Protein 9EQ2 (pdb70)

B-factor: mean 58.02, std 19.01, range [28.93, 119.64]

Solvent-accessible surface area: 81374 Å² total; per-residue (Å²): 121,85,52,38,71,40,7,147,1,0,13,41,70,133,69,3,83,10,71,148,109,22,34,21,10,7,4,4,76,59,1,0,12,0,0,5,4,0,9,31,3,20,106,74,164,63,11,75,22,27,0,0,0,0,0,0,0,48,21,0,15,12,30,14,0,0,8,0,0,2,66,72,29,26,107,110,17,35,33,16,64,7,28,0,1,37,0,32,6,58,86,49,130,52,44,63,1,1,15,27,12,3,6,100,0,4,5,8,51,51,143,115,109,90,17,28,7,29,75,34,12,66,89,96,104,154,121,76,141,119,16,23,127,46,2,50,153,85,64,122,121,47,62,6,72,40,29,42,0,0,1,2,0,13,17,0,8,12,0,11,23,55,0,1,21,31,0,38,109,11,2,115,35,103,11,17,6,11,0,0,0,0,0,7,79,4,82,21,74,3,41,61,24,124,56,91,10,21,0,0,0,15,70,66,0,22,54,33,9,7,6,1,45,0,9,55,21,33,68,66,24,8,42,62,27,0,31,37,15,0,138,66,67,158,16,85,44,57,130,87,0,16,83,41,0,1,89,1,3,84,140,27,31,18,96,9,0,22,27,1,0,7,0,0,15,1,8,0,105,110,86,71,73,110,67,1,37,86,59,1,2,94,68,1,26,53,9,2,40,12,4,65,35,0,1,129,60,7,120,113,147,41,121,81,3,162,83,1,8,31,1,0,14,42,0,24,133,92,55,73,16,78,41,40,1,0,0,0,0,2,67,41,68,8,23,15,43,68,16,0,104,28,4,6,120,53,42,20,163,102,19,17,60,5,101,15,42,0,13,54,4,50,43,105,137,80,69,37,5,34,5,0,33,13,3,12,4,79,0,5,0,8,117,103,39,21,0,49,81,28,13,85,132,89,107,107,60,114,33,139,80,123,12,67,101,92,5,80,65,71,5,44,110,117,124,159,127,60,146,8,83,46,41,59,0,0,0,0,1,48,24,0,15,12,0,23,6,42,0,1,4,32,0,29,98,13,21,148,67,143,28,22,6,20,0,0,0,0,1,37,68,9,60,37,62,0,83,64,13,119,28,150,1,15,0,0,0,2,62,27,0,13,42,61,3,0,2,0,14,5,105,87,74,77,82,78,37,7,63,106,41,0,51,94,65,4,134,116,55,132,21,134,20,56,115,100,0,10,77,0,0,14,13,0,1,118,36,4,63,37,94,20,0,9,15,1,0,8,2,0,19,6,1,6,84,47,94,166,26,193,62,6,57,12,78,2,0,27,42,0,4,72,4,7,6,6,44,106,10,0,49,14,4,0,56,5,12,45,62,94,113,189,111,85,66,36,72,21,6,136,6,0,11,43,72,134,88,2,79,8,68,104,103,28,36,24,12,3,0,13,71,53,0,0,10,0,0,1,2,0,4,28,4,19,121,85,125,69,10,85,27,37,0,0,0,0,0,0,7,59,26,1,19,16,30,9,0,0,6,0,0,3,69,64,26,27,106,143,24,28,31,13,60,8,20,0,6,30,0,18,22,54,128,49,118,62,11,52,10,2,28,46,10,4,7,94,0,5,5,7,93,68,129,122,135,62,43,33,0,11,64,42,10,63,86,89,65,178,55,49,107,109,10,39,142,44,7,48,150,101,56,120,136,54,71,5,84,24,44,29,0,0,1,3,0,36,11,0,3,7,0,22,9,35,0,0,15,8,2,22,108,8,4,121,46,94,14,21,6,11,0,0,0,0,1,16,43,0,91,15,74,1,54,56,26,127,62,96,9,25,0,0,0,9,74,51,0,11,41,38,11,6,3,0,37,0,88,109,21,69,72,67,26,6,38,54,25,0,24,35,15,0,126,56,47,156,24,69,46,74,119,99,0,13,74,30,0,0,108,5,3,115,192,26,25,22,44,16,0,17,22,0,0,0,0,0,26,2,7,0,119,100,74,71,89,137,88,8,43,89,57,0,0,85,49,0,40,69,9,1,37,18,16,101,44,1,5,128,40,11,127,121,94,119,74,63,28,82,22,5,154,3,0,13,42,76,141,73,4,80,12,71,117,98,25,36,16,14,11,2,14,71,42,1,0,13,0,0,2,0,0,6,45,2,25,112,72,176,78,15,84,22,27,0,0,0,0,0,0,4,58,21,2,19,16,16,13,0,0,13,0,0,2,68,66,27,26,101,149,18,32,35,14,47,10,29,0,4,50,0,26,18,52,127,63,86,60,24,47,5,3,19,50,14,5,5,99,0,4,4,4,98,46,164,135,127,71,45,34,0,27,67,42,9,63,88,101,98,198,100,59,127,108,16,40,150,53,1,68,150,81,57,131,102,58,43,7,99,31,32,44,0,0,1,3,0,20,14,0,13,3,0,13,36,35,0,0,7,41,2,27,100,15,2,89,54,103,12,22,5,13,0,0,0,0,0,28,81,1,69,19,80,2,51,77,30,137,79,73,5,16,0,0,0,4,74,47,0,6,38,55,8,5,2,0,24,0,79,132,28,80,71,63,34,20,44,56,22,0,33,50,14,0,111,56,55,149,26,72,33,61,128,103,0,20,74,22,0,3,90,1,2,96,134,25,45,20,95,14,0,19,23,0,0,6,0,0,23,3,0,3,110,64,137,74,133,135,73,2,17,94,66,14,0,87,48,0,22,40,3,1,38,20,20,95,34,0,2,135,59,11,124,137,93,43,124,108,2,159,70,1,9,32,0,0,15,50,0,24,146,75,46,86,20,66,51,46,3,0,0,0,0,1,42,56,29,8,25,19,43,72,13,0,84,32,6,0,86,65,41,13,142,105,13,19,46,11,104,26,11,3,15,58,2,58,13,48,156,44,59,58,30,38,3,1,27,24,6,12,7,76,0,4,0,7,106,107,53,16,0,16,79,28,17,81,134,93,115,97,65,119,49,150,84,124,16,103,111,106,2,88,74,66,27,82,129,137,110,160,114,61,151,2,44,15,25,54,0,0,0,0,0,45,34,1,14,7,0,24,2,47,1,2,0,28,1,18,87,18,20,133,53,148,51,30,6,19,0,0,4,2,1,47,102,0,65,28,64,3,76,60,17,118,36,147,13,25,0,0,2,1,44,17,6,9,35,72,4,1,2,1,16,4,89,79,66,82,58,114,48,9,93,122,30,0,70,89,81,4,141,111,51,129,18,132,18,57,117,104,0,24,85,28,0,12,73,22,4,147,117,42,49,28,89,18,0,28,23,2,1,7,0,1,18,5,2,5,101,59,102,170,26,186,62,5,64,53,89,4,0,102,47,0,68,106,5,4,11,10,48,162,37,0,40,78,99,0,45,97,30,55,90,117,168,124,41,113,92,2,131,91,2,8,19,0,0,16,34,0,20,129,62,65,83,23,91,50,45,0,0,0,0,0,0,30,58,48,7,21,16,45,50,6,0,99,32,3,5,125,55,47,14,151,80,12,24,60,2,90,26,13,0,8,26,0,50,12,119,135,50,64,49,20,28,6,5,23,33,10,17,30,76,0,3,4,12,128,139,34,21,7,31,80,24,1,74,130,50,69,45,55,27,117,89,77,129,26,47,126,93,1,78,87,75,7,28,62,82,95,152,105,50,157,22,105,52,23,52,0,1,5,0,0,37,27,0,21,15,0,17,3,52,1,4,4,30,4,20,90,8,25,126,75,132,20,15,6,22,2,0,0,0,0,57,49,13,80,23,54,3,104,62,19,112,38,131,9,13,0,0,0,5,63,29,3,10,71,59,1,0,2,1,12,0,50,72,59,76,78,107,44,8,68,115,45,3,58,84,80,1,120,136,34,134,19,121,13,50,116,93,0,14,124,38,2,16,88,14,5,140,74,32,50,30,106,21,0,19,16,0,0,3,0,0,15,15,0,7,106,39,102,193,19,176,59,2,50,47,99,4,0,96,43,0,67,117,0,3,5,7,47,133,50,0,56,85,95,0,56,97,34,44,73,141,106,204,118,185,76,32,131,94,17,162,11,5,4,40,16,38,35,26,18,57,65,21,69,83,64,58,60,55,42,10,64,5,13,88,43,28,77,8,83,37,10,36,99,6,6,87,27,17,12,23,2,34,26,0,9,50,5,5,94,6,8,10,53,69,1,74,120,62,27,69,29,4,10,94,7,0,48,11,1,19,117,7,51,25,22,78,1,1,3,33,3,11,25,76,107,32,51,88,50,13,41,133,32,70,99,91,35,0,57,40,198,83,3,62,140,142,63,10,103,68,0,42,130,16,3,74,130,11,16,51,155,198

Structure (mmCIF, N/CA/C/O backbone):
data_9EQ2
#
_entry.id   9EQ2
#
_cell.length_a   1.00
_cell.length_b   1.00
_cell.length_c   1.00
_cell.angle_alpha   90.00
_cell.angle_beta   90.00
_cell.angle_gamma   90.00
#
_symmetry.space_group_name_H-M   'P 1'
#
loop_
_entity.id
_entity.type
_entity.pdbx_description
1 polymer 'RuvB-like protein 1'
2 polymer 'RuvB-like helicase'
3 polymer At1g56440
4 non-polymer "ADENOSINE-5'-DIPHOSPHATE"
#
loop_
_atom_site.group_PDB
_atom_site.id
_atom_site.type_symbol
_atom_site.label_atom_id
_atom_site.label_alt_id
_atom_site.label_comp_id
_atom_site.label_asym_id
_atom_site.label_entity_id
_atom_site.label_seq_id
_atom_site.pdbx_PDB_ins_code
_atom_site.Cartn_x
_atom_site.Cartn_y
_atom_site.Cartn_z
_atom_site.occupancy
_atom_site.B_iso_or_equiv
_atom_site.auth_seq_id
_atom_site.auth_comp_id
_atom_site.auth_asym_id
_atom_site.auth_atom_id
_atom_site.pdbx_PDB_model_num
ATOM 1 N N . ILE A 1 47 ? 122.818 177.417 187.966 1.00 33.33 18 ILE A N 1
ATOM 2 C CA . ILE A 1 47 ? 122.107 177.873 189.192 1.00 33.33 18 ILE A CA 1
ATOM 3 C C . ILE A 1 47 ? 122.345 179.366 189.410 1.00 33.33 18 ILE A C 1
ATOM 4 O O . ILE A 1 47 ? 123.014 179.766 190.363 1.00 33.33 18 ILE A O 1
ATOM 9 N N . ALA A 1 48 ? 121.810 180.187 188.502 1.00 32.39 19 ALA A N 1
ATOM 10 C CA . ALA A 1 48 ? 121.846 181.632 188.704 1.00 32.39 19 ALA A CA 1
ATOM 11 C C . ALA A 1 48 ? 121.057 182.015 189.946 1.00 32.39 19 ALA A C 1
ATOM 12 O O . ALA A 1 48 ? 121.473 182.889 190.715 1.00 32.39 19 ALA A O 1
ATOM 14 N N . THR A 1 49 ? 119.916 181.365 190.154 1.00 33.12 20 THR A N 1
ATOM 15 C CA . THR A 1 49 ? 119.199 181.439 191.414 1.00 33.12 20 THR A CA 1
ATOM 16 C C . THR A 1 49 ? 119.971 180.641 192.471 1.00 33.12 20 THR A C 1
ATOM 17 O O . THR A 1 49 ? 121.013 180.039 192.198 1.00 33.12 20 THR A O 1
ATOM 21 N N . HIS A 1 50 ? 119.438 180.577 193.696 1.00 32.52 21 HIS A N 1
ATOM 22 C CA . HIS A 1 50 ? 120.035 179.772 194.799 1.00 32.52 21 HIS A CA 1
ATOM 23 C C . HIS A 1 50 ? 121.419 180.298 195.188 1.00 32.52 21 HIS A C 1
ATOM 24 O O . HIS A 1 50 ? 122.175 179.514 195.781 1.00 32.52 21 HIS A O 1
ATOM 31 N N . THR A 1 51 ? 121.741 181.560 194.905 1.00 32.68 22 THR A N 1
ATOM 32 C CA . THR A 1 51 ? 123.033 182.176 195.283 1.00 32.68 22 THR A CA 1
ATOM 33 C C . THR A 1 51 ? 122.966 182.540 196.749 1.00 32.68 22 THR A C 1
ATOM 34 O O . THR A 1 51 ? 123.989 182.356 197.444 1.00 32.68 22 THR A O 1
ATOM 38 N N . HIS A 1 52 ? 121.814 183.025 197.221 1.00 32.36 23 HIS A N 1
ATOM 39 C CA . HIS A 1 52 ? 121.618 183.379 198.625 1.00 32.36 23 HIS A CA 1
ATOM 40 C C . HIS A 1 52 ? 121.819 182.195 199.566 1.00 32.36 23 HIS A C 1
ATOM 41 O O . HIS A 1 52 ? 122.190 182.393 200.728 1.00 32.36 23 HIS A O 1
ATOM 48 N N . ILE A 1 53 ? 121.577 180.973 199.103 1.00 31.32 24 ILE A N 1
ATOM 49 C CA . ILE A 1 53 ? 121.730 179.793 199.949 1.00 31.32 24 ILE A CA 1
ATOM 50 C C . ILE A 1 53 ? 123.218 179.518 200.120 1.00 31.32 24 ILE A C 1
ATOM 51 O O . ILE A 1 53 ? 123.945 179.366 199.134 1.00 31.32 24 ILE A O 1
ATOM 56 N N . LYS A 1 54 ? 123.665 179.442 201.374 1.00 33.99 25 LYS A N 1
ATOM 57 C CA . LYS A 1 54 ? 125.057 179.199 201.750 1.00 33.99 25 LYS A CA 1
ATOM 58 C C . LYS A 1 54 ? 125.124 178.121 202.823 1.00 33.99 25 LYS A C 1
ATOM 59 O O . LYS A 1 54 ? 125.793 178.268 203.848 1.00 33.99 25 LYS A O 1
ATOM 65 N N . GLY A 1 55 ? 124.413 177.021 202.590 1.00 32.01 26 GLY A N 1
ATOM 66 C CA . GLY A 1 55 ? 124.339 175.900 203.505 1.00 32.01 26 GLY A CA 1
ATOM 67 C C . GLY A 1 55 ? 123.019 175.860 204.255 1.00 32.01 26 GLY A C 1
ATOM 68 O O . GLY A 1 55 ? 122.174 176.752 204.157 1.00 32.01 26 GLY A O 1
ATOM 69 N N . LEU A 1 56 ? 122.850 174.782 205.023 1.00 31.03 27 LEU A N 1
ATOM 70 C CA . LEU A 1 56 ? 121.599 174.578 205.745 1.00 31.03 27 LEU A CA 1
ATOM 71 C C . LEU A 1 56 ? 121.415 175.594 206.864 1.00 31.03 27 LEU A C 1
ATOM 72 O O . LEU A 1 56 ? 120.278 175.951 207.190 1.00 31.03 27 LEU A O 1
ATOM 77 N N . GLY A 1 57 ? 122.503 176.065 207.466 1.00 33.02 28 GLY A N 1
ATOM 78 C CA . GLY A 1 57 ? 122.397 177.031 208.541 1.00 33.02 28 GLY A CA 1
ATOM 79 C C . GLY A 1 57 ? 121.809 176.428 209.798 1.00 33.02 28 GLY A C 1
ATOM 80 O O . GLY A 1 57 ? 120.695 176.779 210.197 1.00 33.02 28 GLY A O 1
ATOM 81 N N . LEU A 1 58 ? 122.559 175.524 210.424 1.00 35.89 29 LEU A N 1
ATOM 82 C CA . LEU A 1 58 ? 122.130 174.756 211.582 1.00 35.89 29 LEU A CA 1
ATOM 83 C C . LEU A 1 58 ? 122.965 175.120 212.802 1.00 35.89 29 LEU A C 1
ATOM 84 O O . LEU A 1 58 ? 124.094 175.604 212.692 1.00 35.89 29 LEU A O 1
ATOM 89 N N . GLU A 1 59 ? 122.387 174.877 213.975 1.00 41.46 30 GLU A N 1
ATOM 90 C CA . GLU A 1 59 ? 123.110 175.011 215.224 1.00 41.46 30 GLU A CA 1
ATOM 91 C C . GLU A 1 59 ? 124.060 173.825 215.374 1.00 41.46 30 GLU A C 1
ATOM 92 O O . GLU A 1 59 ? 123.959 172.848 214.629 1.00 41.46 30 GLU A O 1
ATOM 98 N N . PRO A 1 60 ? 125.023 173.889 216.306 1.00 44.72 31 PRO A N 1
ATOM 99 C CA . PRO A 1 60 ? 125.859 172.700 216.556 1.00 44.72 31 PRO A CA 1
ATOM 100 C C . PRO A 1 60 ? 125.068 171.494 217.032 1.00 44.72 31 PRO A C 1
ATOM 101 O O . PRO A 1 60 ? 125.451 170.355 216.737 1.00 44.72 31 PRO A O 1
ATOM 105 N N . THR A 1 61 ? 123.971 171.711 217.761 1.00 44.45 32 THR A N 1
ATOM 106 C CA . THR A 1 61 ? 123.104 170.603 218.158 1.00 44.45 32 THR A CA 1
ATOM 107 C C . THR A 1 61 ? 122.389 169.955 216.973 1.00 44.45 32 THR A C 1
ATOM 108 O O . THR A 1 61 ? 121.913 168.822 217.109 1.00 44.45 32 THR A O 1
ATOM 112 N N . GLY A 1 62 ? 122.289 170.646 215.831 1.00 44.51 33 GLY A N 1
ATOM 113 C CA . GLY A 1 62 ? 121.723 170.107 214.613 1.00 44.51 33 GLY A CA 1
ATOM 114 C C . GLY A 1 62 ? 120.320 170.583 214.295 1.00 44.51 33 GLY A C 1
ATOM 115 O O . GLY A 1 62 ? 119.891 170.453 213.143 1.00 44.51 33 GLY A O 1
ATOM 116 N N . ILE A 1 63 ? 119.602 171.131 215.265 1.00 40.62 34 ILE A N 1
ATOM 117 C CA . ILE A 1 63 ? 118.263 171.660 214.984 1.00 40.62 34 ILE A CA 1
ATOM 118 C C . ILE A 1 63 ? 118.413 172.932 214.149 1.00 40.62 34 ILE A C 1
ATOM 119 O O . ILE A 1 63 ? 119.266 173.772 214.482 1.00 40.62 34 ILE A O 1
ATOM 124 N N . PRO A 1 64 ? 117.650 173.139 213.067 1.00 36.44 35 PRO A N 1
ATOM 125 C CA . PRO A 1 64 ? 117.899 174.328 212.244 1.00 36.44 35 PRO A CA 1
ATOM 126 C C . PRO A 1 64 ? 117.462 175.611 212.927 1.00 36.44 35 PRO A C 1
ATOM 127 O O . PRO A 1 64 ? 116.554 175.626 213.760 1.00 36.44 35 PRO A O 1
ATOM 131 N N . ILE A 1 65 ? 118.127 176.697 212.551 1.00 35.87 36 ILE A N 1
ATOM 132 C CA . ILE A 1 65 ? 117.715 178.039 212.946 1.00 35.87 36 ILE A CA 1
ATOM 133 C C . ILE A 1 65 ? 116.582 178.453 212.017 1.00 35.87 36 ILE A C 1
ATOM 134 O O . ILE A 1 65 ? 116.568 178.091 210.834 1.00 35.87 36 ILE A O 1
ATOM 139 N N . LYS A 1 66 ? 115.614 179.200 212.553 1.00 36.07 37 LYS A N 1
ATOM 140 C CA . LYS A 1 66 ? 114.452 179.597 211.762 1.00 36.07 37 LYS A CA 1
ATOM 141 C C . LYS A 1 66 ? 114.811 180.518 210.602 1.00 36.07 37 LYS A C 1
ATOM 142 O O . LYS A 1 66 ? 114.050 180.587 209.631 1.00 36.07 37 LYS A O 1
ATOM 148 N N . LEU A 1 67 ? 115.936 181.233 210.678 1.00 33.73 38 LEU A N 1
ATOM 149 C CA . LEU A 1 67 ? 116.356 182.133 209.604 1.00 33.73 38 LEU A CA 1
ATOM 150 C C . LEU A 1 67 ? 117.881 182.209 209.654 1.00 33.73 38 LEU A C 1
ATOM 151 O O . LEU A 1 67 ? 118.444 182.908 210.501 1.00 33.73 38 LEU A O 1
ATOM 156 N N . ALA A 1 68 ? 118.539 181.476 208.760 1.00 30.90 39 ALA A N 1
ATOM 157 C CA . ALA A 1 68 ? 119.995 181.438 208.738 1.00 30.90 39 ALA A CA 1
ATOM 158 C C . ALA A 1 68 ? 120.463 180.790 207.445 1.00 30.90 39 ALA A C 1
ATOM 159 O O . ALA A 1 68 ? 119.823 179.867 206.935 1.00 30.90 39 ALA A O 1
ATOM 161 N N . ALA A 1 69 ? 121.590 181.285 206.930 1.00 31.43 40 ALA A N 1
ATOM 162 C CA . ALA A 1 69 ? 122.238 180.737 205.737 1.00 31.43 40 ALA A CA 1
ATOM 163 C C . ALA A 1 69 ? 121.337 180.802 204.508 1.00 31.43 40 ALA A C 1
ATOM 164 O O . ALA A 1 69 ? 121.421 179.949 203.623 1.00 31.43 40 ALA A O 1
ATOM 166 N N . GLY A 1 70 ? 120.466 181.809 204.442 1.00 30.56 41 GLY A N 1
ATOM 167 C CA . GLY A 1 70 ? 119.551 181.977 203.337 1.00 30.56 41 GLY A CA 1
ATOM 168 C C . GLY A 1 70 ? 118.255 181.202 203.452 1.00 30.56 41 GLY A C 1
ATOM 169 O O . GLY A 1 70 ? 117.297 181.525 202.743 1.00 30.56 41 GLY A O 1
ATOM 170 N N . PHE A 1 71 ? 118.182 180.204 204.323 1.00 30.69 42 PHE A N 1
ATOM 171 C CA . PHE A 1 71 ? 116.976 179.339 204.384 1.00 30.69 42 PHE A CA 1
ATOM 172 C C . PHE A 1 71 ? 115.915 179.981 205.254 1.00 30.69 42 PHE A C 1
ATOM 173 O O . PHE A 1 71 ? 116.271 180.439 206.352 1.00 30.69 42 PHE A O 1
ATOM 181 N N . VAL A 1 72 ? 114.665 180.036 204.795 1.00 33.90 43 VAL A N 1
ATOM 182 C CA . VAL A 1 72 ? 113.531 180.535 205.625 1.00 33.90 43 VAL A CA 1
ATOM 183 C C . VAL A 1 72 ? 112.622 179.331 205.896 1.00 33.90 43 VAL A C 1
ATOM 184 O O . VAL A 1 72 ? 112.309 178.606 204.944 1.00 33.90 43 VAL A O 1
ATOM 188 N N . GLY A 1 73 ? 112.273 179.087 207.153 1.00 31.93 44 GLY A N 1
ATOM 189 C CA . GLY A 1 73 ? 111.358 177.993 207.518 1.00 31.93 44 GLY A CA 1
ATOM 190 C C . GLY A 1 73 ? 111.859 176.667 207.006 1.00 31.93 44 GLY A C 1
ATOM 191 O O . GLY A 1 73 ? 113.079 176.547 206.825 1.00 31.93 44 GLY A O 1
ATOM 192 N N . GLN A 1 74 ? 110.965 175.700 206.787 1.00 31.83 45 GLN A N 1
ATOM 193 C CA . GLN A 1 74 ? 111.356 174.397 206.254 1.00 31.83 45 GLN A CA 1
ATOM 194 C C . GLN A 1 74 ? 112.197 173.624 207.271 1.00 31.83 45 GLN A C 1
ATOM 195 O O . GLN A 1 74 ? 113.252 173.074 206.955 1.00 31.83 45 GLN A O 1
ATOM 201 N N . LEU A 1 75 ? 111.714 173.589 208.513 1.00 30.80 46 LEU A N 1
ATOM 202 C CA . LEU A 1 75 ? 112.551 173.125 209.614 1.00 30.80 46 LEU A CA 1
ATOM 203 C C . LEU A 1 75 ? 112.727 171.611 209.594 1.00 30.80 46 LEU A C 1
ATOM 204 O O . LEU A 1 75 ? 113.822 171.110 209.871 1.00 30.80 46 LEU A O 1
ATOM 209 N N . GLU A 1 76 ? 111.666 170.865 209.279 1.00 34.98 47 GLU A N 1
ATOM 210 C CA . GLU A 1 76 ? 111.761 169.408 209.296 1.00 34.98 47 GLU A CA 1
ATOM 211 C C . GLU A 1 76 ? 112.690 168.903 208.199 1.00 34.98 47 GLU A C 1
ATOM 212 O O . GLU A 1 76 ? 113.571 168.070 208.449 1.00 34.98 47 GLU A O 1
ATOM 218 N N . ALA A 1 77 ? 112.520 169.413 206.978 1.00 29.83 48 ALA A N 1
ATOM 219 C CA . ALA A 1 77 ? 113.372 168.972 205.881 1.00 29.83 48 ALA A CA 1
ATOM 220 C C . ALA A 1 77 ? 114.808 169.438 206.077 1.00 29.83 48 ALA A C 1
ATOM 221 O O . ALA A 1 77 ? 115.745 168.723 205.719 1.00 29.83 48 ALA A O 1
ATOM 223 N N . ARG A 1 78 ? 115.004 170.629 206.648 1.00 30.71 49 ARG A N 1
ATOM 224 C CA . ARG A 1 78 ? 116.360 171.101 206.914 1.00 30.71 49 ARG A CA 1
ATOM 225 C C . ARG A 1 78 ? 117.045 170.256 207.980 1.00 30.71 49 ARG A C 1
ATOM 226 O O . ARG A 1 78 ? 118.237 169.948 207.862 1.00 30.71 49 ARG A O 1
ATOM 234 N N . GLU A 1 79 ? 116.313 169.878 209.032 1.00 35.40 50 GLU A N 1
ATOM 235 C CA . GLU A 1 79 ? 116.880 169.002 210.053 1.00 35.40 50 GLU A CA 1
ATOM 236 C C . GLU A 1 79 ? 117.236 167.642 209.470 1.00 35.40 50 GLU A C 1
ATOM 237 O O . GLU A 1 79 ? 118.301 167.085 209.769 1.00 35.40 50 GLU A O 1
ATOM 243 N N . ALA A 1 80 ? 116.358 167.096 208.628 1.00 33.54 51 ALA A N 1
ATOM 244 C CA . ALA A 1 80 ? 116.652 165.818 207.990 1.00 33.54 51 ALA A CA 1
ATOM 245 C C . ALA A 1 80 ? 117.842 165.933 207.044 1.00 33.54 51 ALA A C 1
ATOM 246 O O . ALA A 1 80 ? 118.654 165.008 206.948 1.00 33.54 51 ALA A O 1
ATOM 248 N N . ALA A 1 81 ? 117.964 167.058 206.339 1.00 30.10 52 ALA A N 1
ATOM 249 C CA . ALA A 1 81 ? 119.107 167.268 205.458 1.00 30.10 52 ALA A CA 1
ATOM 250 C C . ALA A 1 81 ? 120.403 167.357 206.250 1.00 30.10 52 ALA A C 1
ATOM 251 O O . ALA A 1 81 ? 121.434 166.831 205.820 1.00 30.10 52 ALA A O 1
ATOM 253 N N . GLY A 1 82 ? 120.373 168.022 207.405 1.00 30.41 53 GLY A N 1
ATOM 254 C CA . GLY A 1 82 ? 121.548 168.046 208.261 1.00 30.41 53 GLY A CA 1
ATOM 255 C C . GLY A 1 82 ? 121.917 166.668 208.774 1.00 30.41 53 GLY A C 1
ATOM 256 O O . GLY A 1 82 ? 123.099 166.314 208.853 1.00 30.41 53 GLY A O 1
ATOM 257 N N . LEU A 1 83 ? 120.909 165.869 209.124 1.00 37.01 54 LEU A N 1
ATOM 258 C CA . LEU A 1 83 ? 121.175 164.507 209.573 1.00 37.01 54 LEU A CA 1
ATOM 259 C C . LEU A 1 83 ? 121.762 163.663 208.446 1.00 37.01 54 LEU A C 1
ATOM 260 O O . LEU A 1 83 ? 122.655 162.841 208.678 1.00 37.01 54 LEU A O 1
ATOM 265 N N . VAL A 1 84 ? 121.289 163.865 207.214 1.00 34.36 55 VAL A N 1
ATOM 266 C CA . VAL A 1 84 ? 121.864 163.148 206.079 1.00 34.36 55 VAL A CA 1
ATOM 267 C C . VAL A 1 84 ? 123.285 163.625 205.809 1.00 34.36 55 VAL A C 1
ATOM 268 O O . VAL A 1 84 ? 124.132 162.838 205.379 1.00 34.36 55 VAL A O 1
ATOM 272 N N . VAL A 1 85 ? 123.566 164.912 206.025 1.00 33.38 56 VAL A N 1
ATOM 273 C CA . VAL A 1 85 ? 124.930 165.414 205.871 1.00 33.38 56 VAL A CA 1
ATOM 274 C C . VAL A 1 85 ? 125.850 164.733 206.874 1.00 33.38 56 VAL A C 1
ATOM 275 O O . VAL A 1 85 ? 126.967 164.317 206.538 1.00 33.38 56 VAL A O 1
ATOM 279 N N . ASP A 1 86 ? 125.387 164.594 208.117 1.00 37.80 57 ASP A N 1
ATOM 280 C CA . ASP A 1 86 ? 126.184 163.890 209.120 1.00 37.80 57 ASP A CA 1
ATOM 281 C C . ASP A 1 86 ? 126.337 162.413 208.773 1.00 37.80 57 ASP A C 1
ATOM 282 O O . ASP A 1 86 ? 127.378 161.816 209.066 1.00 37.80 57 ASP A O 1
ATOM 287 N N . MET A 1 87 ? 125.318 161.808 208.159 1.00 39.43 58 MET A N 1
ATOM 288 C CA . MET A 1 87 ? 125.446 160.431 207.684 1.00 39.43 58 MET A CA 1
ATOM 289 C C . MET A 1 87 ? 126.491 160.329 206.577 1.00 39.43 58 MET A C 1
ATOM 290 O O . MET A 1 87 ? 127.237 159.346 206.507 1.00 39.43 58 MET A O 1
ATOM 295 N N . ILE A 1 88 ? 126.548 161.331 205.699 1.00 36.99 59 ILE A N 1
ATOM 296 C CA . ILE A 1 88 ? 127.515 161.325 204.603 1.00 36.99 59 ILE A CA 1
ATOM 297 C C . ILE A 1 88 ? 128.928 161.493 205.140 1.00 36.99 59 ILE A C 1
ATOM 298 O O . ILE A 1 88 ? 129.882 160.929 204.591 1.00 36.99 59 ILE A O 1
ATOM 303 N N . LYS A 1 89 ? 129.092 162.309 206.187 1.00 37.40 60 LYS A N 1
ATOM 304 C CA . LYS A 1 89 ? 130.424 162.586 206.720 1.00 37.40 60 LYS A CA 1
ATOM 305 C C . LYS A 1 89 ? 131.082 161.324 207.267 1.00 37.40 60 LYS A C 1
ATOM 306 O O . LYS A 1 89 ? 132.295 161.137 207.117 1.00 37.40 60 LYS A O 1
ATOM 312 N N . GLN A 1 90 ? 130.297 160.442 207.889 1.00 42.26 61 GLN A N 1
ATOM 313 C CA . GLN A 1 90 ? 130.786 159.190 208.451 1.00 42.26 61 GLN A CA 1
ATOM 314 C C . GLN A 1 90 ? 130.670 158.011 207.476 1.00 42.26 61 GLN A C 1
ATOM 315 O O . GLN A 1 90 ? 130.691 156.854 207.912 1.00 42.26 61 GLN A O 1
ATOM 321 N N . LYS A 1 91 ? 130.569 158.274 206.167 1.00 43.09 62 LYS A N 1
ATOM 322 C CA . LYS A 1 91 ? 130.562 157.257 205.106 1.00 43.09 62 LYS A CA 1
ATOM 323 C C . LYS A 1 91 ? 129.408 156.248 205.254 1.00 43.09 62 LYS A C 1
ATOM 324 O O . LYS A 1 91 ? 129.457 155.145 204.698 1.00 43.09 62 LYS A O 1
ATOM 330 N N . LYS A 1 92 ? 128.326 156.621 205.944 1.00 43.80 63 LYS A N 1
ATOM 331 C CA . LYS A 1 92 ? 127.210 155.708 206.163 1.00 43.80 63 LYS A CA 1
ATOM 332 C C . LYS A 1 92 ? 126.230 155.645 204.994 1.00 43.80 63 LYS A C 1
ATOM 333 O O . LYS A 1 92 ? 125.422 154.711 204.944 1.00 43.80 63 LYS A O 1
ATOM 339 N N . MET A 1 93 ? 126.282 156.592 204.055 1.00 41.28 64 MET A N 1
ATOM 340 C CA . MET A 1 93 ? 125.337 156.645 202.943 1.00 41.28 64 MET A CA 1
ATOM 341 C C . MET A 1 93 ? 125.780 155.832 201.727 1.00 41.28 64 MET A C 1
ATOM 342 O O . MET A 1 93 ? 125.086 155.859 200.704 1.00 41.28 64 MET A O 1
ATOM 347 N N . ALA A 1 94 ? 126.899 155.109 201.806 1.00 43.83 65 ALA A N 1
ATOM 348 C CA . ALA A 1 94 ? 127.317 154.257 200.701 1.00 43.83 65 ALA A CA 1
ATOM 349 C C . ALA A 1 94 ? 126.289 153.159 200.460 1.00 43.83 65 ALA A C 1
ATOM 350 O O . ALA A 1 94 ? 125.813 152.518 201.401 1.00 43.83 65 ALA A O 1
ATOM 352 N N . GLY A 1 95 ? 125.942 152.953 199.193 1.00 42.81 66 GLY A N 1
ATOM 353 C CA . GLY A 1 95 ? 124.875 152.037 198.851 1.00 42.81 66 GLY A CA 1
ATOM 354 C C . GLY A 1 95 ? 123.480 152.566 199.091 1.00 42.81 66 GLY A C 1
ATOM 355 O O . GLY A 1 95 ? 122.542 151.767 199.176 1.00 42.81 66 GLY A O 1
ATOM 356 N N . LYS A 1 96 ? 123.313 153.885 199.213 1.00 42.55 67 LYS A N 1
ATOM 357 C CA . LYS A 1 96 ? 122.011 154.514 199.388 1.00 42.55 67 LYS A CA 1
ATOM 358 C C . LYS A 1 96 ? 121.950 155.783 198.552 1.00 42.55 67 LYS A C 1
ATOM 359 O O . LYS A 1 96 ? 122.968 156.298 198.086 1.00 42.55 67 LYS A O 1
ATOM 365 N N . ALA A 1 97 ? 120.726 156.270 198.366 1.00 39.62 68 ALA A N 1
ATOM 366 C CA . ALA A 1 97 ? 120.452 157.536 197.708 1.00 39.62 68 ALA A CA 1
ATOM 367 C C . ALA A 1 97 ? 119.402 158.270 198.523 1.00 39.62 68 ALA A C 1
ATOM 368 O O . ALA A 1 97 ? 118.749 157.683 199.388 1.00 39.62 68 ALA A O 1
ATOM 370 N N . LEU A 1 98 ? 119.259 159.565 198.249 1.00 33.13 69 LEU A N 1
ATOM 371 C CA . LEU A 1 98 ? 118.304 160.435 198.919 1.00 33.13 69 LEU A CA 1
ATOM 372 C C . LEU A 1 98 ? 117.192 160.803 197.948 1.00 33.13 69 LEU A C 1
ATOM 373 O O . LEU A 1 98 ? 117.422 160.902 196.742 1.00 33.13 69 LEU A O 1
ATOM 378 N N . LEU A 1 99 ? 115.980 160.970 198.480 1.00 33.40 70 LEU A N 1
ATOM 379 C CA . LEU A 1 99 ? 114.815 161.399 197.712 1.00 33.40 70 LEU A CA 1
ATOM 380 C C . LEU A 1 99 ? 114.164 162.564 198.436 1.00 33.40 70 LEU A C 1
ATOM 381 O O . LEU A 1 99 ? 113.864 162.463 199.629 1.00 33.40 70 LEU A O 1
ATOM 386 N N . LEU A 1 100 ? 113.947 163.661 197.711 1.00 29.42 71 LEU A N 1
ATOM 387 C CA . LEU A 1 100 ? 113.218 164.830 198.199 1.00 29.42 71 LEU A CA 1
ATOM 388 C C . LEU A 1 100 ? 111.855 164.828 197.516 1.00 29.42 71 LEU A C 1
ATOM 389 O O . LEU A 1 100 ? 111.730 165.207 196.347 1.00 29.42 71 LEU A O 1
ATOM 394 N N . ALA A 1 101 ? 110.840 164.390 198.254 1.00 32.55 72 ALA A N 1
ATOM 395 C CA . ALA A 1 101 ? 109.468 164.312 197.773 1.00 32.55 72 ALA A CA 1
ATOM 396 C C . ALA A 1 101 ? 108.711 165.536 198.262 1.00 32.55 72 ALA A C 1
ATOM 397 O O . ALA A 1 101 ? 108.606 165.757 199.472 1.00 32.55 72 ALA A O 1
ATOM 399 N N . GLY A 1 102 ? 108.189 166.333 197.332 1.00 34.22 73 GLY A N 1
ATOM 400 C CA . GLY A 1 102 ? 107.389 167.468 197.723 1.00 34.22 73 GLY A CA 1
ATOM 401 C C . GLY A 1 102 ? 106.840 168.285 196.571 1.00 34.22 73 GLY A C 1
ATOM 402 O O . GLY A 1 102 ? 107.137 168.015 195.405 1.00 34.22 73 GLY A O 1
ATOM 403 N N . PRO A 1 103 ? 106.027 169.301 196.868 1.00 36.57 74 PRO A N 1
ATOM 404 C CA . PRO A 1 103 ? 105.474 170.143 195.799 1.00 36.57 74 PRO A CA 1
ATOM 405 C C . PRO A 1 103 ? 106.560 170.951 195.111 1.00 36.57 74 PRO A C 1
ATOM 406 O O . PRO A 1 103 ? 107.667 171.087 195.652 1.00 36.57 74 PRO A O 1
ATOM 410 N N . PRO A 1 104 ? 106.335 171.479 193.889 1.00 33.36 75 PRO A N 1
ATOM 411 C CA . PRO A 1 104 ? 107.315 172.358 193.268 1.00 33.36 75 PRO A CA 1
ATOM 412 C C . PRO A 1 104 ? 107.447 173.623 194.101 1.00 33.36 75 PRO A C 1
ATOM 413 O O . PRO A 1 104 ? 106.453 174.028 194.738 1.00 33.36 75 PRO A O 1
ATOM 417 N N . GLY A 1 105 ? 108.629 174.242 194.099 1.00 30.20 76 GLY A N 1
ATOM 418 C CA . GLY A 1 105 ? 108.882 175.475 194.869 1.00 30.20 76 GLY A CA 1
ATOM 419 C C . GLY A 1 105 ? 108.690 175.260 196.355 1.00 30.20 76 GLY A C 1
ATOM 420 O O . GLY A 1 105 ? 107.964 176.076 196.960 1.00 30.20 76 GLY A O 1
ATOM 421 N N . THR A 1 106 ? 109.299 174.217 196.932 1.00 30.48 77 THR A N 1
ATOM 422 C CA . THR A 1 106 ? 109.223 173.921 198.383 1.00 30.48 77 THR A CA 1
ATOM 423 C C . THR A 1 106 ? 110.603 173.606 198.912 1.00 30.48 77 THR A C 1
ATOM 424 O O . THR A 1 106 ? 110.685 172.786 199.835 1.00 30.48 77 THR A O 1
ATOM 428 N N . GLY A 1 107 ? 111.681 174.142 198.333 1.00 29.22 78 GLY A N 1
ATOM 429 C CA . GLY A 1 107 ? 113.002 174.011 198.909 1.00 29.22 78 GLY A CA 1
ATOM 430 C C . GLY A 1 107 ? 113.864 172.913 198.326 1.00 29.22 78 GLY A C 1
ATOM 431 O O . GLY A 1 107 ? 115.089 172.982 198.466 1.00 29.22 78 GLY A O 1
ATOM 432 N N . LYS A 1 108 ? 113.258 171.849 197.766 1.00 30.03 79 LYS A N 1
ATOM 433 C CA . LYS A 1 108 ? 114.009 170.624 197.343 1.00 30.03 79 LYS A CA 1
ATOM 434 C C . LYS A 1 108 ? 115.365 170.939 196.677 1.00 30.03 79 LYS A C 1
ATOM 435 O O . LYS A 1 108 ? 116.360 170.455 197.229 1.00 30.03 79 LYS A O 1
ATOM 441 N N . THR A 1 109 ? 115.434 171.614 195.524 1.00 31.07 80 THR A N 1
ATOM 442 C CA . THR A 1 109 ? 116.731 171.834 194.834 1.00 31.07 80 THR A CA 1
ATOM 443 C C . THR A 1 109 ? 117.602 172.656 195.751 1.00 31.07 80 THR A C 1
ATOM 444 O O . THR A 1 109 ? 118.833 172.483 195.685 1.00 31.07 80 THR A O 1
ATOM 448 N N . ALA A 1 110 ? 117.004 173.549 196.546 1.00 29.10 81 ALA A N 1
ATOM 449 C CA . ALA A 1 110 ? 117.746 174.413 197.493 1.00 29.10 81 ALA A CA 1
ATOM 450 C C . ALA A 1 110 ? 118.257 173.573 198.665 1.00 29.10 81 ALA A C 1
ATOM 451 O O . ALA A 1 110 ? 119.300 173.970 199.197 1.00 29.10 81 ALA A O 1
ATOM 453 N N . LEU A 1 111 ? 117.554 172.502 199.064 1.00 28.93 82 LEU A N 1
ATOM 454 C CA . LEU A 1 111 ? 117.979 171.610 200.135 1.00 28.93 82 LEU A CA 1
ATOM 455 C C . LEU A 1 111 ? 119.185 170.792 199.698 1.00 28.93 82 LEU A C 1
ATOM 456 O O . LEU A 1 111 ? 120.117 170.571 200.480 1.00 28.93 82 LEU A O 1
ATOM 461 N N . ALA A 1 112 ? 119.183 170.333 198.444 1.00 29.85 83 ALA A N 1
ATOM 462 C CA . ALA A 1 112 ? 120.338 169.622 197.907 1.00 29.85 83 ALA A CA 1
ATOM 463 C C . ALA A 1 112 ? 121.558 170.528 197.836 1.00 29.85 83 ALA A C 1
ATOM 464 O O . ALA A 1 112 ? 122.680 170.096 198.126 1.00 29.85 83 ALA A O 1
ATOM 466 N N . LEU A 1 113 ? 121.363 171.785 197.435 1.00 29.98 84 LEU A N 1
ATOM 467 C CA . LEU A 1 113 ? 122.476 172.726 197.403 1.00 29.98 84 LEU A CA 1
ATOM 468 C C . LEU A 1 113 ? 122.996 172.997 198.807 1.00 29.98 84 LEU A C 1
ATOM 469 O O . LEU A 1 113 ? 124.203 173.155 199.005 1.00 29.98 84 LEU A O 1
ATOM 474 N N . GLY A 1 114 ? 122.102 173.046 199.795 1.00 29.27 85 GLY A N 1
ATOM 475 C CA . GLY A 1 114 ? 122.548 173.185 201.171 1.00 29.27 85 GLY A CA 1
ATOM 476 C C . GLY A 1 114 ? 123.343 171.984 201.645 1.00 29.27 85 GLY A C 1
ATOM 477 O O . GLY A 1 114 ? 124.333 172.130 202.368 1.00 29.27 85 GLY A O 1
ATOM 478 N N . ILE A 1 115 ? 122.919 170.782 201.245 1.00 30.36 86 ILE A N 1
ATOM 479 C CA . ILE A 1 115 ? 123.656 169.570 201.595 1.00 30.36 86 ILE A CA 1
ATOM 480 C C . ILE A 1 115 ? 125.042 169.598 200.963 1.00 30.36 86 ILE A C 1
ATOM 481 O O . ILE A 1 115 ? 126.038 169.243 201.602 1.00 30.36 86 ILE A O 1
ATOM 486 N N . SER A 1 116 ? 125.125 170.014 199.698 1.00 32.38 87 SER A N 1
ATOM 487 C CA . SER A 1 116 ? 126.419 170.077 199.025 1.00 32.38 87 SER A CA 1
ATOM 488 C C . SER A 1 116 ? 127.319 171.137 199.649 1.00 32.38 87 SER A C 1
ATOM 489 O O . SER A 1 116 ? 128.528 170.926 199.792 1.00 32.38 87 SER A O 1
ATOM 492 N N . GLN A 1 117 ? 126.749 172.285 200.022 1.00 31.03 88 GLN A N 1
ATOM 493 C CA . GLN A 1 117 ? 127.539 173.345 200.639 1.00 31.03 88 GLN A CA 1
ATOM 494 C C . GLN A 1 117 ? 128.052 172.928 202.011 1.00 31.03 88 GLN A C 1
ATOM 495 O O . GLN A 1 117 ? 129.191 173.243 202.373 1.00 31.03 88 GLN A O 1
ATOM 501 N N . GLU A 1 118 ? 127.227 172.224 202.790 1.00 34.35 89 GLU A N 1
ATOM 502 C CA . GLU A 1 118 ? 127.630 171.858 204.145 1.00 34.35 89 GLU A CA 1
ATOM 503 C C . GLU A 1 118 ? 128.765 170.840 204.152 1.00 34.35 89 GLU A C 1
ATOM 504 O O . GLU A 1 118 ? 129.537 170.787 205.116 1.00 34.35 89 GLU A O 1
ATOM 510 N N . LEU A 1 119 ? 128.884 170.022 203.104 1.00 35.51 90 LEU A N 1
ATOM 511 C CA . LEU A 1 119 ? 129.977 169.057 203.052 1.00 35.51 90 LEU A CA 1
ATOM 512 C C . LEU A 1 119 ? 131.332 169.738 202.888 1.00 35.51 90 LEU A C 1
ATOM 513 O O . LEU A 1 119 ? 132.351 169.188 203.322 1.00 35.51 90 LEU A O 1
ATOM 518 N N . GLY A 1 120 ? 131.371 170.909 202.278 1.00 42.62 91 GLY A N 1
ATOM 519 C CA . GLY A 1 120 ? 132.598 171.664 202.100 1.00 42.62 91 GLY A CA 1
ATOM 520 C C . GLY A 1 120 ? 132.462 172.630 200.938 1.00 42.62 91 GLY A C 1
ATOM 521 O O . GLY A 1 120 ? 131.659 172.451 200.028 1.00 42.62 91 GLY A O 1
ATOM 522 N N . SER A 1 121 ? 133.271 173.692 200.979 1.00 48.90 92 SER A N 1
ATOM 523 C CA . SER A 1 121 ? 133.223 174.705 199.927 1.00 48.90 92 SER A CA 1
ATOM 524 C C . SER A 1 121 ? 133.676 174.138 198.587 1.00 48.90 92 SER A C 1
ATOM 525 O O . SER A 1 121 ? 133.097 174.460 197.543 1.00 48.90 92 SER A O 1
ATOM 528 N N . LYS A 1 122 ? 134.706 173.292 198.596 1.00 53.24 93 LYS A N 1
ATOM 529 C CA . LYS A 1 122 ? 135.190 172.676 197.367 1.00 53.24 93 LYS A CA 1
ATOM 530 C C . LYS A 1 122 ? 134.239 171.624 196.803 1.00 53.24 93 LYS A C 1
ATOM 531 O O . LYS A 1 122 ? 134.407 171.232 195.644 1.00 53.24 93 LYS A O 1
ATOM 537 N N . VAL A 1 123 ? 133.262 171.162 197.575 1.00 42.99 94 VAL A N 1
ATOM 538 C CA . VAL A 1 123 ? 132.450 170.014 197.156 1.00 42.99 94 VAL A CA 1
ATOM 539 C C . VAL A 1 123 ? 131.516 170.454 196.026 1.00 42.99 94 VAL A C 1
ATOM 540 O O . VAL A 1 123 ? 130.787 171.447 196.198 1.00 42.99 94 VAL A O 1
ATOM 544 N N . PRO A 1 124 ? 131.475 169.777 194.872 1.00 43.60 95 PRO A N 1
ATOM 545 C CA . PRO A 1 124 ? 130.666 170.280 193.760 1.00 43.60 95 PRO A CA 1
ATOM 546 C C . PRO A 1 124 ? 129.207 169.856 193.880 1.00 43.60 95 PRO A C 1
ATOM 547 O O . PRO A 1 124 ? 128.838 169.007 194.691 1.00 43.60 95 PRO A O 1
ATOM 551 N N . PHE A 1 125 ? 128.382 170.471 193.032 1.00 34.73 96 PHE A N 1
ATOM 552 C CA . PHE A 1 125 ? 126.941 170.230 192.984 1.00 34.73 96 PHE A CA 1
ATOM 553 C C . PHE A 1 125 ? 126.532 170.178 191.520 1.00 34.73 96 PHE A C 1
ATOM 554 O O . PHE A 1 125 ? 126.610 171.195 190.824 1.00 34.73 96 PHE A O 1
ATOM 562 N N . CYS A 1 126 ? 126.088 169.004 191.059 1.00 39.37 97 CYS A N 1
ATOM 563 C CA . CYS A 1 126 ? 125.740 168.770 189.659 1.00 39.37 97 CYS A CA 1
ATOM 564 C C . CYS A 1 126 ? 124.229 168.593 189.534 1.00 39.37 97 CYS A C 1
ATOM 565 O O . CYS A 1 126 ? 123.719 167.491 189.795 1.00 39.37 97 CYS A O 1
ATOM 568 N N . PRO A 1 127 ? 123.466 169.630 189.173 1.00 35.71 98 PRO A N 1
ATOM 569 C CA . PRO A 1 127 ? 122.032 169.438 188.932 1.00 35.71 98 PRO A CA 1
ATOM 570 C C . PRO A 1 127 ? 121.741 168.961 187.521 1.00 35.71 98 PRO A C 1
ATOM 571 O O . PRO A 1 127 ? 122.458 169.267 186.567 1.00 35.71 98 PRO A O 1
ATOM 575 N N . MET A 1 128 ? 120.664 168.193 187.407 1.00 41.03 99 MET A N 1
ATOM 576 C CA . MET A 1 128 ? 120.165 167.747 186.114 1.00 41.03 99 MET A CA 1
ATOM 577 C C . MET A 1 128 ? 118.687 167.424 186.277 1.00 41.03 99 MET A C 1
ATOM 578 O O . MET A 1 128 ? 118.170 167.345 187.395 1.00 41.03 99 MET A O 1
ATOM 583 N N . VAL A 1 129 ? 118.019 167.235 185.138 1.00 45.83 100 VAL A N 1
ATOM 584 C CA . VAL A 1 129 ? 116.611 166.867 185.072 1.00 45.83 100 VAL A CA 1
ATOM 585 C C . VAL A 1 129 ? 116.494 165.564 184.293 1.00 45.83 100 VAL A C 1
ATOM 586 O O . VAL A 1 129 ? 117.411 165.152 183.579 1.00 45.83 100 VAL A O 1
ATOM 590 N N . GLY A 1 130 ? 115.346 164.902 184.457 1.00 48.11 101 GLY A N 1
ATOM 591 C CA . GLY A 1 130 ? 115.127 163.631 183.785 1.00 48.11 101 GLY A CA 1
ATOM 592 C C . GLY A 1 130 ? 115.112 163.746 182.275 1.00 48.11 101 GLY A C 1
ATOM 593 O O . GLY A 1 130 ? 115.503 162.811 181.573 1.00 48.11 101 GLY A O 1
ATOM 594 N N . SER A 1 131 ? 114.655 164.886 181.753 1.00 53.06 102 SER A N 1
ATOM 595 C CA . SER A 1 131 ? 114.662 165.101 180.310 1.00 53.06 102 SER A CA 1
ATOM 596 C C . SER A 1 131 ? 116.080 165.157 179.754 1.00 53.06 102 SER A C 1
ATOM 597 O O . SER A 1 131 ? 116.317 164.727 178.617 1.00 53.06 102 SER A O 1
ATOM 600 N N . GLU A 1 132 ? 117.034 165.663 180.546 1.00 50.99 103 GLU A N 1
ATOM 601 C CA . GLU A 1 132 ? 118.405 165.876 180.087 1.00 50.99 103 GLU A CA 1
ATOM 602 C C . GLU A 1 132 ? 119.095 164.592 179.646 1.00 50.99 103 GLU A C 1
ATOM 603 O O . GLU A 1 132 ? 120.022 164.652 178.832 1.00 50.99 103 GLU A O 1
ATOM 609 N N . VAL A 1 133 ? 118.670 163.435 180.158 1.00 55.20 104 VAL A N 1
ATOM 610 C CA . VAL A 1 133 ? 119.274 162.180 179.738 1.00 55.20 104 VAL A CA 1
ATOM 611 C C . VAL A 1 133 ? 118.933 161.823 178.294 1.00 55.20 104 VAL A C 1
ATOM 612 O O . VAL A 1 133 ? 119.672 161.054 177.668 1.00 55.20 104 VAL A O 1
ATOM 616 N N . TYR A 1 134 ? 117.848 162.371 177.733 1.00 56.62 105 TYR A N 1
ATOM 617 C CA . TYR A 1 134 ? 117.366 161.973 176.414 1.00 56.62 105 TYR A CA 1
ATOM 618 C C . TYR A 1 134 ? 118.003 162.777 175.280 1.00 56.62 105 TYR A C 1
ATOM 619 O O . TYR A 1 134 ? 117.373 162.971 174.237 1.00 56.62 105 TYR A O 1
ATOM 628 N N . SER A 1 135 ? 119.231 163.260 175.446 1.00 64.79 106 SER A N 1
ATOM 629 C CA . SER A 1 135 ? 119.934 163.872 174.326 1.00 64.79 106 SER A CA 1
ATOM 630 C C . SER A 1 135 ? 120.219 162.814 173.265 1.00 64.79 106 SER A C 1
ATOM 631 O O . SER A 1 135 ? 120.687 161.718 173.580 1.00 64.79 106 SER A O 1
ATOM 634 N N . SER A 1 136 ? 119.918 163.137 172.006 1.00 69.03 107 SER A N 1
ATOM 635 C CA . SER A 1 136 ? 120.012 162.138 170.944 1.00 69.03 107 SER A CA 1
ATOM 636 C C . SER A 1 136 ? 121.461 161.828 170.584 1.00 69.03 107 SER A C 1
ATOM 637 O O . SER A 1 136 ? 121.805 160.669 170.324 1.00 69.03 107 SER A O 1
ATOM 640 N N . GLU A 1 137 ? 122.316 162.854 170.541 1.00 69.76 108 GLU A N 1
ATOM 641 C CA . GLU A 1 137 ? 123.683 162.687 170.048 1.00 69.76 108 GLU A CA 1
ATOM 642 C C . GLU A 1 137 ? 124.531 161.750 170.909 1.00 69.76 108 GLU A C 1
ATOM 643 O O . GLU A 1 137 ? 125.515 161.200 170.401 1.00 69.76 108 GLU A O 1
ATOM 649 N N . VAL A 1 138 ? 124.185 161.560 172.186 1.00 67.72 109 VAL A N 1
ATOM 650 C CA . VAL A 1 138 ? 124.956 160.749 173.125 1.00 67.72 109 VAL A CA 1
ATOM 651 C C . VAL A 1 138 ? 123.987 159.819 173.846 1.00 67.72 109 VAL A C 1
ATOM 652 O O . VAL A 1 138 ? 122.850 160.202 174.136 1.00 67.72 109 VAL A O 1
ATOM 656 N N . LYS A 1 139 ? 124.436 158.592 174.118 1.00 67.13 110 LYS A N 1
ATOM 657 C CA . LYS A 1 139 ? 123.584 157.583 174.741 1.00 67.13 110 LYS A CA 1
ATOM 658 C C . LYS A 1 139 ? 123.149 158.017 176.137 1.00 67.13 110 LYS A C 1
ATOM 659 O O . LYS A 1 139 ? 123.878 158.709 176.852 1.00 67.13 110 LYS A O 1
ATOM 665 N N . LYS A 1 140 ? 121.935 157.599 176.513 1.00 61.03 111 LYS A N 1
ATOM 666 C CA . LYS A 1 140 ? 121.334 158.025 177.778 1.00 61.03 111 LYS A CA 1
ATOM 667 C C . LYS A 1 140 ? 122.157 157.567 178.979 1.00 61.03 111 LYS A C 1
ATOM 668 O O . LYS A 1 140 ? 122.383 158.342 179.921 1.00 61.03 111 LYS A O 1
ATOM 674 N N . THR A 1 141 ? 122.629 156.318 178.953 1.00 59.83 112 THR A N 1
ATOM 675 C CA . THR A 1 141 ? 123.501 155.828 180.015 1.00 59.83 112 THR A CA 1
ATOM 676 C C . THR A 1 141 ? 124.804 156.613 180.064 1.00 59.83 112 THR A C 1
ATOM 677 O O . THR A 1 141 ? 125.354 156.837 181.149 1.00 59.83 112 THR A O 1
ATOM 681 N N . GLU A 1 142 ? 125.302 157.052 178.907 1.00 63.41 113 GLU A N 1
ATOM 682 C CA . GLU A 1 142 ? 126.519 157.852 178.890 1.00 63.41 113 GLU A CA 1
ATOM 683 C C . GLU A 1 142 ? 126.297 159.218 179.529 1.00 63.41 113 GLU A C 1
ATOM 684 O O . GLU A 1 142 ? 127.163 159.700 180.261 1.00 63.41 113 GLU A O 1
ATOM 690 N N . VAL A 1 143 ? 125.144 159.853 179.278 1.00 60.17 114 VAL A N 1
ATOM 691 C CA . VAL A 1 143 ? 124.846 161.134 179.926 1.00 60.17 114 VAL A CA 1
ATOM 692 C C . VAL A 1 143 ? 124.721 160.951 181.433 1.00 60.17 114 VAL A C 1
ATOM 693 O O . VAL A 1 143 ? 125.214 161.782 182.218 1.00 60.17 114 VAL A O 1
ATOM 697 N N . LEU A 1 144 ? 124.042 159.875 181.857 1.00 55.22 115 LEU A N 1
ATOM 698 C CA . LEU A 1 144 ? 123.921 159.574 183.283 1.00 55.22 115 LEU A CA 1
ATOM 699 C C . LEU A 1 144 ? 125.285 159.414 183.936 1.00 55.22 115 LEU A C 1
ATOM 700 O O . LEU A 1 144 ? 125.574 160.054 184.952 1.00 55.22 115 LEU A O 1
ATOM 705 N N . MET A 1 145 ? 126.154 158.595 183.343 1.00 60.95 116 MET A N 1
ATOM 706 C CA . MET A 1 145 ? 127.442 158.330 183.967 1.00 60.95 116 MET A CA 1
ATOM 707 C C . MET A 1 145 ? 128.361 159.544 183.862 1.00 60.95 116 MET A C 1
ATOM 708 O O . MET A 1 145 ? 129.230 159.733 184.717 1.00 60.95 116 MET A O 1
ATOM 713 N N . GLU A 1 146 ? 128.182 160.381 182.831 1.00 61.91 117 GLU A N 1
ATOM 714 C CA . GLU A 1 146 ? 128.935 161.627 182.737 1.00 61.91 117 GLU A CA 1
ATOM 715 C C . GLU A 1 146 ? 128.593 162.558 183.890 1.00 61.91 117 GLU A C 1
ATOM 716 O O . GLU A 1 146 ? 129.486 163.132 184.517 1.00 61.91 117 GLU A O 1
ATOM 722 N N . ASN A 1 147 ? 127.301 162.723 184.185 1.00 54.87 118 ASN A N 1
ATOM 723 C CA . ASN A 1 147 ? 126.930 163.536 185.344 1.00 54.87 118 ASN A CA 1
ATOM 724 C C . ASN A 1 147 ? 127.373 162.872 186.645 1.00 54.87 118 ASN A C 1
ATOM 725 O O . ASN A 1 147 ? 127.781 163.555 187.597 1.00 54.87 118 ASN A O 1
ATOM 730 N N . PHE A 1 148 ? 127.318 161.537 186.681 1.00 53.18 119 PHE A N 1
ATOM 731 C CA . PHE A 1 148 ? 127.748 160.759 187.838 1.00 53.18 119 PHE A CA 1
ATOM 732 C C . PHE A 1 148 ? 129.214 161.020 188.159 1.00 53.18 119 PHE A C 1
ATOM 733 O O . PHE A 1 148 ? 129.582 161.197 189.325 1.00 53.18 119 PHE A O 1
ATOM 741 N N . ARG A 1 149 ? 130.061 161.064 187.128 1.00 61.67 120 ARG A N 1
ATOM 742 C CA . ARG A 1 149 ? 131.481 161.332 187.310 1.00 61.67 120 ARG A CA 1
ATOM 743 C C . ARG A 1 149 ? 131.778 162.818 187.455 1.00 61.67 120 ARG A C 1
ATOM 744 O O . ARG A 1 149 ? 132.794 163.175 188.061 1.00 61.67 120 ARG A O 1
ATOM 752 N N . ARG A 1 150 ? 130.923 163.690 186.915 1.00 54.60 121 ARG A N 1
ATOM 753 C CA . ARG A 1 150 ? 131.078 165.121 187.144 1.00 54.60 121 ARG A CA 1
ATOM 754 C C . ARG A 1 150 ? 130.871 165.452 188.614 1.00 54.60 121 ARG A C 1
ATOM 755 O O . ARG A 1 150 ? 131.551 166.327 189.162 1.00 54.60 121 ARG A O 1
ATOM 763 N N . ALA A 1 151 ? 129.934 164.762 189.267 1.00 47.78 122 ALA A N 1
ATOM 764 C CA . ALA A 1 151 ? 129.699 165.006 190.686 1.00 47.78 122 ALA A CA 1
ATOM 765 C C . ALA A 1 151 ? 130.889 164.594 191.545 1.00 47.78 122 ALA A C 1
ATOM 766 O O . ALA A 1 151 ? 131.162 165.237 192.563 1.00 47.78 122 ALA A O 1
ATOM 768 N N . ILE A 1 152 ? 131.610 163.544 191.161 1.00 56.68 123 ILE A N 1
ATOM 769 C CA . ILE A 1 152 ? 132.685 163.023 192.001 1.00 56.68 123 ILE A CA 1
ATOM 770 C C . ILE A 1 152 ? 133.855 163.998 191.958 1.00 56.68 123 ILE A C 1
ATOM 771 O O . ILE A 1 152 ? 134.463 164.203 190.901 1.00 56.68 123 ILE A O 1
ATOM 776 N N . GLY A 1 153 ? 134.179 164.589 193.108 1.00 57.89 124 GLY A N 1
ATOM 777 C CA . GLY A 1 153 ? 135.264 165.547 193.219 1.00 57.89 124 GLY A CA 1
ATOM 778 C C . GLY A 1 153 ? 136.513 164.924 193.813 1.00 57.89 124 GLY A C 1
ATOM 779 O O . GLY A 1 153 ? 136.437 164.018 194.637 1.00 57.89 124 GLY A O 1
ATOM 780 N N . LEU A 1 154 ? 137.670 165.449 193.413 1.00 67.39 125 LEU A N 1
ATOM 781 C CA . LEU A 1 154 ? 138.956 165.037 193.953 1.00 67.39 125 LEU A CA 1
ATOM 782 C C . LEU A 1 154 ? 139.862 166.255 193.998 1.00 67.39 125 LEU A C 1
ATOM 783 O O . LEU A 1 154 ? 139.685 167.202 193.225 1.00 67.39 125 LEU A O 1
ATOM 788 N N . ARG A 1 155 ? 140.828 166.224 194.916 1.00 74.67 126 ARG A N 1
ATOM 789 C CA . ARG A 1 155 ? 141.904 167.206 194.967 1.00 74.67 126 ARG A CA 1
ATOM 790 C C . ARG A 1 155 ? 143.230 166.466 195.040 1.00 74.67 126 ARG A C 1
ATOM 791 O O . ARG A 1 155 ? 143.391 165.555 195.859 1.00 74.67 126 ARG A O 1
ATOM 799 N N . ILE A 1 156 ? 144.165 166.854 194.175 1.00 79.80 127 ILE A N 1
ATOM 800 C CA . ILE A 1 156 ? 145.500 166.269 194.100 1.00 79.80 127 ILE A CA 1
ATOM 801 C C . ILE A 1 156 ? 146.466 167.292 194.678 1.00 79.80 127 ILE A C 1
ATOM 802 O O . ILE A 1 156 ? 146.502 168.444 194.225 1.00 79.80 127 ILE A O 1
ATOM 807 N N . LYS A 1 157 ? 147.244 166.865 195.672 1.00 81.23 128 LYS A N 1
ATOM 808 C CA . LYS A 1 157 ? 148.180 167.727 196.401 1.00 81.23 128 LYS A CA 1
ATOM 809 C C . LYS A 1 157 ? 149.613 167.252 196.186 1.00 81.23 128 LYS A C 1
ATOM 810 O O . LYS A 1 157 ? 149.861 166.066 195.967 1.00 81.23 128 LYS A O 1
ATOM 816 N N . VAL A 1 267 ? 147.224 173.066 195.383 1.00 77.75 238 VAL A N 1
ATOM 817 C CA . VAL A 1 267 ? 146.407 171.873 195.210 1.00 77.75 238 VAL A CA 1
ATOM 818 C C . VAL A 1 267 ? 145.531 172.033 193.971 1.00 77.75 238 VAL A C 1
ATOM 819 O O . VAL A 1 267 ? 145.045 173.129 193.686 1.00 77.75 238 VAL A O 1
ATOM 823 N N . GLN A 1 268 ? 145.335 170.928 193.250 1.00 76.26 239 GLN A N 1
ATOM 824 C CA . GLN A 1 268 ? 144.643 170.904 191.962 1.00 76.26 239 GLN A CA 1
ATOM 825 C C . GLN A 1 268 ? 143.318 170.168 192.142 1.00 76.26 239 GLN A C 1
ATOM 826 O O . GLN A 1 268 ? 143.307 168.964 192.413 1.00 76.26 239 GLN A O 1
ATOM 832 N N . ASP A 1 269 ? 142.210 170.893 191.977 1.00 71.74 240 ASP A N 1
ATOM 833 C CA . ASP A 1 269 ? 140.867 170.344 192.146 1.00 71.74 240 ASP A CA 1
ATOM 834 C C . ASP A 1 269 ? 140.335 169.884 190.794 1.00 71.74 240 ASP A C 1
ATOM 835 O O . ASP A 1 269 ? 140.228 170.688 189.861 1.00 71.74 240 ASP A O 1
ATOM 840 N N . VAL A 1 270 ? 140.004 168.594 190.693 1.00 69.09 241 VAL A N 1
ATOM 841 C CA . VAL A 1 270 ? 139.552 167.962 189.455 1.00 69.09 241 VAL A CA 1
ATOM 842 C C . VAL A 1 270 ? 138.350 167.075 189.756 1.00 69.09 241 VAL A C 1
ATOM 843 O O . VAL A 1 270 ? 138.300 166.412 190.795 1.00 69.09 241 VAL A O 1
ATOM 847 N N . THR A 1 271 ? 137.381 167.070 188.845 1.00 63.05 242 THR A N 1
ATOM 848 C CA . THR A 1 271 ? 136.314 166.082 188.877 1.00 63.05 242 THR A CA 1
ATOM 849 C C . THR A 1 271 ? 136.772 164.810 188.170 1.00 63.05 242 THR A C 1
ATOM 850 O O . THR A 1 271 ? 137.769 164.797 187.444 1.00 63.05 242 THR A O 1
ATOM 854 N N . LEU A 1 272 ? 136.025 163.727 188.390 1.00 61.74 243 LEU A N 1
ATOM 855 C CA . LEU A 1 272 ? 136.325 162.479 187.698 1.00 61.74 243 LEU A CA 1
ATOM 856 C C . LEU A 1 272 ? 135.953 162.528 186.220 1.00 61.74 243 LEU A C 1
ATOM 857 O O . LEU A 1 272 ? 136.410 161.673 185.456 1.00 61.74 243 LEU A O 1
ATOM 862 N N . GLN A 1 273 ? 135.133 163.498 185.799 1.00 61.05 244 GLN A N 1
ATOM 863 C CA . GLN A 1 273 ? 134.839 163.653 184.379 1.00 61.05 244 GLN A CA 1
ATOM 864 C C . GLN A 1 273 ? 136.031 164.238 183.631 1.00 61.05 244 GLN A C 1
ATOM 865 O O . GLN A 1 273 ? 136.333 163.815 182.509 1.00 61.05 244 GLN A O 1
ATOM 871 N N . ASP A 1 274 ? 136.717 165.215 184.233 1.00 65.28 245 ASP A N 1
ATOM 872 C CA . ASP A 1 274 ? 137.874 165.821 183.580 1.00 65.28 245 ASP A CA 1
ATOM 873 C C . ASP A 1 274 ? 139.011 164.819 183.419 1.00 65.28 245 ASP A C 1
ATOM 874 O O . ASP A 1 274 ? 139.732 164.849 182.415 1.00 65.28 245 ASP A O 1
ATOM 879 N N . LEU A 1 275 ? 139.194 163.931 184.399 1.00 67.09 246 LEU A N 1
ATOM 880 C CA . LEU A 1 275 ? 140.232 162.910 184.278 1.00 67.09 246 LEU A CA 1
ATOM 881 C C . LEU A 1 275 ? 139.920 161.920 183.164 1.00 67.09 246 LEU A C 1
ATOM 882 O O . LEU A 1 275 ? 140.844 161.360 182.565 1.00 67.09 246 LEU A O 1
ATOM 887 N N . ASP A 1 276 ? 138.638 161.691 182.873 1.00 66.86 247 ASP A N 1
ATOM 888 C CA . ASP A 1 276 ? 138.280 160.876 181.718 1.00 66.86 247 ASP A CA 1
ATOM 889 C C . ASP A 1 276 ? 138.443 161.653 180.419 1.00 66.86 247 ASP A C 1
ATOM 890 O O . ASP A 1 276 ? 138.836 161.078 179.398 1.00 66.86 247 ASP A O 1
ATOM 895 N N . ALA A 1 277 ? 138.132 162.952 180.436 1.00 66.01 248 ALA A N 1
ATOM 896 C CA . ALA A 1 277 ? 138.272 163.763 179.230 1.00 66.01 248 ALA A CA 1
ATOM 897 C C . ALA A 1 277 ? 139.731 163.875 178.808 1.00 66.01 248 ALA A C 1
ATOM 898 O O . ALA A 1 277 ? 140.053 163.763 177.619 1.00 66.01 248 ALA A O 1
ATOM 900 N N . ALA A 1 278 ? 140.630 164.088 179.771 1.00 67.39 249 ALA A N 1
ATOM 901 C CA . ALA A 1 278 ? 142.054 164.141 179.468 1.00 67.39 249 ALA A CA 1
ATOM 902 C C . ALA A 1 278 ? 142.622 162.786 179.057 1.00 67.39 249 ALA A C 1
ATOM 903 O O . ALA A 1 278 ? 143.676 162.752 178.412 1.00 67.39 249 ALA A O 1
ATOM 905 N N . ASN A 1 279 ? 141.958 161.681 179.411 1.00 67.18 250 ASN A N 1
ATOM 906 C CA . ASN A 1 279 ? 142.394 160.318 179.116 1.00 67.18 250 ASN A CA 1
ATOM 907 C C . ASN A 1 279 ? 141.296 159.549 178.395 1.00 67.18 250 ASN A C 1
ATOM 908 O O . ASN A 1 279 ? 141.093 158.354 178.627 1.00 67.18 250 ASN A O 1
ATOM 913 N N . ALA A 1 280 ? 140.571 160.223 177.507 1.00 69.54 251 ALA A N 1
ATOM 914 C CA . ALA A 1 280 ? 139.492 159.590 176.756 1.00 69.54 251 ALA A CA 1
ATOM 915 C C . ALA A 1 280 ? 140.050 158.721 175.635 1.00 69.54 251 ALA A C 1
ATOM 916 O O . ALA A 1 280 ? 141.012 159.094 174.965 1.00 69.54 251 ALA A O 1
ATOM 918 N N . LYS A 1 306 ? 134.517 155.807 177.956 1.00 76.52 277 LYS A N 1
ATOM 919 C CA . LYS A 1 306 ? 134.891 154.405 178.089 1.00 76.52 277 LYS A CA 1
ATOM 920 C C . LYS A 1 306 ? 136.272 154.304 178.738 1.00 76.52 277 LYS A C 1
ATOM 921 O O . LYS A 1 306 ? 136.854 155.322 179.112 1.00 76.52 277 LYS A O 1
ATOM 927 N N . LEU A 1 307 ? 136.776 153.074 178.889 1.00 78.44 278 LEU A N 1
ATOM 928 C CA . LEU A 1 307 ? 138.021 152.794 179.612 1.00 78.44 278 LEU A CA 1
ATOM 929 C C . LEU A 1 307 ? 137.910 153.203 181.080 1.00 78.44 278 LEU A C 1
ATOM 930 O O . LEU A 1 307 ? 138.908 153.538 181.718 1.00 78.44 278 LEU A O 1
ATOM 935 N N . ARG A 1 308 ? 136.692 153.116 181.623 1.00 74.46 279 ARG A N 1
ATOM 936 C CA . ARG A 1 308 ? 136.357 153.732 182.906 1.00 74.46 279 ARG A CA 1
ATOM 937 C C . ARG A 1 308 ? 137.111 153.095 184.071 1.00 74.46 279 ARG A C 1
ATOM 938 O O . ARG A 1 308 ? 137.591 153.801 184.973 1.00 74.46 279 ARG A O 1
ATOM 946 N N . GLN A 1 309 ? 137.216 151.763 184.070 1.00 77.44 280 GLN A N 1
ATOM 947 C CA . GLN A 1 309 ? 137.785 151.059 185.214 1.00 77.44 280 GLN A CA 1
ATOM 948 C C . GLN A 1 309 ? 139.264 151.373 185.400 1.00 77.44 280 GLN A C 1
ATOM 949 O O . GLN A 1 309 ? 139.767 151.300 186.526 1.00 77.44 280 GLN A O 1
ATOM 955 N N . GLU A 1 310 ? 139.965 151.749 184.326 1.00 79.89 281 GLU A N 1
ATOM 956 C CA . GLU A 1 310 ? 141.363 152.146 184.455 1.00 79.89 281 GLU A CA 1
ATOM 957 C C . GLU A 1 310 ? 141.497 153.403 185.308 1.00 79.89 281 GLU A C 1
ATOM 958 O O . GLU A 1 310 ? 142.285 153.433 186.261 1.00 79.89 281 GLU A O 1
ATOM 964 N N . ILE A 1 311 ? 140.715 154.445 185.000 1.00 75.02 282 ILE A N 1
ATOM 965 C CA . ILE A 1 311 ? 140.796 155.666 185.803 1.00 75.02 282 ILE A CA 1
ATOM 966 C C . ILE A 1 311 ? 140.267 155.408 187.208 1.00 75.02 282 ILE A C 1
ATOM 967 O O . ILE A 1 311 ? 140.773 155.995 188.174 1.00 75.02 282 ILE A O 1
ATOM 972 N N . ASN A 1 312 ? 139.252 154.546 187.353 1.00 77.09 283 ASN A N 1
ATOM 973 C CA . ASN A 1 312 ? 138.728 154.251 188.689 1.00 77.09 283 ASN A CA 1
ATOM 974 C C . ASN A 1 312 ? 139.785 153.580 189.565 1.00 77.09 283 ASN A C 1
ATOM 975 O O . ASN A 1 312 ? 140.010 153.984 190.715 1.00 77.09 283 ASN A O 1
ATOM 980 N N . LYS A 1 313 ? 140.473 152.572 189.024 1.00 83.73 284 LYS A N 1
ATOM 981 C CA . LYS A 1 313 ? 141.528 151.911 189.782 1.00 83.73 284 LYS A CA 1
ATOM 982 C C . LYS A 1 313 ? 142.708 152.845 190.021 1.00 83.73 284 LYS A C 1
ATOM 983 O O . LYS A 1 313 ? 143.352 152.767 191.074 1.00 83.73 284 LYS A O 1
ATOM 989 N N . VAL A 1 314 ? 143.000 153.738 189.070 1.00 82.19 285 VAL A N 1
ATOM 990 C CA . VAL A 1 314 ? 144.111 154.668 189.241 1.00 82.19 285 VAL A CA 1
ATOM 991 C C . VAL A 1 314 ? 143.828 155.640 190.383 1.00 82.19 285 VAL A C 1
ATOM 992 O O . VAL A 1 314 ? 144.702 155.895 191.221 1.00 82.19 285 VAL A O 1
ATOM 996 N N . VAL A 1 315 ? 142.614 156.197 190.444 1.00 79.52 286 VAL A N 1
ATOM 997 C CA . VAL A 1 315 ? 142.311 157.124 191.535 1.00 79.52 286 VAL A CA 1
ATOM 998 C C . VAL A 1 315 ? 142.207 156.376 192.861 1.00 79.52 286 VAL A C 1
ATOM 999 O O . VAL A 1 315 ? 142.519 156.941 193.919 1.00 79.52 286 VAL A O 1
ATOM 1003 N N . ASN A 1 316 ? 141.769 155.108 192.835 1.00 81.72 287 ASN A N 1
ATOM 1004 C CA . ASN A 1 316 ? 141.810 154.286 194.046 1.00 81.72 287 ASN A CA 1
ATOM 1005 C C . ASN A 1 316 ? 143.241 154.134 194.552 1.00 81.72 287 ASN A C 1
ATOM 1006 O O . ASN A 1 316 ? 143.512 154.285 195.750 1.00 81.72 287 ASN A O 1
ATOM 1011 N N . ARG A 1 317 ? 144.173 153.849 193.638 1.00 86.60 288 ARG A N 1
ATOM 1012 C CA . ARG A 1 317 ? 145.579 153.728 194.010 1.00 86.60 288 ARG A CA 1
ATOM 1013 C C . ARG A 1 317 ? 146.125 155.051 194.532 1.00 86.60 288 ARG A C 1
ATOM 1014 O O . ARG A 1 317 ? 146.925 155.072 195.475 1.00 86.60 288 ARG A O 1
ATOM 1022 N N . TYR A 1 318 ? 145.707 156.163 193.924 1.00 85.54 289 TYR A N 1
ATOM 1023 C CA . TYR A 1 318 ? 146.177 157.475 194.360 1.00 85.54 289 TYR A CA 1
ATOM 1024 C C . TYR A 1 318 ? 145.711 157.786 195.777 1.00 85.54 289 TYR A C 1
ATOM 1025 O O . TYR A 1 318 ? 146.512 158.194 196.626 1.00 85.54 289 TYR A O 1
ATOM 1034 N N . ILE A 1 319 ? 144.416 157.600 196.056 1.00 83.69 290 ILE A N 1
ATOM 1035 C CA . ILE A 1 319 ? 143.920 157.928 197.392 1.00 83.69 290 ILE A CA 1
ATOM 1036 C C . ILE A 1 319 ? 144.457 156.946 198.427 1.00 83.69 290 ILE A C 1
ATOM 1037 O O . ILE A 1 319 ? 144.632 157.311 199.596 1.00 83.69 290 ILE A O 1
ATOM 1042 N N . ASP A 1 320 ? 144.720 155.694 198.036 1.00 89.22 291 ASP A N 1
ATOM 1043 C CA . ASP A 1 320 ? 145.405 154.782 198.948 1.00 89.22 291 ASP A CA 1
ATOM 1044 C C . ASP A 1 320 ? 146.820 155.266 199.239 1.00 89.22 291 ASP A C 1
ATOM 1045 O O . ASP A 1 320 ? 147.297 155.168 200.376 1.00 89.22 291 ASP A O 1
ATOM 1050 N N . GLU A 1 321 ? 147.506 155.794 198.224 1.00 92.14 292 GLU A N 1
ATOM 1051 C CA . GLU A 1 321 ? 148.838 156.354 198.417 1.00 92.14 292 GLU A CA 1
ATOM 1052 C C . GLU A 1 321 ? 148.824 157.702 199.131 1.00 92.14 292 GLU A C 1
ATOM 1053 O O . GLU A 1 321 ? 149.883 158.142 199.591 1.00 92.14 292 GLU A O 1
ATOM 1059 N N . GLY A 1 322 ? 147.671 158.368 199.231 1.00 89.34 293 GLY A N 1
ATOM 1060 C CA . GLY A 1 322 ? 147.578 159.646 199.906 1.00 89.34 293 GLY A CA 1
ATOM 1061 C C . GLY A 1 322 ? 147.918 160.857 199.064 1.00 89.34 293 GLY A C 1
ATOM 1062 O O . GLY A 1 322 ? 147.825 161.983 199.569 1.00 89.34 293 GLY A O 1
ATOM 1063 N N . VAL A 1 323 ? 148.313 160.673 197.801 1.00 90.06 294 VAL A N 1
ATOM 1064 C CA . VAL A 1 323 ? 148.593 161.817 196.940 1.00 90.06 294 VAL A CA 1
ATOM 1065 C C . VAL A 1 323 ? 147.332 162.608 196.605 1.00 90.06 294 VAL A C 1
ATOM 1066 O O . VAL A 1 323 ? 147.431 163.800 196.291 1.00 90.06 294 VAL A O 1
ATOM 1070 N N . ALA A 1 324 ? 146.152 161.976 196.659 1.00 85.12 295 ALA A N 1
ATOM 1071 C CA . ALA A 1 324 ? 144.882 162.596 196.306 1.00 85.12 295 ALA A CA 1
ATOM 1072 C C . ALA A 1 324 ? 143.853 162.320 197.392 1.00 85.12 295 ALA A C 1
ATOM 1073 O O . ALA A 1 324 ? 143.934 161.318 198.108 1.00 85.12 295 ALA A O 1
ATOM 1075 N N . GLU A 1 325 ? 142.888 163.232 197.500 1.00 73.63 296 GLU A N 1
ATOM 1076 C CA . GLU A 1 325 ? 141.793 163.165 198.458 1.00 73.63 296 GLU A CA 1
ATOM 1077 C C . GLU A 1 325 ? 140.481 163.231 197.692 1.00 73.63 296 GLU A C 1
ATOM 1078 O O . GLU A 1 325 ? 140.349 164.010 196.743 1.00 73.63 296 GLU A O 1
ATOM 1084 N N . LEU A 1 326 ? 139.516 162.415 198.117 1.00 64.42 297 LEU A N 1
ATOM 1085 C CA . LEU A 1 326 ? 138.229 162.264 197.445 1.00 64.42 297 LEU A CA 1
ATOM 1086 C C . LEU A 1 326 ? 137.167 163.045 198.211 1.00 64.42 297 LEU A C 1
ATOM 1087 O O . LEU A 1 326 ? 136.985 162.826 199.414 1.00 64.42 297 LEU A O 1
ATOM 1092 N N . VAL A 1 327 ? 136.487 163.950 197.517 1.00 56.80 298 VAL A N 1
ATOM 1093 C CA . VAL A 1 327 ? 135.342 164.688 198.034 1.00 56.80 298 VAL A CA 1
ATOM 1094 C C . VAL A 1 327 ? 134.142 164.375 197.136 1.00 56.80 298 VAL A C 1
ATOM 1095 O O . VAL A 1 327 ? 134.015 164.923 196.039 1.00 56.80 298 VAL A O 1
ATOM 1099 N N . PRO A 1 328 ? 133.263 163.444 197.534 1.00 50.56 299 PRO A N 1
ATOM 1100 C CA . PRO A 1 328 ? 132.085 163.175 196.695 1.00 50.56 299 PRO A CA 1
ATOM 1101 C C . PRO A 1 328 ? 131.121 164.352 196.693 1.00 50.56 299 PRO A C 1
ATOM 1102 O O . PRO A 1 328 ? 130.804 164.917 197.742 1.00 50.56 299 PRO A O 1
ATOM 1106 N N . GLY A 1 329 ? 130.651 164.709 195.498 1.00 42.32 300 GLY A N 1
ATOM 1107 C CA . GLY A 1 329 ? 129.691 165.777 195.328 1.00 42.32 300 GLY A CA 1
ATOM 1108 C C . GLY A 1 329 ? 128.263 165.281 195.412 1.00 42.32 300 GLY A C 1
ATOM 1109 O O . GLY A 1 329 ? 127.984 164.153 195.823 1.00 42.32 300 GLY A O 1
ATOM 1110 N N . VAL A 1 330 ? 127.348 166.152 194.994 1.00 35.46 301 VAL A N 1
ATOM 1111 C CA . VAL A 1 330 ? 125.909 165.927 195.066 1.00 35.46 301 VAL A CA 1
ATOM 1112 C C . VAL A 1 330 ? 125.389 165.893 193.637 1.00 35.46 301 VAL A C 1
ATOM 1113 O O . VAL A 1 330 ? 125.310 166.936 192.975 1.00 35.46 301 VAL A O 1
ATOM 1117 N N . LEU A 1 331 ? 125.032 164.700 193.163 1.00 39.94 302 LEU A N 1
ATOM 1118 C CA . LEU A 1 331 ? 124.363 164.533 191.875 1.00 39.94 302 LEU A CA 1
ATOM 1119 C C . LEU A 1 331 ? 122.875 164.692 192.135 1.00 39.94 302 LEU A C 1
ATOM 1120 O O . LEU A 1 331 ? 122.226 163.773 192.638 1.00 39.94 302 LEU A O 1
ATOM 1125 N N . PHE A 1 332 ? 122.331 165.852 191.787 1.00 32.18 303 PHE A N 1
ATOM 1126 C CA . PHE A 1 332 ? 120.920 166.147 191.983 1.00 32.18 303 PHE A CA 1
ATOM 1127 C C . PHE A 1 332 ? 120.176 165.864 190.686 1.00 32.18 303 PHE A C 1
ATOM 1128 O O . PHE A 1 332 ? 120.597 166.318 189.617 1.00 32.18 303 PHE A O 1
ATOM 1136 N N . ILE A 1 333 ? 119.074 165.120 190.786 1.00 37.24 304 ILE A N 1
ATOM 1137 C CA . ILE A 1 333 ? 118.288 164.669 189.634 1.00 37.24 304 ILE A CA 1
ATOM 1138 C C . ILE A 1 333 ? 116.836 165.034 189.918 1.00 37.24 304 ILE A C 1
ATOM 1139 O O . ILE A 1 333 ? 116.145 164.325 190.657 1.00 37.24 304 ILE A O 1
ATOM 1144 N N . ASP A 1 334 ? 116.367 166.110 189.306 1.00 38.93 305 ASP A N 1
ATOM 1145 C CA . ASP A 1 334 ? 114.957 166.516 189.471 1.00 38.93 305 ASP A CA 1
ATOM 1146 C C . ASP A 1 334 ? 114.162 165.794 188.393 1.00 38.93 305 ASP A C 1
ATOM 1147 O O . ASP A 1 334 ? 114.786 165.352 187.424 1.00 38.93 305 ASP A O 1
ATOM 1152 N N . GLU A 1 335 ? 112.863 165.641 188.574 1.00 44.35 306 GLU A N 1
ATOM 1153 C CA . GLU A 1 335 ? 111.943 165.002 187.628 1.00 44.35 306 GLU A CA 1
ATOM 1154 C C . GLU A 1 335 ? 112.338 163.544 187.382 1.00 44.35 306 GLU A C 1
ATOM 1155 O O . GLU A 1 335 ? 112.489 163.102 186.242 1.00 44.35 306 GLU A O 1
ATOM 1161 N N . VAL A 1 336 ? 112.519 162.800 188.476 1.00 43.40 307 VAL A N 1
ATOM 1162 C CA . VAL A 1 336 ? 113.066 161.447 188.390 1.00 43.40 307 VAL A CA 1
ATOM 1163 C C . VAL A 1 336 ? 112.121 160.496 187.660 1.00 43.40 307 VAL A C 1
ATOM 1164 O O . VAL A 1 336 ? 112.566 159.488 187.100 1.00 43.40 307 VAL A O 1
ATOM 1168 N N . HIS A 1 337 ? 110.815 160.781 187.660 1.00 50.93 308 HIS A N 1
ATOM 1169 C CA . HIS A 1 337 ? 109.854 159.916 186.978 1.00 50.93 308 HIS A CA 1
ATOM 1170 C C . HIS A 1 337 ? 110.084 159.839 185.472 1.00 50.93 308 HIS A C 1
ATOM 1171 O O . HIS A 1 337 ? 109.679 158.852 184.849 1.00 50.93 308 HIS A O 1
ATOM 1178 N N . MET A 1 338 ? 110.716 160.848 184.870 1.00 55.49 309 MET A N 1
ATOM 1179 C CA . MET A 1 338 ? 110.985 160.797 183.437 1.00 55.49 309 MET A CA 1
ATOM 1180 C C . MET A 1 338 ? 112.005 159.725 183.072 1.00 55.49 309 MET A C 1
ATOM 1181 O O . MET A 1 338 ? 112.002 159.256 181.930 1.00 55.49 309 MET A O 1
ATOM 1186 N N . LEU A 1 339 ? 112.877 159.333 183.999 1.00 52.33 310 LEU A N 1
ATOM 1187 C CA . LEU A 1 339 ? 113.831 158.269 183.720 1.00 52.33 310 LEU A CA 1
ATOM 1188 C C . LEU A 1 339 ? 113.105 156.945 183.514 1.00 52.33 310 LEU A C 1
ATOM 1189 O O . LEU A 1 339 ? 112.030 156.708 184.073 1.00 52.33 310 LEU A O 1
ATOM 1194 N N . ASP A 1 340 ? 113.715 156.077 182.707 1.00 58.64 311 ASP A N 1
ATOM 1195 C CA . ASP A 1 340 ? 113.149 154.794 182.297 1.00 58.64 311 ASP A CA 1
ATOM 1196 C C . ASP A 1 340 ? 113.881 153.656 183.006 1.00 58.64 311 ASP A C 1
ATOM 1197 O O . ASP A 1 340 ? 114.820 153.876 183.777 1.00 58.64 311 ASP A O 1
ATOM 1202 N N . MET A 1 341 ? 113.425 152.426 182.743 1.00 58.90 312 MET A N 1
ATOM 1203 C CA . MET A 1 341 ? 113.944 151.263 183.460 1.00 58.90 312 MET A CA 1
ATOM 1204 C C . MET A 1 341 ? 115.419 151.021 183.169 1.00 58.90 312 MET A C 1
ATOM 1205 O O . MET A 1 341 ? 116.141 150.526 184.040 1.00 58.90 312 MET A O 1
ATOM 1210 N N . GLU A 1 342 ? 115.884 151.352 181.964 1.00 58.49 313 GLU A N 1
ATOM 1211 C CA . GLU A 1 342 ? 117.313 151.254 181.683 1.00 58.49 313 GLU A CA 1
ATOM 1212 C C . GLU A 1 342 ? 118.100 152.235 182.540 1.00 58.49 313 GLU A C 1
ATOM 1213 O O . GLU A 1 342 ? 119.131 151.877 183.125 1.00 58.49 313 GLU A O 1
ATOM 1219 N N . CYS A 1 343 ? 117.612 153.475 182.641 1.00 57.22 314 CYS A N 1
ATOM 1220 C CA . CYS A 1 343 ? 118.267 154.481 183.471 1.00 57.22 314 CYS A CA 1
ATOM 1221 C C . CYS A 1 343 ? 118.253 154.086 184.941 1.00 57.22 314 CYS A C 1
ATOM 1222 O O . CYS A 1 343 ? 119.268 154.215 185.635 1.00 57.22 314 CYS A O 1
ATOM 1225 N N . PHE A 1 344 ? 117.111 153.601 185.433 1.00 52.53 315 PHE A N 1
ATOM 1226 C CA . PHE A 1 344 ? 117.018 153.226 186.840 1.00 52.53 315 PHE A CA 1
ATOM 1227 C C . PHE A 1 344 ? 117.889 152.016 187.146 1.00 52.53 315 PHE A C 1
ATOM 1228 O O . PHE A 1 344 ? 118.516 151.951 188.208 1.00 52.53 315 PHE A O 1
ATOM 1236 N N . SER A 1 345 ? 117.943 151.048 186.228 1.00 55.16 316 SER A N 1
ATOM 1237 C CA . SER A 1 345 ? 118.802 149.886 186.430 1.00 55.16 316 SER A CA 1
ATOM 1238 C C . SER A 1 345 ? 120.273 150.284 186.437 1.00 55.16 316 SER A C 1
ATOM 1239 O O . SER A 1 345 ? 121.052 149.794 187.266 1.00 55.16 316 SER A O 1
ATOM 1242 N N . TYR A 1 346 ? 120.670 151.180 185.527 1.00 54.93 317 TYR A N 1
ATOM 1243 C CA . TYR A 1 346 ? 122.053 151.643 185.517 1.00 54.93 317 TYR A CA 1
ATOM 1244 C C . TYR A 1 346 ? 122.390 152.411 186.787 1.00 54.93 317 TYR A C 1
ATOM 1245 O O . TYR A 1 346 ? 123.491 152.267 187.325 1.00 54.93 317 TYR A O 1
ATOM 1254 N N . LEU A 1 347 ? 121.460 153.235 187.278 1.00 50.69 318 LEU A N 1
ATOM 1255 C CA . LEU A 1 347 ? 121.697 153.949 188.529 1.00 50.69 318 LEU A CA 1
ATOM 1256 C C . LEU A 1 347 ? 121.809 152.985 189.703 1.00 50.69 318 LEU A C 1
ATOM 1257 O O . LEU A 1 347 ? 122.659 153.169 190.582 1.00 50.69 318 LEU A O 1
ATOM 1262 N N . ASN A 1 348 ? 120.962 151.954 189.731 1.00 50.33 319 ASN A N 1
ATOM 1263 C CA . ASN A 1 348 ? 121.009 150.981 190.817 1.00 50.33 319 ASN A CA 1
ATOM 1264 C C . ASN A 1 348 ? 122.323 150.213 190.812 1.00 50.33 319 ASN A C 1
ATOM 1265 O O . ASN A 1 348 ? 122.887 149.928 191.874 1.00 50.33 319 ASN A O 1
ATOM 1270 N N . ARG A 1 349 ? 122.830 149.869 189.625 1.00 55.15 320 ARG A N 1
ATOM 1271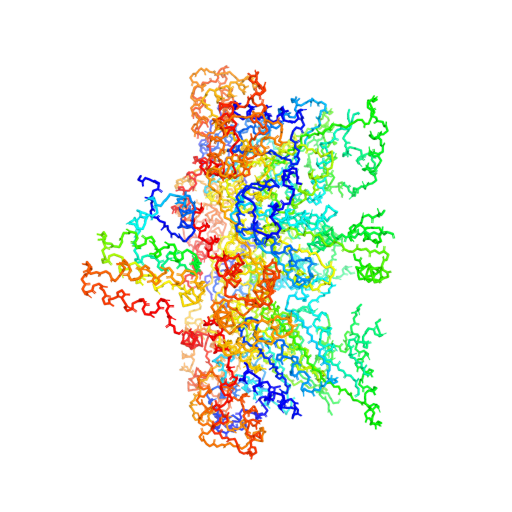 C CA . ARG A 1 349 ? 124.116 149.180 189.558 1.00 55.15 320 ARG A CA 1
ATOM 1272 C C . ARG A 1 349 ? 125.274 150.122 189.875 1.00 55.15 320 ARG A C 1
ATOM 1273 O O . ARG A 1 349 ? 126.259 149.710 190.498 1.00 55.15 320 ARG A O 1
ATOM 1281 N N . ALA A 1 350 ? 125.179 151.387 189.458 1.00 54.18 321 ALA A N 1
ATOM 1282 C CA . ALA A 1 350 ? 126.269 152.336 189.650 1.00 54.18 321 ALA A CA 1
ATOM 1283 C C . ALA A 1 350 ? 126.345 152.879 191.070 1.00 54.18 321 ALA A C 1
ATOM 1284 O O . ALA A 1 350 ? 127.401 153.381 191.467 1.00 54.18 321 ALA A O 1
ATOM 1286 N N . LEU A 1 351 ? 125.257 152.799 191.842 1.00 49.37 322 LEU A N 1
ATOM 1287 C CA . LEU A 1 351 ? 125.325 153.178 193.249 1.00 49.37 322 LEU A CA 1
ATOM 1288 C C . LEU A 1 351 ? 126.197 152.233 194.069 1.00 49.37 322 LEU A C 1
ATOM 1289 O O . LEU A 1 351 ? 126.657 152.620 195.148 1.00 49.37 322 LEU A O 1
ATOM 1294 N N . GLU A 1 352 ? 126.433 151.006 193.592 1.00 54.57 323 GLU A N 1
ATOM 1295 C CA . GLU A 1 352 ? 127.273 150.061 194.318 1.00 54.57 323 GLU A CA 1
ATOM 1296 C C . GLU A 1 352 ? 128.742 150.468 194.348 1.00 54.57 323 GLU A C 1
ATOM 1297 O O . GLU A 1 352 ? 129.485 149.967 195.198 1.00 54.57 323 GLU A O 1
ATOM 1303 N N . SER A 1 353 ? 129.183 151.341 193.442 1.00 60.57 324 SER A N 1
ATOM 1304 C CA . SER A 1 353 ? 130.581 151.749 193.414 1.00 60.57 324 SER A CA 1
ATOM 1305 C C . SER A 1 353 ? 130.945 152.530 194.671 1.00 60.57 324 SER A C 1
ATOM 1306 O O . SER A 1 353 ? 130.153 153.327 195.181 1.00 60.57 324 SER A O 1
ATOM 1309 N N . SER A 1 354 ? 132.158 152.290 195.174 1.00 62.21 325 SER A N 1
ATOM 1310 C CA . SER A 1 354 ? 132.592 152.934 196.409 1.00 62.21 325 SER A CA 1
ATOM 1311 C C . SER A 1 354 ? 132.780 154.435 196.234 1.00 62.21 325 SER A C 1
ATOM 1312 O O . SER A 1 354 ? 132.515 155.201 197.168 1.00 62.21 325 SER A O 1
ATOM 1315 N N . LEU A 1 355 ? 133.224 154.874 195.056 1.00 64.78 326 LEU A N 1
ATOM 1316 C CA . LEU A 1 355 ? 133.513 156.277 194.790 1.00 64.78 326 LEU A CA 1
ATOM 1317 C C . LEU A 1 355 ? 132.294 157.057 194.303 1.00 64.78 326 LEU A C 1
ATOM 1318 O O . LEU A 1 355 ? 132.454 158.161 193.772 1.00 64.78 326 LEU A O 1
ATOM 1323 N N . SER A 1 356 ? 131.087 156.520 194.469 1.00 55.64 327 SER A N 1
ATOM 1324 C CA . SER A 1 356 ? 129.916 157.178 193.919 1.00 55.64 327 SER A CA 1
ATOM 1325 C C . SER A 1 356 ? 129.600 158.454 194.705 1.00 55.64 327 SER A C 1
ATOM 1326 O O . SER A 1 356 ? 129.955 158.565 195.882 1.00 55.64 327 SER A O 1
ATOM 1329 N N . PRO A 1 357 ? 128.923 159.443 194.074 1.00 47.88 328 PRO A N 1
ATOM 1330 C CA . PRO A 1 357 ? 128.490 160.624 194.822 1.00 47.88 328 PRO A CA 1
ATOM 1331 C C . PRO A 1 357 ? 127.153 160.354 195.487 1.00 47.88 328 PRO A C 1
ATOM 1332 O O . PRO A 1 357 ? 126.645 159.231 195.411 1.00 47.88 328 PRO A O 1
ATOM 1336 N N . ILE A 1 358 ? 126.573 161.363 196.124 1.00 39.06 329 ILE A N 1
ATOM 1337 C CA . ILE A 1 358 ? 125.253 161.249 196.733 1.00 39.06 329 ILE A CA 1
ATOM 1338 C C . ILE A 1 358 ? 124.231 161.601 195.663 1.00 39.06 329 ILE A C 1
ATOM 1339 O O . ILE A 1 358 ? 124.212 162.731 195.160 1.00 39.06 329 ILE A O 1
ATOM 1344 N N . VAL A 1 359 ? 123.395 160.630 195.309 1.00 38.38 330 VAL A N 1
ATOM 1345 C CA . VAL A 1 359 ? 122.350 160.813 194.309 1.00 38.38 330 VAL A CA 1
ATOM 1346 C C . VAL A 1 359 ? 121.104 161.300 195.039 1.00 38.38 330 VAL A C 1
ATOM 1347 O O . VAL A 1 359 ? 120.466 160.536 195.769 1.00 38.38 330 VAL A O 1
ATOM 1351 N N . ILE A 1 360 ? 120.764 162.570 194.836 1.00 31.59 331 ILE A N 1
ATOM 1352 C CA . ILE A 1 360 ? 119.587 163.200 195.427 1.00 31.59 331 ILE A CA 1
ATOM 1353 C C . ILE A 1 360 ? 118.553 163.281 194.311 1.00 31.59 331 ILE A C 1
ATOM 1354 O O . ILE A 1 360 ? 118.571 164.205 193.496 1.00 31.59 331 ILE A O 1
ATOM 1359 N N . PHE A 1 361 ? 117.657 162.304 194.263 1.00 35.37 332 PHE A N 1
ATOM 1360 C CA . PHE A 1 361 ? 116.471 162.428 193.436 1.00 35.37 332 PHE A CA 1
ATOM 1361 C C . PHE A 1 361 ? 115.529 163.451 194.054 1.00 35.37 332 PHE A C 1
ATOM 1362 O O . PHE A 1 361 ? 115.515 163.656 195.270 1.00 35.37 332 PHE A O 1
ATOM 1370 N N . ALA A 1 362 ? 114.748 164.108 193.200 1.00 33.57 333 ALA A N 1
ATOM 1371 C CA . ALA A 1 362 ? 113.716 165.039 193.635 1.00 33.57 333 ALA A CA 1
ATOM 1372 C C . ALA A 1 362 ? 112.475 164.816 192.794 1.00 33.57 333 ALA A C 1
ATOM 1373 O O . ALA A 1 362 ? 112.569 164.687 191.570 1.00 33.57 333 ALA A O 1
ATOM 1375 N N . THR A 1 363 ? 111.319 164.776 193.455 1.00 38.40 334 THR A N 1
ATOM 1376 C CA . THR A 1 363 ? 110.083 164.388 192.792 1.00 38.40 334 THR A CA 1
ATOM 1377 C C . THR A 1 363 ? 108.905 165.125 193.408 1.00 38.40 334 THR A C 1
ATOM 1378 O O . THR A 1 363 ? 108.925 165.500 194.586 1.00 38.40 334 THR A O 1
ATOM 1382 N N . ASN A 1 364 ? 107.883 165.337 192.573 1.00 40.13 335 ASN A N 1
ATOM 1383 C CA . ASN A 1 364 ? 106.613 165.939 192.959 1.00 40.13 335 ASN A CA 1
ATOM 1384 C C . ASN A 1 364 ? 105.437 165.144 192.398 1.00 40.13 335 ASN A C 1
ATOM 1385 O O . ASN A 1 364 ? 104.381 165.715 192.113 1.00 40.13 335 ASN A O 1
ATOM 1390 N N . ARG A 1 365 ? 105.610 163.828 192.242 1.00 47.51 336 ARG A N 1
ATOM 1391 C CA . ARG A 1 365 ? 104.607 162.920 191.698 1.00 47.51 336 ARG A CA 1
ATOM 1392 C C . ARG A 1 365 ? 104.387 161.775 192.673 1.00 47.51 336 ARG A C 1
ATOM 1393 O O . ARG A 1 365 ? 105.334 161.289 193.296 1.00 47.51 336 ARG A O 1
ATOM 1401 N N . GLY A 1 366 ? 103.140 161.328 192.772 1.00 48.69 337 GLY A N 1
ATOM 1402 C CA . GLY A 1 366 ? 102.788 160.242 193.661 1.00 48.69 337 GLY A CA 1
ATOM 1403 C C . GLY A 1 366 ? 102.924 158.898 192.981 1.00 48.69 337 GLY A C 1
ATOM 1404 O O . GLY A 1 366 ? 104.022 158.517 192.567 1.00 48.69 337 GLY A O 1
ATOM 1405 N N . VAL A 1 367 ? 101.818 158.165 192.860 1.00 53.43 338 VAL A N 1
ATOM 1406 C CA . VAL A 1 367 ? 101.828 156.943 192.068 1.00 53.43 338 VAL A CA 1
ATOM 1407 C C . VAL A 1 367 ? 101.964 157.312 190.598 1.00 53.43 338 VAL A C 1
ATOM 1408 O O . VAL A 1 367 ? 101.316 158.248 190.109 1.00 53.43 338 VAL A O 1
ATOM 1412 N N . CYS A 1 368 ? 102.839 156.604 189.892 1.00 55.79 339 CYS A N 1
ATOM 1413 C CA . CYS A 1 368 ? 103.066 156.894 188.485 1.00 55.79 339 CYS A CA 1
ATOM 1414 C C . CYS A 1 368 ? 103.669 155.665 187.827 1.00 55.79 339 CYS A C 1
ATOM 1415 O O . CYS A 1 368 ? 104.314 154.850 188.487 1.00 55.79 339 CYS A O 1
ATOM 1418 N N . ASN A 1 369 ? 103.434 155.531 186.527 1.00 63.00 340 ASN A N 1
ATOM 1419 C CA . ASN A 1 369 ? 103.970 154.404 185.780 1.00 63.00 340 ASN A CA 1
ATOM 1420 C C . ASN A 1 369 ? 105.448 154.631 185.501 1.00 63.00 340 ASN A C 1
ATOM 1421 O O . ASN A 1 369 ? 105.844 155.711 185.052 1.00 63.00 340 ASN A O 1
ATOM 1426 N N . VAL A 1 370 ? 106.263 153.614 185.773 1.00 60.12 341 VAL A N 1
ATOM 1427 C CA . VAL A 1 370 ? 107.679 153.692 185.438 1.00 60.12 341 VAL A CA 1
ATOM 1428 C C . VAL A 1 370 ? 107.802 153.718 183.923 1.00 60.12 341 VAL A C 1
ATOM 1429 O O . VAL A 1 370 ? 107.173 152.913 183.223 1.00 60.12 341 VAL A O 1
ATOM 1433 N N . ARG A 1 371 ? 108.588 154.661 183.411 1.00 62.21 342 ARG A N 1
ATOM 1434 C CA . ARG A 1 371 ? 108.720 154.827 181.970 1.00 62.21 342 ARG A CA 1
ATOM 1435 C C . ARG A 1 371 ? 109.385 153.602 181.357 1.00 62.21 342 ARG A C 1
ATOM 1436 O O . ARG A 1 371 ? 110.380 153.092 181.882 1.00 62.21 342 ARG A O 1
ATOM 1444 N N . GLY A 1 372 ? 108.827 153.132 180.242 1.00 67.02 343 GLY A N 1
ATOM 1445 C CA . GLY A 1 372 ? 109.202 151.864 179.654 1.00 67.02 343 GLY A CA 1
ATOM 1446 C C . GLY A 1 372 ? 108.448 150.657 180.178 1.00 67.02 343 GLY A C 1
ATOM 1447 O O . GLY A 1 372 ? 108.713 149.541 179.712 1.00 67.02 343 GLY A O 1
ATOM 1448 N N . THR A 1 373 ? 107.539 150.837 181.143 1.00 68.13 344 THR A N 1
ATOM 1449 C CA . THR A 1 373 ? 106.678 149.775 181.653 1.00 68.13 344 THR A CA 1
ATOM 1450 C C . THR A 1 373 ? 105.268 150.332 181.796 1.00 68.13 344 THR A C 1
ATOM 1451 O O . THR A 1 373 ? 105.002 151.487 181.448 1.00 68.13 344 THR A O 1
ATOM 1455 N N . ASP A 1 374 ? 104.361 149.493 182.319 1.00 75.14 345 ASP A N 1
ATOM 1456 C CA . ASP A 1 374 ? 102.953 149.833 182.505 1.00 75.14 345 ASP A CA 1
ATOM 1457 C C . ASP A 1 374 ? 102.515 149.927 183.960 1.00 75.14 345 ASP A C 1
ATOM 1458 O O . ASP A 1 374 ? 101.555 150.650 184.246 1.00 75.14 345 ASP A O 1
ATOM 1463 N N . MET A 1 375 ? 103.179 149.222 184.884 1.00 69.68 346 MET A N 1
ATOM 1464 C CA . MET A 1 375 ? 102.647 149.138 186.240 1.00 69.68 346 MET A CA 1
ATOM 1465 C C . MET A 1 375 ? 102.866 150.463 186.984 1.00 69.68 346 MET A C 1
ATOM 1466 O O . MET A 1 375 ? 103.947 151.049 186.881 1.00 69.68 346 MET A O 1
ATOM 1471 N N . PRO A 1 376 ? 101.885 150.972 187.741 1.00 64.49 347 PRO A N 1
ATOM 1472 C CA . PRO A 1 376 ? 102.187 152.104 188.625 1.00 64.49 347 PRO A CA 1
ATOM 1473 C C . PRO A 1 376 ? 103.094 151.692 189.772 1.00 64.49 347 PRO A C 1
ATOM 1474 O O . PRO A 1 376 ? 103.127 150.530 190.184 1.00 64.49 347 PRO A O 1
ATOM 1478 N N . SER A 1 377 ? 103.838 152.668 190.283 1.00 55.21 348 SER A N 1
ATOM 1479 C CA . SER A 1 377 ? 104.724 152.482 191.421 1.00 55.21 348 SER A CA 1
ATOM 1480 C C . SER A 1 377 ? 104.860 153.820 192.133 1.00 55.21 348 SER A C 1
ATOM 1481 O O . SER A 1 377 ? 104.506 154.862 191.567 1.00 55.21 348 SER A O 1
ATOM 1484 N N . PRO A 1 378 ? 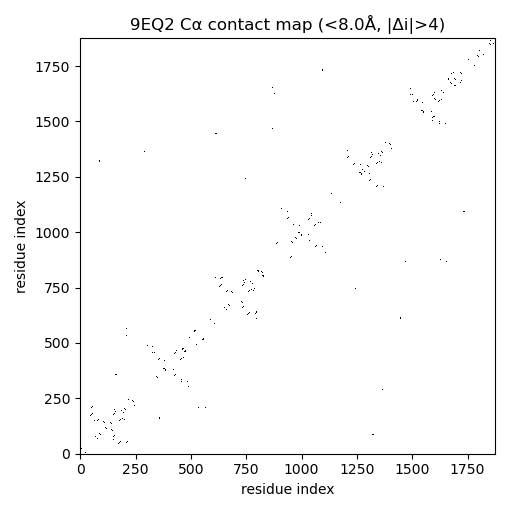105.355 153.830 193.378 1.00 47.58 349 PRO A N 1
ATOM 1485 C CA . PRO A 1 378 ? 105.483 155.110 194.094 1.00 47.58 349 PRO A CA 1
ATOM 1486 C C . PRO A 1 378 ? 106.540 156.003 193.460 1.00 47.58 349 PRO A C 1
ATOM 1487 O O . PRO A 1 378 ? 107.660 155.567 193.187 1.00 47.58 349 PRO A O 1
ATOM 1491 N N . HIS A 1 379 ? 106.165 157.260 193.216 1.00 44.32 350 HIS A N 1
ATOM 1492 C CA . HIS A 1 379 ? 107.063 158.306 192.721 1.00 44.32 350 HIS A CA 1
ATOM 1493 C C . HIS A 1 379 ? 107.626 158.013 191.331 1.00 44.32 350 HIS A C 1
ATOM 1494 O O . HIS A 1 379 ? 108.603 158.644 190.918 1.00 44.32 350 HIS A O 1
ATOM 1501 N N . GLY A 1 380 ? 107.032 157.087 190.581 1.00 50.01 351 GLY A N 1
ATOM 1502 C CA . GLY A 1 380 ? 107.584 156.709 189.292 1.00 50.01 351 GLY A CA 1
ATOM 1503 C C . GLY A 1 380 ? 108.958 156.081 189.364 1.00 50.01 351 GLY A C 1
ATOM 1504 O O . GLY A 1 380 ? 109.726 156.189 188.401 1.00 50.01 351 GLY A O 1
ATOM 1505 N N . VAL A 1 381 ? 109.284 155.423 190.478 1.00 47.59 352 VAL A N 1
ATOM 1506 C CA . VAL A 1 381 ? 110.579 154.782 190.720 1.00 47.59 352 VAL A CA 1
ATOM 1507 C C . VAL A 1 381 ? 110.311 153.278 190.791 1.00 47.59 352 VAL A C 1
ATOM 1508 O O . VAL A 1 381 ? 109.245 152.888 191.288 1.00 47.59 352 VAL A O 1
ATOM 1512 N N . PRO A 1 382 ? 111.202 152.394 190.330 1.00 49.38 353 PRO A N 1
ATOM 1513 C CA . PRO A 1 382 ? 110.987 150.964 190.583 1.00 49.38 353 PRO A CA 1
ATOM 1514 C C . PRO A 1 382 ? 111.176 150.623 192.052 1.00 49.38 353 PRO A C 1
ATOM 1515 O O . PRO A 1 382 ? 111.815 151.352 192.813 1.00 49.38 353 PRO A O 1
ATOM 1519 N N . ILE A 1 383 ? 110.598 149.486 192.447 1.00 47.78 354 ILE A N 1
ATOM 1520 C CA . ILE A 1 383 ? 110.704 149.039 193.836 1.00 47.78 354 ILE A CA 1
ATOM 1521 C C . ILE A 1 383 ? 112.151 148.696 194.183 1.00 47.78 354 ILE A C 1
ATOM 1522 O O . ILE A 1 383 ? 112.584 148.887 195.332 1.00 47.78 354 ILE A O 1
ATOM 1527 N N . ASP A 1 384 ? 112.912 148.182 193.210 1.00 49.68 355 ASP A N 1
ATOM 1528 C CA . ASP A 1 384 ? 114.286 147.760 193.463 1.00 49.68 355 ASP A CA 1
ATOM 1529 C C . ASP A 1 384 ? 115.165 148.931 193.884 1.00 49.68 355 ASP A C 1
ATOM 1530 O O . ASP A 1 384 ? 116.016 148.787 194.769 1.00 49.68 355 ASP A O 1
ATOM 1535 N N . LEU A 1 385 ? 114.970 150.100 193.263 1.00 46.69 356 LEU A N 1
ATOM 1536 C CA . LEU A 1 385 ? 115.677 151.303 193.693 1.00 46.69 356 LEU A CA 1
ATOM 1537 C C . LEU A 1 385 ? 115.040 151.923 194.931 1.00 46.69 356 LEU A C 1
ATOM 1538 O O . LEU A 1 385 ? 115.744 152.543 195.732 1.00 46.69 356 LEU A O 1
ATOM 1543 N N . LEU A 1 386 ? 113.725 151.758 195.118 1.00 45.32 357 LEU A N 1
ATOM 1544 C CA . LEU A 1 386 ? 113.076 152.259 196.328 1.00 45.32 357 LEU A CA 1
ATOM 1545 C C . LEU A 1 386 ? 113.502 151.507 197.582 1.00 45.32 357 LEU A C 1
ATOM 1546 O O . LEU A 1 386 ? 113.280 152.009 198.689 1.00 45.32 357 LEU A O 1
ATOM 1551 N N . ASP A 1 387 ? 114.104 150.323 197.447 1.00 50.54 358 ASP A N 1
ATOM 1552 C CA . ASP A 1 387 ? 114.647 149.590 198.587 1.00 50.54 358 ASP A CA 1
ATOM 1553 C C . ASP A 1 387 ? 115.988 150.154 199.098 1.00 50.54 358 ASP A C 1
ATOM 1554 O O . ASP A 1 387 ? 116.628 149.496 199.925 1.00 50.54 358 ASP A O 1
ATOM 1559 N N . ARG A 1 388 ? 116.447 151.329 198.623 1.00 45.42 359 ARG A N 1
ATOM 1560 C CA . ARG A 1 388 ? 117.638 151.966 199.178 1.00 45.42 359 ARG A CA 1
ATOM 1561 C C . ARG A 1 388 ? 117.542 153.490 199.252 1.00 45.42 359 ARG A C 1
ATOM 1562 O O . ARG A 1 388 ? 118.582 154.152 199.361 1.00 45.42 359 ARG A O 1
ATOM 1570 N N . LEU A 1 389 ? 116.336 154.063 199.228 1.00 37.91 360 LEU A N 1
ATOM 1571 C CA . LEU A 1 389 ? 116.141 155.510 199.246 1.00 37.91 360 LEU A CA 1
ATOM 1572 C C . LEU A 1 389 ? 115.824 155.988 200.656 1.00 37.91 360 LEU A C 1
ATOM 1573 O O . LEU A 1 389 ? 114.961 155.418 201.331 1.00 37.91 360 LEU A O 1
ATOM 1578 N N . VAL A 1 390 ? 116.530 157.028 201.090 1.00 36.53 361 VAL A N 1
ATOM 1579 C CA . VAL A 1 390 ? 116.151 157.814 202.260 1.00 36.53 361 VAL A CA 1
ATOM 1580 C C . VAL A 1 390 ? 115.274 158.954 201.760 1.00 36.53 361 VAL A C 1
ATOM 1581 O O . VAL A 1 390 ? 115.710 159.755 200.927 1.00 36.53 361 VAL A O 1
ATOM 1585 N N . ILE A 1 391 ? 114.044 159.031 202.266 1.00 34.59 362 ILE A N 1
ATOM 1586 C CA . ILE A 1 391 ? 113.021 159.947 201.766 1.00 34.59 362 ILE A CA 1
ATOM 1587 C C . ILE A 1 391 ? 112.853 161.070 202.779 1.00 34.59 362 ILE A C 1
ATOM 1588 O O . ILE A 1 391 ? 112.728 160.810 203.980 1.00 34.59 362 ILE A O 1
ATOM 1593 N N . ILE A 1 392 ? 112.857 162.312 202.292 1.00 31.26 363 ILE A N 1
ATOM 1594 C CA . ILE A 1 392 ? 112.619 163.506 203.100 1.00 31.26 363 ILE A CA 1
ATOM 1595 C C . ILE A 1 392 ? 111.471 164.275 202.465 1.00 31.26 363 ILE A C 1
ATOM 1596 O O . ILE A 1 392 ? 111.449 164.472 201.245 1.00 31.26 363 ILE A O 1
ATOM 1601 N N . ARG A 1 393 ? 110.534 164.717 203.297 1.00 36.19 364 ARG A N 1
ATOM 1602 C CA . ARG A 1 393 ? 109.361 165.466 202.868 1.00 36.19 364 ARG A CA 1
ATOM 1603 C C . ARG A 1 393 ? 109.624 166.955 203.041 1.00 36.19 364 ARG A C 1
ATOM 1604 O O . ARG A 1 393 ? 110.092 167.383 204.101 1.00 36.19 364 ARG A O 1
ATOM 1612 N N . THR A 1 394 ? 109.324 167.732 202.000 1.00 32.15 365 THR A N 1
ATOM 1613 C CA . THR A 1 394 ? 109.431 169.187 202.017 1.00 32.15 365 THR A CA 1
ATOM 1614 C C . THR A 1 394 ? 108.028 169.774 201.956 1.00 32.15 365 THR A C 1
ATOM 1615 O O . THR A 1 394 ? 107.264 169.466 201.036 1.00 32.15 365 THR A O 1
ATOM 1619 N N . GLN A 1 395 ? 107.698 170.619 202.929 1.00 40.29 366 GLN A N 1
ATOM 1620 C CA . GLN A 1 395 ? 106.362 171.181 203.067 1.00 40.29 366 GLN A CA 1
ATOM 1621 C C . GLN A 1 395 ? 106.242 172.471 202.268 1.00 40.29 366 GLN A C 1
ATOM 1622 O O . GLN A 1 395 ? 107.228 173.179 202.049 1.00 40.29 366 GLN A O 1
ATOM 1628 N N . ILE A 1 396 ? 105.014 172.775 201.840 1.00 40.06 367 ILE A N 1
ATOM 1629 C CA . ILE A 1 396 ? 104.739 174.047 201.182 1.00 40.06 367 ILE A CA 1
ATOM 1630 C C . ILE A 1 396 ? 104.680 175.159 202.225 1.00 40.06 367 ILE A C 1
ATOM 1631 O O . ILE A 1 396 ? 104.476 174.920 203.418 1.00 40.06 367 ILE A O 1
ATOM 1636 N N . TYR A 1 397 ? 104.850 176.394 201.761 1.00 35.63 368 TYR A N 1
ATOM 1637 C CA . TYR A 1 397 ? 105.113 177.536 202.625 1.00 35.63 368 TYR A CA 1
ATOM 1638 C C . TYR A 1 397 ? 103.840 178.306 202.959 1.00 35.63 368 TYR A C 1
ATOM 1639 O O . TYR A 1 397 ? 102.838 178.256 202.242 1.00 35.63 368 TYR A O 1
ATOM 1648 N N . ASP A 1 398 ? 103.905 179.023 204.075 1.00 47.69 369 ASP A N 1
ATOM 1649 C CA . ASP A 1 398 ? 102.873 179.965 204.474 1.00 47.69 369 ASP A CA 1
ATOM 1650 C C . ASP A 1 398 ? 103.025 181.248 203.663 1.00 47.69 369 ASP A C 1
ATOM 1651 O O . ASP A 1 398 ? 103.996 181.408 202.922 1.00 47.69 369 ASP A O 1
ATOM 1656 N N . PRO A 1 399 ? 102.061 182.176 203.747 1.00 44.04 370 PRO A N 1
ATOM 1657 C CA . PRO A 1 399 ? 102.281 183.488 203.112 1.00 44.04 370 PRO A CA 1
ATOM 1658 C C . PRO A 1 399 ? 103.470 184.248 203.677 1.00 44.04 370 PRO A C 1
ATOM 1659 O O . PRO A 1 399 ? 104.184 184.918 202.922 1.00 44.04 370 PRO A O 1
ATOM 1663 N N . SER A 1 400 ? 103.710 184.154 204.987 1.00 40.51 371 SER A N 1
ATOM 1664 C CA . SER A 1 400 ? 104.816 184.891 205.594 1.00 40.51 371 SER A CA 1
ATOM 1665 C C . SER A 1 400 ? 106.165 184.365 205.119 1.00 40.51 371 SER A C 1
ATOM 1666 O O . SER A 1 400 ? 107.062 185.149 204.780 1.00 40.51 371 SER A O 1
ATOM 1669 N N . GLU A 1 401 ? 106.328 183.041 205.089 1.00 41.90 372 GLU A N 1
ATOM 1670 C CA . GLU A 1 401 ? 107.591 182.463 204.647 1.00 41.90 372 GLU A CA 1
ATOM 1671 C C . GLU A 1 401 ? 107.827 182.729 203.166 1.00 41.90 372 GLU A C 1
ATOM 1672 O O . GLU A 1 401 ? 108.961 182.990 202.749 1.00 41.90 372 GLU A O 1
ATOM 1678 N N . MET A 1 402 ? 106.765 182.688 202.360 1.00 40.25 373 MET A N 1
ATOM 1679 C CA . MET A 1 402 ? 106.903 183.018 200.946 1.00 40.25 373 MET A CA 1
ATOM 1680 C C . MET A 1 402 ? 107.287 184.480 200.755 1.00 40.25 373 MET A C 1
ATOM 1681 O O . MET A 1 402 ? 108.109 184.800 199.889 1.00 40.25 373 MET A O 1
ATOM 1686 N N . ILE A 1 403 ? 106.704 185.381 201.552 1.00 41.12 374 ILE A N 1
ATOM 1687 C CA . ILE A 1 403 ? 107.051 186.798 201.452 1.00 41.12 374 ILE A CA 1
ATOM 1688 C C . ILE A 1 403 ? 108.508 187.009 201.845 1.00 41.12 374 ILE A C 1
ATOM 1689 O O . ILE A 1 403 ? 109.220 187.812 201.231 1.00 41.12 374 ILE A O 1
ATOM 1694 N N . GLN A 1 404 ? 108.976 186.288 202.866 1.00 38.03 375 GLN A N 1
ATOM 1695 C CA . GLN A 1 404 ? 110.385 186.372 203.241 1.00 38.03 375 GLN A CA 1
ATOM 1696 C C . GLN A 1 404 ? 111.287 185.839 202.132 1.00 38.03 375 GLN A C 1
ATOM 1697 O O . GLN A 1 404 ? 112.376 186.376 201.896 1.00 38.03 375 GLN A O 1
ATOM 1703 N N . ILE A 1 405 ? 110.844 184.787 201.439 1.00 36.78 376 ILE A N 1
ATOM 1704 C CA . ILE A 1 405 ? 111.628 184.215 200.343 1.00 36.78 376 ILE A CA 1
ATOM 1705 C C . ILE A 1 405 ? 111.764 185.229 199.211 1.00 36.78 376 ILE A C 1
ATOM 1706 O O . ILE A 1 405 ? 112.860 185.450 198.674 1.00 36.78 376 ILE A O 1
ATOM 1711 N N . ILE A 1 406 ? 110.647 185.850 198.824 1.00 37.17 377 ILE A N 1
ATOM 1712 C CA . ILE A 1 406 ? 110.694 186.855 197.763 1.00 37.17 377 ILE A CA 1
ATOM 1713 C C . ILE A 1 406 ? 111.500 188.070 198.201 1.00 37.17 377 ILE A C 1
ATOM 1714 O O . ILE A 1 406 ? 112.193 188.680 197.381 1.00 37.17 377 ILE A O 1
ATOM 1719 N N . ALA A 1 407 ? 111.436 188.443 199.481 1.00 38.60 378 ALA A N 1
ATOM 1720 C CA . ALA A 1 407 ? 112.247 189.557 199.962 1.00 38.60 378 ALA A CA 1
ATOM 1721 C C . ALA A 1 407 ? 113.735 189.240 199.872 1.00 38.60 378 ALA A C 1
ATOM 1722 O O . ALA A 1 407 ? 114.536 190.095 199.473 1.00 38.60 378 ALA A O 1
ATOM 1724 N N . ILE A 1 408 ? 114.122 188.011 200.230 1.00 35.77 379 ILE A N 1
ATOM 1725 C CA . ILE A 1 408 ? 115.528 187.616 200.155 1.00 35.77 379 ILE A CA 1
ATOM 1726 C C . ILE A 1 408 ? 116.000 187.619 198.708 1.00 35.77 379 ILE A C 1
ATOM 1727 O O . ILE A 1 408 ? 117.095 188.106 198.397 1.00 35.77 379 ILE A O 1
ATOM 1732 N N . ARG A 1 409 ? 115.160 187.084 197.812 1.00 36.20 380 ARG A N 1
ATOM 1733 C CA . ARG A 1 409 ? 115.504 187.003 196.370 1.00 36.20 380 ARG A CA 1
ATOM 1734 C C . ARG A 1 409 ? 115.588 188.417 195.781 1.00 36.20 380 ARG A C 1
ATOM 1735 O O . ARG A 1 409 ? 116.444 188.614 194.902 1.00 36.20 380 ARG A O 1
ATOM 1743 N N . ALA A 1 410 ? 114.734 189.348 196.220 1.00 40.15 381 ALA A N 1
ATOM 1744 C CA . ALA A 1 410 ? 114.778 190.723 195.735 1.00 40.15 381 ALA A CA 1
ATOM 1745 C C . ALA A 1 410 ? 116.018 191.447 196.240 1.00 40.15 381 ALA A C 1
ATOM 1746 O O . ALA A 1 410 ? 116.652 192.198 195.491 1.00 40.15 381 ALA A O 1
ATOM 1748 N N . GLN A 1 411 ? 116.375 191.241 197.511 1.00 39.11 382 GLN A N 1
ATOM 1749 C CA . GLN A 1 411 ? 117.576 191.870 198.050 1.00 39.11 382 GLN A CA 1
ATOM 1750 C C . GLN A 1 411 ? 118.833 191.343 197.369 1.00 39.11 382 GLN A C 1
ATOM 1751 O O . GLN A 1 411 ? 119.761 192.109 197.087 1.00 39.11 382 GLN A O 1
ATOM 1757 N N . VAL A 1 412 ? 118.883 190.037 197.101 1.00 37.23 383 VAL A N 1
ATOM 1758 C CA . VAL A 1 412 ? 120.064 189.457 196.468 1.00 37.23 383 VAL A CA 1
ATOM 1759 C C . VAL A 1 412 ? 120.180 189.908 195.016 1.00 37.23 383 VAL A C 1
ATOM 1760 O O . VAL A 1 412 ? 121.288 189.984 194.472 1.00 37.23 383 VAL A O 1
ATOM 1764 N N . GLU A 1 413 ? 119.058 190.221 194.366 1.00 40.02 384 GLU A N 1
ATOM 1765 C CA . GLU A 1 413 ? 119.069 190.764 193.011 1.00 40.02 384 GLU A CA 1
ATOM 1766 C C . GLU A 1 413 ? 119.400 192.255 192.954 1.00 40.02 384 GLU A C 1
ATOM 1767 O O . GLU A 1 413 ? 119.408 192.816 191.853 1.00 40.02 384 GLU A O 1
ATOM 1773 N N . GLU A 1 414 ? 119.691 192.902 194.091 1.00 44.81 385 GLU A N 1
ATOM 1774 C CA . GLU A 1 414 ? 119.885 194.354 194.172 1.00 44.81 385 GLU A CA 1
ATOM 1775 C C . GLU A 1 414 ? 118.643 195.094 193.667 1.00 44.81 385 GLU A C 1
ATOM 1776 O O . GLU A 1 414 ? 118.720 196.022 192.857 1.00 44.81 385 GLU A O 1
ATOM 1782 N N . LEU A 1 415 ? 117.482 194.650 194.152 1.00 45.97 386 LEU A N 1
ATOM 1783 C CA . LEU A 1 415 ? 116.195 195.298 193.925 1.00 45.97 386 LEU A CA 1
ATOM 1784 C C . LEU A 1 415 ? 115.674 195.837 195.249 1.00 45.97 386 LEU A C 1
ATOM 1785 O O . LEU A 1 415 ? 115.686 195.126 196.259 1.00 45.97 386 LEU A O 1
ATOM 1790 N N . THR A 1 416 ? 115.214 197.086 195.234 1.00 54.63 387 THR A N 1
ATOM 1791 C CA . THR A 1 416 ? 114.657 197.748 196.408 1.00 54.63 387 THR A CA 1
ATOM 1792 C C . THR A 1 416 ? 113.140 197.611 196.370 1.00 54.63 387 THR A C 1
ATOM 1793 O O . THR A 1 416 ? 112.500 198.040 195.404 1.00 54.63 387 THR A O 1
ATOM 1797 N N . VAL A 1 417 ? 112.574 197.017 197.425 1.00 52.11 388 VAL A N 1
ATOM 1798 C CA . VAL A 1 417 ? 111.156 196.694 197.514 1.00 52.11 388 VAL A CA 1
ATOM 1799 C C . VAL A 1 417 ? 110.623 197.173 198.858 1.00 52.11 388 VAL A C 1
ATOM 1800 O O . VAL A 1 417 ? 111.379 197.493 199.778 1.00 52.11 388 VAL A O 1
ATOM 1804 N N . ASP A 1 418 ? 109.295 197.222 198.949 1.00 58.89 389 ASP A N 1
ATOM 1805 C CA . ASP A 1 418 ? 108.555 197.557 200.158 1.00 58.89 389 ASP A CA 1
ATOM 1806 C C . ASP A 1 418 ? 107.609 196.412 200.500 1.00 58.89 389 ASP A C 1
ATOM 1807 O O . ASP A 1 418 ? 107.363 195.516 199.691 1.00 58.89 389 ASP A O 1
ATOM 1812 N N . GLU A 1 419 ? 107.076 196.451 201.723 1.00 61.16 390 GLU A N 1
ATOM 1813 C CA . GLU A 1 419 ? 106.180 195.389 202.174 1.00 61.16 390 GLU A CA 1
ATOM 1814 C C . GLU A 1 419 ? 104.883 195.354 201.372 1.00 61.16 390 GLU A C 1
ATOM 1815 O O . GLU A 1 419 ? 104.290 194.279 201.206 1.00 61.16 390 GLU A O 1
ATOM 1821 N N . GLU A 1 420 ? 104.437 196.509 200.863 1.00 59.85 391 GLU A N 1
ATOM 1822 C CA . GLU A 1 420 ? 103.152 196.593 200.170 1.00 59.85 391 GLU A CA 1
ATOM 1823 C C . GLU A 1 420 ? 103.146 195.741 198.905 1.00 59.85 391 GLU A C 1
ATOM 1824 O O . GLU A 1 420 ? 102.229 194.940 198.690 1.00 59.85 391 GLU A O 1
ATOM 1830 N N . CYS A 1 421 ? 104.167 195.894 198.059 1.00 56.25 392 CYS A N 1
ATOM 1831 C CA . CYS A 1 421 ? 104.260 195.073 196.858 1.00 56.25 392 CYS A CA 1
ATOM 1832 C C . CYS A 1 421 ? 104.728 193.656 197.169 1.00 56.25 392 CYS A C 1
ATOM 1833 O O . CYS A 1 421 ? 104.426 192.729 196.410 1.00 56.25 392 CYS A O 1
ATOM 1836 N N . LEU A 1 422 ? 105.466 193.464 198.266 1.00 49.52 393 LEU A N 1
ATOM 1837 C CA . LEU A 1 422 ? 105.888 192.118 198.636 1.00 49.52 393 LEU A CA 1
ATOM 1838 C C . LEU A 1 422 ? 104.708 191.251 199.048 1.00 49.52 393 LEU A C 1
ATOM 1839 O O . LEU A 1 422 ? 104.732 190.038 198.820 1.00 49.52 393 LEU A O 1
ATOM 1844 N N . VAL A 1 423 ? 103.674 191.841 199.656 1.00 50.18 394 VAL A N 1
ATOM 1845 C CA . VAL A 1 423 ? 102.464 191.076 199.955 1.00 50.18 394 VAL A CA 1
ATOM 1846 C C . VAL A 1 423 ? 101.811 190.596 198.661 1.00 50.18 394 VAL A C 1
ATOM 1847 O O . VAL A 1 423 ? 101.360 189.447 198.562 1.00 50.18 394 VAL A O 1
ATOM 1851 N N . LEU A 1 424 ? 101.757 191.465 197.649 1.00 49.03 395 LEU A N 1
ATOM 1852 C CA . LEU A 1 424 ? 101.194 191.070 196.362 1.00 49.03 395 LEU A CA 1
ATOM 1853 C C . LEU A 1 424 ? 102.039 189.991 195.695 1.00 49.03 395 LEU A C 1
ATOM 1854 O O . LEU A 1 424 ? 101.500 189.071 195.070 1.00 49.03 395 LEU A O 1
ATOM 1859 N N . LEU A 1 425 ? 103.364 190.097 195.801 1.00 45.01 396 LEU A N 1
ATOM 1860 C CA . LEU A 1 425 ? 104.230 189.074 195.221 1.00 45.01 396 LEU A CA 1
ATOM 1861 C C . LEU A 1 425 ? 104.059 187.740 195.938 1.00 45.01 396 LEU A C 1
ATOM 1862 O O . LEU A 1 425 ? 104.089 186.681 195.302 1.00 45.01 396 LEU A O 1
ATOM 1867 N N . GLY A 1 426 ? 103.876 187.772 197.258 1.00 44.26 397 GLY A N 1
ATOM 1868 C CA . GLY A 1 426 ? 103.562 186.550 197.979 1.00 44.26 397 GLY A CA 1
ATOM 1869 C C . GLY A 1 426 ? 102.236 185.953 197.549 1.00 44.26 397 GLY A C 1
ATOM 1870 O O . GLY A 1 426 ? 102.101 184.732 197.442 1.00 44.26 397 GLY A O 1
ATOM 1871 N N . GLU A 1 427 ? 101.242 186.807 197.292 1.00 47.24 398 GLU A N 1
ATOM 1872 C CA . GLU A 1 427 ? 99.956 186.327 196.786 1.00 47.24 398 GLU A CA 1
ATOM 1873 C C . GLU A 1 427 ? 100.118 185.672 195.416 1.00 47.24 398 GLU A C 1
ATOM 1874 O O . GLU A 1 427 ? 99.537 184.611 195.152 1.00 47.24 398 GLU A O 1
ATOM 1880 N N . ILE A 1 428 ? 100.909 186.291 194.536 1.00 44.95 399 ILE A N 1
ATOM 1881 C CA . ILE A 1 428 ? 101.113 185.748 193.194 1.00 44.95 399 ILE A CA 1
ATOM 1882 C C . ILE A 1 428 ? 101.859 184.422 193.269 1.00 44.95 399 ILE A C 1
ATOM 1883 O O . ILE A 1 428 ? 101.567 183.487 192.515 1.00 44.95 399 ILE A O 1
ATOM 1888 N N . GLY A 1 429 ? 102.842 184.325 194.165 1.00 40.72 400 GLY A N 1
ATOM 1889 C CA . GLY A 1 429 ? 103.535 183.062 194.350 1.00 40.72 400 GLY A CA 1
ATOM 1890 C C . GLY A 1 429 ? 102.631 181.979 194.904 1.00 40.72 400 GLY A C 1
ATOM 1891 O O . GLY A 1 429 ? 102.698 180.823 194.478 1.00 40.72 400 GLY A O 1
ATOM 1892 N N . GLN A 1 430 ? 101.773 182.335 195.862 1.00 43.52 401 GLN A N 1
ATOM 1893 C CA . GLN A 1 430 ? 100.855 181.360 196.436 1.00 43.52 401 GLN A CA 1
ATOM 1894 C C . GLN A 1 430 ? 99.819 180.898 195.422 1.00 43.52 401 GLN A C 1
ATOM 1895 O O . GLN A 1 430 ? 99.348 179.758 195.497 1.00 43.52 401 GLN A O 1
ATOM 1901 N N . ARG A 1 431 ? 99.452 181.757 194.473 1.00 46.83 402 ARG A N 1
ATOM 1902 C CA . ARG A 1 431 ? 98.429 181.394 193.502 1.00 46.83 402 ARG A CA 1
ATOM 1903 C C . ARG A 1 431 ? 98.970 180.578 192.335 1.00 46.83 402 ARG A C 1
ATOM 1904 O O . ARG A 1 431 ? 98.268 179.690 191.839 1.00 46.83 402 ARG A O 1
ATOM 1912 N N . THR A 1 432 ? 100.197 180.843 191.883 1.00 40.13 403 THR A N 1
ATOM 1913 C CA . THR A 1 432 ? 100.759 180.136 190.738 1.00 40.13 403 THR A CA 1
ATOM 1914 C C . THR A 1 432 ? 101.942 179.254 191.118 1.00 40.13 403 THR A C 1
ATOM 1915 O O . THR A 1 432 ? 101.883 178.036 190.931 1.00 40.13 403 THR A O 1
ATOM 1919 N N . SER A 1 433 ? 103.008 179.834 191.665 1.00 37.14 404 SER A N 1
ATOM 1920 C CA . SER A 1 433 ? 104.203 179.093 192.055 1.00 37.14 404 SER A CA 1
ATOM 1921 C C . SER A 1 433 ? 105.192 180.070 192.670 1.00 37.14 404 SER A C 1
ATOM 1922 O O . SER A 1 433 ? 105.109 181.282 192.454 1.00 37.14 404 SER A O 1
ATOM 1925 N N . LEU A 1 434 ? 106.137 179.525 193.436 1.00 33.05 405 LEU A N 1
ATOM 1926 C CA . LEU A 1 434 ? 107.201 180.354 193.990 1.00 33.05 405 LEU A CA 1
ATOM 1927 C C . LEU A 1 434 ? 108.204 180.752 192.915 1.00 33.05 405 LEU A C 1
ATOM 1928 O O . LEU A 1 434 ? 108.739 181.867 192.940 1.00 33.05 405 LEU A O 1
ATOM 1933 N N . ARG A 1 435 ? 108.472 179.848 191.967 1.00 37.14 406 ARG A N 1
ATOM 1934 C CA . ARG A 1 435 ? 109.425 180.137 190.899 1.00 37.14 406 ARG A CA 1
ATOM 1935 C C . ARG A 1 435 ? 108.947 181.286 190.027 1.00 37.14 406 ARG A C 1
ATOM 1936 O O . ARG A 1 435 ? 109.744 182.141 189.623 1.00 37.14 406 ARG A O 1
ATOM 1944 N N . HIS A 1 436 ? 107.648 181.318 189.720 1.00 38.37 407 HIS A N 1
ATOM 1945 C CA . HIS A 1 436 ? 107.104 182.409 188.921 1.00 38.37 407 HIS A CA 1
ATOM 1946 C C . HIS A 1 436 ? 107.237 183.740 189.648 1.00 38.37 407 HIS A C 1
ATOM 1947 O O . HIS A 1 436 ? 107.634 184.744 189.047 1.00 38.37 407 HIS A O 1
ATOM 1954 N N . ALA A 1 437 ? 106.933 183.761 190.948 1.00 36.26 408 ALA A N 1
ATOM 1955 C CA . ALA A 1 437 ? 107.042 184.996 191.716 1.00 36.26 408 ALA A CA 1
ATOM 1956 C C . ALA A 1 437 ? 108.486 185.469 191.802 1.00 36.26 408 ALA A C 1
ATOM 1957 O O . ALA A 1 437 ? 108.754 186.675 191.757 1.00 36.26 408 ALA A O 1
ATOM 1959 N N . VAL A 1 438 ? 109.431 184.536 191.925 1.00 35.30 409 VAL A N 1
ATOM 1960 C CA . VAL A 1 438 ? 110.840 184.919 191.936 1.00 35.30 409 VAL A CA 1
ATOM 1961 C C . VAL A 1 438 ? 111.253 185.467 190.573 1.00 35.30 409 VAL A C 1
ATOM 1962 O O . VAL A 1 438 ? 111.995 186.452 190.489 1.00 35.30 409 VAL A O 1
ATOM 1966 N N . GLN A 1 439 ? 110.782 184.847 189.487 1.00 38.15 410 GLN A N 1
ATOM 1967 C CA . GLN A 1 439 ? 111.202 185.265 188.153 1.00 38.15 410 GLN A CA 1
ATOM 1968 C C . GLN A 1 439 ? 110.548 186.568 187.706 1.00 38.15 410 GLN A C 1
ATOM 1969 O O . GLN A 1 439 ? 111.079 187.229 186.809 1.00 38.15 410 GLN A O 1
ATOM 1975 N N . LEU A 1 440 ? 109.417 186.956 188.302 1.00 40.80 411 LEU A N 1
ATOM 1976 C CA . LEU A 1 440 ? 108.797 188.235 187.955 1.00 40.80 411 LEU A CA 1
ATOM 1977 C C . LEU A 1 440 ? 109.581 189.450 188.453 1.00 40.80 411 LEU A C 1
ATOM 1978 O O . LEU A 1 440 ? 109.251 190.572 188.054 1.00 40.80 411 LEU A O 1
ATOM 1983 N N . LEU A 1 441 ? 110.594 189.269 189.309 1.00 40.89 412 LEU A N 1
ATOM 1984 C CA . LEU A 1 441 ? 111.230 190.408 189.966 1.00 40.89 412 LEU A CA 1
ATOM 1985 C C . LEU A 1 441 ? 112.034 191.261 188.990 1.00 40.89 412 LEU A C 1
ATOM 1986 O O . LEU A 1 441 ? 112.007 192.493 189.074 1.00 40.89 412 LEU A O 1
ATOM 1991 N N . SER A 1 442 ? 112.785 190.632 188.085 1.00 45.17 413 SER A N 1
ATOM 1992 C CA . SER A 1 442 ? 113.590 191.399 187.133 1.00 45.17 413 SER A CA 1
ATOM 1993 C C . SER A 1 442 ? 112.746 192.243 186.184 1.00 45.17 413 SER A C 1
ATOM 1994 O O . SER A 1 442 ? 113.036 193.447 186.045 1.00 45.17 413 SER A O 1
ATOM 1997 N N . PRO A 1 443 ? 111.722 191.709 185.502 1.00 43.87 414 PRO A N 1
ATOM 1998 C CA . PRO A 1 443 ? 110.855 192.598 184.711 1.00 43.87 414 PRO A CA 1
ATOM 1999 C C . PRO A 1 443 ? 110.105 193.620 185.546 1.00 43.87 414 PRO A C 1
ATOM 2000 O O . PRO A 1 443 ? 109.760 194.685 185.024 1.00 43.87 414 PRO A O 1
ATOM 2004 N N . ALA A 1 444 ? 109.852 193.344 186.827 1.00 48.38 415 ALA A N 1
ATOM 2005 C CA . ALA A 1 444 ? 109.293 194.376 187.693 1.00 48.38 415 ALA A CA 1
ATOM 2006 C C . ALA A 1 444 ? 110.271 195.528 187.868 1.00 48.38 415 ALA A C 1
ATOM 2007 O O . ALA A 1 444 ? 109.872 196.697 187.845 1.00 48.38 415 ALA A O 1
ATOM 2009 N N . SER A 1 445 ? 111.560 195.218 188.027 1.00 49.36 416 SER A N 1
ATOM 2010 C CA . SER A 1 445 ? 112.569 196.269 188.100 1.00 49.36 416 SER A CA 1
ATOM 2011 C C . SER A 1 445 ? 112.645 197.048 186.794 1.00 49.36 416 SER A C 1
ATOM 2012 O O . SER A 1 445 ? 112.801 198.275 186.803 1.00 49.36 416 SER A O 1
ATOM 2015 N N . ILE A 1 446 ? 112.531 196.352 185.661 1.00 48.48 417 ILE A N 1
ATOM 2016 C CA . ILE A 1 446 ? 112.574 197.031 184.367 1.00 48.48 417 ILE A CA 1
ATOM 2017 C C . ILE A 1 446 ? 111.369 197.952 184.197 1.00 48.48 417 ILE A C 1
ATOM 2018 O O . ILE A 1 446 ? 111.501 199.080 183.706 1.00 48.48 417 ILE A O 1
ATOM 2023 N N . VAL A 1 447 ? 110.178 197.487 184.578 1.00 51.94 418 VAL A N 1
ATOM 2024 C CA . VAL A 1 447 ? 108.986 198.318 184.449 1.00 51.94 418 VAL A CA 1
ATOM 2025 C C . VAL A 1 447 ? 109.057 199.499 185.409 1.00 51.94 418 VAL A C 1
ATOM 2026 O O . VAL A 1 447 ? 108.570 200.591 185.092 1.00 51.94 418 VAL A O 1
ATOM 2030 N N . ALA A 1 448 ? 109.641 199.305 186.594 1.00 55.50 419 ALA A N 1
ATOM 2031 C CA . ALA A 1 448 ? 109.851 200.426 187.503 1.00 55.50 419 ALA A CA 1
ATOM 2032 C C . ALA A 1 448 ? 110.809 201.445 186.902 1.00 55.50 419 ALA A C 1
ATOM 2033 O O . ALA A 1 448 ? 110.596 202.657 187.023 1.00 55.50 419 ALA A O 1
ATOM 2035 N N . LYS A 1 449 ? 111.872 200.971 186.248 1.00 57.14 420 LYS A N 1
ATOM 2036 C CA . LYS A 1 449 ? 112.801 201.882 185.587 1.00 57.14 420 LYS A CA 1
ATOM 2037 C C . LYS A 1 449 ? 112.139 202.620 184.431 1.00 57.14 420 LYS A C 1
ATOM 2038 O O . LYS A 1 449 ? 112.478 203.779 184.166 1.00 57.14 420 LYS A O 1
ATOM 2044 N N . MET A 1 450 ? 111.210 201.969 183.727 1.00 57.42 421 MET A N 1
ATOM 2045 C CA . MET A 1 450 ? 110.499 202.640 182.642 1.00 57.42 421 MET A CA 1
ATOM 2046 C C . MET A 1 450 ? 109.642 203.784 183.168 1.00 57.42 421 MET A C 1
ATOM 2047 O O . MET A 1 450 ? 109.502 204.817 182.503 1.00 57.42 421 MET A O 1
ATOM 2052 N N . ASN A 1 451 ? 109.066 203.622 184.359 1.00 60.00 422 ASN A N 1
ATOM 2053 C CA . ASN A 1 451 ? 108.242 204.648 184.989 1.00 60.00 422 ASN A CA 1
ATOM 2054 C C . ASN A 1 451 ? 109.061 205.685 185.767 1.00 60.00 422 ASN A C 1
ATOM 2055 O O . ASN A 1 451 ? 108.479 206.467 186.526 1.00 60.00 422 ASN A O 1
ATOM 2060 N N . GLY A 1 452 ? 110.378 205.730 185.590 1.00 63.13 423 GLY A N 1
ATOM 2061 C CA . GLY A 1 452 ? 111.187 206.733 186.260 1.00 63.13 423 GLY A CA 1
ATOM 2062 C C . GLY A 1 452 ? 111.248 206.592 187.765 1.00 63.13 423 GLY A C 1
ATOM 2063 O O . GLY A 1 452 ? 111.113 207.593 188.481 1.00 63.13 423 GLY A O 1
ATOM 2064 N N . ARG A 1 453 ? 111.438 205.373 188.265 1.00 60.30 424 ARG A N 1
ATOM 2065 C CA . ARG A 1 453 ? 111.609 205.144 189.692 1.00 60.30 424 ARG A CA 1
ATOM 2066 C C . ARG A 1 453 ? 112.463 203.903 189.899 1.00 60.30 424 ARG A C 1
ATOM 2067 O O . ARG A 1 453 ? 112.343 202.922 189.161 1.00 60.30 424 ARG A O 1
ATOM 2075 N N . ASP A 1 454 ? 113.328 203.958 190.914 1.00 63.59 425 ASP A N 1
ATOM 2076 C CA . ASP A 1 454 ? 114.132 202.795 191.272 1.00 63.59 425 ASP A CA 1
ATOM 2077 C C . ASP A 1 454 ? 113.324 201.784 192.075 1.00 63.59 425 ASP A C 1
ATOM 2078 O O . ASP A 1 454 ? 113.482 200.572 191.890 1.00 63.59 425 ASP A O 1
ATOM 2083 N N . ASN A 1 455 ? 112.456 202.258 192.965 1.00 60.40 426 ASN A N 1
ATOM 2084 C CA . ASN A 1 455 ? 111.671 201.356 193.793 1.00 60.40 426 ASN A CA 1
ATOM 2085 C C . ASN A 1 455 ? 110.614 200.643 192.958 1.00 60.40 426 ASN A C 1
ATOM 2086 O O . ASN A 1 455 ? 110.058 201.201 192.008 1.00 60.40 426 ASN A O 1
ATOM 2091 N N . ILE A 1 456 ? 110.347 199.391 193.324 1.00 53.74 427 ILE A N 1
ATOM 2092 C CA . ILE A 1 456 ? 109.351 198.565 192.651 1.00 53.74 427 ILE A CA 1
ATOM 2093 C C . ILE A 1 456 ? 108.029 198.835 193.365 1.00 53.74 427 ILE A C 1
ATOM 2094 O O . ILE A 1 456 ? 107.798 198.355 194.475 1.00 53.74 427 ILE A O 1
ATOM 2099 N N . CYS A 1 457 ? 107.160 199.610 192.723 1.00 59.02 428 CYS A N 1
ATOM 2100 C CA . CYS A 1 457 ? 105.857 199.920 193.287 1.00 59.02 428 CYS A CA 1
ATOM 2101 C C . CYS A 1 457 ? 104.901 198.746 193.090 1.00 59.02 428 CYS A C 1
ATOM 2102 O O . CYS A 1 457 ? 105.195 197.779 192.382 1.00 59.02 428 CYS A O 1
ATOM 2105 N N . LYS A 1 458 ? 103.740 198.836 193.741 1.00 56.75 429 LYS A N 1
ATOM 2106 C CA . LYS A 1 458 ? 102.721 197.803 193.588 1.00 56.75 429 LYS A CA 1
ATOM 2107 C C . LYS A 1 458 ? 102.188 197.763 192.161 1.00 56.75 429 LYS A C 1
ATOM 2108 O O . LYS A 1 458 ? 101.932 196.680 191.617 1.00 56.75 429 LYS A O 1
ATOM 2114 N N . ALA A 1 459 ? 102.017 198.936 191.542 1.00 54.94 430 ALA A N 1
ATOM 2115 C CA . ALA A 1 459 ? 101.520 199.000 190.170 1.00 54.94 430 ALA A CA 1
ATOM 2116 C C . ALA A 1 459 ? 102.476 198.329 189.195 1.00 54.94 430 ALA A C 1
ATOM 2117 O O . ALA A 1 459 ? 102.035 197.757 188.191 1.00 54.94 430 ALA A O 1
ATOM 2119 N N . ASP A 1 460 ? 103.781 198.375 189.480 1.00 54.17 431 ASP A N 1
ATOM 2120 C CA . ASP A 1 460 ? 104.747 197.654 188.658 1.00 54.17 431 ASP A CA 1
ATOM 2121 C C . ASP A 1 460 ? 104.486 196.154 188.707 1.00 54.17 431 ASP A C 1
ATOM 2122 O O . ASP A 1 460 ? 104.467 195.483 187.668 1.00 54.17 431 ASP A O 1
ATOM 2127 N N . ILE A 1 461 ? 104.253 195.620 189.911 1.00 49.59 432 ILE A N 1
ATOM 2128 C CA . ILE A 1 461 ? 103.972 194.194 190.062 1.00 49.59 432 ILE A CA 1
ATOM 2129 C C . ILE A 1 461 ? 102.681 193.828 189.347 1.00 49.59 432 ILE A C 1
ATOM 2130 O O . ILE A 1 461 ? 102.607 192.785 188.686 1.00 49.59 432 ILE A O 1
ATOM 2135 N N . GLU A 1 462 ? 101.646 194.674 189.470 1.00 50.31 433 GLU A N 1
ATOM 2136 C CA . GLU A 1 462 ? 100.388 194.422 188.766 1.00 50.31 433 GLU A CA 1
ATOM 2137 C C . GLU A 1 462 ? 100.592 194.387 187.257 1.00 50.31 433 GLU A C 1
ATOM 2138 O O . GLU A 1 462 ? 100.062 193.502 186.574 1.00 50.31 433 GLU A O 1
ATOM 2144 N N . GLU A 1 463 ? 101.383 195.325 186.728 1.00 49.61 434 GLU A N 1
ATOM 2145 C CA . GLU A 1 463 ? 101.656 195.356 185.295 1.00 49.61 434 GLU A CA 1
ATOM 2146 C C . GLU A 1 463 ? 102.376 194.092 184.844 1.00 49.61 434 GLU A C 1
ATOM 2147 O O . GLU A 1 463 ? 102.003 193.477 183.836 1.00 49.61 434 GLU A O 1
ATOM 2153 N N . VAL A 1 464 ? 103.393 193.668 185.598 1.00 46.21 435 VAL A N 1
ATOM 2154 C CA . VAL A 1 464 ? 104.203 192.543 185.138 1.00 46.21 435 VAL A CA 1
ATOM 2155 C C . VAL A 1 464 ? 103.411 191.240 185.233 1.00 46.21 435 VAL A C 1
ATOM 2156 O O . VAL A 1 464 ? 103.464 190.416 184.313 1.00 46.21 435 VAL A O 1
ATOM 2160 N N . THR A 1 465 ? 102.662 191.022 186.326 1.00 45.53 436 THR A N 1
ATOM 2161 C CA . THR A 1 465 ? 101.877 189.785 186.383 1.00 45.53 436 THR A CA 1
ATOM 2162 C C . THR A 1 465 ? 100.713 189.814 185.401 1.00 45.53 436 THR A C 1
ATOM 2163 O O . THR A 1 465 ? 100.250 188.747 184.986 1.00 45.53 436 THR A O 1
ATOM 2167 N N . SER A 1 466 ? 100.224 191.001 185.019 1.00 45.88 437 SER A N 1
ATOM 2168 C CA . SER A 1 466 ? 99.245 191.064 183.941 1.00 45.88 437 SER A CA 1
ATOM 2169 C C . SER A 1 466 ? 99.871 190.677 182.608 1.00 45.88 437 SER A C 1
ATOM 2170 O O . SER A 1 466 ? 99.219 190.039 181.775 1.00 45.88 437 SER A O 1
ATOM 2173 N N . LEU A 1 467 ? 101.133 191.055 182.385 1.00 45.71 438 LEU A N 1
ATOM 2174 C CA . LEU A 1 467 ? 101.791 190.729 181.122 1.00 45.71 438 LEU A CA 1
ATOM 2175 C C . LEU A 1 467 ? 102.201 189.260 181.064 1.00 45.71 438 LEU A C 1
ATOM 2176 O O . LEU A 1 467 ? 101.708 188.500 180.223 1.00 45.71 438 LEU A O 1
ATOM 2181 N N . TYR A 1 468 ? 103.093 188.842 181.960 1.00 43.09 439 TYR A N 1
ATOM 2182 C CA . TYR A 1 468 ? 103.710 187.517 181.911 1.00 43.09 439 TYR A CA 1
ATOM 2183 C C . TYR A 1 468 ? 102.889 186.549 182.751 1.00 43.09 439 TYR A C 1
ATOM 2184 O O . TYR A 1 468 ? 103.022 186.502 183.975 1.00 43.09 439 TYR A O 1
ATOM 2193 N N . LEU A 1 469 ? 102.043 185.767 182.089 1.00 42.99 440 LEU A N 1
ATOM 2194 C CA . LEU A 1 469 ? 101.327 184.691 182.753 1.00 42.99 440 LEU A CA 1
ATOM 2195 C C . LEU A 1 469 ? 102.265 183.521 183.016 1.00 42.99 440 LEU A C 1
ATOM 2196 O O . LEU A 1 469 ? 103.254 183.320 182.306 1.00 42.99 440 LEU A O 1
ATOM 2201 N N . ASP A 1 470 ? 101.947 182.746 184.049 1.00 43.67 441 ASP A N 1
ATOM 2202 C CA . ASP A 1 470 ? 102.634 181.482 184.270 1.00 43.67 441 ASP A CA 1
ATOM 2203 C C . ASP A 1 470 ? 102.165 180.462 183.234 1.00 43.67 441 ASP A C 1
ATOM 2204 O O . ASP A 1 470 ? 101.287 180.731 182.409 1.00 43.67 441 ASP A O 1
ATOM 2209 N N . ALA A 1 471 ? 102.771 179.274 183.271 1.00 44.41 442 ALA A N 1
ATOM 2210 C CA . ALA A 1 471 ? 102.462 178.248 182.279 1.00 44.41 442 ALA A CA 1
ATOM 2211 C C . ALA A 1 471 ? 101.023 177.764 182.395 1.00 44.41 442 ALA A C 1
ATOM 2212 O O . ALA A 1 471 ? 100.358 177.527 181.380 1.00 44.41 442 ALA A O 1
ATOM 2214 N N . LYS A 1 472 ? 100.520 177.629 183.620 1.00 48.00 443 LYS A N 1
ATOM 2215 C CA . LYS A 1 472 ? 99.219 177.000 183.811 1.00 48.00 443 LYS A CA 1
ATOM 2216 C C . LYS A 1 472 ? 98.094 177.922 183.361 1.00 48.00 443 LYS A C 1
ATOM 2217 O O . LYS A 1 472 ? 97.171 177.487 182.664 1.00 48.00 443 LYS A O 1
ATOM 2223 N N . SER A 1 473 ? 98.162 179.205 183.728 1.00 44.98 444 SER A N 1
ATOM 2224 C CA . SER A 1 473 ? 97.145 180.155 183.287 1.00 44.98 444 SER A CA 1
ATOM 2225 C C . SER A 1 473 ? 97.203 180.361 181.779 1.00 44.98 444 SER A C 1
ATOM 2226 O O . SER A 1 473 ? 96.162 180.519 181.128 1.00 44.98 444 SER A O 1
ATOM 2229 N N . SER A 1 474 ? 98.410 180.366 181.209 1.00 45.10 445 SER A N 1
ATOM 2230 C CA . SER A 1 474 ? 98.545 180.479 179.761 1.00 45.10 445 SER A CA 1
ATOM 2231 C C . SER A 1 474 ? 97.920 179.282 179.057 1.00 45.10 445 SER A C 1
ATOM 2232 O O . SER A 1 474 ? 97.244 179.438 178.034 1.00 45.10 445 SER A O 1
ATOM 2235 N N . ALA A 1 475 ? 98.119 178.078 179.596 1.00 46.88 446 ALA A N 1
ATOM 2236 C CA . ALA A 1 475 ? 97.491 176.905 179.001 1.00 46.88 446 ALA A CA 1
ATOM 2237 C C . ALA A 1 475 ? 95.980 176.919 179.176 1.00 46.88 446 ALA A C 1
ATOM 2238 O O . ALA A 1 475 ? 95.259 176.425 178.305 1.00 46.88 446 ALA A O 1
ATOM 2240 N N . LYS A 1 476 ? 95.479 177.454 180.293 1.00 48.56 447 LYS A N 1
ATOM 2241 C CA . LYS A 1 476 ? 94.033 177.588 180.446 1.00 48.56 447 LYS A CA 1
ATOM 2242 C C . LYS A 1 476 ? 93.464 178.567 179.426 1.00 48.56 447 LYS A C 1
ATOM 2243 O O . LYS A 1 476 ? 92.372 178.345 178.891 1.00 48.56 447 LYS A O 1
ATOM 2249 N N . LEU A 1 477 ? 94.180 179.660 179.155 1.00 47.46 448 LEU A N 1
ATOM 2250 C CA . LEU A 1 477 ? 93.737 180.586 178.114 1.00 47.46 448 LEU A CA 1
ATOM 2251 C C . LEU A 1 477 ? 93.766 179.925 176.740 1.00 47.46 448 LEU A C 1
ATOM 2252 O O . LEU A 1 477 ? 92.838 180.095 175.940 1.00 47.46 448 LEU A O 1
ATOM 2257 N N . LEU A 1 478 ? 94.823 179.167 176.450 1.00 48.30 449 LEU A N 1
ATOM 2258 C CA . LEU A 1 478 ? 94.943 178.537 175.136 1.00 48.30 449 LEU A CA 1
ATOM 2259 C C . LEU A 1 478 ? 93.922 177.425 174.939 1.00 48.30 449 LEU A C 1
ATOM 2260 O O . LEU A 1 478 ? 93.480 177.193 173.808 1.00 48.30 449 LEU A O 1
ATOM 2265 N N . HIS A 1 479 ? 93.557 176.713 176.008 1.00 52.29 450 HIS A N 1
ATOM 2266 C CA . HIS A 1 479 ? 92.559 175.656 175.883 1.00 52.29 450 HIS A CA 1
ATOM 2267 C C . HIS A 1 479 ? 91.206 176.232 175.492 1.00 52.29 450 HIS A C 1
ATOM 2268 O O . HIS A 1 479 ? 90.493 175.656 174.661 1.00 52.29 450 HIS A O 1
ATOM 2275 N N . GLU A 1 480 ? 90.838 177.368 176.074 1.00 55.38 451 GLU A N 1
ATOM 2276 C CA . GLU A 1 480 ? 89.667 178.093 175.615 1.00 55.38 451 GLU A CA 1
ATOM 2277 C C . GLU A 1 480 ? 89.911 178.639 174.214 1.00 55.38 451 GLU A C 1
ATOM 2278 O O . GLU A 1 480 ? 91.046 178.946 173.839 1.00 55.38 451 GLU A O 1
ATOM 2284 N N . GLN A 1 481 ? 88.816 178.791 173.464 1.00 57.46 452 GLN A N 1
ATOM 2285 C CA . GLN A 1 481 ? 88.780 179.150 172.032 1.00 57.46 452 GLN A CA 1
ATOM 2286 C C . GLN A 1 481 ? 89.864 178.460 171.189 1.00 57.46 452 GLN A C 1
ATOM 2287 O O . GLN A 1 481 ? 90.307 177.357 171.510 1.00 57.46 452 GLN A O 1
ATOM 2293 N N . GLN B 2 63 ? 111.835 132.597 206.917 1.00 45.34 45 GLN D N 1
ATOM 2294 C CA . GLN B 2 63 ? 111.956 131.768 205.685 1.00 45.34 45 GLN D CA 1
ATOM 2295 C C . GLN B 2 63 ? 112.396 130.354 206.042 1.00 45.34 45 GLN D C 1
ATOM 2296 O O . GLN B 2 63 ? 113.502 129.937 205.704 1.00 45.34 45 GLN D O 1
ATOM 2302 N N . VAL B 2 64 ? 111.516 129.628 206.725 1.00 42.64 46 VAL D N 1
ATOM 2303 C CA . VAL B 2 64 ? 111.764 128.245 207.114 1.00 42.64 46 VAL D CA 1
ATOM 2304 C C . VAL B 2 64 ? 111.198 127.271 206.091 1.00 42.64 46 VAL D C 1
ATOM 2305 O O . VAL B 2 64 ? 111.863 126.305 205.717 1.00 42.64 46 VAL D O 1
ATOM 2309 N N . LYS B 2 65 ? 109.967 127.510 205.633 1.00 41.30 47 LYS D N 1
ATOM 2310 C CA . LYS B 2 65 ? 109.361 126.627 204.643 1.00 41.30 47 LYS D CA 1
ATOM 2311 C C . LYS B 2 65 ? 110.071 126.732 203.299 1.00 41.30 47 LYS D C 1
ATOM 2312 O O . LYS B 2 65 ? 110.289 125.719 202.625 1.00 41.30 47 LYS D O 1
ATOM 2318 N N . ALA B 2 66 ? 110.436 127.951 202.892 1.00 41.91 48 ALA D N 1
ATOM 2319 C CA . ALA B 2 66 ? 111.162 128.126 201.638 1.00 41.91 48 ALA D CA 1
ATOM 2320 C C . ALA B 2 66 ? 112.544 127.486 201.703 1.00 41.91 48 ALA D C 1
ATOM 2321 O O . ALA B 2 66 ? 112.993 126.865 200.733 1.00 41.91 48 ALA D O 1
ATOM 2323 N N . ARG B 2 67 ? 113.236 127.633 202.836 1.00 43.47 49 ARG D N 1
ATOM 2324 C CA . ARG B 2 67 ? 114.533 126.982 202.997 1.00 43.47 49 ARG D CA 1
ATOM 2325 C C . ARG B 2 67 ? 114.386 125.467 202.996 1.00 43.47 49 ARG D C 1
ATOM 2326 O O . ARG B 2 67 ? 115.247 124.751 202.472 1.00 43.47 49 ARG D O 1
ATOM 2334 N N . LYS B 2 68 ? 113.299 124.961 203.582 1.00 42.62 50 LYS D N 1
ATOM 2335 C CA . LYS B 2 68 ? 113.032 123.527 203.554 1.00 42.62 50 LYS D CA 1
ATOM 2336 C C . LYS B 2 68 ? 112.814 123.038 202.126 1.00 42.62 50 LYS D C 1
ATOM 2337 O O . LYS B 2 68 ? 113.338 121.989 201.731 1.00 42.62 50 LYS D O 1
ATOM 2343 N N . ALA B 2 69 ? 112.053 123.795 201.331 1.00 41.38 51 ALA D N 1
ATOM 2344 C CA . ALA B 2 69 ? 111.832 123.420 199.937 1.00 41.38 51 ALA D CA 1
ATOM 2345 C C . ALA B 2 69 ? 113.127 123.475 199.136 1.00 41.38 51 ALA D C 1
ATOM 2346 O O . ALA B 2 69 ? 113.373 122.620 198.273 1.00 41.38 51 ALA D O 1
ATOM 2348 N N . ALA B 2 70 ? 113.966 124.478 199.405 1.00 42.39 52 ALA D N 1
ATOM 2349 C CA . ALA B 2 70 ? 115.265 124.555 198.747 1.00 42.39 52 ALA D CA 1
ATOM 2350 C C . ALA B 2 70 ? 116.142 123.367 199.124 1.00 42.39 52 ALA D C 1
ATOM 2351 O O . ALA B 2 70 ? 116.867 122.833 198.280 1.00 42.39 52 ALA D O 1
ATOM 2353 N N . GLY B 2 71 ? 116.088 122.938 200.386 1.00 44.29 53 GLY D N 1
ATOM 2354 C CA . GLY B 2 71 ? 116.831 121.753 200.786 1.00 44.29 53 GLY D CA 1
ATOM 2355 C C . GLY B 2 71 ? 116.324 120.492 200.112 1.00 44.29 53 GLY D C 1
ATOM 2356 O O . GLY B 2 71 ? 117.107 119.594 199.780 1.00 44.29 53 GLY D O 1
ATOM 2357 N N . VAL B 2 72 ? 115.009 120.400 199.910 1.00 44.23 54 VAL D N 1
ATOM 2358 C CA . VAL B 2 72 ? 114.457 119.258 199.186 1.00 44.23 54 VAL D CA 1
ATOM 2359 C C . VAL B 2 72 ? 114.946 119.261 197.740 1.00 44.23 54 VAL D C 1
ATOM 2360 O O . VAL B 2 72 ? 115.298 118.211 197.192 1.00 44.23 54 VAL D O 1
ATOM 2364 N N . ILE B 2 73 ? 114.986 120.435 197.102 1.00 44.88 55 ILE D N 1
ATOM 2365 C CA . ILE B 2 73 ? 115.517 120.497 195.738 1.00 44.88 55 ILE D CA 1
ATOM 2366 C C . ILE B 2 73 ? 117.012 120.185 195.728 1.00 44.88 55 ILE D C 1
ATOM 2367 O O . ILE B 2 73 ? 117.524 119.632 194.751 1.00 44.88 55 ILE D O 1
ATOM 2372 N N . LEU B 2 74 ? 117.741 120.557 196.780 1.00 48.83 56 LEU D N 1
ATOM 2373 C CA . LEU B 2 74 ? 119.157 120.207 196.864 1.00 48.83 56 LEU D CA 1
ATOM 2374 C C . LEU B 2 74 ? 119.351 118.698 196.915 1.00 48.83 56 LEU D C 1
ATOM 2375 O O . LEU B 2 74 ? 120.205 118.142 196.210 1.00 48.83 56 LEU D O 1
ATOM 2380 N N . GLN B 2 75 ? 118.568 118.019 197.754 1.00 49.47 57 GLN D N 1
ATOM 2381 C CA . GLN B 2 75 ? 118.633 116.563 197.799 1.00 49.47 57 GLN D CA 1
ATOM 2382 C C . GLN B 2 75 ? 118.185 115.952 196.477 1.00 49.47 57 GLN D C 1
ATOM 2383 O O . GLN B 2 75 ? 118.672 114.885 196.089 1.00 49.47 57 GLN D O 1
ATOM 2389 N N . MET B 2 76 ? 117.258 116.612 195.779 1.00 47.53 58 MET D N 1
ATOM 2390 C CA . MET B 2 76 ? 116.886 116.185 194.433 1.00 47.53 58 MET D CA 1
ATOM 2391 C C . MET B 2 76 ? 118.066 116.290 193.473 1.00 47.53 58 MET D C 1
ATOM 2392 O O . MET B 2 76 ? 118.316 115.378 192.678 1.00 47.53 58 MET D O 1
ATOM 2397 N N . ILE B 2 77 ? 118.796 117.405 193.533 1.00 46.25 59 ILE D N 1
ATOM 2398 C CA . ILE B 2 77 ? 119.882 117.654 192.589 1.00 46.25 59 ILE D CA 1
ATOM 2399 C C . ILE B 2 77 ? 121.038 116.698 192.847 1.00 46.25 59 ILE D C 1
ATOM 2400 O O . ILE B 2 77 ? 121.722 116.269 191.909 1.00 46.25 59 ILE D O 1
ATOM 2405 N N . ARG B 2 78 ? 121.298 116.377 194.118 1.00 50.69 60 ARG D N 1
ATOM 2406 C CA . ARG B 2 78 ? 122.369 115.435 194.436 1.00 50.69 60 ARG D CA 1
ATOM 2407 C C . ARG B 2 78 ? 122.074 114.051 193.869 1.00 50.69 60 ARG D C 1
ATOM 2408 O O . ARG B 2 78 ? 122.982 113.362 193.390 1.00 50.69 60 ARG D O 1
ATOM 2416 N N . GLU B 2 79 ? 120.812 113.632 193.909 1.00 50.92 61 GLU D N 1
ATOM 2417 C CA . GLU B 2 79 ? 120.397 112.360 193.330 1.00 50.92 61 GLU D CA 1
ATOM 2418 C C . GLU B 2 79 ? 120.224 112.414 191.813 1.00 50.92 61 GLU D C 1
ATOM 2419 O O . GLU B 2 79 ? 119.922 111.378 191.212 1.00 50.92 61 GLU D O 1
ATOM 2425 N N . GLY B 2 80 ? 120.395 113.575 191.178 1.00 50.28 62 GLY D N 1
ATOM 2426 C CA . GLY B 2 80 ? 120.225 113.680 189.743 1.00 50.28 62 GLY D CA 1
ATOM 2427 C C . GLY B 2 80 ? 118.792 113.678 189.263 1.00 50.28 62 GLY D C 1
ATOM 2428 O O . GLY B 2 80 ? 118.562 113.510 188.060 1.00 50.28 62 GLY D O 1
ATOM 2429 N N . LYS B 2 81 ? 117.820 113.868 190.157 1.00 49.69 63 LYS D N 1
ATOM 2430 C CA . LYS B 2 81 ? 116.408 113.792 189.804 1.00 49.69 63 LYS D CA 1
ATOM 2431 C C . LYS B 2 81 ? 115.843 115.098 189.255 1.00 49.69 63 LYS D C 1
ATOM 2432 O O . LYS B 2 81 ? 114.678 115.111 188.842 1.00 49.69 63 LYS D O 1
ATOM 2438 N N . ILE B 2 82 ? 116.613 116.191 189.246 1.00 45.51 64 ILE D N 1
ATOM 2439 C CA . ILE B 2 82 ? 116.076 117.462 188.767 1.00 45.51 64 ILE D CA 1
ATOM 2440 C C . ILE B 2 82 ? 115.806 117.393 187.265 1.00 45.51 64 ILE D C 1
ATOM 2441 O O . ILE B 2 82 ? 114.809 117.943 186.782 1.00 45.51 64 ILE D O 1
ATOM 2446 N N . ALA B 2 83 ? 116.661 116.690 186.519 1.00 46.08 65 ALA D N 1
ATOM 2447 C CA . ALA B 2 83 ? 116.500 116.431 185.077 1.00 46.08 65 ALA D CA 1
ATOM 2448 C C . ALA B 2 83 ? 116.464 117.775 184.346 1.00 46.08 65 ALA D C 1
ATOM 2449 O O . ALA B 2 83 ? 117.349 118.610 184.591 1.00 46.08 65 ALA D O 1
ATOM 2451 N N . GLY B 2 84 ? 115.488 118.034 183.468 1.00 41.74 66 GLY D N 1
ATOM 2452 C CA . GLY B 2 84 ? 115.379 119.299 182.772 1.00 41.74 66 GLY D CA 1
ATOM 2453 C C . GLY B 2 84 ? 114.649 120.400 183.509 1.00 41.74 66 GLY D C 1
ATOM 2454 O O . GLY B 2 84 ? 114.489 121.489 182.952 1.00 41.74 66 GLY D O 1
ATOM 2455 N N . ARG B 2 85 ? 114.201 120.163 184.740 1.00 43.32 67 ARG D N 1
ATOM 2456 C CA . ARG B 2 85 ? 113.423 121.152 185.467 1.00 43.32 67 ARG D CA 1
ATOM 2457 C C . ARG B 2 85 ? 114.334 122.242 186.032 1.00 43.32 67 ARG D C 1
ATOM 2458 O O . ARG B 2 85 ? 115.563 122.131 186.025 1.00 43.32 67 ARG D O 1
ATOM 2466 N N . ALA B 2 86 ? 113.707 123.313 186.514 1.00 41.92 68 ALA D N 1
ATOM 2467 C CA . ALA B 2 86 ? 114.396 124.460 187.096 1.00 41.92 68 ALA D CA 1
ATOM 2468 C C . ALA B 2 86 ? 113.588 124.912 188.309 1.00 41.92 68 ALA D C 1
ATOM 2469 O O . ALA B 2 86 ? 112.607 124.265 188.686 1.00 41.92 68 ALA D O 1
ATOM 2471 N N . ILE B 2 87 ? 114.002 126.027 188.925 1.00 42.08 69 ILE D N 1
ATOM 2472 C CA . ILE B 2 87 ? 113.393 126.548 190.145 1.00 42.08 69 ILE D CA 1
ATOM 2473 C C . ILE B 2 87 ? 112.950 127.979 189.888 1.00 42.08 69 ILE D C 1
ATOM 2474 O O . ILE B 2 87 ? 113.580 128.715 189.123 1.00 42.08 69 ILE D O 1
ATOM 2479 N N . LEU B 2 88 ? 111.840 128.359 190.523 1.00 43.35 70 LEU D N 1
ATOM 2480 C CA . LEU B 2 88 ? 111.373 129.738 190.589 1.00 43.35 70 LEU D CA 1
ATOM 2481 C C . LEU B 2 88 ? 111.168 130.117 192.044 1.00 43.35 70 LEU D C 1
ATOM 2482 O O . LEU B 2 88 ? 110.574 129.348 192.807 1.00 43.35 70 LEU D O 1
ATOM 2487 N N . ILE B 2 89 ? 111.665 131.297 192.417 1.00 44.57 71 ILE D N 1
ATOM 2488 C CA . ILE B 2 89 ? 111.437 131.889 193.734 1.00 44.57 71 ILE D CA 1
ATOM 2489 C C . ILE B 2 89 ? 110.417 133.003 193.533 1.00 44.57 71 ILE D C 1
ATOM 2490 O O . ILE B 2 89 ? 110.719 134.023 192.900 1.00 44.57 71 ILE D O 1
ATOM 2495 N N . ALA B 2 90 ? 109.219 132.823 194.095 1.00 43.73 72 ALA D N 1
ATOM 2496 C CA . ALA B 2 90 ? 108.082 133.719 193.888 1.00 43.73 72 ALA D CA 1
ATOM 2497 C C . ALA B 2 90 ? 107.660 134.307 195.227 1.00 43.73 72 ALA D C 1
ATOM 2498 O O . ALA B 2 90 ? 107.125 133.594 196.081 1.00 43.73 72 ALA D O 1
ATOM 2500 N N . GLY B 2 91 ? 107.868 135.605 195.398 1.00 46.83 73 GLY D N 1
ATOM 2501 C CA . GLY B 2 91 ? 107.437 136.264 196.612 1.00 46.83 73 GLY D CA 1
ATOM 2502 C C . GLY B 2 91 ? 107.628 137.758 196.507 1.00 46.83 73 GLY D C 1
ATOM 2503 O O . GLY B 2 91 ? 108.033 138.277 195.467 1.00 46.83 73 GLY D O 1
ATOM 2504 N N . GLN B 2 92 ? 107.352 138.448 197.611 1.00 48.61 74 GLN D N 1
ATOM 2505 C CA . GLN B 2 92 ? 107.448 139.896 197.615 1.00 48.61 74 GLN D CA 1
ATOM 2506 C C . GLN B 2 92 ? 108.915 140.322 197.505 1.00 48.61 74 GLN D C 1
ATOM 2507 O O . GLN B 2 92 ? 109.813 139.524 197.782 1.00 48.61 74 GLN D O 1
ATOM 2513 N N . PRO B 2 93 ? 109.191 141.562 197.077 1.00 49.44 75 PRO D N 1
ATOM 2514 C CA . PRO B 2 93 ? 110.591 141.962 196.867 1.00 49.44 75 PRO D CA 1
ATOM 2515 C C . PRO B 2 93 ? 111.394 142.008 198.158 1.00 49.44 75 PRO D C 1
ATOM 2516 O O . PRO B 2 93 ? 110.882 142.339 199.230 1.00 49.44 75 PRO D O 1
ATOM 2520 N N . GLY B 2 94 ? 112.677 141.679 198.033 1.00 51.27 76 GLY D N 1
ATOM 2521 C CA . GLY B 2 94 ? 113.597 141.763 199.158 1.00 51.27 76 GLY D CA 1
ATOM 2522 C C . GLY B 2 94 ? 113.262 140.837 200.306 1.00 51.27 76 GLY D C 1
ATOM 2523 O O . GLY B 2 94 ? 113.346 141.247 201.471 1.00 51.27 76 GLY D O 1
ATOM 2524 N N . THR B 2 95 ? 112.884 139.593 200.000 1.00 48.05 77 THR D N 1
ATOM 2525 C CA . THR B 2 95 ? 112.486 138.580 200.976 1.00 48.05 77 THR D CA 1
ATOM 2526 C C . THR B 2 95 ? 113.448 137.394 200.954 1.00 48.05 77 THR D C 1
ATOM 2527 O O . THR B 2 95 ? 113.042 136.236 201.052 1.00 48.05 77 THR D O 1
ATOM 2531 N N . GLY B 2 96 ? 114.742 137.673 200.816 1.00 48.06 78 GLY D N 1
ATOM 2532 C CA . GLY B 2 96 ? 115.743 136.629 200.900 1.00 48.06 78 GLY D CA 1
ATOM 2533 C C . GLY B 2 96 ? 115.878 135.760 199.671 1.00 48.06 78 GLY D C 1
ATOM 2534 O O . GLY B 2 96 ? 116.265 134.595 199.790 1.00 48.06 78 GLY D O 1
ATOM 2535 N N . LYS B 2 97 ? 115.570 136.292 198.487 1.00 46.80 79 LYS D N 1
ATOM 2536 C CA . LYS B 2 97 ? 115.689 135.507 197.261 1.00 46.80 79 LYS D CA 1
ATOM 2537 C C . LYS B 2 97 ? 117.145 135.173 196.962 1.00 46.80 79 LYS D C 1
ATOM 2538 O O . LYS B 2 97 ? 117.514 133.999 196.819 1.00 46.80 79 LYS D O 1
ATOM 2544 N N . THR B 2 98 ? 117.985 136.204 196.853 1.00 50.20 80 THR D N 1
ATOM 2545 C CA . THR B 2 98 ? 119.392 135.987 196.541 1.00 50.20 80 THR D CA 1
ATOM 2546 C C . THR B 2 98 ? 120.100 135.242 197.661 1.00 50.20 80 THR D C 1
ATOM 2547 O O . THR B 2 98 ? 121.026 134.469 197.396 1.00 50.20 80 THR D O 1
ATOM 2551 N N . ALA B 2 99 ? 119.673 135.449 198.910 1.00 51.24 81 ALA D N 1
ATOM 2552 C CA . ALA B 2 99 ? 120.210 134.665 200.017 1.00 51.24 81 ALA D CA 1
ATOM 2553 C C . ALA B 2 99 ? 119.880 133.188 199.853 1.00 51.24 81 ALA D C 1
ATOM 2554 O O . ALA B 2 99 ? 120.738 132.327 200.080 1.00 51.24 81 ALA D O 1
ATOM 2556 N N . ILE B 2 100 ? 118.644 132.881 199.443 1.00 47.71 82 ILE D N 1
ATOM 2557 C CA . ILE B 2 100 ? 118.237 131.495 199.216 1.00 47.71 82 ILE D CA 1
ATOM 2558 C C . ILE B 2 100 ? 119.072 130.879 198.100 1.00 47.71 82 ILE D C 1
ATOM 2559 O O . ILE B 2 100 ? 119.564 129.751 198.220 1.00 47.71 82 ILE D O 1
ATOM 2564 N N . ALA B 2 101 ? 119.250 131.616 197.002 1.00 50.22 83 ALA D N 1
ATOM 2565 C CA . ALA B 2 101 ? 119.999 131.080 195.869 1.00 50.22 83 ALA D CA 1
ATOM 2566 C C . ALA B 2 101 ? 121.470 130.872 196.212 1.00 50.22 83 ALA D C 1
ATOM 2567 O O . ALA B 2 101 ? 122.059 129.844 195.852 1.00 50.22 83 ALA D O 1
ATOM 2569 N N . MET B 2 102 ? 122.084 131.835 196.902 1.00 56.77 84 MET D N 1
ATOM 2570 C CA . MET B 2 102 ? 123.491 131.700 197.255 1.00 56.77 84 MET D CA 1
ATOM 2571 C C . MET B 2 102 ? 123.694 130.591 198.277 1.00 56.77 84 MET D C 1
ATOM 2572 O O . MET B 2 102 ? 124.687 129.859 198.210 1.00 56.77 84 MET D O 1
ATOM 2577 N N . GLY B 2 103 ? 122.763 130.441 199.222 1.00 57.86 85 GLY D N 1
ATOM 2578 C CA . GLY B 2 103 ? 122.839 129.322 200.144 1.00 57.86 85 GLY D CA 1
ATOM 2579 C C . GLY B 2 103 ? 122.676 127.989 199.442 1.00 57.86 85 GLY D C 1
ATOM 2580 O O . GLY B 2 103 ? 123.328 127.008 199.799 1.00 57.86 85 GLY D O 1
ATOM 2581 N N . MET B 2 104 ? 121.811 127.942 198.427 1.00 50.73 86 MET D N 1
ATOM 2582 C CA . MET B 2 104 ? 121.639 126.731 197.632 1.00 50.73 86 MET D CA 1
ATOM 2583 C C . MET B 2 104 ? 122.934 126.369 196.913 1.00 50.73 86 MET D C 1
ATOM 2584 O O . MET B 2 104 ? 123.384 125.216 196.949 1.00 50.73 86 MET D O 1
ATOM 2589 N N . ALA B 2 105 ? 123.558 127.360 196.273 1.00 54.09 87 ALA D N 1
ATOM 2590 C CA . ALA B 2 105 ? 124.801 127.117 195.545 1.00 54.09 87 ALA D CA 1
ATOM 2591 C C . ALA B 2 105 ? 125.931 126.723 196.488 1.00 54.09 87 ALA D C 1
ATOM 2592 O O . ALA B 2 105 ? 126.761 125.873 196.148 1.00 54.09 87 ALA D O 1
ATOM 2594 N N . LYS B 2 106 ? 125.986 127.334 197.674 1.00 59.44 88 LYS D N 1
ATOM 2595 C CA . LYS B 2 106 ? 127.003 126.962 198.652 1.00 59.44 88 LYS D CA 1
ATOM 2596 C C . LYS B 2 106 ? 126.779 125.545 199.166 1.00 59.44 88 LYS D C 1
ATOM 2597 O O . LYS B 2 106 ? 127.727 124.758 199.265 1.00 59.44 88 LYS D O 1
ATOM 2603 N N . SER B 2 107 ? 125.534 125.203 199.498 1.00 55.81 89 SER D N 1
ATOM 2604 C CA . SER B 2 107 ? 125.230 123.886 200.035 1.00 55.81 89 SER D CA 1
ATOM 2605 C C . SER B 2 107 ? 125.407 122.785 199.001 1.00 55.81 89 SER D C 1
ATOM 2606 O O . SER B 2 107 ? 125.626 121.629 199.380 1.00 55.81 89 SER D O 1
ATOM 2609 N N . LEU B 2 108 ? 125.309 123.105 197.707 1.00 54.20 90 LEU D N 1
ATOM 2610 C CA . LEU B 2 108 ? 125.806 122.173 196.699 1.00 54.20 90 LEU D CA 1
ATOM 2611 C C . LEU B 2 108 ? 127.301 121.946 196.874 1.00 54.20 90 LEU D C 1
ATOM 2612 O O . LEU B 2 108 ? 127.794 120.826 196.700 1.00 54.20 90 LEU D O 1
ATOM 2617 N N . GLY B 2 109 ? 128.036 123.000 197.222 1.00 62.74 91 GLY D N 1
ATOM 2618 C CA . GLY B 2 109 ? 129.457 122.909 197.485 1.00 62.74 91 GLY D CA 1
ATOM 2619 C C . GLY B 2 109 ? 130.111 124.272 197.402 1.00 62.74 91 GLY D C 1
ATOM 2620 O O . GLY B 2 109 ? 129.750 125.081 196.542 1.00 62.74 91 GLY D O 1
ATOM 2621 N N . LEU B 2 110 ? 131.064 124.546 198.297 1.00 67.78 92 LEU D N 1
ATOM 2622 C CA . LEU B 2 110 ? 131.754 125.833 198.267 1.00 67.78 92 LEU D CA 1
ATOM 2623 C C . LEU B 2 110 ? 132.573 125.998 196.994 1.00 67.78 92 LEU D C 1
ATOM 2624 O O . LEU B 2 110 ? 132.730 127.120 196.501 1.00 67.78 92 LEU D O 1
ATOM 2629 N N . GLU B 2 111 ? 133.098 124.899 196.450 1.00 71.11 93 GLU D N 1
ATOM 2630 C CA . GLU B 2 111 ? 133.794 124.929 195.171 1.00 71.11 93 GLU D CA 1
ATOM 2631 C C . GLU B 2 111 ? 132.857 125.053 193.973 1.00 71.11 93 GLU D C 1
ATOM 2632 O O . GLU B 2 111 ? 133.345 125.257 192.857 1.00 71.11 93 GLU D O 1
ATOM 2638 N N . THR B 2 112 ? 131.544 124.922 194.165 1.00 62.83 94 THR D N 1
ATOM 2639 C CA . THR B 2 112 ? 130.616 124.958 193.040 1.00 62.83 94 THR D CA 1
ATOM 2640 C C . THR B 2 112 ? 130.577 126.373 192.456 1.00 62.83 94 THR D C 1
ATOM 2641 O O . THR B 2 112 ? 130.495 127.340 193.223 1.00 62.83 94 THR D O 1
ATOM 2645 N N . PRO B 2 113 ? 130.632 126.555 191.130 1.00 60.02 95 PRO D N 1
ATOM 2646 C CA . PRO B 2 113 ? 130.495 127.913 190.596 1.00 60.02 95 PRO D CA 1
ATOM 2647 C C . PRO B 2 113 ? 129.072 128.423 190.745 1.00 60.02 95 PRO D C 1
ATOM 2648 O O . PRO B 2 113 ? 128.122 127.665 190.947 1.00 60.02 95 PRO D O 1
ATOM 2652 N N . PHE B 2 114 ? 128.946 129.744 190.657 1.00 51.19 96 PHE D N 1
ATOM 2653 C CA . PHE B 2 114 ? 127.664 130.423 190.753 1.00 51.19 96 PHE D CA 1
ATOM 2654 C C . PHE B 2 114 ? 127.710 131.635 189.841 1.00 51.19 96 PHE D C 1
ATOM 2655 O O . PHE B 2 114 ? 128.754 132.282 189.720 1.00 51.19 96 PHE D O 1
ATOM 2663 N N . ALA B 2 115 ? 126.583 131.922 189.193 1.00 51.23 97 ALA D N 1
ATOM 2664 C CA . ALA B 2 115 ? 126.423 133.105 188.361 1.00 51.23 97 ALA D CA 1
ATOM 2665 C C . ALA B 2 115 ? 125.112 133.782 188.717 1.00 51.23 97 ALA D C 1
ATOM 2666 O O . ALA B 2 115 ? 124.143 133.122 189.097 1.00 51.23 97 ALA D O 1
ATOM 2668 N N . MET B 2 116 ? 125.098 135.106 188.585 1.00 50.91 98 MET D N 1
ATOM 2669 C CA . MET B 2 116 ? 123.957 135.938 188.937 1.00 50.91 98 MET D CA 1
ATOM 2670 C C . MET B 2 116 ? 123.725 136.944 187.825 1.00 50.91 98 MET D C 1
ATOM 2671 O O . MET B 2 116 ? 124.670 137.402 187.178 1.00 50.91 98 MET D O 1
ATOM 2676 N N . ILE B 2 117 ? 122.459 137.279 187.597 1.00 55.51 99 ILE D N 1
ATOM 2677 C CA . ILE B 2 117 ? 122.134 138.306 186.613 1.00 55.51 99 ILE D CA 1
ATOM 2678 C C . ILE B 2 117 ? 120.745 138.846 186.923 1.00 55.51 99 ILE D C 1
ATOM 2679 O O . ILE B 2 117 ? 119.869 138.114 187.390 1.00 55.51 99 ILE D O 1
ATOM 2684 N N . ALA B 2 118 ? 120.565 140.144 186.695 1.00 59.83 100 ALA D N 1
ATOM 2685 C CA . ALA B 2 118 ? 119.265 140.788 186.788 1.00 59.83 100 ALA D CA 1
ATOM 2686 C C . ALA B 2 118 ? 118.555 140.719 185.442 1.00 59.83 100 ALA D C 1
ATOM 2687 O O . ALA B 2 118 ? 119.180 140.591 184.388 1.00 59.83 100 ALA D O 1
ATOM 2689 N N . GLY B 2 119 ? 117.224 140.798 185.494 1.00 61.82 101 GLY D N 1
ATOM 2690 C CA . GLY B 2 119 ? 116.439 140.734 184.274 1.00 61.82 101 GLY D CA 1
ATOM 2691 C C . GLY B 2 119 ? 116.694 141.895 183.335 1.00 61.82 101 GLY D C 1
ATOM 2692 O O . GLY B 2 119 ? 116.637 141.732 182.114 1.00 61.82 101 GLY D O 1
ATOM 2693 N N . SER B 2 120 ? 116.977 143.076 183.885 1.00 62.32 102 SER D N 1
ATOM 2694 C CA . SER B 2 120 ? 117.252 144.270 183.096 1.00 62.32 102 SER D CA 1
ATOM 2695 C C . SER B 2 120 ? 118.721 144.428 182.714 1.00 62.32 102 SER D C 1
ATOM 2696 O O . SER B 2 120 ? 119.036 145.306 181.904 1.00 62.32 102 SER D O 1
ATOM 2699 N N . GLU B 2 121 ? 119.627 143.613 183.264 1.00 63.05 103 GLU D N 1
ATOM 2700 C CA . GLU B 2 121 ? 121.046 143.779 182.962 1.00 63.05 103 GLU D CA 1
ATOM 2701 C C . GLU B 2 121 ? 121.345 143.387 181.521 1.00 63.05 103 GLU D C 1
ATOM 2702 O O . GLU B 2 121 ? 122.267 143.942 180.912 1.00 63.05 103 GLU D O 1
ATOM 2708 N N . ILE B 2 122 ? 120.591 142.437 180.959 1.00 63.37 104 ILE D N 1
ATOM 2709 C CA . ILE B 2 122 ? 120.811 142.006 179.578 1.00 63.37 104 ILE D CA 1
ATOM 2710 C C . ILE B 2 122 ? 120.546 143.124 178.577 1.00 63.37 104 ILE D C 1
ATOM 2711 O O . ILE B 2 122 ? 121.073 143.082 177.460 1.00 63.37 104 ILE D O 1
ATOM 2716 N N . PHE B 2 123 ? 119.739 144.127 178.944 1.00 66.43 105 PHE D N 1
ATOM 2717 C CA . PHE B 2 123 ? 119.502 145.310 178.125 1.00 66.43 105 PHE D CA 1
ATOM 2718 C C . PHE B 2 123 ? 120.508 146.429 178.397 1.00 66.43 105 PHE D C 1
ATOM 2719 O O . PHE B 2 123 ? 120.194 147.608 178.184 1.00 66.43 105 PHE D O 1
ATOM 2727 N N . SER B 2 124 ? 121.715 146.094 178.867 1.00 73.36 106 SER D N 1
ATOM 2728 C CA . SER B 2 124 ? 122.758 147.099 179.048 1.00 73.36 106 SER D CA 1
ATOM 2729 C C . SER B 2 124 ? 123.272 147.668 177.728 1.00 73.36 106 SER D C 1
ATOM 2730 O O . SER B 2 124 ? 123.896 148.735 177.741 1.00 73.36 106 SER D O 1
ATOM 2733 N N . LEU B 2 125 ? 123.054 146.978 176.605 1.00 77.20 107 LEU D N 1
ATOM 2734 C CA . LEU B 2 125 ? 123.392 147.372 175.235 1.00 77.20 107 LEU D CA 1
ATOM 2735 C C . LEU B 2 125 ? 124.880 147.224 174.916 1.00 77.20 107 LEU D C 1
ATOM 2736 O O . LEU B 2 125 ? 125.265 147.485 173.769 1.00 77.20 107 LEU D O 1
ATOM 2741 N N . GLU B 2 126 ? 125.729 146.823 175.868 1.00 84.38 108 GLU D N 1
ATOM 2742 C CA . GLU B 2 126 ? 127.109 146.491 175.526 1.00 84.38 108 GLU D CA 1
ATOM 2743 C C . GLU B 2 126 ? 127.163 145.274 174.612 1.00 84.38 108 GLU D C 1
ATOM 2744 O O . GLU B 2 126 ? 127.977 145.223 173.682 1.00 84.38 108 GLU D O 1
ATOM 2750 N N . MET B 2 127 ? 126.309 144.285 174.872 1.00 78.75 109 MET D N 1
ATOM 2751 C CA . MET B 2 127 ? 126.191 143.084 174.060 1.00 78.75 109 MET D CA 1
ATOM 2752 C C . MET B 2 127 ? 124.720 142.696 174.014 1.00 78.75 109 MET D C 1
ATOM 2753 O O . MET B 2 127 ? 123.900 143.202 174.786 1.00 78.75 109 MET D O 1
ATOM 2758 N N . SER B 2 128 ? 124.387 141.794 173.094 1.00 72.18 110 SER D N 1
ATOM 2759 C CA . SER B 2 128 ? 123.001 141.404 172.884 1.00 72.18 110 SER D CA 1
ATOM 2760 C C . SER B 2 128 ? 122.458 140.655 174.101 1.00 72.18 110 SER D C 1
ATOM 2761 O O . SER B 2 128 ? 123.187 140.307 175.035 1.00 72.18 110 SER D O 1
ATOM 2764 N N . LYS B 2 129 ? 121.145 140.415 174.082 1.00 64.80 111 LYS D N 1
ATOM 2765 C CA . LYS B 2 129 ? 120.504 139.701 175.183 1.00 64.80 111 LYS D CA 1
ATOM 2766 C C . LYS B 2 129 ? 121.002 138.265 175.256 1.00 64.80 111 LYS D C 1
ATOM 2767 O O . LYS B 2 129 ? 121.395 137.779 176.325 1.00 64.80 111 LYS D O 1
ATOM 2773 N N . THR B 2 130 ? 121.000 137.574 174.116 1.00 65.30 112 THR D N 1
ATOM 2774 C CA . THR B 2 130 ? 121.395 136.174 174.098 1.00 65.30 112 THR D CA 1
ATOM 2775 C C . THR B 2 130 ? 122.880 136.006 174.371 1.00 65.30 112 THR D C 1
ATOM 2776 O O . THR B 2 130 ? 123.281 134.999 174.957 1.00 65.30 112 THR D O 1
ATOM 2780 N N . GLU B 2 131 ? 123.709 136.971 173.967 1.00 70.67 113 GLU D N 1
ATOM 2781 C CA . GLU B 2 131 ? 125.131 136.891 174.286 1.00 70.67 113 GLU D CA 1
ATOM 2782 C C . GLU B 2 131 ? 125.363 136.995 175.789 1.00 70.67 113 GLU D C 1
ATOM 2783 O O . GLU B 2 131 ? 126.163 136.238 176.355 1.00 70.67 113 GLU D O 1
ATOM 2789 N N . ALA B 2 132 ? 124.663 137.918 176.452 1.00 67.58 114 ALA D N 1
ATOM 2790 C CA . ALA B 2 132 ? 124.781 138.039 177.901 1.00 67.58 114 ALA D CA 1
ATOM 2791 C C . ALA B 2 132 ? 124.260 136.791 178.600 1.00 67.58 114 ALA D C 1
ATOM 2792 O O . ALA B 2 132 ? 124.848 136.330 179.585 1.00 67.58 114 ALA D O 1
ATOM 2794 N N . LEU B 2 133 ? 123.157 136.226 178.101 1.00 61.11 115 LEU D N 1
ATOM 2795 C CA . LEU B 2 133 ? 122.635 134.997 178.691 1.00 61.11 115 LEU D CA 1
ATOM 2796 C C . LEU B 2 133 ? 123.595 133.830 178.485 1.00 61.11 115 LEU D C 1
ATOM 2797 O O . LEU B 2 133 ? 123.748 132.984 179.372 1.00 61.11 115 LEU D O 1
ATOM 2802 N N . THR B 2 134 ? 124.256 133.771 177.325 1.00 64.28 116 THR D N 1
ATOM 2803 C CA . THR B 2 134 ? 125.249 132.729 177.088 1.00 64.28 116 THR D CA 1
ATOM 2804 C C . THR B 2 134 ? 126.432 132.881 178.031 1.00 64.28 116 THR D C 1
ATOM 2805 O O . THR B 2 134 ? 126.954 131.887 178.549 1.00 64.28 116 THR D O 1
ATOM 2809 N N . GLN B 2 135 ? 126.875 134.120 178.257 1.00 68.20 117 GLN D N 1
ATOM 2810 C CA . GLN B 2 135 ? 127.973 134.350 179.190 1.00 68.20 117 GLN D CA 1
ATOM 2811 C C . GLN B 2 135 ? 127.576 133.965 180.610 1.00 68.20 117 GLN D C 1
ATOM 2812 O O . GLN B 2 135 ? 128.378 133.385 181.350 1.00 68.20 117 GLN D O 1
ATOM 2818 N N . SER B 2 136 ? 126.339 134.275 181.005 1.00 59.21 118 SER D N 1
ATOM 2819 C CA . SER B 2 136 ? 125.866 133.884 182.330 1.00 59.21 118 SER D CA 1
ATOM 2820 C C . SER B 2 136 ? 125.784 132.367 182.465 1.00 59.21 118 SER D C 1
ATOM 2821 O O . SER B 2 136 ? 126.133 131.813 183.514 1.00 59.21 118 SER D O 1
ATOM 2824 N N . PHE B 2 137 ? 125.316 131.681 181.419 1.00 57.39 119 PHE D N 1
ATOM 2825 C CA . PHE B 2 137 ? 125.252 130.222 181.455 1.00 57.39 119 PHE D CA 1
ATOM 2826 C C . PHE B 2 137 ? 126.642 129.605 181.535 1.00 57.39 119 PHE D C 1
ATOM 2827 O O . PHE B 2 137 ? 126.866 128.657 182.296 1.00 57.39 119 PHE D O 1
ATOM 2835 N N . ARG B 2 138 ? 127.589 130.123 180.753 1.00 68.88 120 ARG D N 1
ATOM 2836 C CA . ARG B 2 138 ? 128.941 129.581 180.780 1.00 68.88 120 ARG D CA 1
ATOM 2837 C C . ARG B 2 138 ? 129.645 129.890 182.096 1.00 68.88 120 ARG D C 1
ATOM 2838 O O . ARG B 2 138 ? 130.499 129.112 182.534 1.00 68.88 120 ARG D O 1
ATOM 2846 N N . LYS B 2 139 ? 129.309 131.014 182.735 1.00 63.02 121 LYS D N 1
ATOM 2847 C CA . LYS B 2 139 ? 129.913 131.343 184.023 1.00 63.02 121 LYS D CA 1
ATOM 2848 C C . LYS B 2 139 ? 129.528 130.341 185.105 1.00 63.02 121 LYS D C 1
ATOM 2849 O O . LYS B 2 139 ? 130.318 130.092 186.023 1.00 63.02 121 LYS D O 1
ATOM 2855 N N . ALA B 2 140 ? 128.330 129.754 185.015 1.00 56.61 122 ALA D N 1
ATOM 2856 C CA . ALA B 2 140 ? 127.811 128.833 186.021 1.00 56.61 122 ALA D CA 1
ATOM 2857 C C . ALA B 2 140 ? 128.164 127.373 185.737 1.00 56.61 122 ALA D C 1
ATOM 2858 O O . ALA B 2 140 ? 127.430 126.473 186.165 1.00 56.61 122 ALA D O 1
ATOM 2860 N N . ILE B 2 141 ? 129.255 127.115 185.013 1.00 65.01 123 ILE D N 1
ATOM 2861 C CA . ILE B 2 141 ? 129.786 125.774 184.779 1.00 65.01 123 ILE D CA 1
ATOM 2862 C C . ILE B 2 141 ? 131.267 125.826 185.121 1.00 65.01 123 ILE D C 1
ATOM 2863 O O . ILE B 2 141 ? 131.927 126.834 184.847 1.00 65.01 123 ILE D O 1
ATOM 2868 N N . GLY B 2 142 ? 131.786 124.749 185.726 1.00 74.22 124 GLY D N 1
ATOM 2869 C CA . GLY B 2 142 ? 133.161 124.722 186.187 1.00 74.22 124 GLY D CA 1
ATOM 2870 C C . GLY B 2 142 ? 133.829 123.408 185.841 1.00 74.22 124 GLY D C 1
ATOM 2871 O O . GLY B 2 142 ? 133.177 122.427 185.483 1.00 74.22 124 GLY D O 1
ATOM 2872 N N . VAL B 2 143 ? 135.159 123.418 185.937 1.00 82.35 125 VAL D N 1
ATOM 2873 C CA . VAL B 2 143 ? 135.997 122.241 185.721 1.00 82.35 125 VAL D CA 1
ATOM 2874 C C . VAL B 2 143 ? 137.006 122.186 186.858 1.00 82.35 125 VAL D C 1
ATOM 2875 O O . VAL B 2 143 ? 137.746 123.152 187.078 1.00 82.35 125 VAL D O 1
ATOM 2879 N N . ARG B 2 144 ? 137.039 121.067 187.578 1.00 82.55 126 ARG D N 1
ATOM 2880 C CA . ARG B 2 144 ? 138.039 120.850 188.621 1.00 82.55 126 ARG D CA 1
ATOM 2881 C C . ARG B 2 144 ? 138.146 119.366 188.970 1.00 82.55 126 ARG D C 1
ATOM 2882 O O . ARG B 2 144 ? 137.136 118.669 189.067 1.00 82.55 126 ARG D O 1
ATOM 2890 N N . CYS B 2 256 ? 141.080 125.341 189.230 1.00 78.51 238 CYS D N 1
ATOM 2891 C CA . CYS B 2 256 ? 139.673 125.396 188.743 1.00 78.51 238 CYS D CA 1
ATOM 2892 C C . CYS B 2 256 ? 139.485 126.552 187.768 1.00 78.51 238 CYS D C 1
ATOM 2893 O O . CYS B 2 256 ? 140.201 127.550 187.832 1.00 78.51 238 CYS D O 1
ATOM 2896 N N . VAL B 2 257 ? 138.520 126.413 186.863 1.00 74.73 239 VAL D N 1
ATOM 2897 C CA . VAL B 2 257 ? 138.263 127.432 185.851 1.00 74.73 239 VAL D CA 1
ATOM 2898 C C . VAL B 2 257 ? 136.872 127.193 185.280 1.00 74.73 239 VAL D C 1
ATOM 2899 O O . VAL B 2 257 ? 136.471 126.050 185.043 1.00 74.73 239 VAL D O 1
ATOM 2903 N N . THR B 2 258 ? 136.144 128.284 185.060 1.00 71.26 240 THR D N 1
ATOM 2904 C CA . THR B 2 258 ? 134.825 128.248 184.447 1.00 71.26 240 THR D CA 1
ATOM 2905 C C . THR B 2 258 ? 134.946 128.358 182.931 1.00 71.26 240 THR D C 1
ATOM 2906 O O . THR B 2 258 ? 135.980 128.760 182.393 1.00 71.26 240 THR D O 1
ATOM 2910 N N . LEU B 2 259 ? 133.864 127.995 182.239 1.00 72.13 241 LEU D N 1
ATOM 2911 C CA . LEU B 2 259 ? 133.889 128.032 180.781 1.00 72.13 241 LEU D CA 1
ATOM 2912 C C . LEU B 2 259 ? 133.901 129.460 180.254 1.00 72.13 241 LEU D C 1
ATOM 2913 O O . LEU B 2 259 ? 134.409 129.704 179.155 1.00 72.13 241 LEU D O 1
ATOM 2918 N N . HIS B 2 260 ? 133.354 130.414 181.011 1.00 68.04 242 HIS D N 1
ATOM 2919 C CA . HIS B 2 260 ? 133.546 131.817 180.658 1.00 68.04 242 HIS D CA 1
ATOM 2920 C C . HIS B 2 260 ? 135.019 132.196 180.734 1.00 68.04 242 HIS D C 1
ATOM 2921 O O . HIS B 2 260 ? 135.526 132.937 179.883 1.00 68.04 242 HIS D O 1
ATOM 2928 N N . GLU B 2 261 ? 135.725 131.694 181.747 1.00 70.14 243 GLU D N 1
ATOM 2929 C CA . GLU B 2 261 ? 137.152 131.965 181.849 1.00 70.14 243 GLU D CA 1
ATOM 2930 C C . GLU B 2 261 ? 137.933 131.271 180.739 1.00 70.14 243 GLU D C 1
ATOM 2931 O O . GLU B 2 261 ? 138.922 131.825 180.247 1.00 70.14 243 GLU D O 1
ATOM 2937 N N . ILE B 2 262 ? 137.504 130.077 180.321 1.00 69.93 244 ILE D N 1
ATOM 2938 C CA . ILE B 2 262 ? 138.140 129.425 179.178 1.00 69.93 244 ILE D CA 1
ATOM 2939 C C . ILE B 2 262 ? 137.896 130.238 177.911 1.00 69.93 244 ILE D C 1
ATOM 2940 O O . ILE B 2 262 ? 138.774 130.338 177.046 1.00 69.93 244 ILE D O 1
ATOM 2945 N N . ASP B 2 263 ? 136.700 130.813 177.772 1.00 68.89 245 ASP D N 1
ATOM 2946 C CA . ASP B 2 263 ? 136.418 131.666 176.623 1.00 68.89 245 ASP D CA 1
ATOM 2947 C C . ASP B 2 263 ? 137.291 132.914 176.638 1.00 68.89 245 ASP D C 1
ATOM 2948 O O . ASP B 2 263 ? 137.777 133.353 175.590 1.00 68.89 245 ASP D O 1
ATOM 2953 N N . VAL B 2 264 ? 137.490 133.501 177.819 1.00 67.58 246 VAL D N 1
ATOM 2954 C CA . VAL B 2 264 ? 138.332 134.691 177.929 1.00 67.58 246 VAL D CA 1
ATOM 2955 C C . VAL B 2 264 ? 139.782 134.349 177.602 1.00 67.58 246 VAL D C 1
ATOM 2956 O O . VAL B 2 264 ? 140.479 135.120 176.931 1.00 67.58 246 VAL D O 1
ATOM 2960 N N . ILE B 2 265 ? 140.264 133.198 178.080 1.00 66.52 247 ILE D N 1
ATOM 2961 C CA . ILE B 2 265 ? 141.638 132.787 177.805 1.00 66.52 247 ILE D CA 1
ATOM 2962 C C . ILE B 2 265 ? 141.822 132.512 176.315 1.00 66.52 247 ILE D C 1
ATOM 2963 O O . ILE B 2 265 ? 142.824 132.919 175.717 1.00 66.52 247 ILE D O 1
ATOM 2968 N N . ASN B 2 266 ? 140.860 131.827 175.697 1.00 65.61 248 ASN D N 1
ATOM 2969 C CA . ASN B 2 266 ? 140.894 131.494 174.277 1.00 65.61 248 ASN D CA 1
ATOM 2970 C C . ASN B 2 266 ? 140.231 132.554 173.395 1.00 65.61 248 ASN D C 1
ATOM 2971 O O . ASN B 2 266 ? 139.972 132.284 172.218 1.00 65.61 248 ASN D O 1
ATOM 2976 N N . SER B 2 267 ? 139.957 133.745 173.924 1.00 64.44 249 SER D N 1
ATOM 2977 C CA . SER B 2 267 ? 139.297 134.793 173.148 1.00 64.44 249 SER D CA 1
ATOM 2978 C C . SER B 2 267 ? 140.185 135.279 172.008 1.00 64.44 249 SER D C 1
ATOM 2979 O O . SER B 2 267 ? 139.794 135.229 170.842 1.00 64.44 249 SER D O 1
ATOM 2982 N N . THR B 2 280 ? 135.024 139.805 172.987 1.00 79.69 262 THR D N 1
ATOM 2983 C CA . THR B 2 280 ? 134.031 138.720 173.228 1.00 79.69 262 THR D CA 1
ATOM 2984 C C . THR B 2 280 ? 134.017 137.737 172.060 1.00 79.69 262 THR D C 1
ATOM 2985 O O . THR B 2 280 ? 134.338 136.559 172.225 1.00 79.69 262 THR D O 1
ATOM 2989 N N . GLY B 2 281 ? 133.644 138.228 170.880 1.00 81.86 263 GLY D N 1
ATOM 2990 C CA . GLY B 2 281 ? 133.616 137.387 169.704 1.00 81.86 263 GLY D CA 1
ATOM 2991 C C . GLY B 2 281 ? 132.534 136.321 169.790 1.00 81.86 263 GLY D C 1
ATOM 2992 O O . GLY B 2 281 ? 131.611 136.382 170.608 1.00 81.86 263 GLY D O 1
ATOM 2993 N N . GLU B 2 282 ? 132.675 135.322 168.919 1.00 78.80 264 GLU D N 1
ATOM 2994 C CA . GLU B 2 282 ? 131.763 134.189 168.855 1.00 78.80 264 GLU D CA 1
ATOM 2995 C C . GLU B 2 282 ? 132.294 133.053 169.716 1.00 78.80 264 GLU D C 1
ATOM 2996 O O . GLU B 2 282 ? 133.495 132.769 169.721 1.00 78.80 264 GLU D O 1
ATOM 3002 N N . ILE B 2 283 ? 131.386 132.401 170.440 1.00 74.49 265 ILE D N 1
ATOM 3003 C CA . ILE B 2 283 ? 131.736 131.249 171.262 1.00 74.49 265 ILE D CA 1
ATOM 3004 C C . ILE B 2 283 ? 131.848 130.056 170.325 1.00 74.49 265 ILE D C 1
ATOM 3005 O O . ILE B 2 283 ? 130.852 129.389 170.026 1.00 74.49 265 ILE D O 1
ATOM 3010 N N . ARG B 2 284 ? 133.061 129.795 169.846 1.00 80.57 266 ARG D N 1
ATOM 3011 C CA . ARG B 2 284 ? 133.272 128.729 168.879 1.00 80.57 266 ARG D CA 1
ATOM 3012 C C . ARG B 2 284 ? 133.014 127.371 169.517 1.00 80.57 266 ARG D C 1
ATOM 3013 O O . ARG B 2 284 ? 133.215 127.173 170.717 1.00 80.57 266 ARG D O 1
ATOM 3021 N N . SER B 2 285 ? 132.553 126.428 168.694 1.00 84.23 267 SER D N 1
ATOM 3022 C CA . SER B 2 285 ? 132.265 125.085 169.183 1.00 84.23 267 SER D CA 1
ATOM 3023 C C . SER B 2 285 ? 133.524 124.297 169.527 1.00 84.23 267 SER D C 1
ATOM 3024 O O . SER B 2 285 ? 133.421 123.278 170.218 1.00 84.23 267 SER D O 1
ATOM 3027 N N . GLU B 2 286 ? 134.702 124.731 169.059 1.00 87.70 268 GLU D N 1
ATOM 3028 C CA . GLU B 2 286 ? 135.934 124.002 169.348 1.00 87.70 268 GLU D CA 1
ATOM 3029 C C . GLU B 2 286 ? 136.259 123.988 170.837 1.00 87.70 268 GLU D C 1
ATOM 3030 O O . GLU B 2 286 ? 136.896 123.043 171.319 1.00 87.70 268 GLU D O 1
ATOM 3036 N N . VAL B 2 287 ? 135.843 125.020 171.578 1.00 81.39 269 VAL D N 1
ATOM 3037 C CA . VAL B 2 287 ? 136.130 125.048 173.009 1.00 81.39 269 VAL D CA 1
ATOM 3038 C C . VAL B 2 287 ? 135.363 123.942 173.726 1.00 81.39 269 VAL D C 1
ATOM 3039 O O . VAL B 2 287 ? 135.877 123.344 174.675 1.00 81.39 269 VAL D O 1
ATOM 3043 N N . ARG B 2 288 ? 134.146 123.626 173.272 1.00 81.76 270 ARG D N 1
ATOM 3044 C CA . ARG B 2 288 ? 133.389 122.539 173.884 1.00 81.76 270 ARG D CA 1
ATOM 3045 C C . ARG B 2 288 ? 134.041 121.192 173.605 1.00 81.76 270 ARG D C 1
ATOM 3046 O O . ARG B 2 288 ? 134.075 120.320 174.481 1.00 81.76 270 ARG D O 1
ATOM 3054 N N . GLU B 2 289 ? 134.569 121.003 172.393 1.00 88.38 271 GLU D N 1
ATOM 3055 C CA . GLU B 2 289 ? 135.275 119.762 172.087 1.00 88.38 271 GLU D CA 1
ATOM 3056 C C . GLU B 2 289 ? 136.551 119.644 172.910 1.00 88.38 271 GLU D C 1
ATOM 3057 O O . GLU B 2 289 ? 136.885 118.554 173.393 1.00 88.38 271 GLU D O 1
ATOM 3063 N N . GLN B 2 290 ? 137.274 120.756 173.076 1.00 89.03 272 GLN D N 1
ATOM 3064 C CA . GLN B 2 290 ? 138.474 120.746 173.909 1.00 89.03 272 GLN D CA 1
ATOM 3065 C C . GLN B 2 290 ? 138.111 120.422 175.353 1.00 89.03 272 GLN D C 1
ATOM 3066 O O . GLN B 2 290 ? 138.822 119.661 176.019 1.00 89.03 272 GLN D O 1
ATOM 3072 N N . ILE B 2 291 ? 137.005 120.988 175.847 1.00 86.02 273 ILE D N 1
ATOM 3073 C CA . ILE B 2 291 ? 136.558 120.716 177.211 1.00 86.02 273 ILE D CA 1
ATOM 3074 C C . ILE B 2 291 ? 136.215 119.242 177.366 1.00 86.02 273 ILE D C 1
ATOM 3075 O O . ILE B 2 291 ? 136.617 118.600 178.342 1.00 86.02 273 ILE D O 1
ATOM 3080 N N . ASP B 2 292 ? 135.493 118.681 176.391 1.00 90.95 274 ASP D N 1
ATOM 3081 C CA . ASP B 2 292 ? 135.095 117.278 176.457 1.00 90.95 274 ASP D CA 1
ATOM 3082 C C . ASP B 2 292 ? 136.308 116.357 176.460 1.00 90.95 274 ASP D C 1
ATOM 3083 O O . ASP B 2 292 ? 136.434 115.489 177.331 1.00 90.95 274 ASP D O 1
ATOM 3088 N N . THR B 2 293 ? 137.234 116.559 175.517 1.00 97.85 275 THR D N 1
ATOM 3089 C CA . THR B 2 293 ? 138.402 115.685 175.435 1.00 97.85 275 THR D CA 1
ATOM 3090 C C . THR B 2 293 ? 139.314 115.843 176.648 1.00 97.85 275 THR D C 1
ATOM 3091 O O . THR B 2 293 ? 139.770 114.843 177.215 1.00 97.85 275 THR D O 1
ATOM 3095 N N . LYS B 2 294 ? 139.584 117.083 177.071 1.00 98.64 276 LYS D N 1
ATOM 3096 C CA . LYS B 2 294 ? 140.488 117.300 178.196 1.00 98.64 276 LYS D CA 1
ATOM 3097 C C . LYS B 2 294 ? 139.895 116.774 179.497 1.00 98.64 276 LYS D C 1
ATOM 3098 O O . LYS B 2 294 ? 140.602 116.143 180.292 1.00 98.64 276 LYS D O 1
ATOM 3104 N N . VAL B 2 295 ? 138.602 117.014 179.735 1.00 98.11 277 VAL D N 1
ATOM 3105 C CA . VAL B 2 295 ? 137.984 116.522 180.957 1.00 98.11 277 VAL D CA 1
ATOM 3106 C C . VAL B 2 295 ? 137.857 115.006 180.920 1.00 98.11 277 VAL D C 1
ATOM 3107 O O . VAL B 2 295 ? 137.975 114.355 181.959 1.00 98.11 277 VAL D O 1
ATOM 3111 N N . ALA B 2 296 ? 137.623 114.412 179.745 1.00 103.40 278 ALA D N 1
ATOM 3112 C CA . ALA B 2 296 ? 137.601 112.955 179.655 1.00 103.40 278 ALA D CA 1
ATOM 3113 C C . ALA B 2 296 ? 138.971 112.365 179.963 1.00 103.40 278 ALA D C 1
ATOM 3114 O O . ALA B 2 296 ? 139.077 111.358 180.674 1.00 103.40 278 ALA D O 1
ATOM 3116 N N . GLU B 2 297 ? 140.033 112.988 179.448 1.00 109.19 279 GLU D N 1
ATOM 3117 C CA . GLU B 2 297 ? 141.383 112.507 179.722 1.00 109.19 279 GLU D CA 1
ATOM 3118 C C . GLU B 2 297 ? 141.738 112.656 181.197 1.00 109.19 279 GLU D C 1
ATOM 3119 O O . GLU B 2 297 ? 142.331 111.748 181.791 1.00 109.19 279 GLU D O 1
ATOM 3125 N N . TRP B 2 298 ? 141.382 113.790 181.806 1.00 111.13 280 TRP D N 1
ATOM 3126 C CA . TRP B 2 298 ? 141.734 114.029 183.202 1.00 111.13 280 TRP D CA 1
ATOM 3127 C C . TRP B 2 298 ? 140.821 113.271 184.165 1.00 111.13 280 TRP D C 1
ATOM 3128 O O . TRP B 2 298 ? 141.215 113.031 185.311 1.00 111.13 280 TRP D O 1
ATOM 3139 N N . ARG B 2 299 ? 139.616 112.892 183.724 1.00 108.74 281 ARG D N 1
ATOM 3140 C CA . ARG B 2 299 ? 138.742 112.009 184.488 1.00 108.74 281 ARG D CA 1
ATOM 3141 C C . ARG B 2 299 ? 139.224 110.567 184.396 1.00 108.74 281 ARG D C 1
ATOM 3142 O O . ARG B 2 299 ? 139.082 109.800 185.355 1.00 108.74 281 ARG D O 1
ATOM 3150 N N . GLU B 2 300 ? 139.777 110.182 183.242 1.00 117.93 282 GLU D N 1
ATOM 3151 C CA . GLU B 2 300 ? 140.413 108.875 183.123 1.00 117.93 282 GLU D CA 1
ATOM 3152 C C . GLU B 2 300 ? 141.600 108.768 184.072 1.00 117.93 282 GLU D C 1
ATOM 3153 O O . GLU B 2 300 ? 141.832 107.715 184.677 1.00 117.93 282 GLU D O 1
ATOM 3159 N N . GLU B 2 301 ? 142.359 109.854 184.217 1.00 118.81 283 GLU D N 1
ATOM 3160 C CA . GLU B 2 301 ? 143.458 109.915 185.172 1.00 118.81 283 GLU D CA 1
ATOM 3161 C C . GLU B 2 301 ? 142.997 110.074 186.619 1.00 118.81 283 GLU D C 1
ATOM 3162 O O . GLU B 2 301 ? 143.829 109.965 187.526 1.00 118.81 283 GLU D O 1
ATOM 3168 N N . GLY B 2 302 ? 141.709 110.327 186.865 1.00 117.64 284 GLY D N 1
ATOM 3169 C CA . GLY B 2 302 ? 141.218 110.515 188.216 1.00 117.64 284 GLY D CA 1
ATOM 3170 C C . GLY B 2 302 ? 141.776 111.756 188.880 1.00 117.64 284 GLY D C 1
ATOM 3171 O O . GLY B 2 302 ? 142.212 111.700 190.035 1.00 117.64 284 GLY D O 1
ATOM 3172 N N . LYS B 2 303 ? 141.767 112.883 188.153 1.00 114.50 285 LYS D N 1
ATOM 3173 C CA . LYS B 2 303 ? 142.372 114.147 188.573 1.00 114.50 285 LYS D CA 1
ATOM 3174 C C . LYS B 2 303 ? 141.408 115.325 188.529 1.00 114.50 285 LYS D C 1
ATOM 3175 O O . LYS B 2 303 ? 141.501 116.209 189.385 1.00 114.50 285 LYS D O 1
ATOM 3181 N N . ALA B 2 304 ? 140.499 115.371 187.554 1.00 108.48 286 ALA D N 1
ATOM 3182 C CA . ALA B 2 304 ? 139.540 116.467 187.457 1.00 108.48 286 ALA D CA 1
ATOM 3183 C C . ALA B 2 304 ? 138.305 116.001 186.701 1.00 108.48 286 ALA D C 1
ATOM 3184 O O . ALA B 2 304 ? 138.354 115.051 185.916 1.00 108.48 286 ALA D O 1
ATOM 3186 N N . GLU B 2 305 ? 137.195 116.695 186.956 1.00 98.99 287 GLU D N 1
ATOM 3187 C CA . GLU B 2 305 ? 135.917 116.420 186.312 1.00 98.99 287 GLU D CA 1
ATOM 3188 C C . GLU B 2 305 ? 135.179 117.735 186.110 1.00 98.99 287 GLU D C 1
ATOM 3189 O O . GLU B 2 305 ? 135.491 118.750 186.740 1.00 98.99 287 GLU D O 1
ATOM 3195 N N . ILE B 2 306 ? 134.191 117.705 185.220 1.00 82.71 288 ILE D N 1
ATOM 3196 C CA . ILE B 2 306 ? 133.305 118.845 185.012 1.00 82.71 288 ILE D CA 1
ATOM 3197 C C . ILE B 2 306 ? 132.276 118.888 186.134 1.00 82.71 288 ILE D C 1
ATOM 3198 O O . ILE B 2 306 ? 131.890 117.850 186.685 1.00 82.71 288 ILE D O 1
ATOM 3203 N N . VAL B 2 307 ? 131.842 120.105 186.476 1.00 70.12 289 VAL D N 1
ATOM 3204 C CA . VAL B 2 307 ? 130.831 120.341 187.501 1.00 70.12 289 VAL D CA 1
ATOM 3205 C C . VAL B 2 307 ? 129.807 121.326 186.942 1.00 70.12 289 VAL D C 1
ATOM 3206 O O . VAL B 2 307 ? 130.183 122.360 186.374 1.00 70.12 289 VAL D O 1
ATOM 3210 N N . PRO B 2 308 ? 128.501 121.003 186.941 1.00 61.79 290 PRO D N 1
ATOM 3211 C CA . PRO B 2 308 ? 127.496 122.056 186.744 1.00 61.79 290 PRO D CA 1
ATOM 3212 C C . PRO B 2 308 ? 127.312 122.896 187.997 1.00 61.79 290 PRO D C 1
ATOM 3213 O O . PRO B 2 308 ? 127.312 122.380 189.117 1.00 61.79 290 PRO D O 1
ATOM 3217 N N . GLY B 2 309 ? 127.140 124.196 187.794 1.00 54.63 291 GLY D N 1
ATOM 3218 C CA . GLY B 2 309 ? 126.926 125.170 188.856 1.00 54.63 291 GLY D CA 1
ATOM 3219 C C . GLY B 2 309 ? 125.472 125.565 188.986 1.00 54.63 291 GLY D C 1
ATOM 3220 O O . GLY B 2 309 ? 124.568 124.740 188.815 1.00 54.63 291 GLY D O 1
ATOM 3221 N N . VAL B 2 310 ? 125.248 126.840 189.305 1.00 49.93 292 VAL D N 1
ATOM 3222 C CA . VAL B 2 310 ? 123.914 127.413 189.462 1.00 49.93 292 VAL D CA 1
ATOM 3223 C C . VAL B 2 310 ? 123.912 128.781 188.795 1.00 49.93 292 VAL D C 1
ATOM 3224 O O . VAL B 2 310 ? 124.854 129.562 188.975 1.00 49.93 292 VAL D O 1
ATOM 3228 N N . LEU B 2 311 ? 122.865 129.060 188.020 1.00 47.94 293 LEU D N 1
ATOM 3229 C CA . LEU B 2 311 ? 122.621 130.369 187.425 1.00 47.94 293 LEU D CA 1
ATOM 3230 C C . LEU B 2 311 ? 121.358 130.938 188.050 1.00 47.94 293 LEU D C 1
ATOM 3231 O O . LEU B 2 311 ? 120.297 130.308 187.972 1.00 47.94 293 LEU D O 1
ATOM 3236 N N . PHE B 2 312 ? 121.469 132.133 188.632 1.00 49.00 294 PHE D N 1
ATOM 3237 C CA . PHE B 2 312 ? 120.358 132.832 189.265 1.00 49.00 294 PHE D CA 1
ATOM 3238 C C . PHE B 2 312 ? 119.968 134.047 188.436 1.00 49.00 294 PHE D C 1
ATOM 3239 O O . PHE B 2 312 ? 120.834 134.846 188.054 1.00 49.00 294 PHE D O 1
ATOM 3247 N N . ILE B 2 313 ? 118.665 134.176 188.165 1.00 50.08 295 ILE D N 1
ATOM 3248 C CA . ILE B 2 313 ? 118.118 135.253 187.334 1.00 50.08 295 ILE D CA 1
ATOM 3249 C C . ILE B 2 313 ? 117.073 135.977 188.175 1.00 50.08 295 ILE D C 1
ATOM 3250 O O . ILE B 2 313 ? 115.934 135.511 188.303 1.00 50.08 295 ILE D O 1
ATOM 3255 N N . ASP B 2 314 ? 117.450 137.132 188.724 1.00 54.08 296 ASP D N 1
ATOM 3256 C CA . ASP B 2 314 ? 116.481 138.024 189.355 1.00 54.08 296 ASP D CA 1
ATOM 3257 C C . ASP B 2 314 ? 115.655 138.752 188.303 1.00 54.08 296 ASP D C 1
ATOM 3258 O O . ASP B 2 314 ? 116.134 139.070 187.212 1.00 54.08 296 ASP D O 1
ATOM 3263 N N . GLU B 2 315 ? 114.395 139.016 188.654 1.00 57.54 297 GLU D N 1
ATOM 3264 C CA . GLU B 2 315 ? 113.492 139.816 187.829 1.00 57.54 297 GLU D CA 1
ATOM 3265 C C . GLU B 2 315 ? 113.223 139.123 186.491 1.00 57.54 297 GLU D C 1
ATOM 3266 O O . GLU B 2 315 ? 113.340 139.716 185.417 1.00 57.54 297 GLU D O 1
ATOM 3272 N N . VAL B 2 316 ? 112.848 137.842 186.572 1.00 48.90 298 VAL D N 1
ATOM 3273 C CA . VAL B 2 316 ? 112.645 137.032 185.373 1.00 48.90 298 VAL D CA 1
ATOM 3274 C C . VAL B 2 316 ? 111.467 137.539 184.547 1.00 48.90 298 VAL D C 1
ATOM 3275 O O . VAL B 2 316 ? 111.425 137.328 183.330 1.00 48.90 298 VAL D O 1
ATOM 3279 N N . HIS B 2 317 ? 110.491 138.199 185.180 1.00 52.97 299 HIS D N 1
ATOM 3280 C CA . HIS B 2 317 ? 109.370 138.774 184.437 1.00 52.97 299 HIS D CA 1
ATOM 3281 C C . HIS B 2 317 ? 109.805 139.839 183.433 1.00 52.97 299 HIS D C 1
ATOM 3282 O O . HIS B 2 317 ? 109.080 140.087 182.464 1.00 52.97 299 HIS D O 1
ATOM 3289 N N . MET B 2 318 ? 110.962 140.473 183.636 1.00 60.07 300 MET D N 1
ATOM 3290 C CA . MET B 2 318 ? 111.497 141.417 182.660 1.00 60.07 300 MET D CA 1
ATOM 3291 C C . MET B 2 318 ? 112.107 140.742 181.436 1.00 60.07 300 MET D C 1
ATOM 3292 O O . MET B 2 318 ? 112.421 141.442 180.467 1.00 60.07 300 MET D O 1
ATOM 3297 N N . LEU B 2 319 ? 112.294 139.423 181.446 1.00 55.25 301 LEU D N 1
ATOM 3298 C CA . LEU B 2 319 ? 112.885 138.749 180.299 1.00 55.25 301 LEU D CA 1
ATOM 3299 C C . LEU B 2 319 ? 111.932 138.781 179.110 1.00 55.25 301 LEU D C 1
ATOM 3300 O O . LEU B 2 319 ? 110.709 138.710 179.263 1.00 55.25 301 LEU D O 1
ATOM 3305 N N . ASP B 2 320 ? 112.509 138.882 177.915 1.00 59.13 302 ASP D N 1
ATOM 3306 C CA . ASP B 2 320 ? 111.746 138.867 176.677 1.00 59.13 302 ASP D CA 1
ATOM 3307 C C . ASP B 2 320 ? 111.454 137.425 176.259 1.00 59.13 302 ASP D C 1
ATOM 3308 O O . ASP B 2 320 ? 112.050 136.473 176.767 1.00 59.13 302 ASP D O 1
ATOM 3313 N N . ILE B 2 321 ? 110.513 137.270 175.323 1.00 54.21 303 ILE D N 1
ATOM 3314 C CA . ILE B 2 321 ? 110.135 135.934 174.862 1.00 54.21 303 ILE D CA 1
ATOM 3315 C C . ILE B 2 321 ? 111.304 135.260 174.146 1.00 54.21 303 ILE D C 1
ATOM 3316 O O . ILE B 2 321 ? 111.467 134.033 174.228 1.00 54.21 303 ILE D O 1
ATOM 3321 N N . GLU B 2 322 ? 112.132 136.037 173.441 1.00 58.73 304 GLU D N 1
ATOM 3322 C CA . GLU B 2 322 ? 113.344 135.478 172.851 1.00 58.73 304 GLU D CA 1
ATOM 3323 C C . GLU B 2 322 ? 114.286 134.956 173.928 1.00 58.73 304 GLU D C 1
ATOM 3324 O O . GLU B 2 322 ? 114.945 133.927 173.740 1.00 58.73 304 GLU D O 1
ATOM 3330 N N . CYS B 2 323 ? 114.355 135.645 175.070 1.00 57.40 305 CYS D N 1
ATOM 3331 C CA . CYS B 2 323 ? 115.200 135.172 176.161 1.00 57.40 305 CYS D CA 1
ATOM 3332 C C . CYS B 2 323 ? 114.668 133.871 176.750 1.00 57.40 305 CYS D C 1
ATOM 3333 O O . CYS B 2 323 ? 115.450 133.000 177.137 1.00 57.40 305 CYS D O 1
ATOM 3336 N N . PHE B 2 324 ? 113.345 133.711 176.818 1.00 52.08 306 PHE D N 1
ATOM 3337 C CA . PHE B 2 324 ? 112.783 132.452 177.303 1.00 52.08 306 PHE D CA 1
ATOM 3338 C C . PHE B 2 324 ? 113.048 131.313 176.326 1.00 52.08 306 PHE D C 1
ATOM 3339 O O . PHE B 2 324 ? 113.335 130.179 176.742 1.00 52.08 306 PHE D O 1
ATOM 3347 N N . SER B 2 325 ? 112.943 131.590 175.023 1.00 52.91 307 SER D N 1
ATOM 3348 C CA . SER B 2 325 ? 113.282 130.576 174.028 1.00 52.91 307 SER D CA 1
ATOM 3349 C C . SER B 2 325 ? 114.752 130.189 174.126 1.00 52.91 307 SER D C 1
ATOM 3350 O O . SER B 2 325 ? 115.101 129.004 174.033 1.00 52.91 307 SER D O 1
ATOM 3353 N N . PHE B 2 326 ? 115.625 131.175 174.340 1.00 56.57 308 PHE D N 1
ATOM 3354 C CA . PHE B 2 326 ? 117.037 130.879 174.546 1.00 56.57 308 PHE D CA 1
ATOM 3355 C C . PHE B 2 326 ? 117.253 130.083 175.826 1.00 56.57 308 PHE D C 1
ATOM 3356 O O . PHE B 2 326 ? 118.158 129.247 175.894 1.00 56.57 308 PHE D O 1
ATOM 3364 N N . LEU B 2 327 ? 116.457 130.355 176.864 1.00 51.57 309 LEU D N 1
ATOM 3365 C CA . LEU B 2 327 ? 116.578 129.601 178.108 1.00 51.57 309 LEU D CA 1
ATOM 3366 C C . LEU B 2 327 ? 116.242 128.134 177.891 1.00 51.57 309 LEU D C 1
ATOM 3367 O O . LEU B 2 327 ? 116.959 127.249 178.373 1.00 51.57 309 LEU D O 1
ATOM 3372 N N . ASN B 2 328 ? 115.161 127.859 177.157 1.00 51.86 310 ASN D N 1
ATOM 3373 C CA . ASN B 2 328 ? 114.823 126.475 176.830 1.00 51.86 310 ASN D CA 1
ATOM 3374 C C . ASN B 2 328 ? 115.914 125.826 175.983 1.00 51.86 310 ASN D C 1
ATOM 3375 O O . ASN B 2 328 ? 116.295 124.670 176.223 1.00 51.86 310 ASN D O 1
ATOM 3380 N N . ARG B 2 329 ? 116.441 126.566 175.003 1.00 54.77 311 ARG D N 1
ATOM 3381 C CA . ARG B 2 329 ? 117.483 126.028 174.131 1.00 54.77 311 ARG D CA 1
ATOM 3382 C C . ARG B 2 329 ? 118.754 125.706 174.911 1.00 54.77 311 ARG D C 1
ATOM 3383 O O . ARG B 2 329 ? 119.392 124.674 174.673 1.00 54.77 311 ARG D O 1
ATOM 3391 N N . ALA B 2 330 ? 119.134 126.576 175.847 1.00 56.07 312 ALA D N 1
ATOM 3392 C CA . ALA B 2 330 ? 120.342 126.348 176.631 1.00 56.07 312 ALA D CA 1
ATOM 3393 C C . ALA B 2 330 ? 120.144 125.221 177.633 1.00 56.07 312 ALA D C 1
ATOM 3394 O O . ALA B 2 330 ? 121.047 124.401 177.836 1.00 56.07 312 ALA D O 1
ATOM 3396 N N . LEU B 2 331 ? 118.969 125.154 178.265 1.00 51.39 313 LEU D N 1
ATOM 3397 C CA . LEU B 2 331 ? 118.684 124.061 179.186 1.00 51.39 313 LEU D CA 1
ATOM 3398 C C . LEU B 2 331 ? 118.595 122.715 178.479 1.00 51.39 313 LEU D C 1
ATOM 3399 O O . LEU B 2 331 ? 118.769 121.680 179.131 1.00 51.39 313 LEU D O 1
ATOM 3404 N N . GLU B 2 332 ? 118.318 122.699 177.170 1.00 58.06 314 GLU D N 1
ATOM 3405 C CA . GLU B 2 332 ? 118.332 121.436 176.439 1.00 58.06 314 GLU D CA 1
ATOM 3406 C C . GLU B 2 332 ? 119.724 120.807 176.408 1.00 58.06 314 GLU D C 1
ATOM 3407 O O . GLU B 2 332 ? 119.841 119.580 176.320 1.00 58.06 314 GLU D O 1
ATOM 3413 N N . ASN B 2 333 ? 120.782 121.616 176.469 1.00 63.73 315 ASN D N 1
ATOM 3414 C CA . ASN B 2 333 ? 122.139 121.086 176.427 1.00 63.73 315 ASN D CA 1
ATOM 3415 C C . ASN B 2 333 ? 122.443 120.254 177.669 1.00 63.73 315 ASN D C 1
ATOM 3416 O O . ASN B 2 333 ? 121.974 120.543 178.773 1.00 63.73 315 ASN D O 1
ATOM 3421 N N . GLU B 2 334 ? 123.242 119.202 177.470 1.00 71.04 316 GLU D N 1
ATOM 3422 C CA . GLU B 2 334 ? 123.604 118.315 178.573 1.00 71.04 316 GLU D CA 1
ATOM 3423 C C . GLU B 2 334 ? 124.485 119.007 179.610 1.00 71.04 316 GLU D C 1
ATOM 3424 O O . GLU B 2 334 ? 124.471 118.616 180.783 1.00 71.04 316 GLU D O 1
ATOM 3430 N N . MET B 2 335 ? 125.249 120.025 179.211 1.00 71.36 317 MET D N 1
ATOM 3431 C CA . MET B 2 335 ? 126.171 120.716 180.110 1.00 71.36 317 MET D CA 1
ATOM 3432 C C . MET B 2 335 ? 125.505 121.828 180.918 1.00 71.36 317 MET D C 1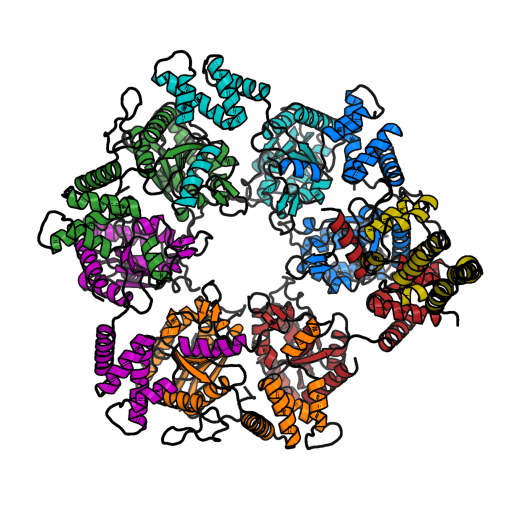
ATOM 3433 O O . MET B 2 335 ? 126.199 122.522 181.669 1.00 71.36 317 MET D O 1
ATOM 3438 N N . SER B 2 336 ? 124.187 121.997 180.811 1.00 58.35 318 SER D N 1
ATOM 3439 C CA . SER B 2 336 ? 123.532 123.168 181.368 1.00 58.35 318 SER D CA 1
ATOM 3440 C C . SER B 2 336 ? 123.544 123.125 182.901 1.00 58.35 318 SER D C 1
ATOM 3441 O O . SER B 2 336 ? 123.518 122.042 183.492 1.00 58.35 318 SER D O 1
ATOM 3444 N N . PRO B 2 337 ? 123.579 124.307 183.584 1.00 54.64 319 PRO D N 1
ATOM 3445 C CA . PRO B 2 337 ? 123.544 124.303 185.052 1.00 54.64 319 PRO D CA 1
ATOM 3446 C C . PRO B 2 337 ? 122.122 124.334 185.584 1.00 54.64 319 PRO D C 1
ATOM 3447 O O . PRO B 2 337 ? 121.167 124.359 184.802 1.00 54.64 319 PRO D O 1
ATOM 3451 N N . ILE B 2 338 ? 121.967 124.340 186.904 1.00 48.12 320 ILE D N 1
ATOM 3452 C CA . ILE B 2 338 ? 120.651 124.464 187.519 1.00 48.12 320 ILE D CA 1
ATOM 3453 C C . ILE B 2 338 ? 120.226 125.924 187.439 1.00 48.12 320 ILE D C 1
ATOM 3454 O O . ILE B 2 338 ? 120.963 126.824 187.866 1.00 48.12 320 ILE D O 1
ATOM 3459 N N . LEU B 2 339 ? 119.034 126.158 186.898 1.00 43.74 321 LEU D N 1
ATOM 3460 C CA . LEU B 2 339 ? 118.471 127.492 186.736 1.00 43.74 321 LEU D CA 1
ATOM 3461 C C . LEU B 2 339 ? 117.565 127.807 187.918 1.00 43.74 321 LEU D C 1
ATOM 3462 O O . LEU B 2 339 ? 116.713 126.989 188.287 1.00 43.74 321 LEU D O 1
ATOM 3467 N N . VAL B 2 340 ? 117.751 128.996 188.497 1.00 44.51 322 VAL D N 1
ATOM 3468 C CA . VAL B 2 340 ? 116.915 129.501 189.587 1.00 44.51 322 VAL D CA 1
ATOM 3469 C C . VAL B 2 340 ? 116.462 130.897 189.165 1.00 44.51 322 VAL D C 1
ATOM 3470 O O . VAL B 2 340 ? 117.164 131.891 189.373 1.00 44.51 322 VAL D O 1
ATOM 3474 N N . VAL B 2 341 ? 115.291 130.975 188.547 1.00 44.83 323 VAL D N 1
ATOM 3475 C CA . VAL B 2 341 ? 114.688 132.272 188.253 1.00 44.83 323 VAL D CA 1
ATOM 3476 C C . VAL B 2 341 ? 113.995 132.802 189.508 1.00 44.83 323 VAL D C 1
ATOM 3477 O O . VAL B 2 341 ? 113.770 132.080 190.484 1.00 44.83 323 VAL D O 1
ATOM 3481 N N . ALA B 2 342 ? 113.699 134.100 189.501 1.00 45.77 324 ALA D N 1
ATOM 3482 C CA . ALA B 2 342 ? 113.049 134.741 190.635 1.00 45.77 324 ALA D CA 1
ATOM 3483 C C . ALA B 2 342 ? 112.159 135.863 190.130 1.00 45.77 324 ALA D C 1
ATOM 3484 O O . ALA B 2 342 ? 112.542 136.603 189.221 1.00 45.77 324 ALA D O 1
ATOM 3486 N N . THR B 2 343 ? 110.972 135.976 190.728 1.00 48.37 325 THR D N 1
ATOM 3487 C CA . THR B 2 343 ? 109.974 136.956 190.322 1.00 48.37 325 THR D CA 1
ATOM 3488 C C . THR B 2 343 ? 109.311 137.555 191.550 1.00 48.37 325 THR D C 1
ATOM 3489 O O . THR B 2 343 ? 109.232 136.922 192.605 1.00 48.37 325 THR D O 1
ATOM 3493 N N . ASN B 2 344 ? 108.837 138.788 191.392 1.00 50.30 326 ASN D N 1
ATOM 3494 C CA . ASN B 2 344 ? 108.053 139.507 192.389 1.00 50.30 326 ASN D CA 1
ATOM 3495 C C . ASN B 2 344 ? 106.837 140.149 191.735 1.00 50.30 326 ASN D C 1
ATOM 3496 O O . ASN B 2 344 ? 106.449 141.275 192.062 1.00 50.30 326 ASN D O 1
ATOM 3501 N N . ARG B 2 345 ? 106.228 139.429 190.791 1.00 54.19 327 ARG D N 1
ATOM 3502 C CA . ARG B 2 345 ? 105.104 139.908 189.999 1.00 54.19 327 ARG D CA 1
ATOM 3503 C C . ARG B 2 345 ? 104.094 138.781 189.859 1.00 54.19 327 ARG D C 1
ATOM 3504 O O . ARG B 2 345 ? 104.471 137.614 189.725 1.00 54.19 327 ARG D O 1
ATOM 3512 N N . GLY B 2 346 ? 102.812 139.137 189.895 1.00 52.19 328 GLY D N 1
ATOM 3513 C CA . GLY B 2 346 ? 101.749 138.167 189.722 1.00 52.19 328 GLY D CA 1
ATOM 3514 C C . GLY B 2 346 ? 101.481 137.875 188.262 1.00 52.19 328 GLY D C 1
ATOM 3515 O O . GLY B 2 346 ? 102.414 137.831 187.454 1.00 52.19 328 GLY D O 1
ATOM 3516 N N . VAL B 2 347 ? 100.213 137.667 187.908 1.00 51.08 329 VAL D N 1
ATOM 3517 C CA . VAL B 2 347 ? 99.856 137.460 186.510 1.00 51.08 329 VAL D CA 1
ATOM 3518 C C . VAL B 2 347 ? 100.091 138.752 185.740 1.00 51.08 329 VAL D C 1
ATOM 3519 O O . VAL B 2 347 ? 99.675 139.836 186.168 1.00 51.08 329 VAL D O 1
ATOM 3523 N N . THR B 2 348 ? 100.778 138.645 184.607 1.00 52.74 330 THR D N 1
ATOM 3524 C CA . THR B 2 348 ? 101.099 139.809 183.794 1.00 52.74 330 THR D CA 1
ATOM 3525 C C . THR B 2 348 ? 101.395 139.340 182.378 1.00 52.74 330 THR D C 1
ATOM 3526 O O . THR B 2 348 ? 101.586 138.149 182.123 1.00 52.74 330 THR D O 1
ATOM 3530 N N . THR B 2 349 ? 101.421 140.298 181.456 1.00 53.71 331 THR D N 1
ATOM 3531 C CA . THR B 2 349 ? 101.742 139.992 180.071 1.00 53.71 331 THR D CA 1
ATOM 3532 C C . THR B 2 349 ? 103.183 139.518 179.952 1.00 53.71 331 THR D C 1
ATOM 3533 O O . THR B 2 349 ? 104.093 140.085 180.562 1.00 53.71 331 THR D O 1
ATOM 3537 N N . ILE B 2 350 ? 103.389 138.460 179.169 1.00 53.80 332 ILE D N 1
ATOM 3538 C CA . ILE B 2 350 ? 104.742 138.089 178.779 1.00 53.80 332 ILE D CA 1
ATOM 3539 C C . ILE B 2 350 ? 105.300 139.213 177.922 1.00 53.80 332 ILE D C 1
ATOM 3540 O O . ILE B 2 350 ? 104.684 139.618 176.927 1.00 53.80 332 ILE D O 1
ATOM 3545 N N . ARG B 2 351 ? 106.458 139.736 178.312 1.00 60.84 333 ARG D N 1
ATOM 3546 C CA . ARG B 2 351 ? 106.932 140.989 177.739 1.00 60.84 333 ARG D CA 1
ATOM 3547 C C . ARG B 2 351 ? 107.373 140.771 176.298 1.00 60.84 333 ARG D C 1
ATOM 3548 O O . ARG B 2 351 ? 108.133 139.844 176.002 1.00 60.84 333 ARG D O 1
ATOM 3556 N N . GLY B 2 352 ? 106.888 141.637 175.404 1.00 62.69 334 GLY D N 1
ATOM 3557 C CA . GLY B 2 352 ? 107.048 141.475 173.975 1.00 62.69 334 GLY D CA 1
ATOM 3558 C C . GLY B 2 352 ? 105.908 140.763 173.270 1.00 62.69 334 GLY D C 1
ATOM 3559 O O . GLY B 2 352 ? 105.918 140.702 172.034 1.00 62.69 334 GLY D O 1
ATOM 3560 N N . THR B 2 353 ? 104.938 140.214 174.009 1.00 58.50 335 THR D N 1
ATOM 3561 C CA . THR B 2 353 ? 103.751 139.566 173.458 1.00 58.50 335 THR D CA 1
ATOM 3562 C C . THR B 2 353 ? 102.520 140.087 174.191 1.00 58.50 335 THR D C 1
ATOM 3563 O O . THR B 2 353 ? 102.620 140.913 175.104 1.00 58.50 335 THR D O 1
ATOM 3567 N N . ASN B 2 354 ? 101.350 139.590 173.779 1.00 58.03 336 ASN D N 1
ATOM 3568 C CA . ASN B 2 354 ? 100.061 139.978 174.343 1.00 58.03 336 ASN D CA 1
ATOM 3569 C C . ASN B 2 354 ? 99.482 138.957 175.318 1.00 58.03 336 ASN D C 1
ATOM 3570 O O . ASN B 2 354 ? 98.503 139.274 176.003 1.00 58.03 336 ASN D O 1
ATOM 3575 N N . GLN B 2 355 ? 100.044 137.752 175.400 1.00 54.10 337 GLN D N 1
ATOM 3576 C CA . GLN B 2 355 ? 99.490 136.715 176.259 1.00 54.10 337 GLN D CA 1
ATOM 3577 C C . GLN B 2 355 ? 99.805 137.016 177.720 1.00 54.10 337 GLN D C 1
ATOM 3578 O O . GLN B 2 355 ? 100.944 137.348 178.063 1.00 54.10 337 GLN D O 1
ATOM 3584 N N . LYS B 2 356 ? 98.790 136.894 178.574 1.00 52.24 338 LYS D N 1
ATOM 3585 C CA . LYS B 2 356 ? 98.936 137.011 180.019 1.00 52.24 338 LYS D CA 1
ATOM 3586 C C . LYS B 2 356 ? 99.100 135.621 180.615 1.00 52.24 338 LYS D C 1
ATOM 3587 O O . LYS B 2 356 ? 98.259 134.746 180.383 1.00 52.24 338 LYS D O 1
ATOM 3593 N N . SER B 2 357 ? 100.176 135.429 181.372 1.00 50.62 339 SER D N 1
ATOM 3594 C CA . SER B 2 357 ? 100.543 134.159 181.982 1.00 50.62 339 SER D CA 1
ATOM 3595 C C . SER B 2 357 ? 100.974 134.407 183.418 1.00 50.62 339 SER D C 1
ATOM 3596 O O . SER B 2 357 ? 101.243 135.554 183.797 1.00 50.62 339 SER D O 1
ATOM 3599 N N . PRO B 2 358 ? 101.034 133.362 184.256 1.00 47.14 340 PRO D N 1
ATOM 3600 C CA . PRO B 2 358 ? 101.530 133.555 185.627 1.00 47.14 340 PRO D CA 1
ATOM 3601 C C . PRO B 2 358 ? 102.986 134.002 185.653 1.00 47.14 340 PRO D C 1
ATOM 3602 O O . PRO B 2 358 ? 103.843 133.426 184.982 1.00 47.14 340 PRO D O 1
ATOM 3606 N N . HIS B 2 359 ? 103.256 135.051 186.427 1.00 46.36 341 HIS D N 1
ATOM 3607 C CA . HIS B 2 359 ? 104.591 135.600 186.654 1.00 46.36 341 HIS D CA 1
ATOM 3608 C C . HIS B 2 359 ? 105.241 136.180 185.398 1.00 46.36 341 HIS D C 1
ATOM 3609 O O . HIS B 2 359 ? 106.442 136.473 185.418 1.00 46.36 341 HIS D O 1
ATOM 3616 N N . GLY B 2 360 ? 104.493 136.379 184.317 1.00 48.71 342 GLY D N 1
ATOM 3617 C CA . GLY B 2 360 ? 105.094 136.854 183.080 1.00 48.71 342 GLY D CA 1
ATOM 3618 C C . GLY B 2 360 ? 106.109 135.897 182.494 1.00 48.71 342 GLY D C 1
ATOM 3619 O O . GLY B 2 360 ? 107.167 136.333 182.023 1.00 48.71 342 GLY D O 1
ATOM 3620 N N . ILE B 2 361 ? 105.804 134.600 182.514 1.00 46.01 343 ILE D N 1
ATOM 3621 C CA . ILE B 2 361 ? 106.686 133.526 182.048 1.00 46.01 343 ILE D CA 1
ATOM 3622 C C . ILE B 2 361 ? 105.859 132.753 181.022 1.00 46.01 343 ILE D C 1
ATOM 3623 O O . ILE B 2 361 ? 104.628 132.721 181.155 1.00 46.01 343 ILE D O 1
ATOM 3628 N N . PRO B 2 362 ? 106.444 132.129 179.993 1.00 49.20 344 PRO D N 1
ATOM 3629 C CA . PRO B 2 362 ? 105.634 131.276 179.119 1.00 49.20 344 PRO D CA 1
ATOM 3630 C C . PRO B 2 362 ? 105.132 130.055 179.867 1.00 49.20 344 PRO D C 1
ATOM 3631 O O . PRO B 2 362 ? 105.685 129.651 180.891 1.00 49.20 344 PRO D O 1
ATOM 3635 N N . ILE B 2 363 ? 104.044 129.483 179.346 1.00 46.83 345 ILE D N 1
ATOM 3636 C CA . ILE B 2 363 ? 103.450 128.304 179.972 1.00 46.83 345 ILE D CA 1
ATOM 3637 C C . ILE B 2 363 ? 104.433 127.141 179.934 1.00 46.83 345 ILE D C 1
ATOM 3638 O O . ILE B 2 363 ? 104.715 126.521 180.966 1.00 46.83 345 ILE D O 1
ATOM 3643 N N . ASP B 2 364 ? 105.030 126.897 178.757 1.00 46.64 346 ASP D N 1
ATOM 3644 C CA . ASP B 2 364 ? 105.852 125.705 178.520 1.00 46.64 346 ASP D CA 1
ATOM 3645 C C . ASP B 2 364 ? 107.053 125.625 179.455 1.00 46.64 346 ASP D C 1
ATOM 3646 O O . ASP B 2 364 ? 107.523 124.523 179.761 1.00 46.64 346 ASP D O 1
ATOM 3651 N N . LEU B 2 365 ? 107.565 126.771 179.910 1.00 45.60 347 LEU D N 1
ATOM 3652 C CA . LEU B 2 365 ? 108.523 126.761 181.009 1.00 45.60 347 LEU D CA 1
ATOM 3653 C C . LEU B 2 365 ? 107.829 126.475 182.334 1.00 45.60 347 LEU D C 1
ATOM 3654 O O . LEU B 2 365 ? 108.361 125.739 183.171 1.00 45.60 347 LEU D O 1
ATOM 3659 N N . LEU B 2 366 ? 106.628 127.025 182.533 1.00 45.58 348 LEU D N 1
ATOM 3660 C CA . LEU B 2 366 ? 105.969 126.931 183.831 1.00 45.58 348 LEU D CA 1
ATOM 3661 C C . LEU B 2 366 ? 105.509 125.519 184.171 1.00 45.58 348 LEU D C 1
ATOM 3662 O O . LEU B 2 366 ? 105.347 125.220 185.359 1.00 45.58 348 LEU D O 1
ATOM 3667 N N . ASP B 2 367 ? 105.301 124.636 183.183 1.00 43.36 349 ASP D N 1
ATOM 3668 C CA . ASP B 2 367 ? 104.956 123.260 183.559 1.00 43.36 349 ASP D CA 1
ATOM 3669 C C . ASP B 2 367 ? 106.123 122.487 184.169 1.00 43.36 349 ASP D C 1
ATOM 3670 O O . ASP B 2 367 ? 105.885 121.393 184.689 1.00 43.36 349 ASP D O 1
ATOM 3675 N N . ARG B 2 368 ? 107.362 123.002 184.102 1.00 43.59 350 ARG D N 1
ATOM 3676 C CA . ARG B 2 368 ? 108.559 122.315 184.585 1.00 43.59 350 ARG D CA 1
ATOM 3677 C C . ARG B 2 368 ? 109.360 123.190 185.547 1.00 43.59 350 ARG D C 1
ATOM 3678 O O . ARG B 2 368 ? 110.591 123.118 185.571 1.00 43.59 350 ARG D O 1
ATOM 3686 N N . LEU B 2 369 ? 108.674 124.017 186.341 1.00 41.30 351 LEU D N 1
ATOM 3687 C CA . LEU B 2 369 ? 109.277 124.848 187.378 1.00 41.30 351 LEU D CA 1
ATOM 3688 C C . LEU B 2 369 ? 108.744 124.420 188.738 1.00 41.30 351 LEU D C 1
ATOM 3689 O O . LEU B 2 369 ? 107.527 124.388 188.946 1.00 41.30 351 LEU D O 1
ATOM 3694 N N . LEU B 2 370 ? 109.652 124.095 189.656 1.00 41.18 352 LEU D N 1
ATOM 3695 C CA . LEU B 2 370 ? 109.304 123.893 191.062 1.00 41.18 352 LEU D CA 1
ATOM 3696 C C . LEU B 2 370 ? 109.237 125.267 191.710 1.00 41.18 352 LEU D C 1
ATOM 3697 O O . LEU B 2 370 ? 110.266 125.880 192.000 1.00 41.18 352 LEU D O 1
ATOM 3702 N N . ILE B 2 371 ? 108.024 125.754 191.946 1.00 42.86 353 ILE D N 1
ATOM 3703 C CA . ILE B 2 371 ? 107.808 127.117 192.417 1.00 42.86 353 ILE D CA 1
ATOM 3704 C C . ILE B 2 371 ? 107.952 127.080 193.935 1.00 42.86 353 ILE D C 1
ATOM 3705 O O . ILE B 2 371 ? 107.094 126.532 194.629 1.00 42.86 353 ILE D O 1
ATOM 3710 N N . ILE B 2 372 ? 109.033 127.666 194.446 1.00 42.47 354 ILE D N 1
ATOM 3711 C CA . ILE B 2 372 ? 109.197 127.905 195.877 1.00 42.47 354 ILE D CA 1
ATOM 3712 C C . ILE B 2 372 ? 108.611 129.274 196.185 1.00 42.47 354 ILE D C 1
ATOM 3713 O O . ILE B 2 372 ? 108.966 130.267 195.538 1.00 42.47 354 ILE D O 1
ATOM 3718 N N . THR B 2 373 ? 107.721 129.323 197.176 1.00 42.98 355 THR D N 1
ATOM 3719 C CA . THR B 2 373 ? 107.118 130.561 197.651 1.00 42.98 355 THR D CA 1
ATOM 3720 C C . THR B 2 373 ? 107.776 130.979 198.961 1.00 42.98 355 THR D C 1
ATOM 3721 O O . THR B 2 373 ? 108.067 130.138 199.818 1.00 42.98 355 THR D O 1
ATOM 3725 N N . THR B 2 374 ? 108.044 132.279 199.087 1.00 44.19 356 THR D N 1
ATOM 3726 C CA . THR B 2 374 ? 108.670 132.873 200.263 1.00 44.19 356 THR D CA 1
ATOM 3727 C C . THR B 2 374 ? 107.636 133.733 200.975 1.00 44.19 356 THR D C 1
ATOM 3728 O O . THR B 2 374 ? 107.090 134.669 200.383 1.00 44.19 356 THR D O 1
ATOM 3732 N N . GLN B 2 375 ? 107.375 133.415 202.239 1.00 48.56 357 GLN D N 1
ATOM 3733 C CA . GLN B 2 375 ? 106.352 134.095 203.013 1.00 48.56 357 GLN D CA 1
ATOM 3734 C C . GLN B 2 375 ? 106.888 135.423 203.553 1.00 48.56 357 GLN D C 1
ATOM 3735 O O . GLN B 2 375 ? 108.103 135.599 203.677 1.00 48.56 357 GLN D O 1
ATOM 3741 N N . PRO B 2 376 ? 106.017 136.381 203.884 1.00 50.39 358 PRO D N 1
ATOM 3742 C CA . PRO B 2 376 ? 106.514 137.630 204.473 1.00 50.39 358 PRO D CA 1
ATOM 3743 C C . PRO B 2 376 ? 107.034 137.411 205.885 1.00 50.39 358 PRO D C 1
ATOM 3744 O O . PRO B 2 376 ? 106.664 136.461 206.578 1.00 50.39 358 PRO D O 1
ATOM 3748 N N . TYR B 2 377 ? 107.914 138.316 206.305 1.00 54.06 359 TYR D N 1
ATOM 3749 C CA . TYR B 2 377 ? 108.524 138.210 207.623 1.00 54.06 359 TYR D CA 1
ATOM 3750 C C . TYR B 2 377 ? 107.510 138.549 208.708 1.00 54.06 359 TYR D C 1
ATOM 3751 O O . TYR B 2 377 ? 106.648 139.415 208.527 1.00 54.06 359 TYR D O 1
ATOM 3760 N N . THR B 2 378 ? 107.625 137.861 209.843 1.00 60.80 360 THR D N 1
ATOM 3761 C CA . THR B 2 378 ? 106.779 138.062 211.008 1.00 60.80 360 THR D CA 1
ATOM 3762 C C . THR B 2 378 ? 107.484 138.992 211.997 1.00 60.80 360 THR D C 1
ATOM 3763 O O . THR B 2 378 ? 108.546 139.551 211.707 1.00 60.80 360 THR D O 1
ATOM 3767 N N . ASP B 2 379 ? 106.876 139.177 213.173 1.00 63.14 361 ASP D N 1
ATOM 3768 C CA . ASP B 2 379 ? 107.462 140.061 214.183 1.00 63.14 361 ASP D CA 1
ATOM 3769 C C . ASP B 2 379 ? 108.805 139.535 214.681 1.00 63.14 361 ASP D C 1
ATOM 3770 O O . ASP B 2 379 ? 109.766 140.301 214.820 1.00 63.14 361 ASP D O 1
ATOM 3775 N N . ASP B 2 380 ? 108.891 138.230 214.951 1.00 65.21 362 ASP D N 1
ATOM 3776 C CA . ASP B 2 380 ? 110.110 137.673 215.527 1.00 65.21 362 ASP D CA 1
ATOM 3777 C C . ASP B 2 380 ? 111.259 137.701 214.530 1.00 65.21 362 ASP D C 1
ATOM 3778 O O . ASP B 2 380 ? 112.409 137.956 214.907 1.00 65.21 362 ASP D O 1
ATOM 3783 N N . ASP B 2 381 ? 110.969 137.442 213.254 1.00 62.45 363 ASP D N 1
ATOM 3784 C CA . ASP B 2 381 ? 112.011 137.497 212.234 1.00 62.45 363 ASP D CA 1
ATOM 3785 C C . ASP B 2 381 ? 112.540 138.915 212.067 1.00 62.45 363 ASP D C 1
ATOM 3786 O O . ASP B 2 381 ? 113.753 139.118 211.927 1.00 62.45 363 ASP D O 1
ATOM 3791 N N . ILE B 2 382 ? 111.644 139.907 212.090 1.00 59.56 364 ILE D N 1
ATOM 3792 C CA . ILE B 2 382 ? 112.065 141.304 212.004 1.00 59.56 364 ILE D CA 1
ATOM 3793 C C . ILE B 2 382 ? 112.918 141.668 213.211 1.00 59.56 364 ILE D C 1
ATOM 3794 O O . ILE B 2 382 ? 113.940 142.353 213.081 1.00 59.56 364 ILE D O 1
ATOM 3799 N N . ARG B 2 383 ? 112.510 141.217 214.402 1.00 62.14 365 ARG D N 1
ATOM 3800 C CA . ARG B 2 383 ? 113.269 141.511 215.614 1.00 62.14 365 ARG D CA 1
ATOM 3801 C C . ARG B 2 383 ? 114.662 140.894 215.552 1.00 62.14 365 ARG D C 1
ATOM 3802 O O . ARG B 2 383 ? 115.653 141.551 215.893 1.00 62.14 365 ARG D O 1
ATOM 3810 N N . LYS B 2 384 ? 114.761 139.646 215.087 1.00 62.96 366 LYS D N 1
ATOM 3811 C CA . LYS B 2 384 ? 116.062 138.993 214.977 1.00 62.96 366 LYS D CA 1
ATOM 3812 C C . LYS B 2 384 ? 116.949 139.681 213.945 1.00 62.96 366 LYS D C 1
ATOM 3813 O O . LYS B 2 384 ? 118.152 139.862 214.177 1.00 62.96 366 LYS D O 1
ATOM 3819 N N . ILE B 2 385 ? 116.376 140.072 212.802 1.00 57.66 367 ILE D N 1
ATOM 3820 C CA . ILE B 2 385 ? 117.169 140.714 211.756 1.00 57.66 367 ILE D CA 1
ATOM 3821 C C . ILE B 2 385 ? 117.673 142.071 212.231 1.00 57.66 367 ILE D C 1
ATOM 3822 O O . ILE B 2 385 ? 118.835 142.431 212.003 1.00 57.66 367 ILE D O 1
ATOM 3827 N N . LEU B 2 386 ? 116.811 142.848 212.893 1.00 57.36 368 LEU D N 1
ATOM 3828 C CA . LEU B 2 386 ? 117.244 144.140 213.410 1.00 57.36 368 LEU D CA 1
ATOM 3829 C C . LEU B 2 386 ? 118.268 143.978 214.525 1.00 57.36 368 LEU D C 1
ATOM 3830 O O . LEU B 2 386 ? 119.177 144.804 214.647 1.00 57.36 368 LEU D O 1
ATOM 3835 N N . GLU B 2 387 ? 118.155 142.917 215.331 1.00 62.71 369 GLU D N 1
ATOM 3836 C CA . GLU B 2 387 ? 119.175 142.645 216.340 1.00 62.71 369 GLU D CA 1
ATOM 3837 C C . GLU B 2 387 ? 120.523 142.345 215.698 1.00 62.71 369 GLU D C 1
ATOM 3838 O O . GLU B 2 387 ? 121.560 142.855 216.144 1.00 62.71 369 GLU D O 1
ATOM 3844 N N . ILE B 2 388 ? 120.527 141.527 214.642 1.00 62.80 370 ILE D N 1
ATOM 3845 C CA . ILE B 2 388 ? 121.780 141.197 213.965 1.00 62.80 370 ILE D CA 1
ATOM 3846 C C . ILE B 2 388 ? 122.374 142.442 213.319 1.00 62.80 370 ILE D C 1
ATOM 3847 O O . ILE B 2 388 ? 123.594 142.648 213.342 1.00 62.80 370 ILE D O 1
ATOM 3852 N N . ARG B 2 389 ? 121.527 143.288 212.730 1.00 59.88 371 ARG D N 1
ATOM 3853 C CA . ARG B 2 389 ? 122.032 144.498 212.090 1.00 59.88 371 ARG D CA 1
ATOM 3854 C C . ARG B 2 389 ? 122.574 145.487 213.117 1.00 59.88 371 ARG D C 1
ATOM 3855 O O . ARG B 2 389 ? 123.577 146.163 212.862 1.00 59.88 371 ARG D O 1
ATOM 3863 N N . CYS B 2 390 ? 121.921 145.594 214.277 1.00 63.78 372 CYS D N 1
ATOM 3864 C CA . CYS B 2 390 ? 122.438 146.451 215.338 1.00 63.78 372 CYS D CA 1
ATOM 3865 C C . CYS B 2 390 ? 123.769 145.931 215.860 1.00 63.78 372 CYS D C 1
ATOM 3866 O O . CYS B 2 390 ? 124.658 146.719 216.204 1.00 63.78 372 CYS D O 1
ATOM 3869 N N . GLN B 2 391 ? 123.919 144.606 215.942 1.00 66.81 373 GLN D N 1
ATOM 3870 C CA . GLN B 2 391 ? 125.214 144.035 216.301 1.00 66.81 373 GLN D CA 1
ATOM 3871 C C . GLN B 2 391 ? 126.270 144.364 215.253 1.00 66.81 373 GLN D C 1
ATOM 3872 O O . GLN B 2 391 ? 127.415 144.684 215.594 1.00 66.81 373 GLN D O 1
ATOM 3878 N N . GLU B 2 392 ? 125.906 144.290 213.971 1.00 65.06 374 GLU D N 1
ATOM 3879 C CA . GLU B 2 392 ? 126.870 144.564 212.911 1.00 65.06 374 GLU D CA 1
ATOM 3880 C C . GLU B 2 392 ? 127.261 146.037 212.876 1.00 65.06 374 GLU D C 1
ATOM 3881 O O . GLU B 2 392 ? 128.422 146.368 212.610 1.00 65.06 374 GLU D O 1
ATOM 3887 N N . GLU B 2 393 ? 126.312 146.934 213.143 1.00 62.37 375 GLU D N 1
ATOM 3888 C CA . GLU B 2 393 ? 126.563 148.371 213.095 1.00 62.37 375 GLU D CA 1
ATOM 3889 C C . GLU B 2 393 ? 127.190 148.928 214.373 1.00 62.37 375 GLU D C 1
ATOM 3890 O O . GLU B 2 393 ? 127.443 150.137 214.429 1.00 62.37 375 GLU D O 1
ATOM 3896 N N . ASP B 2 394 ? 127.454 148.093 215.387 1.00 66.96 376 ASP D N 1
ATOM 3897 C CA . ASP B 2 394 ? 128.008 148.541 216.669 1.00 66.96 376 ASP D CA 1
ATOM 3898 C C . ASP B 2 394 ? 127.091 149.555 217.350 1.00 66.96 376 ASP D C 1
ATOM 3899 O O . ASP B 2 394 ? 127.554 150.525 217.955 1.00 66.96 376 ASP D O 1
ATOM 3904 N N . VAL B 2 395 ? 125.782 149.321 217.246 1.00 63.40 377 VAL D N 1
ATOM 3905 C CA . VAL B 2 395 ? 124.745 150.167 217.831 1.00 63.40 377 VAL D CA 1
ATOM 3906 C C . VAL B 2 395 ? 124.044 149.366 218.919 1.00 63.40 377 VAL D C 1
ATOM 3907 O O . VAL B 2 395 ? 123.644 148.218 218.688 1.00 63.40 377 VAL D O 1
ATOM 3911 N N . GLU B 2 396 ? 123.902 149.972 220.097 1.00 64.40 378 GLU D N 1
ATOM 3912 C CA . GLU B 2 396 ? 123.259 149.363 221.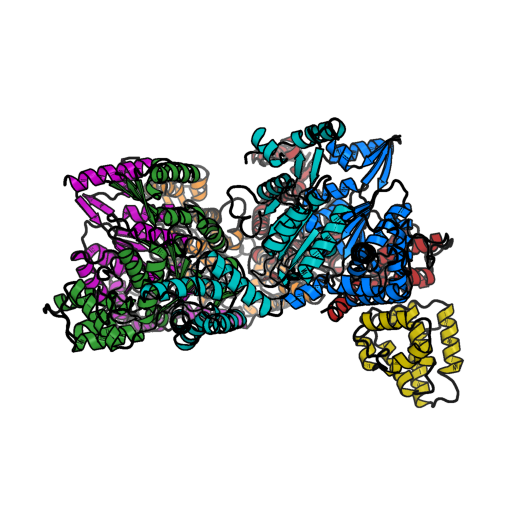257 1.00 64.40 378 GLU D CA 1
ATOM 3913 C C . GLU B 2 396 ? 121.983 150.130 221.572 1.00 64.40 378 GLU D C 1
ATOM 3914 O O . GLU B 2 396 ? 121.986 151.365 221.572 1.00 64.40 378 GLU D O 1
ATOM 3920 N N . MET B 2 397 ? 120.901 149.394 221.837 1.00 62.24 379 MET D N 1
ATOM 3921 C CA . MET B 2 397 ? 119.575 149.967 222.028 1.00 62.24 379 MET D CA 1
ATOM 3922 C C . MET B 2 397 ? 118.848 149.234 223.143 1.00 62.24 379 MET D C 1
ATOM 3923 O O . MET B 2 397 ? 119.001 148.022 223.314 1.00 62.24 379 MET D O 1
ATOM 3928 N N . ASN B 2 398 ? 118.046 149.983 223.897 1.00 64.65 380 ASN D N 1
ATOM 3929 C CA . ASN B 2 398 ? 117.249 149.387 224.960 1.00 64.65 380 ASN D CA 1
ATOM 3930 C C . ASN B 2 398 ? 116.080 148.600 224.365 1.00 64.65 380 ASN D C 1
ATOM 3931 O O . ASN B 2 398 ? 115.797 148.657 223.166 1.00 64.65 380 ASN D O 1
ATOM 3936 N N . GLU B 2 399 ? 115.392 147.854 225.233 1.00 69.44 381 GLU D N 1
ATOM 3937 C CA . GLU B 2 399 ? 114.330 146.971 224.764 1.00 69.44 381 GLU D CA 1
ATOM 3938 C C . GLU B 2 399 ? 113.109 147.744 224.282 1.00 69.44 381 GLU D C 1
ATOM 3939 O O . GLU B 2 399 ? 112.415 147.283 223.368 1.00 69.44 381 GLU D O 1
ATOM 3945 N N . GLU B 2 400 ? 112.817 148.900 224.884 1.00 65.62 382 GLU D N 1
ATOM 3946 C CA . GLU B 2 400 ? 111.673 149.695 224.444 1.00 65.62 382 GLU D CA 1
ATOM 3947 C C . GLU B 2 400 ? 111.877 150.210 223.024 1.00 65.62 382 GLU D C 1
ATOM 3948 O O . GLU B 2 400 ? 110.979 150.105 222.177 1.00 65.62 382 GLU D O 1
ATOM 3954 N N . ALA B 2 401 ? 113.061 150.761 222.745 1.00 63.48 383 ALA D N 1
ATOM 3955 C CA . ALA B 2 401 ? 113.367 151.218 221.395 1.00 63.48 383 ALA D CA 1
ATOM 3956 C C . ALA B 2 401 ? 113.404 150.052 220.419 1.00 63.48 383 ALA D C 1
ATOM 3957 O O . ALA B 2 401 ? 112.994 150.191 219.263 1.00 63.48 383 ALA D O 1
ATOM 3959 N N . LYS B 2 402 ? 113.884 148.891 220.872 1.00 62.48 384 LYS D N 1
ATOM 3960 C CA . LYS B 2 402 ? 113.918 147.710 220.015 1.00 62.48 384 LYS D CA 1
ATOM 3961 C C . LYS B 2 402 ? 112.512 147.269 219.625 1.00 62.48 384 LYS D C 1
ATOM 3962 O O . LYS B 2 402 ? 112.248 146.970 218.455 1.00 62.48 384 LYS D O 1
ATOM 3968 N N . GLN B 2 403 ? 111.592 147.235 220.591 1.00 63.38 385 GLN D N 1
ATOM 3969 C CA . GLN B 2 403 ? 110.218 146.841 220.297 1.00 63.38 385 GLN D CA 1
ATOM 3970 C C . GLN B 2 403 ? 109.522 147.870 219.414 1.00 63.38 385 GLN D C 1
ATOM 3971 O O . GLN B 2 403 ? 108.749 147.507 218.515 1.00 63.38 385 GLN D O 1
ATOM 3977 N N . LEU B 2 404 ? 109.780 149.160 219.658 1.00 61.55 386 LEU D N 1
ATOM 3978 C CA . LEU B 2 404 ? 109.186 150.204 218.828 1.00 61.55 386 LEU D CA 1
ATOM 3979 C C . LEU B 2 404 ? 109.694 150.087 217.393 1.00 61.55 386 LEU D C 1
ATOM 3980 O O . LEU B 2 404 ? 108.921 150.199 216.435 1.00 61.55 386 LEU D O 1
ATOM 3985 N N . LEU B 2 405 ? 110.991 149.820 217.233 1.00 56.57 387 LEU D N 1
ATOM 3986 C CA . LEU B 2 405 ? 111.561 149.620 215.908 1.00 56.57 387 LEU D CA 1
ATOM 3987 C C . LEU B 2 405 ? 111.015 148.367 215.239 1.00 56.57 387 LEU D C 1
ATOM 3988 O O . LEU B 2 405 ? 110.856 148.344 214.016 1.00 56.57 387 LEU D O 1
ATOM 3993 N N . THR B 2 406 ? 110.740 147.315 216.013 1.00 59.30 388 THR D N 1
ATOM 3994 C CA . THR B 2 406 ? 110.111 146.126 215.445 1.00 59.30 388 THR D CA 1
ATOM 3995 C C . THR B 2 406 ? 108.716 146.457 214.927 1.00 59.30 388 THR D C 1
ATOM 3996 O O . THR B 2 406 ? 108.308 145.976 213.863 1.00 59.30 388 THR D O 1
ATOM 4000 N N . LEU B 2 407 ? 107.970 147.277 215.669 1.00 63.15 389 LEU D N 1
ATOM 4001 C CA . LEU B 2 407 ? 106.649 147.696 215.201 1.00 63.15 389 LEU D CA 1
ATOM 4002 C C . LEU B 2 407 ? 106.756 148.543 213.934 1.00 63.15 389 LEU D C 1
ATOM 4003 O O . LEU B 2 407 ? 105.934 148.410 213.014 1.00 63.15 389 LEU D O 1
ATOM 4008 N N . ILE B 2 408 ? 107.763 149.421 213.874 1.00 57.37 390 ILE D N 1
ATOM 4009 C CA . ILE B 2 408 ? 107.999 150.218 212.670 1.00 57.37 390 ILE D CA 1
ATOM 4010 C C . ILE B 2 408 ? 108.328 149.307 211.495 1.00 57.37 390 ILE D C 1
ATOM 4011 O O . ILE B 2 408 ? 107.860 149.525 210.373 1.00 57.37 390 ILE D O 1
ATOM 4016 N N . GLY B 2 409 ? 109.148 148.284 211.730 1.00 57.12 391 GLY D N 1
ATOM 4017 C CA . GLY B 2 409 ? 109.491 147.360 210.663 1.00 57.12 391 GLY D CA 1
ATOM 4018 C C . GLY B 2 409 ? 108.300 146.556 210.183 1.00 57.12 391 GLY D C 1
ATOM 4019 O O . GLY B 2 409 ? 108.193 146.238 208.996 1.00 57.12 391 GLY D O 1
ATOM 4020 N N . ARG B 2 410 ? 107.399 146.198 211.101 1.00 60.81 392 ARG D N 1
ATOM 4021 C CA . ARG B 2 410 ? 106.167 145.524 210.703 1.00 60.81 392 ARG D CA 1
ATOM 4022 C C . ARG B 2 410 ? 105.313 146.420 209.818 1.00 60.81 392 ARG D C 1
ATOM 4023 O O . ARG B 2 410 ? 104.902 146.020 208.722 1.00 60.81 392 ARG D O 1
ATOM 4031 N N . ASP B 2 411 ? 105.042 147.643 210.273 1.00 61.91 393 ASP D N 1
ATOM 4032 C CA . ASP B 2 411 ? 104.068 148.492 209.595 1.00 61.91 393 ASP D CA 1
ATOM 4033 C C . ASP B 2 411 ? 104.629 149.254 208.395 1.00 61.91 393 ASP D C 1
ATOM 4034 O O . ASP B 2 411 ? 103.833 149.783 207.612 1.00 61.91 393 ASP D O 1
ATOM 4039 N N . THR B 2 412 ? 105.962 149.326 208.229 1.00 55.51 394 THR D N 1
ATOM 4040 C CA . THR B 2 412 ? 106.606 150.086 207.158 1.00 55.51 394 THR D CA 1
ATOM 4041 C C . THR B 2 412 ? 107.743 149.294 206.513 1.00 55.51 394 THR D C 1
ATOM 4042 O O . THR B 2 412 ? 108.729 149.883 206.056 1.00 55.51 394 THR D O 1
ATOM 4046 N N . SER B 2 413 ? 107.640 147.962 206.490 1.00 54.31 395 SER D N 1
ATOM 4047 C CA . SER B 2 413 ? 108.653 147.080 205.908 1.00 54.31 395 SER D CA 1
ATOM 4048 C C . SER B 2 413 ? 109.983 147.118 206.660 1.00 54.31 395 SER D C 1
ATOM 4049 O O . SER B 2 413 ? 110.274 148.057 207.407 1.00 54.31 395 SER D O 1
ATOM 4052 N N . LEU B 2 414 ? 110.802 146.087 206.462 1.00 53.24 396 LEU D N 1
ATOM 4053 C CA . LEU B 2 414 ? 112.003 145.918 207.271 1.00 53.24 396 LEU D CA 1
ATOM 4054 C C . LEU B 2 414 ? 113.113 146.880 206.861 1.00 53.24 396 LEU D C 1
ATOM 4055 O O . LEU B 2 414 ? 113.850 147.380 207.720 1.00 53.24 396 LEU D O 1
ATOM 4060 N N . ARG B 2 415 ? 113.244 147.151 205.559 1.00 51.26 397 ARG D N 1
ATOM 4061 C CA . ARG B 2 415 ? 114.361 147.948 205.056 1.00 51.26 397 ARG D CA 1
ATOM 4062 C C . ARG B 2 415 ? 114.308 149.384 205.568 1.00 51.26 397 ARG D C 1
ATOM 4063 O O . ARG B 2 415 ? 115.356 149.998 205.815 1.00 51.26 397 ARG D O 1
ATOM 4071 N N . TYR B 2 416 ? 113.104 149.931 205.732 1.00 46.95 398 TYR D N 1
ATOM 4072 C CA . TYR B 2 416 ? 112.971 151.264 206.304 1.00 46.95 398 TYR D CA 1
ATOM 4073 C C . TYR B 2 416 ? 113.464 151.286 207.746 1.00 46.95 398 TYR D C 1
ATOM 4074 O O . TYR B 2 416 ? 114.119 152.243 208.170 1.00 46.95 398 TYR D O 1
ATOM 4083 N N . ALA B 2 417 ? 113.182 150.226 208.508 1.00 49.31 399 ALA D N 1
ATOM 4084 C CA . ALA B 2 417 ? 113.719 150.125 209.862 1.00 49.31 399 ALA D CA 1
ATOM 4085 C C . ALA B 2 417 ? 115.238 149.996 209.848 1.00 49.31 399 ALA D C 1
ATOM 4086 O O . ALA B 2 417 ? 115.920 150.518 210.740 1.00 49.31 399 ALA D O 1
ATOM 4088 N N . ILE B 2 418 ? 115.785 149.298 208.848 1.00 52.55 400 ILE D N 1
ATOM 4089 C CA . ILE B 2 418 ? 117.240 149.190 208.724 1.00 52.55 400 ILE D CA 1
ATOM 4090 C C . ILE B 2 418 ? 117.858 150.564 208.483 1.00 52.55 400 ILE D C 1
ATOM 4091 O O . ILE B 2 418 ? 118.913 150.890 209.040 1.00 52.55 400 ILE D O 1
ATOM 4096 N N . HIS B 2 419 ? 117.221 151.382 207.643 1.00 46.80 401 HIS D N 1
ATOM 4097 C CA . HIS B 2 419 ? 117.695 152.754 207.453 1.00 46.80 401 HIS D CA 1
ATOM 4098 C C . HIS B 2 419 ? 117.556 153.569 208.737 1.00 46.80 401 HIS D C 1
ATOM 4099 O O . HIS B 2 419 ? 118.441 154.371 209.080 1.00 46.80 401 HIS D O 1
ATOM 4106 N N . LEU B 2 420 ? 116.447 153.380 209.458 1.00 46.92 402 LEU D N 1
ATOM 4107 C CA . LEU B 2 420 ? 116.231 154.132 210.688 1.00 46.92 402 LEU D CA 1
ATOM 4108 C C . LEU B 2 420 ? 117.236 153.764 211.767 1.00 46.92 402 LEU D C 1
ATOM 4109 O O . LEU B 2 420 ? 117.494 154.582 212.650 1.00 46.92 402 LEU D O 1
ATOM 4114 N N . ILE B 2 421 ? 117.799 152.552 211.728 1.00 51.98 403 ILE D N 1
ATOM 4115 C CA . ILE B 2 421 ? 118.842 152.192 212.691 1.00 51.98 403 ILE D CA 1
ATOM 4116 C C . ILE B 2 421 ? 120.047 153.113 212.530 1.00 51.98 403 ILE D C 1
ATOM 4117 O O . ILE B 2 421 ? 120.543 153.690 213.505 1.00 51.98 403 ILE D O 1
ATOM 4122 N N . THR B 2 422 ? 120.521 153.278 211.293 1.00 46.71 404 THR D N 1
ATOM 4123 C CA . THR B 2 422 ? 121.661 154.155 211.044 1.00 46.71 404 THR D CA 1
ATOM 4124 C C . THR B 2 422 ? 121.319 155.608 211.350 1.00 46.71 404 THR D C 1
ATOM 4125 O O . THR B 2 422 ? 122.122 156.326 211.966 1.00 46.71 404 THR D O 1
ATOM 4129 N N . ALA B 2 423 ? 120.125 156.053 210.940 1.00 44.87 405 ALA D N 1
ATOM 4130 C CA . ALA B 2 423 ? 119.733 157.440 211.183 1.00 44.87 405 ALA D CA 1
ATOM 4131 C C . ALA B 2 423 ? 119.614 157.738 212.675 1.00 44.87 405 ALA D C 1
ATOM 4132 O O . ALA B 2 423 ? 120.054 158.794 213.142 1.00 44.87 405 ALA D O 1
ATOM 4134 N N . ALA B 2 424 ? 119.049 156.807 213.446 1.00 48.27 406 ALA D N 1
ATOM 4135 C CA . ALA B 2 424 ? 118.897 157.012 214.879 1.00 48.27 406 ALA D CA 1
ATOM 4136 C C . ALA B 2 424 ? 120.222 156.885 215.610 1.00 48.27 406 ALA D C 1
ATOM 4137 O O . ALA B 2 424 ? 120.430 157.565 216.619 1.00 48.27 406 ALA D O 1
ATOM 4139 N N . ALA B 2 425 ? 121.132 156.038 215.120 1.00 50.32 407 ALA D N 1
ATOM 4140 C CA . ALA B 2 425 ? 122.472 156.000 215.692 1.00 50.32 407 ALA D CA 1
ATOM 4141 C C . ALA B 2 425 ? 123.180 157.333 215.501 1.00 50.32 407 ALA D C 1
ATOM 4142 O O . ALA B 2 425 ? 123.823 157.843 216.426 1.00 50.32 407 ALA D O 1
ATOM 4144 N N . LEU B 2 426 ? 123.046 157.931 214.315 1.00 45.45 408 LEU D N 1
ATOM 4145 C CA . LEU B 2 426 ? 123.674 159.232 214.089 1.00 45.45 408 LEU D CA 1
ATOM 4146 C C . LEU B 2 426 ? 122.997 160.327 214.906 1.00 45.45 408 LEU D C 1
ATOM 4147 O O . LEU B 2 426 ? 123.666 161.250 215.386 1.00 45.45 408 LEU D O 1
ATOM 4152 N N . SER B 2 427 ? 121.675 160.247 215.073 1.00 47.12 409 SER D N 1
ATOM 4153 C CA . SER B 2 427 ? 120.979 161.222 215.908 1.00 47.12 409 SER D CA 1
ATOM 4154 C C . SER B 2 427 ? 121.424 161.119 217.363 1.00 47.12 409 SER D C 1
ATOM 4155 O O . SER B 2 427 ? 121.621 162.139 218.033 1.00 47.12 409 SER D O 1
ATOM 4158 N N . CYS B 2 428 ? 121.594 159.895 217.867 1.00 54.32 410 CYS D N 1
ATOM 4159 C CA . CYS B 2 428 ? 122.080 159.714 219.230 1.00 54.32 410 CYS D CA 1
ATOM 4160 C C . CYS B 2 428 ? 123.518 160.194 219.372 1.00 54.32 410 CYS D C 1
ATOM 4161 O O . CYS B 2 428 ? 123.896 160.733 220.418 1.00 54.32 410 CYS D O 1
ATOM 4164 N N . GLN B 2 429 ? 124.339 159.987 218.339 1.00 50.67 411 GLN D N 1
ATOM 4165 C CA . GLN B 2 429 ? 125.707 160.495 218.368 1.00 50.67 411 GLN D CA 1
ATOM 4166 C C . GLN B 2 429 ? 125.721 162.019 218.422 1.00 50.67 411 GLN D C 1
ATOM 4167 O O . GLN B 2 429 ? 126.515 162.614 219.160 1.00 50.67 411 GLN D O 1
ATOM 4173 N N . LYS B 2 430 ? 124.851 162.669 217.644 1.00 46.61 412 LYS D N 1
ATOM 4174 C CA . LYS B 2 430 ? 124.732 164.123 217.727 1.00 46.61 412 LYS D CA 1
ATOM 4175 C C . LYS B 2 430 ? 124.203 164.565 219.085 1.00 46.61 412 LYS D C 1
ATOM 4176 O O . LYS B 2 430 ? 124.558 165.647 219.566 1.00 46.61 412 LYS D O 1
ATOM 4182 N N . ARG B 2 431 ? 123.357 163.749 219.712 1.00 57.19 413 ARG D N 1
ATOM 4183 C CA . ARG B 2 431 ? 122.890 164.000 221.070 1.00 57.19 413 ARG D CA 1
ATOM 4184 C C . ARG B 2 431 ? 123.937 163.694 222.139 1.00 57.19 413 ARG D C 1
ATOM 4185 O O . ARG B 2 431 ? 123.669 163.940 223.320 1.00 57.19 413 ARG D O 1
ATOM 4193 N N . LYS B 2 432 ? 125.103 163.149 221.767 1.00 60.44 414 LYS D N 1
ATOM 4194 C CA . LYS B 2 432 ? 126.183 162.822 222.702 1.00 60.44 414 LYS D CA 1
ATOM 4195 C C . LYS B 2 432 ? 125.756 161.769 223.725 1.00 60.44 414 LYS D C 1
ATOM 4196 O O . LYS B 2 432 ? 126.266 161.740 224.848 1.00 60.44 414 LYS D O 1
ATOM 4202 N N . GLY B 2 433 ? 124.821 160.891 223.343 1.00 61.91 415 GLY D N 1
ATOM 4203 C CA . GLY B 2 433 ? 124.425 159.777 224.177 1.00 61.91 415 GLY D CA 1
ATOM 4204 C C . GLY B 2 433 ? 125.298 158.557 223.946 1.00 61.91 415 GLY D C 1
ATOM 4205 O O . GLY B 2 433 ? 126.188 158.544 223.096 1.00 61.91 415 GLY D O 1
ATOM 4206 N N . LYS B 2 434 ? 125.025 157.519 224.743 1.00 64.43 416 LYS D N 1
ATOM 4207 C CA . LYS B 2 434 ? 125.640 156.203 224.604 1.00 64.43 416 LYS D CA 1
ATOM 4208 C C . LYS B 2 434 ? 124.641 155.103 224.264 1.00 64.43 416 LYS D C 1
ATOM 4209 O O . LYS B 2 434 ? 125.048 153.942 224.134 1.00 64.43 416 LYS D O 1
ATOM 4215 N N . VAL B 2 435 ? 123.356 155.420 224.114 1.00 60.67 417 VAL D N 1
ATOM 4216 C CA . VAL B 2 435 ? 122.347 154.439 223.732 1.00 60.67 417 VAL D CA 1
ATOM 4217 C C . VAL B 2 435 ? 121.216 155.190 223.047 1.00 60.67 417 VAL D C 1
ATOM 4218 O O . VAL B 2 435 ? 120.878 156.313 223.433 1.00 60.67 417 VAL D O 1
ATOM 4222 N N . VAL B 2 436 ? 120.637 154.566 222.026 1.00 57.25 418 VAL D N 1
ATOM 4223 C CA . VAL B 2 436 ? 119.570 155.171 221.235 1.00 57.25 418 VAL D CA 1
ATOM 4224 C C . VAL B 2 436 ? 118.239 154.765 221.853 1.00 57.25 418 VAL D C 1
ATOM 4225 O O . VAL B 2 436 ? 117.958 153.571 222.009 1.00 57.25 418 VAL D O 1
ATOM 4229 N N . GLU B 2 437 ? 117.419 155.759 222.189 1.00 59.72 419 GLU D N 1
ATOM 4230 C CA . GLU B 2 437 ? 116.183 155.596 222.942 1.00 59.72 419 GLU D CA 1
ATOM 4231 C C . GLU B 2 437 ? 114.982 155.970 222.076 1.00 59.72 419 GLU D C 1
ATOM 4232 O O . GLU B 2 437 ? 115.112 156.286 220.890 1.00 59.72 419 GLU D O 1
ATOM 4238 N N . VAL B 2 438 ? 113.798 155.929 222.694 1.00 62.76 420 VAL D N 1
ATOM 4239 C CA . VAL B 2 438 ? 112.542 156.142 221.975 1.00 62.76 420 VAL D CA 1
ATOM 4240 C C . VAL B 2 438 ? 112.449 157.562 221.424 1.00 62.76 420 VAL D C 1
ATOM 4241 O O . VAL B 2 438 ? 111.778 157.796 220.413 1.00 62.76 420 VAL D O 1
ATOM 4245 N N . GLU B 2 439 ? 113.091 158.529 222.084 1.00 62.40 421 GLU D N 1
ATOM 4246 C CA . GLU B 2 439 ? 113.121 159.897 221.570 1.00 62.40 421 GLU D CA 1
ATOM 4247 C C . GLU B 2 439 ? 113.817 159.956 220.212 1.00 62.40 421 GLU D C 1
ATOM 4248 O O . GLU B 2 439 ? 113.344 160.635 219.291 1.00 62.40 421 GLU D O 1
ATOM 4254 N N . ASP B 2 440 ? 114.940 159.250 220.069 1.00 56.21 422 ASP D N 1
ATOM 4255 C CA . ASP B 2 440 ? 115.658 159.256 218.799 1.00 56.21 422 ASP D CA 1
ATOM 4256 C C . ASP B 2 440 ? 114.851 158.571 217.703 1.00 56.21 422 ASP D C 1
ATOM 4257 O O . ASP B 2 440 ? 114.833 159.037 216.556 1.00 56.21 422 ASP D O 1
ATOM 4262 N N . ILE B 2 441 ? 114.173 157.470 218.035 1.00 55.09 423 ILE D N 1
ATOM 4263 C CA . ILE B 2 441 ? 113.337 156.793 217.049 1.00 55.09 423 ILE D CA 1
ATOM 4264 C C . ILE B 2 441 ? 112.162 157.678 216.655 1.00 55.09 423 ILE D C 1
ATOM 4265 O O . ILE B 2 441 ? 111.757 157.703 215.490 1.00 55.09 423 ILE D O 1
ATOM 4270 N N . GLN B 2 442 ? 111.604 158.419 217.618 1.00 60.61 424 GLN D N 1
ATOM 4271 C CA . GLN B 2 442 ? 110.526 159.361 217.329 1.00 60.61 424 GLN D CA 1
ATOM 4272 C C . GLN B 2 442 ? 110.996 160.436 216.358 1.00 60.61 424 GLN D C 1
ATOM 4273 O O . GLN B 2 442 ? 110.317 160.734 215.366 1.00 60.61 424 GLN D O 1
ATOM 4279 N N . ARG B 2 443 ? 112.171 161.013 216.627 1.00 48.68 425 ARG D N 1
ATOM 4280 C CA . ARG B 2 443 ? 112.721 162.055 215.764 1.00 48.68 425 ARG D CA 1
ATOM 4281 C C . ARG B 2 443 ? 112.973 161.525 214.358 1.00 48.68 425 ARG D C 1
ATOM 4282 O O . ARG B 2 443 ? 112.589 162.154 213.366 1.00 48.68 425 ARG D O 1
ATOM 4290 N N . VAL B 2 444 ? 113.593 160.352 214.256 1.00 45.00 426 VAL D N 1
ATOM 4291 C CA . VAL B 2 444 ? 113.977 159.839 212.946 1.00 45.00 426 VAL D CA 1
ATOM 4292 C C . VAL B 2 444 ? 112.749 159.385 212.163 1.00 45.00 426 VAL D C 1
ATOM 4293 O O . VAL B 2 444 ? 112.688 159.553 210.939 1.00 45.00 426 VAL D O 1
ATOM 4297 N N . TYR B 2 445 ? 111.759 158.793 212.837 1.00 50.81 427 TYR D N 1
ATOM 4298 C CA . TYR B 2 445 ? 110.523 158.431 212.153 1.00 50.81 427 TYR D CA 1
ATOM 4299 C C . TYR B 2 445 ? 109.776 159.668 211.678 1.00 50.81 427 TYR D C 1
ATOM 4300 O O . TYR B 2 445 ? 109.168 159.656 210.602 1.00 50.81 427 TYR D O 1
ATOM 4309 N N . ARG B 2 446 ? 109.796 160.742 212.471 1.00 48.45 428 ARG D N 1
ATOM 4310 C CA . ARG B 2 446 ? 109.167 161.983 212.039 1.00 48.45 428 ARG D CA 1
ATOM 4311 C C . ARG B 2 446 ? 109.884 162.564 210.826 1.00 48.45 428 ARG D C 1
ATOM 4312 O O . ARG B 2 446 ? 109.237 163.055 209.894 1.00 48.45 428 ARG D O 1
ATOM 4320 N N . LEU B 2 447 ? 111.218 162.511 210.813 1.00 39.19 429 LEU D N 1
ATOM 4321 C CA . LEU B 2 447 ? 111.981 163.166 209.755 1.00 39.19 429 LEU D CA 1
ATOM 4322 C C . LEU B 2 447 ? 111.960 162.360 208.460 1.00 39.19 429 LEU D C 1
ATOM 4323 O O . LEU B 2 447 ? 111.437 162.823 207.442 1.00 39.19 429 LEU D O 1
ATOM 4328 N N . PHE B 2 448 ? 112.516 161.148 208.484 1.00 36.77 430 PHE D N 1
ATOM 4329 C CA . PHE B 2 448 ? 112.662 160.329 207.282 1.00 36.77 430 PHE D CA 1
ATOM 4330 C C . PHE B 2 448 ? 111.388 159.523 207.068 1.00 36.77 430 PHE D C 1
ATOM 4331 O O . PHE B 2 448 ? 111.054 158.647 207.872 1.00 36.77 430 PHE D O 1
ATOM 4339 N N . LEU B 2 449 ? 110.692 159.806 205.973 1.00 40.68 431 LEU D N 1
ATOM 4340 C CA . LEU B 2 449 ? 109.455 159.118 205.649 1.00 40.68 431 LEU D CA 1
ATOM 4341 C C . LEU B 2 449 ? 109.745 157.765 205.008 1.00 40.68 431 LEU D C 1
ATOM 4342 O O . LEU B 2 449 ? 110.826 157.523 204.467 1.00 40.68 431 LEU D O 1
ATOM 4347 N N . ASP B 2 450 ? 108.757 156.875 205.088 1.00 45.77 432 ASP D N 1
ATOM 4348 C CA . ASP B 2 450 ? 108.751 155.638 204.325 1.00 45.77 432 ASP D CA 1
ATOM 4349 C C . ASP B 2 450 ? 108.094 155.901 202.973 1.00 45.77 432 ASP D C 1
ATOM 4350 O O . ASP B 2 450 ? 107.647 157.012 202.681 1.00 45.77 432 ASP D O 1
ATOM 4355 N N . VAL B 2 451 ? 108.034 154.868 202.131 1.00 45.21 433 VAL D N 1
ATOM 4356 C CA . VAL B 2 451 ? 107.465 155.049 200.799 1.00 45.21 433 VAL D CA 1
ATOM 4357 C C . VAL B 2 451 ? 105.960 155.289 200.873 1.00 45.21 433 VAL D C 1
ATOM 4358 O O . VAL B 2 451 ? 105.411 156.047 200.063 1.00 45.21 433 VAL D O 1
ATOM 4362 N N . ARG B 2 452 ? 105.274 154.680 201.847 1.00 52.75 434 ARG D N 1
ATOM 4363 C CA . ARG B 2 452 ? 103.819 154.799 201.921 1.00 52.75 434 ARG D CA 1
ATOM 4364 C C . ARG B 2 452 ? 103.397 156.224 202.255 1.00 52.75 434 ARG D C 1
ATOM 4365 O O . ARG B 2 452 ? 102.519 156.790 201.596 1.00 52.75 434 ARG D O 1
ATOM 4373 N N . ARG B 2 453 ? 104.025 156.830 203.266 1.00 49.20 435 ARG D N 1
ATOM 4374 C CA . ARG B 2 453 ? 103.610 158.164 203.687 1.00 49.20 435 ARG D CA 1
ATOM 4375 C C . ARG B 2 453 ? 103.981 159.221 202.654 1.00 49.20 435 ARG D C 1
ATOM 4376 O O . ARG B 2 453 ? 103.200 160.144 202.403 1.00 49.20 435 ARG D O 1
ATOM 4384 N N . SER B 2 454 ? 105.162 159.109 202.041 1.00 42.64 436 SER D N 1
ATOM 4385 C CA . SER B 2 454 ? 105.542 160.059 200.999 1.00 42.64 436 SER D CA 1
ATOM 4386 C C . SER B 2 454 ? 104.641 159.929 199.777 1.00 42.64 436 SER D C 1
ATOM 4387 O O . SER B 2 454 ? 104.231 160.941 199.186 1.00 42.64 436 SER D O 1
ATOM 4390 N N . MET B 2 455 ? 104.327 158.688 199.387 1.00 49.30 437 MET D N 1
ATOM 4391 C CA . MET B 2 455 ? 103.421 158.462 198.267 1.00 49.30 437 MET D CA 1
ATOM 4392 C C . MET B 2 455 ? 102.042 159.031 198.571 1.00 49.30 437 MET D C 1
ATOM 4393 O O . MET B 2 455 ? 101.425 159.665 197.711 1.00 49.30 437 MET D O 1
ATOM 4398 N N . GLN B 2 456 ? 101.557 158.834 199.800 1.00 53.69 438 GLN D N 1
ATOM 4399 C CA . GLN B 2 456 ? 100.273 159.398 200.202 1.00 53.69 438 GLN D CA 1
ATOM 4400 C C . GLN B 2 456 ? 100.302 160.920 200.160 1.00 53.69 438 GLN D C 1
ATOM 4401 O O . GLN B 2 456 ? 99.345 161.550 199.702 1.00 53.69 438 GLN D O 1
ATOM 4407 N N . TYR B 2 457 ? 101.393 161.521 200.639 1.00 44.18 439 TYR D N 1
ATOM 4408 C CA . TYR B 2 457 ? 101.495 162.976 200.701 1.00 44.18 439 TYR D CA 1
ATOM 4409 C C . TYR B 2 457 ? 101.458 163.586 199.304 1.00 44.18 439 TYR D C 1
ATOM 4410 O O . TYR B 2 457 ? 100.700 164.533 199.043 1.00 44.18 439 TYR D O 1
ATOM 4419 N N . LEU B 2 458 ? 102.220 163.011 198.369 1.00 43.29 440 LEU D N 1
ATOM 4420 C CA . LEU B 2 458 ? 102.215 163.555 197.014 1.00 43.29 440 LEU D CA 1
ATOM 4421 C C . LEU B 2 458 ? 100.941 163.198 196.253 1.00 43.29 440 LEU D C 1
ATOM 4422 O O . LEU B 2 458 ? 100.511 163.975 195.393 1.00 43.29 440 LEU D O 1
ATOM 4427 N N . VAL B 2 459 ? 100.302 162.062 196.560 1.00 51.07 441 VAL D N 1
ATOM 4428 C CA . VAL B 2 459 ? 99.003 161.764 195.957 1.00 51.07 441 VAL D CA 1
ATOM 4429 C C . VAL B 2 459 ? 97.969 162.782 196.416 1.00 51.07 441 VAL D C 1
ATOM 4430 O O . VAL B 2 459 ? 97.130 163.233 195.628 1.00 51.07 441 VAL D O 1
ATOM 4434 N N . GLU B 2 460 ? 98.002 163.146 197.697 1.00 57.24 442 GLU D N 1
ATOM 4435 C CA . GLU B 2 460 ? 97.059 164.133 198.207 1.00 57.24 442 GLU D CA 1
ATOM 4436 C C . GLU B 2 460 ? 97.312 165.504 197.593 1.00 57.24 442 GLU D C 1
ATOM 4437 O O . GLU B 2 460 ? 96.358 166.229 197.270 1.00 57.24 442 GLU D O 1
ATOM 4443 N N . TYR B 2 461 ? 98.588 165.870 197.409 1.00 51.45 443 TYR D N 1
ATOM 4444 C CA . TYR B 2 461 ? 98.886 167.114 196.701 1.00 51.45 443 TYR D CA 1
ATOM 4445 C C . TYR B 2 461 ? 98.353 167.075 195.275 1.00 51.45 443 TYR D C 1
ATOM 4446 O O . TYR B 2 461 ? 97.786 168.059 194.793 1.00 51.45 443 TYR D O 1
ATOM 4455 N N . GLN B 2 462 ? 98.563 165.963 194.570 1.00 53.32 444 GLN D N 1
ATOM 4456 C CA . GLN B 2 462 ? 98.133 165.904 193.177 1.00 53.32 444 GLN D CA 1
ATOM 4457 C C . GLN B 2 462 ? 96.615 165.904 193.071 1.00 53.32 444 GLN D C 1
ATOM 4458 O O . GLN B 2 462 ? 96.064 166.416 192.091 1.00 53.32 444 GLN D O 1
ATOM 4464 N N . SER B 2 463 ? 95.927 165.341 194.067 1.00 58.54 445 SER D N 1
ATOM 4465 C CA . SER B 2 463 ? 94.475 165.455 194.119 1.00 58.54 445 SER D CA 1
ATOM 4466 C C . SER B 2 463 ? 94.045 166.904 194.309 1.00 58.54 445 SER D C 1
ATOM 4467 O O . SER B 2 463 ? 93.090 167.363 193.671 1.00 58.54 445 SER D O 1
ATOM 4470 N N . GLN B 2 464 ? 94.733 167.638 195.190 1.00 61.82 446 GLN D N 1
ATOM 4471 C CA . GLN B 2 464 ? 94.409 169.052 195.376 1.00 61.82 446 GLN D CA 1
ATOM 4472 C C . GLN B 2 464 ? 94.710 169.860 194.115 1.00 61.82 446 GLN D C 1
ATOM 4473 O O . GLN B 2 464 ? 93.984 170.807 193.791 1.00 61.82 446 GLN D O 1
ATOM 4479 N N . TYR B 2 465 ? 95.777 169.506 193.399 1.00 60.10 447 TYR D N 1
ATOM 4480 C CA . TYR B 2 465 ? 96.337 170.401 192.391 1.00 60.10 447 TYR D CA 1
ATOM 4481 C C . TYR B 2 465 ? 95.445 170.498 191.160 1.00 60.10 447 TYR D C 1
ATOM 4482 O O . TYR B 2 465 ? 95.240 171.592 190.623 1.00 60.10 447 TYR D O 1
ATOM 4491 N N . MET B 2 466 ? 94.913 169.374 190.693 1.00 69.07 448 MET D N 1
ATOM 4492 C CA . MET B 2 466 ? 94.053 169.388 189.511 1.00 69.07 448 MET D CA 1
ATOM 4493 C C . MET B 2 466 ? 92.720 170.057 189.827 1.00 69.07 448 MET D C 1
ATOM 4494 O O . MET B 2 466 ? 92.000 170.493 188.930 1.00 69.07 448 MET D O 1
ATOM 4499 N N . ILE C 1 47 ? 92.654 160.101 133.719 1.00 32.61 18 ILE C N 1
ATOM 4500 C CA . ILE C 1 47 ? 91.409 160.869 133.441 1.00 32.61 18 ILE C CA 1
ATOM 4501 C C . ILE C 1 47 ? 90.642 160.216 132.291 1.00 32.61 18 ILE C C 1
ATOM 4502 O O . ILE C 1 47 ? 90.120 160.892 131.405 1.00 32.61 18 ILE C O 1
ATOM 4507 N N . ALA C 1 48 ? 90.586 158.883 132.307 1.00 32.25 19 ALA C N 1
ATOM 4508 C CA . ALA C 1 48 ? 89.821 158.171 131.290 1.00 32.25 19 ALA C CA 1
ATOM 4509 C C . ALA C 1 48 ? 88.325 158.401 131.448 1.00 32.25 19 ALA C C 1
ATOM 4510 O O . ALA C 1 48 ? 87.599 158.433 130.448 1.00 32.25 19 ALA C O 1
ATOM 4512 N N . THR C 1 49 ? 87.858 158.702 132.670 1.00 34.68 20 THR C N 1
ATOM 4513 C CA . THR C 1 49 ? 86.410 158.822 132.995 1.00 34.68 20 THR C CA 1
ATOM 4514 C C . THR C 1 49 ? 85.851 160.217 132.774 1.00 34.68 20 THR C C 1
ATOM 4515 O O . THR C 1 49 ? 84.613 160.326 132.700 1.00 34.68 20 THR C O 1
ATOM 4519 N N . HIS C 1 50 ? 86.685 161.253 132.700 1.00 32.47 21 HIS C N 1
ATOM 4520 C CA . HIS C 1 50 ? 86.242 162.653 132.483 1.00 32.47 21 HIS C CA 1
ATOM 4521 C C . HIS C 1 50 ? 86.734 163.150 131.116 1.00 32.47 21 HIS C C 1
ATOM 4522 O O . HIS C 1 50 ? 87.116 164.328 131.049 1.00 32.47 21 HIS C O 1
ATOM 4529 N N . THR C 1 51 ? 86.770 162.322 130.062 1.00 35.80 22 THR C N 1
ATOM 4530 C CA . THR C 1 51 ? 87.166 162.791 128.739 1.00 35.80 22 THR C CA 1
ATOM 4531 C C . THR C 1 51 ? 86.175 163.781 128.134 1.00 35.80 22 THR C C 1
ATOM 4532 O O . THR C 1 51 ? 86.538 164.488 127.188 1.00 35.80 22 THR C O 1
ATOM 4536 N N . HIS C 1 52 ? 84.959 163.858 128.682 1.00 35.77 23 HIS C N 1
ATOM 4537 C CA . HIS C 1 52 ? 83.903 164.777 128.176 1.00 35.77 23 HIS C CA 1
ATOM 4538 C C . HIS C 1 52 ? 84.067 166.175 128.784 1.00 35.77 23 HIS C C 1
ATOM 4539 O O . HIS C 1 52 ? 83.393 167.087 128.260 1.00 35.77 23 HIS C O 1
ATOM 4546 N N . ILE C 1 53 ? 84.898 166.361 129.822 1.00 34.27 24 ILE C N 1
ATOM 4547 C CA . ILE C 1 53 ? 85.052 167.652 130.492 1.00 34.27 24 ILE C CA 1
ATOM 4548 C C . ILE C 1 53 ? 85.991 168.498 129.637 1.00 34.27 24 ILE C C 1
ATOM 4549 O O . ILE C 1 53 ? 87.212 168.385 129.745 1.00 34.27 24 ILE C O 1
ATOM 4554 N N . LYS C 1 54 ? 85.421 169.352 128.787 1.00 34.79 25 LYS C N 1
ATOM 4555 C CA . LYS C 1 54 ? 86.206 170.266 127.964 1.00 34.79 25 LYS C CA 1
ATOM 4556 C C . LYS C 1 54 ? 86.583 171.542 128.702 1.00 34.79 25 LYS C C 1
ATOM 4557 O O . LYS C 1 54 ? 87.627 172.134 128.407 1.00 34.79 25 LYS C O 1
ATOM 4563 N N . GLY C 1 55 ? 85.763 171.978 129.647 1.00 34.87 26 GLY C N 1
ATOM 4564 C CA . GLY C 1 55 ? 86.038 173.191 130.386 1.00 34.87 26 GLY C CA 1
ATOM 4565 C C . GLY C 1 55 ? 84.876 173.505 131.299 1.00 34.87 26 GLY C C 1
ATOM 4566 O O . GLY C 1 55 ? 83.863 172.803 131.315 1.00 34.87 26 GLY C O 1
ATOM 4567 N N . LEU C 1 56 ? 85.038 174.589 132.061 1.00 36.43 27 LEU C N 1
ATOM 4568 C CA . LEU C 1 56 ? 84.009 174.971 133.024 1.00 36.43 27 LEU C CA 1
ATOM 4569 C C . LEU C 1 56 ? 82.707 175.375 132.341 1.00 36.43 27 LEU C C 1
ATOM 4570 O O . LEU C 1 56 ? 81.633 175.254 132.942 1.00 36.43 27 LEU C O 1
ATOM 4575 N N . GLY C 1 57 ? 82.771 175.852 131.101 1.00 39.59 28 GLY C N 1
ATOM 4576 C CA . GLY C 1 57 ? 81.569 176.254 130.400 1.00 39.59 28 GLY C CA 1
ATOM 4577 C C . GLY C 1 57 ? 80.970 177.511 130.991 1.00 39.59 28 GLY C C 1
ATOM 4578 O O . GLY C 1 57 ? 79.881 177.474 131.572 1.00 39.59 28 GLY C O 1
ATOM 4579 N N . LEU C 1 58 ? 81.686 178.626 130.843 1.00 41.86 29 LEU C N 1
ATOM 4580 C CA . LEU C 1 58 ? 81.328 179.911 131.424 1.00 41.86 29 LEU C CA 1
ATOM 4581 C C . LEU C 1 58 ? 81.022 180.914 130.322 1.00 41.86 29 LEU C C 1
ATOM 4582 O O . LEU C 1 58 ? 81.634 180.891 129.250 1.00 41.86 29 LEU C O 1
ATOM 4587 N N . GLU C 1 59 ? 80.068 181.800 130.599 1.00 46.29 30 GLU C N 1
ATOM 4588 C CA . GLU C 1 59 ? 79.737 182.874 129.682 1.00 46.29 30 GLU C CA 1
ATOM 4589 C C . GLU C 1 59 ? 80.845 183.928 129.711 1.00 46.29 30 GLU C C 1
ATOM 4590 O O . GLU C 1 59 ? 81.779 183.833 130.511 1.00 46.29 30 GLU C O 1
ATOM 4596 N N . PRO C 1 60 ? 80.788 184.936 128.829 1.00 48.42 31 PRO C N 1
ATOM 4597 C CA . PRO C 1 60 ? 81.702 186.082 128.987 1.00 48.42 31 PRO C CA 1
ATOM 4598 C C . PRO C 1 60 ? 81.552 186.803 130.318 1.00 48.42 31 PRO C C 1
ATOM 4599 O O . PRO C 1 60 ? 82.533 187.365 130.819 1.00 48.42 31 PRO C O 1
ATOM 4603 N N . THR C 1 61 ? 80.355 186.799 130.906 1.00 47.37 32 THR C N 1
ATOM 4604 C CA . THR C 1 61 ? 80.113 187.459 132.184 1.00 47.37 32 THR C CA 1
ATOM 4605 C C . THR C 1 61 ? 80.558 186.632 133.388 1.00 47.37 32 THR C C 1
ATOM 4606 O O . THR C 1 61 ? 80.441 187.120 134.517 1.00 47.37 32 THR C O 1
ATOM 4610 N N . GLY C 1 62 ? 81.045 185.402 133.189 1.00 47.26 33 GLY C N 1
ATOM 4611 C CA . GLY C 1 62 ? 81.529 184.571 134.269 1.00 47.26 33 GLY C CA 1
ATOM 4612 C C . GLY C 1 62 ? 80.501 183.648 134.889 1.00 47.26 33 GLY C C 1
ATOM 4613 O O . GLY C 1 62 ? 80.885 182.743 135.639 1.00 47.26 33 GLY C O 1
ATOM 4614 N N . ILE C 1 63 ? 79.215 183.836 134.604 1.00 44.23 34 ILE C N 1
ATOM 4615 C CA . ILE C 1 63 ? 78.172 182.969 135.147 1.00 44.23 34 ILE C CA 1
ATOM 4616 C C . ILE C 1 63 ? 78.218 181.657 134.366 1.00 44.23 34 ILE C C 1
ATOM 4617 O O . ILE C 1 63 ? 78.408 181.702 133.142 1.00 44.23 34 ILE C O 1
ATOM 4622 N N . PRO C 1 64 ? 78.058 180.478 134.977 1.00 41.31 35 PRO C N 1
ATOM 4623 C CA . PRO C 1 64 ? 78.057 179.252 134.173 1.00 41.31 35 PRO C CA 1
ATOM 4624 C C . PRO C 1 64 ? 76.793 179.116 133.339 1.00 41.31 35 PRO C C 1
ATOM 4625 O O . PRO C 1 64 ? 75.733 179.657 133.663 1.00 41.31 35 PRO C O 1
ATOM 4629 N N . ILE C 1 65 ? 76.929 178.369 132.244 1.00 41.50 36 ILE C N 1
ATOM 4630 C CA . ILE C 1 65 ? 75.789 177.925 131.449 1.00 41.50 36 ILE C CA 1
ATOM 4631 C C . ILE C 1 65 ? 75.250 176.657 132.099 1.00 41.50 36 ILE C C 1
ATOM 4632 O O . ILE C 1 65 ? 76.000 175.896 132.720 1.00 41.50 36 ILE C O 1
ATOM 4637 N N . LYS C 1 66 ? 73.936 176.438 131.987 1.00 38.75 37 LYS C N 1
ATOM 4638 C CA . LYS C 1 66 ? 73.322 175.275 132.623 1.00 38.75 37 LYS C CA 1
ATOM 4639 C C . LYS C 1 66 ? 73.846 173.972 132.029 1.00 38.75 37 LYS C C 1
ATOM 4640 O O . LYS C 1 66 ? 74.090 173.011 132.765 1.00 38.75 37 LYS C O 1
ATOM 4646 N N . LEU C 1 67 ? 74.009 173.918 130.706 1.00 38.78 38 LEU C N 1
ATOM 4647 C CA . LEU C 1 67 ? 74.591 172.767 130.012 1.00 38.78 38 LEU C CA 1
ATOM 4648 C C . LEU C 1 67 ? 75.580 173.288 128.979 1.00 38.78 38 LEU C C 1
ATOM 4649 O O . LEU C 1 67 ? 75.167 173.800 127.934 1.00 38.78 38 LEU C O 1
ATOM 4654 N N . ALA C 1 68 ? 76.874 173.155 129.256 1.00 37.42 39 ALA C N 1
ATOM 4655 C CA . ALA C 1 68 ? 77.893 173.555 128.294 1.00 37.42 39 ALA C CA 1
ATOM 4656 C C . ALA C 1 68 ? 79.235 172.983 128.718 1.00 37.42 39 ALA C C 1
ATOM 4657 O O . ALA C 1 68 ? 79.501 172.813 129.911 1.00 37.42 39 ALA C O 1
ATOM 4659 N N . ALA C 1 69 ? 80.074 172.695 127.721 1.00 35.08 40 ALA C N 1
ATOM 4660 C CA . ALA C 1 69 ? 81.446 172.227 127.931 1.00 35.08 40 ALA C CA 1
ATOM 4661 C C . ALA C 1 69 ? 81.498 170.920 128.718 1.00 35.08 40 ALA C C 1
ATOM 4662 O O . ALA C 1 69 ? 82.455 170.668 129.454 1.00 35.08 40 ALA C O 1
ATOM 4664 N N . GLY C 1 70 ? 80.471 170.080 128.578 1.00 33.43 41 GLY C N 1
ATOM 4665 C CA . GLY C 1 70 ? 80.390 168.825 129.294 1.00 33.43 41 GLY C CA 1
ATOM 4666 C C . GLY C 1 70 ? 79.811 168.910 130.689 1.00 33.43 41 GLY C C 1
ATOM 4667 O O . GLY C 1 70 ? 79.387 167.881 131.227 1.00 33.43 41 GLY C O 1
ATOM 4668 N N . PHE C 1 71 ? 79.792 170.098 131.306 1.00 32.93 42 PHE C N 1
ATOM 4669 C CA . PHE C 1 71 ? 79.333 170.251 132.715 1.00 32.93 42 PHE C CA 1
ATOM 4670 C C . PHE C 1 71 ? 77.826 170.478 132.745 1.00 32.93 42 PHE C C 1
ATOM 4671 O O . PHE C 1 71 ? 77.385 171.486 132.153 1.00 32.93 42 PHE C O 1
ATOM 4679 N N . VAL C 1 72 ? 77.067 169.594 133.408 1.00 35.67 43 VAL C N 1
ATOM 4680 C CA . VAL C 1 72 ? 75.584 169.755 133.555 1.00 35.67 43 VAL C CA 1
ATOM 4681 C C . VAL C 1 72 ? 75.272 169.876 135.059 1.00 35.67 43 VAL C C 1
ATOM 4682 O O . VAL C 1 72 ? 75.469 168.877 135.784 1.00 35.67 43 VAL C O 1
ATOM 4686 N N . GLY C 1 73 ? 74.860 171.066 135.512 1.00 33.94 44 GLY C N 1
ATOM 4687 C CA . GLY C 1 73 ? 74.531 171.340 136.923 1.00 33.94 44 GLY C CA 1
ATOM 4688 C C . GLY C 1 73 ? 75.730 171.874 137.668 1.00 33.94 44 GLY C C 1
ATOM 4689 O O . GLY C 1 73 ? 76.720 172.194 136.994 1.00 33.94 44 GLY C O 1
ATOM 4690 N N . GLN C 1 74 ? 75.655 172.014 138.993 1.00 32.46 45 GLN C N 1
ATOM 4691 C CA . GLN C 1 74 ? 76.805 172.418 139.802 1.00 32.46 45 GLN C CA 1
ATOM 4692 C C . GLN C 1 74 ? 77.217 173.858 139.485 1.00 32.46 45 GLN C C 1
ATOM 4693 O O . GLN C 1 74 ? 78.372 174.150 139.170 1.00 32.46 45 GLN C O 1
ATOM 4699 N N . LEU C 1 75 ? 76.250 174.772 139.585 1.00 36.90 46 LEU C N 1
ATOM 4700 C CA . LEU C 1 75 ? 76.479 176.141 139.134 1.00 36.90 46 LEU C CA 1
ATOM 4701 C C . LEU C 1 75 ? 77.364 176.917 140.104 1.00 36.90 46 LEU C C 1
ATOM 4702 O O . LEU C 1 75 ? 78.222 177.698 139.673 1.00 36.90 46 LEU C O 1
ATOM 4707 N N . GLU C 1 76 ? 77.160 176.730 141.412 1.00 38.12 47 GLU C N 1
ATOM 4708 C CA . GLU C 1 76 ? 77.924 177.479 142.407 1.00 38.12 47 GLU C CA 1
ATOM 4709 C C . GLU C 1 76 ? 79.408 177.145 142.329 1.00 38.12 47 GLU C C 1
ATOM 4710 O O . GLU C 1 76 ? 80.262 178.041 142.285 1.00 38.12 47 GLU C O 1
ATOM 4716 N N . ALA C 1 77 ? 79.730 175.853 142.291 1.00 33.09 48 ALA C N 1
ATOM 4717 C CA . ALA C 1 77 ? 81.126 175.447 142.238 1.00 33.09 48 ALA C CA 1
ATOM 4718 C C . ALA C 1 77 ? 81.766 175.820 140.910 1.00 33.09 48 ALA C C 1
ATOM 4719 O O . ALA C 1 77 ? 82.951 176.156 140.875 1.00 33.09 48 ALA C O 1
ATOM 4721 N N . ARG C 1 78 ? 81.008 175.776 139.812 1.00 35.96 49 ARG C N 1
ATOM 4722 C CA . ARG C 1 78 ? 81.558 176.189 138.523 1.00 35.96 49 ARG C CA 1
ATOM 4723 C C . ARG C 1 78 ? 81.857 177.683 138.499 1.00 35.96 49 ARG C C 1
ATOM 4724 O O . ARG C 1 78 ? 82.886 178.104 137.960 1.00 35.96 49 ARG C O 1
ATOM 4732 N N . GLU C 1 79 ? 80.972 178.501 139.075 1.00 38.42 50 GLU C N 1
ATOM 4733 C CA . GLU C 1 79 ? 81.241 179.935 139.158 1.00 38.42 50 GLU C CA 1
ATOM 4734 C C . GLU C 1 79 ? 82.453 180.215 140.038 1.00 38.42 50 GLU C C 1
ATOM 4735 O O . GLU C 1 79 ? 83.287 181.073 139.713 1.00 38.42 50 GLU C O 1
ATOM 4741 N N . ALA C 1 80 ? 82.565 179.498 141.159 1.00 36.20 51 ALA C N 1
ATOM 4742 C CA . ALA C 1 80 ? 83.724 179.658 142.030 1.00 36.20 51 ALA C CA 1
ATOM 4743 C C . ALA C 1 80 ? 85.009 179.250 141.320 1.00 36.20 51 ALA C C 1
ATOM 4744 O O . ALA C 1 80 ? 86.039 179.922 141.447 1.00 36.20 51 ALA C O 1
ATOM 4746 N N . ALA C 1 81 ? 84.964 178.156 140.560 1.00 34.21 52 ALA C N 1
ATOM 4747 C CA . ALA C 1 81 ? 86.125 177.734 139.790 1.00 34.21 52 ALA C CA 1
ATOM 4748 C C . ALA C 1 81 ? 86.478 178.744 138.710 1.00 34.21 52 ALA C C 1
ATOM 4749 O O . ALA C 1 81 ? 87.659 178.942 138.420 1.00 34.21 52 ALA C O 1
ATOM 4751 N N . GLY C 1 82 ? 85.480 179.388 138.105 1.00 36.23 53 GLY C N 1
ATOM 4752 C CA . GLY C 1 82 ? 85.771 180.441 137.145 1.00 36.23 53 GLY C CA 1
ATOM 4753 C C . GLY C 1 82 ? 86.464 181.629 137.782 1.00 36.23 53 GLY C C 1
ATOM 4754 O O . GLY C 1 82 ? 87.403 182.197 137.212 1.00 36.23 53 GLY C O 1
ATOM 4755 N N . LEU C 1 83 ? 86.009 182.019 138.976 1.00 38.39 54 LEU C N 1
ATOM 4756 C CA . LEU C 1 83 ? 86.681 183.096 139.703 1.00 38.39 54 LEU C CA 1
ATOM 4757 C C . LEU C 1 83 ? 88.113 182.709 140.054 1.00 38.39 54 LEU C C 1
ATOM 4758 O O . LEU C 1 83 ? 89.034 183.527 139.938 1.00 38.39 54 LEU C O 1
ATOM 4763 N N . VAL C 1 84 ? 88.324 181.459 140.467 1.00 36.54 55 VAL C N 1
ATOM 4764 C CA . VAL C 1 84 ? 89.675 181.015 140.795 1.00 36.54 55 VAL C CA 1
ATOM 4765 C C . VAL C 1 84 ? 90.546 180.972 139.543 1.00 36.54 55 VAL C C 1
ATOM 4766 O O . VAL C 1 84 ? 91.742 181.263 139.606 1.00 36.54 55 VAL C O 1
ATOM 4770 N N . VAL C 1 85 ? 89.971 180.606 138.394 1.00 37.97 56 VAL C N 1
ATOM 4771 C CA . VAL C 1 85 ? 90.724 180.600 137.140 1.00 37.97 56 VAL C CA 1
ATOM 4772 C C . VAL C 1 85 ? 91.154 182.015 136.778 1.00 37.97 56 VAL C C 1
ATOM 4773 O O . VAL C 1 85 ? 92.290 182.245 136.340 1.00 37.97 56 VAL C O 1
ATOM 4777 N N . ASP C 1 86 ? 90.247 182.982 136.943 1.00 42.26 57 ASP C N 1
ATOM 4778 C CA . ASP C 1 86 ? 90.619 184.380 136.747 1.00 42.26 57 ASP C CA 1
ATOM 4779 C C . ASP C 1 86 ? 91.702 184.811 137.726 1.00 42.26 57 ASP C C 1
ATOM 4780 O O . ASP C 1 86 ? 92.553 185.639 137.384 1.00 42.26 57 ASP C O 1
ATOM 4785 N N . MET C 1 87 ? 91.690 184.258 138.940 1.00 41.65 58 MET C N 1
ATOM 4786 C CA . MET C 1 87 ? 92.729 184.585 139.911 1.00 41.65 58 MET C CA 1
ATOM 4787 C C . MET C 1 87 ? 94.076 183.960 139.538 1.00 41.65 58 MET C C 1
ATOM 4788 O O . MET C 1 87 ? 95.122 184.560 139.807 1.00 41.65 58 MET C O 1
ATOM 4793 N N . ILE C 1 88 ? 94.079 182.768 138.928 1.00 39.58 59 ILE C N 1
ATOM 4794 C CA . ILE C 1 88 ? 95.335 182.188 138.441 1.00 39.58 59 ILE C CA 1
ATOM 4795 C C . ILE C 1 88 ? 95.868 182.985 137.260 1.00 39.58 59 ILE C C 1
ATOM 4796 O O . ILE C 1 88 ? 97.087 183.128 137.102 1.00 39.58 59 ILE C O 1
ATOM 4801 N N . LYS C 1 89 ? 94.976 183.468 136.388 1.00 42.80 60 LYS C N 1
ATOM 4802 C CA . LYS C 1 89 ? 95.421 184.125 135.159 1.00 42.80 60 LYS C CA 1
ATOM 4803 C C . LYS C 1 89 ? 96.219 185.396 135.432 1.00 42.80 60 LYS C C 1
ATOM 4804 O O . LYS C 1 89 ? 97.090 185.754 134.631 1.00 42.80 60 LYS C O 1
ATOM 4810 N N . GLN C 1 90 ? 95.947 186.076 136.552 1.00 46.86 61 GLN C N 1
ATOM 4811 C CA . GLN C 1 90 ? 96.658 187.282 136.971 1.00 46.86 61 GLN C CA 1
ATOM 4812 C C . GLN C 1 90 ? 97.468 187.077 138.253 1.00 46.86 61 GLN C C 1
ATOM 4813 O O . GLN C 1 90 ? 97.810 188.056 138.923 1.00 46.86 61 GLN C O 1
ATOM 4819 N N . LYS C 1 91 ? 97.780 185.824 138.606 1.00 47.60 62 LYS C N 1
ATOM 4820 C CA . LYS C 1 91 ? 98.842 185.490 139.563 1.00 47.60 62 LYS C CA 1
ATOM 4821 C C . LYS C 1 91 ? 98.556 186.007 140.973 1.00 47.60 62 LYS C C 1
ATOM 4822 O O . LYS C 1 91 ? 99.485 186.303 141.729 1.00 47.60 62 LYS C O 1
ATOM 4828 N N . LYS C 1 92 ? 97.280 186.106 141.348 1.00 45.08 63 LYS C N 1
ATOM 4829 C CA . LYS C 1 92 ? 96.893 186.519 142.693 1.00 45.08 63 LYS C CA 1
ATOM 4830 C C . LYS C 1 92 ? 96.785 185.357 143.678 1.00 45.08 63 LYS C C 1
ATOM 4831 O O . LYS C 1 92 ? 96.707 185.604 144.887 1.00 45.08 63 LYS C O 1
ATOM 4837 N N . MET C 1 93 ? 96.775 184.111 143.200 1.00 42.03 64 MET C N 1
ATOM 4838 C CA . MET C 1 93 ? 96.804 182.917 144.039 1.00 42.03 64 MET C CA 1
ATOM 4839 C C . MET C 1 93 ? 98.225 182.446 144.366 1.00 42.03 64 MET C C 1
ATOM 4840 O O . MET C 1 93 ? 98.389 181.378 144.966 1.00 42.03 64 MET C O 1
ATOM 4845 N N . ALA C 1 94 ? 99.260 183.209 144.003 1.00 40.36 65 ALA C N 1
ATOM 4846 C CA . ALA C 1 94 ? 100.625 182.844 144.364 1.00 40.36 65 ALA C CA 1
ATOM 4847 C C . ALA C 1 94 ? 100.794 182.849 145.878 1.00 40.36 65 ALA C C 1
ATOM 4848 O O . ALA C 1 94 ? 100.735 183.909 146.508 1.00 40.36 65 ALA C O 1
ATOM 4850 N N . GLY C 1 95 ? 100.993 181.662 146.457 1.00 38.15 66 GLY C N 1
ATOM 4851 C CA . GLY C 1 95 ? 101.115 181.465 147.890 1.00 38.15 66 GLY C CA 1
ATOM 4852 C C . GLY C 1 95 ? 99.950 180.749 148.542 1.00 38.15 66 GLY C C 1
ATOM 4853 O O . GLY C 1 95 ? 100.085 180.340 149.702 1.00 38.15 66 GLY C O 1
ATOM 4854 N N . LYS C 1 96 ? 98.818 180.585 147.851 1.00 39.79 67 LYS C N 1
ATOM 4855 C CA . LYS C 1 96 ? 97.633 179.899 148.354 1.00 39.79 67 LYS C CA 1
ATOM 4856 C C . LYS C 1 96 ? 97.394 178.622 147.551 1.00 39.79 67 LYS C C 1
ATOM 4857 O O . LYS C 1 96 ? 98.144 178.283 146.632 1.00 39.79 67 LYS C O 1
ATOM 4863 N N . ALA C 1 97 ? 96.329 177.911 147.917 1.00 37.88 68 ALA C N 1
ATOM 4864 C CA . ALA C 1 97 ? 95.947 176.666 147.265 1.00 37.88 68 ALA C CA 1
ATOM 4865 C C . ALA C 1 97 ? 94.434 176.532 147.351 1.00 37.88 68 ALA C C 1
ATOM 4866 O O . ALA C 1 97 ? 93.772 177.269 148.083 1.00 37.88 68 ALA C O 1
ATOM 4868 N N . LEU C 1 98 ? 93.892 175.580 146.589 1.00 32.37 69 LEU C N 1
ATOM 4869 C CA . LEU C 1 98 ? 92.455 175.365 146.476 1.00 32.37 69 LEU C CA 1
ATOM 4870 C C . LEU C 1 98 ? 92.107 174.056 147.174 1.00 32.37 69 LEU C C 1
ATOM 4871 O O . LEU C 1 98 ? 92.907 173.120 147.167 1.00 32.37 69 LEU C O 1
ATOM 4876 N N . LEU C 1 99 ? 90.938 174.008 147.815 1.00 34.68 70 LEU C N 1
ATOM 4877 C CA . LEU C 1 99 ? 90.387 172.779 148.383 1.00 34.68 70 LEU C CA 1
ATOM 4878 C C . LEU C 1 99 ? 88.942 172.637 147.933 1.00 34.68 70 LEU C C 1
ATOM 4879 O O . LEU C 1 99 ? 88.169 173.596 148.010 1.00 34.68 70 LEU C O 1
ATOM 4884 N N . LEU C 1 100 ? 88.591 171.439 147.460 1.00 30.79 71 LEU C N 1
ATOM 4885 C CA . LEU C 1 100 ? 87.231 171.078 147.070 1.00 30.79 71 LEU C CA 1
ATOM 4886 C C . LEU C 1 100 ? 86.673 170.146 148.138 1.00 30.79 71 LEU C C 1
ATOM 4887 O O . LEU C 1 100 ? 87.078 168.981 148.225 1.00 30.79 71 LEU C O 1
ATOM 4892 N N . ALA C 1 101 ? 85.739 170.658 148.938 1.00 35.45 72 ALA C N 1
ATOM 4893 C CA . ALA C 1 101 ? 85.125 169.914 150.034 1.00 35.45 72 ALA C CA 1
ATOM 4894 C C . ALA C 1 101 ? 83.724 169.503 149.605 1.00 35.45 72 ALA C C 1
ATOM 4895 O O . ALA C 1 101 ? 82.845 170.354 149.446 1.00 35.45 72 ALA C O 1
ATOM 4897 N N . GLY C 1 102 ? 83.513 168.202 149.415 1.00 35.48 73 GLY C N 1
ATOM 4898 C CA . GLY C 1 102 ? 82.200 167.718 149.059 1.00 35.48 73 GLY C CA 1
ATOM 4899 C C . GLY C 1 102 ? 82.092 166.206 149.048 1.00 35.48 73 GLY C C 1
ATOM 4900 O O . GLY C 1 102 ? 83.099 165.508 149.179 1.00 35.48 73 GLY C O 1
ATOM 4901 N N . PRO C 1 103 ? 80.882 165.663 148.888 1.00 36.43 74 PRO C N 1
ATOM 4902 C CA . PRO C 1 103 ? 80.714 164.199 148.957 1.00 36.43 74 PRO C CA 1
ATOM 4903 C C . PRO C 1 103 ? 81.365 163.496 147.778 1.00 36.43 74 PRO C C 1
ATOM 4904 O O . PRO C 1 103 ? 81.824 164.154 146.833 1.00 36.43 74 PRO C O 1
ATOM 4908 N N . PRO C 1 104 ? 81.396 162.152 147.754 1.00 34.38 75 PRO C N 1
ATOM 4909 C CA . PRO C 1 104 ? 81.935 161.452 146.608 1.00 34.38 75 PRO C CA 1
ATOM 4910 C C . PRO C 1 104 ? 81.026 161.624 145.416 1.00 34.38 75 PRO C C 1
ATOM 4911 O O . PRO C 1 104 ? 79.869 162.019 145.603 1.00 34.38 75 PRO C O 1
ATOM 4915 N N . GLY C 1 105 ? 81.520 161.326 144.218 1.00 33.80 76 GLY C N 1
ATOM 4916 C CA . GLY C 1 105 ? 80.728 161.431 142.984 1.00 33.80 76 GLY C CA 1
ATOM 4917 C C . GLY C 1 105 ? 80.033 162.766 142.887 1.00 33.80 76 GLY C C 1
ATOM 4918 O O . GLY C 1 105 ? 78.849 162.763 142.506 1.00 33.80 76 GLY C O 1
ATOM 4919 N N . THR C 1 106 ? 80.716 163.868 143.214 1.00 31.87 77 THR C N 1
ATOM 4920 C CA . THR C 1 106 ? 80.156 165.213 143.128 1.00 31.87 77 THR C CA 1
ATOM 4921 C C . THR C 1 106 ? 80.926 166.107 142.154 1.00 31.87 77 THR C C 1
ATOM 4922 O O . THR C 1 106 ? 80.766 167.330 142.183 1.00 31.87 77 THR C O 1
ATOM 4926 N N . GLY C 1 107 ? 81.758 165.531 141.287 1.00 30.90 78 GLY C N 1
ATOM 4927 C CA . GLY C 1 107 ? 82.409 166.316 140.259 1.00 30.90 78 GLY C CA 1
ATOM 4928 C C . GLY C 1 107 ? 83.584 167.143 140.722 1.00 30.90 78 GLY C C 1
ATOM 4929 O O . GLY C 1 107 ? 83.885 168.168 140.106 1.00 30.90 78 GLY C O 1
ATOM 4930 N N . LYS C 1 108 ? 84.262 166.732 141.795 1.00 31.27 79 LYS C N 1
ATOM 4931 C CA . LYS C 1 108 ? 85.440 167.468 142.245 1.00 31.27 79 LYS C CA 1
ATOM 4932 C C . LYS C 1 108 ? 86.595 167.294 141.266 1.00 31.27 79 LYS C C 1
ATOM 4933 O O . LYS C 1 108 ? 87.237 168.273 140.862 1.00 31.27 79 LYS C O 1
ATOM 4939 N N . THR C 1 109 ? 86.853 166.067 140.819 1.00 33.90 80 THR C N 1
ATOM 4940 C CA . THR C 1 109 ? 87.939 165.778 139.867 1.00 33.90 80 THR C CA 1
ATOM 4941 C C . THR C 1 109 ? 87.543 166.339 138.537 1.00 33.90 80 THR C C 1
ATOM 4942 O O . THR C 1 109 ? 88.453 166.704 137.809 1.00 33.90 80 THR C O 1
ATOM 4946 N N . ALA C 1 110 ? 86.262 166.339 138.178 1.00 33.20 81 ALA C N 1
ATOM 4947 C CA . ALA C 1 110 ? 85.799 166.992 136.960 1.00 33.20 81 ALA C CA 1
ATOM 4948 C C . ALA C 1 110 ? 85.994 168.498 137.043 1.00 33.20 81 ALA C C 1
ATOM 4949 O O . ALA C 1 110 ? 86.362 169.138 136.053 1.00 33.20 81 ALA C O 1
ATOM 4951 N N . LEU C 1 111 ? 85.758 169.081 138.220 1.00 32.42 82 LEU C N 1
ATOM 4952 C CA . LEU C 1 111 ? 85.971 170.517 138.392 1.00 32.42 82 LEU C CA 1
ATOM 4953 C C . LEU C 1 111 ? 87.441 170.881 138.239 1.00 32.42 82 LEU C C 1
ATOM 4954 O O . LEU C 1 111 ? 87.772 171.897 137.618 1.00 32.42 82 LEU C O 1
ATOM 4959 N N . ALA C 1 112 ? 88.335 170.075 138.815 1.00 33.34 83 ALA C N 1
ATOM 4960 C CA . ALA C 1 112 ? 89.763 170.346 138.678 1.00 33.34 83 ALA C CA 1
ATOM 4961 C C . ALA C 1 112 ? 90.211 170.220 137.228 1.00 33.34 83 ALA C C 1
ATOM 4962 O O . ALA C 1 112 ? 91.016 171.027 136.744 1.00 33.34 83 ALA C O 1
ATOM 4964 N N . LEU C 1 113 ? 89.699 169.212 136.518 1.00 33.53 84 LEU C N 1
ATOM 4965 C CA . LEU C 1 113 ? 90.035 169.066 135.106 1.00 33.53 84 LEU C CA 1
ATOM 4966 C C . LEU C 1 113 ? 89.490 170.233 134.294 1.00 33.53 84 LEU C C 1
ATOM 4967 O O . LEU C 1 113 ? 90.144 170.705 133.358 1.00 33.53 84 LEU C O 1
ATOM 4972 N N . GLY C 1 114 ? 88.301 170.723 134.648 1.00 32.77 85 GLY C N 1
ATOM 4973 C CA . GLY C 1 114 ? 87.766 171.894 133.977 1.00 32.77 85 GLY C CA 1
ATOM 4974 C C . GLY C 1 114 ? 88.602 173.135 134.221 1.00 32.77 85 GLY C C 1
ATOM 4975 O O . GLY C 1 114 ? 88.804 173.943 133.314 1.00 32.77 85 GLY C O 1
ATOM 4976 N N . ILE C 1 115 ? 89.103 173.298 135.448 1.00 32.85 86 ILE C N 1
ATOM 4977 C CA . ILE C 1 115 ? 89.983 174.424 135.762 1.00 32.85 86 ILE C CA 1
ATOM 4978 C C . ILE C 1 115 ? 91.261 174.336 134.937 1.00 32.85 86 ILE C C 1
ATOM 4979 O O . ILE C 1 115 ? 91.709 175.327 134.343 1.00 32.85 86 ILE C O 1
ATOM 4984 N N . SER C 1 116 ? 91.860 173.142 134.882 1.00 34.45 87 SER C N 1
ATOM 4985 C CA . SER C 1 116 ? 93.103 172.967 134.135 1.00 34.45 87 SER C CA 1
ATOM 4986 C C . SER C 1 116 ? 92.891 173.203 132.646 1.00 34.45 87 SER C C 1
ATOM 4987 O O . SER C 1 116 ? 93.757 173.767 131.970 1.00 34.45 87 SER C O 1
ATOM 4990 N N . GLN C 1 117 ? 91.742 172.778 132.116 1.00 34.87 88 GLN C N 1
ATOM 4991 C CA . GLN C 1 117 ? 91.430 173.050 130.717 1.00 34.87 88 GLN C CA 1
ATOM 4992 C C . GLN C 1 117 ? 91.213 174.539 130.480 1.00 34.87 88 GLN C C 1
ATOM 4993 O O . GLN C 1 117 ? 91.640 175.078 129.453 1.00 34.87 88 GLN C O 1
ATOM 4999 N N . GLU C 1 118 ? 90.551 175.221 131.416 1.00 37.08 89 GLU C N 1
ATOM 5000 C CA . GLU C 1 118 ? 90.275 176.643 131.251 1.00 37.08 89 GLU C CA 1
ATOM 5001 C C . GLU C 1 118 ? 91.528 177.499 131.368 1.00 37.08 89 GLU C C 1
ATOM 5002 O O . GLU C 1 118 ? 91.541 178.616 130.842 1.00 37.08 89 GLU C O 1
ATOM 5008 N N . LEU C 1 119 ? 92.565 177.018 132.062 1.00 37.82 90 LEU C N 1
ATOM 5009 C CA . LEU C 1 119 ? 93.797 177.796 132.167 1.00 37.82 90 LEU C CA 1
ATOM 5010 C C . LEU C 1 119 ? 94.458 177.985 130.806 1.00 37.82 90 LEU C C 1
ATOM 5011 O O . LEU C 1 119 ? 94.954 179.075 130.498 1.00 37.82 90 LEU C O 1
ATOM 5016 N N . GLY C 1 120 ? 94.475 176.947 129.981 1.00 43.18 91 GLY C N 1
ATOM 5017 C CA . GLY C 1 120 ? 95.092 177.070 128.677 1.00 43.18 91 GLY C CA 1
ATOM 5018 C C . GLY C 1 120 ? 94.853 175.841 127.830 1.00 43.18 91 GLY C C 1
ATOM 5019 O O . GLY C 1 120 ? 94.065 174.961 128.182 1.00 43.18 91 GLY C O 1
ATOM 5020 N N . SER C 1 121 ? 95.556 175.792 126.697 1.00 47.56 92 SER C N 1
ATOM 5021 C CA . SER C 1 121 ? 95.315 174.741 125.713 1.00 47.56 92 SER C CA 1
ATOM 5022 C C . SER C 1 121 ? 95.855 173.399 126.191 1.00 47.56 92 SER C C 1
ATOM 5023 O O . SER C 1 121 ? 95.091 172.449 126.400 1.00 47.56 92 SER C O 1
ATOM 5026 N N . LYS C 1 122 ? 97.173 173.310 126.376 1.00 48.09 93 LYS C N 1
ATOM 5027 C CA . LYS C 1 122 ? 97.873 172.084 126.757 1.00 48.09 93 LYS C CA 1
ATOM 5028 C C . LYS C 1 122 ? 98.442 172.198 128.166 1.00 48.09 93 LYS C C 1
ATOM 5029 O O . LYS C 1 122 ? 99.561 171.762 128.441 1.00 48.09 93 LYS C O 1
ATOM 5035 N N . VAL C 1 123 ? 97.675 172.792 129.067 1.00 41.44 94 VAL C N 1
ATOM 5036 C CA . VAL C 1 123 ? 98.127 172.955 130.452 1.00 41.44 94 VAL C CA 1
ATOM 5037 C C . VAL C 1 123 ? 98.140 171.581 131.125 1.00 41.44 94 VAL C C 1
ATOM 5038 O O . VAL C 1 123 ? 97.127 170.864 131.049 1.00 41.44 94 VAL C O 1
ATOM 5042 N N . PRO C 1 124 ? 99.229 171.143 131.772 1.00 44.23 95 PRO C N 1
ATOM 5043 C CA . PRO C 1 124 ? 99.218 169.796 132.354 1.00 44.23 95 PRO C CA 1
ATOM 5044 C C . PRO C 1 124 ? 98.293 169.686 133.555 1.00 44.23 95 PRO C C 1
ATOM 5045 O O . PRO C 1 124 ? 97.987 170.671 134.230 1.00 44.23 95 PRO C O 1
ATOM 5049 N N . PHE C 1 125 ? 97.852 168.454 133.809 1.00 35.95 96 PHE C N 1
ATOM 5050 C CA . PHE C 1 125 ? 96.938 168.127 134.902 1.00 35.95 96 PHE C CA 1
ATOM 5051 C C . PHE C 1 125 ? 97.418 166.828 135.529 1.00 35.95 96 PHE C C 1
ATOM 5052 O O . PHE C 1 125 ? 97.297 165.766 134.912 1.00 35.95 96 PHE C O 1
ATOM 5060 N N . CYS C 1 126 ? 97.951 166.911 136.751 1.00 37.76 97 CYS C N 1
ATOM 5061 C CA . CYS C 1 126 ? 98.516 165.763 137.456 1.00 37.76 97 CYS C CA 1
ATOM 5062 C C . CYS C 1 126 ? 97.572 165.341 138.577 1.00 37.76 97 CYS C C 1
ATOM 5063 O O . CYS C 1 126 ? 97.594 165.950 139.659 1.00 37.76 97 CYS C O 1
ATOM 5066 N N . PRO C 1 127 ? 96.703 164.346 138.373 1.00 35.96 98 PRO C N 1
ATOM 5067 C CA . PRO C 1 127 ? 95.939 163.795 139.496 1.00 35.96 98 PRO C CA 1
ATOM 5068 C C . PRO C 1 127 ? 96.740 162.770 140.277 1.00 35.96 98 PRO C C 1
ATOM 5069 O O . PRO C 1 127 ? 97.603 162.071 139.742 1.00 35.96 98 PRO C O 1
ATOM 5073 N N . MET C 1 128 ? 96.443 162.697 141.568 1.00 43.55 99 MET C N 1
ATOM 5074 C CA . MET C 1 128 ? 97.075 161.719 142.439 1.00 43.55 99 MET C CA 1
ATOM 5075 C C . MET C 1 128 ? 96.214 161.562 143.683 1.00 43.55 99 MET C C 1
ATOM 5076 O O . MET C 1 128 ? 95.238 162.290 143.881 1.00 43.55 99 MET C O 1
ATOM 5081 N N . VAL C 1 129 ? 96.603 160.602 144.524 1.00 45.93 100 VAL C N 1
ATOM 5082 C CA . VAL C 1 129 ? 95.899 160.255 145.749 1.00 45.93 100 VAL C CA 1
ATOM 5083 C C . VAL C 1 129 ? 96.914 160.267 146.884 1.00 45.93 100 VAL C C 1
ATOM 5084 O O . VAL C 1 129 ? 98.118 160.114 146.671 1.00 45.93 100 VAL C O 1
ATOM 5088 N N . GLY C 1 130 ? 96.416 160.491 148.101 1.00 49.86 101 GLY C N 1
ATOM 5089 C CA . GLY C 1 130 ? 97.291 160.480 149.260 1.00 49.86 101 GLY C CA 1
ATOM 5090 C C . GLY C 1 130 ? 97.942 159.131 149.497 1.00 49.86 101 GLY C C 1
ATOM 5091 O O . GLY C 1 130 ? 99.101 159.063 149.913 1.00 49.86 101 GLY C O 1
ATOM 5092 N N . SER C 1 131 ? 97.219 158.043 149.217 1.00 53.22 102 SER C N 1
ATOM 5093 C CA . SER C 1 131 ? 97.788 156.708 149.379 1.00 53.22 102 SER C CA 1
ATOM 5094 C C . SER C 1 131 ? 98.971 156.478 148.445 1.00 53.22 102 SER C C 1
ATOM 5095 O O . SER C 1 131 ? 99.870 155.694 148.767 1.00 53.22 102 SER C O 1
ATOM 5098 N N . GLU C 1 132 ? 98.994 157.149 147.291 1.00 53.96 103 GLU C N 1
ATOM 5099 C CA . GLU C 1 132 ? 100.140 157.052 146.397 1.00 53.96 103 GLU C CA 1
ATOM 5100 C C . GLU C 1 132 ? 101.398 157.677 146.992 1.00 53.96 103 GLU C C 1
ATOM 5101 O O . GLU C 1 132 ? 102.502 157.317 146.571 1.00 53.96 103 GLU C O 1
ATOM 5107 N N . VAL C 1 133 ? 101.267 158.598 147.953 1.00 55.39 104 VAL C N 1
ATOM 5108 C CA . VAL C 1 133 ? 102.454 159.257 148.495 1.00 55.39 104 VAL C CA 1
ATOM 5109 C C . VAL C 1 133 ? 103.287 158.268 149.303 1.00 55.39 104 VAL C C 1
ATOM 5110 O O . VAL C 1 133 ? 104.522 158.309 149.270 1.00 55.39 104 VAL C O 1
ATOM 5114 N N . TYR C 1 134 ? 102.636 157.369 150.035 1.00 56.14 105 TYR C N 1
ATOM 5115 C CA . TYR C 1 134 ? 103.362 156.319 150.737 1.00 56.14 105 TYR C CA 1
ATOM 5116 C C . TYR C 1 134 ? 103.878 155.295 149.735 1.00 56.14 105 TYR C C 1
ATOM 5117 O O . TYR C 1 134 ? 103.135 154.835 148.864 1.00 56.14 105 TYR C O 1
ATOM 5126 N N . SER C 1 135 ? 105.157 154.948 149.853 1.00 64.98 106 SER C N 1
ATOM 5127 C CA . SER C 1 135 ? 105.785 154.025 148.920 1.00 64.98 106 SER C CA 1
ATOM 5128 C C . SER C 1 135 ? 106.985 153.376 149.590 1.00 64.98 106 SER C C 1
ATOM 5129 O O . SER C 1 135 ? 107.658 153.992 150.421 1.00 64.98 106 SER C O 1
ATOM 5132 N N . SER C 1 136 ? 107.240 152.122 149.214 1.00 70.99 107 SER C N 1
ATOM 5133 C CA . SER C 1 136 ? 108.324 151.349 149.806 1.00 70.99 107 SER C CA 1
ATOM 5134 C C . SER C 1 136 ? 109.682 151.630 149.171 1.00 70.99 107 SER C C 1
ATOM 5135 O O . SER C 1 136 ? 110.703 151.467 149.848 1.00 70.99 107 SER C O 1
ATOM 5138 N N . GLU C 1 137 ? 109.716 152.059 147.906 1.00 74.93 108 GLU C N 1
ATOM 5139 C CA . GLU C 1 137 ? 110.959 152.248 147.163 1.00 74.93 108 GLU C CA 1
ATOM 5140 C C . GLU C 1 137 ? 111.466 153.681 147.169 1.00 74.93 108 GLU C C 1
ATOM 5141 O O . GLU C 1 137 ? 112.681 153.886 147.074 1.00 74.93 108 GLU C O 1
ATOM 5147 N N . VAL C 1 138 ? 110.573 154.668 147.277 1.00 70.24 109 VAL C N 1
ATOM 5148 C CA . VAL C 1 138 ? 110.924 156.084 147.274 1.00 70.24 109 VAL C CA 1
ATOM 5149 C C . VAL C 1 138 ? 110.354 156.731 148.527 1.00 70.24 109 VAL C C 1
ATOM 5150 O O . VAL C 1 138 ? 109.322 156.309 149.057 1.00 70.24 109 VAL C O 1
ATOM 5154 N N . LYS C 1 139 ? 111.047 157.760 149.003 1.00 66.59 110 LYS C N 1
ATOM 5155 C CA . LYS C 1 139 ? 110.579 158.514 150.153 1.00 66.59 110 LYS C CA 1
ATOM 5156 C C . LYS C 1 139 ? 109.298 159.260 149.794 1.00 66.59 110 LYS C C 1
ATOM 5157 O O . LYS C 1 139 ? 109.085 159.649 148.642 1.00 66.59 110 LYS C O 1
ATOM 5163 N N . LYS C 1 140 ? 108.425 159.423 150.795 1.00 61.40 111 LYS C N 1
ATOM 5164 C CA . LYS C 1 140 ? 107.136 160.083 150.578 1.00 61.40 111 LYS C CA 1
ATOM 5165 C C . LYS C 1 140 ? 107.317 161.521 150.104 1.00 61.40 111 LYS C C 1
ATOM 5166 O O . LYS C 1 140 ? 106.620 161.983 149.188 1.00 61.40 111 LYS C O 1
ATOM 5172 N N . THR C 1 141 ? 108.269 162.233 150.704 1.00 63.11 112 THR C N 1
ATOM 5173 C CA . THR C 1 141 ? 108.565 163.598 150.290 1.00 63.11 112 THR C CA 1
ATOM 5174 C C . THR C 1 141 ? 109.075 163.650 148.850 1.00 63.11 112 THR C C 1
ATOM 5175 O O . THR C 1 141 ? 108.772 164.594 148.106 1.00 63.11 112 THR C O 1
ATOM 5179 N N . GLU C 1 142 ? 109.851 162.643 148.443 1.00 64.87 113 GLU C N 1
ATOM 5180 C CA . GLU C 1 142 ? 110.420 162.641 147.099 1.00 64.87 113 GLU C CA 1
ATOM 5181 C C . GLU C 1 142 ? 109.325 162.491 146.047 1.00 64.87 113 GLU C C 1
ATOM 5182 O O . GLU C 1 142 ? 109.316 163.215 145.046 1.00 64.87 113 GLU C O 1
ATOM 5188 N N . VAL C 1 143 ? 108.392 161.557 146.255 1.00 61.00 114 VAL C N 1
ATOM 5189 C CA . VAL C 1 143 ? 107.284 161.416 145.310 1.00 61.00 114 VAL C CA 1
ATOM 5190 C C . VAL C 1 143 ? 106.372 162.637 145.360 1.00 61.00 114 VAL C C 1
ATOM 5191 O O . VAL C 1 143 ? 105.757 162.998 144.344 1.00 61.00 114 VAL C O 1
ATOM 5195 N N . LEU C 1 144 ? 106.256 163.281 146.530 1.00 56.78 115 LEU C N 1
ATOM 5196 C CA . LEU C 1 144 ? 105.479 164.516 146.613 1.00 56.78 115 LEU C CA 1
ATOM 5197 C C . LEU C 1 144 ? 106.057 165.598 145.710 1.00 56.78 115 LEU C C 1
ATOM 5198 O O . LEU C 1 144 ? 105.337 166.174 144.890 1.00 56.78 115 LEU C O 1
ATOM 5203 N N . MET C 1 145 ? 107.361 165.870 145.825 1.00 60.18 116 MET C N 1
ATOM 5204 C CA . MET C 1 145 ? 107.972 166.831 144.904 1.00 60.18 116 MET C CA 1
ATOM 5205 C C . MET C 1 145 ? 107.985 166.343 143.464 1.00 60.18 116 MET C C 1
ATOM 5206 O O . MET C 1 145 ? 107.963 167.170 142.547 1.00 60.18 116 MET C O 1
ATOM 5211 N N . GLU C 1 146 ? 108.020 165.028 143.240 1.00 61.75 117 GLU C N 1
ATOM 5212 C CA . GLU C 1 146 ? 107.952 164.507 141.878 1.00 61.75 117 GLU C CA 1
ATOM 5213 C C . GLU C 1 146 ? 106.640 164.897 141.212 1.00 61.75 117 GLU C C 1
ATOM 5214 O O . GLU C 1 146 ? 106.632 165.488 140.125 1.00 61.75 117 GLU C O 1
ATOM 5220 N N . ASN C 1 147 ? 105.520 164.620 141.879 1.00 53.73 118 ASN C N 1
ATOM 5221 C CA . ASN C 1 147 ? 104.229 165.023 141.329 1.00 53.73 118 ASN C CA 1
ATOM 5222 C C . ASN C 1 147 ? 104.066 166.539 141.323 1.00 53.73 118 ASN C C 1
ATOM 5223 O O . ASN C 1 147 ? 103.418 167.083 140.422 1.00 53.73 118 ASN C O 1
ATOM 5228 N N . PHE C 1 148 ? 104.643 167.231 142.309 1.00 52.33 119 PHE C N 1
ATOM 5229 C CA . PHE C 1 148 ? 104.518 168.683 142.396 1.00 52.33 119 PHE C CA 1
ATOM 5230 C C . PHE C 1 148 ? 105.191 169.363 141.211 1.00 52.33 119 PHE C C 1
ATOM 5231 O O . PHE C 1 148 ? 104.613 170.254 140.579 1.00 52.33 119 PHE C O 1
ATOM 5239 N N . ARG C 1 149 ? 106.417 168.948 140.892 1.00 61.41 120 ARG C N 1
ATOM 5240 C CA . ARG C 1 149 ? 107.144 169.503 139.761 1.00 61.41 120 ARG C CA 1
ATOM 5241 C C . ARG C 1 149 ? 106.663 168.958 138.424 1.00 61.41 120 ARG C C 1
ATOM 5242 O O . ARG C 1 149 ? 106.884 169.606 137.397 1.00 61.41 120 ARG C O 1
ATOM 5250 N N . ARG C 1 150 ? 106.015 167.789 138.407 1.00 56.15 121 ARG C N 1
ATOM 5251 C CA . ARG C 1 150 ? 105.490 167.255 137.155 1.00 56.15 121 ARG C CA 1
ATOM 5252 C C . ARG C 1 150 ? 104.390 168.128 136.562 1.00 56.15 121 ARG C C 1
ATOM 5253 O O . ARG C 1 150 ? 104.170 168.079 135.347 1.00 56.15 121 ARG C O 1
ATOM 5261 N N . ALA C 1 151 ? 103.695 168.918 137.383 1.00 48.01 122 ALA C N 1
ATOM 5262 C CA . ALA C 1 151 ? 102.631 169.796 136.917 1.00 48.01 122 ALA C CA 1
ATOM 5263 C C . ALA C 1 151 ? 103.117 171.153 136.416 1.00 48.01 122 ALA C C 1
ATOM 5264 O O . ALA C 1 151 ? 102.308 171.909 135.874 1.00 48.01 122 ALA C O 1
ATOM 5266 N N . ILE C 1 152 ? 104.395 171.492 136.577 1.00 56.49 123 ILE C N 1
ATOM 5267 C CA . ILE C 1 152 ? 104.919 172.792 136.159 1.00 56.49 123 ILE C CA 1
ATOM 5268 C C . ILE C 1 152 ? 105.352 172.647 134.704 1.00 56.49 123 ILE C C 1
ATOM 5269 O O . ILE C 1 152 ? 106.441 172.144 134.423 1.00 56.49 123 ILE C O 1
ATOM 5274 N N . GLY C 1 153 ? 104.510 173.095 133.771 1.00 58.75 124 GLY C N 1
ATOM 5275 C CA . GLY C 1 153 ? 104.840 173.005 132.364 1.00 58.75 124 GLY C CA 1
ATOM 5276 C C . GLY C 1 153 ? 105.676 174.192 131.924 1.00 58.75 124 GLY C C 1
ATOM 5277 O O . GLY C 1 153 ? 105.592 175.272 132.497 1.00 58.75 124 GLY C O 1
ATOM 5278 N N . LEU C 1 154 ? 106.488 173.976 130.891 1.00 66.98 125 LEU C N 1
ATOM 5279 C CA . LEU C 1 154 ? 107.270 175.030 130.266 1.00 66.98 125 LEU C CA 1
ATOM 5280 C C . LEU C 1 154 ? 107.245 174.804 128.765 1.00 66.98 125 LEU C C 1
ATOM 5281 O O . LEU C 1 154 ? 107.083 173.673 128.302 1.00 66.98 125 LEU C O 1
ATOM 5286 N N . ARG C 1 155 ? 107.377 175.896 128.016 1.00 76.34 126 ARG C N 1
ATOM 5287 C CA . ARG C 1 155 ? 107.479 175.866 126.564 1.00 76.34 126 ARG C CA 1
ATOM 5288 C C . ARG C 1 155 ? 108.693 176.683 126.149 1.00 76.34 126 ARG C C 1
ATOM 5289 O O . ARG C 1 155 ? 108.854 177.829 126.583 1.00 76.34 126 ARG C O 1
ATOM 5297 N N . ILE C 1 156 ? 109.541 176.079 125.318 1.00 80.33 127 ILE C N 1
ATOM 5298 C CA . ILE C 1 156 ? 110.802 176.657 124.867 1.00 80.33 127 ILE C CA 1
ATOM 5299 C C . ILE C 1 156 ? 110.680 176.897 123.371 1.00 80.33 127 ILE C C 1
ATOM 5300 O O . ILE C 1 156 ? 110.293 175.992 122.619 1.00 80.33 127 ILE C O 1
ATOM 5305 N N . LYS C 1 157 ? 111.003 178.116 122.946 1.00 80.98 128 LYS C N 1
ATOM 5306 C CA . LYS C 1 157 ? 110.887 178.515 121.549 1.00 80.98 128 LYS C CA 1
ATOM 5307 C C . LYS C 1 157 ? 112.133 178.109 120.766 1.00 80.98 128 LYS C C 1
ATOM 5308 O O . LYS C 1 157 ? 113.229 178.022 121.319 1.00 80.98 128 LYS C O 1
ATOM 5314 N N . VAL C 1 267 ? 108.578 175.094 118.584 1.00 82.09 238 VAL C N 1
ATOM 5315 C CA . VAL C 1 267 ? 108.309 175.372 119.989 1.00 82.09 238 VAL C CA 1
ATOM 5316 C C . VAL C 1 267 ? 107.945 174.067 120.684 1.00 82.09 238 VAL C C 1
ATOM 5317 O O . VAL C 1 267 ? 106.930 173.453 120.350 1.00 82.09 238 VAL C O 1
ATOM 5321 N N . GLN C 1 268 ? 108.765 173.665 121.657 1.00 78.86 239 GLN C N 1
ATOM 5322 C CA . GLN C 1 268 ? 108.647 172.372 122.324 1.00 78.86 239 GLN C CA 1
ATOM 5323 C C . GLN C 1 268 ? 108.219 172.576 123.771 1.00 78.86 239 GLN C C 1
ATOM 5324 O O . GLN C 1 268 ? 108.748 173.449 124.465 1.00 78.86 239 GLN C O 1
ATOM 5330 N N . ASP C 1 269 ? 107.275 171.748 124.219 1.00 72.17 240 ASP C N 1
ATOM 5331 C CA . ASP C 1 269 ? 106.683 171.830 125.550 1.00 72.17 240 ASP C CA 1
ATOM 5332 C C . ASP C 1 269 ? 107.123 170.632 126.382 1.00 72.17 240 ASP C C 1
ATOM 5333 O O . ASP C 1 269 ? 107.110 169.497 125.896 1.00 72.17 240 ASP C O 1
ATOM 5338 N N . VAL C 1 270 ? 107.510 170.890 127.632 1.00 66.84 241 VAL C N 1
ATOM 5339 C CA . VAL C 1 270 ? 108.030 169.856 128.520 1.00 66.84 241 VAL C CA 1
ATOM 5340 C C . VAL C 1 270 ? 107.768 170.273 129.961 1.00 66.84 241 VAL C C 1
ATOM 5341 O O . VAL C 1 270 ? 107.747 171.462 130.287 1.00 66.84 241 VAL C O 1
ATOM 5345 N N . THR C 1 271 ? 107.572 169.282 130.827 1.00 64.80 242 THR C N 1
ATOM 5346 C CA . THR C 1 271 ? 107.326 169.523 132.242 1.00 64.80 242 THR C CA 1
ATOM 5347 C C . THR C 1 271 ? 108.645 169.634 132.997 1.00 64.80 242 THR C C 1
ATOM 5348 O O . THR C 1 271 ? 109.670 169.091 132.579 1.00 64.80 242 THR C O 1
ATOM 5352 N N . LEU C 1 272 ? 108.604 170.347 134.125 1.00 63.16 243 LEU C N 1
ATOM 5353 C CA . LEU C 1 272 ? 109.825 170.623 134.875 1.00 63.16 243 LEU C CA 1
ATOM 5354 C C . LEU C 1 272 ? 110.420 169.363 135.492 1.00 63.16 243 LEU C C 1
ATOM 5355 O O . LEU C 1 272 ? 111.636 169.300 135.703 1.00 63.16 243 LEU C O 1
ATOM 5360 N N . GLN C 1 273 ? 109.595 168.360 135.802 1.00 65.04 244 GLN C N 1
ATOM 5361 C CA . GLN C 1 273 ? 110.132 167.146 136.407 1.00 65.04 244 GLN C CA 1
ATOM 5362 C C . GLN C 1 273 ? 110.946 166.333 135.407 1.00 65.04 244 GLN C C 1
ATOM 5363 O O . GLN C 1 273 ? 111.836 165.576 135.813 1.00 65.04 244 GLN C O 1
ATOM 5369 N N . ASP C 1 274 ? 110.652 166.461 134.108 1.00 68.42 245 ASP C N 1
ATOM 5370 C CA . ASP C 1 274 ? 111.454 165.774 133.100 1.00 68.42 245 ASP C CA 1
ATOM 5371 C C . ASP C 1 274 ? 112.894 166.267 133.102 1.00 68.42 245 ASP C C 1
ATOM 5372 O O . ASP C 1 274 ? 113.817 165.484 132.848 1.00 68.42 245 ASP C O 1
ATOM 5377 N N . LEU C 1 275 ? 113.103 167.556 133.384 1.00 67.65 246 LEU C N 1
ATOM 5378 C CA . LEU C 1 275 ? 114.459 168.091 133.463 1.00 67.65 246 LEU C CA 1
ATOM 5379 C C . LEU C 1 275 ? 115.244 167.433 134.590 1.00 67.65 246 LEU C C 1
ATOM 5380 O O . LEU C 1 275 ? 116.402 167.043 134.403 1.00 67.65 246 LEU C O 1
ATOM 5385 N N . ASP C 1 276 ? 114.627 167.286 135.765 1.00 70.09 247 ASP C N 1
ATOM 5386 C CA . ASP C 1 276 ? 115.301 166.601 136.864 1.00 70.09 247 ASP C CA 1
ATOM 5387 C C . ASP C 1 276 ? 115.514 165.126 136.553 1.00 70.09 247 ASP C C 1
ATOM 5388 O O . ASP C 1 276 ? 116.549 164.557 136.917 1.00 70.09 247 ASP C O 1
ATOM 5393 N N . ALA C 1 277 ? 114.537 164.487 135.903 1.00 70.11 248 ALA C N 1
ATOM 5394 C CA . ALA C 1 277 ? 114.670 163.072 135.567 1.00 70.11 248 ALA C CA 1
ATOM 5395 C C . ALA C 1 277 ? 115.825 162.842 134.601 1.00 70.11 248 ALA C C 1
ATOM 5396 O O . ALA C 1 277 ? 116.559 161.854 134.723 1.00 70.11 248 ALA C O 1
ATOM 5398 N N . ALA C 1 278 ? 116.004 163.746 133.638 1.00 68.48 249 ALA C N 1
ATOM 5399 C CA . ALA C 1 278 ? 117.120 163.621 132.707 1.00 68.48 249 ALA C CA 1
ATOM 5400 C C . ALA C 1 278 ? 118.449 163.950 133.380 1.00 68.48 249 ALA C C 1
ATOM 5401 O O . ALA C 1 278 ? 119.433 163.223 133.205 1.00 68.48 249 ALA C O 1
ATOM 5403 N N . ASN C 1 279 ? 118.494 165.031 134.164 1.00 68.99 250 ASN C N 1
ATOM 5404 C CA . ASN C 1 279 ? 119.755 165.565 134.663 1.00 68.99 250 ASN C CA 1
ATOM 5405 C C . ASN C 1 279 ? 120.212 164.959 135.986 1.00 68.99 250 ASN C C 1
ATOM 5406 O O . ASN C 1 279 ? 121.390 165.097 136.331 1.00 68.99 250 ASN C O 1
ATOM 5411 N N . ALA C 1 280 ? 119.333 164.299 136.735 1.00 73.84 251 ALA C N 1
ATOM 5412 C CA . ALA C 1 280 ? 119.732 163.725 138.019 1.00 73.84 251 ALA C CA 1
ATOM 5413 C C . ALA C 1 280 ? 120.640 162.519 137.815 1.00 73.84 251 ALA C C 1
ATOM 5414 O O . ALA C 1 280 ? 120.241 161.518 137.219 1.00 73.84 251 ALA C O 1
ATOM 5416 N N . LYS C 1 306 ? 116.584 165.784 143.147 1.00 74.69 277 LYS C N 1
ATOM 5417 C CA . LYS C 1 306 ? 117.756 165.715 144.011 1.00 74.69 277 LYS C CA 1
ATOM 5418 C C . LYS C 1 306 ? 118.545 167.020 143.950 1.00 74.69 277 LYS C C 1
ATOM 5419 O O . LYS C 1 306 ? 118.961 167.550 144.982 1.00 74.69 277 LYS C O 1
ATOM 5425 N N . LEU C 1 307 ? 118.735 167.522 142.729 1.00 75.44 278 LEU C N 1
ATOM 5426 C CA . LEU C 1 307 ? 119.428 168.778 142.445 1.00 75.44 278 LEU C CA 1
ATOM 5427 C C . LEU C 1 307 ? 118.437 169.823 141.931 1.00 75.44 278 LEU C C 1
ATOM 5428 O O . LEU C 1 307 ? 118.740 170.629 141.049 1.00 75.44 278 LEU C O 1
ATOM 5433 N N . ARG C 1 308 ? 117.235 169.814 142.510 1.00 70.60 279 ARG C N 1
ATOM 5434 C CA . ARG C 1 308 ? 116.099 170.535 141.940 1.00 70.60 279 ARG C CA 1
ATOM 5435 C C . ARG C 1 308 ? 116.266 172.050 142.002 1.00 70.60 279 ARG C C 1
ATOM 5436 O O . ARG C 1 308 ? 115.730 172.757 141.140 1.00 70.60 279 ARG C O 1
ATOM 5444 N N . GLN C 1 309 ? 116.952 172.563 143.028 1.00 76.33 280 GLN C N 1
ATOM 5445 C CA . GLN C 1 309 ? 117.158 174.009 143.144 1.00 76.33 280 GLN C CA 1
ATOM 5446 C C . GLN C 1 309 ? 117.937 174.560 141.952 1.00 76.33 280 GLN C C 1
ATOM 5447 O O . GLN C 1 309 ? 117.638 175.653 141.458 1.00 76.33 280 GLN C O 1
ATOM 5453 N N . GLU C 1 310 ? 118.942 173.822 141.479 1.00 78.90 281 GLU C N 1
ATOM 5454 C CA . GLU C 1 310 ? 119.697 174.268 140.311 1.00 78.90 281 GLU C CA 1
ATOM 5455 C C . GLU C 1 310 ? 118.828 174.257 139.058 1.00 78.90 281 GLU C C 1
ATOM 5456 O O . GLU C 1 310 ? 118.950 175.144 138.198 1.00 78.90 281 GLU C O 1
ATOM 5462 N N . ILE C 1 311 ? 117.942 173.263 138.945 1.00 75.38 282 ILE C N 1
ATOM 5463 C CA . ILE C 1 311 ? 117.016 173.213 137.816 1.00 75.38 282 ILE C CA 1
ATOM 5464 C C . ILE C 1 311 ? 116.086 174.420 137.864 1.00 75.38 282 ILE C C 1
ATOM 5465 O O . ILE C 1 311 ? 115.804 175.052 136.835 1.00 75.38 282 ILE C O 1
ATOM 5470 N N . ASN C 1 312 ? 115.623 174.769 139.069 1.00 74.34 283 ASN C N 1
ATOM 5471 C CA . ASN C 1 312 ? 114.776 175.944 139.255 1.00 74.34 283 ASN C CA 1
ATOM 5472 C C . ASN C 1 312 ? 115.513 177.223 138.869 1.00 74.34 283 ASN C C 1
ATOM 5473 O O . ASN C 1 312 ? 114.939 178.117 138.236 1.00 74.34 283 ASN C O 1
ATOM 5478 N N . LYS C 1 313 ? 116.791 177.322 139.241 1.00 78.62 284 LYS C N 1
ATOM 5479 C CA . LYS C 1 313 ? 117.568 178.517 138.920 1.00 78.62 284 LYS C CA 1
ATOM 5480 C C . LYS C 1 313 ? 117.753 178.676 137.415 1.00 78.62 284 LYS C C 1
ATOM 5481 O O . LYS C 1 313 ? 117.599 179.782 136.875 1.00 78.62 284 LYS C O 1
ATOM 5487 N N . VAL C 1 314 ? 118.075 177.584 136.713 1.00 79.30 285 VAL C N 1
ATOM 5488 C CA . VAL C 1 314 ? 118.314 177.710 135.275 1.00 79.30 285 VAL C CA 1
ATOM 5489 C C . VAL C 1 314 ? 117.010 177.995 134.530 1.00 79.30 285 VAL C C 1
ATOM 5490 O O . VAL C 1 314 ? 117.005 178.775 133.571 1.00 79.30 285 VAL C O 1
ATOM 5494 N N . VAL C 1 315 ? 115.887 177.381 134.941 1.00 76.81 286 VAL C N 1
ATOM 5495 C CA . VAL C 1 315 ? 114.634 177.705 134.244 1.00 76.81 286 VAL C CA 1
ATOM 5496 C C . VAL C 1 315 ? 114.217 179.138 134.564 1.00 76.81 286 VAL C C 1
ATOM 5497 O O . VAL C 1 315 ? 113.584 179.805 133.733 1.00 76.81 286 VAL C O 1
ATOM 5501 N N . ASN C 1 316 ? 114.550 179.636 135.764 1.00 78.71 287 ASN C N 1
ATOM 5502 C CA . ASN C 1 316 ? 114.311 181.045 136.067 1.00 78.71 287 ASN C CA 1
ATOM 5503 C C . ASN C 1 316 ? 115.113 181.950 135.140 1.00 78.71 287 ASN C C 1
ATOM 5504 O O . ASN C 1 316 ? 114.594 182.954 134.642 1.00 78.71 287 ASN C O 1
ATOM 5509 N N . ARG C 1 317 ? 116.381 181.606 134.895 1.00 83.09 288 ARG C N 1
ATOM 5510 C CA . ARG C 1 317 ? 117.182 182.379 133.944 1.00 83.09 288 ARG C CA 1
ATOM 5511 C C . ARG C 1 317 ? 116.593 182.308 132.538 1.00 83.09 288 ARG C C 1
ATOM 5512 O O . ARG C 1 317 ? 116.568 183.313 131.815 1.00 83.09 288 ARG C O 1
ATOM 5520 N N . TYR C 1 318 ? 116.113 181.124 132.142 1.00 83.06 289 TYR C N 1
ATOM 5521 C CA . TYR C 1 318 ? 115.520 180.944 130.816 1.00 83.06 289 TYR C CA 1
ATOM 5522 C C . TYR C 1 318 ? 114.292 181.829 130.635 1.00 83.06 289 TYR C C 1
ATOM 5523 O O . TYR C 1 318 ? 114.172 182.545 129.634 1.00 83.06 289 TYR C O 1
ATOM 5532 N N . ILE C 1 319 ? 113.370 181.798 131.602 1.00 82.75 290 ILE C N 1
ATOM 5533 C CA . ILE C 1 319 ? 112.136 182.569 131.456 1.00 82.75 290 ILE C CA 1
ATOM 5534 C C . ILE C 1 319 ? 112.399 184.063 131.623 1.00 82.75 290 ILE C C 1
ATOM 5535 O O . ILE C 1 319 ? 111.724 184.886 130.992 1.00 82.75 290 ILE C O 1
ATOM 5540 N N . ASP C 1 320 ? 113.362 184.448 132.469 1.00 88.35 291 ASP C N 1
ATOM 5541 C CA . ASP C 1 320 ? 113.712 185.861 132.574 1.00 88.35 291 ASP C CA 1
ATOM 5542 C C . ASP C 1 320 ? 114.339 186.375 131.285 1.00 88.35 291 ASP C C 1
ATOM 5543 O O . ASP C 1 320 ? 114.139 187.541 130.925 1.00 88.35 291 ASP C O 1
ATOM 5548 N N . GLU C 1 321 ? 115.094 185.529 130.580 1.00 90.30 292 GLU C N 1
ATOM 5549 C CA . GLU C 1 321 ? 115.613 185.925 129.272 1.00 90.30 292 GLU C CA 1
ATOM 5550 C C . GLU C 1 321 ? 114.521 186.012 128.208 1.00 90.30 292 GLU C C 1
ATOM 5551 O O . GLU C 1 321 ? 114.747 186.637 127.166 1.00 90.30 292 GLU C O 1
ATOM 5557 N N . GLY C 1 322 ? 113.353 185.401 128.434 1.00 89.05 293 GLY C N 1
ATOM 5558 C CA . GLY C 1 322 ? 112.249 185.463 127.500 1.00 89.05 293 GLY C CA 1
ATOM 5559 C C . GLY C 1 322 ? 112.258 184.411 126.409 1.00 89.05 293 GLY C C 1
ATOM 5560 O O . GLY C 1 322 ? 111.277 184.313 125.661 1.00 89.05 293 GLY C O 1
ATOM 5561 N N . VAL C 1 323 ? 113.329 183.621 126.290 1.00 89.05 294 VAL C N 1
ATOM 5562 C CA . VAL C 1 323 ? 113.362 182.551 125.294 1.00 89.05 294 VAL C CA 1
ATOM 5563 C C . VAL C 1 323 ? 112.340 181.452 125.578 1.00 89.05 294 VAL C C 1
ATOM 5564 O O . VAL C 1 323 ? 111.963 180.725 124.652 1.00 89.05 294 VAL C O 1
ATOM 5568 N N . ALA C 1 324 ? 111.905 181.292 126.832 1.00 83.87 295 ALA C N 1
ATOM 5569 C CA . ALA C 1 324 ? 110.943 180.274 127.237 1.00 83.87 295 ALA C CA 1
ATOM 5570 C C . ALA C 1 324 ? 109.893 180.900 128.146 1.00 83.87 295 ALA C C 1
ATOM 5571 O O . ALA C 1 324 ? 110.062 182.009 128.659 1.00 83.87 295 ALA C O 1
ATOM 5573 N N . GLU C 1 325 ? 108.795 180.163 128.328 1.00 75.59 296 GLU C N 1
ATOM 5574 C CA . GLU C 1 325 ? 107.661 180.590 129.137 1.00 75.59 296 GLU C CA 1
ATOM 5575 C C . GLU C 1 325 ? 107.222 179.423 130.011 1.00 75.59 296 GLU C C 1
ATOM 5576 O O . GLU C 1 325 ? 107.416 178.260 129.653 1.00 75.59 296 GLU C O 1
ATOM 5582 N N . LEU C 1 326 ? 106.647 179.750 131.170 1.00 63.85 297 LEU C N 1
ATOM 5583 C CA . LEU C 1 326 ? 106.133 178.780 132.129 1.00 63.85 297 LEU C CA 1
ATOM 5584 C C . LEU C 1 326 ? 104.613 178.824 132.143 1.00 63.85 297 LEU C C 1
ATOM 5585 O O . LEU C 1 326 ? 104.016 179.898 132.017 1.00 63.85 297 LEU C O 1
ATOM 5590 N N . VAL C 1 327 ? 104.003 177.649 132.283 1.00 55.75 298 VAL C N 1
ATOM 5591 C CA . VAL C 1 327 ? 102.571 177.476 132.492 1.00 55.75 298 VAL C CA 1
ATOM 5592 C C . VAL C 1 327 ? 102.400 176.719 133.812 1.00 55.75 298 VAL C C 1
ATOM 5593 O O . VAL C 1 327 ? 102.939 175.614 133.959 1.00 55.75 298 VAL C O 1
ATOM 5597 N N . PRO C 1 328 ? 101.727 177.270 134.833 1.00 49.35 299 PRO C N 1
ATOM 5598 C CA . PRO C 1 328 ? 101.472 176.459 136.037 1.00 49.35 299 PRO C CA 1
ATOM 5599 C C . PRO C 1 328 ? 100.292 175.527 135.804 1.00 49.35 299 PRO C C 1
ATOM 5600 O O . PRO C 1 328 ? 99.195 175.973 135.461 1.00 49.35 299 PRO C O 1
ATOM 5604 N N . GLY C 1 329 ? 100.521 174.233 135.990 1.00 42.56 300 GLY C N 1
ATOM 5605 C CA . GLY C 1 329 ? 99.479 173.241 135.839 1.00 42.56 300 GLY C CA 1
ATOM 5606 C C . GLY C 1 329 ? 98.632 173.131 137.085 1.00 42.56 300 GLY C C 1
ATOM 5607 O O . GLY C 1 329 ? 98.558 174.048 137.906 1.00 42.56 300 GLY C O 1
ATOM 5608 N N . VAL C 1 330 ? 97.982 171.978 137.218 1.00 36.25 301 VAL C N 1
ATOM 5609 C CA . VAL C 1 330 ? 97.033 171.700 138.289 1.00 36.25 301 VAL C CA 1
ATOM 5610 C C . VAL C 1 330 ? 97.435 170.374 138.911 1.00 36.25 301 VAL C C 1
ATOM 5611 O O . VAL C 1 330 ? 97.290 169.319 138.279 1.00 36.25 301 VAL C O 1
ATOM 5615 N N . LEU C 1 331 ? 97.930 170.423 140.147 1.00 37.74 302 LEU C N 1
ATOM 5616 C CA . LEU C 1 331 ? 98.225 169.223 140.927 1.00 37.74 302 LEU C CA 1
ATOM 5617 C C . LEU C 1 331 ? 96.977 168.905 141.735 1.00 37.74 302 LEU C C 1
ATOM 5618 O O . LEU C 1 331 ? 96.736 169.515 142.778 1.00 37.74 302 LEU C O 1
ATOM 5623 N N . PHE C 1 332 ? 96.179 167.953 141.256 1.00 34.07 303 PHE C N 1
ATOM 5624 C CA . PHE C 1 332 ? 94.988 167.516 141.971 1.00 34.07 303 PHE C CA 1
ATOM 5625 C C . PHE C 1 332 ? 95.369 166.383 142.914 1.00 34.07 303 PHE C C 1
ATOM 5626 O O . PHE C 1 332 ? 95.989 165.404 142.488 1.00 34.07 303 PHE C O 1
ATOM 5634 N N . ILE C 1 333 ? 95.012 166.530 144.190 1.00 39.39 304 ILE C N 1
ATOM 5635 C CA . ILE C 1 333 ? 95.330 165.558 145.238 1.00 39.39 304 ILE C CA 1
ATOM 5636 C C . ILE C 1 333 ? 94.008 165.155 145.878 1.00 39.39 304 ILE C C 1
ATOM 5637 O O . ILE C 1 333 ? 93.441 165.907 146.681 1.00 39.39 304 ILE C O 1
ATOM 5642 N N . ASP C 1 334 ? 93.514 163.971 145.525 1.00 41.33 305 ASP C N 1
ATOM 5643 C CA . ASP C 1 334 ? 92.343 163.399 146.167 1.00 41.33 305 ASP C CA 1
ATOM 5644 C C . ASP C 1 334 ? 92.749 162.692 147.454 1.00 41.33 305 ASP C C 1
ATOM 5645 O O . ASP C 1 334 ? 93.892 162.259 147.616 1.00 41.33 305 ASP C O 1
ATOM 5650 N N . GLU C 1 335 ? 91.790 162.582 148.376 1.00 46.49 306 GLU C N 1
ATOM 5651 C CA . GLU C 1 335 ? 92.000 161.959 149.685 1.00 46.49 306 GLU C CA 1
ATOM 5652 C C . GLU C 1 335 ? 93.116 162.676 150.448 1.00 46.49 306 GLU C C 1
ATOM 5653 O O . GLU C 1 335 ? 94.129 162.086 150.827 1.00 46.49 306 GLU C O 1
ATOM 5659 N N . VAL C 1 336 ? 92.914 163.981 150.649 1.00 43.34 307 VAL C N 1
ATOM 5660 C CA . VAL C 1 336 ? 93.944 164.811 151.266 1.00 43.34 307 VAL C CA 1
ATOM 5661 C C . VAL C 1 336 ? 94.182 164.414 152.718 1.00 43.34 307 VAL C C 1
ATOM 5662 O O . VAL C 1 336 ? 95.291 164.587 153.235 1.00 43.34 307 VAL C O 1
ATOM 5666 N N . HIS C 1 337 ? 93.163 163.883 153.400 1.00 50.55 308 HIS C N 1
ATOM 5667 C CA . HIS C 1 337 ? 93.328 163.471 154.792 1.00 50.55 308 HIS C CA 1
ATOM 5668 C C . HIS C 1 337 ? 94.325 162.330 154.963 1.00 50.55 308 HIS C C 1
ATOM 5669 O O . HIS C 1 337 ? 94.856 162.152 156.064 1.00 50.55 308 HIS C O 1
ATOM 5676 N N . MET C 1 338 ? 94.593 161.551 153.911 1.00 55.24 309 MET C N 1
ATOM 5677 C CA . MET C 1 338 ? 95.556 160.462 154.020 1.00 55.24 309 MET C CA 1
ATOM 5678 C C . MET C 1 338 ? 96.994 160.957 154.148 1.00 55.24 309 MET C C 1
ATOM 5679 O O . MET C 1 338 ? 97.852 160.196 154.606 1.00 55.24 309 MET C O 1
ATOM 5684 N N . LEU C 1 339 ? 97.281 162.199 153.758 1.00 52.19 310 LEU C N 1
ATOM 5685 C CA . LEU C 1 339 ? 98.643 162.710 153.826 1.00 52.19 310 LEU C CA 1
ATOM 5686 C C . LEU C 1 339 ? 99.090 162.878 155.273 1.00 52.19 310 LEU C C 1
ATOM 5687 O O . LEU C 1 339 ? 98.307 163.269 156.141 1.00 52.19 310 LEU C O 1
ATOM 5692 N N . ASP C 1 340 ? 100.368 162.604 155.521 1.00 62.57 311 ASP C N 1
ATOM 5693 C CA . ASP C 1 340 ? 100.941 162.708 156.854 1.00 62.57 311 ASP C CA 1
ATOM 5694 C C . ASP C 1 340 ? 101.213 164.169 157.211 1.00 62.57 311 ASP C C 1
ATOM 5695 O O . ASP C 1 340 ? 101.123 165.071 156.375 1.00 62.57 311 ASP C O 1
ATOM 5700 N N . MET C 1 341 ? 101.544 164.400 158.485 1.00 64.31 312 MET C N 1
ATOM 5701 C CA . MET C 1 341 ? 101.842 165.756 158.938 1.00 64.31 312 MET C CA 1
ATOM 5702 C C . MET C 1 341 ? 103.119 166.275 158.285 1.00 64.31 312 MET C C 1
ATOM 5703 O O . MET C 1 341 ? 103.226 167.471 157.983 1.00 64.31 312 MET C O 1
ATOM 5708 N N . GLU C 1 342 ? 104.100 165.390 158.075 1.00 62.19 313 GLU C N 1
ATOM 5709 C CA . GLU C 1 342 ? 105.299 165.769 157.335 1.00 62.19 313 GLU C CA 1
ATOM 5710 C C . GLU C 1 342 ? 104.946 166.199 155.918 1.00 62.19 313 GLU C C 1
ATOM 5711 O O . GLU C 1 342 ? 105.486 167.187 155.408 1.00 62.19 313 GLU C O 1
ATOM 5717 N N . CYS C 1 343 ? 104.026 165.473 155.278 1.00 58.41 314 CYS C N 1
ATOM 5718 C CA . CYS C 1 343 ? 103.592 165.822 153.930 1.00 58.41 314 CYS C CA 1
ATOM 5719 C C . CYS C 1 343 ? 102.918 167.187 153.899 1.00 58.41 314 CYS C C 1
ATOM 5720 O O . CYS C 1 343 ? 103.195 168.005 153.013 1.00 58.41 314 CYS C O 1
ATOM 5723 N N . PHE C 1 344 ? 102.037 167.452 154.868 1.00 54.21 315 PHE C N 1
ATOM 5724 C CA . PHE C 1 344 ? 101.332 168.729 154.914 1.00 54.21 315 PHE C CA 1
ATOM 5725 C C . PHE C 1 344 ? 102.297 169.882 155.145 1.00 54.21 315 PHE C C 1
ATOM 5726 O O . PHE C 1 344 ? 102.209 170.920 154.478 1.00 54.21 315 PHE C O 1
ATOM 5734 N N . SER C 1 345 ? 103.224 169.717 156.091 1.00 57.90 316 SER C N 1
ATOM 5735 C CA . SER C 1 345 ? 104.188 170.775 156.370 1.00 57.90 316 SER C CA 1
ATOM 5736 C C . SER C 1 345 ? 105.099 171.019 155.176 1.00 57.90 316 SER C C 1
ATOM 5737 O O . SER C 1 345 ? 105.433 172.173 154.862 1.00 57.90 316 SER C O 1
ATOM 5740 N N . TYR C 1 346 ? 105.507 169.946 154.490 1.00 55.71 317 TYR C N 1
ATOM 5741 C CA . TYR C 1 346 ? 106.409 170.133 153.366 1.00 55.71 317 TYR C CA 1
ATOM 5742 C C . TYR C 1 346 ? 105.674 170.812 152.219 1.00 55.71 317 TYR C C 1
ATOM 5743 O O . TYR C 1 346 ? 106.259 171.635 151.512 1.00 55.71 317 TYR C O 1
ATOM 5752 N N . LEU C 1 347 ? 104.394 170.486 152.016 1.00 50.27 318 LEU C N 1
ATOM 5753 C CA . LEU C 1 347 ? 103.619 171.201 151.005 1.00 50.27 318 LEU C CA 1
ATOM 5754 C C . LEU C 1 347 ? 103.442 172.665 151.385 1.00 50.27 318 LEU C C 1
ATOM 5755 O O . LEU C 1 347 ? 103.460 173.542 150.513 1.00 50.27 318 LEU C O 1
ATOM 5760 N N . ASN C 1 348 ? 103.280 172.944 152.684 1.00 49.31 319 ASN C N 1
ATOM 5761 C CA . ASN C 1 348 ? 103.119 174.321 153.139 1.00 49.31 319 ASN C CA 1
ATOM 5762 C C . ASN C 1 348 ? 104.352 175.162 152.832 1.00 49.31 319 ASN C C 1
ATOM 5763 O O . ASN C 1 348 ? 104.232 176.288 152.335 1.00 49.31 319 ASN C O 1
ATOM 5768 N N . ARG C 1 349 ? 105.547 174.632 153.111 1.00 54.64 320 ARG C N 1
ATOM 5769 C CA . ARG C 1 349 ? 106.757 175.372 152.738 1.00 54.64 320 ARG C CA 1
ATOM 5770 C C . ARG C 1 349 ? 106.998 175.363 151.229 1.00 54.64 320 ARG C C 1
ATOM 5771 O O . ARG C 1 349 ? 107.508 176.349 150.686 1.00 54.64 320 ARG C O 1
ATOM 5779 N N . ALA C 1 350 ? 106.642 174.279 150.534 1.00 51.65 321 ALA C N 1
ATOM 5780 C CA . ALA C 1 350 ? 106.939 174.173 149.110 1.00 51.65 321 ALA C CA 1
ATOM 5781 C C . ALA C 1 350 ? 106.027 175.038 148.252 1.00 51.65 321 ALA C C 1
ATOM 5782 O O . ALA C 1 350 ? 106.388 175.349 147.113 1.00 51.65 321 ALA C O 1
ATOM 5784 N N . LEU C 1 351 ? 104.856 175.428 148.761 1.00 47.52 322 LEU C N 1
ATOM 5785 C CA . LEU C 1 351 ? 104.013 176.372 148.034 1.00 47.52 322 LEU C CA 1
ATOM 5786 C C . LEU C 1 351 ? 104.636 177.764 147.932 1.00 47.52 322 LEU C C 1
ATOM 5787 O O . LEU C 1 351 ? 104.221 178.547 147.072 1.00 47.52 322 LEU C O 1
ATOM 5792 N N . GLU C 1 352 ? 105.614 178.092 148.783 1.00 53.70 323 GLU C N 1
ATOM 5793 C CA . GLU C 1 352 ? 106.268 179.395 148.730 1.00 53.70 323 GLU C CA 1
ATOM 5794 C C . GLU C 1 352 ? 107.059 179.620 147.447 1.00 53.70 323 GLU C C 1
ATOM 5795 O O . GLU C 1 352 ? 107.304 180.778 147.091 1.00 53.70 323 GLU C O 1
ATOM 5801 N N . SER C 1 353 ? 107.479 178.558 146.759 1.00 56.45 324 SER C N 1
ATOM 5802 C CA . SER C 1 353 ? 108.310 178.713 145.571 1.00 56.45 324 SER C CA 1
ATOM 5803 C C . SER C 1 353 ? 107.538 179.402 144.452 1.00 56.45 324 SER C C 1
ATOM 5804 O O . SER C 1 353 ? 106.347 179.152 144.248 1.00 56.45 324 SER C O 1
ATOM 5807 N N . SER C 1 354 ? 108.232 180.282 143.727 1.00 58.70 325 SER C N 1
ATOM 5808 C CA . SER C 1 354 ? 107.579 181.076 142.691 1.00 58.70 325 SER C CA 1
ATOM 5809 C C . SER C 1 354 ? 107.123 180.221 141.515 1.00 58.70 325 SER C C 1
ATOM 5810 O O . SER C 1 354 ? 106.119 180.545 140.872 1.00 58.70 325 SER C O 1
ATOM 5813 N N . LEU C 1 355 ? 107.836 179.135 141.220 1.00 63.96 326 LEU C N 1
ATOM 5814 C CA . LEU C 1 355 ? 107.518 178.289 140.076 1.00 63.96 326 LEU C CA 1
ATOM 5815 C C . LEU C 1 355 ? 106.381 177.306 140.340 1.00 63.96 326 LEU C C 1
ATOM 5816 O O . LEU C 1 355 ? 106.042 176.540 139.434 1.00 63.96 326 LEU C O 1
ATOM 5821 N N . SER C 1 356 ? 105.780 177.307 141.531 1.00 53.35 327 SER C N 1
ATOM 5822 C CA . SER C 1 356 ? 104.870 176.240 141.909 1.00 53.35 327 SER C CA 1
ATOM 5823 C C . SER C 1 356 ? 103.565 176.312 141.109 1.00 53.35 327 SER C C 1
ATOM 5824 O O . SER C 1 356 ? 103.185 177.384 140.631 1.00 53.35 327 SER C O 1
ATOM 5827 N N . PRO C 1 357 ? 102.845 175.161 140.945 1.00 46.98 328 PRO C N 1
ATOM 5828 C CA . PRO C 1 357 ? 101.535 175.199 140.286 1.00 46.98 328 PRO C CA 1
ATOM 5829 C C . PRO C 1 357 ? 100.406 175.377 141.286 1.00 46.98 328 PRO C C 1
ATOM 5830 O O . PRO C 1 357 ? 100.642 175.378 142.498 1.00 46.98 328 PRO C O 1
ATOM 5834 N N . ILE C 1 358 ? 99.178 175.517 140.792 1.00 36.07 329 ILE C N 1
ATOM 5835 C CA . ILE C 1 358 ? 98.017 175.486 141.682 1.00 36.07 329 ILE C CA 1
ATOM 5836 C C . ILE C 1 358 ? 97.824 174.055 142.175 1.00 36.07 329 ILE C C 1
ATOM 5837 O O . ILE C 1 358 ? 97.711 173.113 141.380 1.00 36.07 329 ILE C O 1
ATOM 5842 N N . VAL C 1 359 ? 97.806 173.894 143.497 1.00 33.88 330 VAL C N 1
ATOM 5843 C CA . VAL C 1 359 ? 97.513 172.628 144.158 1.00 33.88 330 VAL C CA 1
ATOM 5844 C C . VAL C 1 359 ? 96.045 172.655 144.557 1.00 33.88 330 VAL C C 1
ATOM 5845 O O . VAL C 1 359 ? 95.615 173.552 145.296 1.00 33.88 330 VAL C O 1
ATOM 5849 N N . ILE C 1 360 ? 95.290 171.671 144.069 1.00 31.35 331 ILE C N 1
ATOM 5850 C CA . ILE C 1 360 ? 93.868 171.507 144.354 1.00 31.35 331 ILE C CA 1
ATOM 5851 C C . ILE C 1 360 ? 93.718 170.243 145.185 1.00 31.35 331 ILE C C 1
ATOM 5852 O O . ILE C 1 360 ? 93.769 169.129 144.655 1.00 31.35 331 ILE C O 1
ATOM 5857 N N . PHE C 1 361 ? 93.537 170.407 146.487 1.00 35.91 332 PHE C N 1
ATOM 5858 C CA . PHE C 1 361 ? 93.182 169.291 147.342 1.00 35.91 332 PHE C CA 1
ATOM 5859 C C . PHE C 1 361 ? 91.698 168.984 147.179 1.00 35.91 332 PHE C C 1
ATOM 5860 O O . PHE C 1 361 ? 90.910 169.835 146.761 1.00 35.91 332 PHE C O 1
ATOM 5868 N N . ALA C 1 362 ? 91.322 167.744 147.492 1.00 36.14 333 ALA C N 1
ATOM 5869 C CA . ALA C 1 362 ? 89.922 167.333 147.497 1.00 36.14 333 ALA C CA 1
ATOM 5870 C C . ALA C 1 362 ? 89.656 166.467 148.716 1.00 36.14 333 ALA C C 1
ATOM 5871 O O . ALA C 1 362 ? 90.488 165.632 149.081 1.00 36.14 333 ALA C O 1
ATOM 5873 N N . THR C 1 363 ? 88.496 166.673 149.341 1.00 40.77 334 THR C N 1
ATOM 5874 C CA . THR C 1 363 ? 88.152 165.957 150.562 1.00 40.77 334 THR C CA 1
ATOM 5875 C C . THR C 1 363 ? 86.644 165.781 150.663 1.00 40.77 334 THR C C 1
ATOM 5876 O O . THR C 1 363 ? 85.862 166.536 150.075 1.00 40.77 334 THR C O 1
ATOM 5880 N N . ASN C 1 364 ? 86.258 164.755 151.434 1.00 42.96 335 ASN C N 1
ATOM 5881 C CA . ASN C 1 364 ? 84.859 164.429 151.686 1.00 42.96 335 ASN C CA 1
ATOM 5882 C C . ASN C 1 364 ? 84.588 164.027 153.134 1.00 42.96 335 ASN C C 1
ATOM 5883 O O . ASN C 1 364 ? 83.472 163.581 153.428 1.00 42.96 335 ASN C O 1
ATOM 5888 N N . ARG C 1 365 ? 85.555 164.179 154.046 1.00 51.95 336 ARG C N 1
ATOM 5889 C CA . ARG C 1 365 ? 85.450 163.645 155.403 1.00 51.95 336 ARG C CA 1
ATOM 5890 C C . ARG C 1 365 ? 84.921 164.678 156.396 1.00 51.95 336 ARG C C 1
ATOM 5891 O O . ARG C 1 365 ? 83.879 164.462 157.022 1.00 51.95 336 ARG C O 1
ATOM 5899 N N . GLY C 1 366 ? 85.628 165.797 156.547 1.00 53.14 337 GLY C N 1
ATOM 5900 C CA . GLY C 1 366 ? 85.311 166.786 157.564 1.00 53.14 337 GLY C CA 1
ATOM 5901 C C . GLY C 1 366 ? 86.128 166.581 158.824 1.00 53.14 337 GLY C C 1
ATOM 5902 O O . GLY C 1 366 ? 87.322 166.891 158.843 1.00 53.14 337 GLY C O 1
ATOM 5903 N N . VAL C 1 367 ? 85.508 166.063 159.883 1.00 60.64 338 VAL C N 1
ATOM 5904 C CA . VAL C 1 367 ? 86.247 165.747 161.102 1.00 60.64 338 VAL C CA 1
ATOM 5905 C C . VAL C 1 367 ? 87.170 164.573 160.807 1.00 60.64 338 VAL C C 1
ATOM 5906 O O . VAL C 1 367 ? 86.718 163.495 160.403 1.00 60.64 338 VAL C O 1
ATOM 5910 N N . CYS C 1 368 ? 88.469 164.778 161.010 1.00 60.97 339 CYS C N 1
ATOM 5911 C CA . CYS C 1 368 ? 89.439 163.712 160.803 1.00 60.97 339 CYS C CA 1
ATOM 5912 C C . CYS C 1 368 ? 90.752 164.117 161.449 1.00 60.97 339 CYS C C 1
ATOM 5913 O O . CYS C 1 368 ? 91.255 165.214 161.191 1.00 60.97 339 CYS C O 1
ATOM 5916 N N . ASN C 1 369 ? 91.293 163.238 162.290 1.00 68.46 340 ASN C N 1
ATOM 5917 C CA . ASN C 1 369 ? 92.585 163.493 162.909 1.00 68.46 340 ASN C CA 1
ATOM 5918 C C . ASN C 1 369 ? 93.673 163.540 161.848 1.00 68.46 340 ASN C C 1
ATOM 5919 O O . ASN C 1 369 ? 93.650 162.779 160.878 1.00 68.46 340 ASN C O 1
ATOM 5924 N N . VAL C 1 370 ? 94.639 164.436 162.041 1.00 63.72 341 VAL C N 1
ATOM 5925 C CA . VAL C 1 370 ? 95.714 164.574 161.065 1.00 63.72 341 VAL C CA 1
ATOM 5926 C C . VAL C 1 370 ? 96.601 163.343 161.165 1.00 63.72 341 VAL C C 1
ATOM 5927 O O . VAL C 1 370 ? 97.030 162.957 162.260 1.00 63.72 341 VAL C O 1
ATOM 5931 N N . ARG C 1 371 ? 96.852 162.709 160.022 1.00 63.72 342 ARG C N 1
ATOM 5932 C CA . ARG C 1 371 ? 97.579 161.446 159.985 1.00 63.72 342 ARG C CA 1
ATOM 5933 C C . ARG C 1 371 ? 99.006 161.647 160.483 1.00 63.72 342 ARG C C 1
ATOM 5934 O O . ARG C 1 371 ? 99.718 162.542 160.020 1.00 63.72 342 ARG C O 1
ATOM 5942 N N . GLY C 1 372 ? 99.410 160.809 161.442 1.00 69.12 343 GLY C N 1
ATOM 5943 C CA . GLY C 1 372 ? 100.680 160.931 162.128 1.00 69.12 343 GLY C CA 1
ATOM 5944 C C . GLY C 1 372 ? 100.625 161.641 163.467 1.00 69.12 343 GLY C C 1
ATOM 5945 O O . GLY C 1 372 ? 101.623 161.610 164.199 1.00 69.12 343 GLY C O 1
ATOM 5946 N N . THR C 1 373 ? 99.505 162.292 163.802 1.00 74.48 344 THR C N 1
ATOM 5947 C CA . THR C 1 373 ? 99.308 162.944 165.093 1.00 74.48 344 THR C CA 1
ATOM 5948 C C . THR C 1 373 ? 97.893 162.660 165.576 1.00 74.48 344 THR C C 1
ATOM 5949 O O . THR C 1 373 ? 97.052 162.142 164.837 1.00 74.48 344 THR C O 1
ATOM 5953 N N . ASP C 1 374 ? 97.640 163.003 166.841 1.00 84.67 345 ASP C N 1
ATOM 5954 C CA . ASP C 1 374 ? 96.358 162.760 167.494 1.00 84.67 345 ASP C CA 1
ATOM 5955 C C . ASP C 1 374 ? 95.420 163.965 167.495 1.00 84.67 345 ASP C C 1
ATOM 5956 O O . ASP C 1 374 ? 94.275 163.828 167.935 1.00 84.67 345 ASP C O 1
ATOM 5961 N N . MET C 1 375 ? 95.860 165.131 167.020 1.00 76.48 346 MET C N 1
ATOM 5962 C CA . MET C 1 375 ? 95.040 166.336 167.138 1.00 76.48 346 MET C CA 1
ATOM 5963 C C . MET C 1 375 ? 93.942 166.333 166.069 1.00 76.48 346 MET C C 1
ATOM 5964 O O . MET C 1 375 ? 94.248 166.144 164.888 1.00 76.48 346 MET C O 1
ATOM 5969 N N . PRO C 1 376 ? 92.662 166.512 166.424 1.00 70.98 347 PRO C N 1
ATOM 5970 C CA . PRO C 1 376 ? 91.660 166.739 165.375 1.00 70.98 347 PRO C CA 1
ATOM 5971 C C . PRO C 1 376 ? 91.868 168.072 164.676 1.00 70.98 347 PRO C C 1
ATOM 5972 O O . PRO C 1 376 ? 92.413 169.021 165.246 1.00 70.98 347 PRO C O 1
ATOM 5976 N N . SER C 1 377 ? 91.433 168.129 163.420 1.00 58.59 348 SER C N 1
ATOM 5977 C CA . SER C 1 377 ? 91.481 169.354 162.635 1.00 58.59 348 SER C CA 1
ATOM 5978 C C . SER C 1 377 ? 90.450 169.240 161.514 1.00 58.59 348 SER C C 1
ATOM 5979 O O . SER C 1 377 ? 90.034 168.127 161.172 1.00 58.59 348 SER C O 1
ATOM 5982 N N . PRO C 1 378 ? 90.000 170.362 160.934 1.00 49.34 349 PRO C N 1
ATOM 5983 C CA . PRO C 1 378 ? 89.040 170.257 159.823 1.00 49.34 349 PRO C CA 1
ATOM 5984 C C . PRO C 1 378 ? 89.668 169.625 158.589 1.00 49.34 349 PRO C C 1
ATOM 5985 O O . PRO C 1 378 ? 90.766 169.998 158.171 1.00 49.34 349 PRO C O 1
ATOM 5989 N N . HIS C 1 379 ? 88.956 168.656 158.010 1.00 46.39 350 HIS C N 1
ATOM 5990 C CA . HIS C 1 379 ? 89.327 167.999 156.756 1.00 46.39 350 HIS C CA 1
ATOM 5991 C C . HIS C 1 379 ? 90.661 167.259 156.832 1.00 46.39 350 HIS C C 1
ATOM 5992 O O . HIS C 1 379 ? 91.272 166.981 155.797 1.00 46.39 350 HIS C O 1
ATOM 5999 N N . GLY C 1 380 ? 91.136 166.920 158.029 1.00 53.16 351 GLY C N 1
ATOM 6000 C CA . GLY C 1 380 ? 92.410 166.239 158.155 1.00 53.16 351 GLY C CA 1
ATOM 6001 C C . GLY C 1 380 ? 93.625 167.046 157.752 1.00 53.16 351 GLY C C 1
ATOM 6002 O O . GLY C 1 380 ? 94.692 166.460 157.550 1.00 53.16 351 GLY C O 1
ATOM 6003 N N . VAL C 1 381 ? 93.498 168.369 157.641 1.00 47.53 352 VAL C N 1
ATOM 6004 C CA . VAL C 1 381 ? 94.569 169.274 157.220 1.00 47.53 352 VAL C CA 1
ATOM 6005 C C . VAL C 1 381 ? 95.004 170.052 158.462 1.00 47.53 352 VAL C C 1
ATOM 6006 O O . VAL C 1 381 ? 94.136 170.416 159.266 1.00 47.53 352 VAL C O 1
ATOM 6010 N N . PRO C 1 382 ? 96.290 170.345 158.686 1.00 51.66 353 PRO C N 1
ATOM 6011 C CA . PRO C 1 382 ? 96.651 171.157 159.853 1.00 51.66 353 PRO C CA 1
ATOM 6012 C C . PRO C 1 382 ? 96.220 172.604 159.675 1.00 51.66 353 PRO C C 1
ATOM 6013 O O . PRO C 1 382 ? 95.875 173.056 158.583 1.00 51.66 353 PRO C O 1
ATOM 6017 N N . ILE C 1 383 ? 96.256 173.340 160.788 1.00 50.11 354 ILE C N 1
ATOM 6018 C CA . ILE C 1 383 ? 95.844 174.741 160.765 1.00 50.11 354 ILE C CA 1
ATOM 6019 C C . ILE C 1 383 ? 96.822 175.571 159.942 1.00 50.11 354 ILE C C 1
ATOM 6020 O O . ILE C 1 383 ? 96.424 176.517 159.247 1.00 50.11 354 ILE C O 1
ATOM 6025 N N . ASP C 1 384 ? 98.114 175.230 160.003 1.00 50.22 355 ASP C N 1
ATOM 6026 C CA . ASP C 1 384 ? 99.137 176.039 159.347 1.00 50.22 355 ASP C CA 1
ATOM 6027 C C . ASP C 1 384 ? 99.003 176.018 157.828 1.00 50.22 355 ASP C C 1
ATOM 6028 O O . ASP C 1 384 ? 99.413 176.982 157.170 1.00 50.22 355 ASP C O 1
ATOM 6033 N N . LEU C 1 385 ? 98.436 174.945 157.259 1.00 46.81 356 LEU C N 1
ATOM 6034 C CA . LEU C 1 385 ? 98.115 174.890 155.835 1.00 46.81 356 LEU C CA 1
ATOM 6035 C C . LEU C 1 385 ? 96.692 175.341 155.551 1.00 46.81 356 LEU C C 1
ATOM 6036 O O . LEU C 1 385 ? 96.438 175.903 154.483 1.00 46.81 356 LEU C O 1
ATOM 6041 N N . LEU C 1 386 ? 95.758 175.135 156.486 1.00 47.37 357 LEU C N 1
ATOM 6042 C CA . LEU C 1 386 ? 94.403 175.658 156.319 1.00 47.37 357 LEU C CA 1
ATOM 6043 C C . LEU C 1 386 ? 94.353 177.181 156.313 1.00 47.37 357 LEU C C 1
ATOM 6044 O O . LEU C 1 386 ? 93.345 177.746 155.876 1.00 47.37 357 LEU C O 1
ATOM 6049 N N . ASP C 1 387 ? 95.392 177.852 156.823 1.00 49.16 358 ASP C N 1
ATOM 6050 C CA . ASP C 1 387 ? 95.463 179.308 156.752 1.00 49.16 358 ASP C CA 1
ATOM 6051 C C . ASP C 1 387 ? 95.390 179.826 155.317 1.00 49.16 358 ASP C C 1
ATOM 6052 O O . ASP C 1 387 ? 94.804 180.890 155.083 1.00 49.16 358 ASP C O 1
ATOM 6057 N N . ARG C 1 388 ? 95.949 179.086 154.351 1.00 45.48 359 ARG C N 1
ATOM 6058 C CA . ARG C 1 388 ? 96.138 179.554 152.979 1.00 45.48 359 ARG C CA 1
ATOM 6059 C C . ARG C 1 388 ? 95.305 178.785 151.951 1.00 45.48 359 ARG C C 1
ATOM 6060 O O . ARG C 1 388 ? 95.676 178.758 150.773 1.00 45.48 359 ARG C O 1
ATOM 6068 N N . LEU C 1 389 ? 94.181 178.188 152.358 1.00 40.38 360 LEU C N 1
ATOM 6069 C CA . LEU C 1 389 ? 93.295 177.443 151.463 1.00 40.38 360 LEU C CA 1
ATOM 6070 C C . LEU C 1 389 ? 92.063 178.271 151.125 1.00 40.38 360 LEU C C 1
ATOM 6071 O O . LEU C 1 389 ? 91.458 178.882 152.013 1.00 40.38 360 LEU C O 1
ATOM 6076 N N . VAL C 1 390 ? 91.700 178.281 149.844 1.00 37.48 361 VAL C N 1
ATOM 6077 C CA . VAL C 1 390 ? 90.448 178.849 149.356 1.00 37.48 361 VAL C CA 1
ATOM 6078 C C . VAL C 1 390 ? 89.520 177.674 149.081 1.00 37.48 361 VAL C C 1
ATOM 6079 O O . VAL C 1 390 ? 89.781 176.867 148.183 1.00 37.48 361 VAL C O 1
ATOM 6083 N N . ILE C 1 391 ? 88.430 177.586 149.838 1.00 36.67 362 ILE C N 1
ATOM 6084 C CA . ILE C 1 391 ? 87.570 176.409 149.850 1.00 36.67 362 ILE C CA 1
ATOM 6085 C C . ILE C 1 391 ? 86.456 176.671 148.846 1.00 36.67 362 ILE C C 1
ATOM 6086 O O . ILE C 1 391 ? 86.032 177.814 148.648 1.00 36.67 362 ILE C O 1
ATOM 6091 N N . ILE C 1 392 ? 85.990 175.602 148.196 1.00 31.80 363 ILE C N 1
ATOM 6092 C CA . ILE C 1 392 ? 84.840 175.641 147.296 1.00 31.80 363 ILE C CA 1
ATOM 6093 C C . ILE C 1 392 ? 83.954 174.447 147.622 1.00 31.80 363 ILE C C 1
ATOM 6094 O O . ILE C 1 392 ? 84.450 173.333 147.825 1.00 31.80 363 ILE C O 1
ATOM 6099 N N . ARG C 1 393 ? 82.644 174.682 147.669 1.00 39.59 364 ARG C N 1
ATOM 6100 C CA . ARG C 1 393 ? 81.658 173.646 147.949 1.00 39.59 364 ARG C CA 1
ATOM 6101 C C . ARG C 1 393 ? 81.169 173.019 146.650 1.00 39.59 364 ARG C C 1
ATOM 6102 O O . ARG C 1 393 ? 81.050 173.698 145.627 1.00 39.59 364 ARG C O 1
ATOM 6110 N N . THR C 1 394 ? 80.895 171.715 146.704 1.00 33.87 365 THR C N 1
ATOM 6111 C CA . THR C 1 394 ? 80.256 170.975 145.622 1.00 33.87 365 THR C CA 1
ATOM 6112 C C . THR C 1 394 ? 79.080 170.204 146.204 1.00 33.87 365 THR C C 1
ATOM 6113 O O . THR C 1 394 ? 79.231 169.518 147.220 1.00 33.87 365 THR C O 1
ATOM 6117 N N . GLN C 1 395 ? 77.924 170.307 145.550 1.00 35.02 366 GLN C N 1
ATOM 6118 C CA . GLN C 1 395 ? 76.647 169.864 146.090 1.00 35.02 366 GLN C CA 1
ATOM 6119 C C . GLN C 1 395 ? 76.160 168.607 145.380 1.00 35.02 366 GLN C C 1
ATOM 6120 O O . GLN C 1 395 ? 76.415 168.406 144.190 1.00 35.02 366 GLN C O 1
ATOM 6126 N N . ILE C 1 396 ? 75.442 167.767 146.129 1.00 35.63 367 ILE C N 1
ATOM 6127 C CA . ILE C 1 396 ? 74.916 166.520 145.588 1.00 35.63 367 ILE C CA 1
ATOM 6128 C C . ILE C 1 396 ? 73.844 166.816 144.543 1.00 35.63 367 ILE C C 1
ATOM 6129 O O . ILE C 1 396 ? 73.209 167.879 144.552 1.00 35.63 367 ILE C O 1
ATOM 6134 N N . TYR C 1 397 ? 73.637 165.861 143.637 1.00 35.93 368 TYR C N 1
ATOM 6135 C CA . TYR C 1 397 ? 72.745 166.028 142.498 1.00 35.93 368 TYR C CA 1
ATOM 6136 C C . TYR C 1 397 ? 71.354 165.481 142.785 1.00 35.93 368 TYR C C 1
ATOM 6137 O O . TYR C 1 397 ? 71.185 164.498 143.512 1.00 35.93 368 TYR C O 1
ATOM 6146 N N . ASP C 1 398 ? 70.359 166.131 142.195 1.00 39.36 369 ASP C N 1
ATOM 6147 C CA . ASP C 1 398 ? 69.013 165.582 142.110 1.00 39.36 369 ASP C CA 1
ATOM 6148 C C . ASP C 1 398 ? 68.995 164.486 141.046 1.00 39.36 369 ASP C C 1
ATOM 6149 O O . ASP C 1 398 ? 69.955 164.345 140.287 1.00 39.36 369 ASP C O 1
ATOM 6154 N N . PRO C 1 399 ? 67.936 163.660 140.989 1.00 39.75 370 PRO C N 1
ATOM 6155 C CA . PRO C 1 399 ? 67.921 162.564 139.997 1.00 39.75 370 PRO C CA 1
ATOM 6156 C C . PRO C 1 399 ? 67.984 163.005 138.541 1.00 39.75 370 PRO C C 1
ATOM 6157 O O . PRO C 1 399 ? 68.572 162.286 137.724 1.00 39.75 370 PRO C O 1
ATOM 6161 N N . SER C 1 400 ? 67.393 164.148 138.183 1.00 37.98 371 SER C N 1
ATOM 6162 C CA . SER C 1 400 ? 67.388 164.567 136.782 1.00 37.98 371 SER C CA 1
ATOM 6163 C C . SER C 1 400 ? 68.791 164.911 136.296 1.00 37.98 371 SER C C 1
ATOM 6164 O O . SER C 1 400 ? 69.188 164.517 135.190 1.00 37.98 371 SER C O 1
ATOM 6167 N N . GLU C 1 401 ? 69.558 165.638 137.113 1.00 40.25 372 GLU C N 1
ATOM 6168 C CA . GLU C 1 401 ? 70.933 165.961 136.750 1.00 40.25 372 GLU C CA 1
ATOM 6169 C C . GLU C 1 401 ? 71.780 164.701 136.642 1.00 40.25 372 GLU C C 1
ATOM 6170 O O . GLU C 1 401 ? 72.597 164.572 135.726 1.00 40.25 372 GLU C O 1
ATOM 6176 N N . MET C 1 402 ? 71.583 163.754 137.560 1.00 38.88 373 MET C N 1
ATOM 6177 C CA . MET C 1 402 ? 72.337 162.507 137.516 1.00 38.88 373 MET C CA 1
ATOM 6178 C C . MET C 1 402 ? 71.996 161.697 136.270 1.00 38.88 373 MET C C 1
ATOM 6179 O O . MET C 1 402 ? 72.878 161.074 135.665 1.00 38.88 373 MET C O 1
ATOM 6184 N N . ILE C 1 403 ? 70.724 161.695 135.869 1.00 41.06 374 ILE C N 1
ATOM 6185 C CA . ILE C 1 403 ? 70.336 160.995 134.649 1.00 41.06 374 ILE C CA 1
ATOM 6186 C C . ILE C 1 403 ? 70.957 161.675 133.434 1.00 41.06 374 ILE C C 1
ATOM 6187 O O . ILE C 1 403 ? 71.363 161.007 132.476 1.00 41.06 374 ILE C O 1
ATOM 6192 N N . GLN C 1 404 ? 71.046 163.008 133.453 1.00 38.95 375 GLN C N 1
ATOM 6193 C CA . GLN C 1 404 ? 71.730 163.713 132.371 1.00 38.95 375 GLN C CA 1
ATOM 6194 C C . GLN C 1 404 ? 73.210 163.344 132.317 1.00 38.95 375 GLN C C 1
ATOM 6195 O O . GLN C 1 404 ? 73.784 163.197 131.230 1.00 38.95 375 GLN C O 1
ATOM 6201 N N . ILE C 1 405 ? 73.839 163.187 133.485 1.00 36.09 376 ILE C N 1
ATOM 6202 C CA . ILE C 1 405 ? 75.244 162.780 133.544 1.00 36.09 376 ILE C CA 1
ATOM 6203 C C . ILE C 1 405 ? 75.422 161.390 132.948 1.00 36.09 376 ILE C C 1
ATOM 6204 O O . ILE C 1 405 ? 76.360 161.140 132.178 1.00 36.09 376 ILE C O 1
ATOM 6209 N N . ILE C 1 406 ? 74.547 160.458 133.328 1.00 38.34 377 ILE C N 1
ATOM 6210 C CA . ILE C 1 406 ? 74.665 159.095 132.818 1.00 38.34 377 ILE C CA 1
ATOM 6211 C C . ILE C 1 406 ? 74.405 159.076 131.318 1.00 38.34 377 ILE C C 1
ATOM 6212 O O . ILE C 1 406 ? 75.040 158.313 130.584 1.00 38.34 377 ILE C O 1
ATOM 6217 N N . ALA C 1 407 ? 73.494 159.925 130.832 1.00 38.57 378 ALA C N 1
ATOM 6218 C CA . ALA C 1 407 ? 73.268 160.029 129.394 1.00 38.57 378 ALA C CA 1
ATOM 6219 C C . ALA C 1 407 ? 74.505 160.547 128.669 1.00 38.57 378 ALA C C 1
ATOM 6220 O O . ALA C 1 407 ? 74.859 160.039 127.597 1.00 38.57 378 ALA C O 1
ATOM 6222 N N . ILE C 1 408 ? 75.171 161.560 129.237 1.00 39.81 379 ILE C N 1
ATOM 6223 C CA . ILE C 1 408 ? 76.369 162.122 128.609 1.00 39.81 379 ILE C CA 1
ATOM 6224 C C . ILE C 1 408 ? 77.477 161.076 128.557 1.00 39.81 379 ILE C C 1
ATOM 6225 O O . ILE C 1 408 ? 78.165 160.923 127.536 1.00 39.81 379 ILE C O 1
ATOM 6230 N N . ARG C 1 409 ? 77.664 160.338 129.654 1.00 40.05 380 ARG C N 1
ATOM 6231 C CA . ARG C 1 409 ? 78.647 159.259 129.652 1.00 40.05 380 ARG C CA 1
ATOM 6232 C C . ARG C 1 409 ? 78.260 158.155 128.677 1.00 40.05 380 ARG C C 1
ATOM 6233 O O . ARG C 1 409 ? 79.138 157.497 128.107 1.00 40.05 380 ARG C O 1
ATOM 6241 N N . ALA C 1 410 ? 76.960 157.932 128.474 1.00 42.06 381 ALA C N 1
ATOM 6242 C CA . ALA C 1 410 ? 76.527 156.946 127.492 1.00 42.06 381 ALA C CA 1
ATOM 6243 C C . ALA C 1 410 ? 76.896 157.374 126.078 1.00 42.06 381 ALA C C 1
ATOM 6244 O O . ALA C 1 410 ? 77.359 156.549 125.282 1.00 42.06 381 ALA C O 1
ATOM 6246 N N . GLN C 1 411 ? 76.703 158.655 125.743 1.00 42.62 382 GLN C N 1
ATOM 6247 C CA . GLN C 1 411 ? 77.057 159.089 124.386 1.00 42.62 382 GLN C CA 1
ATOM 6248 C C . GLN C 1 411 ? 78.566 159.073 124.191 1.00 42.62 382 GLN C C 1
ATOM 6249 O O . GLN C 1 411 ? 79.052 158.719 123.111 1.00 42.62 382 GLN C O 1
ATOM 6255 N N . VAL C 1 412 ? 79.321 159.463 125.220 1.00 41.06 383 VAL C N 1
ATOM 6256 C CA . VAL C 1 412 ? 80.768 159.586 125.062 1.00 41.06 383 VAL C CA 1
ATOM 6257 C C . VAL C 1 412 ? 81.413 158.215 124.885 1.00 41.06 383 VAL C C 1
ATOM 6258 O O . VAL C 1 412 ? 82.409 158.082 124.164 1.00 41.06 383 VAL C O 1
ATOM 6262 N N . GLU C 1 413 ? 80.866 157.181 125.525 1.00 45.61 384 GLU C N 1
ATOM 6263 C CA . GLU C 1 413 ? 81.332 155.808 125.347 1.00 45.61 384 GLU C CA 1
ATOM 6264 C C . GLU C 1 413 ? 80.749 155.129 124.094 1.00 45.61 384 GLU C C 1
ATOM 6265 O O . GLU C 1 413 ? 80.981 153.931 123.898 1.00 45.61 384 GLU C O 1
ATOM 6271 N N . GLU C 1 414 ? 80.026 155.860 123.238 1.00 48.88 385 GLU C N 1
ATOM 6272 C CA . GLU C 1 414 ? 79.413 155.342 122.015 1.00 48.88 385 GLU C CA 1
ATOM 6273 C C . GLU C 1 414 ? 78.325 154.309 122.293 1.00 48.88 385 GLU C C 1
ATOM 6274 O O . GLU C 1 414 ? 78.058 153.457 121.440 1.00 48.88 385 GLU C O 1
ATOM 6280 N N . LEU C 1 415 ? 77.686 154.372 123.461 1.00 46.63 386 LEU C N 1
ATOM 6281 C CA . LEU C 1 415 ? 76.573 153.503 123.814 1.00 46.63 386 LEU C CA 1
ATOM 6282 C C . LEU C 1 415 ? 75.247 154.189 123.506 1.00 46.63 386 LEU C C 1
ATOM 6283 O O . LEU C 1 415 ? 75.161 155.416 123.416 1.00 46.63 386 LEU C O 1
ATOM 6288 N N . THR C 1 416 ? 74.212 153.368 123.340 1.00 53.38 387 THR C N 1
ATOM 6289 C CA . THR C 1 416 ? 72.841 153.811 123.119 1.00 53.38 387 THR C CA 1
ATOM 6290 C C . THR C 1 416 ? 71.992 153.427 124.323 1.00 53.38 387 THR C C 1
ATOM 6291 O O . THR C 1 416 ? 72.105 152.311 124.840 1.00 53.38 387 THR C O 1
ATOM 6295 N N . VAL C 1 417 ? 71.150 154.362 124.768 1.00 51.17 388 VAL C N 1
ATOM 6296 C CA . VAL C 1 417 ? 70.363 154.222 125.988 1.00 51.17 388 VAL C CA 1
ATOM 6297 C C . VAL C 1 417 ? 68.979 154.815 125.752 1.00 51.17 388 VAL C C 1
ATOM 6298 O O . VAL C 1 417 ? 68.724 155.479 124.745 1.00 51.17 388 VAL C O 1
ATOM 6302 N N . ASP C 1 418 ? 68.079 154.553 126.702 1.00 56.79 389 ASP C N 1
ATOM 6303 C CA . ASP C 1 418 ? 66.705 155.036 126.675 1.00 56.79 389 ASP C CA 1
ATOM 6304 C C . ASP C 1 418 ? 66.314 155.440 128.091 1.00 56.79 389 ASP C C 1
ATOM 6305 O O . ASP C 1 418 ? 66.999 155.108 129.060 1.00 56.79 389 ASP C O 1
ATOM 6310 N N . GLU C 1 419 ? 65.210 156.184 128.203 1.00 57.70 390 GLU C N 1
ATOM 6311 C CA . GLU C 1 419 ? 64.784 156.702 129.502 1.00 57.70 390 GLU C CA 1
ATOM 6312 C C . GLU C 1 419 ? 64.430 155.587 130.480 1.00 57.70 390 GLU C C 1
ATOM 6313 O O . GLU C 1 419 ? 64.638 155.743 131.691 1.00 57.70 390 GLU C O 1
ATOM 6319 N N . GLU C 1 420 ? 63.909 154.462 129.977 1.00 60.59 391 GLU C N 1
ATOM 6320 C CA . GLU C 1 420 ? 63.476 153.375 130.855 1.00 60.59 391 GLU C CA 1
ATOM 6321 C C . GLU C 1 420 ? 64.646 152.776 131.630 1.00 60.59 391 GLU C C 1
ATOM 6322 O O . GLU C 1 420 ? 64.501 152.431 132.809 1.00 60.59 391 GLU C O 1
ATOM 6328 N N . CYS C 1 421 ? 65.812 152.656 130.991 1.00 55.04 392 CYS C N 1
ATOM 6329 C CA . CYS C 1 421 ? 67.020 152.175 131.655 1.00 55.04 392 CYS C CA 1
ATOM 6330 C C . CYS C 1 421 ? 67.803 153.296 132.322 1.00 55.04 392 CYS C C 1
ATOM 6331 O O . CYS C 1 421 ? 68.438 153.067 133.359 1.00 55.04 392 CYS C O 1
ATOM 6334 N N . LEU C 1 422 ? 67.766 154.505 131.754 1.00 47.70 393 LEU C N 1
ATOM 6335 C CA . LEU C 1 422 ? 68.477 155.627 132.354 1.00 47.70 393 LEU C CA 1
ATOM 6336 C C . LEU C 1 422 ? 67.896 156.008 133.708 1.00 47.70 393 LEU C C 1
ATOM 6337 O O . LEU C 1 422 ? 68.645 156.418 134.599 1.00 47.70 393 LEU C O 1
ATOM 6342 N N . VAL C 1 423 ? 66.577 155.895 133.882 1.00 49.51 394 VAL C N 1
ATOM 6343 C CA . VAL C 1 423 ? 65.973 156.210 135.176 1.00 49.51 394 VAL C CA 1
ATOM 6344 C C . VAL C 1 423 ? 66.455 155.227 136.238 1.00 49.51 394 VAL C C 1
ATOM 6345 O O . VAL C 1 423 ? 66.775 155.617 137.370 1.00 49.51 394 VAL C O 1
ATOM 6349 N N . LEU C 1 424 ? 66.514 153.940 135.892 1.00 49.11 395 LEU C N 1
ATOM 6350 C CA . LEU C 1 424 ? 67.001 152.940 136.835 1.00 49.11 395 LEU C CA 1
ATOM 6351 C C . LEU C 1 424 ? 68.477 153.175 137.142 1.00 49.11 395 LEU C C 1
ATOM 6352 O O . LEU C 1 424 ? 68.906 153.044 138.294 1.00 49.11 395 LEU C O 1
ATOM 6357 N N . LEU C 1 425 ? 69.263 153.552 136.127 1.00 44.84 396 LEU C N 1
ATOM 6358 C CA . LEU C 1 425 ? 70.671 153.874 136.359 1.00 44.84 396 LEU C CA 1
ATOM 6359 C C . LEU C 1 425 ? 70.819 155.077 137.282 1.00 44.84 396 LEU C C 1
ATOM 6360 O O . LEU C 1 425 ? 71.711 155.104 138.136 1.00 44.84 396 LEU C O 1
ATOM 6365 N N . GLY C 1 426 ? 69.958 156.081 137.125 1.00 45.26 397 GLY C N 1
ATOM 6366 C CA . GLY C 1 426 ? 69.993 157.221 138.025 1.00 45.26 397 GLY C CA 1
ATOM 6367 C C . GLY C 1 426 ? 69.637 156.845 139.450 1.00 45.26 397 GLY C C 1
ATOM 6368 O O . GLY C 1 426 ? 70.241 157.346 140.403 1.00 45.26 397 GLY C O 1
ATOM 6369 N N . GLU C 1 427 ? 68.654 155.956 139.616 1.00 48.29 398 GLU C N 1
ATOM 6370 C CA . GLU C 1 427 ? 68.322 155.466 140.953 1.00 48.29 398 GLU C CA 1
ATOM 6371 C C . GLU C 1 427 ? 69.488 154.695 141.563 1.00 48.29 398 GLU C C 1
ATOM 6372 O O . GLU C 1 427 ? 69.769 154.823 142.761 1.00 48.29 398 GLU C O 1
ATOM 6378 N N . ILE C 1 428 ? 70.173 153.885 140.752 1.00 46.05 399 ILE C N 1
ATOM 6379 C CA . ILE C 1 428 ? 71.323 153.129 141.241 1.00 46.05 399 ILE C CA 1
ATOM 6380 C C . ILE C 1 428 ? 72.450 154.077 141.629 1.00 46.05 399 ILE C C 1
ATOM 6381 O O . ILE C 1 428 ? 73.160 153.851 142.616 1.00 46.05 399 ILE C O 1
ATOM 6386 N N . GLY C 1 429 ? 72.645 155.139 140.848 1.00 41.03 400 GLY C N 1
ATOM 6387 C CA . GLY C 1 429 ? 73.655 156.122 141.195 1.00 41.03 400 GLY C CA 1
ATOM 6388 C C . GLY C 1 429 ? 73.324 156.859 142.477 1.00 41.03 400 GLY C C 1
ATOM 6389 O O . GLY C 1 429 ? 74.213 157.173 143.272 1.00 41.03 400 GLY C O 1
ATOM 6390 N N . GLN C 1 430 ? 72.041 157.160 142.685 1.00 46.37 401 GLN C N 1
ATOM 6391 C CA . GLN C 1 430 ? 71.620 157.790 143.931 1.00 46.37 401 GLN C CA 1
ATOM 6392 C C . GLN C 1 430 ? 71.854 156.866 145.119 1.00 46.37 401 GLN C C 1
ATOM 6393 O O . GLN C 1 430 ? 72.329 157.306 146.172 1.00 46.37 401 GLN C O 1
ATOM 6399 N N . ARG C 1 431 ? 71.530 155.581 144.969 1.00 49.94 402 ARG C N 1
ATOM 6400 C CA . ARG C 1 431 ? 71.509 154.692 146.125 1.00 49.94 402 ARG C CA 1
ATOM 6401 C C . ARG C 1 431 ? 72.899 154.210 146.529 1.00 49.94 402 ARG C C 1
ATOM 6402 O O . ARG C 1 431 ? 73.115 153.946 147.717 1.00 49.94 402 ARG C O 1
ATOM 6410 N N . THR C 1 432 ? 73.862 154.204 145.585 1.00 44.69 403 THR C N 1
ATOM 6411 C CA . THR C 1 432 ? 75.285 153.871 145.872 1.00 44.69 403 THR C CA 1
ATOM 6412 C C . THR C 1 432 ? 76.151 155.075 145.525 1.00 44.69 403 THR C C 1
ATOM 6413 O O . THR C 1 432 ? 76.483 155.809 146.473 1.00 44.69 403 THR C O 1
ATOM 6417 N N . SER C 1 433 ? 76.493 155.321 144.253 1.00 39.90 404 SER C N 1
ATOM 6418 C CA . SER C 1 433 ? 77.271 156.529 143.859 1.00 39.90 404 SER C CA 1
ATOM 6419 C C . SER C 1 433 ? 77.255 156.737 142.344 1.00 39.90 404 SER C C 1
ATOM 6420 O O . SER C 1 433 ? 77.029 155.755 141.629 1.00 39.90 404 SER C O 1
ATOM 6423 N N . LEU C 1 434 ? 77.531 157.953 141.875 1.00 34.09 405 LEU C N 1
ATOM 6424 C CA . LEU C 1 434 ? 77.552 158.271 140.424 1.00 34.09 405 LEU C CA 1
ATOM 6425 C C . LEU C 1 434 ? 78.810 157.657 139.814 1.00 34.09 405 LEU C C 1
ATOM 6426 O O . LEU C 1 434 ? 78.879 157.575 138.581 1.00 34.09 405 LEU C O 1
ATOM 6431 N N . ARG C 1 435 ? 79.769 157.247 140.649 1.00 37.14 406 ARG C N 1
ATOM 6432 C CA . ARG C 1 435 ? 81.035 156.629 140.183 1.00 37.14 406 ARG C CA 1
ATOM 6433 C C . ARG C 1 435 ? 80.801 155.125 139.967 1.00 37.14 406 ARG C C 1
ATOM 6434 O O . ARG C 1 435 ? 81.699 154.487 139.376 1.00 37.14 406 ARG C O 1
ATOM 6436 N N . HIS C 1 436 ? 79.653 154.587 140.407 1.00 41.04 407 HIS C N 1
ATOM 6437 C CA . HIS C 1 436 ? 79.315 153.142 140.262 1.00 41.04 407 HIS C CA 1
ATOM 6438 C C . HIS C 1 436 ? 78.185 152.979 139.251 1.00 41.04 407 HIS C C 1
ATOM 6439 O O . HIS C 1 436 ? 77.966 151.846 138.815 1.00 41.04 407 HIS C O 1
ATOM 6446 N N . ALA C 1 437 ? 77.499 154.055 138.883 1.00 37.77 408 ALA C N 1
ATOM 6447 C CA . ALA C 1 437 ? 76.422 154.012 137.875 1.00 37.77 408 ALA C CA 1
ATOM 6448 C C . ALA C 1 437 ? 77.024 154.353 136.522 1.00 37.77 408 ALA C C 1
ATOM 6449 O O . ALA C 1 437 ? 76.340 154.131 135.515 1.00 37.77 408 ALA C O 1
ATOM 6451 N N . VAL C 1 438 ? 78.253 154.870 136.504 1.00 38.54 409 VAL C N 1
ATOM 6452 C CA . VAL C 1 438 ? 78.965 155.236 135.243 1.00 38.54 409 VAL C CA 1
ATOM 6453 C C . VAL C 1 438 ? 79.985 154.129 134.958 1.00 38.54 409 VAL C C 1
ATOM 6454 O O . VAL C 1 438 ? 80.462 154.067 133.811 1.00 38.54 409 VAL C O 1
ATOM 6458 N N . GLN C 1 439 ? 80.263 153.258 135.933 1.00 40.04 410 GLN C N 1
ATOM 6459 C CA . GLN C 1 439 ? 81.186 152.111 135.726 1.00 40.04 410 GLN C CA 1
ATOM 6460 C C . GLN C 1 439 ? 80.363 150.956 135.158 1.00 40.04 410 GLN C C 1
ATOM 6461 O O . GLN C 1 439 ? 80.955 150.123 134.460 1.00 40.04 410 GLN C O 1
ATOM 6467 N N . LEU C 1 440 ? 79.062 150.904 135.441 1.00 40.87 411 LEU C N 1
ATOM 6468 C CA . LEU C 1 440 ? 78.194 149.819 134.989 1.00 40.87 411 LEU C CA 1
ATOM 6469 C C . LEU C 1 440 ? 77.765 149.940 133.528 1.00 40.87 411 LEU C C 1
ATOM 6470 O O . LEU C 1 440 ? 77.167 148.991 133.011 1.00 40.87 411 LEU C O 1
ATOM 6475 N N . LEU C 1 441 ? 78.036 151.064 132.855 1.00 40.95 412 LEU C N 1
ATOM 6476 C CA . LEU C 1 441 ? 77.521 151.256 131.500 1.00 40.95 412 LEU C CA 1
ATOM 6477 C C . LEU C 1 441 ? 78.144 150.279 130.508 1.00 40.95 412 LEU C C 1
ATOM 6478 O O . LEU C 1 441 ? 77.437 149.711 129.668 1.00 40.95 412 LEU C O 1
ATOM 6483 N N . SER C 1 442 ? 79.461 150.084 130.570 1.00 44.43 413 SER C N 1
ATOM 6484 C CA . SER C 1 442 ? 80.116 149.180 129.626 1.00 44.43 413 SER C CA 1
ATOM 6485 C C . SER C 1 442 ? 79.678 147.725 129.776 1.00 44.43 413 SER C C 1
ATOM 6486 O O . SER C 1 442 ? 79.319 147.110 128.754 1.00 44.43 413 SER C O 1
ATOM 6489 N N . PRO C 1 443 ? 79.680 147.109 130.969 1.00 42.57 414 PRO C N 1
ATOM 6490 C CA . PRO C 1 443 ? 79.158 145.734 131.062 1.00 42.57 414 PRO C CA 1
ATOM 6491 C C . PRO C 1 443 ? 77.683 145.614 130.725 1.00 42.57 414 PRO C C 1
ATOM 6492 O O . PRO C 1 443 ? 77.249 144.533 130.317 1.00 42.57 414 PRO C O 1
ATOM 6496 N N . ALA C 1 444 ? 76.898 146.685 130.872 1.00 46.92 415 ALA C N 1
ATOM 6497 C CA . ALA C 1 444 ? 75.528 146.656 130.373 1.00 46.92 415 ALA C CA 1
ATOM 6498 C C . ALA C 1 444 ? 75.507 146.501 128.859 1.00 46.92 415 ALA C C 1
ATOM 6499 O O . ALA C 1 444 ? 74.704 145.734 128.318 1.00 46.92 415 ALA C O 1
ATOM 6501 N N . SER C 1 445 ? 76.400 147.203 128.158 1.00 47.54 416 SER C N 1
ATOM 6502 C CA . SER C 1 445 ? 76.503 147.031 126.713 1.00 47.54 416 SER C CA 1
ATOM 6503 C C . SER C 1 445 ? 76.954 145.620 126.358 1.00 47.54 416 SER C C 1
ATOM 6504 O O . SER C 1 445 ? 76.450 145.021 125.398 1.00 47.54 416 SER C O 1
ATOM 6507 N N . ILE C 1 446 ? 77.893 145.065 127.132 1.00 48.27 417 ILE C N 1
ATOM 6508 C CA . ILE C 1 446 ? 78.384 143.715 126.850 1.00 48.27 417 ILE C CA 1
ATOM 6509 C C . ILE C 1 446 ? 77.270 142.689 127.038 1.00 48.27 417 ILE C C 1
ATOM 6510 O O . ILE C 1 446 ? 77.054 141.827 126.179 1.00 48.27 417 ILE C O 1
ATOM 6515 N N . VAL C 1 447 ? 76.537 142.770 128.152 1.00 49.62 418 VAL C N 1
ATOM 6516 C CA . VAL C 1 447 ? 75.482 141.788 128.391 1.00 49.62 418 VAL C CA 1
ATOM 6517 C C . VAL C 1 447 ? 74.319 142.003 127.427 1.00 49.62 418 VAL C C 1
ATOM 6518 O O . VAL C 1 447 ? 73.585 141.057 127.115 1.00 49.62 418 VAL C O 1
ATOM 6522 N N . ALA C 1 448 ? 74.119 143.234 126.946 1.00 52.62 419 ALA C N 1
ATOM 6523 C CA . ALA C 1 448 ? 73.165 143.447 125.865 1.00 52.62 419 ALA C CA 1
ATOM 6524 C C . ALA C 1 448 ? 73.607 142.725 124.600 1.00 52.62 419 ALA C C 1
ATOM 6525 O O . ALA C 1 448 ? 72.783 142.133 123.894 1.00 52.62 419 ALA C O 1
ATOM 6527 N N . LYS C 1 449 ? 74.907 142.769 124.294 1.00 52.95 420 LYS C N 1
ATOM 6528 C CA . LYS C 1 449 ? 75.409 142.052 123.124 1.00 52.95 420 LYS C CA 1
ATOM 6529 C C . LYS C 1 449 ? 75.257 140.542 123.300 1.00 52.95 420 LYS C C 1
ATOM 6530 O O . LYS C 1 449 ? 74.944 139.832 122.337 1.00 52.95 420 LYS C O 1
ATOM 6536 N N . MET C 1 450 ? 75.487 140.032 124.515 1.00 55.21 421 MET C N 1
ATOM 6537 C CA . MET C 1 450 ? 75.223 138.618 124.784 1.00 55.21 421 MET C CA 1
ATOM 6538 C C . MET C 1 450 ? 73.748 138.281 124.618 1.00 55.21 421 MET C C 1
ATOM 6539 O O . MET C 1 450 ? 73.412 137.181 124.166 1.00 55.21 421 MET C O 1
ATOM 6544 N N . ASN C 1 451 ? 72.857 139.204 124.973 1.00 56.93 422 ASN C N 1
ATOM 6545 C CA . ASN C 1 451 ? 71.424 138.983 124.825 1.00 56.93 422 ASN C CA 1
ATOM 6546 C C . ASN C 1 451 ? 70.936 139.117 123.385 1.00 56.93 422 ASN C C 1
ATOM 6547 O O . ASN C 1 451 ? 69.748 138.884 123.136 1.00 56.93 422 ASN C O 1
ATOM 6552 N N . GLY C 1 452 ? 71.800 139.487 122.438 1.00 56.57 423 GLY C N 1
ATOM 6553 C CA . GLY C 1 452 ? 71.412 139.536 121.042 1.00 56.57 423 GLY C CA 1
ATOM 6554 C C . GLY C 1 452 ? 70.736 140.813 120.603 1.00 56.57 423 GLY C C 1
ATOM 6555 O O . GLY C 1 452 ? 70.024 140.800 119.594 1.00 56.57 423 GLY C O 1
ATOM 6556 N N . ARG C 1 453 ? 70.927 141.913 121.336 1.00 58.26 424 ARG C N 1
ATOM 6557 C CA . ARG C 1 453 ? 70.400 143.222 120.976 1.00 58.26 424 ARG C CA 1
ATOM 6558 C C . ARG C 1 453 ? 71.485 144.263 121.201 1.00 58.26 424 ARG C C 1
ATOM 6559 O O . ARG C 1 453 ? 72.164 144.250 122.231 1.00 58.26 424 ARG C O 1
ATOM 6567 N N . ASP C 1 454 ? 71.642 145.164 120.232 1.00 60.53 425 ASP C N 1
ATOM 6568 C CA . ASP C 1 454 ? 72.692 146.172 120.291 1.00 60.53 425 ASP C CA 1
ATOM 6569 C C . ASP C 1 454 ? 72.373 147.334 121.228 1.00 60.53 425 ASP C C 1
ATOM 6570 O O . ASP C 1 454 ? 73.299 148.060 121.606 1.00 60.53 425 ASP C O 1
ATOM 6575 N N . ASN C 1 455 ? 71.109 147.516 121.621 1.00 57.85 426 ASN C N 1
ATOM 6576 C CA . ASN C 1 455 ? 70.671 148.636 122.446 1.00 57.85 426 ASN C CA 1
ATOM 6577 C C . ASN C 1 455 ? 70.374 148.160 123.861 1.00 57.85 426 ASN C C 1
ATOM 6578 O O . ASN C 1 455 ? 69.721 147.130 124.057 1.00 57.85 426 ASN C O 1
ATOM 6583 N N . ILE C 1 456 ? 70.853 148.923 124.843 1.00 53.09 427 ILE C N 1
ATOM 6584 C CA . ILE C 1 456 ? 70.694 148.544 126.241 1.00 53.09 427 ILE C CA 1
ATOM 6585 C C . ILE C 1 456 ? 69.229 148.697 126.631 1.00 53.09 427 ILE C C 1
ATOM 6586 O O . ILE C 1 456 ? 68.603 149.727 126.352 1.00 53.09 427 ILE C O 1
ATOM 6591 N N . CYS C 1 457 ? 68.688 147.675 127.292 1.00 55.70 428 CYS C N 1
ATOM 6592 C CA . CYS C 1 457 ? 67.332 147.657 127.828 1.00 55.70 428 CYS C CA 1
ATOM 6593 C C . CYS C 1 457 ? 67.381 147.662 129.352 1.00 55.70 428 CYS C C 1
ATOM 6594 O O . CYS C 1 457 ? 68.445 147.551 129.964 1.00 55.70 428 CYS C O 1
ATOM 6597 N N . LYS C 1 458 ? 66.201 147.810 129.963 1.00 54.31 429 LYS C N 1
ATOM 6598 C CA . LYS C 1 458 ? 66.111 147.821 131.420 1.00 54.31 429 LYS C CA 1
ATOM 6599 C C . LYS C 1 458 ? 66.538 146.486 132.020 1.00 54.31 429 LYS C C 1
ATOM 6600 O O . LYS C 1 458 ? 67.096 146.451 133.125 1.00 54.31 429 LYS C O 1
ATOM 6606 N N . ALA C 1 459 ? 66.284 145.382 131.311 1.00 55.28 430 ALA C N 1
ATOM 6607 C CA . ALA C 1 459 ? 66.719 144.074 131.789 1.00 55.28 430 ALA C CA 1
ATOM 6608 C C . ALA C 1 459 ? 68.236 143.986 131.873 1.00 55.28 430 ALA C C 1
ATOM 6609 O O . ALA C 1 459 ? 68.768 143.328 132.773 1.00 55.28 430 ALA C O 1
ATOM 6611 N N . ASP C 1 460 ? 68.946 144.645 130.955 1.00 52.26 431 ASP C N 1
ATOM 6612 C CA . ASP C 1 460 ? 70.405 144.652 131.012 1.00 52.26 431 ASP C CA 1
ATOM 6613 C C . ASP C 1 460 ? 70.905 145.358 132.265 1.00 52.26 431 ASP C C 1
ATOM 6614 O O . ASP C 1 460 ? 71.829 144.875 132.932 1.00 52.26 431 ASP C O 1
ATOM 6619 N N . ILE C 1 461 ? 70.306 146.503 132.602 1.00 49.72 432 ILE C N 1
ATOM 6620 C CA . ILE C 1 461 ? 70.723 147.232 133.795 1.00 49.72 432 ILE C CA 1
ATOM 6621 C C . ILE C 1 461 ? 70.380 146.430 135.042 1.00 49.72 432 ILE C C 1
ATOM 6622 O O . ILE C 1 461 ? 71.151 146.409 136.008 1.00 49.72 432 ILE C O 1
ATOM 6627 N N . GLU C 1 462 ? 69.221 145.763 135.041 1.00 51.59 433 GLU C N 1
ATOM 6628 C CA . GLU C 1 462 ? 68.862 144.899 136.163 1.00 51.59 433 GLU C CA 1
ATOM 6629 C C . GLU C 1 462 ? 69.871 143.771 136.330 1.00 51.59 433 GLU C C 1
ATOM 6630 O O . GLU C 1 462 ? 70.303 143.474 137.451 1.00 51.59 433 GLU C O 1
ATOM 6636 N N . GLU C 1 463 ? 70.293 143.165 135.217 1.00 49.00 434 GLU C N 1
ATOM 6637 C CA . GLU C 1 463 ? 71.240 142.058 135.277 1.00 49.00 434 GLU C CA 1
ATOM 6638 C C . GLU C 1 463 ? 72.596 142.519 135.798 1.00 49.00 434 GLU C C 1
ATOM 6639 O O . GLU C 1 463 ? 73.154 141.904 136.714 1.00 49.00 434 GLU C O 1
ATOM 6645 N N . VAL C 1 464 ? 73.141 143.603 135.237 1.00 45.06 435 VAL C N 1
ATOM 6646 C CA . VAL C 1 464 ? 74.474 144.033 135.663 1.00 45.06 435 VAL C CA 1
ATOM 6647 C C . VAL C 1 464 ? 74.443 144.578 137.087 1.00 45.06 435 VAL C C 1
ATOM 6648 O O . VAL C 1 464 ? 75.424 144.436 137.826 1.00 45.06 435 VAL C O 1
ATOM 6652 N N . THR C 1 465 ? 73.337 145.201 137.506 1.00 46.32 436 THR C N 1
ATOM 6653 C CA . THR C 1 465 ? 73.229 145.629 138.895 1.00 46.32 436 THR C CA 1
ATOM 6654 C C . THR C 1 465 ? 73.149 144.432 139.831 1.00 46.32 436 THR C C 1
ATOM 6655 O O . THR C 1 465 ? 73.679 144.474 140.947 1.00 46.32 436 THR C O 1
ATOM 6659 N N . SER C 1 466 ? 72.477 143.361 139.403 1.00 48.63 437 SER C N 1
ATOM 6660 C CA . SER C 1 466 ? 72.454 142.143 140.203 1.00 48.63 437 SER C CA 1
ATOM 6661 C C . SER C 1 466 ? 73.842 141.524 140.304 1.00 48.63 437 SER C C 1
ATOM 6662 O O . SER C 1 466 ? 74.233 141.031 141.368 1.00 48.63 437 SER C O 1
ATOM 6665 N N . LEU C 1 467 ? 74.605 141.547 139.210 1.00 45.93 438 LEU C N 1
ATOM 6666 C CA . LEU C 1 467 ? 75.907 140.887 139.202 1.00 45.93 438 LEU C CA 1
ATOM 6667 C C . LEU C 1 467 ? 76.932 141.673 140.012 1.00 45.93 438 LEU C C 1
ATOM 6668 O O . LEU C 1 467 ? 77.471 141.173 141.005 1.00 45.93 438 LEU C O 1
ATOM 6673 N N . TYR C 1 468 ? 77.203 142.914 139.607 1.00 44.08 439 TYR C N 1
ATOM 6674 C CA . TYR C 1 468 ? 78.322 143.694 140.123 1.00 44.08 439 TYR C CA 1
ATOM 6675 C C . TYR C 1 468 ? 77.823 144.630 141.216 1.00 44.08 439 TYR C C 1
ATOM 6676 O O . TYR C 1 468 ? 77.041 145.546 140.941 1.00 44.08 439 TYR C O 1
ATOM 6685 N N . LEU C 1 469 ? 78.291 144.408 142.441 1.00 48.72 440 LEU C N 1
ATOM 6686 C CA . LEU C 1 469 ? 77.917 145.216 143.592 1.00 48.72 440 LEU C CA 1
ATOM 6687 C C . LEU C 1 469 ? 78.936 146.326 143.825 1.00 48.72 440 LEU C C 1
ATOM 6688 O O . LEU C 1 469 ? 80.089 146.248 143.396 1.00 48.72 440 LEU C O 1
ATOM 6693 N N . ASP C 1 470 ? 78.486 147.372 144.510 1.00 49.58 441 ASP C N 1
ATOM 6694 C CA . ASP C 1 470 ? 79.390 148.413 144.970 1.00 49.58 441 ASP C CA 1
ATOM 6695 C C . ASP C 1 470 ? 80.198 147.910 146.165 1.00 49.58 441 ASP C C 1
ATOM 6696 O O . ASP C 1 470 ? 79.929 146.846 146.729 1.00 49.58 441 ASP C O 1
ATOM 6701 N N . ALA C 1 471 ? 81.211 148.691 146.545 1.00 50.35 442 ALA C N 1
ATOM 6702 C CA . ALA C 1 471 ? 82.112 148.269 147.614 1.00 50.35 442 ALA C CA 1
ATOM 6703 C C . ALA C 1 471 ? 81.401 148.206 148.961 1.00 50.35 442 ALA C C 1
ATOM 6704 O O . ALA C 1 471 ? 81.611 147.262 149.733 1.00 50.35 442 ALA C O 1
ATOM 6706 N N . LYS C 1 472 ? 80.560 149.200 149.261 1.00 53.80 443 LYS C N 1
ATOM 6707 C CA . LYS C 1 472 ? 79.858 149.221 150.541 1.00 53.80 443 LYS C CA 1
ATOM 6708 C C . LYS C 1 472 ? 78.884 148.055 150.652 1.00 53.80 443 LYS C C 1
ATOM 6709 O O . LYS C 1 472 ? 78.869 147.341 151.662 1.00 53.80 443 LYS C O 1
ATOM 6715 N N . SER C 1 473 ? 78.075 147.837 149.613 1.00 53.29 444 SER C N 1
ATOM 6716 C CA . SER C 1 473 ? 77.119 146.734 149.633 1.00 53.29 444 SER C CA 1
ATOM 6717 C C . SER C 1 473 ? 77.829 145.387 149.626 1.00 53.29 444 SER C C 1
ATOM 6718 O O . SER C 1 473 ? 77.372 144.437 150.272 1.00 53.29 444 SER C O 1
ATOM 6721 N N . SER C 1 474 ? 78.945 145.284 148.901 1.00 52.23 445 SER C N 1
ATOM 6722 C CA . SER C 1 474 ? 79.695 144.032 148.864 1.00 52.23 445 SER C CA 1
ATOM 6723 C C . SER C 1 474 ? 80.269 143.695 150.235 1.00 52.23 445 SER C C 1
ATOM 6724 O O . SER C 1 474 ? 80.165 142.554 150.700 1.00 52.23 445 SER C O 1
ATOM 6727 N N . ALA C 1 475 ? 80.866 144.683 150.907 1.00 55.74 446 ALA C N 1
ATOM 6728 C CA . ALA C 1 475 ? 81.378 144.445 152.253 1.00 55.74 446 ALA C CA 1
ATOM 6729 C C . ALA C 1 475 ? 80.252 144.163 153.238 1.00 55.74 446 ALA C C 1
ATOM 6730 O O . ALA C 1 475 ? 80.429 143.363 154.168 1.00 55.74 446 ALA C O 1
ATOM 6732 N N . LYS C 1 476 ? 79.096 144.808 153.053 1.00 58.51 447 LYS C N 1
ATOM 6733 C CA . LYS C 1 476 ? 77.953 144.553 153.920 1.00 58.51 447 LYS C CA 1
ATOM 6734 C C . LYS C 1 476 ? 77.482 143.111 153.786 1.00 58.51 447 LYS C C 1
ATOM 6735 O O . LYS C 1 476 ? 77.265 142.416 154.788 1.00 58.51 447 LYS C O 1
ATOM 6741 N N . LEU C 1 477 ? 77.355 142.634 152.545 1.00 57.93 448 LEU C N 1
ATOM 6742 C CA . LEU C 1 477 ? 76.971 141.248 152.312 1.00 57.93 448 LEU C CA 1
ATOM 6743 C C . LEU C 1 477 ? 78.034 140.287 152.822 1.00 57.93 448 LEU C C 1
ATOM 6744 O O . LEU C 1 477 ? 77.703 139.189 153.281 1.00 57.93 448 LEU C O 1
ATOM 6749 N N . LEU C 1 478 ? 79.309 140.671 152.744 1.00 57.07 449 LEU C N 1
ATOM 6750 C CA . LEU C 1 478 ? 80.362 139.790 153.242 1.00 57.07 449 LEU C CA 1
ATOM 6751 C C . LEU C 1 478 ? 80.280 139.631 154.755 1.00 57.07 449 LEU C C 1
ATOM 6752 O O . LEU C 1 478 ? 80.323 138.507 155.267 1.00 57.07 449 LEU C O 1
ATOM 6757 N N . HIS C 1 479 ? 80.151 140.740 155.493 1.00 63.19 450 HIS C N 1
ATOM 6758 C CA . HIS C 1 479 ? 80.174 140.614 156.948 1.00 63.19 450 HIS C CA 1
ATOM 6759 C C . HIS C 1 479 ? 78.858 140.051 157.481 1.00 63.19 450 HIS C C 1
ATOM 6760 O O . HIS C 1 479 ? 78.862 139.383 158.520 1.00 63.19 450 HIS C O 1
ATOM 6767 N N . GLU C 1 480 ? 77.730 140.291 156.794 1.00 66.48 451 GLU C N 1
ATOM 6768 C CA . GLU C 1 480 ? 76.450 139.821 157.317 1.00 66.48 451 GLU C CA 1
ATOM 6769 C C . GLU C 1 480 ? 76.263 138.321 157.115 1.00 66.48 451 GLU C C 1
ATOM 6770 O O . GLU C 1 480 ? 75.657 137.664 157.970 1.00 66.48 451 GLU C O 1
ATOM 6776 N N . GLN C 1 481 ? 76.778 137.770 156.014 1.00 64.16 452 GLN C N 1
ATOM 6777 C CA . GLN C 1 481 ? 76.608 136.357 155.668 1.00 64.16 452 GLN C CA 1
ATOM 6778 C C . GLN C 1 481 ? 77.917 135.631 155.970 1.00 64.16 452 GLN C C 1
ATOM 6779 O O . GLN C 1 481 ? 78.997 136.111 155.632 1.00 64.16 452 GLN C O 1
ATOM 6785 N N . ILE D 1 47 ? 111.704 114.717 176.757 1.00 29.58 18 ILE B N 1
ATOM 6786 C CA . ILE D 1 47 ? 110.285 114.364 177.044 1.00 29.58 18 ILE B CA 1
ATOM 6787 C C . ILE D 1 47 ? 110.228 113.121 177.929 1.00 29.58 18 ILE B C 1
ATOM 6788 O O . ILE D 1 47 ? 109.670 112.095 177.545 1.00 29.58 18 ILE B O 1
ATOM 6793 N N . ALA D 1 48 ? 110.825 113.219 179.117 1.00 29.96 19 ALA B N 1
ATOM 6794 C CA . ALA D 1 48 ? 110.833 112.092 180.041 1.00 29.96 19 ALA B CA 1
ATOM 6795 C C . ALA D 1 48 ? 109.455 111.792 180.615 1.00 29.96 19 ALA B C 1
ATOM 6796 O O . ALA D 1 48 ? 109.221 110.664 181.063 1.00 29.96 19 ALA B O 1
ATOM 6798 N N . THR D 1 49 ? 108.546 112.771 180.629 1.00 29.80 20 THR B N 1
ATOM 6799 C CA . THR D 1 49 ? 107.229 112.549 181.221 1.00 29.80 20 THR B CA 1
ATOM 6800 C C . THR D 1 49 ? 106.413 111.532 180.425 1.00 29.80 20 THR B C 1
ATOM 6801 O O . THR D 1 49 ? 105.658 110.748 181.012 1.00 29.80 20 THR B O 1
ATOM 6805 N N . HIS D 1 50 ? 106.556 111.518 179.094 1.00 30.02 21 HIS B N 1
ATOM 6806 C CA . HIS D 1 50 ? 105.851 110.578 178.224 1.00 30.02 21 HIS B CA 1
ATOM 6807 C C . HIS D 1 50 ? 106.640 109.299 177.968 1.00 30.02 21 HIS B C 1
ATOM 6808 O O . HIS D 1 50 ? 106.466 108.674 176.914 1.00 30.02 21 HIS B O 1
ATOM 6815 N N . THR D 1 51 ? 107.511 108.893 178.892 1.00 31.63 22 THR B N 1
ATOM 6816 C CA . THR D 1 51 ? 108.307 107.690 178.668 1.00 31.63 22 THR B CA 1
ATOM 6817 C C . THR D 1 51 ? 107.446 106.432 178.684 1.00 31.63 22 THR B C 1
ATOM 6818 O O . THR D 1 51 ? 107.750 105.468 177.974 1.00 31.63 22 THR B O 1
ATOM 6822 N N . HIS D 1 52 ? 106.374 106.419 179.476 1.00 33.32 23 HIS B N 1
ATOM 6823 C CA . HIS D 1 52 ? 105.572 105.211 179.623 1.00 33.32 23 HIS B CA 1
ATOM 6824 C C . HIS D 1 52 ? 104.722 104.900 178.397 1.00 33.32 23 HIS B C 1
ATOM 6825 O O . HIS D 1 52 ? 104.297 103.751 178.238 1.00 33.32 23 HIS B O 1
ATOM 6832 N N . ILE D 1 53 ? 104.461 105.877 177.534 1.00 32.36 24 ILE B N 1
ATOM 6833 C CA . ILE D 1 53 ? 103.635 105.648 176.352 1.00 32.36 24 ILE B CA 1
ATOM 6834 C C . ILE D 1 53 ? 104.458 104.896 175.317 1.00 32.36 24 ILE B C 1
ATOM 6835 O O . ILE D 1 53 ? 105.609 105.256 175.041 1.00 32.36 24 ILE B O 1
ATOM 6840 N N . LYS D 1 54 ? 103.859 103.845 174.743 1.00 34.73 25 LYS B N 1
ATOM 6841 C CA . LYS D 1 54 ? 104.483 103.013 173.722 1.00 34.73 25 LYS B CA 1
ATOM 6842 C C . LYS D 1 54 ? 103.626 102.830 172.474 1.00 34.73 25 LYS B C 1
ATOM 6843 O O . LYS D 1 54 ? 104.073 102.158 171.539 1.00 34.73 25 LYS B O 1
ATOM 6849 N N . GLY D 1 55 ? 102.430 103.399 172.425 1.00 32.14 26 GLY B N 1
ATOM 6850 C CA . GLY D 1 55 ? 101.569 103.262 171.269 1.00 32.14 26 GLY B CA 1
ATOM 6851 C C . GLY D 1 55 ? 100.142 103.591 171.633 1.00 32.14 26 GLY B C 1
ATOM 6852 O O . GLY D 1 55 ? 99.792 103.754 172.801 1.00 32.14 26 GLY B O 1
ATOM 6853 N N . LEU D 1 56 ? 99.309 103.691 170.596 1.00 32.64 27 LEU B N 1
ATOM 6854 C CA . LEU D 1 56 ? 97.893 103.964 170.825 1.00 32.64 27 LEU B CA 1
ATOM 6855 C C . LEU D 1 56 ? 97.208 102.817 171.554 1.00 32.64 27 LEU B C 1
ATOM 6856 O O . LEU D 1 56 ? 96.258 103.048 172.310 1.00 32.64 27 LEU B O 1
ATOM 6861 N N . GLY D 1 57 ? 97.662 101.585 171.342 1.00 35.72 28 GLY B N 1
ATOM 6862 C CA . GLY D 1 57 ? 97.074 100.450 172.022 1.00 35.72 28 GLY B CA 1
ATOM 6863 C C . GLY D 1 57 ? 95.669 100.162 171.541 1.00 35.72 28 GLY B C 1
ATOM 6864 O O . GLY D 1 57 ? 94.702 100.355 172.285 1.00 35.72 28 GLY B O 1
ATOM 6865 N N . LEU D 1 58 ? 95.554 99.705 170.297 1.00 38.43 29 LEU B N 1
ATOM 6866 C CA . LEU D 1 58 ? 94.289 99.440 169.630 1.00 38.43 29 LEU B CA 1
ATOM 6867 C C . LEU D 1 58 ? 94.144 97.951 169.351 1.00 38.43 29 LEU B C 1
ATOM 6868 O O . LEU D 1 58 ? 95.129 97.220 169.219 1.00 38.43 29 LEU B O 1
ATOM 6873 N N . GLU D 1 59 ? 92.892 97.510 169.261 1.00 43.97 30 GLU B N 1
ATOM 6874 C CA . GLU D 1 59 ? 92.596 96.154 168.847 1.00 43.97 30 GLU B CA 1
ATOM 6875 C C . GLU D 1 59 ? 92.847 96.031 167.344 1.00 43.97 30 GLU B C 1
ATOM 6876 O O . GLU D 1 59 ? 93.067 97.038 166.666 1.00 43.97 30 GLU B O 1
ATOM 6882 N N . PRO D 1 60 ? 92.867 94.806 166.795 1.00 44.69 31 PRO B N 1
ATOM 6883 C CA . PRO D 1 60 ? 92.905 94.684 165.324 1.00 44.69 31 PRO B CA 1
ATOM 6884 C C . PRO D 1 60 ? 91.721 95.346 164.639 1.00 44.69 31 PRO B C 1
ATOM 6885 O O . PRO D 1 60 ? 91.874 95.909 163.548 1.00 44.69 31 PRO B O 1
ATOM 6889 N N . THR D 1 61 ? 90.540 95.300 165.259 1.00 46.28 32 THR B N 1
ATOM 6890 C CA . THR D 1 61 ? 89.371 95.988 164.719 1.00 46.28 32 THR B CA 1
ATOM 6891 C C . THR D 1 61 ? 89.443 97.506 164.864 1.00 46.28 32 THR B C 1
ATOM 6892 O O . THR D 1 61 ? 88.591 98.195 164.293 1.00 46.28 32 THR B O 1
ATOM 6896 N N . GLY D 1 62 ? 90.411 98.043 165.617 1.00 45.73 33 GLY B N 1
ATOM 6897 C CA . GLY D 1 62 ? 90.617 99.472 165.731 1.00 45.73 33 GLY B CA 1
ATOM 6898 C C . GLY D 1 62 ? 89.961 100.130 166.926 1.00 45.73 33 GLY B C 1
ATOM 6899 O O . GLY D 1 62 ? 90.295 101.281 167.234 1.00 45.73 33 GLY B O 1
ATOM 6900 N N . ILE D 1 63 ? 89.043 99.452 167.603 1.00 43.08 34 ILE B N 1
ATOM 6901 C CA . ILE D 1 63 ? 88.460 100.014 168.828 1.00 43.08 34 ILE B CA 1
ATOM 6902 C C . ILE D 1 63 ? 89.536 100.025 169.912 1.00 43.08 34 ILE B C 1
ATOM 6903 O O . ILE D 1 63 ? 90.271 99.030 170.038 1.00 43.08 34 ILE B O 1
ATOM 6908 N N . PRO D 1 64 ? 89.698 101.089 170.709 1.00 38.59 35 PRO B N 1
ATOM 6909 C CA . PRO D 1 64 ? 90.791 101.086 171.689 1.00 38.59 35 PRO B CA 1
ATOM 6910 C C . PRO D 1 64 ? 90.557 100.109 172.830 1.00 38.59 35 PRO B C 1
ATOM 6911 O O . PRO D 1 64 ? 89.430 99.715 173.140 1.00 38.59 35 PRO B O 1
ATOM 6915 N N . ILE D 1 65 ? 91.664 99.726 173.458 1.00 39.59 36 ILE B N 1
ATOM 6916 C CA . ILE D 1 65 ? 91.668 98.958 174.698 1.00 39.59 36 ILE B CA 1
ATOM 6917 C C . ILE D 1 65 ? 91.605 99.968 175.836 1.00 39.59 36 ILE B C 1
ATOM 6918 O O . ILE D 1 65 ? 92.123 101.084 175.721 1.00 39.59 36 ILE B O 1
ATOM 6923 N N . LYS D 1 66 ? 90.941 99.592 176.933 1.00 38.29 37 LYS B N 1
ATOM 6924 C CA . LYS D 1 66 ? 90.794 100.504 178.064 1.00 38.29 37 LYS B CA 1
ATOM 6925 C C . LYS D 1 66 ? 92.145 100.843 178.685 1.00 38.29 37 LYS B C 1
ATOM 6926 O O . LYS D 1 66 ? 92.388 101.997 179.054 1.00 38.29 37 LYS B O 1
ATOM 6932 N N . LEU D 1 67 ? 93.024 99.848 178.827 1.00 37.04 38 LEU B N 1
ATOM 6933 C CA . LEU D 1 67 ? 94.386 100.042 179.326 1.00 37.04 38 LEU B CA 1
ATOM 6934 C C . LEU D 1 67 ? 95.329 99.231 178.450 1.00 37.04 38 LEU B C 1
ATOM 6935 O O . LEU D 1 67 ? 95.328 97.998 178.516 1.00 37.04 38 LEU B O 1
ATOM 6940 N N . ALA D 1 68 ? 96.137 99.911 177.641 1.00 34.83 39 ALA B N 1
ATOM 6941 C CA . ALA D 1 68 ? 97.123 99.227 176.818 1.00 34.83 39 ALA B CA 1
ATOM 6942 C C . ALA D 1 68 ? 98.121 100.241 176.282 1.00 34.83 39 ALA B C 1
ATOM 6943 O O . ALA D 1 68 ? 97.768 101.386 175.994 1.00 34.83 39 ALA B O 1
ATOM 6945 N N . ALA D 1 69 ? 99.373 99.796 176.154 1.00 33.57 40 ALA B N 1
ATOM 6946 C CA . ALA D 1 69 ? 100.457 100.595 175.580 1.00 33.57 40 ALA B CA 1
ATOM 6947 C C . ALA D 1 69 ? 100.712 101.877 176.368 1.00 33.57 40 ALA B C 1
ATOM 6948 O O . ALA D 1 69 ? 101.126 102.890 175.801 1.00 33.57 40 ALA B O 1
ATOM 6950 N N . GLY D 1 70 ? 100.467 101.848 177.679 1.00 31.64 41 GLY B N 1
ATOM 6951 C CA . GLY D 1 70 ? 100.648 102.999 178.534 1.00 31.64 41 GLY B CA 1
ATOM 6952 C C . GLY D 1 70 ? 99.464 103.942 178.600 1.00 31.64 41 GLY B C 1
ATOM 6953 O O . GLY D 1 70 ? 99.372 104.726 179.550 1.00 31.64 41 GLY B O 1
ATOM 6954 N N . PHE D 1 71 ? 98.556 103.886 177.631 1.00 30.87 42 PHE B N 1
ATOM 6955 C CA . PHE D 1 71 ? 97.372 104.728 177.643 1.00 30.87 42 PHE B CA 1
ATOM 6956 C C . PHE D 1 71 ? 96.321 104.146 178.577 1.00 30.87 42 PHE B C 1
ATOM 6957 O O . PHE D 1 71 ? 96.200 102.926 178.720 1.00 30.87 42 PHE B O 1
ATOM 6965 N N . VAL D 1 72 ? 95.571 105.033 179.231 1.00 33.62 43 VAL B N 1
ATOM 6966 C CA . VAL D 1 72 ? 94.364 104.670 179.965 1.00 33.62 43 VAL B CA 1
ATOM 6967 C C . VAL D 1 72 ? 93.270 105.662 179.594 1.00 33.62 43 VAL B C 1
ATOM 6968 O O . VAL D 1 72 ? 93.512 106.872 179.517 1.00 33.62 43 VAL B O 1
ATOM 6972 N N . GLY D 1 73 ? 92.075 105.141 179.325 1.00 34.98 44 GLY B N 1
ATOM 6973 C CA . GLY D 1 73 ? 90.956 105.989 178.969 1.00 34.98 44 GLY B CA 1
ATOM 6974 C C . GLY D 1 73 ? 91.180 106.704 177.644 1.00 34.98 44 GLY B C 1
ATOM 6975 O O . GLY D 1 73 ? 92.008 106.313 176.818 1.00 34.98 44 GLY B O 1
ATOM 6976 N N . GLN D 1 74 ? 90.423 107.789 177.465 1.00 31.38 45 GLN B N 1
ATOM 6977 C CA . GLN D 1 74 ? 90.530 108.644 176.283 1.00 31.38 45 GLN B CA 1
ATOM 6978 C C . GLN D 1 74 ? 90.193 107.862 175.013 1.00 31.38 45 GLN B C 1
ATOM 6979 O O . GLN D 1 74 ? 90.934 107.870 174.028 1.00 31.38 45 GLN B O 1
ATOM 6985 N N . LEU D 1 75 ? 89.044 107.185 175.042 1.00 34.21 46 LEU B N 1
ATOM 6986 C CA . LEU D 1 75 ? 88.714 106.229 173.990 1.00 34.21 46 LEU B CA 1
ATOM 6987 C C . LEU D 1 75 ? 88.397 106.922 172.670 1.00 34.21 46 LEU B C 1
ATOM 6988 O O . LEU D 1 75 ? 88.806 106.448 171.604 1.00 34.21 46 LEU B O 1
ATOM 6993 N N . GLU D 1 76 ? 87.665 108.038 172.716 1.00 37.90 47 GLU B N 1
ATOM 6994 C CA . GLU D 1 76 ? 87.250 108.701 171.482 1.00 37.90 47 GLU B CA 1
ATOM 6995 C C . GLU D 1 76 ? 88.448 109.270 170.731 1.00 37.90 47 GLU B C 1
ATOM 6996 O O . GLU D 1 76 ? 88.601 109.046 169.523 1.00 37.90 47 GLU B O 1
ATOM 7002 N N . ALA D 1 77 ? 89.318 109.998 171.434 1.00 32.68 48 ALA B N 1
ATOM 7003 C CA . ALA D 1 77 ? 90.500 110.551 170.786 1.00 32.68 48 ALA B CA 1
ATOM 7004 C C . ALA D 1 77 ? 91.466 109.458 170.354 1.00 32.68 48 ALA B C 1
ATOM 7005 O O . ALA D 1 77 ? 92.131 109.602 169.326 1.00 32.68 48 ALA B O 1
ATOM 7007 N N . ARG D 1 78 ? 91.560 108.366 171.117 1.00 32.74 49 ARG B N 1
ATOM 7008 C CA . ARG D 1 78 ? 92.414 107.254 170.706 1.00 32.74 49 ARG B CA 1
ATOM 7009 C C . ARG D 1 78 ? 91.911 106.616 169.418 1.00 32.74 49 ARG B C 1
ATOM 7010 O O . ARG D 1 78 ? 92.703 106.309 168.522 1.00 32.74 49 ARG B O 1
ATOM 7018 N N . GLU D 1 79 ? 90.598 106.404 169.308 1.00 38.16 50 GLU B N 1
ATOM 7019 C CA . GLU D 1 79 ? 90.044 105.830 168.085 1.00 38.16 50 GLU B CA 1
ATOM 7020 C C . GLU D 1 79 ? 90.221 106.777 166.904 1.00 38.16 50 GLU B C 1
ATOM 7021 O O . GLU D 1 79 ? 90.525 106.338 165.785 1.00 38.16 50 GLU B O 1
ATOM 7027 N N . ALA D 1 80 ? 90.038 108.079 167.138 1.00 37.25 51 ALA B N 1
ATOM 7028 C CA . ALA D 1 80 ? 90.260 109.061 166.082 1.00 37.25 51 ALA B CA 1
ATOM 7029 C C . ALA D 1 80 ? 91.715 109.067 165.631 1.00 37.25 51 ALA B C 1
ATOM 7030 O O . ALA D 1 80 ? 92.000 109.126 164.430 1.00 37.25 51 ALA B O 1
ATOM 7032 N N . ALA D 1 81 ? 92.651 108.992 166.578 1.00 33.08 52 ALA B N 1
ATOM 7033 C CA . ALA D 1 81 ? 94.062 108.940 166.221 1.00 33.08 52 ALA B CA 1
ATOM 7034 C C . ALA D 1 81 ? 94.406 107.647 165.500 1.00 33.08 52 ALA B C 1
ATOM 7035 O O . ALA D 1 81 ? 95.276 107.645 164.627 1.00 33.08 52 ALA B O 1
ATOM 7037 N N . GLY D 1 82 ? 93.743 106.543 165.844 1.00 33.67 53 GLY B N 1
ATOM 7038 C CA . GLY D 1 82 ? 93.953 105.309 165.104 1.00 33.67 53 GLY B CA 1
ATOM 7039 C C . GLY D 1 82 ? 93.491 105.416 163.666 1.00 33.67 53 GLY B C 1
ATOM 7040 O O . GLY D 1 82 ? 94.166 104.945 162.743 1.00 33.67 53 GLY B O 1
ATOM 7041 N N . LEU D 1 83 ? 92.331 106.039 163.455 1.00 40.27 54 LEU B N 1
ATOM 7042 C CA . LEU D 1 83 ? 91.858 106.258 162.093 1.00 40.27 54 LEU B CA 1
ATOM 7043 C C . LEU D 1 83 ? 92.785 107.204 161.336 1.00 40.27 54 LEU B C 1
ATOM 7044 O O . LEU D 1 83 ? 93.005 107.033 160.134 1.00 40.27 54 LEU B O 1
ATOM 7049 N N . VAL D 1 84 ? 93.355 108.195 162.026 1.00 37.74 55 VAL B N 1
ATOM 7050 C CA . VAL D 1 84 ? 94.319 109.085 161.381 1.00 37.74 55 VAL B CA 1
ATOM 7051 C C . VAL D 1 84 ? 95.600 108.330 161.036 1.00 37.74 55 VAL B C 1
ATOM 7052 O O . VAL D 1 84 ? 96.233 108.600 160.011 1.00 37.74 55 VAL B O 1
ATOM 7056 N N . VAL D 1 85 ? 96.013 107.391 161.888 1.00 36.27 56 VAL B N 1
ATOM 7057 C CA . VAL D 1 85 ? 97.195 106.583 161.595 1.00 36.27 56 VAL B CA 1
ATOM 7058 C C . VAL D 1 85 ? 96.950 105.727 160.358 1.00 36.27 56 VAL B C 1
ATOM 7059 O O . VAL D 1 85 ? 97.820 105.607 159.487 1.00 36.27 56 VAL B O 1
ATOM 7063 N N . ASP D 1 86 ? 95.766 105.121 160.260 1.00 41.35 57 ASP B N 1
ATOM 7064 C CA . ASP D 1 86 ? 95.439 104.355 159.060 1.00 41.35 57 ASP B CA 1
ATOM 7065 C C . ASP D 1 86 ? 95.337 105.253 157.832 1.00 41.35 57 ASP B C 1
ATOM 7066 O O . ASP D 1 86 ? 95.691 104.828 156.727 1.00 41.35 57 ASP B O 1
ATOM 7071 N N . MET D 1 87 ? 94.861 106.487 158.002 1.00 43.24 58 MET B N 1
ATOM 7072 C CA . MET D 1 87 ? 94.879 107.444 156.897 1.00 43.24 58 MET B CA 1
ATOM 7073 C C . MET D 1 87 ? 96.307 107.799 156.496 1.00 43.24 58 MET B C 1
ATOM 7074 O O . MET D 1 87 ? 96.560 108.111 155.328 1.00 43.24 58 MET B O 1
ATOM 7079 N N . ILE D 1 88 ? 97.240 107.774 157.449 1.00 38.94 59 ILE B N 1
ATOM 7080 C CA . ILE D 1 88 ? 98.632 108.121 157.175 1.00 38.94 59 ILE B CA 1
ATOM 7081 C C . ILE D 1 88 ? 99.375 106.959 156.519 1.00 38.94 59 ILE B C 1
ATOM 7082 O O . ILE D 1 88 ? 100.328 107.184 155.763 1.00 38.94 59 ILE B O 1
ATOM 7087 N N . LYS D 1 89 ? 98.988 105.713 156.816 1.00 39.76 60 LYS B N 1
ATOM 7088 C CA . LYS D 1 89 ? 99.649 104.566 156.194 1.00 39.76 60 LYS B CA 1
ATOM 7089 C C . LYS D 1 89 ? 99.446 104.567 154.683 1.00 39.76 60 LYS B C 1
ATOM 7090 O O . LYS D 1 89 ? 100.383 104.289 153.925 1.00 39.76 60 LYS B O 1
ATOM 7096 N N . GLN D 1 90 ? 98.233 104.871 154.231 1.00 47.01 61 GLN B N 1
ATOM 7097 C CA . GLN D 1 90 ? 98.004 105.278 152.855 1.00 47.01 61 GLN B CA 1
ATOM 7098 C C . GLN D 1 90 ? 98.387 106.748 152.693 1.00 47.01 61 GLN B C 1
ATOM 7099 O O . GLN D 1 90 ? 98.627 107.463 153.665 1.00 47.01 61 GLN B O 1
ATOM 7105 N N . LYS D 1 91 ? 98.419 107.211 151.445 1.00 48.49 62 LYS B N 1
ATOM 7106 C CA . LYS D 1 91 ? 98.861 108.564 151.122 1.00 48.49 62 LYS B CA 1
ATOM 7107 C C . LYS D 1 91 ? 97.706 109.579 151.144 1.00 48.49 62 LYS B C 1
ATOM 7108 O O . LYS D 1 91 ? 97.803 110.646 150.526 1.00 48.49 62 LYS B O 1
ATOM 7114 N N . LYS D 1 92 ? 96.641 109.296 151.897 1.00 48.40 63 LYS B N 1
ATOM 7115 C CA . LYS D 1 92 ? 95.470 110.162 151.927 1.00 48.40 63 LYS B CA 1
ATOM 7116 C C . LYS D 1 92 ? 95.638 111.374 152.843 1.00 48.40 63 LYS B C 1
ATOM 7117 O O . LYS D 1 92 ? 94.812 112.291 152.774 1.00 48.40 63 LYS B O 1
ATOM 7123 N N . MET D 1 93 ? 96.669 111.407 153.691 1.00 44.46 64 MET B N 1
ATOM 7124 C CA . MET D 1 93 ? 96.923 112.540 154.575 1.00 44.46 64 MET B CA 1
ATOM 7125 C C . MET D 1 93 ? 97.645 113.696 153.890 1.00 44.46 64 MET B C 1
ATOM 7126 O O . MET D 1 93 ? 97.942 114.690 154.562 1.00 44.46 64 MET B O 1
ATOM 7131 N N . ALA D 1 94 ? 97.947 113.599 152.595 1.00 46.38 65 ALA B N 1
ATOM 7132 C CA . ALA D 1 94 ? 98.771 114.604 151.937 1.00 46.38 65 ALA B CA 1
ATOM 7133 C C . ALA D 1 94 ? 98.043 115.940 151.861 1.00 46.38 65 ALA B C 1
ATOM 7134 O O . ALA D 1 94 ? 96.866 116.000 151.494 1.00 46.38 65 ALA B O 1
ATOM 7136 N N . GLY D 1 95 ? 98.751 117.010 152.214 1.00 46.22 66 GLY B N 1
ATOM 7137 C CA . GLY D 1 95 ? 98.189 118.343 152.214 1.00 46.22 66 GLY B CA 1
ATOM 7138 C C . GLY D 1 95 ? 97.354 118.705 153.425 1.00 46.22 66 GLY B C 1
ATOM 7139 O O . GLY D 1 95 ? 96.841 119.831 153.475 1.00 46.22 66 GLY B O 1
ATOM 7140 N N . LYS D 1 96 ? 97.206 117.803 154.397 1.00 44.43 67 LYS B N 1
ATOM 7141 C CA . LYS D 1 96 ? 96.393 117.998 155.590 1.00 44.43 67 LYS B CA 1
ATOM 7142 C C . LYS D 1 96 ? 97.273 117.955 156.832 1.00 44.43 67 LYS B C 1
ATOM 7143 O O . LYS D 1 96 ? 98.458 117.615 156.779 1.00 44.43 67 LYS B O 1
ATOM 7149 N N . ALA D 1 97 ? 96.666 118.315 157.959 1.00 41.15 68 ALA B N 1
ATOM 7150 C CA . ALA D 1 97 ? 97.313 118.259 159.259 1.00 41.15 68 ALA B CA 1
ATOM 7151 C C . ALA D 1 97 ? 96.252 117.919 160.294 1.00 41.15 68 ALA B C 1
ATOM 7152 O O . ALA D 1 97 ? 95.055 117.915 160.002 1.00 41.15 68 ALA B O 1
ATOM 7154 N N . LEU D 1 98 ? 96.710 117.612 161.504 1.00 38.72 69 LEU B N 1
ATOM 7155 C CA . LEU D 1 98 ? 95.865 117.238 162.629 1.00 38.72 69 LEU B CA 1
ATOM 7156 C C . LEU D 1 98 ? 95.890 118.361 163.656 1.00 38.72 69 LEU B C 1
ATOM 7157 O O . LEU D 1 98 ? 96.879 119.088 163.764 1.00 38.72 69 LEU B O 1
ATOM 7162 N N . LEU D 1 99 ? 94.789 118.511 164.395 1.00 38.04 70 LEU B N 1
ATOM 7163 C CA . LEU D 1 99 ? 94.669 119.523 165.448 1.00 38.04 70 LEU B CA 1
ATOM 7164 C C . LEU D 1 99 ? 94.022 118.868 166.657 1.00 38.04 70 LEU B C 1
ATOM 7165 O O . LEU D 1 99 ? 92.836 118.538 166.620 1.00 38.04 70 LEU B O 1
ATOM 7170 N N . LEU D 1 100 ? 94.791 118.707 167.730 1.00 50.54 71 LEU B N 1
ATOM 7171 C CA . LEU D 1 100 ? 94.277 118.180 168.993 1.00 50.54 71 LEU B CA 1
ATOM 7172 C C . LEU D 1 100 ? 93.796 119.363 169.825 1.00 50.54 71 LEU B C 1
ATOM 7173 O O . LEU D 1 100 ? 94.599 120.109 170.390 1.00 50.54 71 LEU B O 1
ATOM 7178 N N . ALA D 1 101 ? 92.478 119.534 169.894 1.00 39.91 72 ALA B N 1
ATOM 7179 C CA . ALA D 1 101 ? 91.846 120.611 170.647 1.00 39.91 72 ALA B CA 1
ATOM 7180 C C . ALA D 1 101 ? 91.304 120.044 171.949 1.00 39.91 72 ALA B C 1
ATOM 7181 O O . ALA D 1 101 ? 90.481 119.124 171.932 1.00 39.91 72 ALA B O 1
ATOM 7183 N N . GLY D 1 102 ? 91.764 120.586 173.072 1.00 35.34 73 GLY B N 1
ATOM 7184 C CA . GLY D 1 102 ? 91.241 120.177 174.353 1.00 35.34 73 GLY B CA 1
ATOM 7185 C C . GLY D 1 102 ? 91.927 120.864 175.516 1.00 35.34 73 GLY B C 1
ATOM 7186 O O . GLY D 1 102 ? 92.908 121.585 175.325 1.00 35.34 73 GLY B O 1
ATOM 7187 N N . PRO D 1 103 ? 91.438 120.660 176.741 1.00 35.39 74 PRO B N 1
ATOM 7188 C CA . PRO D 1 103 ? 92.051 121.329 177.898 1.00 35.39 74 PRO B CA 1
ATOM 7189 C C . PRO D 1 103 ? 93.458 120.815 178.152 1.00 35.39 74 PRO B C 1
ATOM 7190 O O . PRO D 1 103 ? 93.830 119.753 177.632 1.00 35.39 74 PRO B O 1
ATOM 7194 N N . PRO D 1 104 ? 94.277 121.532 178.928 1.00 31.07 75 PRO B N 1
ATOM 7195 C CA . PRO D 1 104 ? 95.609 121.010 179.245 1.00 31.07 75 PRO B CA 1
ATOM 7196 C C . PRO D 1 104 ? 95.531 119.766 180.111 1.00 31.07 75 PRO B C 1
ATOM 7197 O O . PRO D 1 104 ? 94.584 119.567 180.874 1.00 31.07 75 PRO B O 1
ATOM 7201 N N . GLY D 1 105 ? 96.548 118.922 179.982 1.00 31.03 76 GLY B N 1
ATOM 7202 C CA . GLY D 1 105 ? 96.623 117.718 180.778 1.00 31.03 76 GLY B CA 1
ATOM 7203 C C . GLY D 1 105 ? 95.693 116.602 180.361 1.00 31.03 76 GLY B C 1
ATOM 7204 O O . GLY D 1 105 ? 95.548 115.638 181.120 1.00 31.03 76 GLY B O 1
ATOM 7205 N N . THR D 1 106 ? 95.061 116.695 179.188 1.00 30.89 77 THR B N 1
ATOM 7206 C CA . THR D 1 106 ? 94.176 115.659 178.669 1.00 30.89 77 THR B CA 1
ATOM 7207 C C . THR D 1 106 ? 94.866 114.702 177.698 1.00 30.89 77 THR B C 1
ATOM 7208 O O . THR D 1 106 ? 94.184 113.875 177.084 1.00 30.89 77 THR B O 1
ATOM 7212 N N . GLY D 1 107 ? 96.187 114.796 177.532 1.00 31.19 78 GLY B N 1
ATOM 7213 C CA . GLY D 1 107 ? 96.925 113.824 176.751 1.00 31.19 78 GLY B CA 1
ATOM 7214 C C . GLY D 1 107 ? 97.088 114.150 175.286 1.00 31.19 78 GLY B C 1
ATOM 7215 O O . GLY D 1 107 ? 97.112 113.232 174.461 1.00 31.19 78 GLY B O 1
ATOM 7216 N N . LYS D 1 108 ? 97.205 115.429 174.931 1.00 34.36 79 LYS B N 1
ATOM 7217 C CA . LYS D 1 108 ? 97.401 115.789 173.530 1.00 34.36 79 LYS B CA 1
ATOM 7218 C C . LYS D 1 108 ? 98.795 115.391 173.057 1.00 34.36 79 LYS B C 1
ATOM 7219 O O . LYS D 1 108 ? 98.951 114.739 172.015 1.00 34.36 79 LYS B O 1
ATOM 7225 N N . THR D 1 109 ? 99.823 115.766 173.824 1.00 33.19 80 THR B N 1
ATOM 7226 C CA . THR D 1 109 ? 101.180 115.331 173.514 1.00 33.19 80 THR B CA 1
ATOM 7227 C C . THR D 1 109 ? 101.307 113.821 173.629 1.00 33.19 80 THR B C 1
ATOM 7228 O O . THR D 1 109 ? 102.075 113.202 172.882 1.00 33.19 80 THR B O 1
ATOM 7232 N N . ALA D 1 110 ? 100.562 113.217 174.559 1.00 31.29 81 ALA B N 1
ATOM 7233 C CA . ALA D 1 110 ? 100.540 111.765 174.671 1.00 31.29 81 ALA B CA 1
ATOM 7234 C C . ALA D 1 110 ? 100.012 111.124 173.397 1.00 31.29 81 ALA B C 1
ATOM 7235 O O . ALA D 1 110 ? 100.594 110.157 172.897 1.00 31.29 81 ALA B O 1
ATOM 7237 N N . LEU D 1 111 ? 98.923 111.664 172.844 1.00 33.22 82 LEU B N 1
ATOM 7238 C CA . LEU D 1 111 ? 98.373 111.117 171.608 1.00 33.22 82 LEU B CA 1
ATOM 7239 C C . LEU D 1 111 ? 99.316 111.338 170.434 1.00 33.22 82 LEU B C 1
ATOM 7240 O O . LEU D 1 111 ? 99.429 110.476 169.557 1.00 33.22 82 LEU B O 1
ATOM 7245 N N . ALA D 1 112 ? 99.997 112.486 170.392 1.00 35.68 83 ALA B N 1
ATOM 7246 C CA . ALA D 1 112 ? 100.942 112.733 169.306 1.00 35.68 83 ALA B CA 1
ATOM 7247 C C . ALA D 1 112 ? 102.113 111.757 169.357 1.00 35.68 83 ALA B C 1
ATOM 7248 O O . ALA D 1 112 ? 102.507 111.186 168.330 1.00 35.68 83 ALA B O 1
ATOM 7250 N N . LEU D 1 113 ? 102.679 111.542 170.548 1.00 31.34 84 LEU B N 1
ATOM 7251 C CA . LEU D 1 113 ? 103.762 110.573 170.673 1.00 31.34 84 LEU B CA 1
ATOM 7252 C C . LEU D 1 113 ? 103.268 109.161 170.400 1.00 31.34 84 LEU B C 1
ATOM 7253 O O . LEU D 1 113 ? 104.009 108.348 169.840 1.00 31.34 84 LEU B O 1
ATOM 7258 N N . GLY D 1 114 ? 102.027 108.854 170.780 1.00 31.41 85 GLY B N 1
ATOM 7259 C CA . GLY D 1 114 ? 101.467 107.555 170.457 1.00 31.41 85 GLY B CA 1
ATOM 7260 C C . GLY D 1 114 ? 101.333 107.339 168.964 1.00 31.41 85 GLY B C 1
ATOM 7261 O O . GLY D 1 114 ? 101.603 106.248 168.463 1.00 31.41 85 GLY B O 1
ATOM 7262 N N . ILE D 1 115 ? 100.913 108.376 168.234 1.00 33.40 86 ILE B N 1
ATOM 7263 C CA . ILE D 1 115 ? 100.826 108.285 166.777 1.00 33.40 86 ILE B CA 1
ATOM 7264 C C . ILE D 1 115 ? 102.213 108.055 166.186 1.00 33.40 86 ILE B C 1
ATOM 7265 O O . ILE D 1 115 ? 102.410 107.166 165.346 1.00 33.40 86 ILE B O 1
ATOM 7270 N N . SER D 1 116 ? 103.196 108.843 166.636 1.00 32.01 87 SER B N 1
ATOM 7271 C CA . SER D 1 116 ? 104.547 108.726 166.092 1.00 32.01 87 SER B CA 1
ATOM 7272 C C . SER D 1 116 ? 105.167 107.371 166.409 1.00 32.01 87 SER B C 1
ATOM 7273 O O . SER D 1 116 ? 105.972 106.860 165.624 1.00 32.01 87 SER B O 1
ATOM 7276 N N . GLN D 1 117 ? 104.805 106.777 167.546 1.00 32.02 88 GLN B N 1
ATOM 7277 C CA . GLN D 1 117 ? 105.226 105.410 167.837 1.00 32.02 88 GLN B CA 1
ATOM 7278 C C . GLN D 1 117 ? 104.474 104.407 166.970 1.00 32.02 88 GLN B C 1
ATOM 7279 O O . GLN D 1 117 ? 105.035 103.383 166.566 1.00 32.02 88 GLN B O 1
ATOM 7285 N N . GLU D 1 118 ? 103.199 104.680 166.680 1.00 33.70 89 GLU B N 1
ATOM 7286 C CA . GLU D 1 118 ? 102.378 103.726 165.945 1.00 33.70 89 GLU B CA 1
ATOM 7287 C C . GLU D 1 118 ? 102.778 103.632 164.480 1.00 33.70 89 GLU B C 1
ATOM 7288 O O . GLU D 1 118 ? 102.580 102.580 163.861 1.00 33.70 89 GLU B O 1
ATOM 7294 N N . LEU D 1 119 ? 103.308 104.713 163.900 1.00 35.27 90 LEU B N 1
ATOM 7295 C CA . LEU D 1 119 ? 103.638 104.681 162.475 1.00 35.27 90 LEU B CA 1
ATOM 7296 C C . LEU D 1 119 ? 104.760 103.693 162.169 1.00 35.27 90 LEU B C 1
ATOM 7297 O O . LEU D 1 119 ? 104.721 103.010 161.139 1.00 35.27 90 LEU B O 1
ATOM 7302 N N . GLY D 1 120 ? 105.761 103.600 163.037 1.00 38.88 91 GLY B N 1
ATOM 7303 C CA . GLY D 1 120 ? 106.877 102.718 162.780 1.00 38.88 91 GLY B CA 1
ATOM 7304 C C . GLY D 1 120 ? 107.675 102.440 164.033 1.00 38.88 91 GLY B C 1
ATOM 7305 O O . GLY D 1 120 ? 107.297 102.839 165.136 1.00 38.88 91 GLY B O 1
ATOM 7306 N N . SER D 1 121 ? 108.791 101.730 163.843 1.00 46.08 92 SER B N 1
ATOM 7307 C CA . SER D 1 121 ? 109.604 101.294 164.974 1.00 46.08 92 SER B CA 1
ATOM 7308 C C . SER D 1 121 ? 110.214 102.479 165.713 1.00 46.08 92 SER B C 1
ATOM 7309 O O . SER D 1 121 ? 110.073 102.597 166.936 1.00 46.08 92 SER B O 1
ATOM 7312 N N . LYS D 1 122 ? 110.904 103.359 164.987 1.00 46.96 93 LYS B N 1
ATOM 7313 C CA . LYS D 1 122 ? 111.494 104.578 165.541 1.00 46.96 93 LYS B CA 1
ATOM 7314 C C . LYS D 1 122 ? 111.252 105.745 164.590 1.00 46.96 93 LYS B C 1
ATOM 7315 O O . LYS D 1 122 ? 112.166 106.490 164.233 1.00 46.96 93 LYS B O 1
ATOM 7321 N N . VAL D 1 123 ? 110.004 105.896 164.157 1.00 38.12 94 VAL B N 1
ATOM 7322 C CA . VAL D 1 123 ? 109.626 107.053 163.338 1.00 38.12 94 VAL B CA 1
ATOM 7323 C C . VAL D 1 123 ? 109.831 108.323 164.169 1.00 38.12 94 VAL B C 1
ATOM 7324 O O . VAL D 1 123 ? 109.330 108.389 165.308 1.00 38.12 94 VAL B O 1
ATOM 7328 N N . PRO D 1 124 ? 110.566 109.342 163.693 1.00 38.74 95 PRO B N 1
ATOM 7329 C CA . PRO D 1 124 ? 110.966 110.427 164.600 1.00 38.74 95 PRO B CA 1
ATOM 7330 C C . PRO D 1 124 ? 109.808 111.305 165.047 1.00 38.74 95 PRO B C 1
ATOM 7331 O O . PRO D 1 124 ? 108.824 111.500 164.329 1.00 38.74 95 PRO B O 1
ATOM 7335 N N . PHE D 1 125 ? 109.955 111.836 166.261 1.00 33.04 96 PHE B N 1
ATOM 7336 C CA . PHE D 1 125 ? 108.994 112.732 166.896 1.00 33.04 96 PHE B CA 1
ATOM 7337 C C . PHE D 1 125 ? 109.754 113.974 167.331 1.00 33.04 96 PHE B C 1
ATOM 7338 O O . PHE D 1 125 ? 110.733 113.869 168.077 1.00 33.04 96 PHE B O 1
ATOM 7346 N N . CYS D 1 126 ? 109.303 115.145 166.869 1.00 37.81 97 CYS B N 1
ATOM 7347 C CA . CYS D 1 126 ? 110.008 116.417 167.034 1.00 37.81 97 CYS B CA 1
ATOM 7348 C C . CYS D 1 126 ? 109.068 117.398 167.729 1.00 37.81 97 CYS B C 1
ATOM 7349 O O . CYS D 1 126 ? 108.483 118.274 167.075 1.00 37.81 97 CYS B O 1
ATOM 7352 N N . PRO D 1 127 ? 108.882 117.282 169.044 1.00 33.27 98 PRO B N 1
ATOM 7353 C CA . PRO D 1 127 ? 107.962 118.197 169.721 1.00 33.27 98 PRO B CA 1
ATOM 7354 C C . PRO D 1 127 ? 108.548 119.593 169.836 1.00 33.27 98 PRO B C 1
ATOM 7355 O O . PRO D 1 127 ? 109.764 119.785 169.880 1.00 33.27 98 PRO B O 1
ATOM 7359 N N . MET D 1 128 ? 107.656 120.574 169.879 1.00 37.05 99 MET B N 1
ATOM 7360 C CA . MET D 1 128 ? 108.040 121.966 170.061 1.00 37.05 99 MET B CA 1
ATOM 7361 C C . MET D 1 128 ? 106.836 122.708 170.623 1.00 37.05 99 MET B C 1
ATOM 7362 O O . MET D 1 128 ? 105.787 122.113 170.885 1.00 37.05 99 MET B O 1
ATOM 7367 N N . VAL D 1 129 ? 107.006 124.015 170.828 1.00 41.32 100 VAL B N 1
ATOM 7368 C CA . VAL D 1 129 ? 105.931 124.915 171.223 1.00 41.32 100 VAL B CA 1
ATOM 7369 C C . VAL D 1 129 ? 106.013 126.151 170.341 1.00 41.32 100 VAL B C 1
ATOM 7370 O O . VAL D 1 129 ? 107.018 126.399 169.672 1.00 41.32 100 VAL B O 1
ATOM 7374 N N . GLY D 1 130 ? 104.923 126.918 170.327 1.00 44.57 101 GLY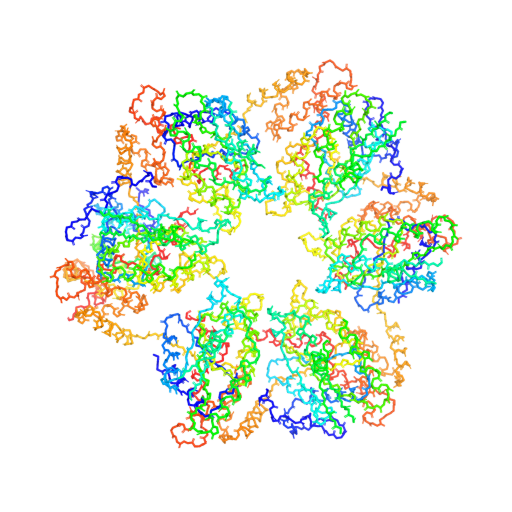 B N 1
ATOM 7375 C CA . GLY D 1 130 ? 104.891 128.122 169.512 1.00 44.57 101 GLY B CA 1
ATOM 7376 C C . GLY D 1 130 ? 105.895 129.163 169.968 1.00 44.57 101 GLY B C 1
ATOM 7377 O O . GLY D 1 130 ? 106.535 129.824 169.147 1.00 44.57 101 GLY B O 1
ATOM 7378 N N . SER D 1 131 ? 106.069 129.300 171.286 1.00 47.14 102 SER B N 1
ATOM 7379 C CA . SER D 1 131 ? 107.029 130.254 171.834 1.00 47.14 102 SER B CA 1
ATOM 7380 C C . SER D 1 131 ? 108.464 129.943 171.428 1.00 47.14 102 SER B C 1
ATOM 7381 O O . SER D 1 131 ? 109.299 130.853 171.404 1.00 47.14 102 SER B O 1
ATOM 7384 N N . GLU D 1 132 ? 108.770 128.683 171.105 1.00 47.74 103 GLU B N 1
ATOM 7385 C CA . GLU D 1 132 ? 110.085 128.328 170.584 1.00 47.74 103 GLU B CA 1
ATOM 7386 C C . GLU D 1 132 ? 110.391 128.994 169.248 1.00 47.74 103 GLU B C 1
ATOM 7387 O O . GLU D 1 132 ? 111.568 129.135 168.901 1.00 47.74 103 GLU B O 1
ATOM 7393 N N . VAL D 1 133 ? 109.367 129.385 168.484 1.00 51.57 104 VAL B N 1
ATOM 7394 C CA . VAL D 1 133 ? 109.604 129.962 167.165 1.00 51.57 104 VAL B CA 1
ATOM 7395 C C . VAL D 1 133 ? 110.289 131.320 167.286 1.00 51.57 104 VAL B C 1
ATOM 7396 O O . VAL D 1 133 ? 111.218 131.628 166.530 1.00 51.57 104 VAL B O 1
ATOM 7400 N N . TYR D 1 134 ? 109.852 132.150 168.231 1.00 53.88 105 TYR B N 1
ATOM 7401 C CA . TYR D 1 134 ? 110.458 133.465 168.426 1.00 53.88 105 TYR B CA 1
ATOM 7402 C C . TYR D 1 134 ? 111.860 133.299 168.996 1.00 53.88 105 TYR B C 1
ATOM 7403 O O . TYR D 1 134 ? 112.023 132.981 170.178 1.00 53.88 105 TYR B O 1
ATOM 7412 N N . SER D 1 135 ? 112.870 133.511 168.151 1.00 60.17 106 SER B N 1
ATOM 7413 C CA . SER D 1 135 ? 114.275 133.441 168.528 1.00 60.17 106 SER B CA 1
ATOM 7414 C C . SER D 1 135 ? 114.994 134.654 167.960 1.00 60.17 106 SER B C 1
ATOM 7415 O O . SER D 1 135 ? 114.706 135.086 166.840 1.00 60.17 106 SER B O 1
ATOM 7418 N N . SER D 1 136 ? 115.920 135.214 168.742 1.00 65.18 107 SER B N 1
ATOM 7419 C CA . SER D 1 136 ? 116.647 136.397 168.295 1.00 65.18 107 SER B CA 1
ATOM 7420 C C . SER D 1 136 ? 117.732 136.045 167.284 1.00 65.18 107 SER B C 1
ATOM 7421 O O . SER D 1 136 ? 117.988 136.818 166.354 1.00 65.18 107 SER B O 1
ATOM 7424 N N . GLU D 1 137 ? 118.388 134.895 167.460 1.00 65.57 108 GLU B N 1
ATOM 7425 C CA . GLU D 1 137 ? 119.516 134.542 166.601 1.00 65.57 108 GLU B CA 1
ATOM 7426 C C . GLU D 1 137 ? 119.073 134.275 165.168 1.00 65.57 108 GLU B C 1
ATOM 7427 O O . GLU D 1 137 ? 119.744 134.703 164.221 1.00 65.57 108 GLU B O 1
ATOM 7433 N N . VAL D 1 138 ? 117.944 133.580 164.993 1.00 63.52 109 VAL B N 1
ATOM 7434 C CA . VAL D 1 138 ? 117.462 133.118 163.698 1.00 63.52 109 VAL B CA 1
ATOM 7435 C C . VAL D 1 138 ? 116.008 133.537 163.531 1.00 63.52 109 VAL B C 1
ATOM 7436 O O . VAL D 1 138 ? 115.310 133.852 164.496 1.00 63.52 109 VAL B O 1
ATOM 7440 N N . LYS D 1 139 ? 115.559 133.536 162.280 1.00 65.46 110 LYS B N 1
ATOM 7441 C CA . LYS D 1 139 ? 114.209 133.971 161.965 1.00 65.46 110 LYS B CA 1
ATOM 7442 C C . LYS D 1 139 ? 113.184 132.980 162.510 1.00 65.46 110 LYS B C 1
ATOM 7443 O O . LYS D 1 139 ? 113.492 131.823 162.811 1.00 65.46 110 LYS B O 1
ATOM 7449 N N . LYS D 1 140 ? 111.951 133.467 162.661 1.00 57.54 111 LYS B N 1
ATOM 7450 C CA . LYS D 1 140 ? 110.834 132.579 162.983 1.00 57.54 111 LYS B CA 1
ATOM 7451 C C . LYS D 1 140 ? 110.657 131.513 161.908 1.00 57.54 111 LYS B C 1
ATOM 7452 O O . LYS D 1 140 ? 110.466 130.328 162.216 1.00 57.54 111 LYS B O 1
ATOM 7458 N N . THR D 1 141 ? 110.733 131.921 160.639 1.00 58.02 112 THR B N 1
ATOM 7459 C CA . THR D 1 141 ? 110.589 130.981 159.533 1.00 58.02 112 THR B CA 1
ATOM 7460 C C . THR D 1 141 ? 111.711 129.950 159.534 1.00 58.02 112 THR B C 1
ATOM 7461 O O . THR D 1 141 ? 111.490 128.782 159.193 1.00 58.02 112 THR B O 1
ATOM 7465 N N . GLU D 1 142 ? 112.921 130.363 159.914 1.00 59.35 113 GLU B N 1
ATOM 7466 C CA . GLU D 1 142 ? 114.038 129.427 159.951 1.00 59.35 113 GLU B CA 1
ATOM 7467 C C . GLU D 1 142 ? 113.840 128.368 161.029 1.00 59.35 113 GLU B C 1
ATOM 7468 O O . GLU D 1 142 ? 114.125 127.190 160.800 1.00 59.35 113 GLU B O 1
ATOM 7474 N N . VAL D 1 143 ? 113.351 128.766 162.207 1.00 55.67 114 VAL B N 1
ATOM 7475 C CA . VAL D 1 143 ? 113.078 127.798 163.268 1.00 55.67 114 VAL B CA 1
ATOM 7476 C C . VAL D 1 143 ? 111.963 126.853 162.843 1.00 55.67 114 VAL B C 1
ATOM 7477 O O . VAL D 1 143 ? 112.014 125.641 163.120 1.00 55.67 114 VAL B O 1
ATOM 7481 N N . LEU D 1 144 ? 110.935 127.396 162.175 1.00 52.01 115 LEU B N 1
ATOM 7482 C CA . LEU D 1 144 ? 109.847 126.566 161.665 1.00 52.01 115 LEU B CA 1
ATOM 7483 C C . LEU D 1 144 ? 110.362 125.515 160.694 1.00 52.01 115 LEU B C 1
ATOM 7484 O O . LEU D 1 144 ? 110.093 124.325 160.869 1.00 52.01 115 LEU B O 1
ATOM 7489 N N . MET D 1 145 ? 111.134 125.932 159.684 1.00 56.01 116 MET B N 1
ATOM 7490 C CA . MET D 1 145 ? 111.683 124.972 158.729 1.00 56.01 116 MET B CA 1
ATOM 7491 C C . MET D 1 145 ? 112.659 124.005 159.378 1.00 56.01 116 MET B C 1
ATOM 7492 O O . MET D 1 145 ? 112.743 122.847 158.955 1.00 56.01 116 MET B O 1
ATOM 7497 N N . GLU D 1 146 ? 113.399 124.451 160.395 1.00 52.65 117 GLU B N 1
ATOM 7498 C CA . GLU D 1 146 ? 114.340 123.569 161.073 1.00 52.65 117 GLU B CA 1
ATOM 7499 C C . GLU D 1 146 ? 113.605 122.419 161.747 1.00 52.65 117 GLU B C 1
ATOM 7500 O O . GLU D 1 146 ? 113.953 121.251 161.553 1.00 52.65 117 GLU B O 1
ATOM 7506 N N . ASN D 1 147 ? 112.552 122.728 162.509 1.00 46.44 118 ASN B N 1
ATOM 7507 C CA . ASN D 1 147 ? 111.792 121.655 163.149 1.00 46.44 118 ASN B CA 1
ATOM 7508 C C . ASN D 1 147 ? 111.017 120.831 162.120 1.00 46.44 118 ASN B C 1
ATOM 7509 O O . ASN D 1 147 ? 110.917 119.600 162.246 1.00 46.44 118 ASN B O 1
ATOM 7514 N N . PHE D 1 148 ? 110.490 121.496 161.084 1.00 49.13 119 PHE B N 1
ATOM 7515 C CA . PHE D 1 148 ? 109.721 120.837 160.031 1.00 49.13 119 PHE B CA 1
ATOM 7516 C C . PHE D 1 148 ? 110.556 119.788 159.313 1.00 49.13 119 PHE B C 1
ATOM 7517 O O . PHE D 1 148 ? 110.079 118.676 159.055 1.00 49.13 119 PHE B O 1
ATOM 7525 N N . ARG D 1 149 ? 111.812 120.113 159.005 1.00 56.11 120 ARG B N 1
ATOM 7526 C CA . ARG D 1 149 ? 112.703 119.165 158.353 1.00 56.11 120 ARG B CA 1
ATOM 7527 C C . ARG D 1 149 ? 113.350 118.195 159.330 1.00 56.11 120 ARG B C 1
ATOM 7528 O O . ARG D 1 149 ? 113.752 117.103 158.917 1.00 56.11 120 ARG B O 1
ATOM 7536 N N . ARG D 1 150 ? 113.470 118.562 160.609 1.00 48.47 121 ARG B N 1
ATOM 7537 C CA . ARG D 1 150 ? 113.903 117.594 161.607 1.00 48.47 121 ARG B CA 1
ATOM 7538 C C . ARG D 1 150 ? 112.893 116.466 161.742 1.00 48.47 121 ARG B C 1
ATOM 7539 O O . ARG D 1 150 ? 113.271 115.321 162.012 1.00 48.47 121 ARG B O 1
ATOM 7547 N N . ALA D 1 151 ? 111.605 116.771 161.561 1.00 43.38 122 ALA B N 1
ATOM 7548 C CA . ALA D 1 151 ? 110.578 115.746 161.690 1.00 43.38 122 ALA B CA 1
ATOM 7549 C C . ALA D 1 151 ? 110.639 114.681 160.597 1.00 43.38 122 ALA B C 1
ATOM 7550 O O . ALA D 1 151 ? 110.130 113.580 160.812 1.00 43.38 122 ALA B O 1
ATOM 7552 N N . ILE D 1 152 ? 111.243 114.963 159.440 1.00 49.27 123 ILE B N 1
ATOM 7553 C CA . ILE D 1 152 ? 111.256 114.018 158.321 1.00 49.27 123 ILE B CA 1
ATOM 7554 C C . ILE D 1 152 ? 112.395 113.032 158.540 1.00 49.27 123 ILE B C 1
ATOM 7555 O O . ILE D 1 152 ? 113.481 113.421 158.985 1.00 49.27 123 ILE B O 1
ATOM 7560 N N . GLY D 1 153 ? 112.145 111.757 158.228 1.00 54.18 124 GLY B N 1
ATOM 7561 C CA . GLY D 1 153 ? 113.152 110.713 158.342 1.00 54.18 124 GLY B CA 1
ATOM 7562 C C . GLY D 1 153 ? 113.378 110.002 157.020 1.00 54.18 124 GLY B C 1
ATOM 7563 O O . GLY D 1 153 ? 112.449 109.816 156.232 1.00 54.18 124 GLY B O 1
ATOM 7564 N N . LEU D 1 154 ? 114.625 109.578 156.798 1.00 63.18 125 LEU B N 1
ATOM 7565 C CA . LEU D 1 154 ? 115.037 108.862 155.595 1.00 63.18 125 LEU B CA 1
ATOM 7566 C C . LEU D 1 154 ? 115.962 107.726 155.995 1.00 63.18 125 LEU B C 1
ATOM 7567 O O . LEU D 1 154 ? 116.916 107.953 156.743 1.00 63.18 125 LEU B O 1
ATOM 7572 N N . ARG D 1 155 ? 115.693 106.519 155.485 1.00 71.68 126 ARG B N 1
ATOM 7573 C CA . ARG D 1 155 ? 116.560 105.361 155.669 1.00 71.68 126 ARG B CA 1
ATOM 7574 C C . ARG D 1 155 ? 117.152 104.949 154.329 1.00 71.68 126 ARG B C 1
ATOM 7575 O O . ARG D 1 155 ? 116.450 104.903 153.312 1.00 71.68 126 ARG B O 1
ATOM 7583 N N . ILE D 1 156 ? 118.452 104.653 154.347 1.00 79.21 127 ILE B N 1
ATOM 7584 C CA . ILE D 1 156 ? 119.243 104.377 153.154 1.00 79.21 127 ILE B CA 1
ATOM 7585 C C . ILE D 1 156 ? 119.985 103.066 153.360 1.00 79.21 127 ILE B C 1
ATOM 7586 O O . ILE D 1 156 ? 120.522 102.809 154.445 1.00 79.21 127 ILE B O 1
ATOM 7591 N N . LYS D 1 157 ? 119.998 102.234 152.320 1.00 86.60 128 LYS B N 1
ATOM 7592 C CA . LYS D 1 157 ? 120.686 100.945 152.342 1.00 86.60 128 LYS B CA 1
ATOM 7593 C C . LYS D 1 157 ? 122.152 101.097 151.939 1.00 86.60 128 LYS B C 1
ATOM 7594 O O . LYS D 1 157 ? 122.497 101.933 151.103 1.00 86.60 128 LYS B O 1
ATOM 7600 N N . VAL D 1 267 ? 121.349 98.930 156.557 1.00 85.52 238 VAL B N 1
ATOM 7601 C CA . VAL D 1 267 ? 120.510 100.105 156.353 1.00 85.52 238 VAL B CA 1
ATOM 7602 C C . VAL D 1 267 ? 120.651 101.007 157.572 1.00 85.52 238 VAL B C 1
ATOM 7603 O O . VAL D 1 267 ? 120.738 100.510 158.695 1.00 85.52 238 VAL B O 1
ATOM 7607 N N . GLN D 1 268 ? 120.684 102.324 157.345 1.00 81.65 239 GLN B N 1
ATOM 7608 C CA . GLN D 1 268 ? 120.812 103.302 158.419 1.00 81.65 239 GLN B CA 1
ATOM 7609 C C . GLN D 1 268 ? 119.881 104.477 158.156 1.00 81.65 239 GLN B C 1
ATOM 7610 O O . GLN D 1 268 ? 119.610 104.828 157.005 1.00 81.65 239 GLN B O 1
ATOM 7616 N N . ASP D 1 269 ? 119.423 105.093 159.246 1.00 69.13 240 ASP B N 1
ATOM 7617 C CA . ASP D 1 269 ? 118.431 106.159 159.233 1.00 69.13 240 ASP B CA 1
ATOM 7618 C C . ASP D 1 269 ? 119.073 107.496 159.580 1.00 69.13 240 ASP B C 1
ATOM 7619 O O . ASP D 1 269 ? 120.109 107.562 160.246 1.00 69.13 240 ASP B O 1
ATOM 7624 N N . VAL D 1 270 ? 118.436 108.570 159.113 1.00 61.60 241 VAL B N 1
ATOM 7625 C CA . VAL D 1 270 ? 118.937 109.921 159.327 1.00 61.60 241 VAL B CA 1
ATOM 7626 C C . VAL D 1 270 ? 117.796 110.893 159.069 1.00 61.60 241 VAL B C 1
ATOM 7627 O O . VAL D 1 270 ? 116.926 110.644 158.230 1.00 61.60 241 VAL B O 1
ATOM 7631 N N . THR D 1 271 ? 117.807 112.010 159.791 1.00 56.25 242 THR B N 1
ATOM 7632 C CA . THR D 1 271 ? 116.850 113.079 159.560 1.00 56.25 242 THR B CA 1
ATOM 7633 C C . THR D 1 271 ? 117.299 113.941 158.386 1.00 56.25 242 THR B C 1
ATOM 7634 O O . THR D 1 271 ? 118.486 114.028 158.065 1.00 56.25 242 THR B O 1
ATOM 7638 N N . LEU D 1 272 ? 116.327 114.591 157.743 1.00 56.25 243 LEU B N 1
ATOM 7639 C CA . LEU D 1 272 ? 116.651 115.503 156.653 1.00 56.25 243 LEU B CA 1
ATOM 7640 C C . LEU D 1 272 ? 117.325 116.778 157.139 1.00 56.25 243 LEU B C 1
ATOM 7641 O O . LEU D 1 272 ? 117.948 117.472 156.332 1.00 56.25 243 LEU B O 1
ATOM 7646 N N . GLN D 1 273 ? 117.213 117.113 158.428 1.00 55.61 244 GLN B N 1
ATOM 7647 C CA . GLN D 1 273 ? 117.935 118.272 158.941 1.00 55.61 244 GLN B CA 1
ATOM 7648 C C . GLN D 1 273 ? 119.441 118.051 158.893 1.00 55.61 244 GLN B C 1
ATOM 7649 O O . GLN D 1 273 ? 120.196 119.009 158.699 1.00 55.61 244 GLN B O 1
ATOM 7655 N N . ASP D 1 274 ? 119.895 116.807 159.074 1.00 58.75 245 ASP B N 1
ATOM 7656 C CA . ASP D 1 274 ? 121.323 116.519 158.969 1.00 58.75 245 ASP B CA 1
ATOM 7657 C C . ASP D 1 274 ? 121.832 116.786 157.559 1.00 58.75 245 ASP B C 1
ATOM 7658 O O . ASP D 1 274 ? 122.898 117.386 157.378 1.00 58.75 245 ASP B O 1
ATOM 7663 N N . LEU D 1 275 ? 121.075 116.360 156.548 1.00 58.05 246 LEU B N 1
ATOM 7664 C CA . LEU D 1 275 ? 121.438 116.668 155.169 1.00 58.05 246 LEU B CA 1
ATOM 7665 C C . LEU D 1 275 ? 121.339 118.164 154.896 1.00 58.05 246 LEU B C 1
ATOM 7666 O O . LEU D 1 275 ? 122.136 118.716 154.131 1.00 58.05 246 LEU B O 1
ATOM 7671 N N . ASP D 1 276 ? 120.361 118.835 155.509 1.00 59.89 247 ASP B N 1
ATOM 7672 C CA . ASP D 1 276 ? 120.169 120.260 155.263 1.00 59.89 247 ASP B CA 1
ATOM 7673 C C . ASP D 1 276 ? 121.310 121.085 155.845 1.00 59.89 247 ASP B C 1
ATOM 7674 O O . ASP D 1 276 ? 121.713 122.096 155.258 1.00 59.89 247 ASP B O 1
ATOM 7679 N N . ALA D 1 277 ? 121.838 120.673 156.999 1.00 56.54 248 ALA B N 1
ATOM 7680 C CA . ALA D 1 277 ? 122.876 121.422 157.699 1.00 56.54 248 ALA B CA 1
ATOM 7681 C C . ALA D 1 277 ? 124.279 121.045 157.234 1.00 56.54 248 ALA B C 1
ATOM 7682 O O . ALA D 1 277 ? 125.099 121.927 156.964 1.00 56.54 248 ALA B O 1
ATOM 7684 N N . ALA D 1 278 ? 124.575 119.744 157.146 1.00 54.98 249 ALA B N 1
ATOM 7685 C CA . ALA D 1 278 ? 125.917 119.314 156.763 1.00 54.98 249 ALA B CA 1
ATOM 7686 C C . ALA D 1 278 ? 126.221 119.676 155.315 1.00 54.98 249 ALA B C 1
ATOM 7687 O O . ALA D 1 278 ? 127.268 120.265 155.019 1.00 54.98 249 ALA B O 1
ATOM 7689 N N . ASN D 1 279 ? 125.309 119.346 154.401 1.00 55.03 250 ASN B N 1
ATOM 7690 C CA . ASN D 1 279 ? 125.466 119.651 152.978 1.00 55.03 250 ASN B CA 1
ATOM 7691 C C . ASN D 1 279 ? 124.877 121.029 152.665 1.00 55.03 250 ASN B C 1
ATOM 7692 O O . ASN D 1 279 ? 123.985 121.189 151.833 1.00 55.03 250 ASN B O 1
ATOM 7697 N N . ALA D 1 280 ? 125.404 122.036 153.356 1.00 59.67 251 ALA B N 1
ATOM 7698 C CA . ALA D 1 280 ? 124.906 123.401 153.233 1.00 59.67 251 ALA B CA 1
ATOM 7699 C C . ALA D 1 280 ? 125.364 124.040 151.928 1.00 59.67 251 ALA B C 1
ATOM 7700 O O . ALA D 1 280 ? 126.043 123.413 151.116 1.00 59.67 251 ALA B O 1
ATOM 7702 N N . LYS D 1 306 ? 117.189 128.048 148.211 1.00 74.36 277 LYS B N 1
ATOM 7703 C CA . LYS D 1 306 ? 117.865 127.194 147.238 1.00 74.36 277 LYS B CA 1
ATOM 7704 C C . LYS D 1 306 ? 118.400 125.918 147.881 1.00 74.36 277 LYS B C 1
ATOM 7705 O O . LYS D 1 306 ? 118.457 124.875 147.233 1.00 74.36 277 LYS B O 1
ATOM 7711 N N . LEU D 1 307 ? 118.801 126.005 149.152 1.00 69.80 278 LEU B N 1
ATOM 7712 C CA . LEU D 1 307 ? 119.258 124.811 149.861 1.00 69.80 278 LEU B CA 1
ATOM 7713 C C . LEU D 1 307 ? 118.115 123.818 150.023 1.00 69.80 278 LEU B C 1
ATOM 7714 O O . LEU D 1 307 ? 118.280 122.615 149.780 1.00 69.80 278 LEU B O 1
ATOM 7719 N N . ARG D 1 308 ? 116.940 124.318 150.418 1.00 66.28 279 ARG B N 1
ATOM 7720 C CA . ARG D 1 308 ? 115.776 123.457 150.595 1.00 66.28 279 ARG B CA 1
ATOM 7721 C C . ARG D 1 308 ? 115.351 122.837 149.270 1.00 66.28 279 ARG B C 1
ATOM 7722 O O . ARG D 1 308 ? 115.110 121.630 149.188 1.00 66.28 279 ARG B O 1
ATOM 7730 N N . GLN D 1 309 ? 115.276 123.648 148.213 1.00 74.04 280 GLN B N 1
ATOM 7731 C CA . GLN D 1 309 ? 114.853 123.132 146.914 1.00 74.04 280 GLN B CA 1
ATOM 7732 C C . GLN D 1 309 ? 115.879 122.162 146.337 1.00 74.04 280 GLN B C 1
ATOM 7733 O O . GLN D 1 309 ? 115.510 121.117 145.786 1.00 74.04 280 GLN B O 1
ATOM 7739 N N . GLU D 1 310 ? 117.170 122.483 146.463 1.00 73.75 281 GLU B N 1
ATOM 7740 C CA . GLU D 1 310 ? 118.214 121.620 145.917 1.00 73.75 281 GLU B CA 1
ATOM 7741 C C . GLU D 1 310 ? 118.247 120.276 146.636 1.00 73.75 281 GLU B C 1
ATOM 7742 O O . GLU D 1 310 ? 118.294 119.217 145.996 1.00 73.75 281 GLU B O 1
ATOM 7748 N N . ILE D 1 311 ? 118.217 120.297 147.971 1.00 65.44 282 ILE B N 1
ATOM 7749 C CA . ILE D 1 311 ? 118.234 119.039 148.705 1.00 65.44 282 ILE B CA 1
ATOM 7750 C C . ILE D 1 311 ? 116.932 118.269 148.500 1.00 65.44 282 ILE B C 1
ATOM 7751 O O . ILE D 1 311 ? 116.937 117.034 148.504 1.00 65.44 282 ILE B O 1
ATOM 7756 N N . ASN D 1 312 ? 115.804 118.964 148.302 1.00 69.64 283 ASN B N 1
ATOM 7757 C CA . ASN D 1 312 ? 114.562 118.266 147.979 1.00 69.64 283 ASN B CA 1
ATOM 7758 C C . ASN D 1 312 ? 114.666 117.564 146.633 1.00 69.64 283 ASN B C 1
ATOM 7759 O O . ASN D 1 312 ? 114.177 116.442 146.474 1.00 69.64 283 ASN B O 1
ATOM 7764 N N . LYS D 1 313 ? 115.296 118.216 145.652 1.00 73.14 284 LYS B N 1
ATOM 7765 C CA . LYS D 1 313 ? 115.542 117.572 144.365 1.00 73.14 284 LYS B CA 1
ATOM 7766 C C . LYS D 1 313 ? 116.434 116.347 144.525 1.00 73.14 284 LYS B C 1
ATOM 7767 O O . LYS D 1 313 ? 116.197 115.309 143.894 1.00 73.14 284 LYS B O 1
ATOM 7773 N N . VAL D 1 314 ? 117.460 116.453 145.374 1.00 71.58 285 VAL B N 1
ATOM 7774 C CA . VAL D 1 314 ? 118.375 115.332 145.593 1.00 71.58 285 VAL B CA 1
ATOM 7775 C C . VAL D 1 314 ? 117.636 114.155 146.225 1.00 71.58 285 VAL B C 1
ATOM 7776 O O . VAL D 1 314 ? 117.780 113.006 145.791 1.00 71.58 285 VAL B O 1
ATOM 7780 N N . VAL D 1 315 ? 116.822 114.423 147.251 1.00 69.43 286 VAL B N 1
ATOM 7781 C CA . VAL D 1 315 ? 116.092 113.339 147.913 1.00 69.43 286 VAL B CA 1
ATOM 7782 C C . VAL D 1 315 ? 115.020 112.769 146.988 1.00 69.43 286 VAL B C 1
ATOM 7783 O O . VAL D 1 315 ? 114.730 111.567 147.043 1.00 69.43 286 VAL B O 1
ATOM 7787 N N . ASN D 1 316 ? 114.394 113.606 146.155 1.00 73.85 287 ASN B N 1
ATOM 7788 C CA . ASN D 1 316 ? 113.412 113.096 145.202 1.00 73.85 287 ASN B CA 1
ATOM 7789 C C . ASN D 1 316 ? 114.069 112.163 144.193 1.00 73.85 287 ASN B C 1
ATOM 7790 O O . ASN D 1 316 ? 113.531 111.091 143.885 1.00 73.85 287 ASN B O 1
ATOM 7795 N N . ARG D 1 317 ? 115.244 112.545 143.685 1.00 78.80 288 ARG B N 1
ATOM 7796 C CA . ARG D 1 317 ? 115.996 111.658 142.803 1.00 78.80 288 ARG B CA 1
ATOM 7797 C C . ARG D 1 317 ? 116.404 110.380 143.525 1.00 78.80 288 ARG B C 1
ATOM 7798 O O . ARG D 1 317 ? 116.408 109.296 142.930 1.00 78.80 288 ARG B O 1
ATOM 7806 N N . TYR D 1 318 ? 116.747 110.487 144.810 1.00 77.70 289 TYR B N 1
ATOM 7807 C CA . TYR D 1 318 ? 117.211 109.318 145.552 1.00 77.70 289 TYR B CA 1
ATOM 7808 C C . TYR D 1 318 ? 116.077 108.321 145.770 1.00 77.70 289 TYR B C 1
ATOM 7809 O O . TYR D 1 318 ? 116.251 107.114 145.567 1.00 77.70 289 TYR B O 1
ATOM 7818 N N . ILE D 1 319 ? 114.904 108.811 146.181 1.00 77.23 290 ILE B N 1
ATOM 7819 C CA . ILE D 1 319 ? 113.778 107.914 146.439 1.00 77.23 290 ILE B CA 1
ATOM 7820 C C . ILE D 1 319 ? 113.199 107.371 145.138 1.00 77.23 290 ILE B C 1
ATOM 7821 O O . ILE D 1 319 ? 112.737 106.224 145.096 1.00 77.23 290 ILE B O 1
ATOM 7826 N N . ASP D 1 320 ? 113.194 108.167 144.060 1.00 84.94 291 ASP B N 1
ATOM 7827 C CA . ASP D 1 320 ? 112.692 107.655 142.787 1.00 84.94 291 ASP B CA 1
ATOM 7828 C C . ASP D 1 320 ? 113.570 106.546 142.217 1.00 84.94 291 ASP B C 1
ATOM 7829 O O . ASP D 1 320 ? 113.080 105.728 141.433 1.00 84.94 291 ASP B O 1
ATOM 7834 N N . GLU D 1 321 ? 114.850 106.498 142.593 1.00 86.80 292 GLU B N 1
ATOM 7835 C CA . GLU D 1 321 ? 115.720 105.395 142.202 1.00 86.80 292 GLU B CA 1
ATOM 7836 C C . GLU D 1 321 ? 115.407 104.090 142.930 1.00 86.80 292 GLU B C 1
ATOM 7837 O O . GLU D 1 321 ? 115.967 103.053 142.557 1.00 86.80 292 GLU B O 1
ATOM 7843 N N . GLY D 1 322 ? 114.547 104.103 143.947 1.00 88.89 293 GLY B N 1
ATOM 7844 C CA . GLY D 1 322 ? 114.213 102.879 144.650 1.00 88.89 293 GLY B CA 1
ATOM 7845 C C . GLY D 1 322 ? 115.318 102.358 145.539 1.00 88.89 293 GLY B C 1
ATOM 7846 O O . GLY D 1 322 ? 115.484 101.138 145.653 1.00 88.89 293 GLY B O 1
ATOM 7847 N N . VAL D 1 323 ? 116.077 103.258 146.163 1.00 85.58 294 VAL B N 1
ATOM 7848 C CA . VAL D 1 323 ? 117.202 102.903 147.028 1.00 85.58 294 VAL B CA 1
ATOM 7849 C C . VAL D 1 323 ? 117.139 103.569 148.398 1.00 85.58 294 VAL B C 1
ATOM 7850 O O . VAL D 1 323 ? 117.714 103.029 149.362 1.00 85.58 294 VAL B O 1
ATOM 7854 N N . ALA D 1 324 ? 116.449 104.703 148.543 1.00 78.24 295 ALA B N 1
ATOM 7855 C CA . ALA D 1 324 ? 116.166 105.352 149.817 1.00 78.24 295 ALA B CA 1
ATOM 7856 C C . ALA D 1 324 ? 114.668 105.288 150.087 1.00 78.24 295 ALA B C 1
ATOM 7857 O O . ALA D 1 324 ? 113.860 105.325 149.155 1.00 78.24 295 ALA B O 1
ATOM 7859 N N . GLU D 1 325 ? 114.307 105.192 151.370 1.00 69.16 296 GLU B N 1
ATOM 7860 C CA . GLU D 1 325 ? 112.933 104.948 151.799 1.00 69.16 296 GLU B CA 1
ATOM 7861 C C . GLU D 1 325 ? 112.575 105.989 152.851 1.00 69.16 296 GLU B C 1
ATOM 7862 O O . GLU D 1 325 ? 113.316 106.181 153.822 1.00 69.16 296 GLU B O 1
ATOM 7868 N N . LEU D 1 326 ? 111.434 106.651 152.657 1.00 59.47 297 LEU B N 1
ATOM 7869 C CA . LEU D 1 326 ? 111.010 107.768 153.494 1.00 59.47 297 LEU B CA 1
ATOM 7870 C C . LEU D 1 326 ? 110.151 107.286 154.654 1.00 59.47 297 LEU B C 1
ATOM 7871 O O . LEU D 1 326 ? 109.166 106.569 154.446 1.00 59.47 297 LEU B O 1
ATOM 7876 N N . VAL D 1 327 ? 110.509 107.712 155.863 1.00 51.45 298 VAL B N 1
ATOM 7877 C CA . VAL D 1 327 ? 109.706 107.516 157.070 1.00 51.45 298 VAL B CA 1
ATOM 7878 C C . VAL D 1 327 ? 109.324 108.918 157.547 1.00 51.45 298 VAL B C 1
ATOM 7879 O O . VAL D 1 327 ? 110.136 109.583 158.210 1.00 51.45 298 VAL B O 1
ATOM 7883 N N . PRO D 1 328 ? 108.149 109.451 157.185 1.00 46.58 299 PRO B N 1
ATOM 7884 C CA . PRO D 1 328 ? 107.756 110.753 157.735 1.00 46.58 299 PRO B CA 1
ATOM 7885 C C . PRO D 1 328 ? 107.445 110.650 159.216 1.00 46.58 299 PRO B C 1
ATOM 7886 O O . PRO D 1 328 ? 106.901 109.647 159.684 1.00 46.58 299 PRO B O 1
ATOM 7890 N N . GLY D 1 329 ? 107.794 111.711 159.947 1.00 39.76 300 GLY B N 1
ATOM 7891 C CA . GLY D 1 329 ? 107.558 111.811 161.363 1.00 39.76 300 GLY B CA 1
ATOM 7892 C C . GLY D 1 329 ? 106.431 112.761 161.698 1.00 39.76 300 GLY B C 1
ATOM 7893 O O . GLY D 1 329 ? 105.584 113.092 160.857 1.00 39.76 300 GLY B O 1
ATOM 7894 N N . VAL D 1 330 ? 106.432 113.218 162.948 1.00 37.37 301 VAL B N 1
ATOM 7895 C CA . VAL D 1 330 ? 105.350 113.995 163.539 1.00 37.37 301 VAL B CA 1
ATOM 7896 C C . VAL D 1 330 ? 105.951 115.281 164.087 1.00 37.37 301 VAL B C 1
ATOM 7897 O O . VAL D 1 330 ? 106.793 115.236 164.990 1.00 37.37 301 VAL B O 1
ATOM 7901 N N . LEU D 1 331 ? 105.519 116.418 163.543 1.00 40.82 302 LEU B N 1
ATOM 7902 C CA . LEU D 1 331 ? 105.884 117.742 164.046 1.00 40.82 302 LEU B CA 1
ATOM 7903 C C . LEU D 1 331 ? 104.761 118.195 164.969 1.00 40.82 302 LEU B C 1
ATOM 7904 O O . LEU D 1 331 ? 103.756 118.744 164.513 1.00 40.82 302 LEU B O 1
ATOM 7909 N N . PHE D 1 332 ? 104.938 117.980 166.268 1.00 35.60 303 PHE B N 1
ATOM 7910 C CA . PHE D 1 332 ? 103.960 118.393 167.266 1.00 35.60 303 PHE B CA 1
ATOM 7911 C C . PHE D 1 332 ? 104.230 119.842 167.652 1.00 35.60 303 PHE B C 1
ATOM 7912 O O . PHE D 1 332 ? 105.310 120.156 168.164 1.00 35.60 303 PHE B O 1
ATOM 7920 N N . ILE D 1 333 ? 103.251 120.713 167.412 1.00 37.60 304 ILE B N 1
ATOM 7921 C CA . ILE D 1 333 ? 103.370 122.156 167.648 1.00 37.60 304 ILE B CA 1
ATOM 7922 C C . ILE D 1 333 ? 102.356 122.493 168.736 1.00 37.60 304 ILE B C 1
ATOM 7923 O O . ILE D 1 333 ? 101.185 122.766 168.461 1.00 37.60 304 ILE B O 1
ATOM 7928 N N . ASP D 1 334 ? 102.805 122.487 169.987 1.00 39.62 305 ASP B N 1
ATOM 7929 C CA . ASP D 1 334 ? 101.966 122.929 171.090 1.00 39.62 305 ASP B CA 1
ATOM 7930 C C . ASP D 1 334 ? 101.859 124.450 171.094 1.00 39.62 305 ASP B C 1
ATOM 7931 O O . ASP D 1 334 ? 102.708 125.155 170.542 1.00 39.62 305 ASP B O 1
ATOM 7936 N N . GLU D 1 335 ? 100.812 124.948 171.754 1.00 43.91 306 GLU B N 1
ATOM 7937 C CA . GLU D 1 335 ? 100.529 126.381 171.898 1.00 43.91 306 GLU B CA 1
ATOM 7938 C C . GLU D 1 335 ? 100.473 127.053 170.521 1.00 43.91 306 GLU B C 1
ATOM 7939 O O . GLU D 1 335 ? 101.276 127.921 170.172 1.00 43.91 306 GLU B O 1
ATOM 7945 N N . VAL D 1 336 ? 99.521 126.585 169.713 1.00 44.60 307 VAL B N 1
ATOM 7946 C CA . VAL D 1 336 ? 99.443 127.047 168.332 1.00 44.60 307 VAL B CA 1
ATOM 7947 C C . VAL D 1 336 ? 99.042 128.518 168.269 1.00 44.60 307 VAL B C 1
ATOM 7948 O O . VAL D 1 336 ? 99.442 129.233 167.345 1.00 44.60 307 VAL B O 1
ATOM 7952 N N . HIS D 1 337 ? 98.271 129.001 169.250 1.00 48.20 308 HIS B N 1
ATOM 7953 C CA . HIS D 1 337 ? 97.869 130.405 169.273 1.00 48.20 308 HIS B CA 1
ATOM 7954 C C . HIS D 1 337 ? 99.048 131.359 169.427 1.00 48.20 308 HIS B C 1
ATOM 7955 O O . HIS D 1 337 ? 98.929 132.531 169.058 1.00 48.20 308 HIS B O 1
ATOM 7962 N N . MET D 1 338 ? 100.179 130.893 169.963 1.00 52.36 309 MET B N 1
ATOM 7963 C CA . MET D 1 338 ? 101.348 131.752 170.104 1.00 52.36 309 MET B CA 1
ATOM 7964 C C . MET D 1 338 ? 101.935 132.167 168.759 1.00 52.36 309 MET B C 1
ATOM 7965 O O . MET D 1 338 ? 102.619 133.192 168.691 1.00 52.36 309 MET B O 1
ATOM 7970 N N . LEU D 1 339 ? 101.696 131.401 167.696 1.00 50.44 310 LEU B N 1
ATOM 7971 C CA . LEU D 1 339 ? 102.158 131.788 166.373 1.00 50.44 310 LEU B CA 1
ATOM 7972 C C . LEU D 1 339 ? 101.316 132.947 165.839 1.00 50.44 310 LEU B C 1
ATOM 7973 O O . LEU D 1 339 ? 100.283 133.314 166.406 1.00 50.44 310 LEU B O 1
ATOM 7978 N N . ASP D 1 340 ? 101.776 133.520 164.728 1.00 57.78 311 ASP B N 1
ATOM 7979 C CA . ASP D 1 340 ? 101.204 134.712 164.103 1.00 57.78 311 ASP B CA 1
ATOM 7980 C C . ASP D 1 340 ? 100.842 134.400 162.648 1.00 57.78 311 ASP B C 1
ATOM 7981 O O . ASP D 1 340 ? 100.979 133.265 162.186 1.00 57.78 311 ASP B O 1
ATOM 7986 N N . MET D 1 341 ? 100.369 135.429 161.933 1.00 57.45 312 MET B N 1
ATOM 7987 C CA . MET D 1 341 ? 99.873 135.245 160.566 1.00 57.45 312 MET B CA 1
ATOM 7988 C C . MET D 1 341 ? 100.974 134.766 159.628 1.00 57.45 312 MET B C 1
ATOM 7989 O O . MET D 1 341 ? 100.724 133.940 158.740 1.00 57.45 312 MET B O 1
ATOM 7994 N N . GLU D 1 342 ? 102.193 135.286 159.798 1.00 58.31 313 GLU B N 1
ATOM 7995 C CA . GLU D 1 342 ? 103.307 134.885 158.943 1.00 58.31 313 GLU B CA 1
ATOM 7996 C C . GLU D 1 342 ? 103.617 133.402 159.115 1.00 58.31 313 GLU B C 1
ATOM 7997 O O . GLU D 1 342 ? 103.773 132.671 158.130 1.00 58.31 313 GLU B O 1
ATOM 8003 N N . CYS D 1 343 ? 103.692 132.940 160.366 1.00 55.59 314 CYS B N 1
ATOM 8004 C CA . CYS D 1 343 ? 103.998 131.537 160.628 1.00 55.59 314 CYS B CA 1
ATOM 8005 C C . CYS D 1 343 ? 102.903 130.615 160.109 1.00 55.59 314 CYS B C 1
ATOM 8006 O O . CYS D 1 343 ? 103.193 129.568 159.520 1.00 55.59 314 CYS B O 1
ATOM 8009 N N . PHE D 1 344 ? 101.637 130.987 160.313 1.00 50.76 315 PHE B N 1
ATOM 8010 C CA . PHE D 1 344 ? 100.541 130.143 159.849 1.00 50.76 315 PHE B CA 1
ATOM 8011 C C . PHE D 1 344 ? 100.484 130.089 158.328 1.00 50.76 315 PHE B C 1
ATOM 8012 O O . PHE D 1 344 ? 100.266 129.017 157.750 1.00 50.76 315 PHE B O 1
ATOM 8020 N N . SER D 1 345 ? 100.673 131.231 157.662 1.00 54.89 316 SER B N 1
ATOM 8021 C CA . SER D 1 345 ? 100.684 131.240 156.202 1.00 54.89 316 SER B CA 1
ATOM 8022 C C . SER D 1 345 ? 101.853 130.431 155.659 1.00 54.89 316 SER B C 1
ATOM 8023 O O . SER D 1 345 ? 101.712 129.706 154.664 1.00 54.89 316 SER B O 1
ATOM 8026 N N . TYR D 1 346 ? 103.014 130.528 156.308 1.00 51.98 317 TYR B N 1
ATOM 8027 C CA . TYR D 1 346 ? 104.165 129.752 155.871 1.00 51.98 317 TYR B CA 1
ATOM 8028 C C . TYR D 1 346 ? 103.939 128.259 156.069 1.00 51.98 317 TYR B C 1
ATOM 8029 O O . TYR D 1 346 ? 104.366 127.451 155.240 1.00 51.98 317 TYR B O 1
ATOM 8038 N N . LEU D 1 347 ? 103.292 127.868 157.169 1.00 48.99 318 LEU B N 1
ATOM 8039 C CA . LEU D 1 347 ? 102.983 126.453 157.365 1.00 48.99 318 LEU B CA 1
ATOM 8040 C C . LEU D 1 347 ? 101.967 125.966 156.340 1.00 48.99 318 LEU B C 1
ATOM 8041 O O . LEU D 1 347 ? 102.058 124.828 155.864 1.00 48.99 318 LEU B O 1
ATOM 8046 N N . ASN D 1 348 ? 100.991 126.812 155.996 1.00 48.40 319 ASN B N 1
ATOM 8047 C CA . ASN D 1 348 ? 100.034 126.463 154.950 1.00 48.40 319 ASN B CA 1
ATOM 8048 C C . ASN D 1 348 ? 100.737 126.254 153.617 1.00 48.40 319 ASN B C 1
ATOM 8049 O O . ASN D 1 348 ? 100.387 125.346 152.856 1.00 48.40 319 ASN B O 1
ATOM 8054 N N . ARG D 1 349 ? 101.730 127.091 153.317 1.00 55.71 320 ARG B N 1
ATOM 8055 C CA . ARG D 1 349 ? 102.537 126.884 152.118 1.00 55.71 320 ARG B CA 1
ATOM 8056 C C . ARG D 1 349 ? 103.336 125.586 152.197 1.00 55.71 320 ARG B C 1
ATOM 8057 O O . ARG D 1 349 ? 103.327 124.783 151.257 1.00 55.71 320 ARG B O 1
ATOM 8065 N N . ALA D 1 350 ? 104.030 125.361 153.314 1.00 49.70 321 ALA B N 1
ATOM 8066 C CA . ALA D 1 350 ? 104.977 124.255 153.405 1.00 49.70 321 ALA B CA 1
ATOM 8067 C C . ALA D 1 350 ? 104.303 122.897 153.543 1.00 49.70 321 ALA B C 1
ATOM 8068 O O . ALA D 1 350 ? 104.949 121.877 153.278 1.00 49.70 321 ALA B O 1
ATOM 8070 N N . LEU D 1 351 ? 103.035 122.849 153.963 1.00 47.85 322 LEU B N 1
ATOM 8071 C CA . LEU D 1 351 ? 102.355 121.562 154.081 1.00 47.85 322 LEU B CA 1
ATOM 8072 C C . LEU D 1 351 ? 102.147 120.894 152.725 1.00 47.85 322 LEU B C 1
ATOM 8073 O O . LEU D 1 351 ? 102.056 119.663 152.656 1.00 47.85 322 LEU B O 1
ATOM 8078 N N . GLU D 1 352 ? 102.078 121.672 151.642 1.00 52.09 323 GLU B N 1
ATOM 8079 C CA . GLU D 1 352 ? 101.850 121.105 150.316 1.00 52.09 323 GLU B CA 1
ATOM 8080 C C . GLU D 1 352 ? 103.080 120.423 149.729 1.00 52.09 323 GLU B C 1
ATOM 8081 O O . GLU D 1 352 ? 102.959 119.785 148.678 1.00 52.09 323 GLU B O 1
ATOM 8087 N N . SER D 1 353 ? 104.252 120.546 150.354 1.00 54.56 324 SER B N 1
ATOM 8088 C CA . SER D 1 353 ? 105.429 119.843 149.864 1.00 54.56 324 SER B CA 1
ATOM 8089 C C . SER D 1 353 ? 105.236 118.337 149.994 1.00 54.56 324 SER B C 1
ATOM 8090 O O . SER D 1 353 ? 104.564 117.850 150.907 1.00 54.56 324 SER B O 1
ATOM 8093 N N . SER D 1 354 ? 105.824 117.599 149.049 1.00 60.10 325 SER B N 1
ATOM 8094 C CA . SER D 1 354 ? 105.601 116.158 148.977 1.00 60.10 325 SER B CA 1
ATOM 8095 C C . SER D 1 354 ? 106.178 115.434 150.187 1.00 60.10 325 SER B C 1
ATOM 8096 O O . SER D 1 354 ? 105.556 114.503 150.710 1.00 60.10 325 SER B O 1
ATOM 8099 N N . LEU D 1 355 ? 107.356 115.852 150.652 1.00 58.38 326 LEU B N 1
ATOM 8100 C CA . LEU D 1 355 ? 108.069 115.178 151.728 1.00 58.38 326 LEU B CA 1
ATOM 8101 C C . LEU D 1 355 ? 107.705 115.718 153.113 1.00 58.38 326 LEU B C 1
ATOM 8102 O O . LEU D 1 355 ? 108.478 115.535 154.059 1.00 58.38 326 LEU B O 1
ATOM 8107 N N . SER D 1 356 ? 106.549 116.361 153.262 1.00 49.88 327 SER B N 1
ATOM 8108 C CA . SER D 1 356 ? 106.220 116.991 154.529 1.00 49.88 327 SER B CA 1
ATOM 8109 C C . SER D 1 356 ? 105.909 115.935 155.593 1.00 49.88 327 SER B C 1
ATOM 8110 O O . SER D 1 356 ? 105.509 114.816 155.263 1.00 49.88 327 SER B O 1
ATOM 8113 N N . PRO D 1 357 ? 106.089 116.269 156.900 1.00 44.34 328 PRO B N 1
ATOM 8114 C CA . PRO D 1 357 ? 105.705 115.333 157.960 1.00 44.34 328 PRO B CA 1
ATOM 8115 C C . PRO D 1 357 ? 104.261 115.555 158.375 1.00 44.34 328 PRO B C 1
ATOM 8116 O O . PRO D 1 357 ? 103.571 116.395 157.790 1.00 44.34 328 PRO B O 1
ATOM 8120 N N . ILE D 1 358 ? 103.798 114.817 159.382 1.00 40.72 329 ILE B N 1
ATOM 8121 C CA . ILE D 1 358 ? 102.421 114.922 159.873 1.00 40.72 329 ILE B CA 1
ATOM 8122 C C . ILE D 1 358 ? 102.443 115.994 160.957 1.00 40.72 329 ILE B C 1
ATOM 8123 O O . ILE D 1 358 ? 102.731 115.727 162.122 1.00 40.72 329 ILE B O 1
ATOM 8128 N N . VAL D 1 359 ? 102.122 117.225 160.569 1.00 44.40 330 VAL B N 1
ATOM 8129 C CA . VAL D 1 359 ? 102.104 118.325 161.526 1.00 44.40 330 VAL B CA 1
ATOM 8130 C C . VAL D 1 359 ? 100.869 118.167 162.403 1.00 44.40 330 VAL B C 1
ATOM 8131 O O . VAL D 1 359 ? 99.741 118.124 161.897 1.00 44.40 330 VAL B O 1
ATOM 8135 N N . ILE D 1 360 ? 101.080 118.086 163.716 1.00 50.54 331 ILE B N 1
ATOM 8136 C CA . ILE D 1 360 ? 100.012 117.891 164.702 1.00 50.54 331 ILE B CA 1
ATOM 8137 C C . ILE D 1 360 ? 99.994 119.143 165.570 1.00 50.54 331 ILE B C 1
ATOM 8138 O O . ILE D 1 360 ? 100.725 119.248 166.557 1.00 50.54 331 ILE B O 1
ATOM 8143 N N . PHE D 1 361 ? 99.146 120.102 165.217 1.00 40.30 332 PHE B N 1
ATOM 8144 C CA . PHE D 1 361 ? 98.889 121.219 166.109 1.00 40.30 332 PHE B CA 1
ATOM 8145 C C . PHE D 1 361 ? 98.197 120.714 167.367 1.00 40.30 332 PHE B C 1
ATOM 8146 O O . PHE D 1 361 ? 97.497 119.698 167.349 1.00 40.30 332 PHE B O 1
ATOM 8154 N N . ALA D 1 362 ? 98.400 121.434 168.468 1.00 39.94 333 ALA B N 1
ATOM 8155 C CA . ALA D 1 362 ? 97.704 121.170 169.719 1.00 39.94 333 ALA B CA 1
ATOM 8156 C C . ALA D 1 362 ? 97.335 122.494 170.359 1.00 39.94 333 ALA B C 1
ATOM 8157 O O . ALA D 1 362 ? 98.126 123.440 170.331 1.00 39.94 333 ALA B O 1
ATOM 8159 N N . THR D 1 363 ? 96.131 122.558 170.926 1.00 42.52 334 THR B N 1
ATOM 8160 C CA . THR D 1 363 ? 95.619 123.816 171.451 1.00 42.52 334 THR B CA 1
ATOM 8161 C C . THR D 1 363 ? 94.626 123.567 172.574 1.00 42.52 334 THR B C 1
ATOM 8162 O O . THR D 1 363 ? 93.982 122.512 172.645 1.00 42.52 334 THR B O 1
ATOM 8166 N N . ASN D 1 364 ? 94.518 124.576 173.452 1.00 39.64 335 ASN B N 1
ATOM 8167 C CA . ASN D 1 364 ? 93.560 124.594 174.550 1.00 39.64 335 ASN B CA 1
ATOM 8168 C C . ASN D 1 364 ? 92.856 125.944 174.681 1.00 39.64 335 ASN B C 1
ATOM 8169 O O . ASN D 1 364 ? 92.333 126.248 175.760 1.00 39.64 335 ASN B O 1
ATOM 8174 N N . ARG D 1 365 ? 92.825 126.751 173.617 1.00 46.10 336 ARG B N 1
ATOM 8175 C CA . ARG D 1 365 ? 92.194 128.067 173.601 1.00 46.10 336 ARG B CA 1
ATOM 8176 C C . ARG D 1 365 ? 90.996 128.013 172.665 1.00 46.10 336 ARG B C 1
ATOM 8177 O O . ARG D 1 365 ? 91.121 127.568 171.522 1.00 46.10 336 ARG B O 1
ATOM 8185 N N . GLY D 1 366 ? 89.841 128.461 173.147 1.00 47.47 337 GLY B N 1
ATOM 8186 C CA . GLY D 1 366 ? 88.618 128.330 172.380 1.00 47.47 337 GLY B CA 1
ATOM 8187 C C . GLY D 1 366 ? 88.572 129.206 171.146 1.00 47.47 337 GLY B C 1
ATOM 8188 O O . GLY D 1 366 ? 88.613 128.700 170.020 1.00 47.47 337 GLY B O 1
ATOM 8189 N N . VAL D 1 367 ? 88.478 130.519 171.353 1.00 51.78 338 VAL B N 1
ATOM 8190 C CA . VAL D 1 367 ? 88.516 131.520 170.292 1.00 51.78 338 VAL B CA 1
ATOM 8191 C C . VAL D 1 367 ? 89.569 132.543 170.680 1.00 51.78 338 VAL B C 1
ATOM 8192 O O . VAL D 1 367 ? 89.630 132.966 171.840 1.00 51.78 338 VAL B O 1
ATOM 8196 N N . CYS D 1 368 ? 90.400 132.936 169.715 1.00 53.94 339 CYS B N 1
ATOM 8197 C CA . CYS D 1 368 ? 91.560 133.764 170.013 1.00 53.94 339 CYS B CA 1
ATOM 8198 C C . CYS D 1 368 ? 91.894 134.626 168.808 1.00 53.94 339 CYS B C 1
ATOM 8199 O O . CYS D 1 368 ? 91.600 134.266 167.667 1.00 53.94 339 CYS B O 1
ATOM 8202 N N . ASN D 1 369 ? 92.485 135.786 169.081 1.00 58.20 340 ASN B N 1
ATOM 8203 C CA . ASN D 1 369 ? 92.953 136.672 168.026 1.00 58.20 340 ASN B CA 1
ATOM 8204 C C . ASN D 1 369 ? 94.297 136.180 167.512 1.00 58.20 340 ASN B C 1
ATOM 8205 O O . ASN D 1 369 ? 95.234 135.986 168.292 1.00 58.20 340 ASN B O 1
ATOM 8210 N N . VAL D 1 370 ? 94.393 135.983 166.198 1.00 57.25 341 VAL B N 1
ATOM 8211 C CA . VAL D 1 370 ? 95.659 135.576 165.601 1.00 57.25 341 VAL B CA 1
ATOM 8212 C C . VAL D 1 370 ? 96.651 136.719 165.748 1.00 57.25 341 VAL B C 1
ATOM 8213 O O . VAL D 1 370 ? 96.326 137.880 165.466 1.00 57.25 341 VAL B O 1
ATOM 8217 N N . ARG D 1 371 ? 97.854 136.399 166.218 1.00 59.54 342 ARG B N 1
ATOM 8218 C CA . ARG D 1 371 ? 98.853 137.424 166.486 1.00 59.54 342 ARG B CA 1
ATOM 8219 C C . ARG D 1 371 ? 99.277 138.108 165.193 1.00 59.54 342 ARG B C 1
ATOM 8220 O O . ARG D 1 371 ? 99.485 137.457 164.166 1.00 59.54 342 ARG B O 1
ATOM 8228 N N . GLY D 1 372 ? 99.392 139.435 165.252 1.00 65.79 343 GLY B N 1
ATOM 8229 C CA . GLY D 1 372 ? 99.614 140.259 164.083 1.00 65.79 343 GLY B CA 1
ATOM 8230 C C . GLY D 1 372 ? 98.357 140.772 163.406 1.00 65.79 343 GLY B C 1
ATOM 8231 O O . GLY D 1 372 ? 98.470 141.586 162.480 1.00 65.79 343 GLY B O 1
ATOM 8232 N N . THR D 1 373 ? 97.171 140.315 163.821 1.00 66.08 344 THR B N 1
ATOM 8233 C CA . THR D 1 373 ? 95.894 140.813 163.321 1.00 66.08 344 THR B CA 1
ATOM 8234 C C . THR D 1 373 ? 94.952 141.013 164.499 1.00 66.08 344 THR B C 1
ATOM 8235 O O . THR D 1 373 ? 95.244 140.614 165.630 1.00 66.08 344 THR B O 1
ATOM 8239 N N . ASP D 1 374 ? 93.809 141.647 164.214 1.00 76.70 345 ASP B N 1
ATOM 8240 C CA . ASP D 1 374 ? 92.725 141.856 165.169 1.00 76.70 345 ASP B CA 1
ATOM 8241 C C . ASP D 1 374 ? 91.478 141.054 164.795 1.00 76.70 345 ASP B C 1
ATOM 8242 O O . ASP D 1 374 ? 90.356 141.464 165.102 1.00 76.70 345 ASP B O 1
ATOM 8247 N N . MET D 1 375 ? 91.667 139.904 164.136 1.00 67.23 346 MET B N 1
ATOM 8248 C CA . MET D 1 375 ? 90.579 139.032 163.721 1.00 67.23 346 MET B CA 1
ATOM 8249 C C . MET D 1 375 ? 90.473 137.891 164.727 1.00 67.23 346 MET B C 1
ATOM 8250 O O . MET D 1 375 ? 91.412 137.086 164.820 1.00 67.23 346 MET B O 1
ATOM 8255 N N . PRO D 1 376 ? 89.394 137.775 165.512 1.00 61.79 347 PRO B N 1
ATOM 8256 C CA . PRO D 1 376 ? 89.179 136.520 166.244 1.00 61.79 347 PRO B CA 1
ATOM 8257 C C . PRO D 1 376 ? 89.002 135.361 165.278 1.00 61.79 347 PRO B C 1
ATOM 8258 O O . PRO D 1 376 ? 88.429 135.518 164.197 1.00 61.79 347 PRO B O 1
ATOM 8262 N N . SER D 1 377 ? 89.517 134.199 165.669 1.00 51.57 348 SER B N 1
ATOM 8263 C CA . SER D 1 377 ? 89.390 132.977 164.890 1.00 51.57 348 SER B CA 1
ATOM 8264 C C . SER D 1 377 ? 89.332 131.801 165.854 1.00 51.57 348 SER B C 1
ATOM 8265 O O . SER D 1 377 ? 89.754 131.924 167.012 1.00 51.57 348 SER B O 1
ATOM 8268 N N . PRO D 1 378 ? 88.816 130.645 165.417 1.00 45.42 349 PRO B N 1
ATOM 8269 C CA . PRO D 1 378 ? 88.830 129.475 166.304 1.00 45.42 349 PRO B CA 1
ATOM 8270 C C . PRO D 1 378 ? 90.250 128.974 166.522 1.00 45.42 349 PRO B C 1
ATOM 8271 O O . PRO D 1 378 ? 91.031 128.852 165.577 1.00 45.42 349 PRO B O 1
ATOM 8275 N N . HIS D 1 379 ? 90.583 128.708 167.784 1.00 43.04 350 HIS B N 1
ATOM 8276 C CA . HIS D 1 379 ? 91.850 128.094 168.180 1.00 43.04 350 HIS B CA 1
ATOM 8277 C C . HIS D 1 379 ? 93.068 128.956 167.852 1.00 43.04 350 HIS B C 1
ATOM 8278 O O . HIS D 1 379 ? 94.194 128.452 167.833 1.00 43.04 350 HIS B O 1
ATOM 8285 N N . GLY D 1 380 ? 92.886 130.251 167.598 1.00 47.95 351 GLY B N 1
ATOM 8286 C CA . GLY D 1 380 ? 93.999 131.092 167.210 1.00 47.95 351 GLY B CA 1
ATOM 8287 C C . GLY D 1 380 ? 94.618 130.776 165.867 1.00 47.95 351 GLY B C 1
ATOM 8288 O O . GLY D 1 380 ? 95.718 131.265 165.592 1.00 47.95 351 GLY B O 1
ATOM 8289 N N . VAL D 1 381 ? 93.945 129.991 165.025 1.00 46.05 352 VAL B N 1
ATOM 8290 C CA . VAL D 1 381 ? 94.443 129.556 163.720 1.00 46.05 352 VAL B CA 1
ATOM 8291 C C . VAL D 1 381 ? 93.662 130.349 162.671 1.00 46.05 352 VAL B C 1
ATOM 8292 O O . VAL D 1 381 ? 92.458 130.566 162.864 1.00 46.05 352 VAL B O 1
ATOM 8296 N N . PRO D 1 382 ? 94.257 130.802 161.562 1.00 48.13 353 PRO B N 1
ATOM 8297 C CA . PRO D 1 382 ? 93.469 131.541 160.571 1.00 48.13 353 PRO B CA 1
ATOM 8298 C C . PRO D 1 382 ? 92.531 130.627 159.799 1.00 48.13 353 PRO B C 1
ATOM 8299 O O . PRO D 1 382 ? 92.609 129.399 159.855 1.00 48.13 353 PRO B O 1
ATOM 8303 N N . ILE D 1 383 ? 91.622 131.265 159.059 1.00 47.40 354 ILE B N 1
ATOM 8304 C CA . ILE D 1 383 ? 90.620 130.521 158.306 1.00 47.40 354 ILE B CA 1
ATOM 8305 C C . ILE D 1 383 ? 91.249 129.818 157.109 1.00 47.40 354 ILE B C 1
ATOM 8306 O O . ILE D 1 383 ? 90.782 128.748 156.701 1.00 47.40 354 ILE B O 1
ATOM 8311 N N . ASP D 1 384 ? 92.291 130.403 156.511 1.00 48.48 355 ASP B N 1
ATOM 8312 C CA . ASP D 1 384 ? 92.883 129.796 155.320 1.00 48.48 355 ASP B CA 1
ATOM 8313 C C . ASP D 1 384 ? 93.547 128.456 155.628 1.00 48.48 355 ASP B C 1
ATOM 8314 O O . ASP D 1 384 ? 93.474 127.535 154.807 1.00 48.48 355 ASP B O 1
ATOM 8319 N N . LEU D 1 385 ? 94.181 128.326 156.797 1.00 45.79 356 LEU B N 1
ATOM 8320 C CA . LEU D 1 385 ? 94.785 127.066 157.218 1.00 45.79 356 LEU B CA 1
ATOM 8321 C C . LEU D 1 385 ? 93.807 126.141 157.930 1.00 45.79 356 LEU B C 1
ATOM 8322 O O . LEU D 1 385 ? 94.040 124.928 157.955 1.00 45.79 356 LEU B O 1
ATOM 8327 N N . LEU D 1 386 ? 92.728 126.672 158.513 1.00 45.03 357 LEU B N 1
ATOM 8328 C CA . LEU D 1 386 ? 91.801 125.832 159.269 1.00 45.03 357 LEU B CA 1
ATOM 8329 C C . LEU D 1 386 ? 91.045 124.839 158.394 1.00 45.03 357 LEU B C 1
ATOM 8330 O O . LEU D 1 386 ? 90.508 123.861 158.925 1.00 45.03 357 LEU B O 1
ATOM 8335 N N . ASP D 1 387 ? 90.976 125.068 157.081 1.00 48.68 358 ASP B N 1
ATOM 8336 C CA . ASP D 1 387 ? 90.236 124.165 156.206 1.00 48.68 358 ASP B CA 1
ATOM 8337 C C . ASP D 1 387 ? 90.873 122.781 156.158 1.00 48.68 358 ASP B C 1
ATOM 8338 O O . ASP D 1 387 ? 90.163 121.769 156.149 1.00 48.68 358 ASP B O 1
ATOM 8343 N N . ARG D 1 388 ? 92.208 122.716 156.143 1.00 45.85 359 ARG B N 1
ATOM 8344 C CA . ARG D 1 388 ? 92.940 121.468 155.948 1.00 45.85 359 ARG B CA 1
ATOM 8345 C C . ARG D 1 388 ? 93.309 120.780 157.261 1.00 45.85 359 ARG B C 1
ATOM 8346 O O . ARG D 1 388 ? 94.319 120.064 157.306 1.00 45.85 359 ARG B O 1
ATOM 8354 N N . LEU D 1 389 ? 92.516 120.973 158.319 1.00 39.99 360 LEU B N 1
ATOM 8355 C CA . LEU D 1 389 ? 92.794 120.446 159.652 1.00 39.99 360 LEU B CA 1
ATOM 8356 C C . LEU D 1 389 ? 91.723 119.438 160.036 1.00 39.99 360 LEU B C 1
ATOM 8357 O O . LEU D 1 389 ? 90.535 119.773 160.070 1.00 39.99 360 LEU B O 1
ATOM 8362 N N . VAL D 1 390 ? 92.148 118.212 160.327 1.00 39.62 361 VAL B N 1
ATOM 8363 C CA . VAL D 1 390 ? 91.301 117.213 160.968 1.00 39.62 361 VAL B CA 1
ATOM 8364 C C . VAL D 1 390 ? 91.415 117.442 162.468 1.00 39.62 361 VAL B C 1
ATOM 8365 O O . VAL D 1 390 ? 92.523 117.449 163.013 1.00 39.62 361 VAL B O 1
ATOM 8369 N N . ILE D 1 391 ? 90.275 117.624 163.135 1.00 36.27 362 ILE B N 1
ATOM 8370 C CA . ILE D 1 391 ? 90.218 118.053 164.529 1.00 36.27 362 ILE B CA 1
ATOM 8371 C C . ILE D 1 391 ? 89.806 116.855 165.373 1.00 36.27 362 ILE B C 1
ATOM 8372 O O . ILE D 1 391 ? 88.936 116.074 164.973 1.00 36.27 362 ILE B O 1
ATOM 8377 N N . ILE D 1 392 ? 90.448 116.710 166.535 1.00 39.49 363 ILE B N 1
ATOM 8378 C CA . ILE D 1 392 ? 90.176 115.645 167.496 1.00 39.49 363 ILE B CA 1
ATOM 8379 C C . ILE D 1 392 ? 89.899 116.285 168.848 1.00 39.49 363 ILE B C 1
ATOM 8380 O O . ILE D 1 392 ? 90.569 117.248 169.238 1.00 39.49 363 ILE B O 1
ATOM 8385 N N . ARG D 1 393 ? 88.916 115.741 169.561 1.00 40.28 364 ARG B N 1
ATOM 8386 C CA . ARG D 1 393 ? 88.505 116.217 170.876 1.00 40.28 364 ARG B CA 1
ATOM 8387 C C . ARG D 1 393 ? 89.062 115.268 171.929 1.00 40.28 364 ARG B C 1
ATOM 8388 O O . ARG D 1 393 ? 88.914 114.047 171.805 1.00 40.28 364 ARG B O 1
ATOM 8396 N N . THR D 1 394 ? 89.700 115.834 172.953 1.00 33.28 365 THR B N 1
ATOM 8397 C CA . THR D 1 394 ? 90.197 115.101 174.110 1.00 33.28 365 THR B CA 1
ATOM 8398 C C . THR D 1 394 ? 89.417 115.524 175.348 1.00 33.28 365 THR B C 1
ATOM 8399 O O . THR D 1 394 ? 89.175 116.716 175.562 1.00 33.28 365 THR B O 1
ATOM 8403 N N . GLN D 1 395 ? 89.033 114.542 176.159 1.00 32.41 366 GLN B N 1
ATOM 8404 C CA . GLN D 1 395 ? 88.128 114.738 177.283 1.00 32.41 366 GLN B CA 1
ATOM 8405 C C . GLN D 1 395 ? 88.906 114.907 178.582 1.00 32.41 366 GLN B C 1
ATOM 8406 O O . GLN D 1 395 ? 89.977 114.324 178.767 1.00 32.41 366 GLN B O 1
ATOM 8412 N N . ILE D 1 396 ? 88.355 115.729 179.480 1.00 31.86 367 ILE B N 1
ATOM 8413 C CA . ILE D 1 396 ? 88.855 115.740 180.864 1.00 31.86 367 ILE B CA 1
ATOM 8414 C C . ILE D 1 396 ? 88.623 114.353 181.465 1.00 31.86 367 ILE B C 1
ATOM 8415 O O . ILE D 1 396 ? 87.739 113.597 181.044 1.00 31.86 367 ILE B O 1
ATOM 8420 N N . TYR D 1 397 ? 89.420 114.030 182.481 1.00 32.88 368 TYR B N 1
ATOM 8421 C CA . TYR D 1 397 ? 89.498 112.676 183.009 1.00 32.88 368 TYR B CA 1
ATOM 8422 C C . TYR D 1 397 ? 88.553 112.473 184.186 1.00 32.88 368 TYR B C 1
ATOM 8423 O O . TYR D 1 397 ? 88.255 113.399 184.944 1.00 32.88 368 TYR B O 1
ATOM 8432 N N . ASP D 1 398 ? 88.085 111.235 184.327 1.00 38.48 369 ASP B N 1
ATOM 8433 C CA . ASP D 1 398 ? 87.423 110.808 185.542 1.00 38.48 369 ASP B CA 1
ATOM 8434 C C . ASP D 1 398 ? 88.480 110.726 186.651 1.00 38.48 369 ASP B C 1
ATOM 8435 O O . ASP D 1 398 ? 89.673 110.636 186.350 1.00 38.48 369 ASP B O 1
ATOM 8440 N N . PRO D 1 399 ? 88.086 110.835 187.939 1.00 39.10 370 PRO B N 1
ATOM 8441 C CA . PRO D 1 399 ? 89.059 110.593 189.022 1.00 39.10 370 PRO B CA 1
ATOM 8442 C C . PRO D 1 399 ? 89.820 109.277 188.942 1.00 39.10 370 PRO B C 1
ATOM 8443 O O . PRO D 1 399 ? 91.031 109.269 189.186 1.00 39.10 370 PRO B O 1
ATOM 8447 N N . SER D 1 400 ? 89.157 108.173 188.591 1.00 39.13 371 SER B N 1
ATOM 8448 C CA . SER D 1 400 ? 89.850 106.889 188.525 1.00 39.13 371 SER B CA 1
ATOM 8449 C C . SER D 1 400 ? 90.890 106.865 187.411 1.00 39.13 371 SER B C 1
ATOM 8450 O O . SER D 1 400 ? 91.953 106.250 187.565 1.00 39.13 371 SER B O 1
ATOM 8453 N N . GLU D 1 401 ? 90.611 107.532 186.291 1.00 39.00 372 GLU B N 1
ATOM 8454 C CA . GLU D 1 401 ? 91.593 107.602 185.216 1.00 39.00 372 GLU B CA 1
ATOM 8455 C C . GLU D 1 401 ? 92.811 108.421 185.633 1.00 39.00 372 GLU B C 1
ATOM 8456 O O . GLU D 1 401 ? 93.947 108.056 185.312 1.00 39.00 372 GLU B O 1
ATOM 8462 N N . MET D 1 402 ? 92.600 109.518 186.366 1.00 36.42 373 MET B N 1
ATOM 8463 C CA . MET D 1 402 ? 93.730 110.281 186.890 1.00 36.42 373 MET B CA 1
ATOM 8464 C C . MET D 1 402 ? 94.524 109.461 187.898 1.00 36.42 373 MET B C 1
ATOM 8465 O O . MET D 1 402 ? 95.757 109.556 187.953 1.00 36.42 373 MET B O 1
ATOM 8470 N N . ILE D 1 403 ? 93.830 108.649 188.700 1.00 39.32 374 ILE B N 1
ATOM 8471 C CA . ILE D 1 403 ? 94.500 107.762 189.650 1.00 39.32 374 ILE B CA 1
ATOM 8472 C C . ILE D 1 403 ? 95.390 106.776 188.908 1.00 39.32 374 ILE B C 1
ATOM 8473 O O . ILE D 1 403 ? 96.540 106.539 189.291 1.00 39.32 374 ILE B O 1
ATOM 8478 N N . GLN D 1 404 ? 94.868 106.189 187.831 1.00 36.55 375 GLN B N 1
ATOM 8479 C CA . GLN D 1 404 ? 95.651 105.220 187.073 1.00 36.55 375 GLN B CA 1
ATOM 8480 C C . GLN D 1 404 ? 96.831 105.884 186.371 1.00 36.55 375 GLN B C 1
ATOM 8481 O O . GLN D 1 404 ? 97.912 105.287 186.273 1.00 36.55 375 GLN B O 1
ATOM 8487 N N . ILE D 1 405 ? 96.650 107.122 185.893 1.00 34.89 376 ILE B N 1
ATOM 8488 C CA . ILE D 1 405 ? 97.750 107.849 185.254 1.00 34.89 376 ILE B CA 1
ATOM 8489 C C . ILE D 1 405 ? 98.862 108.110 186.262 1.00 34.89 376 ILE B C 1
ATOM 8490 O O . ILE D 1 405 ? 100.049 107.896 185.977 1.00 34.89 376 ILE B O 1
ATOM 8495 N N . ILE D 1 406 ? 98.493 108.589 187.452 1.00 37.39 377 ILE B N 1
ATOM 8496 C CA . ILE D 1 406 ? 99.491 108.867 188.479 1.00 37.39 377 ILE B CA 1
ATOM 8497 C C . ILE D 1 406 ? 100.159 107.573 188.927 1.00 37.39 377 ILE B C 1
ATOM 8498 O O . ILE D 1 406 ? 101.362 107.549 189.209 1.00 37.39 377 ILE B O 1
ATOM 8503 N N . ALA D 1 407 ? 99.400 106.475 188.971 1.00 36.79 378 ALA B N 1
ATOM 8504 C CA . ALA D 1 407 ? 99.960 105.192 189.378 1.00 36.79 378 ALA B CA 1
ATOM 8505 C C . ALA D 1 407 ? 101.007 104.703 188.385 1.00 36.79 378 ALA B C 1
ATOM 8506 O O . ALA D 1 407 ? 102.106 104.298 188.783 1.00 36.79 378 ALA B O 1
ATOM 8508 N N . ILE D 1 408 ? 100.689 104.731 187.086 1.00 36.87 379 ILE B N 1
ATOM 8509 C CA . ILE D 1 408 ? 101.651 104.243 186.098 1.00 36.87 379 ILE B CA 1
ATOM 8510 C C . ILE D 1 408 ? 102.857 105.172 186.020 1.00 36.87 379 ILE B C 1
ATOM 8511 O O . ILE D 1 408 ? 103.992 104.718 185.824 1.00 36.87 379 ILE B O 1
ATOM 8516 N N . ARG D 1 409 ? 102.640 106.483 186.171 1.00 36.48 380 ARG B N 1
ATOM 8517 C CA . ARG D 1 409 ? 103.764 107.414 186.145 1.00 36.48 380 ARG B CA 1
ATOM 8518 C C . ARG D 1 409 ? 104.683 107.215 187.345 1.00 36.48 380 ARG B C 1
ATOM 8519 O O . ARG D 1 409 ? 105.909 107.294 187.210 1.00 36.48 380 ARG B O 1
ATOM 8527 N N . ALA D 1 410 ? 104.118 106.961 188.527 1.00 40.15 381 ALA B N 1
ATOM 8528 C CA . ALA D 1 410 ? 104.953 106.664 189.684 1.00 40.15 381 ALA B CA 1
ATOM 8529 C C . ALA D 1 410 ? 105.674 105.333 189.514 1.00 40.15 381 ALA B C 1
ATOM 8530 O O . ALA D 1 410 ? 106.837 105.196 189.909 1.00 40.15 381 ALA B O 1
ATOM 8532 N N . GLN D 1 411 ? 104.999 104.341 188.928 1.00 40.35 382 GLN B N 1
ATOM 8533 C CA . GLN D 1 411 ? 105.611 103.028 188.745 1.00 40.35 382 GLN B CA 1
ATOM 8534 C C . GLN D 1 411 ? 106.781 103.087 187.771 1.00 40.35 382 GLN B C 1
ATOM 8535 O O . GLN D 1 411 ? 107.806 102.430 187.987 1.00 40.35 382 GLN B O 1
ATOM 8541 N N . VAL D 1 412 ? 106.650 103.864 186.694 1.00 40.38 383 VAL B N 1
ATOM 8542 C CA . VAL D 1 412 ? 107.712 103.905 185.690 1.00 40.38 383 VAL B CA 1
ATOM 8543 C C . VAL D 1 412 ? 108.945 104.618 186.238 1.00 40.38 383 VAL B C 1
ATOM 8544 O O . VAL D 1 412 ? 110.074 104.300 185.844 1.00 40.38 383 VAL B O 1
ATOM 8548 N N . GLU D 1 413 ? 108.763 105.578 187.144 1.00 42.17 384 GLU B N 1
ATOM 8549 C CA . GLU D 1 413 ? 109.877 106.216 187.839 1.00 42.17 384 GLU B CA 1
ATOM 8550 C C . GLU D 1 413 ? 110.429 105.377 189.001 1.00 42.17 384 GLU B C 1
ATOM 8551 O O . GLU D 1 413 ? 111.305 105.866 189.722 1.00 42.17 384 GLU B O 1
ATOM 8557 N N . GLU D 1 414 ? 109.949 104.143 189.193 1.00 45.09 385 GLU B N 1
ATOM 8558 C CA . GLU D 1 414 ? 110.421 103.234 190.238 1.00 45.09 385 GLU B CA 1
ATOM 8559 C C . GLU D 1 414 ? 110.156 103.826 191.624 1.00 45.09 385 GLU B C 1
ATOM 8560 O O . GLU D 1 414 ? 111.057 103.992 192.448 1.00 45.09 385 GLU B O 1
ATOM 8566 N N . LEU D 1 415 ? 108.884 104.146 191.852 1.00 45.54 386 LEU B N 1
ATOM 8567 C CA . LEU D 1 415 ? 108.358 104.563 193.143 1.00 45.54 386 LEU B CA 1
ATOM 8568 C C . LEU D 1 415 ? 107.257 103.599 193.559 1.00 45.54 386 LEU B C 1
ATOM 8569 O O . LEU D 1 415 ? 106.514 103.086 192.716 1.00 45.54 386 LEU B O 1
ATOM 8574 N N . THR D 1 416 ? 107.172 103.351 194.864 1.00 56.12 387 THR B N 1
ATOM 8575 C CA . THR D 1 416 ? 106.063 102.636 195.482 1.00 56.12 387 THR B CA 1
ATOM 8576 C C . THR D 1 416 ? 105.246 103.634 196.292 1.00 56.12 387 THR B C 1
ATOM 8577 O O . THR D 1 416 ? 105.807 104.520 196.945 1.00 56.12 387 THR B O 1
ATOM 8581 N N . VAL D 1 417 ? 103.923 103.504 196.222 1.00 51.64 388 VAL B N 1
ATOM 8582 C CA . VAL D 1 417 ? 103.018 104.561 196.662 1.00 51.64 388 VAL B CA 1
ATOM 8583 C C . VAL D 1 417 ? 101.726 103.931 197.170 1.00 51.64 388 VAL B C 1
ATOM 8584 O O . VAL D 1 417 ? 101.256 102.923 196.634 1.00 51.64 388 VAL B O 1
ATOM 8588 N N . ASP D 1 418 ? 101.154 104.538 198.210 1.00 54.69 389 ASP B N 1
ATOM 8589 C CA . ASP D 1 418 ? 99.954 104.027 198.856 1.00 54.69 389 ASP B CA 1
ATOM 8590 C C . ASP D 1 418 ? 98.704 104.443 198.085 1.00 54.69 389 ASP B C 1
ATOM 8591 O O . ASP D 1 418 ? 98.718 105.381 197.286 1.00 54.69 389 ASP B O 1
ATOM 8596 N N . GLU D 1 419 ? 97.605 103.730 198.345 1.00 54.85 390 GLU B N 1
ATOM 8597 C CA . GLU D 1 419 ? 96.359 104.000 197.633 1.00 54.85 390 GLU B CA 1
ATOM 8598 C C . GLU D 1 419 ? 95.776 105.349 198.040 1.00 54.85 390 GLU B C 1
ATOM 8599 O O . GLU D 1 419 ? 95.351 106.136 197.187 1.00 54.85 390 GLU B O 1
ATOM 8605 N N . GLU D 1 420 ? 95.734 105.632 199.344 1.00 53.82 391 GLU B N 1
ATOM 8606 C CA . GLU D 1 420 ? 95.222 106.923 199.795 1.00 53.82 391 GLU B CA 1
ATOM 8607 C C . GLU D 1 420 ? 96.137 108.060 199.361 1.00 53.82 391 GLU B C 1
ATOM 8608 O O . GLU D 1 420 ? 95.668 109.177 199.102 1.00 53.82 391 GLU B O 1
ATOM 8614 N N . CYS D 1 421 ? 97.440 107.790 199.262 1.00 52.18 392 CYS B N 1
ATOM 8615 C CA . CYS D 1 421 ? 98.357 108.767 198.690 1.00 52.18 392 CYS B CA 1
ATOM 8616 C C . CYS D 1 421 ? 98.020 109.045 197.231 1.00 52.18 392 CYS B C 1
ATOM 8617 O O . CYS D 1 421 ? 98.075 110.198 196.783 1.00 52.18 392 CYS B O 1
ATOM 8620 N N . LEU D 1 422 ? 97.670 108.002 196.472 1.00 46.13 393 LEU B N 1
ATOM 8621 C CA . LEU D 1 422 ? 97.223 108.212 195.099 1.00 46.13 393 LEU B CA 1
ATOM 8622 C C . LEU D 1 422 ? 95.935 109.021 195.063 1.00 46.13 393 LEU B C 1
ATOM 8623 O O . LEU D 1 422 ? 95.744 109.842 194.163 1.00 46.13 393 LEU B O 1
ATOM 8628 N N . VAL D 1 423 ? 95.039 108.801 196.033 1.00 47.53 394 VAL B N 1
ATOM 8629 C CA . VAL D 1 423 ? 93.796 109.573 196.095 1.00 47.53 394 VAL B CA 1
ATOM 8630 C C . VAL D 1 423 ? 94.098 111.051 196.319 1.00 47.53 394 VAL B C 1
ATOM 8631 O O . VAL D 1 423 ? 93.501 111.925 195.677 1.00 47.53 394 VAL B O 1
ATOM 8635 N N . LEU D 1 424 ? 95.031 111.351 197.224 1.00 47.17 395 LEU B N 1
ATOM 8636 C CA . LEU D 1 424 ? 95.408 112.745 197.450 1.00 47.17 395 LEU B CA 1
ATOM 8637 C C . LEU D 1 424 ? 96.065 113.350 196.214 1.00 47.17 395 LEU B C 1
ATOM 8638 O O . LEU D 1 424 ? 95.799 114.508 195.864 1.00 47.17 395 LEU B O 1
ATOM 8643 N N . LEU D 1 425 ? 96.924 112.581 195.538 1.00 43.10 396 LEU B N 1
ATOM 8644 C CA . LEU D 1 425 ? 97.567 113.081 194.326 1.00 43.10 396 LEU B CA 1
ATOM 8645 C C . LEU D 1 425 ? 96.547 113.335 193.223 1.00 43.10 396 LEU B C 1
ATOM 8646 O O . LEU D 1 425 ? 96.654 114.317 192.483 1.00 43.10 396 LEU B O 1
ATOM 8651 N N . GLY D 1 426 ? 95.546 112.464 193.100 1.00 41.69 397 GLY B N 1
ATOM 8652 C CA . GLY D 1 426 ? 94.492 112.693 192.127 1.00 41.69 397 GLY B CA 1
ATOM 8653 C C . GLY D 1 426 ? 93.645 113.904 192.463 1.00 41.69 397 GLY B C 1
ATOM 8654 O O . GLY D 1 426 ? 93.198 114.625 191.567 1.00 41.69 397 GLY B O 1
ATOM 8655 N N . GLU D 1 427 ? 93.397 114.133 193.756 1.00 44.33 398 GLU B N 1
ATOM 8656 C CA . GLU D 1 427 ? 92.677 115.335 194.165 1.00 44.33 398 GLU B CA 1
ATOM 8657 C C . GLU D 1 427 ? 93.473 116.580 193.791 1.00 44.33 398 GLU B C 1
ATOM 8658 O O . GLU D 1 427 ? 92.906 117.568 193.310 1.00 44.33 398 GLU B O 1
ATOM 8664 N N . ILE D 1 428 ? 94.792 116.542 193.994 1.00 42.59 399 ILE B N 1
ATOM 8665 C CA . ILE D 1 428 ? 95.636 117.668 193.598 1.00 42.59 399 ILE B CA 1
ATOM 8666 C C . ILE D 1 428 ? 95.625 117.827 192.080 1.00 42.59 399 ILE B C 1
ATOM 8667 O O . ILE D 1 428 ? 95.664 118.949 191.561 1.00 42.59 399 ILE B O 1
ATOM 8672 N N . GLY D 1 429 ? 95.585 116.712 191.349 1.00 40.63 400 GLY B N 1
ATOM 8673 C CA . GLY D 1 429 ? 95.570 116.787 189.897 1.00 40.63 400 GLY B CA 1
ATOM 8674 C C . GLY D 1 429 ? 94.302 117.422 189.359 1.00 40.63 400 GLY B C 1
ATOM 8675 O O . GLY D 1 429 ? 94.349 118.273 188.467 1.00 40.63 400 GLY B O 1
ATOM 8676 N N . GLN D 1 430 ? 93.150 117.017 189.895 1.00 42.24 401 GLN B N 1
ATOM 8677 C CA . GLN D 1 430 ? 91.902 117.668 189.513 1.00 42.24 401 GLN B CA 1
ATOM 8678 C C . GLN D 1 430 ? 91.856 119.116 189.982 1.00 42.24 401 GLN B C 1
ATOM 8679 O O . GLN D 1 430 ? 91.215 119.952 189.335 1.00 42.24 401 GLN B O 1
ATOM 8685 N N . ARG D 1 431 ? 92.512 119.432 191.101 1.00 44.65 402 ARG B N 1
ATOM 8686 C CA . ARG D 1 431 ? 92.440 120.788 191.634 1.00 44.65 402 ARG B CA 1
ATOM 8687 C C . ARG D 1 431 ? 93.164 121.781 190.733 1.00 44.65 402 ARG B C 1
ATOM 8688 O O . ARG D 1 431 ? 92.605 122.829 190.386 1.00 44.65 402 ARG B O 1
ATOM 8696 N N . THR D 1 432 ? 94.400 121.462 190.333 1.00 42.05 403 THR B N 1
ATOM 8697 C CA . THR D 1 432 ? 95.266 122.376 189.593 1.00 42.05 403 THR B CA 1
ATOM 8698 C C . THR D 1 432 ? 95.521 121.907 188.166 1.00 42.05 403 THR B C 1
ATOM 8699 O O . THR D 1 432 ? 95.145 122.600 187.217 1.00 42.05 403 THR B O 1
ATOM 8703 N N . SER D 1 433 ? 96.129 120.735 187.992 1.00 39.33 404 SER B N 1
ATOM 8704 C CA . SER D 1 433 ? 96.403 120.163 186.678 1.00 39.33 404 SER B CA 1
ATOM 8705 C C . SER D 1 433 ? 97.086 118.820 186.878 1.00 39.33 404 SER B C 1
ATOM 8706 O O . SER D 1 433 ? 97.712 118.573 187.912 1.00 39.33 404 SER B O 1
ATOM 8709 N N . LEU D 1 434 ? 96.990 117.969 185.857 1.00 33.64 405 LEU B N 1
ATOM 8710 C CA . LEU D 1 434 ? 97.632 116.661 185.925 1.00 33.64 405 LEU B CA 1
ATOM 8711 C C . LEU D 1 434 ? 99.150 116.772 185.845 1.00 33.64 405 LEU B C 1
ATOM 8712 O O . LEU D 1 434 ? 99.861 115.947 186.435 1.00 33.64 405 LEU B O 1
ATOM 8717 N N . ARG D 1 435 ? 99.657 117.773 185.117 1.00 33.43 406 ARG B N 1
ATOM 8718 C CA . ARG D 1 435 ? 101.101 117.945 184.974 1.00 33.43 406 ARG B CA 1
ATOM 8719 C C . ARG D 1 435 ? 101.760 118.239 186.317 1.00 33.43 406 ARG B C 1
ATOM 8720 O O . ARG D 1 435 ? 102.810 117.670 186.642 1.00 33.43 406 ARG B O 1
ATOM 8728 N N . HIS D 1 436 ? 101.141 119.107 187.121 1.00 38.44 407 HIS B N 1
ATOM 8729 C CA . HIS D 1 436 ? 101.653 119.379 188.460 1.00 38.44 407 HIS B CA 1
ATOM 8730 C C . HIS D 1 436 ? 101.609 118.131 189.332 1.00 38.44 407 HIS B C 1
ATOM 8731 O O . HIS D 1 436 ? 102.550 117.861 190.091 1.00 38.44 407 HIS B O 1
ATOM 8738 N N . ALA D 1 437 ? 100.528 117.354 189.227 1.00 36.95 408 ALA B N 1
ATOM 8739 C CA . ALA D 1 437 ? 100.379 116.163 190.055 1.00 36.95 408 ALA B CA 1
ATOM 8740 C C . ALA D 1 437 ? 101.446 115.124 189.740 1.00 36.95 408 ALA B C 1
ATOM 8741 O O . ALA D 1 437 ? 102.002 114.506 190.655 1.00 36.95 408 ALA B O 1
ATOM 8743 N N . VAL D 1 438 ? 101.748 114.912 188.457 1.00 36.36 409 VAL B N 1
ATOM 8744 C CA . VAL D 1 438 ? 102.818 113.973 188.121 1.00 36.36 409 VAL B CA 1
ATOM 8745 C C . VAL D 1 438 ? 104.176 114.541 188.526 1.00 36.36 409 VAL B C 1
ATOM 8746 O O . VAL D 1 438 ? 105.055 113.797 188.976 1.00 36.36 409 VAL B O 1
ATOM 8750 N N . GLN D 1 439 ? 104.381 115.857 188.376 1.00 40.24 410 GLN B N 1
ATOM 8751 C CA . GLN D 1 439 ? 105.693 116.409 188.707 1.00 40.24 410 GLN B CA 1
ATOM 8752 C C . GLN D 1 439 ? 105.959 116.408 190.208 1.00 40.24 410 GLN B C 1
ATOM 8753 O O . GLN D 1 439 ? 107.125 116.455 190.608 1.00 40.24 410 GLN B O 1
ATOM 8759 N N . LEU D 1 440 ? 104.918 116.369 191.046 1.00 40.51 411 LEU B N 1
ATOM 8760 C CA . LEU D 1 440 ? 105.140 116.299 192.490 1.00 40.51 411 LEU B CA 1
ATOM 8761 C C . LEU D 1 440 ? 105.684 114.951 192.964 1.00 40.51 411 LEU B C 1
ATOM 8762 O O . LEU D 1 440 ? 106.083 114.854 194.129 1.00 40.51 411 LEU B O 1
ATOM 8767 N N . LEU D 1 441 ? 105.706 113.917 192.116 1.00 40.49 412 LEU B N 1
ATOM 8768 C CA . LEU D 1 441 ? 106.071 112.580 192.583 1.00 40.49 412 LEU B CA 1
ATOM 8769 C C . LEU D 1 441 ? 107.540 112.496 192.986 1.00 40.49 412 LEU B C 1
ATOM 8770 O O . LEU D 1 441 ? 107.872 111.861 193.993 1.00 40.49 412 LEU B O 1
ATOM 8775 N N . SER D 1 442 ? 108.433 113.098 192.202 1.00 43.70 413 SER B N 1
ATOM 8776 C CA . SER D 1 442 ? 109.853 113.085 192.553 1.00 43.70 413 SER B CA 1
ATOM 8777 C C . SER D 1 442 ? 110.150 113.800 193.867 1.00 43.70 413 SER B C 1
ATOM 8778 O O . SER D 1 442 ? 110.847 113.212 194.714 1.00 43.70 413 SER B O 1
ATOM 8781 N N . PRO D 1 443 ? 109.691 115.038 194.108 1.00 42.94 414 PRO B N 1
ATOM 8782 C CA . PRO D 1 443 ? 109.882 115.617 195.448 1.00 42.94 414 PRO B CA 1
ATOM 8783 C C . PRO D 1 443 ? 109.175 114.844 196.544 1.00 42.94 414 PRO B C 1
ATOM 8784 O O . PRO D 1 443 ? 109.656 114.837 197.681 1.00 42.94 414 PRO B O 1
ATOM 8788 N N . ALA D 1 444 ? 108.057 114.181 196.238 1.00 46.38 415 ALA B N 1
ATOM 8789 C CA . ALA D 1 444 ? 107.438 113.299 197.222 1.00 46.38 415 ALA B CA 1
ATOM 8790 C C . ALA D 1 444 ? 108.362 112.142 197.572 1.00 46.38 415 ALA B C 1
ATOM 8791 O O . ALA D 1 444 ? 108.493 111.777 198.746 1.00 46.38 415 ALA B O 1
ATOM 8793 N N . SER D 1 445 ? 109.030 111.568 196.569 1.00 47.71 416 SER B N 1
ATOM 8794 C CA . SER D 1 445 ? 109.979 110.492 196.835 1.00 47.71 416 SER B CA 1
ATOM 8795 C C . SER D 1 445 ? 111.167 110.988 197.649 1.00 47.71 416 SER B C 1
ATOM 8796 O O . SER D 1 445 ? 111.651 110.280 198.537 1.00 47.71 416 SER B O 1
ATOM 8799 N N . ILE D 1 446 ? 111.655 112.196 197.358 1.00 47.81 417 ILE B N 1
ATOM 8800 C CA . ILE D 1 446 ? 112.796 112.723 198.105 1.00 47.81 417 ILE B CA 1
ATOM 8801 C C . ILE D 1 446 ? 112.397 113.034 199.544 1.00 47.81 417 ILE B C 1
ATOM 8802 O O . ILE D 1 446 ? 113.178 112.813 200.476 1.00 47.81 417 ILE B O 1
ATOM 8807 N N . VAL D 1 447 ? 111.189 113.562 199.750 1.00 49.35 418 VAL B N 1
ATOM 8808 C CA . VAL D 1 447 ? 110.726 113.841 201.105 1.00 49.35 418 VAL B CA 1
ATOM 8809 C C . VAL D 1 447 ? 110.508 112.540 201.867 1.00 49.35 418 VAL B C 1
ATOM 8810 O O . VAL D 1 447 ? 110.756 112.467 203.076 1.00 49.35 418 VAL B O 1
ATOM 8814 N N . ALA D 1 448 ? 110.030 111.498 201.183 1.00 53.19 419 ALA B N 1
ATOM 8815 C CA . ALA D 1 448 ? 109.864 110.205 201.839 1.00 53.19 419 ALA B CA 1
ATOM 8816 C C . ALA D 1 448 ? 111.211 109.587 202.186 1.00 53.19 419 ALA B C 1
ATOM 8817 O O . ALA D 1 448 ? 111.347 108.937 203.229 1.00 53.19 419 ALA B O 1
ATOM 8819 N N . LYS D 1 449 ? 112.212 109.767 201.318 1.00 54.17 420 LYS B N 1
ATOM 8820 C CA . LYS D 1 449 ? 113.546 109.243 201.595 1.00 54.17 420 LYS B CA 1
ATOM 8821 C C . LYS D 1 449 ? 114.142 109.900 202.832 1.00 54.17 420 LYS B C 1
ATOM 8822 O O . LYS D 1 449 ? 114.772 109.230 203.659 1.00 54.17 420 LYS B O 1
ATOM 8828 N N . MET D 1 450 ? 113.960 111.210 202.973 1.00 57.97 421 MET B N 1
ATOM 8829 C CA . MET D 1 450 ? 114.184 111.844 204.262 1.00 57.97 421 MET B CA 1
ATOM 8830 C C . MET D 1 450 ? 113.189 111.278 205.265 1.00 57.97 421 MET B C 1
ATOM 8831 O O . MET D 1 450 ? 112.056 110.943 204.910 1.00 57.97 421 MET B O 1
ATOM 8836 N N . ASN D 1 451 ? 113.628 111.154 206.518 1.00 64.73 422 ASN B N 1
ATOM 8837 C CA . ASN D 1 451 ? 112.956 110.430 207.600 1.00 64.73 422 ASN B CA 1
ATOM 8838 C C . ASN D 1 451 ? 112.958 108.915 207.402 1.00 64.73 422 ASN B C 1
ATOM 8839 O O . ASN D 1 451 ? 112.251 108.209 208.134 1.00 64.73 422 ASN B O 1
ATOM 8844 N N . GLY D 1 452 ? 113.723 108.388 206.441 1.00 64.48 423 GLY B N 1
ATOM 8845 C CA . GLY D 1 452 ? 113.978 106.962 206.356 1.00 64.48 423 GLY B CA 1
ATOM 8846 C C . GLY D 1 452 ? 112.784 106.069 206.083 1.00 64.48 423 GLY B C 1
ATOM 8847 O O . GLY D 1 452 ? 112.600 105.070 206.785 1.00 64.48 423 GLY B O 1
ATOM 8848 N N . ARG D 1 453 ? 111.962 106.420 205.091 1.00 63.84 424 ARG B N 1
ATOM 8849 C CA . ARG D 1 453 ? 110.846 105.590 204.642 1.00 63.84 424 ARG B CA 1
ATOM 8850 C C . ARG D 1 453 ? 110.941 105.419 203.134 1.00 63.84 424 ARG B C 1
ATOM 8851 O O . ARG D 1 453 ? 110.929 106.405 202.392 1.00 63.84 424 ARG B O 1
ATOM 8859 N N . ASP D 1 454 ? 111.023 104.166 202.681 1.00 69.25 425 ASP B N 1
ATOM 8860 C CA . ASP D 1 454 ? 111.079 103.906 201.247 1.00 69.25 425 ASP B CA 1
ATOM 8861 C C . ASP D 1 454 ? 109.735 104.156 200.575 1.00 69.25 425 ASP B C 1
ATOM 8862 O O . ASP D 1 454 ? 109.697 104.604 199.423 1.00 69.25 425 ASP B O 1
ATOM 8867 N N . ASN D 1 455 ? 108.632 103.883 201.271 1.00 62.67 426 ASN B N 1
ATOM 8868 C CA . ASN D 1 455 ? 107.294 104.048 200.719 1.00 62.67 426 ASN B CA 1
ATOM 8869 C C . ASN D 1 455 ? 106.805 105.470 200.959 1.00 62.67 426 ASN B C 1
ATOM 8870 O O . ASN D 1 455 ? 106.939 106.002 202.066 1.00 62.67 426 ASN B O 1
ATOM 8875 N N . ILE D 1 456 ? 106.242 106.078 199.921 1.00 52.02 427 ILE B N 1
ATOM 8876 C CA . ILE D 1 456 ? 105.710 107.433 200.014 1.00 52.02 427 ILE B CA 1
ATOM 8877 C C . ILE D 1 456 ? 104.363 107.379 200.723 1.00 52.02 427 ILE B C 1
ATOM 8878 O O . ILE D 1 456 ? 103.537 106.500 200.447 1.00 52.02 427 ILE B O 1
ATOM 8883 N N . CYS D 1 457 ? 104.140 108.325 201.637 1.00 54.00 428 CYS B N 1
ATOM 8884 C CA . CYS D 1 457 ? 102.961 108.385 202.493 1.00 54.00 428 CYS B CA 1
ATOM 8885 C C . CYS D 1 457 ? 102.162 109.654 202.215 1.00 54.00 428 CYS B C 1
ATOM 8886 O O . CYS D 1 457 ? 102.586 110.537 201.466 1.00 54.00 428 CYS B O 1
ATOM 8889 N N . LYS D 1 458 ? 100.984 109.728 202.840 1.00 50.73 429 LYS B N 1
ATOM 8890 C CA . LYS D 1 458 ? 100.079 110.853 202.618 1.00 50.73 429 LYS B CA 1
ATOM 8891 C C . LYS D 1 458 ? 100.653 112.152 203.174 1.00 50.73 429 LYS B C 1
ATOM 8892 O O . LYS D 1 458 ? 100.487 113.221 202.570 1.00 50.73 429 LYS B O 1
ATOM 8898 N N . ALA D 1 459 ? 101.315 112.083 204.332 1.00 50.05 430 ALA B N 1
ATOM 8899 C CA . ALA D 1 459 ? 101.891 113.285 204.927 1.00 50.05 430 ALA B CA 1
ATOM 8900 C C . ALA D 1 459 ? 103.001 113.864 204.060 1.00 50.05 430 ALA B C 1
ATOM 8901 O O . ALA D 1 459 ? 103.229 115.078 204.080 1.00 50.05 430 ALA B O 1
ATOM 8903 N N . ASP D 1 460 ? 103.690 113.020 203.285 1.00 50.83 431 ASP B N 1
ATOM 8904 C CA . ASP D 1 460 ? 104.688 113.525 202.348 1.00 50.83 431 ASP B CA 1
ATOM 8905 C C . ASP D 1 460 ? 104.047 114.416 201.291 1.00 50.83 431 ASP B C 1
ATOM 8906 O O . ASP D 1 460 ? 104.587 115.476 200.957 1.00 50.83 431 ASP B O 1
ATOM 8911 N N . ILE D 1 461 ? 102.874 114.028 200.785 1.00 46.70 432 ILE B N 1
ATOM 8912 C CA . ILE D 1 461 ? 102.193 114.859 199.790 1.00 46.70 432 ILE B CA 1
ATOM 8913 C C . ILE D 1 461 ? 101.601 116.097 200.444 1.00 46.70 432 ILE B C 1
ATOM 8914 O O . ILE D 1 461 ? 101.567 117.171 199.834 1.00 46.70 432 ILE B O 1
ATOM 8919 N N . GLU D 1 462 ? 101.118 115.975 201.684 1.00 46.89 433 GLU B N 1
ATOM 8920 C CA . GLU D 1 462 ? 100.617 117.157 202.382 1.00 46.89 433 GLU B CA 1
ATOM 8921 C C . GLU D 1 462 ? 101.732 118.166 202.631 1.00 46.89 433 GLU B C 1
ATOM 8922 O O . GLU D 1 462 ? 101.491 119.378 202.621 1.00 46.89 433 GLU B O 1
ATOM 8928 N N . GLU D 1 463 ? 102.952 117.681 202.858 1.00 45.71 434 GLU B N 1
ATOM 8929 C CA . GLU D 1 463 ? 104.112 118.558 202.970 1.00 45.71 434 GLU B CA 1
ATOM 8930 C C . GLU D 1 463 ? 104.477 119.161 201.616 1.00 45.71 434 GLU B C 1
ATOM 8931 O O . GLU D 1 463 ? 104.706 120.372 201.501 1.00 45.71 434 GLU B O 1
ATOM 8937 N N . VAL D 1 464 ? 104.521 118.326 200.576 1.00 43.92 435 VAL B N 1
ATOM 8938 C CA . VAL D 1 464 ? 105.067 118.744 199.288 1.00 43.92 435 VAL B CA 1
ATOM 8939 C C . VAL D 1 464 ? 104.133 119.727 198.592 1.00 43.92 435 VAL B C 1
ATOM 8940 O O . VAL D 1 464 ? 104.589 120.705 197.989 1.00 43.92 435 VAL B O 1
ATOM 8944 N N . THR D 1 465 ? 102.822 119.483 198.644 1.00 41.91 436 THR B N 1
ATOM 8945 C CA . THR D 1 465 ? 101.881 120.408 198.020 1.00 41.91 436 THR B CA 1
ATOM 8946 C C . THR D 1 465 ? 101.883 121.764 198.716 1.00 41.91 436 THR B C 1
ATOM 8947 O O . THR D 1 465 ? 101.567 122.779 198.085 1.00 41.91 436 THR B O 1
ATOM 8951 N N . SER D 1 466 ? 102.229 121.801 200.006 1.00 43.38 437 SER B N 1
ATOM 8952 C CA . SER D 1 466 ? 102.418 123.076 200.688 1.00 43.38 437 SER B CA 1
ATOM 8953 C C . SER D 1 466 ? 103.725 123.735 200.270 1.00 43.38 437 SER B C 1
ATOM 8954 O O . SER D 1 466 ? 103.783 124.959 200.107 1.00 43.38 437 SER B O 1
ATOM 8957 N N . LEU D 1 467 ? 104.789 122.943 200.102 1.00 42.25 438 LEU B N 1
ATOM 8958 C CA . LEU D 1 467 ? 106.085 123.512 199.740 1.00 42.25 438 LEU B CA 1
ATOM 8959 C C . LEU D 1 467 ? 106.063 124.103 198.335 1.00 42.25 438 LEU B C 1
ATOM 8960 O O . LEU D 1 467 ? 106.450 125.261 198.139 1.00 42.25 438 LEU B O 1
ATOM 8965 N N . TYR D 1 468 ? 105.596 123.329 197.353 1.00 41.10 439 TYR B N 1
ATOM 8966 C CA . TYR D 1 468 ? 105.581 123.716 195.944 1.00 41.10 439 TYR B CA 1
ATOM 8967 C C . TYR D 1 468 ? 104.145 123.946 195.498 1.00 41.10 439 TYR B C 1
ATOM 8968 O O . TYR D 1 468 ? 103.319 123.029 195.564 1.00 41.10 439 TYR B O 1
ATOM 8977 N N . LEU D 1 469 ? 103.862 125.159 195.035 1.00 41.79 440 LEU B N 1
ATOM 8978 C CA . LEU D 1 469 ? 102.570 125.541 194.487 1.00 41.79 440 LEU B CA 1
ATOM 8979 C C . LEU D 1 469 ? 102.620 125.496 192.966 1.00 41.79 440 LEU B C 1
ATOM 8980 O O . LEU D 1 469 ? 103.686 125.584 192.354 1.00 41.79 440 LEU B O 1
ATOM 8985 N N . ASP D 1 470 ? 101.446 125.350 192.360 1.00 44.05 441 ASP B N 1
ATOM 8986 C CA . ASP D 1 470 ? 101.332 125.461 190.916 1.00 44.05 441 ASP B CA 1
ATOM 8987 C C . ASP D 1 470 ? 101.422 126.930 190.509 1.00 44.05 441 ASP B C 1
ATOM 8988 O O . ASP D 1 470 ? 101.486 127.834 191.345 1.00 44.05 441 ASP B O 1
ATOM 8993 N N . ALA D 1 471 ? 101.434 127.171 189.197 1.00 44.86 442 ALA B N 1
ATOM 8994 C CA . ALA D 1 471 ? 101.639 128.527 188.700 1.00 44.86 442 ALA B CA 1
ATOM 8995 C C . ALA D 1 471 ? 100.448 129.428 189.005 1.00 44.86 442 ALA B C 1
ATOM 8996 O O . ALA D 1 471 ? 100.628 130.589 189.391 1.00 44.86 442 ALA B O 1
ATOM 8998 N N . LYS D 1 472 ? 99.227 128.916 188.832 1.00 47.27 443 LYS B N 1
ATOM 8999 C CA . LYS D 1 472 ? 98.039 129.737 189.057 1.00 47.27 443 LYS B CA 1
ATOM 9000 C C . LYS D 1 472 ? 97.902 130.106 190.531 1.00 47.27 443 LYS B C 1
ATOM 9001 O O . LYS D 1 472 ? 97.635 131.267 190.865 1.00 47.27 443 LYS B O 1
ATOM 9007 N N . SER D 1 473 ? 98.098 129.133 191.426 1.00 45.25 444 SER B N 1
ATOM 9008 C CA . SER D 1 473 ? 98.001 129.409 192.856 1.00 45.25 444 SER B CA 1
ATOM 9009 C C . SER D 1 473 ? 99.093 130.368 193.307 1.00 45.25 444 SER B C 1
ATOM 9010 O O . SER D 1 473 ? 98.852 131.246 194.142 1.00 45.25 444 SER B O 1
ATOM 9013 N N . SER D 1 474 ? 100.301 130.219 192.764 1.00 45.53 445 SER B N 1
ATOM 9014 C CA . SER D 1 474 ? 101.387 131.122 193.124 1.00 45.53 445 SER B CA 1
ATOM 9015 C C . SER D 1 474 ? 101.120 132.539 192.635 1.00 45.53 445 SER B C 1
ATOM 9016 O O . SER D 1 474 ? 101.403 133.508 193.348 1.00 45.53 445 SER B O 1
ATOM 9019 N N . ALA D 1 475 ? 100.587 132.684 191.419 1.00 45.94 446 ALA B N 1
ATOM 9020 C CA . ALA D 1 475 ? 100.249 134.014 190.923 1.00 45.94 446 ALA B CA 1
ATOM 9021 C C . ALA D 1 475 ? 99.137 134.643 191.752 1.00 45.94 446 ALA B C 1
ATOM 9022 O O . ALA D 1 475 ? 99.172 135.847 192.031 1.00 45.94 446 ALA B O 1
ATOM 9024 N N . LYS D 1 476 ? 98.149 133.842 192.161 1.00 47.46 447 LYS B N 1
ATOM 9025 C CA . LYS D 1 476 ? 97.097 134.343 193.041 1.00 47.46 447 LYS B CA 1
ATOM 9026 C C . LYS D 1 476 ? 97.672 134.790 194.381 1.00 47.46 447 LYS B C 1
ATOM 9027 O O . LYS D 1 476 ? 97.291 135.841 194.911 1.00 47.46 447 LYS B O 1
ATOM 9033 N N . LEU D 1 477 ? 98.595 134.001 194.938 1.00 47.74 448 LEU B N 1
ATOM 9034 C CA . LEU D 1 477 ? 99.219 134.346 196.211 1.00 47.74 448 LEU B CA 1
ATOM 9035 C C . LEU D 1 477 ? 100.021 135.636 196.104 1.00 47.74 448 LEU B C 1
ATOM 9036 O O . LEU D 1 477 ? 99.976 136.480 197.006 1.00 47.74 448 LEU B O 1
ATOM 9041 N N . LEU D 1 478 ? 100.763 135.806 195.009 1.00 47.25 449 LEU B N 1
ATOM 9042 C CA . LEU D 1 478 ? 101.524 137.039 194.827 1.00 47.25 449 LEU B CA 1
ATOM 9043 C C . LEU D 1 478 ? 100.602 138.233 194.621 1.00 47.25 449 LEU B C 1
ATOM 9044 O O . LEU D 1 478 ? 100.902 139.339 195.081 1.00 47.25 449 LEU B O 1
ATOM 9049 N N . HIS D 1 479 ? 99.476 138.034 193.931 1.00 52.47 450 HIS B N 1
ATOM 9050 C CA . HIS D 1 479 ? 98.550 139.144 193.726 1.00 52.47 450 HIS B CA 1
ATOM 9051 C C . HIS D 1 479 ? 97.844 139.531 195.018 1.00 52.47 450 HIS B C 1
ATOM 9052 O O . HIS D 1 479 ? 97.494 140.703 195.199 1.00 52.47 450 HIS B O 1
ATOM 9059 N N . GLU D 1 480 ? 97.608 138.569 195.915 1.00 51.15 451 GLU B N 1
ATOM 9060 C CA . GLU D 1 480 ? 97.049 138.906 197.221 1.00 51.15 451 GLU B CA 1
ATOM 9061 C C . GLU D 1 480 ? 98.001 139.791 198.016 1.00 51.15 451 GLU B C 1
ATOM 9062 O O . GLU D 1 480 ? 97.575 140.761 198.652 1.00 51.15 451 GLU B O 1
ATOM 9068 N N . GLN D 1 481 ? 99.292 139.477 197.987 1.00 50.07 452 GLN B N 1
ATOM 9069 C CA . GLN D 1 481 ? 100.287 140.250 198.722 1.00 50.07 452 GLN B CA 1
ATOM 9070 C C . GLN D 1 481 ? 100.526 141.583 198.021 1.00 50.07 452 GLN B C 1
ATOM 9071 O O . GLN D 1 481 ? 99.977 141.847 196.952 1.00 50.07 452 GLN B O 1
ATOM 9077 N N . GLN E 2 63 ? 97.871 194.231 168.627 1.00 48.42 45 GLN F N 1
ATOM 9078 C CA . GLN E 2 63 ? 98.667 193.701 169.769 1.00 48.42 45 GLN F CA 1
ATOM 9079 C C . GLN E 2 63 ? 99.447 194.823 170.439 1.00 48.42 45 GLN F C 1
ATOM 9080 O O . GLN E 2 63 ? 100.428 195.316 169.881 1.00 48.42 45 GLN F O 1
ATOM 9086 N N . VAL E 2 64 ? 98.995 195.214 171.631 1.00 47.86 46 VAL F N 1
ATOM 9087 C CA . VAL E 2 64 ? 99.629 196.253 172.437 1.00 47.86 46 VAL F CA 1
ATOM 9088 C C . VAL E 2 64 ? 100.253 195.662 173.696 1.00 47.86 46 VAL F C 1
ATOM 9089 O O . VAL E 2 64 ? 101.383 195.997 174.053 1.00 47.86 46 VAL F O 1
ATOM 9093 N N . LYS E 2 65 ? 99.520 194.787 174.390 1.00 46.74 47 LYS F N 1
ATOM 9094 C CA . LYS E 2 65 ? 100.073 194.141 175.578 1.00 46.74 47 LYS F CA 1
ATOM 9095 C C . LYS E 2 65 ? 101.240 193.232 175.219 1.00 46.74 47 LYS F C 1
ATOM 9096 O O . LYS E 2 65 ? 102.263 193.222 175.914 1.00 46.74 47 LYS F O 1
ATOM 9102 N N . ALA E 2 66 ? 101.106 192.461 174.137 1.00 43.86 48 ALA F N 1
ATOM 9103 C CA . ALA E 2 66 ? 102.195 191.590 173.710 1.00 43.86 48 ALA F CA 1
ATOM 9104 C C . ALA E 2 66 ? 103.409 192.399 173.273 1.00 43.86 48 ALA F C 1
ATOM 9105 O O . ALA E 2 66 ? 104.549 192.032 173.577 1.00 43.86 48 ALA F O 1
ATOM 9107 N N . ARG E 2 67 ? 103.188 193.512 172.572 1.00 46.31 49 ARG F N 1
ATOM 9108 C CA . ARG E 2 67 ? 104.311 194.345 172.156 1.00 46.31 49 ARG F CA 1
ATOM 9109 C C . ARG E 2 67 ? 104.962 195.042 173.344 1.00 46.31 49 ARG F C 1
ATOM 9110 O O . ARG E 2 67 ? 106.185 195.218 173.360 1.00 46.31 49 ARG F O 1
ATOM 9118 N N . LYS E 2 68 ? 104.177 195.436 174.350 1.00 45.63 50 LYS F N 1
ATOM 9119 C CA . LYS E 2 68 ? 104.768 195.998 175.561 1.00 45.63 50 LYS F CA 1
ATOM 9120 C C . LYS E 2 68 ? 105.589 194.954 176.309 1.00 45.63 50 LYS F C 1
ATOM 9121 O O . LYS E 2 68 ? 106.657 195.266 176.852 1.00 45.63 50 LYS F O 1
ATOM 9127 N N . ALA E 2 69 ? 105.101 193.712 176.355 1.00 44.05 51 ALA F N 1
ATOM 9128 C CA . ALA E 2 69 ? 105.874 192.631 176.957 1.00 44.05 51 ALA F CA 1
ATOM 9129 C C . ALA E 2 69 ? 107.168 192.392 176.192 1.00 44.05 51 ALA F C 1
ATOM 9130 O O . ALA E 2 69 ? 108.221 192.145 176.794 1.00 44.05 51 ALA F O 1
ATOM 9132 N N . ALA E 2 70 ? 107.104 192.461 174.861 1.00 43.33 52 ALA F N 1
ATOM 9133 C CA . ALA E 2 70 ? 108.309 192.342 174.049 1.00 43.33 52 ALA F CA 1
ATOM 9134 C C . ALA E 2 70 ? 109.276 193.482 174.334 1.00 43.33 52 ALA F C 1
ATOM 9135 O O . ALA E 2 70 ? 110.492 193.281 174.353 1.00 43.33 52 ALA F O 1
ATOM 9137 N N . GLY E 2 71 ? 108.753 194.686 174.565 1.00 44.50 53 GLY F N 1
ATOM 9138 C CA . GLY E 2 71 ? 109.617 195.802 174.919 1.00 44.50 53 GLY F CA 1
ATOM 9139 C C . GLY E 2 71 ? 110.299 195.617 176.262 1.00 44.50 53 GLY F C 1
ATOM 9140 O O . GLY E 2 71 ? 111.479 195.945 176.421 1.00 44.50 53 GLY F O 1
ATOM 9141 N N . VAL E 2 72 ? 109.565 195.101 177.250 1.00 45.40 54 VAL F N 1
ATOM 9142 C CA . VAL E 2 72 ? 110.161 194.844 178.561 1.00 45.40 54 VAL F CA 1
ATOM 9143 C C . VAL E 2 72 ? 111.234 193.763 178.453 1.00 45.40 54 VAL F C 1
ATOM 9144 O O . VAL E 2 72 ? 112.306 193.867 179.064 1.00 45.40 54 VAL F O 1
ATOM 9148 N N . ILE E 2 73 ? 110.965 192.713 177.673 1.00 44.30 55 ILE F N 1
ATOM 9149 C CA . ILE E 2 73 ? 111.968 191.672 177.449 1.00 44.30 55 ILE F CA 1
ATOM 9150 C C . ILE E 2 73 ? 113.169 192.245 176.706 1.00 44.30 55 ILE F C 1
ATOM 9151 O O . ILE E 2 73 ? 114.311 191.831 176.931 1.00 44.30 55 ILE F O 1
ATOM 9156 N N . LEU E 2 74 ? 112.930 193.181 175.791 1.00 48.18 56 LEU F N 1
ATOM 9157 C CA . LEU E 2 74 ? 114.028 193.815 175.073 1.00 48.18 56 LEU F CA 1
ATOM 9158 C C . LEU E 2 74 ? 114.899 194.631 176.014 1.00 48.18 56 LEU F C 1
ATOM 9159 O O . LEU E 2 74 ? 116.126 194.651 175.874 1.00 48.18 56 LEU F O 1
ATOM 9164 N N . GLN E 2 75 ? 114.281 195.326 176.968 1.00 47.54 57 GLN F N 1
ATOM 9165 C CA . GLN E 2 75 ? 115.072 196.040 177.966 1.00 47.54 57 GLN F CA 1
ATOM 9166 C C . GLN E 2 75 ? 115.853 195.066 178.841 1.00 47.54 57 GLN F C 1
ATOM 9167 O O . GLN E 2 75 ? 117.001 195.342 179.207 1.00 47.54 57 GLN F O 1
ATOM 9173 N N . MET E 2 76 ? 115.246 193.924 179.186 1.00 47.35 58 MET F N 1
ATOM 9174 C CA . MET E 2 76 ? 115.974 192.889 179.920 1.00 47.35 58 MET F CA 1
ATOM 9175 C C . MET E 2 76 ? 117.171 192.385 179.121 1.00 47.35 58 MET F C 1
ATOM 9176 O O . MET E 2 76 ? 118.230 192.093 179.687 1.00 47.35 58 MET F O 1
ATOM 9181 N N . ILE E 2 77 ? 117.011 192.269 177.803 1.00 47.14 59 ILE F N 1
ATOM 9182 C CA . ILE E 2 77 ? 118.118 191.874 176.935 1.00 47.14 59 ILE F CA 1
ATOM 9183 C C . ILE E 2 77 ? 119.205 192.940 176.956 1.00 47.14 59 ILE F C 1
ATOM 9184 O O . ILE E 2 77 ? 120.399 192.635 177.054 1.00 47.14 59 ILE F O 1
ATOM 9189 N N . ARG E 2 78 ? 118.803 194.209 176.847 1.00 48.84 60 ARG F N 1
ATOM 9190 C CA . ARG E 2 78 ? 119.770 195.296 176.727 1.00 48.84 60 ARG F CA 1
ATOM 9191 C C . ARG E 2 78 ? 120.583 195.469 178.005 1.00 48.84 60 ARG F C 1
ATOM 9192 O O . ARG E 2 78 ? 121.808 195.622 177.946 1.00 48.84 60 ARG F O 1
ATOM 9200 N N . GLU E 2 79 ? 119.928 195.440 179.170 1.00 50.63 61 GLU F N 1
ATOM 9201 C CA . GLU E 2 79 ? 120.671 195.455 180.428 1.00 50.63 61 GLU F CA 1
ATOM 9202 C C . GLU E 2 79 ? 121.349 194.124 180.744 1.00 50.63 61 GLU F C 1
ATOM 9203 O O . GLU E 2 79 ? 122.124 194.067 181.704 1.00 50.63 61 GLU F O 1
ATOM 9209 N N . GLY E 2 80 ? 121.085 193.063 179.982 1.00 50.92 62 GLY F N 1
ATOM 9210 C CA . GLY E 2 80 ? 121.735 191.791 180.218 1.00 50.92 62 GLY F CA 1
ATOM 9211 C C . GLY E 2 80 ? 121.188 190.990 181.376 1.00 50.92 62 GLY F C 1
ATOM 9212 O O . GLY E 2 80 ? 121.776 189.960 181.724 1.00 50.92 62 GLY F O 1
ATOM 9213 N N . LYS E 2 81 ? 120.081 191.421 181.987 1.00 50.77 63 LYS F N 1
ATOM 9214 C CA . LYS E 2 81 ? 119.522 190.678 183.107 1.00 50.77 63 LYS F CA 1
ATOM 9215 C C . LYS E 2 81 ? 118.952 189.332 182.684 1.00 50.77 63 LYS F C 1
ATOM 9216 O O . LYS E 2 81 ? 118.874 188.423 183.517 1.00 50.77 63 LYS F O 1
ATOM 9222 N N . ILE E 2 82 ? 118.556 189.178 181.422 1.00 46.16 64 ILE F N 1
ATOM 9223 C CA . ILE E 2 82 ? 118.116 187.881 180.922 1.00 46.16 64 ILE F CA 1
ATOM 9224 C C . ILE E 2 82 ? 119.349 187.009 180.714 1.00 46.16 64 ILE F C 1
ATOM 9225 O O . ILE E 2 82 ? 120.335 187.430 180.096 1.00 46.16 64 ILE F O 1
ATOM 9230 N N . ALA E 2 83 ? 119.327 185.814 181.298 1.00 46.91 65 ALA F N 1
ATOM 9231 C CA . ALA E 2 83 ? 120.470 184.914 181.235 1.00 46.91 65 ALA F CA 1
ATOM 9232 C C . ALA E 2 83 ? 120.045 183.518 181.660 1.00 46.91 65 ALA F C 1
ATOM 9233 O O . ALA E 2 83 ? 119.486 183.340 182.747 1.00 46.91 65 ALA F O 1
ATOM 9235 N N . GLY E 2 84 ? 120.313 182.523 180.820 1.00 45.87 66 GLY F N 1
ATOM 9236 C CA . GLY E 2 84 ? 119.758 181.202 181.052 1.00 45.87 66 GLY F CA 1
ATOM 9237 C C . GLY E 2 84 ? 118.248 181.194 181.030 1.00 45.87 66 GLY F C 1
ATOM 9238 O O . GLY E 2 84 ? 117.627 180.434 181.780 1.00 45.87 66 GLY F O 1
ATOM 9239 N N . ARG E 2 85 ? 117.642 182.040 180.196 1.00 43.95 67 ARG F N 1
ATOM 9240 C CA . ARG E 2 85 ? 116.199 182.202 180.110 1.00 43.95 67 ARG F CA 1
ATOM 9241 C C . ARG E 2 85 ? 115.811 182.335 178.647 1.00 43.95 67 ARG F C 1
ATOM 9242 O O . ARG E 2 85 ? 116.619 182.744 177.810 1.00 43.95 67 ARG F O 1
ATOM 9250 N N . ALA E 2 86 ? 114.563 181.978 178.354 1.00 41.05 68 ALA F N 1
ATOM 9251 C CA . ALA E 2 86 ? 113.987 182.031 177.018 1.00 41.05 68 ALA F CA 1
ATOM 9252 C C . ALA E 2 86 ? 112.631 182.719 177.113 1.00 41.05 68 ALA F C 1
ATOM 9253 O O . ALA E 2 86 ? 112.174 183.077 178.202 1.00 41.05 68 ALA F O 1
ATOM 9255 N N . ILE E 2 87 ? 111.995 182.921 175.957 1.00 40.95 69 ILE F N 1
ATOM 9256 C CA . ILE E 2 87 ? 110.717 183.619 175.836 1.00 40.95 69 ILE F CA 1
ATOM 9257 C C . ILE E 2 87 ? 109.769 182.742 175.035 1.00 40.95 69 ILE F C 1
ATOM 9258 O O . ILE E 2 87 ? 110.189 182.056 174.097 1.00 40.95 69 ILE F O 1
ATOM 9263 N N . LEU E 2 88 ? 108.493 182.763 175.417 1.00 42.89 70 LEU F N 1
ATOM 9264 C CA . LEU E 2 88 ? 107.426 182.042 174.737 1.00 42.89 70 LEU F CA 1
ATOM 9265 C C . LEU E 2 88 ? 106.334 183.022 174.344 1.00 42.89 70 LEU F C 1
ATOM 9266 O O . LEU E 2 88 ? 105.973 183.905 175.126 1.00 42.89 70 LEU F O 1
ATOM 9271 N N . ILE E 2 89 ? 105.816 182.855 173.128 1.00 42.81 71 ILE F N 1
ATOM 9272 C CA . ILE E 2 89 ? 104.743 183.682 172.581 1.00 42.81 71 ILE F CA 1
ATOM 9273 C C . ILE E 2 89 ? 103.577 182.739 172.313 1.00 42.81 71 ILE F C 1
ATOM 9274 O O . ILE E 2 89 ? 103.612 181.958 171.354 1.00 42.81 71 ILE F O 1
ATOM 9279 N N . ALA E 2 90 ? 102.549 182.815 173.154 1.00 44.48 72 ALA F N 1
ATOM 9280 C CA . ALA E 2 90 ? 101.376 181.956 173.080 1.00 44.48 72 ALA F CA 1
ATOM 9281 C C . ALA E 2 90 ? 100.202 182.709 172.465 1.00 44.48 72 ALA F C 1
ATOM 9282 O O . ALA E 2 90 ? 100.262 183.916 172.222 1.00 44.48 72 ALA F O 1
ATOM 9284 N N . GLY E 2 91 ? 99.125 181.968 172.218 1.00 47.57 73 GLY F N 1
ATOM 9285 C CA . GLY E 2 91 ? 97.874 182.489 171.704 1.00 47.57 73 GLY F CA 1
ATOM 9286 C C . GLY E 2 91 ? 97.375 181.678 170.529 1.00 47.57 73 GLY F C 1
ATOM 9287 O O . GLY E 2 91 ? 97.983 180.697 170.106 1.00 47.57 73 GLY F O 1
ATOM 9288 N N . GLN E 2 92 ? 96.246 182.125 169.983 1.00 51.99 74 GLN F N 1
ATOM 9289 C CA . GLN E 2 92 ? 95.621 181.422 168.874 1.00 51.99 74 GLN F CA 1
ATOM 9290 C C . GLN E 2 92 ? 96.498 181.530 167.625 1.00 51.99 74 GLN F C 1
ATOM 9291 O O . GLN E 2 92 ? 97.372 182.396 167.552 1.00 51.99 74 GLN F O 1
ATOM 9297 N N . PRO E 2 93 ? 96.308 180.645 166.637 1.00 51.23 75 PRO F N 1
ATOM 9298 C CA . PRO E 2 93 ? 97.203 180.659 165.473 1.00 51.23 75 PRO F CA 1
ATOM 9299 C C . PRO E 2 93 ? 97.053 181.916 164.631 1.00 51.23 75 PRO F C 1
ATOM 9300 O O . PRO E 2 93 ? 95.978 182.514 164.539 1.00 51.23 75 PRO F O 1
ATOM 9304 N N . GLY E 2 94 ? 98.162 182.314 164.014 1.00 49.97 76 GLY F N 1
ATOM 9305 C CA . GLY E 2 94 ? 98.143 183.409 163.067 1.00 49.97 76 GLY F CA 1
ATOM 9306 C C . GLY E 2 94 ? 97.948 184.785 163.660 1.00 49.97 76 GLY F C 1
ATOM 9307 O O . GLY E 2 94 ? 97.580 185.706 162.926 1.00 49.97 76 GLY F O 1
ATOM 9308 N N . THR E 2 95 ? 98.191 184.959 164.959 1.00 48.01 77 THR F N 1
ATOM 9309 C CA . THR E 2 95 ? 98.048 186.257 165.626 1.00 48.01 77 THR F CA 1
ATOM 9310 C C . THR E 2 95 ? 99.376 187.015 165.659 1.00 48.01 77 THR F C 1
ATOM 9311 O O . THR E 2 95 ? 99.796 187.533 166.692 1.00 48.01 77 THR F O 1
ATOM 9315 N N . GLY E 2 96 ? 100.039 187.086 164.505 1.00 47.12 78 GLY F N 1
ATOM 9316 C CA . GLY E 2 96 ? 101.227 187.911 164.335 1.00 47.12 78 GLY F CA 1
ATOM 9317 C C . GLY E 2 96 ? 102.390 187.584 165.246 1.00 47.12 78 GLY F C 1
ATOM 9318 O O . GLY E 2 96 ? 103.150 188.489 165.600 1.00 47.12 78 GLY F O 1
ATOM 9319 N N . LYS E 2 97 ? 102.553 186.317 165.640 1.00 45.79 79 LYS F N 1
ATOM 9320 C CA . LYS E 2 97 ? 103.637 185.958 166.554 1.00 45.79 79 LYS F CA 1
ATOM 9321 C C . LYS E 2 97 ? 105.000 186.173 165.909 1.00 45.79 79 LYS F C 1
ATOM 9322 O O . LYS E 2 97 ? 105.918 186.722 166.537 1.00 45.79 79 LYS F O 1
ATOM 9328 N N . THR E 2 98 ? 105.145 185.759 164.648 1.00 48.19 80 THR F N 1
ATOM 9329 C CA . THR E 2 98 ? 106.390 185.996 163.930 1.00 48.19 80 THR F CA 1
ATOM 9330 C C . THR E 2 98 ? 106.640 187.483 163.734 1.00 48.19 80 THR F C 1
ATOM 9331 O O . THR E 2 98 ? 107.797 187.914 163.692 1.00 48.19 80 THR F O 1
ATOM 9335 N N . ALA E 2 99 ? 105.576 188.283 163.620 1.00 48.83 81 ALA F N 1
ATOM 9336 C CA . ALA E 2 99 ? 105.748 189.729 163.560 1.00 48.83 81 ALA F CA 1
ATOM 9337 C C . ALA E 2 99 ? 106.372 190.257 164.844 1.00 48.83 81 ALA F C 1
ATOM 9338 O O . ALA E 2 99 ? 107.271 191.101 164.796 1.00 48.83 81 ALA F O 1
ATOM 9340 N N . ILE E 2 100 ? 105.932 189.745 166.000 1.00 46.60 82 ILE F N 1
ATOM 9341 C CA . ILE E 2 100 ? 106.534 190.136 167.276 1.00 46.60 82 ILE F CA 1
ATOM 9342 C C . ILE E 2 100 ? 107.995 189.706 167.325 1.00 46.60 82 ILE F C 1
ATOM 9343 O O . ILE E 2 100 ? 108.859 190.457 167.797 1.00 46.60 82 ILE F O 1
ATOM 9348 N N . ALA E 2 101 ? 108.291 188.492 166.850 1.00 48.25 83 ALA F N 1
ATOM 9349 C CA . ALA E 2 101 ? 109.661 187.984 166.912 1.00 48.25 83 ALA F CA 1
ATOM 9350 C C . ALA E 2 101 ? 110.608 188.820 166.054 1.00 48.25 83 ALA F C 1
ATOM 9351 O O . ALA E 2 101 ? 111.656 189.278 166.529 1.00 48.25 83 ALA F O 1
ATOM 9353 N N . MET E 2 102 ? 110.246 189.046 164.787 1.00 53.20 84 MET F N 1
ATOM 9354 C CA . MET E 2 102 ? 111.085 189.875 163.926 1.00 53.20 84 MET F CA 1
ATOM 9355 C C . MET E 2 102 ? 111.123 191.324 164.391 1.00 53.20 84 MET F C 1
ATOM 9356 O O . MET E 2 102 ? 112.149 191.990 164.220 1.00 53.20 84 MET F O 1
ATOM 9361 N N . GLY E 2 103 ? 110.037 191.832 164.981 1.00 52.24 85 GLY F N 1
ATOM 9362 C CA . GLY E 2 103 ? 110.067 193.180 165.519 1.00 52.24 85 GLY F CA 1
ATOM 9363 C C . GLY E 2 103 ? 111.059 193.324 166.655 1.00 52.24 85 GLY F C 1
ATOM 9364 O O . GLY E 2 103 ? 111.817 194.294 166.707 1.00 52.24 85 GLY F O 1
ATOM 9365 N N . MET E 2 104 ? 111.086 192.345 167.563 1.00 50.43 86 MET F N 1
ATOM 9366 C CA . MET E 2 104 ? 112.075 192.360 168.640 1.00 50.43 86 MET F CA 1
ATOM 9367 C C . MET E 2 104 ? 113.487 192.233 168.074 1.00 50.43 86 MET F C 1
ATOM 9368 O O . MET E 2 104 ? 114.414 192.912 168.540 1.00 50.43 86 MET F O 1
ATOM 9373 N N . ALA E 2 105 ? 113.666 191.371 167.067 1.00 53.01 87 ALA F N 1
ATOM 9374 C CA . ALA E 2 105 ? 114.994 191.159 166.496 1.00 53.01 87 ALA F CA 1
ATOM 9375 C C . ALA E 2 105 ? 115.525 192.420 165.823 1.00 53.01 87 ALA F C 1
ATOM 9376 O O . ALA E 2 105 ? 116.700 192.768 165.984 1.00 53.01 87 ALA F O 1
ATOM 9378 N N . LYS E 2 106 ? 114.675 193.118 165.066 1.00 55.07 88 LYS F N 1
ATOM 9379 C CA . LYS E 2 106 ? 115.100 194.371 164.449 1.00 55.07 88 LYS F CA 1
ATOM 9380 C C . LYS E 2 106 ? 115.259 195.477 165.484 1.00 55.07 88 LYS F C 1
ATOM 9381 O O . LYS E 2 106 ? 116.134 196.337 165.337 1.00 55.07 88 LYS F O 1
ATOM 9387 N N . SER E 2 107 ? 114.433 195.476 166.533 1.00 51.68 89 SER F N 1
ATOM 9388 C CA . SER E 2 107 ? 114.533 196.510 167.552 1.00 51.68 89 SER F CA 1
ATOM 9389 C C . SER E 2 107 ? 115.814 196.381 168.365 1.00 51.68 89 SER F C 1
ATOM 9390 O O . SER E 2 107 ? 116.340 197.391 168.846 1.00 51.68 89 SER F O 1
ATOM 9393 N N . LEU E 2 108 ? 116.328 195.161 168.541 1.00 52.65 90 LEU F N 1
ATOM 9394 C CA . LEU E 2 108 ? 117.691 195.024 169.049 1.00 52.65 90 LEU F CA 1
ATOM 9395 C C . LEU E 2 108 ? 118.690 195.646 168.084 1.00 52.65 90 LEU F C 1
ATOM 9396 O O . LEU E 2 108 ? 119.644 196.310 168.505 1.00 52.65 90 LEU F O 1
ATOM 9401 N N . GLY E 2 109 ? 118.483 195.443 166.786 1.00 63.11 91 GLY F N 1
ATOM 9402 C CA . GLY E 2 109 ? 119.354 195.996 165.770 1.00 63.11 91 GLY F CA 1
ATOM 9403 C C . GLY E 2 109 ? 119.226 195.252 164.458 1.00 63.11 91 GLY F C 1
ATOM 9404 O O . GLY E 2 109 ? 119.107 194.024 164.444 1.00 63.11 91 GLY F O 1
ATOM 9405 N N . LEU E 2 110 ? 119.236 195.990 163.345 1.00 66.41 92 LEU F N 1
ATOM 9406 C CA . LEU E 2 110 ? 119.186 195.348 162.037 1.00 66.41 92 LEU F CA 1
ATOM 9407 C C . LEU E 2 110 ? 120.435 194.516 161.778 1.00 66.41 92 LEU F C 1
ATOM 9408 O O . LEU E 2 110 ? 120.366 193.492 161.091 1.00 66.41 92 LEU F O 1
ATOM 9413 N N . GLU E 2 111 ? 121.580 194.942 162.315 1.00 71.77 93 GLU F N 1
ATOM 9414 C CA . GLU E 2 111 ? 122.806 194.162 162.188 1.00 71.77 93 GLU F CA 1
ATOM 9415 C C . GLU E 2 111 ? 122.729 192.820 162.909 1.00 71.77 93 GLU F C 1
ATOM 9416 O O . GLU E 2 111 ? 123.442 191.888 162.523 1.00 71.77 93 GLU F O 1
ATOM 9422 N N . THR E 2 112 ? 121.892 192.696 163.939 1.00 65.77 94 THR F N 1
ATOM 9423 C CA . THR E 2 112 ? 121.827 191.445 164.680 1.00 65.77 94 THR F CA 1
ATOM 9424 C C . THR E 2 112 ? 121.111 190.385 163.837 1.00 65.77 94 THR F C 1
ATOM 9425 O O . THR E 2 112 ? 120.159 190.713 163.122 1.00 65.77 94 THR F O 1
ATOM 9429 N N . PRO E 2 113 ? 121.520 189.114 163.898 1.00 61.30 95 PRO F N 1
ATOM 9430 C CA . PRO E 2 113 ? 120.907 188.109 163.024 1.00 61.30 95 PRO F CA 1
ATOM 9431 C C . PRO E 2 113 ? 119.591 187.587 163.591 1.00 61.30 95 PRO F C 1
ATOM 9432 O O . PRO E 2 113 ? 119.196 187.887 164.717 1.00 61.30 95 PRO F O 1
ATOM 9436 N N . PHE E 2 114 ? 118.913 186.790 162.767 1.00 51.86 96 PHE F N 1
ATOM 9437 C CA . PHE E 2 114 ? 117.626 186.200 163.106 1.00 51.86 96 PHE F CA 1
ATOM 9438 C C . PHE E 2 114 ? 117.518 184.880 162.356 1.00 51.86 96 PHE F C 1
ATOM 9439 O O . PHE E 2 114 ? 118.097 184.723 161.278 1.00 51.86 96 PHE F O 1
ATOM 9447 N N . ALA E 2 115 ? 116.784 183.927 162.934 1.00 53.07 97 ALA F N 1
ATOM 9448 C CA . ALA E 2 115 ? 116.653 182.598 162.340 1.00 53.07 97 ALA F CA 1
ATOM 9449 C C . ALA E 2 115 ? 115.321 181.993 162.763 1.00 53.07 97 ALA F C 1
ATOM 9450 O O . ALA E 2 115 ? 115.119 181.711 163.947 1.00 53.07 97 ALA F O 1
ATOM 9452 N N . MET E 2 116 ? 114.427 181.795 161.791 1.00 53.45 98 MET F N 1
ATOM 9453 C CA . MET E 2 116 ? 113.155 181.097 161.969 1.00 53.45 98 MET F CA 1
ATOM 9454 C C . MET E 2 116 ? 113.279 179.762 161.242 1.00 53.45 98 MET F C 1
ATOM 9455 O O . MET E 2 116 ? 113.263 179.728 160.006 1.00 53.45 98 MET F O 1
ATOM 9460 N N . ILE E 2 117 ? 113.377 178.669 162.010 1.00 60.22 99 ILE F N 1
ATOM 9461 C CA . ILE E 2 117 ? 113.821 177.373 161.489 1.00 60.22 99 ILE F CA 1
ATOM 9462 C C . ILE E 2 117 ? 112.775 176.295 161.778 1.00 60.22 99 ILE 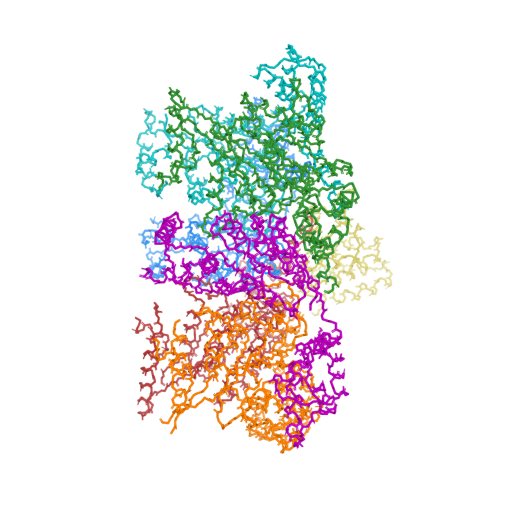F C 1
ATOM 9463 O O . ILE E 2 117 ? 112.581 175.373 160.978 1.00 60.22 99 ILE F O 1
ATOM 9468 N N . ALA E 2 118 ? 112.043 176.428 162.876 1.00 57.93 100 ALA F N 1
ATOM 9469 C CA . ALA E 2 118 ? 111.461 175.276 163.536 1.00 57.93 100 ALA F CA 1
ATOM 9470 C C . ALA E 2 118 ? 110.012 175.056 163.111 1.00 57.93 100 ALA F C 1
ATOM 9471 O O . ALA E 2 118 ? 109.502 175.698 162.187 1.00 57.93 100 ALA F O 1
ATOM 9473 N N . GLY E 2 119 ? 109.342 174.139 163.815 1.00 61.82 101 GLY F N 1
ATOM 9474 C CA . GLY E 2 119 ? 108.010 173.669 163.495 1.00 61.82 101 GLY F CA 1
ATOM 9475 C C . GLY E 2 119 ? 108.084 172.202 163.143 1.00 61.82 101 GLY F C 1
ATOM 9476 O O . GLY E 2 119 ? 108.913 171.473 163.696 1.00 61.82 101 GLY F O 1
ATOM 9477 N N . SER E 2 120 ? 107.226 171.758 162.228 1.00 65.93 102 SER F N 1
ATOM 9478 C CA . SER E 2 120 ? 107.411 170.472 161.569 1.00 65.93 102 SER F CA 1
ATOM 9479 C C . SER E 2 120 ? 108.422 170.537 160.424 1.00 65.93 102 SER F C 1
ATOM 9480 O O . SER E 2 120 ? 108.593 169.534 159.724 1.00 65.93 102 SER F O 1
ATOM 9483 N N . GLU E 2 121 ? 109.062 171.691 160.194 1.00 68.99 103 GLU F N 1
ATOM 9484 C CA . GLU E 2 121 ? 110.177 171.770 159.257 1.00 68.99 103 GLU F CA 1
ATOM 9485 C C . GLU E 2 121 ? 111.295 170.823 159.668 1.00 68.99 103 GLU F C 1
ATOM 9486 O O . GLU E 2 121 ? 111.846 170.091 158.840 1.00 68.99 103 GLU F O 1
ATOM 9492 N N . ILE E 2 122 ? 111.641 170.826 160.956 1.00 67.52 104 ILE F N 1
ATOM 9493 C CA . ILE E 2 122 ? 112.485 169.769 161.500 1.00 67.52 104 ILE F CA 1
ATOM 9494 C C . ILE E 2 122 ? 111.731 168.444 161.381 1.00 67.52 104 ILE F C 1
ATOM 9495 O O . ILE E 2 122 ? 110.498 168.408 161.298 1.00 67.52 104 ILE F O 1
ATOM 9500 N N . PHE E 2 123 ? 112.490 167.341 161.348 1.00 67.11 105 PHE F N 1
ATOM 9501 C CA . PHE E 2 123 ? 112.014 165.975 161.108 1.00 67.11 105 PHE F CA 1
ATOM 9502 C C . PHE E 2 123 ? 111.585 165.738 159.661 1.00 67.11 105 PHE F C 1
ATOM 9503 O O . PHE E 2 123 ? 110.872 164.764 159.392 1.00 67.11 105 PHE F O 1
ATOM 9511 N N . SER E 2 124 ? 111.982 166.612 158.724 1.00 70.56 106 SER F N 1
ATOM 9512 C CA . SER E 2 124 ? 111.702 166.440 157.299 1.00 70.56 106 SER F CA 1
ATOM 9513 C C . SER E 2 124 ? 112.884 166.740 156.389 1.00 70.56 106 SER F C 1
ATOM 9514 O O . SER E 2 124 ? 112.900 166.239 155.258 1.00 70.56 106 SER F O 1
ATOM 9517 N N . LEU E 2 125 ? 113.863 167.528 156.825 1.00 76.76 107 LEU F N 1
ATOM 9518 C CA . LEU E 2 125 ? 115.017 167.822 155.992 1.00 76.76 107 LEU F CA 1
ATOM 9519 C C . LEU E 2 125 ? 115.918 166.595 155.858 1.00 76.76 107 LEU F C 1
ATOM 9520 O O . LEU E 2 125 ? 115.814 165.622 156.610 1.00 76.76 107 LEU F O 1
ATOM 9525 N N . GLU E 2 126 ? 116.810 166.658 154.864 1.00 85.89 108 GLU F N 1
ATOM 9526 C CA . GLU E 2 126 ? 117.778 165.587 154.637 1.00 85.89 108 GLU F CA 1
ATOM 9527 C C . GLU E 2 126 ? 118.710 165.368 155.830 1.00 85.89 108 GLU F C 1
ATOM 9528 O O . GLU E 2 126 ? 119.210 164.252 156.015 1.00 85.89 108 GLU F O 1
ATOM 9534 N N . MET E 2 127 ? 118.949 166.400 156.642 1.00 83.49 109 MET F N 1
ATOM 9535 C CA . MET E 2 127 ? 119.865 166.316 157.778 1.00 83.49 109 MET F CA 1
ATOM 9536 C C . MET E 2 127 ? 119.082 165.979 159.044 1.00 83.49 109 MET F C 1
ATOM 9537 O O . MET E 2 127 ? 117.864 166.154 159.118 1.00 83.49 109 MET F O 1
ATOM 9542 N N . SER E 2 128 ? 119.805 165.482 160.045 1.00 77.93 110 SER F N 1
ATOM 9543 C CA . SER E 2 128 ? 119.191 165.089 161.302 1.00 77.93 110 SER F CA 1
ATOM 9544 C C . SER E 2 128 ? 118.649 166.314 162.040 1.00 77.93 110 SER F C 1
ATOM 9545 O O . SER E 2 128 ? 118.963 167.463 161.715 1.00 77.93 110 SER F O 1
ATOM 9548 N N . LYS E 2 129 ? 117.806 166.048 163.043 1.00 68.94 111 LYS F N 1
ATOM 9549 C CA . LYS E 2 129 ? 117.208 167.130 163.820 1.00 68.94 111 LYS F CA 1
ATOM 9550 C C . LYS E 2 129 ? 118.268 167.910 164.591 1.00 68.94 111 LYS F C 1
ATOM 9551 O O . LYS E 2 129 ? 118.225 169.148 164.645 1.00 68.94 111 LYS F O 1
ATOM 9557 N N . THR E 2 130 ? 119.241 167.204 165.175 1.00 71.92 112 THR F N 1
ATOM 9558 C CA . THR E 2 130 ? 120.273 167.869 165.962 1.00 71.92 112 THR F CA 1
ATOM 9559 C C . THR E 2 130 ? 121.165 168.733 165.079 1.00 71.92 112 THR F C 1
ATOM 9560 O O . THR E 2 130 ? 121.580 169.820 165.490 1.00 71.92 112 THR F O 1
ATOM 9564 N N . GLU E 2 131 ? 121.453 168.277 163.857 1.00 78.15 113 GLU F N 1
ATOM 9565 C CA . GLU E 2 131 ? 122.286 169.068 162.955 1.00 78.15 113 GLU F CA 1
ATOM 9566 C C . GLU E 2 131 ? 121.575 170.345 162.529 1.00 78.15 113 GLU F C 1
ATOM 9567 O O . GLU E 2 131 ? 122.193 171.415 162.475 1.00 78.15 113 GLU F O 1
ATOM 9573 N N . ALA E 2 132 ? 120.278 170.253 162.228 1.00 70.64 114 ALA F N 1
ATOM 9574 C CA . ALA E 2 132 ? 119.517 171.442 161.861 1.00 70.64 114 ALA F CA 1
ATOM 9575 C C . ALA E 2 132 ? 119.430 172.419 163.024 1.00 70.64 114 ALA F C 1
ATOM 9576 O O . ALA E 2 132 ? 119.578 173.635 162.837 1.00 70.64 114 ALA F O 1
ATOM 9578 N N . LEU E 2 133 ? 119.195 171.906 164.236 1.00 63.59 115 LEU F N 1
ATOM 9579 C CA . LEU E 2 133 ? 119.131 172.782 165.402 1.00 63.59 115 LEU F CA 1
ATOM 9580 C C . LEU E 2 133 ? 120.478 173.439 165.678 1.00 63.59 115 LEU F C 1
ATOM 9581 O O . LEU E 2 133 ? 120.532 174.626 166.016 1.00 63.59 115 LEU F O 1
ATOM 9586 N N . THR E 2 134 ? 121.576 172.692 165.521 1.00 68.73 116 THR F N 1
ATOM 9587 C CA . THR E 2 134 ? 122.903 173.265 165.720 1.00 68.73 116 THR F CA 1
ATOM 9588 C C . THR E 2 134 ? 123.196 174.342 164.686 1.00 68.73 116 THR F C 1
ATOM 9589 O O . THR E 2 134 ? 123.748 175.399 165.018 1.00 68.73 116 THR F O 1
ATOM 9593 N N . GLN E 2 135 ? 122.841 174.089 163.424 1.00 71.37 117 GLN F N 1
ATOM 9594 C CA . GLN E 2 135 ? 123.089 175.069 162.374 1.00 71.37 117 GLN F CA 1
ATOM 9595 C C . GLN E 2 135 ? 122.271 176.334 162.592 1.00 71.37 117 GLN F C 1
ATOM 9596 O O . GLN E 2 135 ? 122.776 177.445 162.395 1.00 71.37 117 GLN F O 1
ATOM 9602 N N . SER E 2 136 ? 121.011 176.194 163.007 1.00 64.13 118 SER F N 1
ATOM 9603 C CA . SER E 2 136 ? 120.203 177.379 163.273 1.00 64.13 118 SER F CA 1
ATOM 9604 C C . SER E 2 136 ? 120.699 178.129 164.505 1.00 64.13 118 SER F C 1
ATOM 9605 O O . SER E 2 136 ? 120.650 179.364 164.542 1.00 64.13 118 SER F O 1
ATOM 9608 N N . PHE E 2 137 ? 121.164 177.403 165.527 1.00 61.30 119 PHE F N 1
ATOM 9609 C CA . PHE E 2 137 ? 121.718 178.061 166.709 1.00 61.30 119 PHE F CA 1
ATOM 9610 C C . PHE E 2 137 ? 122.971 178.850 166.357 1.00 61.30 119 PHE F C 1
ATOM 9611 O O . PHE E 2 137 ? 123.151 179.983 166.817 1.00 61.30 119 PHE F O 1
ATOM 9619 N N . ARG E 2 138 ? 123.848 178.269 165.538 1.00 71.17 120 ARG F N 1
ATOM 9620 C CA . ARG E 2 138 ? 125.020 178.996 165.070 1.00 71.17 120 ARG F CA 1
ATOM 9621 C C . ARG E 2 138 ? 124.657 180.117 164.103 1.00 71.17 120 ARG F C 1
ATOM 9622 O O . ARG E 2 138 ? 125.438 181.062 163.950 1.00 71.17 120 ARG F O 1
ATOM 9630 N N . LYS E 2 139 ? 123.497 180.032 163.447 1.00 65.31 121 LYS F N 1
ATOM 9631 C CA . LYS E 2 139 ? 123.070 181.092 162.539 1.00 65.31 121 LYS F CA 1
ATOM 9632 C C . LYS E 2 139 ? 122.807 182.402 163.275 1.00 65.31 121 LYS F C 1
ATOM 9633 O O . LYS E 2 139 ? 122.999 183.479 162.700 1.00 65.31 121 LYS F O 1
ATOM 9639 N N . ALA E 2 140 ? 122.376 182.335 164.536 1.00 60.68 122 ALA F N 1
ATOM 9640 C CA . ALA E 2 140 ? 121.906 183.493 165.296 1.00 60.68 122 ALA F CA 1
ATOM 9641 C C . ALA E 2 140 ? 122.973 184.051 166.230 1.00 60.68 122 ALA F C 1
ATOM 9642 O O . ALA E 2 140 ? 122.656 184.483 167.342 1.00 60.68 122 ALA F O 1
ATOM 9644 N N . ILE E 2 141 ? 124.240 184.039 165.814 1.00 68.11 123 ILE F N 1
ATOM 9645 C CA . ILE E 2 141 ? 125.358 184.593 166.584 1.00 68.11 123 ILE F CA 1
ATOM 9646 C C . ILE E 2 141 ? 126.186 185.405 165.596 1.00 68.11 123 ILE F C 1
ATOM 9647 O O . ILE E 2 141 ? 126.999 184.844 164.853 1.00 68.11 123 ILE F O 1
ATOM 9652 N N . GLY E 2 142 ? 126.001 186.726 165.594 1.00 74.54 124 GLY F N 1
ATOM 9653 C CA . GLY E 2 142 ? 126.589 187.563 164.564 1.00 74.54 124 GLY F CA 1
ATOM 9654 C C . GLY E 2 142 ? 127.972 188.076 164.906 1.00 74.54 124 GLY F C 1
ATOM 9655 O O . GLY E 2 142 ? 128.142 188.781 165.905 1.00 74.54 124 GLY F O 1
ATOM 9656 N N . VAL E 2 143 ? 128.960 187.742 164.075 1.00 82.62 125 VAL F N 1
ATOM 9657 C CA . VAL E 2 143 ? 130.338 188.197 164.241 1.00 82.62 125 VAL F CA 1
ATOM 9658 C C . VAL E 2 143 ? 130.538 189.398 163.326 1.00 82.62 125 VAL F C 1
ATOM 9659 O O . VAL E 2 143 ? 130.397 189.284 162.102 1.00 82.62 125 VAL F O 1
ATOM 9663 N N . ARG E 2 144 ? 130.864 190.542 163.923 1.00 88.76 126 ARG F N 1
ATOM 9664 C CA . ARG E 2 144 ? 131.087 191.799 163.211 1.00 88.76 126 ARG F CA 1
ATOM 9665 C C . ARG E 2 144 ? 132.477 192.351 163.517 1.00 88.76 126 ARG F C 1
ATOM 9666 O O . ARG E 2 144 ? 132.998 192.170 164.617 1.00 88.76 126 ARG F O 1
ATOM 9674 N N . CYS E 2 256 ? 128.537 192.164 158.425 1.00 87.41 238 CYS F N 1
ATOM 9675 C CA . CYS E 2 256 ? 128.490 191.148 159.514 1.00 87.41 238 CYS F CA 1
ATOM 9676 C C . CYS E 2 256 ? 128.432 189.737 158.939 1.00 87.41 238 CYS F C 1
ATOM 9677 O O . CYS E 2 256 ? 127.875 189.521 157.862 1.00 87.41 238 CYS F O 1
ATOM 9680 N N . VAL E 2 257 ? 129.022 188.791 159.668 1.00 78.02 239 VAL F N 1
ATOM 9681 C CA . VAL E 2 257 ? 129.027 187.377 159.307 1.00 78.02 239 VAL F CA 1
ATOM 9682 C C . VAL E 2 257 ? 128.736 186.569 160.564 1.00 78.02 239 VAL F C 1
ATOM 9683 O O . VAL E 2 257 ? 129.253 186.875 161.643 1.00 78.02 239 VAL F O 1
ATOM 9687 N N . THR E 2 258 ? 127.893 185.551 160.427 1.00 72.83 240 THR F N 1
ATOM 9688 C CA . THR E 2 258 ? 127.517 184.692 161.539 1.00 72.83 240 THR F CA 1
ATOM 9689 C C . THR E 2 258 ? 128.482 183.513 161.643 1.00 72.83 240 THR F C 1
ATOM 9690 O O . THR E 2 258 ? 129.296 183.260 160.754 1.00 72.83 240 THR F O 1
ATOM 9694 N N . LEU E 2 259 ? 128.384 182.786 162.758 1.00 74.69 241 LEU F N 1
ATOM 9695 C CA . LEU E 2 259 ? 129.232 181.612 162.948 1.00 74.69 241 LEU F CA 1
ATOM 9696 C C . LEU E 2 259 ? 128.883 180.513 161.950 1.00 74.69 241 LEU F C 1
ATOM 9697 O O . LEU E 2 259 ? 129.770 179.796 161.467 1.00 74.69 241 LEU F O 1
ATOM 9702 N N . HIS E 2 260 ? 127.598 180.365 161.623 1.00 68.28 242 HIS F N 1
ATOM 9703 C CA . HIS E 2 260 ? 127.209 179.363 160.635 1.00 68.28 242 HIS F CA 1
ATOM 9704 C C . HIS E 2 260 ? 127.742 179.699 159.250 1.00 68.28 242 HIS F C 1
ATOM 9705 O O . HIS E 2 260 ? 128.084 178.792 158.477 1.00 68.28 242 HIS F O 1
ATOM 9712 N N . GLU E 2 261 ? 127.806 180.987 158.910 1.00 72.07 243 GLU F N 1
ATOM 9713 C CA . GLU E 2 261 ? 128.402 181.379 157.639 1.00 72.07 243 GLU F CA 1
ATOM 9714 C C . GLU E 2 261 ? 129.889 181.053 157.619 1.00 72.07 243 GLU F C 1
ATOM 9715 O O . GLU E 2 261 ? 130.433 180.655 156.582 1.00 72.07 243 GLU F O 1
ATOM 9721 N N . ILE E 2 262 ? 130.558 181.197 158.767 1.00 71.41 244 ILE F N 1
ATOM 9722 C CA . ILE E 2 262 ? 131.958 180.795 158.871 1.00 71.41 244 ILE F CA 1
ATOM 9723 C C . ILE E 2 262 ? 132.084 179.290 158.671 1.00 71.41 244 ILE F C 1
ATOM 9724 O O . ILE E 2 262 ? 133.055 178.808 158.076 1.00 71.41 244 ILE F O 1
ATOM 9729 N N . ASP E 2 263 ? 131.113 178.523 159.175 1.00 71.64 245 ASP F N 1
ATOM 9730 C CA . ASP E 2 263 ? 131.160 177.074 159.000 1.00 71.64 245 ASP F CA 1
ATOM 9731 C C . ASP E 2 263 ? 130.982 176.713 157.526 1.00 71.64 245 ASP F C 1
ATOM 9732 O O . ASP E 2 263 ? 131.642 175.796 157.025 1.00 71.64 245 ASP F O 1
ATOM 9737 N N . VAL E 2 264 ? 130.099 177.422 156.816 1.00 68.49 246 VAL F N 1
ATOM 9738 C CA . VAL E 2 264 ? 129.914 177.131 155.391 1.00 68.49 246 VAL F CA 1
ATOM 9739 C C . VAL E 2 264 ? 131.160 177.532 154.606 1.00 68.49 246 VAL F C 1
ATOM 9740 O O . VAL E 2 264 ? 131.534 176.861 153.638 1.00 68.49 246 VAL F O 1
ATOM 9744 N N . ILE E 2 265 ? 131.804 178.641 154.986 1.00 68.37 247 ILE F N 1
ATOM 9745 C CA . ILE E 2 265 ? 133.032 179.051 154.305 1.00 68.37 247 ILE F CA 1
ATOM 9746 C C . ILE E 2 265 ? 134.138 178.026 154.545 1.00 68.37 247 ILE F C 1
ATOM 9747 O O . ILE E 2 265 ? 134.876 177.663 153.621 1.00 68.37 247 ILE F O 1
ATOM 9752 N N . ASN E 2 266 ? 134.267 177.538 155.779 1.00 66.09 248 ASN F N 1
ATOM 9753 C CA . ASN E 2 266 ? 135.291 176.554 156.111 1.00 66.09 248 ASN F CA 1
ATOM 9754 C C . ASN E 2 266 ? 134.950 175.140 155.646 1.00 66.09 248 ASN F C 1
ATOM 9755 O O . ASN E 2 266 ? 135.802 174.253 155.763 1.00 66.09 248 ASN F O 1
ATOM 9760 N N . SER E 2 267 ? 133.743 174.899 155.138 1.00 67.94 249 SER F N 1
ATOM 9761 C CA . SER E 2 267 ? 133.379 173.583 154.622 1.00 67.94 249 SER F CA 1
ATOM 9762 C C . SER E 2 267 ? 134.218 173.227 153.399 1.00 67.94 249 SER F C 1
ATOM 9763 O O . SER E 2 267 ? 134.001 172.196 152.764 1.00 67.94 249 SER F O 1
ATOM 9766 N N . THR E 2 280 ? 125.733 170.131 154.383 1.00 98.86 262 THR F N 1
ATOM 9767 C CA . THR E 2 280 ? 125.909 169.957 155.853 1.00 98.86 262 THR F CA 1
ATOM 9768 C C . THR E 2 280 ? 127.272 169.341 156.153 1.00 98.86 262 THR F C 1
ATOM 9769 O O . THR E 2 280 ? 128.132 169.981 156.758 1.00 98.86 262 THR F O 1
ATOM 9773 N N . GLY E 2 281 ? 127.462 168.096 155.725 1.00 105.03 263 GLY F N 1
ATOM 9774 C CA . GLY E 2 281 ? 128.692 167.381 156.003 1.00 105.03 263 GLY F CA 1
ATOM 9775 C C . GLY E 2 281 ? 128.881 167.121 157.483 1.00 105.03 263 GLY F C 1
ATOM 9776 O O . GLY E 2 281 ? 128.148 166.324 158.076 1.00 105.03 263 GLY F O 1
ATOM 9777 N N . GLU E 2 282 ? 129.873 167.785 158.080 1.00 99.55 264 GLU F N 1
ATOM 9778 C CA . GLU E 2 282 ? 130.151 167.699 159.508 1.00 99.55 264 GLU F CA 1
ATOM 9779 C C . GLU E 2 282 ? 130.493 169.088 160.026 1.00 99.55 264 GLU F C 1
ATOM 9780 O O . GLU E 2 282 ? 130.980 169.941 159.280 1.00 99.55 264 GLU F O 1
ATOM 9786 N N . ILE E 2 283 ? 130.232 169.301 161.315 1.00 87.10 265 ILE F N 1
ATOM 9787 C CA . ILE E 2 283 ? 130.523 170.559 161.999 1.00 87.10 265 ILE F CA 1
ATOM 9788 C C . ILE E 2 283 ? 131.858 170.392 162.715 1.00 87.10 265 ILE F C 1
ATOM 9789 O O . ILE E 2 283 ? 132.027 169.471 163.523 1.00 87.10 265 ILE F O 1
ATOM 9794 N N . ARG E 2 284 ? 132.801 171.284 162.420 1.00 90.92 266 ARG F N 1
ATOM 9795 C CA . ARG E 2 284 ? 134.130 171.249 163.016 1.00 90.92 266 ARG F CA 1
ATOM 9796 C C . ARG E 2 284 ? 134.121 172.007 164.336 1.00 90.92 266 ARG F C 1
ATOM 9797 O O . ARG E 2 284 ? 133.626 173.137 164.408 1.00 90.92 266 ARG F O 1
ATOM 9805 N N . SER E 2 285 ? 134.668 171.381 165.378 1.00 93.19 267 SER F N 1
ATOM 9806 C CA . SER E 2 285 ? 134.782 172.025 166.682 1.00 93.19 267 SER F CA 1
ATOM 9807 C C . SER E 2 285 ? 135.940 173.012 166.771 1.00 93.19 267 SER F C 1
ATOM 9808 O O . SER E 2 285 ? 136.031 173.730 167.772 1.00 93.19 267 SER F O 1
ATOM 9811 N N . GLU E 2 286 ? 136.821 173.070 165.765 1.00 93.40 268 GLU F N 1
ATOM 9812 C CA . GLU E 2 286 ? 137.950 173.997 165.813 1.00 93.40 268 GLU F CA 1
ATOM 9813 C C . GLU E 2 286 ? 137.498 175.453 165.793 1.00 93.40 268 GLU F C 1
ATOM 9814 O O . GLU E 2 286 ? 138.204 176.322 166.326 1.00 93.40 268 GLU F O 1
ATOM 9820 N N . VAL E 2 287 ? 136.331 175.734 165.196 1.00 85.29 269 VAL F N 1
ATOM 9821 C CA . VAL E 2 287 ? 135.891 177.114 165.000 1.00 85.29 269 VAL F CA 1
ATOM 9822 C C . VAL E 2 287 ? 135.643 177.787 166.339 1.00 85.29 269 VAL F C 1
ATOM 9823 O O . VAL E 2 287 ? 135.923 178.979 166.492 1.00 85.29 269 VAL F O 1
ATOM 9827 N N . ARG E 2 288 ? 135.134 177.045 167.328 1.00 85.78 270 ARG F N 1
ATOM 9828 C CA . ARG E 2 288 ? 134.898 177.635 168.644 1.00 85.78 270 ARG F CA 1
ATOM 9829 C C . ARG E 2 288 ? 136.208 178.042 169.310 1.00 85.78 270 ARG F C 1
ATOM 9830 O O . ARG E 2 288 ? 136.298 179.127 169.891 1.00 85.78 270 ARG F O 1
ATOM 9838 N N . GLU E 2 289 ? 137.243 177.203 169.214 1.00 93.55 271 GLU F N 1
ATOM 9839 C CA . GLU E 2 289 ? 138.543 177.565 169.776 1.00 93.55 271 GLU F CA 1
ATOM 9840 C C . GLU E 2 289 ? 139.141 178.771 169.058 1.00 93.55 271 GLU F C 1
ATOM 9841 O O . GLU E 2 289 ? 139.644 179.703 169.705 1.00 93.55 271 GLU F O 1
ATOM 9847 N N . GLN E 2 290 ? 139.086 178.773 167.719 1.00 92.98 272 GLN F N 1
ATOM 9848 C CA . GLN E 2 290 ? 139.658 179.882 166.957 1.00 92.98 272 GLN F CA 1
ATOM 9849 C C . GLN E 2 290 ? 138.944 181.194 167.256 1.00 92.98 272 GLN F C 1
ATOM 9850 O O . GLN E 2 290 ? 139.595 182.221 167.485 1.00 92.98 272 GLN F O 1
ATOM 9856 N N . ILE E 2 291 ? 137.610 181.176 167.294 1.00 90.25 273 ILE F N 1
ATOM 9857 C CA . ILE E 2 291 ? 136.874 182.417 167.501 1.00 90.25 273 ILE F CA 1
ATOM 9858 C C . ILE E 2 291 ? 136.966 182.850 168.962 1.00 90.25 273 ILE F C 1
ATOM 9859 O O . ILE E 2 291 ? 136.895 184.046 169.253 1.00 90.25 273 ILE F O 1
ATOM 9864 N N . ASP E 2 292 ? 137.130 181.909 169.902 1.00 96.10 274 ASP F N 1
ATOM 9865 C CA . ASP E 2 292 ? 137.400 182.295 171.285 1.00 96.10 274 ASP F CA 1
ATOM 9866 C C . ASP E 2 292 ? 138.735 183.019 171.394 1.00 96.10 274 ASP F C 1
ATOM 9867 O O . ASP E 2 292 ? 138.839 184.051 172.071 1.00 96.10 274 ASP F O 1
ATOM 9872 N N . THR E 2 293 ? 139.764 182.505 170.713 1.00 96.21 275 THR F N 1
ATOM 9873 C CA . THR E 2 293 ? 141.049 183.199 170.691 1.00 96.21 275 THR F CA 1
ATOM 9874 C C . THR E 2 293 ? 140.925 184.566 170.027 1.00 96.21 275 THR F C 1
ATOM 9875 O O . THR E 2 293 ? 141.533 185.544 170.479 1.00 96.21 275 THR F O 1
ATOM 9879 N N . LYS E 2 294 ? 140.123 184.658 168.965 1.00 95.30 276 LYS F N 1
ATOM 9880 C CA . LYS E 2 294 ? 139.994 185.922 168.247 1.00 95.30 276 LYS F CA 1
ATOM 9881 C C . LYS E 2 294 ? 139.238 186.964 169.067 1.00 95.30 276 LYS F C 1
ATOM 9882 O O . LYS E 2 294 ? 139.639 188.131 169.109 1.00 95.30 276 LYS F O 1
ATOM 9888 N N . VAL E 2 295 ? 138.138 186.573 169.719 1.00 97.45 277 VAL F N 1
ATOM 9889 C CA . VAL E 2 295 ? 137.401 187.537 170.534 1.00 97.45 277 VAL F CA 1
ATOM 9890 C C . VAL E 2 295 ? 138.210 187.908 171.770 1.00 97.45 277 VAL F C 1
ATOM 9891 O O . VAL E 2 295 ? 138.082 189.024 172.288 1.00 97.45 277 VAL F O 1
ATOM 9895 N N . ALA E 2 296 ? 139.044 186.991 172.275 1.00 97.37 278 ALA F N 1
ATOM 9896 C CA . ALA E 2 296 ? 139.974 187.362 173.335 1.00 97.37 278 ALA F CA 1
ATOM 9897 C C . ALA E 2 296 ? 140.984 188.391 172.841 1.00 97.37 278 ALA F C 1
ATOM 9898 O O . ALA E 2 296 ? 141.315 189.341 173.561 1.00 97.37 278 ALA F O 1
ATOM 9900 N N . GLU E 2 297 ? 141.472 188.225 171.609 1.00 99.92 279 GLU F N 1
ATOM 9901 C CA . GLU E 2 297 ? 142.501 189.098 171.046 1.00 99.92 279 GLU F CA 1
ATOM 9902 C C . GLU E 2 297 ? 141.890 190.262 170.267 1.00 99.92 279 GLU F C 1
ATOM 9903 O O . GLU E 2 297 ? 142.067 191.426 170.640 1.00 99.92 279 GLU F O 1
ATOM 9909 N N . TRP E 2 298 ? 141.161 189.958 169.193 1.00 102.67 280 TRP F N 1
ATOM 9910 C CA . TRP E 2 298 ? 140.527 190.973 168.349 1.00 102.67 280 TRP F CA 1
ATOM 9911 C C . TRP E 2 298 ? 139.147 191.292 168.908 1.00 102.67 280 TRP F C 1
ATOM 9912 O O . TRP E 2 298 ? 138.173 190.585 168.635 1.00 102.67 280 TRP F O 1
ATOM 9923 N N . ARG E 2 299 ? 139.064 192.363 169.693 1.00 105.57 281 ARG F N 1
ATOM 9924 C CA . ARG E 2 299 ? 137.786 192.942 170.081 1.00 105.57 281 ARG F CA 1
ATOM 9925 C C . ARG E 2 299 ? 137.978 194.440 170.258 1.00 105.57 281 ARG F C 1
ATOM 9926 O O . ARG E 2 299 ? 139.089 194.918 170.499 1.00 105.57 281 ARG F O 1
ATOM 9934 N N . GLU E 2 300 ? 136.871 195.175 170.120 1.00 115.55 282 GLU F N 1
ATOM 9935 C CA . GLU E 2 300 ? 136.877 196.640 170.050 1.00 115.55 282 GLU F CA 1
ATOM 9936 C C . GLU E 2 300 ? 137.740 197.145 168.889 1.00 115.55 282 GLU F C 1
ATOM 9937 O O . GLU E 2 300 ? 138.360 198.208 168.983 1.00 115.55 282 GLU F O 1
ATOM 9943 N N . GLU E 2 301 ? 137.787 196.372 167.790 1.00 113.89 283 GLU F N 1
ATOM 9944 C CA . GLU E 2 301 ? 138.477 196.735 166.556 1.00 113.89 283 GLU F CA 1
ATOM 9945 C C . GLU E 2 301 ? 137.593 196.674 165.317 1.00 113.89 283 GLU F C 1
ATOM 9946 O O . GLU E 2 301 ? 138.040 197.103 164.248 1.00 113.89 283 GLU F O 1
ATOM 9952 N N . GLY E 2 302 ? 136.368 196.156 165.417 1.00 110.83 284 GLY F N 1
ATOM 9953 C CA . GLY E 2 302 ? 135.520 196.008 164.251 1.00 110.83 284 GLY F CA 1
ATOM 9954 C C . GLY E 2 302 ? 135.850 194.829 163.366 1.00 110.83 284 GLY F C 1
ATOM 9955 O O . GLY E 2 302 ? 135.495 194.848 162.183 1.00 110.83 284 GLY F O 1
ATOM 9956 N N . LYS E 2 303 ? 136.517 193.803 163.905 1.00 105.99 285 LYS F N 1
ATOM 9957 C CA . LYS E 2 303 ? 136.944 192.618 163.167 1.00 105.99 285 LYS F CA 1
ATOM 9958 C C . LYS E 2 303 ? 136.256 191.346 163.639 1.00 105.99 285 LYS F C 1
ATOM 9959 O O . LYS E 2 303 ? 135.654 190.640 162.823 1.00 105.99 285 LYS F O 1
ATOM 9965 N N . ALA E 2 304 ? 136.333 191.037 164.938 1.00 99.54 286 ALA F N 1
ATOM 9966 C CA . ALA E 2 304 ? 135.857 189.769 165.495 1.00 99.54 286 ALA F CA 1
ATOM 9967 C C . ALA E 2 304 ? 135.108 189.980 166.808 1.00 99.54 286 ALA F C 1
ATOM 9968 O O . ALA E 2 304 ? 135.181 189.149 167.718 1.00 99.54 286 ALA F O 1
ATOM 9970 N N . GLU E 2 305 ? 134.377 191.087 166.927 1.00 95.61 287 GLU F N 1
ATOM 9971 C CA . GLU E 2 305 ? 133.416 191.245 168.014 1.00 95.61 287 GLU F CA 1
ATOM 9972 C C . GLU E 2 305 ? 132.194 190.398 167.674 1.00 95.61 287 GLU F C 1
ATOM 9973 O O . GLU E 2 305 ? 131.963 190.064 166.511 1.00 95.61 287 GLU F O 1
ATOM 9979 N N . ILE E 2 306 ? 131.424 190.036 168.705 1.00 86.22 288 ILE F N 1
ATOM 9980 C CA . ILE E 2 306 ? 130.258 189.164 168.571 1.00 86.22 288 ILE F CA 1
ATOM 9981 C C . ILE E 2 306 ? 129.073 189.814 169.270 1.00 86.22 288 ILE F C 1
ATOM 9982 O O . ILE E 2 306 ? 129.220 190.394 170.352 1.00 86.22 288 ILE F O 1
ATOM 9987 N N . VAL E 2 307 ? 127.907 189.723 168.631 1.00 75.43 289 VAL F N 1
ATOM 9988 C CA . VAL E 2 307 ? 126.614 190.117 169.188 1.00 75.43 289 VAL F CA 1
ATOM 9989 C C . VAL E 2 307 ? 125.751 188.853 169.171 1.00 75.43 289 VAL F C 1
ATOM 9990 O O . VAL E 2 307 ? 125.878 188.062 168.220 1.00 75.43 289 VAL F O 1
ATOM 9994 N N . PRO E 2 308 ? 124.888 188.593 170.167 1.00 64.87 290 PRO F N 1
ATOM 9995 C CA . PRO E 2 308 ? 124.012 187.418 170.084 1.00 64.87 290 PRO F CA 1
ATOM 9996 C C . PRO E 2 308 ? 122.690 187.748 169.411 1.00 64.87 290 PRO F C 1
ATOM 9997 O O . PRO E 2 308 ? 122.059 188.772 169.681 1.00 64.87 290 PRO F O 1
ATOM 10001 N N . GLY E 2 309 ? 122.268 186.852 168.520 1.00 57.77 291 GLY F N 1
ATOM 10002 C CA . GLY E 2 309 ? 121.044 187.035 167.773 1.00 57.77 291 GLY F CA 1
ATOM 10003 C C . GLY E 2 309 ? 119.831 186.513 168.513 1.00 57.77 291 GLY F C 1
ATOM 10004 O O . GLY E 2 309 ? 119.923 185.955 169.605 1.00 57.77 291 GLY F O 1
ATOM 10005 N N . VAL E 2 310 ? 118.672 186.703 167.879 1.00 50.06 292 VAL F N 1
ATOM 10006 C CA . VAL E 2 310 ? 117.385 186.246 168.395 1.00 50.06 292 VAL F CA 1
ATOM 10007 C C . VAL E 2 310 ? 116.966 185.031 167.581 1.00 50.06 292 VAL F C 1
ATOM 10008 O O . VAL E 2 310 ? 116.369 185.163 166.507 1.00 50.06 292 VAL F O 1
ATOM 10012 N N . LEU E 2 311 ? 117.298 183.842 168.070 1.00 52.25 293 LEU F N 1
ATOM 10013 C CA . LEU E 2 311 ? 116.751 182.630 167.485 1.00 52.25 293 LEU F CA 1
ATOM 10014 C C . LEU E 2 311 ? 115.248 182.596 167.726 1.00 52.25 293 LEU F C 1
ATOM 10015 O O . LEU E 2 311 ? 114.756 183.081 168.749 1.00 52.25 293 LEU F O 1
ATOM 10020 N N . PHE E 2 312 ? 114.521 182.035 166.759 1.00 48.45 294 PHE F N 1
ATOM 10021 C CA . PHE E 2 312 ? 113.070 181.888 166.822 1.00 48.45 294 PHE F CA 1
ATOM 10022 C C . PHE E 2 312 ? 112.719 180.471 166.403 1.00 48.45 294 PHE F C 1
ATOM 10023 O O . PHE E 2 312 ? 113.010 180.069 165.273 1.00 48.45 294 PHE F O 1
ATOM 10031 N N . ILE E 2 313 ? 112.107 179.720 167.318 1.00 50.29 295 ILE F N 1
ATOM 10032 C CA . ILE E 2 313 ? 111.740 178.323 167.108 1.00 50.29 295 ILE F CA 1
ATOM 10033 C C . ILE E 2 313 ? 110.218 178.302 167.036 1.00 50.29 295 ILE F C 1
ATOM 10034 O O . ILE E 2 313 ? 109.539 178.110 168.049 1.00 50.29 295 ILE F O 1
ATOM 10039 N N . ASP E 2 314 ? 109.678 178.464 165.833 1.00 53.42 296 ASP F N 1
ATOM 10040 C CA . ASP E 2 314 ? 108.238 178.576 165.661 1.00 53.42 296 ASP F CA 1
ATOM 10041 C C . ASP E 2 314 ? 107.634 177.182 165.772 1.00 53.42 296 ASP F C 1
ATOM 10042 O O . ASP E 2 314 ? 108.189 176.208 165.258 1.00 53.42 296 ASP F O 1
ATOM 10047 N N . GLU E 2 315 ? 106.465 177.110 166.415 1.00 55.51 297 GLU F N 1
ATOM 10048 C CA . GLU E 2 315 ? 105.692 175.877 166.595 1.00 55.51 297 GLU F CA 1
ATOM 10049 C C . GLU E 2 315 ? 106.558 174.833 167.315 1.00 55.51 297 GLU F C 1
ATOM 10050 O O . GLU E 2 315 ? 106.999 173.822 166.770 1.00 55.51 297 GLU F O 1
ATOM 10056 N N . VAL E 2 316 ? 106.864 175.173 168.568 1.00 51.19 298 VAL F N 1
ATOM 10057 C CA . VAL E 2 316 ? 107.790 174.370 169.361 1.00 51.19 298 VAL F CA 1
ATOM 10058 C C . VAL E 2 316 ? 107.143 173.108 169.925 1.00 51.19 298 VAL F C 1
ATOM 10059 O O . VAL E 2 316 ? 107.862 172.198 170.352 1.00 51.19 298 VAL F O 1
ATOM 10063 N N . HIS E 2 317 ? 105.809 173.010 169.931 1.00 53.49 299 HIS F N 1
ATOM 10064 C CA . HIS E 2 317 ? 105.167 171.814 170.470 1.00 53.49 299 HIS F CA 1
ATOM 10065 C C . HIS E 2 317 ? 105.438 170.568 169.630 1.00 53.49 299 HIS F C 1
ATOM 10066 O O . HIS E 2 317 ? 105.284 169.455 170.143 1.00 53.49 299 HIS F O 1
ATOM 10073 N N . MET E 2 318 ? 105.834 170.722 168.363 1.00 60.92 300 MET F N 1
ATOM 10074 C CA . MET E 2 318 ? 106.240 169.577 167.555 1.00 60.92 300 MET F CA 1
ATOM 10075 C C . MET E 2 318 ? 107.628 169.055 167.907 1.00 60.92 300 MET F C 1
ATOM 10076 O O . MET E 2 318 ? 107.955 167.927 167.524 1.00 60.92 300 MET F O 1
ATOM 10081 N N . LEU E 2 319 ? 108.454 169.837 168.603 1.00 58.06 301 LEU F N 1
ATOM 10082 C CA . LEU E 2 319 ? 109.811 169.399 168.900 1.00 58.06 301 LEU F CA 1
ATOM 10083 C C . LEU E 2 319 ? 109.807 168.223 169.866 1.00 58.06 301 LEU F C 1
ATOM 10084 O O . LEU E 2 319 ? 109.000 168.159 170.797 1.00 58.06 301 LEU F O 1
ATOM 10089 N N . ASP E 2 320 ? 110.730 167.294 169.640 1.00 63.98 302 ASP F N 1
ATOM 10090 C CA . ASP E 2 320 ? 110.845 166.095 170.454 1.00 63.98 302 ASP F CA 1
ATOM 10091 C C . ASP E 2 320 ? 111.527 166.427 171.779 1.00 63.98 302 ASP F C 1
ATOM 10092 O O . ASP E 2 320 ? 112.127 167.491 171.952 1.00 63.98 302 ASP F O 1
ATOM 10097 N N . ILE E 2 321 ? 111.435 165.489 172.726 1.00 58.01 303 ILE F N 1
ATOM 10098 C CA . ILE E 2 321 ? 112.173 165.618 173.981 1.00 58.01 303 ILE F CA 1
ATOM 10099 C C . ILE E 2 321 ? 113.679 165.604 173.722 1.00 58.01 303 ILE F C 1
ATOM 10100 O O . ILE E 2 321 ? 114.451 166.208 174.479 1.00 58.01 303 ILE F O 1
ATOM 10105 N N . GLU E 2 322 ? 114.118 164.920 172.658 1.00 61.93 304 GLU F N 1
ATOM 10106 C CA . GLU E 2 322 ? 115.511 165.003 172.229 1.00 61.93 304 GLU F CA 1
ATOM 10107 C C . GLU E 2 322 ? 115.888 166.438 171.882 1.00 61.93 304 GLU F C 1
ATOM 10108 O O . GLU E 2 322 ? 116.959 166.925 172.270 1.00 61.93 304 GLU F O 1
ATOM 10114 N N . CYS E 2 323 ? 115.006 167.136 171.164 1.00 61.69 305 CYS F N 1
ATOM 10115 C CA . CYS E 2 323 ? 115.277 168.517 170.783 1.00 61.69 305 CYS F CA 1
ATOM 10116 C C . CYS E 2 323 ? 115.303 169.436 171.997 1.00 61.69 305 CYS F C 1
ATOM 10117 O O . CYS E 2 323 ? 116.119 170.359 172.062 1.00 61.69 305 CYS F O 1
ATOM 10120 N N . PHE E 2 324 ? 114.414 169.209 172.968 1.00 53.17 306 PHE F N 1
ATOM 10121 C CA . PHE E 2 324 ? 114.430 170.027 174.178 1.00 53.17 306 PHE F CA 1
ATOM 10122 C C . PHE E 2 324 ? 115.692 169.779 174.996 1.00 53.17 306 PHE F C 1
ATOM 10123 O O . PHE E 2 324 ? 116.253 170.716 175.578 1.00 53.17 306 PHE F O 1
ATOM 10131 N N . SER E 2 325 ? 116.147 168.524 175.063 1.00 57.89 307 SER F N 1
ATOM 10132 C CA . SER E 2 325 ? 117.401 168.233 175.751 1.00 57.89 307 SER F CA 1
ATOM 10133 C C . SER E 2 325 ? 118.574 168.915 175.060 1.00 57.89 307 SER F C 1
ATOM 10134 O O . SER E 2 325 ? 119.468 169.460 175.723 1.00 57.89 307 SER F O 1
ATOM 10137 N N . PHE E 2 326 ? 118.582 168.906 173.724 1.00 60.14 308 PHE F N 1
ATOM 10138 C CA . PHE E 2 326 ? 119.623 169.620 172.993 1.00 60.14 308 PHE F CA 1
ATOM 10139 C C . PHE E 2 326 ? 119.537 171.122 173.236 1.00 60.14 308 PHE F C 1
ATOM 10140 O O . PHE E 2 326 ? 120.564 171.803 173.311 1.00 60.14 308 PHE F O 1
ATOM 10148 N N . LEU E 2 327 ? 118.318 171.656 173.341 1.00 56.63 309 LEU F N 1
ATOM 10149 C CA . LEU E 2 327 ? 118.147 173.078 173.641 1.00 56.63 309 LEU F CA 1
ATOM 10150 C C . LEU E 2 327 ? 118.717 173.421 175.009 1.00 56.63 309 LEU F C 1
ATOM 10151 O O . LEU E 2 327 ? 119.369 174.458 175.176 1.00 56.63 309 LEU F O 1
ATOM 10156 N N . ASN E 2 328 ? 118.465 172.568 176.004 1.00 54.33 310 ASN F N 1
ATOM 10157 C CA . ASN E 2 328 ? 119.017 172.801 177.335 1.00 54.33 310 ASN F CA 1
ATOM 10158 C C . ASN E 2 328 ? 120.537 172.728 177.319 1.00 54.33 310 ASN F C 1
ATOM 10159 O O . ASN E 2 328 ? 121.210 173.535 177.971 1.00 54.33 310 ASN F O 1
ATOM 10164 N N . ARG E 2 329 ? 121.100 171.769 176.582 1.00 61.38 311 ARG F N 1
ATOM 10165 C CA . ARG E 2 329 ? 122.557 171.673 176.519 1.00 61.38 311 ARG F CA 1
ATOM 10166 C C . ARG E 2 329 ? 123.174 172.838 175.751 1.00 61.38 311 ARG F C 1
ATOM 10167 O O . ARG E 2 329 ? 124.308 173.233 176.044 1.00 61.38 311 ARG F O 1
ATOM 10175 N N . ALA E 2 330 ? 122.457 173.396 174.772 1.00 58.98 312 ALA F N 1
ATOM 10176 C CA . ALA E 2 330 ? 122.988 174.471 173.942 1.00 58.98 312 ALA F CA 1
ATOM 10177 C C . ALA E 2 330 ? 122.818 175.851 174.560 1.00 58.98 312 ALA F C 1
ATOM 10178 O O . ALA E 2 330 ? 123.639 176.737 174.303 1.00 58.98 312 ALA F O 1
ATOM 10180 N N . LEU E 2 331 ? 121.768 176.065 175.356 1.00 56.38 313 LEU F N 1
ATOM 10181 C CA . LEU E 2 331 ? 121.564 177.377 175.963 1.00 56.38 313 LEU F CA 1
ATOM 10182 C C . LEU E 2 331 ? 122.628 177.678 177.010 1.00 56.38 313 LEU F C 1
ATOM 10183 O O . LEU E 2 331 ? 123.089 178.819 177.123 1.00 56.38 313 LEU F O 1
ATOM 10188 N N . GLU E 2 332 ? 123.031 176.666 177.785 1.00 64.85 314 GLU F N 1
ATOM 10189 C CA . GLU E 2 332 ? 124.020 176.871 178.840 1.00 64.85 314 GLU F CA 1
ATOM 10190 C C . GLU E 2 332 ? 125.394 177.257 178.301 1.00 64.85 314 GLU F C 1
ATOM 10191 O O . GLU E 2 332 ? 126.206 177.805 179.054 1.00 64.85 314 GLU F O 1
ATOM 10197 N N . ASN E 2 333 ? 125.679 176.969 177.034 1.00 69.48 315 ASN F N 1
ATOM 10198 C CA . ASN E 2 333 ? 126.920 177.419 176.422 1.00 69.48 315 ASN F CA 1
ATOM 10199 C C . ASN E 2 333 ? 126.958 178.944 176.368 1.00 69.48 315 ASN F C 1
ATOM 10200 O O . ASN E 2 333 ? 125.936 179.601 176.152 1.00 69.48 315 ASN F O 1
ATOM 10205 N N . GLU E 2 334 ? 128.149 179.504 176.587 1.00 75.78 316 GLU F N 1
ATOM 10206 C CA . GLU E 2 334 ? 128.375 180.938 176.467 1.00 75.78 316 GLU F CA 1
ATOM 10207 C C . GLU E 2 334 ? 128.057 181.406 175.045 1.00 75.78 316 GLU F C 1
ATOM 10208 O O . GLU E 2 334 ? 127.979 180.606 174.108 1.00 75.78 316 GLU F O 1
ATOM 10214 N N . MET E 2 335 ? 127.873 182.730 174.907 1.00 75.87 317 MET F N 1
ATOM 10215 C CA . MET E 2 335 ? 127.556 183.442 173.650 1.00 75.87 317 MET F CA 1
ATOM 10216 C C . MET E 2 335 ? 126.438 182.760 172.859 1.00 75.87 317 MET F C 1
ATOM 10217 O O . MET E 2 335 ? 126.502 182.630 171.635 1.00 75.87 317 MET F O 1
ATOM 10222 N N . SER E 2 336 ? 125.401 182.327 173.573 1.00 65.49 318 SER F N 1
ATOM 10223 C CA . SER E 2 336 ? 124.252 181.670 172.972 1.00 65.49 318 SER F CA 1
ATOM 10224 C C . SER E 2 336 ? 123.258 182.711 172.455 1.00 65.49 318 SER F C 1
ATOM 10225 O O . SER E 2 336 ? 123.295 183.869 172.878 1.00 65.49 318 SER F O 1
ATOM 10228 N N . PRO E 2 337 ? 122.358 182.337 171.543 1.00 57.15 319 PRO F N 1
ATOM 10229 C CA . PRO E 2 337 ? 121.341 183.291 171.092 1.00 57.15 319 PRO F CA 1
ATOM 10230 C C . PRO E 2 337 ? 120.190 183.391 172.080 1.00 57.15 319 PRO F C 1
ATOM 10231 O O . PRO E 2 337 ? 119.986 182.529 172.935 1.00 57.15 319 PRO F O 1
ATOM 10235 N N . ILE E 2 338 ? 119.429 184.472 171.940 1.00 48.58 320 ILE F N 1
ATOM 10236 C CA . ILE E 2 338 ? 118.250 184.698 172.771 1.00 48.58 320 ILE F CA 1
ATOM 10237 C C . ILE E 2 338 ? 117.126 183.844 172.199 1.00 48.58 320 ILE F C 1
ATOM 10238 O O . ILE E 2 338 ? 116.550 184.173 171.160 1.00 48.58 320 ILE F O 1
ATOM 10243 N N . LEU E 2 339 ? 116.809 182.748 172.878 1.00 47.58 321 LEU F N 1
ATOM 10244 C CA . LEU E 2 339 ? 115.819 181.814 172.363 1.00 47.58 321 LEU F CA 1
ATOM 10245 C C . LEU E 2 339 ? 114.422 182.407 172.475 1.00 47.58 321 LEU F C 1
ATOM 10246 O O . LEU E 2 339 ? 114.073 183.014 173.491 1.00 47.58 321 LEU F O 1
ATOM 10251 N N . VAL E 2 340 ? 113.634 182.241 171.416 1.00 44.78 322 VAL F N 1
ATOM 10252 C CA . VAL E 2 340 ? 112.217 182.583 171.392 1.00 44.78 322 VAL F CA 1
ATOM 10253 C C . VAL E 2 340 ? 111.477 181.403 170.785 1.00 44.78 322 VAL F C 1
ATOM 10254 O O . VAL E 2 340 ? 111.947 180.809 169.809 1.00 44.78 322 VAL F O 1
ATOM 10258 N N . VAL E 2 341 ? 110.334 181.049 171.378 1.00 44.98 323 VAL F N 1
ATOM 10259 C CA . VAL E 2 341 ? 109.516 179.929 170.930 1.00 44.98 323 VAL F CA 1
ATOM 10260 C C . VAL E 2 341 ? 108.067 180.390 170.826 1.00 44.98 323 VAL F C 1
ATOM 10261 O O . VAL E 2 341 ? 107.668 181.400 171.410 1.00 44.98 323 VAL F O 1
ATOM 10265 N N . ALA E 2 342 ? 107.286 179.639 170.046 1.00 46.64 324 ALA F N 1
ATOM 10266 C CA . ALA E 2 342 ? 105.889 179.943 169.768 1.00 46.64 324 ALA F CA 1
ATOM 10267 C C . ALA E 2 342 ? 105.053 178.680 169.905 1.00 46.64 324 ALA F C 1
ATOM 10268 O O . ALA E 2 342 ? 105.525 177.573 169.632 1.00 46.64 324 ALA F O 1
ATOM 10270 N N . THR E 2 343 ? 103.803 178.857 170.331 1.00 47.97 325 THR F N 1
ATOM 10271 C CA . THR E 2 343 ? 102.909 177.739 170.598 1.00 47.97 325 THR F CA 1
ATOM 10272 C C . THR E 2 343 ? 101.474 178.219 170.433 1.00 47.97 325 THR F C 1
ATOM 10273 O O . THR E 2 343 ? 101.164 179.371 170.744 1.00 47.97 325 THR F O 1
ATOM 10277 N N . ASN E 2 344 ? 100.612 177.334 169.931 1.00 49.20 326 ASN F N 1
ATOM 10278 C CA . ASN E 2 344 ? 99.179 177.578 169.792 1.00 49.20 326 ASN F CA 1
ATOM 10279 C C . ASN E 2 344 ? 98.382 176.368 170.266 1.00 49.20 326 ASN F C 1
ATOM 10280 O O . ASN E 2 344 ? 97.388 175.974 169.651 1.00 49.20 326 ASN F O 1
ATOM 10285 N N . ARG E 2 345 ? 98.817 175.762 171.371 1.00 49.92 327 ARG F N 1
ATOM 10286 C CA . ARG E 2 345 ? 98.126 174.644 171.998 1.00 49.92 327 ARG F CA 1
ATOM 10287 C C . ARG E 2 345 ? 98.317 174.749 173.503 1.00 49.92 327 ARG F C 1
ATOM 10288 O O . ARG E 2 345 ? 99.391 175.133 173.970 1.00 49.92 327 ARG F O 1
ATOM 10296 N N . GLY E 2 346 ? 97.274 174.405 174.253 1.00 49.90 328 GLY F N 1
ATOM 10297 C CA . GLY E 2 346 ? 97.288 174.600 175.690 1.00 49.90 328 GLY F CA 1
ATOM 10298 C C . GLY E 2 346 ? 98.071 173.557 176.459 1.00 49.90 328 GLY F C 1
ATOM 10299 O O . GLY E 2 346 ? 99.098 173.877 177.065 1.00 49.90 328 GLY F O 1
ATOM 10300 N N . VAL E 2 347 ? 97.596 172.312 176.440 1.00 50.83 329 VAL F N 1
ATOM 10301 C CA . VAL E 2 347 ? 98.217 171.191 177.140 1.00 50.83 329 VAL F CA 1
ATOM 10302 C C . VAL E 2 347 ? 98.295 170.036 176.155 1.00 50.83 329 VAL F C 1
ATOM 10303 O O . VAL E 2 347 ? 97.274 169.650 175.574 1.00 50.83 329 VAL F O 1
ATOM 10307 N N . THR E 2 348 ? 99.502 169.498 175.957 1.00 53.47 330 THR F N 1
ATOM 10308 C CA . THR E 2 348 ? 99.723 168.418 174.997 1.00 53.47 330 THR F CA 1
ATOM 10309 C C . THR E 2 348 ? 100.696 167.403 175.573 1.00 53.47 330 THR F C 1
ATOM 10310 O O . THR E 2 348 ? 101.410 167.666 176.545 1.00 53.47 330 THR F O 1
ATOM 10314 N N . THR E 2 349 ? 100.697 166.223 174.957 1.00 57.18 331 THR F N 1
ATOM 10315 C CA . THR E 2 349 ? 101.726 165.233 175.228 1.00 57.18 331 THR F CA 1
ATOM 10316 C C . THR E 2 349 ? 103.068 165.721 174.706 1.00 57.18 331 THR F C 1
ATOM 10317 O O . THR E 2 349 ? 103.163 166.263 173.601 1.00 57.18 331 THR F O 1
ATOM 10321 N N . ILE E 2 350 ? 104.112 165.534 175.511 1.00 56.74 332 ILE F N 1
ATOM 10322 C CA . ILE E 2 350 ? 105.461 165.831 175.052 1.00 56.74 332 ILE F CA 1
ATOM 10323 C C . ILE E 2 350 ? 105.815 164.846 173.950 1.00 56.74 332 ILE F C 1
ATOM 10324 O O . ILE E 2 350 ? 105.627 163.632 174.099 1.00 56.74 332 ILE F O 1
ATOM 10329 N N . ARG E 2 351 ? 106.316 165.362 172.833 1.00 62.43 333 ARG F N 1
ATOM 10330 C CA . ARG E 2 351 ? 106.657 164.501 171.710 1.00 62.43 333 ARG F CA 1
ATOM 10331 C C . ARG E 2 351 ? 107.857 163.639 172.083 1.00 62.43 333 ARG F C 1
ATOM 10332 O O . ARG E 2 351 ? 108.936 164.162 172.380 1.00 62.43 333 ARG F O 1
ATOM 10340 N N . GLY E 2 352 ? 107.658 162.319 172.073 1.00 64.66 334 GLY F N 1
ATOM 10341 C CA . GLY E 2 352 ? 108.656 161.353 172.483 1.00 64.66 334 GLY F CA 1
ATOM 10342 C C . GLY E 2 352 ? 108.442 160.746 173.856 1.00 64.66 334 GLY F C 1
ATOM 10343 O O . GLY E 2 352 ? 109.152 159.793 174.200 1.00 64.66 334 GLY F O 1
ATOM 10344 N N . THR E 2 353 ? 107.509 161.277 174.654 1.00 62.68 335 THR F N 1
ATOM 10345 C CA . THR E 2 353 ? 107.140 160.701 175.943 1.00 62.68 335 THR F CA 1
ATOM 10346 C C . THR E 2 353 ? 105.623 160.690 176.059 1.00 62.68 335 THR F C 1
ATOM 10347 O O . THR E 2 353 ? 104.909 161.255 175.227 1.00 62.68 335 THR F O 1
ATOM 10351 N N . ASN E 2 354 ? 105.137 160.032 177.113 1.00 65.60 336 ASN F N 1
ATOM 10352 C CA . ASN E 2 354 ? 103.707 159.909 177.370 1.00 65.60 336 ASN F CA 1
ATOM 10353 C C . ASN E 2 354 ? 103.158 161.042 178.226 1.00 65.60 336 ASN F C 1
ATOM 10354 O O . ASN E 2 354 ? 101.995 161.428 178.054 1.00 65.60 336 ASN F O 1
ATOM 10359 N N . GLN E 2 355 ? 103.964 161.586 179.135 1.00 61.44 337 GLN F N 1
ATOM 10360 C CA . GLN E 2 355 ? 103.469 162.560 180.098 1.00 61.44 337 GLN F CA 1
ATOM 10361 C C . GLN E 2 355 ? 103.097 163.871 179.416 1.00 61.44 337 GLN F C 1
ATOM 10362 O O . GLN E 2 355 ? 103.797 164.345 178.518 1.00 61.44 337 GLN F O 1
ATOM 10368 N N . LYS E 2 356 ? 101.984 164.452 179.854 1.00 56.70 338 LYS F N 1
ATOM 10369 C CA . LYS E 2 356 ? 101.479 165.704 179.312 1.00 56.70 338 LYS F CA 1
ATOM 10370 C C . LYS E 2 356 ? 102.121 166.891 180.016 1.00 56.70 338 LYS F C 1
ATOM 10371 O O . LYS E 2 356 ? 102.702 166.764 181.097 1.00 56.70 338 LYS F O 1
ATOM 10377 N N . SER E 2 357 ? 102.025 168.053 179.375 1.00 51.36 339 SER F N 1
ATOM 10378 C CA . SER E 2 357 ? 102.564 169.283 179.936 1.00 51.36 339 SER F CA 1
ATOM 10379 C C . SER E 2 357 ? 101.872 170.466 179.264 1.00 51.36 339 SER F C 1
ATOM 10380 O O . SER E 2 357 ? 101.323 170.319 178.161 1.00 51.36 339 SER F O 1
ATOM 10383 N N . PRO E 2 358 ? 101.881 171.650 179.893 1.00 47.22 340 PRO F N 1
ATOM 10384 C CA . PRO E 2 358 ? 101.424 172.848 179.178 1.00 47.22 340 PRO F CA 1
ATOM 10385 C C . PRO E 2 358 ? 102.321 173.162 177.992 1.00 47.22 340 PRO F C 1
ATOM 10386 O O . PRO E 2 358 ? 103.547 173.091 178.082 1.00 47.22 340 PRO F O 1
ATOM 10390 N N . HIS E 2 359 ? 101.693 173.488 176.863 1.00 46.50 341 HIS F N 1
ATOM 10391 C CA . HIS E 2 359 ? 102.348 173.917 175.628 1.00 46.50 341 HIS F CA 1
ATOM 10392 C C . HIS E 2 359 ? 103.232 172.842 174.992 1.00 46.50 341 HIS F C 1
ATOM 10393 O O . HIS E 2 359 ? 103.977 173.146 174.053 1.00 46.50 341 HIS F O 1
ATOM 10400 N N . GLY E 2 360 ? 103.156 171.592 175.443 1.00 49.25 342 GLY F N 1
ATOM 10401 C CA . GLY E 2 360 ? 104.010 170.547 174.900 1.00 49.25 342 GLY F CA 1
ATOM 10402 C C . GLY E 2 360 ? 105.488 170.790 175.110 1.00 49.25 342 GLY F C 1
ATOM 10403 O O . GLY E 2 360 ? 106.295 170.474 174.226 1.00 49.25 342 GLY F O 1
ATOM 10404 N N . ILE E 2 361 ? 105.856 171.342 176.265 1.00 47.62 343 ILE F N 1
ATOM 10405 C CA . ILE E 2 361 ? 107.226 171.733 176.606 1.00 47.62 343 ILE F CA 1
ATOM 10406 C C . ILE E 2 361 ? 107.522 171.104 177.969 1.00 47.62 343 ILE F C 1
ATOM 10407 O O . ILE E 2 361 ? 106.597 171.018 178.789 1.00 47.62 343 ILE F O 1
ATOM 10412 N N . PRO E 2 362 ? 108.740 170.638 178.276 1.00 50.90 344 PRO F N 1
ATOM 10413 C CA . PRO E 2 362 ? 108.985 170.112 179.623 1.00 50.90 344 PRO F CA 1
ATOM 10414 C C . PRO E 2 362 ? 108.907 171.193 180.690 1.00 50.90 344 PRO F C 1
ATOM 10415 O O . PRO E 2 362 ? 109.076 172.386 180.427 1.00 50.90 344 PRO F O 1
ATOM 10419 N N . ILE E 2 363 ? 108.635 170.743 181.918 1.00 44.59 345 ILE F N 1
ATOM 10420 C CA . ILE E 2 363 ? 108.482 171.657 183.048 1.00 44.59 345 ILE F CA 1
ATOM 10421 C C . ILE E 2 363 ? 109.785 172.387 183.345 1.00 44.59 345 ILE F C 1
ATOM 10422 O O . ILE E 2 363 ? 109.769 173.545 183.781 1.00 44.59 345 ILE F O 1
ATOM 10427 N N . ASP E 2 364 ? 110.927 171.727 183.133 1.00 47.55 346 ASP F N 1
ATOM 10428 C CA . ASP E 2 364 ? 112.210 172.380 183.372 1.00 47.55 346 ASP F CA 1
ATOM 10429 C C . ASP E 2 364 ? 112.437 173.537 182.406 1.00 47.55 346 ASP F C 1
ATOM 10430 O O . ASP E 2 364 ? 113.126 174.503 182.753 1.00 47.55 346 ASP F O 1
ATOM 10435 N N . LEU E 2 365 ? 111.877 173.458 181.195 1.00 46.42 347 LEU F N 1
ATOM 10436 C CA . LEU E 2 365 ? 111.865 174.614 180.303 1.00 46.42 347 LEU F CA 1
ATOM 10437 C C . LEU E 2 365 ? 110.841 175.647 180.751 1.00 46.42 347 LEU F C 1
ATOM 10438 O O . LEU E 2 365 ? 111.126 176.848 180.752 1.00 46.42 347 LEU F O 1
ATOM 10443 N N . LEU E 2 366 ? 109.648 175.193 181.142 1.00 45.68 348 LEU F N 1
ATOM 10444 C CA . LEU E 2 366 ? 108.557 176.106 181.460 1.00 45.68 348 LEU F CA 1
ATOM 10445 C C . LEU E 2 366 ? 108.826 176.929 182.712 1.00 45.68 348 LEU F C 1
ATOM 10446 O O . LEU E 2 366 ? 108.230 178.000 182.868 1.00 45.68 348 LEU F O 1
ATOM 10451 N N . ASP E 2 367 ? 109.704 176.465 183.599 1.00 43.92 349 ASP F N 1
ATOM 10452 C CA . ASP E 2 367 ? 110.100 177.231 184.774 1.00 43.92 349 ASP F CA 1
ATOM 10453 C C . ASP E 2 367 ? 111.161 178.297 184.476 1.00 43.92 349 ASP F C 1
ATOM 10454 O O . ASP E 2 367 ? 111.685 178.888 185.428 1.00 43.92 349 ASP F O 1
ATOM 10459 N N . ARG E 2 368 ? 111.488 178.550 183.198 1.00 44.91 350 ARG F N 1
ATOM 10460 C CA . ARG E 2 368 ? 112.399 179.614 182.789 1.00 44.91 350 ARG F CA 1
ATOM 10461 C C . ARG E 2 368 ? 111.846 180.518 181.693 1.00 44.91 350 ARG F C 1
ATOM 10462 O O . ARG E 2 368 ? 112.500 181.513 181.364 1.00 44.91 350 ARG F O 1
ATOM 10470 N N . LEU E 2 369 ? 110.670 180.225 181.137 1.00 42.60 351 LEU F N 1
ATOM 10471 C CA . LEU E 2 369 ? 110.141 180.943 179.985 1.00 42.60 351 LEU F CA 1
ATOM 10472 C C . LEU E 2 369 ? 109.291 182.123 180.437 1.00 42.60 351 LEU F C 1
ATOM 10473 O O . LEU E 2 369 ? 108.388 181.963 181.262 1.00 42.60 351 LEU F O 1
ATOM 10478 N N . LEU E 2 370 ? 109.585 183.304 179.892 1.00 41.56 352 LEU F N 1
ATOM 10479 C CA . LEU E 2 370 ? 108.702 184.461 180.016 1.00 41.56 352 LEU F CA 1
ATOM 10480 C C . LEU E 2 370 ? 107.622 184.333 178.951 1.00 41.56 352 LEU F C 1
ATOM 10481 O O . LEU E 2 370 ? 107.885 184.553 177.765 1.00 41.56 352 LEU F O 1
ATOM 10486 N N . ILE E 2 371 ? 106.407 183.991 179.368 1.00 42.12 353 ILE F N 1
ATOM 10487 C CA . ILE E 2 371 ? 105.340 183.625 178.442 1.00 42.12 353 ILE F CA 1
ATOM 10488 C C . ILE E 2 371 ? 104.571 184.890 178.076 1.00 42.12 353 ILE F C 1
ATOM 10489 O O . ILE E 2 371 ? 103.813 185.425 178.888 1.00 42.12 353 ILE F O 1
ATOM 10494 N N . ILE E 2 372 ? 104.769 185.361 176.848 1.00 42.41 354 ILE F N 1
ATOM 10495 C CA . ILE E 2 372 ? 103.935 186.412 176.272 1.00 42.41 354 ILE F CA 1
ATOM 10496 C C . ILE E 2 372 ? 102.668 185.766 175.731 1.00 42.41 354 ILE F C 1
ATOM 10497 O O . ILE E 2 372 ? 102.730 184.728 175.062 1.00 42.41 354 ILE F O 1
ATOM 10502 N N . THR E 2 373 ? 101.520 186.378 176.020 1.00 43.93 355 THR F N 1
ATOM 10503 C CA . THR E 2 373 ? 100.215 185.922 175.550 1.00 43.93 355 THR F CA 1
ATOM 10504 C C . THR E 2 373 ? 99.637 186.966 174.607 1.00 43.93 355 THR F C 1
ATOM 10505 O O . THR E 2 373 ? 99.535 188.143 174.969 1.00 43.93 355 THR F O 1
ATOM 10509 N N . THR E 2 374 ? 99.257 186.529 173.407 1.00 44.79 356 THR F N 1
ATOM 10510 C CA . THR E 2 374 ? 98.704 187.397 172.375 1.00 44.79 356 THR F CA 1
ATOM 10511 C C . THR E 2 374 ? 97.185 187.278 172.388 1.00 44.79 356 THR F C 1
ATOM 10512 O O . THR E 2 374 ? 96.644 186.183 172.208 1.00 44.79 356 THR F O 1
ATOM 10516 N N . GLN E 2 375 ? 96.507 188.400 172.600 1.00 46.90 357 GLN F N 1
ATOM 10517 C CA . GLN E 2 375 ? 95.055 188.427 172.607 1.00 46.90 357 GLN F CA 1
ATOM 10518 C C . GLN E 2 375 ? 94.523 188.365 171.173 1.00 46.90 357 GLN F C 1
ATOM 10519 O O . GLN E 2 375 ? 95.241 188.703 170.230 1.00 46.90 357 GLN F O 1
ATOM 10525 N N . PRO E 2 376 ? 93.275 187.937 170.967 1.00 49.60 358 PRO F N 1
ATOM 10526 C CA . PRO E 2 376 ? 92.719 187.979 169.610 1.00 49.60 358 PRO F CA 1
ATOM 10527 C C . PRO E 2 376 ? 92.491 189.411 169.151 1.00 49.60 358 PRO F C 1
ATOM 10528 O O . PRO E 2 376 ? 92.348 190.337 169.952 1.00 49.60 358 PRO F O 1
ATOM 10532 N N . TYR E 2 377 ? 92.468 189.581 167.832 1.00 53.60 359 TYR F N 1
ATOM 10533 C CA . TYR E 2 377 ? 92.297 190.904 167.250 1.00 53.60 359 TYR F CA 1
ATOM 10534 C C . TYR E 2 377 ? 90.906 191.451 167.546 1.00 53.60 359 TYR F C 1
ATOM 10535 O O . TYR E 2 377 ? 89.916 190.714 167.538 1.00 53.60 359 TYR F O 1
ATOM 10544 N N . THR E 2 378 ? 90.842 192.757 167.804 1.00 61.47 360 THR F N 1
ATOM 10545 C CA . THR E 2 378 ? 89.594 193.467 168.030 1.00 61.47 360 THR F CA 1
ATOM 10546 C C . THR E 2 378 ? 89.081 194.045 166.712 1.00 61.47 360 THR F C 1
ATOM 10547 O O . THR E 2 378 ? 89.675 193.859 165.647 1.00 61.47 360 THR F O 1
ATOM 10551 N N . ASP E 2 379 ? 87.955 194.759 166.786 1.00 62.47 361 ASP F N 1
ATOM 10552 C CA . ASP E 2 379 ? 87.311 195.265 165.577 1.00 62.47 361 ASP F CA 1
ATOM 10553 C C . ASP E 2 379 ? 88.157 196.335 164.900 1.00 62.47 361 ASP F C 1
ATOM 10554 O O . ASP E 2 379 ? 88.260 196.362 163.668 1.00 62.47 361 ASP F O 1
ATOM 10559 N N . ASP E 2 380 ? 88.769 197.210 165.708 1.00 65.87 362 ASP F N 1
ATOM 10560 C CA . ASP E 2 380 ? 89.594 198.330 165.180 1.00 65.87 362 ASP F CA 1
ATOM 10561 C C . ASP E 2 380 ? 90.871 197.765 164.562 1.00 65.87 362 ASP F C 1
ATOM 10562 O O . ASP E 2 380 ? 91.396 198.430 163.656 1.00 65.87 362 ASP F O 1
ATOM 10567 N N . ASP E 2 381 ? 91.397 196.649 165.079 1.00 62.62 363 ASP F N 1
ATOM 10568 C CA . ASP E 2 381 ? 92.558 195.990 164.488 1.00 62.62 363 ASP F CA 1
ATOM 10569 C C . ASP E 2 381 ? 92.194 195.284 163.187 1.00 62.62 363 ASP F C 1
ATOM 10570 O O . ASP E 2 381 ? 92.955 195.339 162.215 1.00 62.62 363 ASP F O 1
ATOM 10575 N N . ILE E 2 382 ? 91.035 194.617 163.151 1.00 59.27 364 ILE F N 1
ATOM 10576 C CA . ILE E 2 382 ? 90.604 193.932 161.935 1.00 59.27 364 ILE F CA 1
ATOM 10577 C C . ILE E 2 382 ? 90.351 194.944 160.824 1.00 59.27 364 ILE F C 1
ATOM 10578 O O . ILE E 2 382 ? 90.749 194.732 159.671 1.00 59.27 364 ILE F O 1
ATOM 10583 N N . ARG E 2 383 ? 89.691 196.056 161.157 1.00 62.42 365 ARG F N 1
ATOM 10584 C CA . ARG E 2 383 ? 89.420 197.099 160.173 1.00 62.42 365 ARG F CA 1
ATOM 10585 C C . ARG E 2 383 ? 90.713 197.705 159.642 1.00 62.42 365 ARG F C 1
ATOM 10586 O O . ARG E 2 383 ? 90.854 197.924 158.433 1.00 62.42 365 ARG F O 1
ATOM 10594 N N . LYS E 2 384 ? 91.680 197.958 160.528 1.00 62.75 366 LYS F N 1
ATOM 10595 C CA . LYS E 2 384 ? 92.951 198.527 160.088 1.00 62.75 366 LYS F CA 1
ATOM 10596 C C . LYS E 2 384 ? 93.727 197.548 159.217 1.00 62.75 366 LYS F C 1
ATOM 10597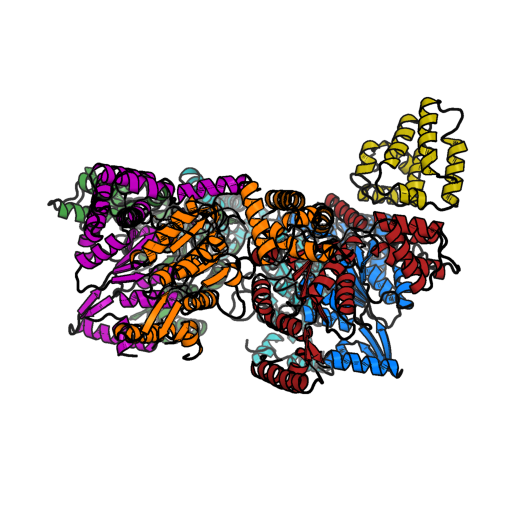 O O . LYS E 2 384 ? 94.334 197.950 158.220 1.00 62.75 366 LYS F O 1
ATOM 10603 N N . ILE E 2 385 ? 93.724 196.261 159.576 1.00 57.80 367 ILE F N 1
ATOM 10604 C CA . ILE E 2 385 ? 94.452 195.270 158.787 1.00 57.80 367 ILE F CA 1
ATOM 10605 C C . ILE E 2 385 ? 93.821 195.128 157.408 1.00 57.80 367 ILE F C 1
ATOM 10606 O O . ILE E 2 385 ? 94.525 195.027 156.395 1.00 57.80 367 ILE F O 1
ATOM 10611 N N . LEU E 2 386 ? 92.488 195.129 157.344 1.00 58.05 368 LEU F N 1
ATOM 10612 C CA . LEU E 2 386 ? 91.821 195.054 156.050 1.00 58.05 368 LEU F CA 1
ATOM 10613 C C . LEU E 2 386 ? 92.080 196.306 155.221 1.00 58.05 368 LEU F C 1
ATOM 10614 O O . LEU E 2 386 ? 92.231 196.220 153.999 1.00 58.05 368 LEU F O 1
ATOM 10619 N N . GLU E 2 387 ? 92.151 197.475 155.863 1.00 64.46 369 GLU F N 1
ATOM 10620 C CA . GLU E 2 387 ? 92.470 198.696 155.126 1.00 64.46 369 GLU F CA 1
ATOM 10621 C C . GLU E 2 387 ? 93.897 198.657 154.584 1.00 64.46 369 GLU F C 1
ATOM 10622 O O . GLU E 2 387 ? 94.149 199.100 153.456 1.00 64.46 369 GLU F O 1
ATOM 10628 N N . ILE E 2 388 ? 94.841 198.138 155.374 1.00 62.78 370 ILE F N 1
ATOM 10629 C CA . ILE E 2 388 ? 96.224 198.020 154.913 1.00 62.78 370 ILE F CA 1
ATOM 10630 C C . ILE E 2 388 ? 96.306 197.056 153.735 1.00 62.78 370 ILE F C 1
ATOM 10631 O O . ILE E 2 388 ? 97.022 197.309 152.758 1.00 62.78 370 ILE F O 1
ATOM 10636 N N . ARG E 2 389 ? 95.587 195.933 153.808 1.00 62.41 371 ARG F N 1
ATOM 10637 C CA . ARG E 2 389 ? 95.605 194.987 152.695 1.00 62.41 371 ARG F CA 1
ATOM 10638 C C . ARG E 2 389 ? 94.908 195.553 151.462 1.00 62.41 371 ARG F C 1
ATOM 10639 O O . ARG E 2 389 ? 95.301 195.237 150.334 1.00 62.41 371 ARG F O 1
ATOM 10647 N N . CYS E 2 390 ? 93.872 196.376 151.651 1.00 65.15 372 CYS F N 1
ATOM 10648 C CA . CYS E 2 390 ? 93.256 197.065 150.521 1.00 65.15 372 CYS F CA 1
ATOM 10649 C C . CYS E 2 390 ? 94.235 198.027 149.864 1.00 65.15 372 CYS F C 1
ATOM 10650 O O . CYS E 2 390 ? 94.319 198.096 148.632 1.00 65.15 372 CYS F O 1
ATOM 10653 N N . GLN E 2 391 ? 94.977 198.786 150.672 1.00 68.77 373 GLN F N 1
ATOM 10654 C CA . GLN E 2 391 ? 95.945 199.729 150.123 1.00 68.77 373 GLN F CA 1
ATOM 10655 C C . GLN E 2 391 ? 97.091 199.003 149.428 1.00 68.77 373 GLN F C 1
ATOM 10656 O O . GLN E 2 391 ? 97.616 199.485 148.418 1.00 68.77 373 GLN F O 1
ATOM 10662 N N . GLU E 2 392 ? 97.498 197.846 149.958 1.00 68.43 374 GLU F N 1
ATOM 10663 C CA . GLU E 2 392 ? 98.628 197.120 149.387 1.00 68.43 374 GLU F CA 1
ATOM 10664 C C . GLU E 2 392 ? 98.287 196.575 148.004 1.00 68.43 374 GLU F C 1
ATOM 10665 O O . GLU E 2 392 ? 99.088 196.695 147.070 1.00 68.43 374 GLU F O 1
ATOM 10671 N N . GLU E 2 393 ? 97.104 195.982 147.852 1.00 67.13 375 GLU F N 1
ATOM 10672 C CA . GLU E 2 393 ? 96.718 195.287 146.630 1.00 67.13 375 GLU F CA 1
ATOM 10673 C C . GLU E 2 393 ? 96.039 196.192 145.599 1.00 67.13 375 GLU F C 1
ATOM 10674 O O . GLU E 2 393 ? 95.587 195.688 144.565 1.00 67.13 375 GLU F O 1
ATOM 10680 N N . ASP E 2 394 ? 95.985 197.511 145.836 1.00 72.45 376 ASP F N 1
ATOM 10681 C CA . ASP E 2 394 ? 95.362 198.464 144.912 1.00 72.45 376 ASP F CA 1
ATOM 10682 C C . ASP E 2 394 ? 93.886 198.135 144.686 1.00 72.45 376 ASP F C 1
ATOM 10683 O O . ASP E 2 394 ? 93.422 198.006 143.551 1.00 72.45 376 ASP F O 1
ATOM 10688 N N . VAL E 2 395 ? 93.153 197.999 145.792 1.00 67.54 377 VAL F N 1
ATOM 10689 C CA . VAL E 2 395 ? 91.728 197.680 145.800 1.00 67.54 377 VAL F CA 1
ATOM 10690 C C . VAL E 2 395 ? 91.004 198.784 146.554 1.00 67.54 377 VAL F C 1
ATOM 10691 O O . VAL E 2 395 ? 91.375 199.110 147.688 1.00 67.54 377 VAL F O 1
ATOM 10695 N N . GLU E 2 396 ? 89.975 199.351 145.923 1.00 69.15 378 GLU F N 1
ATOM 10696 C CA . GLU E 2 396 ? 89.139 200.398 146.500 1.00 69.15 378 GLU F CA 1
ATOM 10697 C C . GLU E 2 396 ? 87.742 199.844 146.736 1.00 69.15 378 GLU F C 1
ATOM 10698 O O . GLU E 2 396 ? 87.191 199.153 145.872 1.00 69.15 378 GLU F O 1
ATOM 10704 N N . MET E 2 397 ? 87.175 200.143 147.904 1.00 67.76 379 MET F N 1
ATOM 10705 C CA . MET E 2 397 ? 85.855 199.651 148.273 1.00 67.76 379 MET F CA 1
ATOM 10706 C C . MET E 2 397 ? 85.214 200.585 149.287 1.00 67.76 379 MET F C 1
ATOM 10707 O O . MET E 2 397 ? 85.892 201.174 150.133 1.00 67.76 379 MET F O 1
ATOM 10712 N N . ASN E 2 398 ? 83.892 200.708 149.185 1.00 69.09 380 ASN F N 1
ATOM 10713 C CA . ASN E 2 398 ? 83.150 201.701 149.951 1.00 69.09 380 ASN F CA 1
ATOM 10714 C C . ASN E 2 398 ? 83.048 201.279 151.418 1.00 69.09 380 ASN F C 1
ATOM 10715 O O . ASN E 2 398 ? 83.496 200.202 151.823 1.00 69.09 380 ASN F O 1
ATOM 10720 N N . GLU E 2 399 ? 82.434 202.150 152.222 1.00 70.60 381 GLU F N 1
ATOM 10721 C CA . GLU E 2 399 ? 82.419 201.962 153.668 1.00 70.60 381 GLU F CA 1
ATOM 10722 C C . GLU E 2 399 ? 81.440 200.877 154.098 1.00 70.60 381 GLU F C 1
ATOM 10723 O O . GLU E 2 399 ? 81.674 200.215 155.115 1.00 70.60 381 GLU F O 1
ATOM 10729 N N . GLU E 2 400 ? 80.342 200.690 153.361 1.00 68.15 382 GLU F N 1
ATOM 10730 C CA . GLU E 2 400 ? 79.427 199.592 153.660 1.00 68.15 382 GLU F CA 1
ATOM 10731 C C . GLU E 2 400 ? 80.124 198.251 153.468 1.00 68.15 382 GLU F C 1
ATOM 10732 O O . GLU E 2 400 ? 80.017 197.349 154.312 1.00 68.15 382 GLU F O 1
ATOM 10738 N N . ALA E 2 401 ? 80.856 198.111 152.359 1.00 67.05 383 ALA F N 1
ATOM 10739 C CA . ALA E 2 401 ? 81.613 196.891 152.108 1.00 67.05 383 ALA F CA 1
ATOM 10740 C C . ALA E 2 401 ? 82.689 196.688 153.164 1.00 67.05 383 ALA F C 1
ATOM 10741 O O . ALA E 2 401 ? 82.897 195.566 153.635 1.00 67.05 383 ALA F O 1
ATOM 10743 N N . LYS E 2 402 ? 83.368 197.770 153.560 1.00 65.71 384 LYS F N 1
ATOM 10744 C CA . LYS E 2 402 ? 84.405 197.670 154.586 1.00 65.71 384 LYS F CA 1
ATOM 10745 C C . LYS E 2 402 ? 83.825 197.221 155.921 1.00 65.71 384 LYS F C 1
ATOM 10746 O O . LYS E 2 402 ? 84.400 196.358 156.594 1.00 65.71 384 LYS F O 1
ATOM 10752 N N . GLN E 2 403 ? 82.675 197.775 156.310 1.00 63.87 385 GLN F N 1
ATOM 10753 C CA . GLN E 2 403 ? 82.092 197.413 157.599 1.00 63.87 385 GLN F CA 1
ATOM 10754 C C . GLN E 2 403 ? 81.586 195.973 157.573 1.00 63.87 385 GLN F C 1
ATOM 10755 O O . GLN E 2 403 ? 81.769 195.230 158.548 1.00 63.87 385 GLN F O 1
ATOM 10761 N N . LEU E 2 404 ? 80.953 195.555 156.471 1.00 60.55 386 LEU F N 1
ATOM 10762 C CA . LEU E 2 404 ? 80.459 194.183 156.404 1.00 60.55 386 LEU F CA 1
ATOM 10763 C C . LEU E 2 404 ? 81.615 193.192 156.360 1.00 60.55 386 LEU F C 1
ATOM 10764 O O . LEU E 2 404 ? 81.527 192.103 156.940 1.00 60.55 386 LEU F O 1
ATOM 10769 N N . LEU E 2 405 ? 82.714 193.551 155.695 1.00 57.50 387 LEU F N 1
ATOM 10770 C CA . LEU E 2 405 ? 83.880 192.677 155.698 1.00 57.50 387 LEU F CA 1
ATOM 10771 C C . LEU E 2 405 ? 84.536 192.623 157.069 1.00 57.50 387 LEU F C 1
ATOM 10772 O O . LEU E 2 405 ? 85.063 191.577 157.455 1.00 57.50 387 LEU F O 1
ATOM 10777 N N . THR E 2 406 ? 84.525 193.733 157.812 1.00 60.06 388 THR F N 1
ATOM 10778 C CA . THR E 2 406 ? 85.015 193.703 159.187 1.00 60.06 388 THR F CA 1
ATOM 10779 C C . THR E 2 406 ? 84.162 192.779 160.046 1.00 60.06 388 THR F C 1
ATOM 10780 O O . THR E 2 406 ? 84.688 192.026 160.874 1.00 60.06 388 THR F O 1
ATOM 10784 N N . LEU E 2 407 ? 82.840 192.822 159.854 1.00 59.29 389 LEU F N 1
ATOM 10785 C CA . LEU E 2 407 ? 81.950 191.907 160.565 1.00 59.29 389 LEU F CA 1
ATOM 10786 C C . LEU E 2 407 ? 82.242 190.457 160.195 1.00 59.29 389 LEU F C 1
ATOM 10787 O O . LEU E 2 407 ? 82.255 189.574 161.064 1.00 59.29 389 LEU F O 1
ATOM 10792 N N . ILE E 2 408 ? 82.474 190.198 158.906 1.00 55.19 390 ILE F N 1
ATOM 10793 C CA . ILE E 2 408 ? 82.759 188.839 158.442 1.00 55.19 390 ILE F CA 1
ATOM 10794 C C . ILE E 2 408 ? 84.074 188.352 159.040 1.00 55.19 390 ILE F C 1
ATOM 10795 O O . ILE E 2 408 ? 84.190 187.200 159.474 1.00 55.19 390 ILE F O 1
ATOM 10800 N N . GLY E 2 409 ? 85.086 189.220 159.062 1.00 54.81 391 GLY F N 1
ATOM 10801 C CA . GLY E 2 409 ? 86.367 188.839 159.628 1.00 54.81 391 GLY F CA 1
ATOM 10802 C C . GLY E 2 409 ? 86.300 188.607 161.124 1.00 54.81 391 GLY F C 1
ATOM 10803 O O . GLY E 2 409 ? 86.986 187.729 161.654 1.00 54.81 391 GLY F O 1
ATOM 10804 N N . ARG E 2 410 ? 85.492 189.404 161.828 1.00 58.53 392 ARG F N 1
ATOM 10805 C CA . ARG E 2 410 ? 85.275 189.169 163.251 1.00 58.53 392 ARG F CA 1
ATOM 10806 C C . ARG E 2 410 ? 84.615 187.816 163.471 1.00 58.53 392 ARG F C 1
ATOM 10807 O O . ARG E 2 410 ? 85.054 187.024 164.312 1.00 58.53 392 ARG F O 1
ATOM 10815 N N . ASP E 2 411 ? 83.552 187.535 162.719 1.00 56.79 393 ASP F N 1
ATOM 10816 C CA . ASP E 2 411 ? 82.804 186.306 162.948 1.00 56.79 393 ASP F CA 1
ATOM 10817 C C . ASP E 2 411 ? 83.578 185.086 162.466 1.00 56.79 393 ASP F C 1
ATOM 10818 O O . ASP E 2 411 ? 83.649 184.076 163.177 1.00 56.79 393 ASP F O 1
ATOM 10823 N N . THR E 2 412 ? 84.181 185.165 161.276 1.00 49.90 394 THR F N 1
ATOM 10824 C CA . THR E 2 412 ? 84.704 183.987 160.588 1.00 49.90 394 THR F CA 1
ATOM 10825 C C . THR E 2 412 ? 86.212 183.810 160.762 1.00 49.90 394 THR F C 1
ATOM 10826 O O . THR E 2 412 ? 86.643 182.853 161.410 1.00 49.90 394 THR F O 1
ATOM 10830 N N . SER E 2 413 ? 87.016 184.736 160.230 1.00 50.99 395 SER F N 1
ATOM 10831 C CA . SER E 2 413 ? 88.474 184.695 160.334 1.00 50.99 395 SER F CA 1
ATOM 10832 C C . SER E 2 413 ? 89.079 185.899 159.626 1.00 50.99 395 SER F C 1
ATOM 10833 O O . SER E 2 413 ? 88.498 186.407 158.664 1.00 50.99 395 SER F O 1
ATOM 10836 N N . LEU E 2 414 ? 90.264 186.334 160.053 1.00 53.65 396 LEU F N 1
ATOM 10837 C CA . LEU E 2 414 ? 90.911 187.456 159.382 1.00 53.65 396 LEU F CA 1
ATOM 10838 C C . LEU E 2 414 ? 91.452 187.045 158.016 1.00 53.65 396 LEU F C 1
ATOM 10839 O O . LEU E 2 414 ? 91.304 187.784 157.034 1.00 53.65 396 LEU F O 1
ATOM 10844 N N . ARG E 2 415 ? 92.083 185.871 157.934 1.00 49.55 397 ARG F N 1
ATOM 10845 C CA . ARG E 2 415 ? 92.644 185.417 156.666 1.00 49.55 397 ARG F CA 1
ATOM 10846 C C . ARG E 2 415 ? 91.556 185.121 155.644 1.00 49.55 397 ARG F C 1
ATOM 10847 O O . ARG E 2 415 ? 91.767 185.311 154.440 1.00 49.55 397 ARG F O 1
ATOM 10855 N N . TYR E 2 416 ? 90.392 184.657 156.102 1.00 46.62 398 TYR F N 1
ATOM 10856 C CA . TYR E 2 416 ? 89.264 184.463 155.198 1.00 46.62 398 TYR F CA 1
ATOM 10857 C C . TYR E 2 416 ? 88.820 185.789 154.593 1.00 46.62 398 TYR F C 1
ATOM 10858 O O . TYR E 2 416 ? 88.558 185.876 153.387 1.00 46.62 398 TYR F O 1
ATOM 10867 N N . ALA E 2 417 ? 88.766 186.844 155.410 1.00 50.59 399 ALA F N 1
ATOM 10868 C CA . ALA E 2 417 ? 88.432 188.167 154.894 1.00 50.59 399 ALA F CA 1
ATOM 10869 C C . ALA E 2 417 ? 89.506 188.675 153.935 1.00 50.59 399 ALA F C 1
ATOM 10870 O O . ALA E 2 417 ? 89.203 189.353 152.943 1.00 50.59 399 ALA F O 1
ATOM 10872 N N . ILE E 2 418 ? 90.771 188.356 154.214 1.00 51.60 400 ILE F N 1
ATOM 10873 C CA . ILE E 2 418 ? 91.853 188.802 153.341 1.00 51.60 400 ILE F CA 1
ATOM 10874 C C . ILE E 2 418 ? 91.764 188.103 151.986 1.00 51.60 400 ILE F C 1
ATOM 10875 O O . ILE E 2 418 ? 92.067 188.699 150.947 1.00 51.60 400 ILE F O 1
ATOM 10880 N N . HIS E 2 419 ? 91.371 186.828 151.975 1.00 47.02 401 HIS F N 1
ATOM 10881 C CA . HIS E 2 419 ? 91.102 186.152 150.706 1.00 47.02 401 HIS F CA 1
ATOM 10882 C C . HIS E 2 419 ? 89.910 186.784 149.995 1.00 47.02 401 HIS F C 1
ATOM 10883 O O . HIS E 2 419 ? 89.908 186.934 148.761 1.00 47.02 401 HIS F O 1
ATOM 10890 N N . LEU E 2 420 ? 88.880 187.145 150.768 1.00 48.46 402 LEU F N 1
ATOM 10891 C CA . LEU E 2 420 ? 87.696 187.794 150.211 1.00 48.46 402 LEU F CA 1
ATOM 10892 C C . LEU E 2 420 ? 88.029 189.114 149.537 1.00 48.46 402 LEU F C 1
ATOM 10893 O O . LEU E 2 420 ? 87.345 189.497 148.586 1.00 48.46 402 LEU F O 1
ATOM 10898 N N . ILE E 2 421 ? 89.055 189.823 150.021 1.00 55.02 403 ILE F N 1
ATOM 10899 C CA . ILE E 2 421 ? 89.458 191.087 149.395 1.00 55.02 403 ILE F CA 1
ATOM 10900 C C . ILE E 2 421 ? 89.866 190.855 147.943 1.00 55.02 403 ILE F C 1
ATOM 10901 O O . ILE E 2 421 ? 89.343 191.499 147.025 1.00 55.02 403 ILE F O 1
ATOM 10906 N N . THR E 2 422 ? 90.778 189.909 147.714 1.00 49.07 404 THR F N 1
ATOM 10907 C CA . THR E 2 422 ? 91.247 189.629 146.359 1.00 49.07 404 THR F CA 1
ATOM 10908 C C . THR E 2 422 ? 90.129 189.068 145.490 1.00 49.07 404 THR F C 1
ATOM 10909 O O . THR E 2 422 ? 89.970 189.469 144.323 1.00 49.07 404 THR F O 1
ATOM 10913 N N . ALA E 2 423 ? 89.347 188.138 146.046 1.00 47.17 405 ALA F N 1
ATOM 10914 C CA . ALA E 2 423 ? 88.290 187.505 145.266 1.00 47.17 405 ALA F CA 1
ATOM 10915 C C . ALA E 2 423 ? 87.209 188.507 144.874 1.00 47.17 405 ALA F C 1
ATOM 10916 O O . ALA E 2 423 ? 86.751 188.513 143.726 1.00 47.17 405 ALA F O 1
ATOM 10918 N N . ALA E 2 424 ? 86.818 189.390 145.795 1.00 51.47 406 ALA F N 1
ATOM 10919 C CA . ALA E 2 424 ? 85.843 190.419 145.467 1.00 51.47 406 ALA F CA 1
ATOM 10920 C C . ALA E 2 424 ? 86.419 191.462 144.523 1.00 51.47 406 ALA F C 1
ATOM 10921 O O . ALA E 2 424 ? 85.674 192.031 143.717 1.00 51.47 406 ALA F O 1
ATOM 10923 N N . ALA E 2 425 ? 87.726 191.733 144.609 1.00 54.24 407 ALA F N 1
ATOM 10924 C CA . ALA E 2 425 ? 88.353 192.655 143.668 1.00 54.24 407 ALA F CA 1
ATOM 10925 C C . ALA E 2 425 ? 88.232 192.140 142.243 1.00 54.24 407 ALA F C 1
ATOM 10926 O O . ALA E 2 425 ? 87.801 192.870 141.341 1.00 54.24 407 ALA F O 1
ATOM 10928 N N . LEU E 2 426 ? 88.554 190.860 142.030 1.00 49.49 408 LEU F N 1
ATOM 10929 C CA . LEU E 2 426 ? 88.401 190.316 140.680 1.00 49.49 408 LEU F CA 1
ATOM 10930 C C . LEU E 2 426 ? 86.937 190.124 140.293 1.00 49.49 408 LEU F C 1
ATOM 10931 O O . LEU E 2 426 ? 86.604 190.207 139.104 1.00 49.49 408 LEU F O 1
ATOM 10936 N N . SER E 2 427 ? 86.049 189.886 141.263 1.00 50.76 409 SER F N 1
ATOM 10937 C CA . SER E 2 427 ? 84.625 189.816 140.946 1.00 50.76 409 SER F CA 1
ATOM 10938 C C . SER E 2 427 ? 84.112 191.156 140.436 1.00 50.76 409 SER F C 1
ATOM 10939 O O . SER E 2 427 ? 83.332 191.208 139.479 1.00 50.76 409 SER F O 1
ATOM 10942 N N . CYS E 2 428 ? 84.544 192.252 141.061 1.00 59.25 410 CYS F N 1
ATOM 10943 C CA . CYS E 2 428 ? 84.173 193.575 140.571 1.00 59.25 410 CYS F CA 1
ATOM 10944 C C . CYS E 2 428 ? 84.849 193.888 139.244 1.00 59.25 410 CYS F C 1
ATOM 10945 O O . CYS E 2 428 ? 84.268 194.588 138.407 1.00 59.25 410 CYS F O 1
ATOM 10948 N N . GLN E 2 429 ? 86.074 193.394 139.037 1.00 55.16 411 GLN F N 1
ATOM 10949 C CA . GLN E 2 429 ? 86.745 193.604 137.758 1.00 55.16 411 GLN F CA 1
ATOM 10950 C C . GLN E 2 429 ? 86.006 192.903 136.626 1.00 55.16 411 GLN F C 1
ATOM 10951 O O . GLN E 2 429 ? 85.998 193.396 135.493 1.00 55.16 411 GLN F O 1
ATOM 10957 N N . LYS E 2 430 ? 85.398 191.746 136.906 1.00 53.57 412 LYS F N 1
ATOM 10958 C CA . LYS E 2 430 ? 84.613 191.063 135.882 1.00 53.57 412 LYS F CA 1
ATOM 10959 C C . LYS E 2 430 ? 83.402 191.886 135.460 1.00 53.57 412 LYS F C 1
ATOM 10960 O O . LYS E 2 430 ? 82.994 191.832 134.295 1.00 53.57 412 LYS F O 1
ATOM 10966 N N . ARG E 2 431 ? 82.822 192.652 136.384 1.00 64.65 413 ARG F N 1
ATOM 10967 C CA . ARG E 2 431 ? 81.712 193.546 136.075 1.00 64.65 413 ARG F CA 1
ATOM 10968 C C . ARG E 2 431 ? 82.163 194.889 135.497 1.00 64.65 413 ARG F C 1
ATOM 10969 O O . ARG E 2 431 ? 81.310 195.743 135.236 1.00 64.65 413 ARG F O 1
ATOM 10977 N N . LYS E 2 432 ? 83.468 195.103 135.292 1.00 71.30 414 LYS F N 1
ATOM 10978 C CA . LYS E 2 432 ? 84.026 196.372 134.822 1.00 71.30 414 LYS F CA 1
ATOM 10979 C C . LYS E 2 432 ? 83.774 197.520 135.796 1.00 71.30 414 LYS F C 1
ATOM 10980 O O . LYS E 2 432 ? 83.743 198.684 135.386 1.00 71.30 414 LYS F O 1
ATOM 10986 N N . GLY E 2 433 ? 83.601 197.220 137.084 1.00 72.07 415 GLY F N 1
ATOM 10987 C CA . GLY E 2 433 ? 83.392 198.265 138.065 1.00 72.07 415 GLY F CA 1
ATOM 10988 C C . GLY E 2 433 ? 84.693 198.928 138.480 1.00 72.07 415 GLY F C 1
ATOM 10989 O O . GLY E 2 433 ? 85.768 198.332 138.433 1.00 72.07 415 GLY F O 1
ATOM 10990 N N . LYS E 2 434 ? 84.578 200.191 138.895 1.00 74.97 416 LYS F N 1
ATOM 10991 C CA . LYS E 2 434 ? 85.717 200.951 139.398 1.00 74.97 416 LYS F CA 1
ATOM 10992 C C . LYS E 2 434 ? 85.939 200.756 140.892 1.00 74.97 416 LYS F C 1
ATOM 10993 O O . LYS E 2 434 ? 87.083 200.858 141.352 1.00 74.97 416 LYS F O 1
ATOM 10999 N N . VAL E 2 435 ? 84.875 200.482 141.650 1.00 70.11 417 VAL F N 1
ATOM 11000 C CA . VAL E 2 435 ? 84.929 200.307 143.098 1.00 70.11 417 VAL F CA 1
ATOM 11001 C C . VAL E 2 435 ? 84.163 199.039 143.452 1.00 70.11 417 VAL F C 1
ATOM 11002 O O . VAL E 2 435 ? 83.063 198.806 142.937 1.00 70.11 417 VAL F O 1
ATOM 11006 N N . VAL E 2 436 ? 84.756 198.214 144.314 1.00 64.05 418 VAL F N 1
ATOM 11007 C CA . VAL E 2 436 ? 84.082 197.013 144.795 1.00 64.05 418 VAL F CA 1
ATOM 11008 C C . VAL E 2 436 ? 82.892 197.427 145.651 1.00 64.05 418 VAL F C 1
ATOM 11009 O O . VAL E 2 436 ? 82.981 198.359 146.462 1.00 64.05 418 VAL F O 1
ATOM 11013 N N . GLU E 2 437 ? 81.776 196.724 145.474 1.00 66.30 419 GLU F N 1
ATOM 11014 C CA . GLU E 2 437 ? 80.502 197.012 146.120 1.00 66.30 419 GLU F CA 1
ATOM 11015 C C . GLU E 2 437 ? 80.127 195.873 147.060 1.00 66.30 419 GLU F C 1
ATOM 11016 O O . GLU E 2 437 ? 80.788 194.834 147.115 1.00 66.30 419 GLU F O 1
ATOM 11022 N N . VAL E 2 438 ? 79.045 196.087 147.813 1.00 62.05 420 VAL F N 1
ATOM 11023 C CA . VAL E 2 438 ? 78.603 195.093 148.786 1.00 62.05 420 VAL F CA 1
ATOM 11024 C C . VAL E 2 438 ? 78.117 193.819 148.099 1.00 62.05 420 VAL F C 1
ATOM 11025 O O . VAL E 2 438 ? 78.218 192.722 148.667 1.00 62.05 420 VAL F O 1
ATOM 11029 N N . GLU E 2 439 ? 77.579 193.935 146.879 1.00 61.76 421 GLU F N 1
ATOM 11030 C CA . GLU E 2 439 ? 77.108 192.756 146.162 1.00 61.76 421 GLU F CA 1
ATOM 11031 C C . GLU E 2 439 ? 78.258 191.823 145.806 1.00 61.76 421 GLU F C 1
ATOM 11032 O O . GLU E 2 439 ? 78.074 190.601 145.789 1.00 61.76 421 GLU F O 1
ATOM 11038 N N . ASP E 2 440 ? 79.444 192.375 145.533 1.00 57.84 422 ASP F N 1
ATOM 11039 C CA . ASP E 2 440 ? 80.615 191.538 145.296 1.00 57.84 422 ASP F CA 1
ATOM 11040 C C . ASP E 2 440 ? 80.963 190.723 146.533 1.00 57.84 422 ASP F C 1
ATOM 11041 O O . ASP E 2 440 ? 81.278 189.531 146.433 1.00 57.84 422 ASP F O 1
ATOM 11046 N N . ILE E 2 441 ? 80.886 191.344 147.712 1.00 54.79 423 ILE F N 1
ATOM 11047 C CA . ILE E 2 441 ? 81.215 190.630 148.942 1.00 54.79 423 ILE F CA 1
ATOM 11048 C C . ILE E 2 441 ? 80.171 189.557 149.213 1.00 54.79 423 ILE F C 1
ATOM 11049 O O . ILE E 2 441 ? 80.505 188.448 149.643 1.00 54.79 423 ILE F O 1
ATOM 11054 N N . GLN E 2 442 ? 78.895 189.865 148.960 1.00 52.74 424 GLN F N 1
ATOM 11055 C CA . GLN E 2 442 ? 77.833 188.880 149.159 1.00 52.74 424 GLN F CA 1
ATOM 11056 C C . GLN E 2 442 ? 78.006 187.686 148.224 1.00 52.74 424 GLN F C 1
ATOM 11057 O O . GLN E 2 442 ? 77.899 186.527 148.648 1.00 52.74 424 GLN F O 1
ATOM 11063 N N . ARG E 2 443 ? 78.299 187.959 146.947 1.00 47.54 425 ARG F N 1
ATOM 11064 C CA . ARG E 2 443 ? 78.512 186.898 145.966 1.00 47.54 425 ARG F CA 1
ATOM 11065 C C . ARG E 2 443 ? 79.698 186.024 146.352 1.00 47.54 425 ARG F C 1
ATOM 11066 O O . ARG E 2 443 ? 79.609 184.791 146.333 1.00 47.54 425 ARG F O 1
ATOM 11074 N N . VAL E 2 444 ? 80.819 186.648 146.714 1.00 44.83 426 VAL F N 1
ATOM 11075 C CA . VAL E 2 444 ? 82.019 185.870 146.989 1.00 44.83 426 VAL F CA 1
ATOM 11076 C C . VAL E 2 444 ? 81.863 185.095 148.292 1.00 44.83 426 VAL F C 1
ATOM 11077 O O . VAL E 2 444 ? 82.385 183.981 148.421 1.00 44.83 426 VAL F O 1
ATOM 11081 N N . TYR E 2 445 ? 81.163 185.660 149.281 1.00 46.09 427 TYR F N 1
ATOM 11082 C CA . TYR E 2 445 ? 80.883 184.910 150.498 1.00 46.09 427 TYR F CA 1
ATOM 11083 C C . TYR E 2 445 ? 79.974 183.724 150.218 1.00 46.09 427 TYR F C 1
ATOM 11084 O O . TYR E 2 445 ? 80.111 182.677 150.860 1.00 46.09 427 TYR F O 1
ATOM 11093 N N . ARG E 2 446 ? 79.036 183.872 149.280 1.00 43.92 428 ARG F N 1
ATOM 11094 C CA . ARG E 2 446 ? 78.235 182.725 148.866 1.00 43.92 428 ARG F CA 1
ATOM 11095 C C . ARG E 2 446 ? 79.103 181.661 148.206 1.00 43.92 428 ARG F C 1
ATOM 11096 O O . ARG E 2 446 ? 78.930 180.464 148.462 1.00 43.92 428 ARG F O 1
ATOM 11104 N N . LEU E 2 447 ? 80.048 182.076 147.360 1.00 39.74 429 LEU F N 1
ATOM 11105 C CA . LEU E 2 447 ? 80.831 181.111 146.591 1.00 39.74 429 LEU F CA 1
ATOM 11106 C C . LEU E 2 447 ? 81.899 180.437 147.446 1.00 39.74 429 LEU F C 1
ATOM 11107 O O . LEU E 2 447 ? 81.860 179.221 147.661 1.00 39.74 429 LEU F O 1
ATOM 11112 N N . PHE E 2 448 ? 82.857 181.214 147.949 1.00 37.32 430 PHE F N 1
ATOM 11113 C CA . PHE E 2 448 ? 84.029 180.671 148.632 1.00 37.32 430 PHE F CA 1
ATOM 11114 C C . PHE E 2 448 ? 83.680 180.461 150.100 1.00 37.32 430 PHE F C 1
ATOM 11115 O O . PHE E 2 448 ? 83.579 181.424 150.865 1.00 37.32 430 PHE F O 1
ATOM 11123 N N . LEU E 2 449 ? 83.507 179.204 150.494 1.00 40.28 431 LEU F N 1
ATOM 11124 C CA . LEU E 2 449 ? 83.203 178.898 151.881 1.00 40.28 431 LEU F CA 1
ATOM 11125 C C . LEU E 2 449 ? 84.433 179.115 152.755 1.00 40.28 431 LEU F C 1
ATOM 11126 O O . LEU E 2 449 ? 85.572 179.120 152.282 1.00 40.28 431 LEU F O 1
ATOM 11131 N N . ASP E 2 450 ? 84.180 179.313 154.047 1.00 44.96 432 ASP F N 1
ATOM 11132 C CA . ASP E 2 450 ? 85.218 179.358 155.065 1.00 44.96 432 ASP F CA 1
ATOM 11133 C C . ASP E 2 450 ? 85.426 177.959 155.639 1.00 44.96 432 ASP F C 1
ATOM 11134 O O . ASP E 2 450 ? 84.807 176.985 155.206 1.00 44.96 432 ASP F O 1
ATOM 11139 N N . VAL E 2 451 ? 86.310 177.853 156.632 1.00 42.67 433 VAL F N 1
ATOM 11140 C CA . VAL E 2 451 ? 86.599 176.547 157.217 1.00 42.67 433 VAL F CA 1
ATOM 11141 C C . VAL E 2 451 ? 85.418 176.061 158.046 1.00 42.67 433 VAL F C 1
ATOM 11142 O O . VAL E 2 451 ? 85.028 174.892 157.962 1.00 42.67 433 VAL F O 1
ATOM 11146 N N . ARG E 2 452 ? 84.827 176.943 158.857 1.00 47.43 434 ARG F N 1
ATOM 11147 C CA . ARG E 2 452 ? 83.761 176.519 159.764 1.00 47.43 434 ARG F CA 1
ATOM 11148 C C . ARG E 2 452 ? 82.495 176.141 159.005 1.00 47.43 434 ARG F C 1
ATOM 11149 O O . ARG E 2 452 ? 81.857 175.128 159.314 1.00 47.43 434 ARG F O 1
ATOM 11157 N N . ARG E 2 453 ? 82.113 176.946 158.013 1.00 43.80 435 ARG F N 1
ATOM 11158 C CA . ARG E 2 453 ? 80.897 176.671 157.257 1.00 43.80 435 ARG F CA 1
ATOM 11159 C C . ARG E 2 453 ? 81.034 175.396 156.435 1.00 43.80 435 ARG F C 1
ATOM 11160 O O . ARG E 2 453 ? 80.097 174.592 156.366 1.00 43.80 435 ARG F O 1
ATOM 11168 N N . SER E 2 454 ? 82.196 175.186 155.815 1.00 43.21 436 SER F N 1
ATOM 11169 C CA . SER E 2 454 ? 82.414 173.960 155.055 1.00 43.21 436 SER F CA 1
ATOM 11170 C C . SER E 2 454 ? 82.498 172.750 155.974 1.00 43.21 436 SER F C 1
ATOM 11171 O O . SER E 2 454 ? 82.046 171.658 155.613 1.00 43.21 436 SER F O 1
ATOM 11174 N N . MET E 2 455 ? 83.078 172.927 157.162 1.00 51.14 437 MET F N 1
ATOM 11175 C CA . MET E 2 455 ? 83.101 171.872 158.168 1.00 51.14 437 MET F CA 1
ATOM 11176 C C . MET E 2 455 ? 81.683 171.470 158.558 1.00 51.14 437 MET F C 1
ATOM 11177 O O . MET E 2 455 ? 81.360 170.277 158.646 1.00 51.14 437 MET F O 1
ATOM 11182 N N . GLN E 2 456 ? 80.821 172.468 158.774 1.00 51.41 438 GLN F N 1
ATOM 11183 C CA . GLN E 2 456 ? 79.418 172.219 159.091 1.00 51.41 438 GLN F CA 1
ATOM 11184 C C . GLN E 2 456 ? 78.727 171.489 157.944 1.00 51.41 438 GLN F C 1
ATOM 11185 O O . GLN E 2 456 ? 78.007 170.505 158.156 1.00 51.41 438 GLN F O 1
ATOM 11191 N N . TYR E 2 457 ? 78.936 171.960 156.716 1.00 48.97 439 TYR F N 1
ATOM 11192 C CA . TYR E 2 457 ? 78.254 171.367 155.573 1.00 48.97 439 TYR F CA 1
ATOM 11193 C C . TYR E 2 457 ? 78.770 169.970 155.248 1.00 48.97 439 TYR F C 1
ATOM 11194 O O . TYR E 2 457 ? 78.042 169.195 154.620 1.00 48.97 439 TYR F O 1
ATOM 11203 N N . LEU E 2 458 ? 79.999 169.634 155.659 1.00 47.66 440 LEU F N 1
ATOM 11204 C CA . LEU E 2 458 ? 80.522 168.285 155.450 1.00 47.66 440 LEU F CA 1
ATOM 11205 C C . LEU E 2 458 ? 80.061 167.322 156.537 1.00 47.66 440 LEU F C 1
ATOM 11206 O O . LEU E 2 458 ? 79.737 166.168 156.235 1.00 47.66 440 LEU F O 1
ATOM 11211 N N . VAL E 2 459 ? 80.036 167.758 157.803 1.00 55.49 441 VAL F N 1
ATOM 11212 C CA . VAL E 2 459 ? 79.518 166.865 158.841 1.00 55.49 441 VAL F CA 1
ATOM 11213 C C . VAL E 2 459 ? 78.021 166.645 158.649 1.00 55.49 441 VAL F C 1
ATOM 11214 O O . VAL E 2 459 ? 77.517 165.542 158.897 1.00 55.49 441 VAL F O 1
ATOM 11218 N N . GLU E 2 460 ? 77.290 167.664 158.174 1.00 59.25 442 GLU F N 1
ATOM 11219 C CA . GLU E 2 460 ? 75.862 167.499 157.908 1.00 59.25 442 GLU F CA 1
ATOM 11220 C C . GLU E 2 460 ? 75.575 166.508 156.785 1.00 59.25 442 GLU F C 1
ATOM 11221 O O . GLU E 2 460 ? 74.438 166.035 156.683 1.00 59.25 442 GLU F O 1
ATOM 11227 N N . TYR E 2 461 ? 76.553 166.213 155.924 1.00 53.87 443 TYR F N 1
ATOM 11228 C CA . TYR E 2 461 ? 76.446 165.095 154.992 1.00 53.87 443 TYR F CA 1
ATOM 11229 C C . TYR E 2 461 ? 76.883 163.791 155.653 1.00 53.87 443 TYR F C 1
ATOM 11230 O O . TYR E 2 461 ? 76.174 162.783 155.576 1.00 53.87 443 TYR F O 1
ATOM 11239 N N . GLN E 2 462 ? 78.043 163.797 156.312 1.00 59.12 444 GLN F N 1
ATOM 11240 C CA . GLN E 2 462 ? 78.672 162.536 156.684 1.00 59.12 444 GLN F CA 1
ATOM 11241 C C . GLN E 2 462 ? 77.974 161.853 157.852 1.00 59.12 444 GLN F C 1
ATOM 11242 O O . GLN E 2 462 ? 77.943 160.619 157.904 1.00 59.12 444 GLN F O 1
ATOM 11248 N N . SER E 2 463 ? 77.420 162.617 158.798 1.00 67.59 445 SER F N 1
ATOM 11249 C CA . SER E 2 463 ? 76.764 161.993 159.942 1.00 67.59 445 SER F CA 1
ATOM 11250 C C . SER E 2 463 ? 75.478 161.283 159.529 1.00 67.59 445 SER F C 1
ATOM 11251 O O . SER E 2 463 ? 75.187 160.186 160.021 1.00 67.59 445 SER F O 1
ATOM 11254 N N . GLN E 2 464 ? 74.703 161.881 158.621 1.00 68.72 446 GLN F N 1
ATOM 11255 C CA . GLN E 2 464 ? 73.422 161.316 158.196 1.00 68.72 446 GLN F CA 1
ATOM 11256 C C . GLN E 2 464 ? 73.591 160.283 157.082 1.00 68.72 446 GLN F C 1
ATOM 11257 O O . GLN E 2 464 ? 73.177 159.129 157.233 1.00 68.72 446 GLN F O 1
ATOM 11263 N N . TYR E 2 465 ? 74.198 160.678 155.963 1.00 68.41 447 TYR F N 1
ATOM 11264 C CA . TYR E 2 465 ? 74.238 159.823 154.780 1.00 68.41 447 TYR F CA 1
ATOM 11265 C C . TYR E 2 465 ? 75.226 158.662 154.885 1.00 68.41 447 TYR F C 1
ATOM 11266 O O . TYR E 2 465 ? 75.269 157.842 153.960 1.00 68.41 447 TYR F O 1
ATOM 11275 N N . MET E 2 466 ? 76.018 158.574 155.955 1.00 67.04 448 MET F N 1
ATOM 11276 C CA . MET E 2 466 ? 76.935 157.451 156.173 1.00 67.04 448 MET F CA 1
ATOM 11277 C C . MET E 2 466 ? 76.899 157.021 157.634 1.00 67.04 448 MET F C 1
ATOM 11278 O O . MET E 2 466 ? 76.456 157.768 158.505 1.00 67.04 448 MET F O 1
ATOM 11283 N N . GLN F 2 63 ? 78.543 127.480 141.290 1.00 51.15 45 GLN E N 1
ATOM 11284 C CA . GLN F 2 63 ? 78.413 128.933 140.988 1.00 51.15 45 GLN E CA 1
ATOM 11285 C C . GLN F 2 63 ? 77.701 129.127 139.656 1.00 51.15 45 GLN E C 1
ATOM 11286 O O . GLN F 2 63 ? 77.973 128.402 138.697 1.00 51.15 45 GLN E O 1
ATOM 11292 N N . VAL F 2 64 ? 76.792 130.105 139.613 1.00 48.93 46 VAL E N 1
ATOM 11293 C CA . VAL F 2 64 ? 76.005 130.417 138.421 1.00 48.93 46 VAL E CA 1
ATOM 11294 C C . VAL F 2 64 ? 76.158 131.902 138.114 1.00 48.93 46 VAL E C 1
ATOM 11295 O O . VAL F 2 64 ? 76.600 132.276 137.022 1.00 48.93 46 VAL E O 1
ATOM 11299 N N . LYS F 2 65 ? 75.789 132.758 139.070 1.00 50.18 47 LYS E N 1
ATOM 11300 C CA . LYS F 2 65 ? 75.860 134.196 138.831 1.00 50.18 47 LYS E CA 1
ATOM 11301 C C . LYS F 2 65 ? 77.303 134.673 138.735 1.00 50.18 47 LYS E C 1
ATOM 11302 O O . LYS F 2 65 ? 77.622 135.538 137.910 1.00 50.18 47 LYS E O 1
ATOM 11308 N N . ALA F 2 66 ? 78.188 134.129 139.575 1.00 47.19 48 ALA E N 1
ATOM 11309 C CA . ALA F 2 66 ? 79.590 134.529 139.533 1.00 47.19 48 ALA E CA 1
ATOM 11310 C C . ALA F 2 66 ? 80.239 134.126 138.215 1.00 47.19 48 ALA E C 1
ATOM 11311 O O . ALA F 2 66 ? 81.033 134.885 137.647 1.00 47.19 48 ALA E O 1
ATOM 11313 N N . ARG F 2 67 ? 79.908 132.938 137.709 1.00 47.72 49 ARG E N 1
ATOM 11314 C CA . ARG F 2 67 ? 80.471 132.500 136.437 1.00 47.72 49 ARG E CA 1
ATOM 11315 C C . ARG F 2 67 ? 79.945 133.343 135.282 1.00 47.72 49 ARG E C 1
ATOM 11316 O O . ARG F 2 67 ? 80.686 133.646 134.341 1.00 47.72 49 ARG E O 1
ATOM 11324 N N . LYS F 2 68 ? 78.670 133.739 135.335 1.00 46.74 50 LYS E N 1
ATOM 11325 C CA . LYS F 2 68 ? 78.135 134.627 134.307 1.00 46.74 50 LYS E CA 1
ATOM 11326 C C . LYS F 2 68 ? 78.805 135.994 134.355 1.00 46.74 50 LYS E C 1
ATOM 11327 O O . LYS F 2 68 ? 79.090 136.591 133.308 1.00 46.74 50 LYS E O 1
ATOM 11333 N N . ALA F 2 69 ? 79.058 136.508 135.562 1.00 46.25 51 ALA E N 1
ATOM 11334 C CA . ALA F 2 69 ? 79.794 137.761 135.696 1.00 46.25 51 ALA E CA 1
ATOM 11335 C C . ALA F 2 69 ? 81.200 137.633 135.127 1.00 46.25 51 ALA E C 1
ATOM 11336 O O . ALA F 2 69 ? 81.688 138.543 134.445 1.00 46.25 51 ALA E O 1
ATOM 11338 N N . ALA F 2 70 ? 81.863 136.507 135.396 1.00 46.01 52 ALA E N 1
ATOM 11339 C CA . ALA F 2 70 ? 83.189 136.273 134.836 1.00 46.01 52 ALA E CA 1
ATOM 11340 C C . ALA F 2 70 ? 83.139 136.198 133.316 1.00 46.01 52 ALA E C 1
ATOM 11341 O O . ALA F 2 70 ? 84.059 136.657 132.638 1.00 46.01 52 ALA E O 1
ATOM 11343 N N . GLY F 2 71 ? 82.065 135.635 132.761 1.00 48.19 53 GLY E N 1
ATOM 11344 C CA . GLY F 2 71 ? 81.915 135.623 131.314 1.00 48.19 53 GLY E CA 1
ATOM 11345 C C . GLY F 2 71 ? 81.731 137.013 130.731 1.00 48.19 53 GLY E C 1
ATOM 11346 O O . GLY F 2 71 ? 82.264 137.326 129.659 1.00 48.19 53 GLY E O 1
ATOM 11347 N N . VAL F 2 72 ? 80.963 137.862 131.420 1.00 46.68 54 VAL E N 1
ATOM 11348 C CA . VAL F 2 72 ? 80.778 139.237 130.955 1.00 46.68 54 VAL E CA 1
ATOM 11349 C C . VAL F 2 72 ? 82.102 139.993 130.995 1.00 46.68 54 VAL E C 1
ATOM 11350 O O . VAL F 2 72 ? 82.445 140.725 130.055 1.00 46.68 54 VAL E O 1
ATOM 11354 N N . ILE F 2 73 ? 82.876 139.819 132.071 1.00 47.76 55 ILE E N 1
ATOM 11355 C CA . ILE F 2 73 ? 84.197 140.446 132.126 1.00 47.76 55 ILE E CA 1
ATOM 11356 C C . ILE F 2 73 ? 85.102 139.855 131.052 1.00 47.76 55 ILE E C 1
ATOM 11357 O O . ILE F 2 73 ? 85.952 140.567 130.512 1.00 47.76 55 ILE E O 1
ATOM 11362 N N . LEU F 2 74 ? 84.970 138.558 130.753 1.00 49.87 56 LEU E N 1
ATOM 11363 C CA . LEU F 2 74 ? 85.788 137.939 129.713 1.00 49.87 56 LEU E CA 1
ATOM 11364 C C . LEU F 2 74 ? 85.525 138.578 128.358 1.00 49.87 56 LEU E C 1
ATOM 11365 O O . LEU F 2 74 ? 86.462 138.903 127.617 1.00 49.87 56 LEU E O 1
ATOM 11370 N N . GLN F 2 75 ? 84.250 138.782 128.029 1.00 50.11 57 GLN E N 1
ATOM 11371 C CA . GLN F 2 75 ? 83.920 139.507 126.807 1.00 50.11 57 GLN E CA 1
ATOM 11372 C C . GLN F 2 75 ? 84.418 140.945 126.862 1.00 50.11 57 GLN E C 1
ATOM 11373 O O . GLN F 2 75 ? 84.780 141.513 125.826 1.00 50.11 57 GLN E O 1
ATOM 11379 N N . MET F 2 76 ? 84.448 141.549 128.051 1.00 49.46 58 MET E N 1
ATOM 11380 C CA . MET F 2 76 ? 84.943 142.918 128.157 1.00 49.46 58 MET E CA 1
ATOM 11381 C C . MET F 2 76 ? 86.440 143.005 127.864 1.00 49.46 58 MET E C 1
ATOM 11382 O O . MET F 2 76 ? 86.875 143.893 127.122 1.00 49.46 58 MET E O 1
ATOM 11387 N N . ILE F 2 77 ? 87.246 142.102 128.437 1.00 49.76 59 ILE E N 1
ATOM 11388 C CA . ILE F 2 77 ? 88.690 142.147 128.177 1.00 49.76 59 ILE E CA 1
ATOM 11389 C C . ILE F 2 77 ? 88.960 141.757 126.729 1.00 49.76 59 ILE E C 1
ATOM 11390 O O . ILE F 2 77 ? 89.862 142.303 126.083 1.00 49.76 59 ILE E O 1
ATOM 11395 N N . ARG F 2 78 ? 88.188 140.803 126.199 1.00 52.27 60 ARG E N 1
ATOM 11396 C CA . ARG F 2 78 ? 88.375 140.374 124.817 1.00 52.27 60 ARG E CA 1
ATOM 11397 C C . ARG F 2 78 ? 88.046 141.485 123.824 1.00 52.27 60 ARG E C 1
ATOM 11398 O O . ARG F 2 78 ? 88.618 141.520 122.729 1.00 52.27 60 ARG E O 1
ATOM 11406 N N . GLU F 2 79 ? 87.141 142.398 124.183 1.00 51.11 61 GLU E N 1
ATOM 11407 C CA . GLU F 2 79 ? 86.838 143.574 123.373 1.00 51.11 61 GLU E CA 1
ATOM 11408 C C . GLU F 2 79 ? 87.771 144.754 123.641 1.00 51.11 61 GLU E C 1
ATOM 11409 O O . GLU F 2 79 ? 87.621 145.795 122.993 1.00 51.11 61 GLU E O 1
ATOM 11415 N N . GLY F 2 80 ? 88.731 144.627 124.554 1.00 52.43 62 GLY E N 1
ATOM 11416 C CA . GLY F 2 80 ? 89.658 145.716 124.814 1.00 52.43 62 GLY E CA 1
ATOM 11417 C C . GLY F 2 80 ? 89.026 146.942 125.435 1.00 52.43 62 GLY E C 1
ATOM 11418 O O . GLY F 2 80 ? 89.312 148.065 125.000 1.00 52.43 62 GLY E O 1
ATOM 11419 N N . LYS F 2 81 ? 88.170 146.750 126.444 1.00 50.76 63 LYS E N 1
ATOM 11420 C CA . LYS F 2 81 ? 87.469 147.823 127.147 1.00 50.76 63 LYS E CA 1
ATOM 11421 C C . LYS F 2 81 ? 87.797 147.869 128.636 1.00 50.76 63 LYS E C 1
ATOM 11422 O O . LYS F 2 81 ? 87.065 148.513 129.397 1.00 50.76 63 LYS E O 1
ATOM 11428 N N . ILE F 2 82 ? 88.887 147.220 129.068 1.00 49.00 64 ILE E N 1
ATOM 11429 C CA . ILE F 2 82 ? 89.209 147.068 130.486 1.00 49.00 64 ILE E CA 1
ATOM 11430 C C . ILE F 2 82 ? 90.234 148.091 130.973 1.00 49.00 64 ILE E C 1
ATOM 11431 O O . ILE F 2 82 ? 90.701 147.988 132.115 1.00 49.00 64 ILE E O 1
ATOM 11436 N N . ALA F 2 83 ? 90.616 149.062 130.141 1.00 48.57 65 ALA E N 1
ATOM 11437 C CA . ALA F 2 83 ? 91.757 149.916 130.447 1.00 48.57 65 ALA E CA 1
ATOM 11438 C C . ALA F 2 83 ? 91.442 150.812 131.639 1.00 48.57 65 ALA E C 1
ATOM 11439 O O . ALA F 2 83 ? 90.474 151.579 131.611 1.00 48.57 65 ALA E O 1
ATOM 11441 N N . GLY F 2 84 ? 92.255 150.698 132.687 1.00 46.40 66 GLY E N 1
ATOM 11442 C CA . GLY F 2 84 ? 92.032 151.431 133.915 1.00 46.40 66 GLY E CA 1
ATOM 11443 C C . GLY F 2 84 ? 91.089 150.771 134.893 1.00 46.40 66 GLY E C 1
ATOM 11444 O O . GLY F 2 84 ? 90.465 151.481 135.691 1.00 46.40 66 GLY E O 1
ATOM 11445 N N . ARG F 2 85 ? 90.953 149.443 134.851 1.00 45.54 67 ARG E N 1
ATOM 11446 C CA . ARG F 2 85 ? 90.080 148.692 135.744 1.00 45.54 67 ARG E CA 1
ATOM 11447 C C . ARG F 2 85 ? 90.791 147.445 136.250 1.00 45.54 67 ARG E C 1
ATOM 11448 O O . ARG F 2 85 ? 91.860 147.062 135.771 1.00 45.54 67 ARG E O 1
ATOM 11456 N N . ALA F 2 86 ? 90.166 146.821 137.245 1.00 44.94 68 ALA E N 1
ATOM 11457 C CA . ALA F 2 86 ? 90.592 145.542 137.790 1.00 44.94 68 ALA E CA 1
ATOM 11458 C C . ALA F 2 86 ? 89.335 144.812 138.241 1.00 44.94 68 ALA E C 1
ATOM 11459 O O . ALA F 2 86 ? 88.231 145.359 138.173 1.00 44.94 68 ALA E O 1
ATOM 11461 N N . ILE F 2 87 ? 89.504 143.571 138.705 1.00 46.66 69 ILE E N 1
ATOM 11462 C CA . ILE F 2 87 ? 88.396 142.709 139.112 1.00 46.66 69 ILE E CA 1
ATOM 11463 C C . ILE F 2 87 ? 88.602 142.301 140.561 1.00 46.66 69 ILE E C 1
ATOM 11464 O O . ILE F 2 87 ? 89.731 142.029 140.978 1.00 46.66 69 ILE E O 1
ATOM 11469 N N . LEU F 2 88 ? 87.506 142.264 141.324 1.00 47.54 70 LEU E N 1
ATOM 11470 C CA . LEU F 2 88 ? 87.503 141.858 142.725 1.00 47.54 70 LEU E CA 1
ATOM 11471 C C . LEU F 2 88 ? 86.497 140.731 142.900 1.00 47.54 70 LEU E C 1
ATOM 11472 O O . LEU F 2 88 ? 85.358 140.839 142.436 1.00 47.54 70 LEU E O 1
ATOM 11477 N N . ILE F 2 89 ? 86.927 139.655 143.555 1.00 49.91 71 ILE E N 1
ATOM 11478 C CA . ILE F 2 89 ? 86.086 138.504 143.882 1.00 49.91 71 ILE E CA 1
ATOM 11479 C C . ILE F 2 89 ? 85.960 138.500 145.400 1.00 49.91 71 ILE E C 1
ATOM 11480 O O . ILE F 2 89 ? 86.905 138.125 146.104 1.00 49.91 71 ILE E O 1
ATOM 11485 N N . ALA F 2 90 ? 84.782 138.878 145.902 1.00 51.14 72 ALA E N 1
ATOM 11486 C CA . ALA F 2 90 ? 84.594 139.230 147.307 1.00 51.14 72 ALA E CA 1
ATOM 11487 C C . ALA F 2 90 ? 83.519 138.379 147.966 1.00 51.14 72 ALA E C 1
ATOM 11488 O O . ALA F 2 90 ? 82.621 138.913 148.623 1.00 51.14 72 ALA E O 1
ATOM 11490 N N . GLY F 2 91 ? 83.597 137.060 147.778 1.00 54.05 73 GLY E N 1
ATOM 11491 C CA . GLY F 2 91 ? 82.718 136.122 148.439 1.00 54.05 73 GLY E CA 1
ATOM 11492 C C . GLY F 2 91 ? 83.355 135.488 149.665 1.00 54.05 73 GLY E C 1
ATOM 11493 O O . GLY F 2 91 ? 84.434 135.871 150.120 1.00 54.05 73 GLY E O 1
ATOM 11494 N N . GLN F 2 92 ? 82.671 134.480 150.185 1.00 57.44 74 GLN E N 1
ATOM 11495 C CA . GLN F 2 92 ? 83.124 133.758 151.361 1.00 57.44 74 GLN E CA 1
ATOM 11496 C C . GLN F 2 92 ? 84.285 132.834 150.993 1.00 57.44 74 GLN E C 1
ATOM 11497 O O . GLN F 2 92 ? 84.434 132.453 149.830 1.00 57.44 74 GLN E O 1
ATOM 11503 N N . PRO F 2 93 ? 85.133 132.458 151.955 1.00 55.46 75 PRO E N 1
ATOM 11504 C CA . PRO F 2 93 ? 86.310 131.658 151.602 1.00 55.46 75 PRO E CA 1
ATOM 11505 C C . PRO F 2 93 ? 85.935 130.223 151.274 1.00 55.46 75 PRO E C 1
ATOM 11506 O O . PRO F 2 93 ? 84.917 129.693 151.724 1.00 55.46 75 PRO E O 1
ATOM 11510 N N . GLY F 2 94 ? 86.792 129.590 150.477 1.00 57.52 76 GLY E N 1
ATOM 11511 C CA . GLY F 2 94 ? 86.542 128.237 150.022 1.00 57.52 76 GLY E CA 1
ATOM 11512 C C . GLY F 2 94 ? 85.305 128.143 149.153 1.00 57.52 76 GLY E C 1
ATOM 11513 O O . GLY F 2 94 ? 84.481 127.242 149.338 1.00 57.52 76 GLY E O 1
ATOM 11514 N N . THR F 2 95 ? 85.170 129.078 148.210 1.00 54.13 77 THR E N 1
ATOM 11515 C CA . THR F 2 95 ? 84.017 129.176 147.317 1.00 54.13 77 THR E CA 1
ATOM 11516 C C . THR F 2 95 ? 84.484 129.428 145.887 1.00 54.13 77 THR E C 1
ATOM 11517 O O . THR F 2 95 ? 83.890 130.217 145.146 1.00 54.13 77 THR E O 1
ATOM 11521 N N . GLY F 2 96 ? 85.564 128.766 145.485 1.00 53.86 78 GLY E N 1
ATOM 11522 C CA . GLY F 2 96 ? 86.004 128.797 144.101 1.00 53.86 78 GLY E CA 1
ATOM 11523 C C . GLY F 2 96 ? 86.486 130.137 143.587 1.00 53.86 78 GLY E C 1
ATOM 11524 O O . GLY F 2 96 ? 86.254 130.460 142.416 1.00 53.86 78 GLY E O 1
ATOM 11525 N N . LYS F 2 97 ? 87.148 130.931 144.431 1.00 52.22 79 LYS E N 1
ATOM 11526 C CA . LYS F 2 97 ? 87.791 132.150 143.948 1.00 52.22 79 LYS E CA 1
ATOM 11527 C C . LYS F 2 97 ? 88.895 131.819 142.954 1.00 52.22 79 LYS E C 1
ATOM 11528 O O . LYS F 2 97 ? 88.924 132.335 141.826 1.00 52.22 79 LYS E O 1
ATOM 11534 N N . THR F 2 98 ? 89.812 130.940 143.362 1.00 54.01 80 THR E N 1
ATOM 11535 C CA . THR F 2 98 ? 90.908 130.542 142.491 1.00 54.01 80 THR E CA 1
ATOM 11536 C C . THR F 2 98 ? 90.397 129.801 141.268 1.00 54.01 80 THR E C 1
ATOM 11537 O O . THR F 2 98 ? 90.971 129.937 140.185 1.00 54.01 80 THR E O 1
ATOM 11541 N N . ALA F 2 99 ? 89.323 129.020 141.422 1.00 52.46 81 ALA E N 1
ATOM 11542 C CA . ALA F 2 99 ? 88.743 128.315 140.284 1.00 52.46 81 ALA E CA 1
ATOM 11543 C C . ALA F 2 99 ? 88.233 129.291 139.233 1.00 52.46 81 ALA E C 1
ATOM 11544 O O . ALA F 2 99 ? 88.463 129.098 138.035 1.00 52.46 81 ALA E O 1
ATOM 11546 N N . ILE F 2 100 ? 87.559 130.361 139.666 1.00 49.64 82 ILE E N 1
ATOM 11547 C CA . ILE F 2 100 ? 87.121 131.393 138.730 1.00 49.64 82 ILE E CA 1
ATOM 11548 C C . ILE F 2 100 ? 88.326 132.096 138.115 1.00 49.64 82 ILE E C 1
ATOM 11549 O O . ILE F 2 100 ? 88.284 132.490 136.943 1.00 49.64 82 ILE E O 1
ATOM 11554 N N . ALA F 2 101 ? 89.410 132.265 138.879 1.00 53.63 83 ALA E N 1
ATOM 11555 C CA . ALA F 2 101 ? 90.608 132.901 138.330 1.00 53.63 83 ALA E CA 1
ATOM 11556 C C . ALA F 2 101 ? 91.217 132.073 137.199 1.00 53.63 83 ALA E C 1
ATOM 11557 O O . ALA F 2 101 ? 91.486 132.592 136.104 1.00 53.63 83 ALA E O 1
ATOM 11559 N N . MET F 2 102 ? 91.439 130.775 137.443 1.00 54.44 84 MET E N 1
ATOM 11560 C CA . MET F 2 102 ? 91.978 129.930 136.378 1.00 54.44 84 MET E CA 1
ATOM 11561 C C . MET F 2 102 ? 90.984 129.775 135.237 1.00 54.44 84 MET E C 1
ATOM 11562 O O . MET F 2 102 ? 91.400 129.631 134.086 1.00 54.44 84 MET E O 1
ATOM 11567 N N . GLY F 2 103 ? 89.680 129.810 135.523 1.00 53.17 85 GLY E N 1
ATOM 11568 C CA . GLY F 2 103 ? 88.701 129.777 134.451 1.00 53.17 85 GLY E CA 1
ATOM 11569 C C . GLY F 2 103 ? 88.792 130.989 133.547 1.00 53.17 85 GLY E C 1
ATOM 11570 O O . GLY F 2 103 ? 88.699 130.870 132.324 1.00 53.17 85 GLY E O 1
ATOM 11571 N N . MET F 2 104 ? 88.986 132.171 134.139 1.00 51.60 86 MET E N 1
ATOM 11572 C CA . MET F 2 104 ? 89.194 133.383 133.347 1.00 51.60 86 MET E CA 1
ATOM 11573 C C . MET F 2 104 ? 90.455 133.266 132.498 1.00 51.60 86 MET E C 1
ATOM 11574 O O . MET F 2 104 ? 90.445 133.567 131.293 1.00 51.60 86 MET E O 1
ATOM 11579 N N . ALA F 2 105 ? 91.549 132.807 133.117 1.00 55.50 87 ALA E N 1
ATOM 11580 C CA . ALA F 2 105 ? 92.822 132.704 132.407 1.00 55.50 87 ALA E CA 1
ATOM 11581 C C . ALA F 2 105 ? 92.748 131.692 131.269 1.00 55.50 87 ALA E C 1
ATOM 11582 O O . ALA F 2 105 ? 93.357 131.891 130.212 1.00 55.50 87 ALA E O 1
ATOM 11584 N N . LYS F 2 106 ? 92.000 130.603 131.464 1.00 56.88 88 LYS E N 1
ATOM 11585 C CA . LYS F 2 106 ? 91.861 129.599 130.414 1.00 56.88 88 LYS E CA 1
ATOM 11586 C C . LYS F 2 106 ? 90.935 130.090 129.310 1.00 56.88 88 LYS E C 1
ATOM 11587 O O . LYS F 2 106 ? 91.195 129.854 128.125 1.00 56.88 88 LYS E O 1
ATOM 11593 N N . SER F 2 107 ? 89.848 130.775 129.676 1.00 52.51 89 SER E N 1
ATOM 11594 C CA . SER F 2 107 ? 88.890 131.217 128.673 1.00 52.51 89 SER E CA 1
ATOM 11595 C C . SER F 2 107 ? 89.466 132.315 127.790 1.00 52.51 89 SER E C 1
ATOM 11596 O O . SER F 2 107 ? 89.071 132.433 126.626 1.00 52.51 89 SER E O 1
ATOM 11599 N N . LEU F 2 108 ? 90.390 133.128 128.315 1.00 55.84 90 LEU E N 1
ATOM 11600 C CA . LEU F 2 108 ? 91.165 133.991 127.423 1.00 55.84 90 LEU E CA 1
ATOM 11601 C C . LEU F 2 108 ? 91.996 133.177 126.443 1.00 55.84 90 LEU E C 1
ATOM 11602 O O . LEU F 2 108 ? 92.037 133.491 125.247 1.00 55.84 90 LEU E O 1
ATOM 11607 N N . GLY F 2 109 ? 92.654 132.126 126.922 1.00 62.85 91 GLY E N 1
ATOM 11608 C CA . GLY F 2 109 ? 93.489 131.307 126.066 1.00 62.85 91 GLY E CA 1
ATOM 11609 C C . GLY F 2 109 ? 94.533 130.523 126.830 1.00 62.85 91 GLY E C 1
ATOM 11610 O O . GLY F 2 109 ? 94.995 130.952 127.891 1.00 62.85 91 GLY E O 1
ATOM 11611 N N . LEU F 2 110 ? 94.906 129.361 126.294 1.00 64.14 92 LEU E N 1
ATOM 11612 C CA . LEU F 2 110 ? 95.946 128.555 126.922 1.00 64.14 92 LEU E CA 1
ATOM 11613 C C . LEU F 2 110 ? 97.299 129.254 126.866 1.00 64.14 92 LEU E C 1
ATOM 11614 O O . LEU F 2 110 ? 98.130 129.066 127.761 1.00 64.14 92 LEU E O 1
ATOM 11619 N N . GLU F 2 111 ? 97.537 130.061 125.829 1.00 72.37 93 GLU E N 1
ATOM 11620 C CA . GLU F 2 111 ? 98.796 130.788 125.716 1.00 72.37 93 GLU E CA 1
ATOM 11621 C C . GLU F 2 111 ? 98.965 131.862 126.788 1.00 72.37 93 GLU E C 1
ATOM 11622 O O . GLU F 2 111 ? 100.104 132.223 127.103 1.00 72.37 93 GLU E O 1
ATOM 11628 N N . THR F 2 112 ? 97.876 132.376 127.355 1.00 65.40 94 THR E N 1
ATOM 11629 C CA . THR F 2 112 ? 97.975 133.527 128.250 1.00 65.40 94 THR E CA 1
ATOM 11630 C C . THR F 2 112 ? 98.475 133.063 129.618 1.00 65.40 94 THR E C 1
ATOM 11631 O O . THR F 2 112 ? 97.857 132.172 130.212 1.00 65.40 94 THR E O 1
ATOM 11635 N N . PRO F 2 113 ? 99.565 133.618 130.162 1.00 65.18 95 PRO E N 1
ATOM 11636 C CA . PRO F 2 113 ? 100.053 133.111 131.448 1.00 65.18 95 PRO E CA 1
ATOM 11637 C C . PRO F 2 113 ? 99.151 133.532 132.596 1.00 65.18 95 PRO E C 1
ATOM 11638 O O . PRO F 2 113 ? 98.380 134.489 132.500 1.00 65.18 95 PRO E O 1
ATOM 11642 N N . PHE F 2 114 ? 99.259 132.781 133.693 1.00 58.23 96 PHE E N 1
ATOM 11643 C CA . PHE F 2 114 ? 98.518 133.029 134.925 1.00 58.23 96 PHE E CA 1
ATOM 11644 C C . PHE F 2 114 ? 99.517 133.125 136.067 1.00 58.23 96 PHE E C 1
ATOM 11645 O O . PHE F 2 114 ? 100.258 132.170 136.321 1.00 58.23 96 PHE E O 1
ATOM 11653 N N . ALA F 2 115 ? 99.529 134.271 136.755 1.00 60.03 97 ALA E N 1
ATOM 11654 C CA . ALA F 2 115 ? 100.451 134.547 137.857 1.00 60.03 97 ALA E CA 1
ATOM 11655 C C . ALA F 2 115 ? 99.672 134.482 139.166 1.00 60.03 97 ALA E C 1
ATOM 11656 O O . ALA F 2 115 ? 98.958 135.424 139.523 1.00 60.03 97 ALA E O 1
ATOM 11658 N N . MET F 2 116 ? 99.820 133.368 139.876 1.00 59.24 98 MET E N 1
ATOM 11659 C CA . MET F 2 116 ? 99.206 133.194 141.183 1.00 59.24 98 MET E CA 1
ATOM 11660 C C . MET F 2 116 ? 100.083 133.851 142.240 1.00 59.24 98 MET E C 1
ATOM 11661 O O . MET F 2 116 ? 101.314 133.781 142.176 1.00 59.24 98 MET E O 1
ATOM 11666 N N . ILE F 2 117 ? 99.446 134.494 143.218 1.00 61.27 99 ILE E N 1
ATOM 11667 C CA . ILE F 2 117 ? 100.152 134.961 144.404 1.00 61.27 99 ILE E CA 1
ATOM 11668 C C . ILE F 2 117 ? 99.110 135.168 145.491 1.00 61.27 99 ILE E C 1
ATOM 11669 O O . ILE F 2 117 ? 97.938 135.420 145.201 1.00 61.27 99 ILE E O 1
ATOM 11674 N N . ALA F 2 118 ? 99.530 135.005 146.745 1.00 62.54 100 ALA E N 1
ATOM 11675 C CA . ALA F 2 118 ? 98.724 135.307 147.918 1.00 62.54 100 ALA E CA 1
ATOM 11676 C C . ALA F 2 118 ? 99.368 136.453 148.686 1.00 62.54 100 ALA E C 1
ATOM 11677 O O . ALA F 2 118 ? 100.579 136.673 148.606 1.00 62.54 100 ALA E O 1
ATOM 11679 N N . GLY F 2 119 ? 98.532 137.188 149.420 1.00 63.95 101 GLY E N 1
ATOM 11680 C CA . GLY F 2 119 ? 98.983 138.410 150.065 1.00 63.95 101 GLY E CA 1
ATOM 11681 C C . GLY F 2 119 ? 100.032 138.192 151.136 1.00 63.95 101 GLY E C 1
ATOM 11682 O O . GLY F 2 119 ? 100.905 139.040 151.334 1.00 63.95 101 GLY E O 1
ATOM 11683 N N . SER F 2 120 ? 99.961 137.069 151.849 1.00 64.85 102 SER E N 1
ATOM 11684 C CA . SER F 2 120 ? 100.918 136.800 152.916 1.00 64.85 102 SER E CA 1
ATOM 11685 C C . SER F 2 120 ? 102.287 136.362 152.405 1.00 64.85 102 SER E C 1
ATOM 11686 O O . SER F 2 120 ? 103.258 136.419 153.166 1.00 64.85 102 SER E O 1
ATOM 11689 N N . GLU F 2 121 ? 102.395 135.935 151.143 1.00 66.42 103 GLU E N 1
ATOM 11690 C CA . GLU F 2 121 ? 103.644 135.353 150.660 1.00 66.42 103 GLU E CA 1
ATOM 11691 C C . GLU F 2 121 ? 104.707 136.405 150.376 1.00 66.42 103 GLU E C 1
ATOM 11692 O O . GLU F 2 121 ? 105.900 136.120 150.524 1.00 66.42 103 GLU E O 1
ATOM 11698 N N . ILE F 2 122 ? 104.302 137.607 149.955 1.00 70.19 104 ILE E N 1
ATOM 11699 C CA . ILE F 2 122 ? 105.275 138.624 149.555 1.00 70.19 104 ILE E CA 1
ATOM 11700 C C . ILE F 2 122 ? 106.120 139.096 150.738 1.00 70.19 104 ILE E C 1
ATOM 11701 O O . ILE F 2 122 ? 107.272 139.508 150.554 1.00 70.19 104 ILE E O 1
ATOM 11706 N N . PHE F 2 123 ? 105.581 139.043 151.958 1.00 69.14 105 PHE E N 1
ATOM 11707 C CA . PHE F 2 123 ? 106.269 139.550 153.140 1.00 69.14 105 PHE E CA 1
ATOM 11708 C C . PHE F 2 123 ? 107.264 138.559 153.744 1.00 69.14 105 PHE E C 1
ATOM 11709 O O . PHE F 2 123 ? 107.709 138.779 154.876 1.00 69.14 105 PHE E O 1
ATOM 11717 N N . SER F 2 124 ? 107.621 137.486 153.041 1.00 78.16 106 SER E N 1
ATOM 11718 C CA . SER F 2 124 ? 108.670 136.599 153.525 1.00 78.16 106 SER E CA 1
ATOM 11719 C C . SER F 2 124 ? 110.001 137.339 153.551 1.00 78.16 106 SER E C 1
ATOM 11720 O O . SER F 2 124 ? 110.286 138.167 152.683 1.00 78.16 106 SER E O 1
ATOM 11723 N N . LEU F 2 125 ? 110.823 137.034 154.557 1.00 81.28 107 LEU E N 1
ATOM 11724 C CA . LEU F 2 125 ? 112.034 137.807 154.810 1.00 81.28 107 LEU E CA 1
ATOM 11725 C C . LEU F 2 125 ? 113.114 137.623 153.749 1.00 81.28 107 LEU E C 1
ATOM 11726 O O . LEU F 2 125 ? 114.067 138.410 153.728 1.00 81.28 107 LEU E O 1
ATOM 11731 N N . GLU F 2 126 ? 113.001 136.622 152.871 1.00 93.64 108 GLU E N 1
ATOM 11732 C CA . GLU F 2 126 ? 113.972 136.452 151.795 1.00 93.64 108 GLU E CA 1
ATOM 11733 C C . GLU F 2 126 ? 113.853 137.505 150.695 1.00 93.64 108 GLU E C 1
ATOM 11734 O O . GLU F 2 126 ? 114.748 137.576 149.846 1.00 93.64 108 GLU E O 1
ATOM 11740 N N . MET F 2 127 ? 112.790 138.310 150.680 1.00 91.18 109 MET E N 1
ATOM 11741 C CA . MET F 2 127 ? 112.545 139.251 149.595 1.00 91.18 109 MET E CA 1
ATOM 11742 C C . MET F 2 127 ? 111.686 140.389 150.122 1.00 91.18 109 MET E C 1
ATOM 11743 O O . MET F 2 127 ? 111.021 140.262 151.153 1.00 91.18 109 MET E O 1
ATOM 11748 N N . SER F 2 128 ? 111.710 141.506 149.399 1.00 84.65 110 SER E N 1
ATOM 11749 C CA . SER F 2 128 ? 110.885 142.653 149.742 1.00 84.65 110 SER E CA 1
ATOM 11750 C C . SER F 2 128 ? 109.483 142.488 149.163 1.00 84.65 110 SER E C 1
ATOM 11751 O O . SER F 2 128 ? 109.244 141.673 148.269 1.00 84.65 110 SER E O 1
ATOM 11754 N N . LYS F 2 129 ? 108.545 143.271 149.702 1.00 72.96 111 LYS E N 1
ATOM 11755 C CA . LYS F 2 129 ? 107.176 143.235 149.196 1.00 72.96 111 LYS E CA 1
ATOM 11756 C C . LYS F 2 129 ? 107.111 143.726 147.753 1.00 72.96 111 LYS E C 1
ATOM 11757 O O . LYS F 2 129 ? 106.447 143.112 146.905 1.00 72.96 111 LYS E O 1
ATOM 11763 N N . THR F 2 130 ? 107.830 144.807 147.444 1.00 76.67 112 THR E N 1
ATOM 11764 C CA . THR F 2 130 ? 107.808 145.343 146.090 1.00 76.67 112 THR E CA 1
ATOM 11765 C C . THR F 2 130 ? 108.518 144.418 145.113 1.00 76.67 112 THR E C 1
ATOM 11766 O O . THR F 2 130 ? 108.115 144.335 143.951 1.00 76.67 112 THR E O 1
ATOM 11770 N N . GLU F 2 131 ? 109.553 143.702 145.563 1.00 85.24 113 GLU E N 1
ATOM 11771 C CA . GLU F 2 131 ? 110.263 142.784 144.678 1.00 85.24 113 GLU E CA 1
ATOM 11772 C C . GLU F 2 131 ? 109.374 141.610 144.282 1.00 85.24 113 GLU E C 1
ATOM 11773 O O . GLU F 2 131 ? 109.308 141.231 143.105 1.00 85.24 113 GLU E O 1
ATOM 11779 N N . ALA F 2 132 ? 108.673 141.028 145.257 1.00 77.75 114 ALA E N 1
ATOM 11780 C CA . ALA F 2 132 ? 107.741 139.950 144.953 1.00 77.75 114 ALA E CA 1
ATOM 11781 C C . ALA F 2 132 ? 106.604 140.444 144.070 1.00 77.75 114 ALA E C 1
ATOM 11782 O O . ALA F 2 132 ? 106.196 139.754 143.126 1.00 77.75 114 ALA E O 1
ATOM 11784 N N . LEU F 2 133 ? 106.090 141.647 144.350 1.00 69.47 115 LEU E N 1
ATOM 11785 C CA . LEU F 2 133 ? 104.979 142.166 143.559 1.00 69.47 115 LEU E CA 1
ATOM 11786 C C . LEU F 2 133 ? 105.392 142.447 142.118 1.00 69.47 115 LEU E C 1
ATOM 11787 O O . LEU F 2 133 ? 104.654 142.104 141.191 1.00 69.47 115 LEU E O 1
ATOM 11792 N N . THR F 2 134 ? 106.567 143.049 141.896 1.00 77.13 116 THR E N 1
ATOM 11793 C CA . THR F 2 134 ? 106.983 143.314 140.519 1.00 77.13 116 THR E CA 1
ATOM 11794 C C . THR F 2 134 ? 107.364 142.030 139.793 1.00 77.13 116 THR E C 1
ATOM 11795 O O . THR F 2 134 ? 107.158 141.931 138.578 1.00 77.13 116 THR E O 1
ATOM 11799 N N . GLN F 2 135 ? 107.908 141.037 140.506 1.00 81.67 117 GLN E N 1
ATOM 11800 C CA . GLN F 2 135 ? 108.193 139.753 139.872 1.00 81.67 117 GLN E CA 1
ATOM 11801 C C . GLN F 2 135 ? 106.904 139.073 139.420 1.00 81.67 117 GLN E C 1
ATOM 11802 O O . GLN F 2 135 ? 106.804 138.598 138.282 1.00 81.67 117 GLN E O 1
ATOM 11808 N N . SER F 2 136 ? 105.897 139.029 140.299 1.00 70.18 118 SER E N 1
ATOM 11809 C CA . SER F 2 136 ? 104.612 138.453 139.919 1.00 70.18 118 SER E CA 1
ATOM 11810 C C . SER F 2 136 ? 103.923 139.277 138.837 1.00 70.18 118 SER E C 1
ATOM 11811 O O . SER F 2 136 ? 103.188 138.725 138.011 1.00 70.18 118 SER E O 1
ATOM 11814 N N . PHE F 2 137 ? 104.141 140.593 138.835 1.00 70.53 119 PHE E N 1
ATOM 11815 C CA . PHE F 2 137 ? 103.596 141.455 137.793 1.00 70.53 119 PHE E CA 1
ATOM 11816 C C . PHE F 2 137 ? 104.190 141.106 136.436 1.00 70.53 119 PHE E C 1
ATOM 11817 O O . PHE F 2 137 ? 103.464 140.925 135.452 1.00 70.53 119 PHE E O 1
ATOM 11825 N N . ARG F 2 138 ? 105.519 141.008 136.366 1.00 79.51 120 ARG E N 1
ATOM 11826 C CA . ARG F 2 138 ? 106.172 140.721 135.094 1.00 79.51 120 ARG E CA 1
ATOM 11827 C C . ARG F 2 138 ? 105.903 139.294 134.637 1.00 79.51 120 ARG E C 1
ATOM 11828 O O . ARG F 2 138 ? 105.861 139.031 133.430 1.00 79.51 120 ARG E O 1
ATOM 11836 N N . LYS F 2 139 ? 105.722 138.363 135.578 1.00 72.11 121 LYS E N 1
ATOM 11837 C CA . LYS F 2 139 ? 105.453 136.974 135.222 1.00 72.11 121 LYS E CA 1
ATOM 11838 C C . LYS F 2 139 ? 104.126 136.796 134.491 1.00 72.11 121 LYS E C 1
ATOM 11839 O O . LYS F 2 139 ? 103.971 135.818 133.753 1.00 72.11 121 LYS E O 1
ATOM 11845 N N . ALA F 2 140 ? 103.172 137.709 134.671 1.00 66.09 122 ALA E N 1
ATOM 11846 C CA . ALA F 2 140 ? 101.847 137.595 134.074 1.00 66.09 122 ALA E CA 1
ATOM 11847 C C . ALA F 2 140 ? 101.768 138.119 132.641 1.00 66.09 122 ALA E C 1
ATOM 11848 O O . ALA F 2 140 ? 100.659 138.151 132.097 1.00 66.09 122 ALA E O 1
ATOM 11850 N N . ILE F 2 141 ? 102.882 138.526 132.029 1.00 71.89 123 ILE E N 1
ATOM 11851 C CA . ILE F 2 141 ? 102.910 139.105 130.685 1.00 71.89 123 ILE E CA 1
ATOM 11852 C C . ILE F 2 141 ? 103.683 138.143 129.795 1.00 71.89 123 ILE E C 1
ATOM 11853 O O . ILE F 2 141 ? 104.884 137.934 130.003 1.00 71.89 123 ILE E O 1
ATOM 11858 N N . GLY F 2 142 ? 103.006 137.568 128.801 1.00 75.81 124 GLY E N 1
ATOM 11859 C CA . GLY F 2 142 ? 103.614 136.607 127.901 1.00 75.81 124 GLY E CA 1
ATOM 11860 C C . GLY F 2 142 ? 104.096 137.266 126.622 1.00 75.81 124 GLY E C 1
ATOM 11861 O O . GLY F 2 142 ? 103.527 138.257 126.167 1.00 75.81 124 GLY E O 1
ATOM 11862 N N . VAL F 2 143 ? 105.148 136.689 126.043 1.00 80.72 125 VAL E N 1
ATOM 11863 C CA . VAL F 2 143 ? 105.732 137.143 124.785 1.00 80.72 125 VAL E CA 1
ATOM 11864 C C . VAL F 2 143 ? 105.867 135.936 123.869 1.00 80.72 125 VAL E C 1
ATOM 11865 O O . VAL F 2 143 ? 106.334 134.875 124.300 1.00 80.72 125 VAL E O 1
ATOM 11869 N N . ARG F 2 144 ? 105.444 136.096 122.617 1.00 82.13 126 ARG E N 1
ATOM 11870 C CA . ARG F 2 144 ? 105.564 135.050 121.605 1.00 82.13 126 ARG E CA 1
ATOM 11871 C C . ARG F 2 144 ? 105.882 135.667 120.247 1.00 82.13 126 ARG E C 1
ATOM 11872 O O . ARG F 2 144 ? 105.666 136.859 120.032 1.00 82.13 126 ARG E O 1
ATOM 11880 N N . CYS F 2 256 ? 106.639 130.648 123.316 1.00 81.94 238 CYS E N 1
ATOM 11881 C CA . CYS F 2 256 ? 105.971 131.331 124.460 1.00 81.94 238 CYS E CA 1
ATOM 11882 C C . CYS F 2 256 ? 106.953 131.531 125.608 1.00 81.94 238 CYS E C 1
ATOM 11883 O O . CYS F 2 256 ? 107.662 130.602 125.995 1.00 81.94 238 CYS E O 1
ATOM 11886 N N . VAL F 2 257 ? 106.993 132.745 126.151 1.00 80.42 239 VAL E N 1
ATOM 11887 C CA . VAL F 2 257 ? 107.898 133.063 127.249 1.00 80.42 239 VAL E CA 1
ATOM 11888 C C . VAL F 2 257 ? 107.345 134.271 127.991 1.00 80.42 239 VAL E C 1
ATOM 11889 O O . VAL F 2 257 ? 106.842 135.217 127.380 1.00 80.42 239 VAL E O 1
ATOM 11893 N N . THR F 2 258 ? 107.435 134.222 129.317 1.00 78.53 240 THR E N 1
ATOM 11894 C CA . THR F 2 258 ? 107.054 135.328 130.180 1.00 78.53 240 THR E CA 1
ATOM 11895 C C . THR F 2 258 ? 108.228 136.285 130.355 1.00 78.53 240 THR E C 1
ATOM 11896 O O . THR F 2 258 ? 109.381 135.949 130.078 1.00 78.53 240 THR E O 1
ATOM 11900 N N . LEU F 2 259 ? 107.919 137.495 130.827 1.00 78.11 241 LEU E N 1
ATOM 11901 C CA . LEU F 2 259 ? 108.967 138.500 130.987 1.00 78.11 241 LEU E CA 1
ATOM 11902 C C . LEU F 2 259 ? 109.931 138.133 132.107 1.00 78.11 241 LEU E C 1
ATOM 11903 O O . LEU F 2 259 ? 111.115 138.484 132.039 1.00 78.11 241 LEU E O 1
ATOM 11908 N N . HIS F 2 260 ? 109.456 137.434 133.139 1.00 79.32 242 HIS E N 1
ATOM 11909 C CA . HIS F 2 260 ? 110.374 136.926 134.153 1.00 79.32 242 HIS E CA 1
ATOM 11910 C C . HIS F 2 260 ? 111.320 135.888 133.561 1.00 79.32 242 HIS E C 1
ATOM 11911 O O . HIS F 2 260 ? 112.510 135.857 133.896 1.00 79.32 242 HIS E O 1
ATOM 11918 N N . GLU F 2 261 ? 110.809 135.029 132.674 1.00 81.80 243 GLU E N 1
ATOM 11919 C CA . GLU F 2 261 ? 111.681 134.083 131.986 1.00 81.80 243 GLU E CA 1
ATOM 11920 C C . GLU F 2 261 ? 112.666 134.799 131.073 1.00 81.80 243 GLU E C 1
ATOM 11921 O O . GLU F 2 261 ? 113.802 134.343 130.910 1.00 81.80 243 GLU E O 1
ATOM 11927 N N . ILE F 2 262 ? 112.251 135.913 130.465 1.00 82.43 244 ILE E N 1
ATOM 11928 C CA . ILE F 2 262 ? 113.173 136.702 129.654 1.00 82.43 244 ILE E CA 1
ATOM 11929 C C . ILE F 2 262 ? 114.270 137.294 130.531 1.00 82.43 244 ILE E C 1
ATOM 11930 O O . ILE F 2 262 ? 115.434 137.374 130.121 1.00 82.43 244 ILE E O 1
ATOM 11935 N N . ASP F 2 263 ? 113.917 137.732 131.741 1.00 84.22 245 ASP E N 1
ATOM 11936 C CA . ASP F 2 263 ? 114.928 138.234 132.666 1.00 84.22 245 ASP E CA 1
ATOM 11937 C C . ASP F 2 263 ? 115.880 137.123 133.094 1.00 84.22 245 ASP E C 1
ATOM 11938 O O . ASP F 2 263 ? 117.083 137.357 133.260 1.00 84.22 245 ASP E O 1
ATOM 11943 N N . VAL F 2 264 ? 115.351 135.914 133.294 1.00 84.73 246 VAL E N 1
ATOM 11944 C CA . VAL F 2 264 ? 116.193 134.770 133.640 1.00 84.73 246 VAL E CA 1
ATOM 11945 C C . VAL F 2 264 ? 117.154 134.456 132.497 1.00 84.73 246 VAL E C 1
ATOM 11946 O O . VAL F 2 264 ? 118.334 134.161 132.722 1.00 84.73 246 VAL E O 1
ATOM 11950 N N . ILE F 2 265 ? 116.661 134.503 131.256 1.00 82.74 247 ILE E N 1
ATOM 11951 C CA . ILE F 2 265 ? 117.500 134.212 130.095 1.00 82.74 247 ILE E CA 1
ATOM 11952 C C . ILE F 2 265 ? 118.586 135.272 129.946 1.00 82.74 247 ILE E C 1
ATOM 11953 O O . ILE F 2 265 ? 119.762 134.951 129.738 1.00 82.74 247 ILE E O 1
ATOM 11958 N N . ASN F 2 266 ? 118.210 136.549 130.045 1.00 87.31 248 ASN E N 1
ATOM 11959 C CA . ASN F 2 266 ? 119.165 137.617 129.770 1.00 87.31 248 ASN E CA 1
ATOM 11960 C C . ASN F 2 266 ? 120.187 137.708 130.900 1.00 87.31 248 ASN E C 1
ATOM 11961 O O . ASN F 2 266 ? 121.372 137.948 130.639 1.00 87.31 248 ASN E O 1
ATOM 11966 N N . SER F 2 267 ? 119.753 137.523 132.144 1.00 87.08 249 SER E N 1
ATOM 11967 C CA . SER F 2 267 ? 120.652 137.555 133.296 1.00 87.08 249 SER E CA 1
ATOM 11968 C C . SER F 2 267 ? 121.688 136.437 133.212 1.00 87.08 249 SER E C 1
ATOM 11969 O O . SER F 2 267 ? 122.776 136.627 132.671 1.00 87.08 249 SER E O 1
ATOM 11972 N N . THR F 2 280 ? 113.046 136.617 145.472 1.00 95.11 262 THR E N 1
ATOM 11973 C CA . THR F 2 280 ? 112.947 136.930 144.019 1.00 95.11 262 THR E CA 1
ATOM 11974 C C . THR F 2 280 ? 114.234 136.504 143.309 1.00 95.11 262 THR E C 1
ATOM 11975 O O . THR F 2 280 ? 114.230 135.551 142.528 1.00 95.11 262 THR E O 1
ATOM 11979 N N . GLY F 2 281 ? 115.329 137.214 143.584 1.00 102.09 263 GLY E N 1
ATOM 11980 C CA . GLY F 2 281 ? 116.635 136.900 143.045 1.00 102.09 263 GLY E CA 1
ATOM 11981 C C . GLY F 2 281 ? 116.982 137.628 141.761 1.00 102.09 263 GLY E C 1
ATOM 11982 O O . GLY F 2 281 ? 118.168 137.823 141.474 1.00 102.09 263 GLY E O 1
ATOM 11983 N N . GLU F 2 282 ? 115.979 138.034 140.985 1.00 96.05 264 GLU E N 1
ATOM 11984 C CA . GLU F 2 282 ? 116.180 138.781 139.741 1.00 96.05 264 GLU E CA 1
ATOM 11985 C C . GLU F 2 282 ? 116.190 140.287 140.001 1.00 96.05 264 GLU E C 1
ATOM 11986 O O . GLU F 2 282 ? 115.497 141.052 139.333 1.00 96.05 264 GLU E O 1
ATOM 11992 N N . ILE F 2 283 ? 116.996 140.724 140.969 1.00 96.59 265 ILE E N 1
ATOM 11993 C CA . ILE F 2 283 ? 117.018 142.126 141.409 1.00 96.59 265 ILE E CA 1
ATOM 11994 C C . ILE F 2 283 ? 118.023 142.836 140.507 1.00 96.59 265 ILE E C 1
ATOM 11995 O O . ILE F 2 283 ? 119.228 142.836 140.756 1.00 96.59 265 ILE E O 1
ATOM 12000 N N . ARG F 2 284 ? 117.510 143.453 139.441 1.00 95.46 266 ARG E N 1
ATOM 12001 C CA . ARG F 2 284 ? 118.370 143.919 138.359 1.00 95.46 266 ARG E CA 1
ATOM 12002 C C . ARG F 2 284 ? 117.579 144.944 137.538 1.00 95.46 266 ARG E C 1
ATOM 12003 O O . ARG F 2 284 ? 116.691 144.565 136.770 1.00 95.46 266 ARG E O 1
ATOM 12011 N N . SER F 2 285 ? 117.920 146.228 137.697 1.00 96.48 267 SER E N 1
ATOM 12012 C CA . SER F 2 285 ? 117.136 147.324 137.125 1.00 96.48 267 SER E CA 1
ATOM 12013 C C . SER F 2 285 ? 117.601 147.756 135.734 1.00 96.48 267 SER E C 1
ATOM 12014 O O . SER F 2 285 ? 116.768 148.094 134.877 1.00 96.48 267 SER E O 1
ATOM 12017 N N . GLU F 2 286 ? 118.913 147.786 135.495 1.00 99.79 268 GLU E N 1
ATOM 12018 C CA . GLU F 2 286 ? 119.412 148.230 134.197 1.00 99.79 268 GLU E CA 1
ATOM 12019 C C . GLU F 2 286 ? 118.994 147.268 133.091 1.00 99.79 268 GLU E C 1
ATOM 12020 O O . GLU F 2 286 ? 118.567 147.695 132.009 1.00 99.79 268 GLU E O 1
ATOM 12026 N N . VAL F 2 287 ? 119.064 145.963 133.358 1.00 97.34 269 VAL E N 1
ATOM 12027 C CA . VAL F 2 287 ? 118.644 144.998 132.350 1.00 97.34 269 VAL E CA 1
ATOM 12028 C C . VAL F 2 287 ? 117.121 144.919 132.286 1.00 97.34 269 VAL E C 1
ATOM 12029 O O . VAL F 2 287 ? 116.571 144.488 131.271 1.00 97.34 269 VAL E O 1
ATOM 12033 N N . ARG F 2 288 ? 116.409 145.338 133.341 1.00 90.27 270 ARG E N 1
ATOM 12034 C CA . ARG F 2 288 ? 114.967 145.542 133.196 1.00 90.27 270 ARG E CA 1
ATOM 12035 C C . ARG F 2 288 ? 114.673 146.626 132.166 1.00 90.27 270 ARG E C 1
ATOM 12036 O O . ARG F 2 288 ? 113.788 146.458 131.316 1.00 90.27 270 ARG E O 1
ATOM 12044 N N . GLU F 2 289 ? 115.414 147.740 132.219 1.00 96.11 271 GLU E N 1
ATOM 12045 C CA . GLU F 2 289 ? 115.266 148.771 131.191 1.00 96.11 271 GLU E CA 1
ATOM 12046 C C . GLU F 2 289 ? 115.638 148.236 129.812 1.00 96.11 271 GLU E C 1
ATOM 12047 O O . GLU F 2 289 ? 114.970 148.549 128.814 1.00 96.11 271 GLU E O 1
ATOM 12053 N N . GLN F 2 290 ? 116.706 147.431 129.740 1.00 97.08 272 GLN E N 1
ATOM 12054 C CA . GLN F 2 290 ? 117.112 146.838 128.465 1.00 97.08 272 GLN E CA 1
ATOM 12055 C C . GLN F 2 290 ? 116.023 145.929 127.908 1.00 97.08 272 GLN E C 1
ATOM 12056 O O . GLN F 2 290 ? 115.732 145.962 126.708 1.00 97.08 272 GLN E O 1
ATOM 12062 N N . ILE F 2 291 ? 115.427 145.098 128.768 1.00 91.56 273 ILE E N 1
ATOM 12063 C CA . ILE F 2 291 ? 114.377 144.178 128.344 1.00 91.56 273 ILE E CA 1
ATOM 12064 C C . ILE F 2 291 ? 113.167 144.958 127.860 1.00 91.56 273 ILE E C 1
ATOM 12065 O O . ILE F 2 291 ? 112.548 144.597 126.853 1.00 91.56 273 ILE E O 1
ATOM 12070 N N . ASP F 2 292 ? 112.809 146.031 128.575 1.00 95.97 274 ASP E N 1
ATOM 12071 C CA . ASP F 2 292 ? 111.676 146.855 128.164 1.00 95.97 274 ASP E CA 1
ATOM 12072 C C . ASP F 2 292 ? 111.918 147.481 126.796 1.00 95.97 274 ASP E C 1
ATOM 12073 O O . ASP F 2 292 ? 111.045 147.431 125.923 1.00 95.97 274 ASP E O 1
ATOM 12078 N N . THR F 2 293 ? 113.119 148.022 126.571 1.00 95.76 275 THR E N 1
ATOM 12079 C CA . THR F 2 293 ? 113.433 148.608 125.269 1.00 95.76 275 THR E CA 1
ATOM 12080 C C . THR F 2 293 ? 113.445 147.552 124.167 1.00 95.76 275 THR E C 1
ATOM 12081 O O . THR F 2 293 ? 112.935 147.785 123.061 1.00 95.76 275 THR E O 1
ATOM 12085 N N . LYS F 2 294 ? 114.007 146.376 124.452 1.00 95.54 276 LYS E N 1
ATOM 12086 C CA . LYS F 2 294 ? 114.189 145.395 123.388 1.00 95.54 276 LYS E CA 1
ATOM 12087 C C . LYS F 2 294 ? 112.855 144.748 123.011 1.00 95.54 276 LYS E C 1
ATOM 12088 O O . LYS F 2 294 ? 112.534 144.618 121.817 1.00 95.54 276 LYS E O 1
ATOM 12094 N N . VAL F 2 295 ? 112.032 144.399 124.007 1.00 93.45 277 VAL E N 1
ATOM 12095 C CA . VAL F 2 295 ? 110.698 143.898 123.689 1.00 93.45 277 VAL E CA 1
ATOM 12096 C C . VAL F 2 295 ? 109.835 145.006 123.097 1.00 93.45 277 VAL E C 1
ATOM 12097 O O . VAL F 2 295 ? 108.913 144.724 122.327 1.00 93.45 277 VAL E O 1
ATOM 12101 N N . ALA F 2 296 ? 110.111 146.277 123.421 1.00 98.09 278 ALA E N 1
ATOM 12102 C CA . ALA F 2 296 ? 109.385 147.365 122.774 1.00 98.09 278 ALA E CA 1
ATOM 12103 C C . ALA F 2 296 ? 109.691 147.431 121.284 1.00 98.09 278 ALA E C 1
ATOM 12104 O O . ALA F 2 296 ? 108.778 147.625 120.470 1.00 98.09 278 ALA E O 1
ATOM 12106 N N . GLU F 2 297 ? 110.968 147.282 120.901 1.00 100.42 279 GLU E N 1
ATOM 12107 C CA . GLU F 2 297 ? 111.279 147.341 119.472 1.00 100.42 279 GLU E CA 1
ATOM 12108 C C . GLU F 2 297 ? 110.737 146.110 118.753 1.00 100.42 279 GLU E C 1
ATOM 12109 O O . GLU F 2 297 ? 110.321 146.205 117.593 1.00 100.42 279 GLU E O 1
ATOM 12115 N N . TRP F 2 298 ? 110.714 144.946 119.422 1.00 98.95 280 TRP E N 1
ATOM 12116 C CA . TRP F 2 298 ? 110.054 143.795 118.804 1.00 98.95 280 TRP E CA 1
ATOM 12117 C C . TRP F 2 298 ? 108.552 144.020 118.659 1.00 98.95 280 TRP E C 1
ATOM 12118 O O . TRP F 2 298 ? 107.960 143.624 117.647 1.00 98.95 280 TRP E O 1
ATOM 12129 N N . ARG F 2 299 ? 107.917 144.637 119.658 1.00 98.18 281 ARG E N 1
ATOM 12130 C CA . ARG F 2 299 ? 106.482 144.893 119.586 1.00 98.18 281 ARG E CA 1
ATOM 12131 C C . ARG F 2 299 ? 106.154 145.863 118.458 1.00 98.18 281 ARG E C 1
ATOM 12132 O O . ARG F 2 299 ? 105.175 145.672 117.728 1.00 98.18 281 ARG E O 1
ATOM 12140 N N . GLU F 2 300 ? 106.965 146.911 118.301 1.00 103.51 282 GLU E N 1
ATOM 12141 C CA . GLU F 2 300 ? 106.744 147.856 117.210 1.00 103.51 282 GLU E CA 1
ATOM 12142 C C . GLU F 2 300 ? 107.036 147.221 115.856 1.00 103.51 282 GLU E C 1
ATOM 12143 O O . GLU F 2 300 ? 106.297 147.442 114.889 1.00 103.51 282 GLU E O 1
ATOM 12149 N N . GLU F 2 301 ? 108.106 146.430 115.764 1.00 103.82 283 GLU E N 1
ATOM 12150 C CA . GLU F 2 301 ? 108.484 145.806 114.502 1.00 103.82 283 GLU E CA 1
ATOM 12151 C C . GLU F 2 301 ? 107.599 144.623 114.127 1.00 103.82 283 GLU E C 1
ATOM 12152 O O . GLU F 2 301 ? 107.604 144.216 112.961 1.00 103.82 283 GLU E O 1
ATOM 12158 N N . GLY F 2 302 ? 106.844 144.064 115.073 1.00 106.34 284 GLY E N 1
ATOM 12159 C CA . GLY F 2 302 ? 106.001 142.921 114.780 1.00 106.34 284 GLY E CA 1
ATOM 12160 C C . GLY F 2 302 ? 106.719 141.593 114.701 1.00 106.34 284 GLY E C 1
ATOM 12161 O O . GLY F 2 302 ? 106.141 140.623 114.202 1.00 106.34 284 GLY E O 1
ATOM 12162 N N . LYS F 2 303 ? 107.965 141.515 115.179 1.00 102.35 285 LYS E N 1
ATOM 12163 C CA . LYS F 2 303 ? 108.697 140.253 115.165 1.00 102.35 285 LYS E CA 1
ATOM 12164 C C . LYS F 2 303 ? 108.234 139.311 116.267 1.00 102.35 285 LYS E C 1
ATOM 12165 O O . LYS F 2 303 ? 108.249 138.089 116.075 1.00 102.35 285 LYS E O 1
ATOM 12171 N N . ALA F 2 304 ? 107.829 139.852 117.416 1.00 96.40 286 ALA E N 1
ATOM 12172 C CA . ALA F 2 304 ? 107.355 139.060 118.547 1.00 96.40 286 ALA E CA 1
ATOM 12173 C C . ALA F 2 304 ? 106.238 139.828 119.234 1.00 96.40 286 ALA E C 1
ATOM 12174 O O . ALA F 2 304 ? 106.462 140.933 119.739 1.00 96.40 286 ALA E O 1
ATOM 12176 N N . GLU F 2 305 ? 105.044 139.243 119.254 1.00 88.84 287 GLU E N 1
ATOM 12177 C CA . GLU F 2 305 ? 103.878 139.892 119.830 1.00 88.84 287 GLU E CA 1
ATOM 12178 C C . GLU F 2 305 ? 103.909 139.770 121.353 1.00 88.84 287 GLU E C 1
ATOM 12179 O O . GLU F 2 305 ? 104.824 139.184 121.940 1.00 88.84 287 GLU E O 1
ATOM 12185 N N . ILE F 2 306 ? 102.892 140.346 121.996 1.00 79.66 288 ILE E N 1
ATOM 12186 C CA . ILE F 2 306 ? 102.747 140.370 123.447 1.00 79.66 288 ILE E CA 1
ATOM 12187 C C . ILE F 2 306 ? 101.308 140.013 123.786 1.00 79.66 288 ILE E C 1
ATOM 12188 O O . ILE F 2 306 ? 100.381 140.415 123.072 1.00 79.66 288 ILE E O 1
ATOM 12193 N N . VAL F 2 307 ? 101.129 139.237 124.863 1.00 72.25 289 VAL E N 1
ATOM 12194 C CA . VAL F 2 307 ? 99.824 138.828 125.350 1.00 72.25 289 VAL E CA 1
ATOM 12195 C C . VAL F 2 307 ? 99.742 139.170 126.846 1.00 72.25 289 VAL E C 1
ATOM 12196 O O . VAL F 2 307 ? 100.548 138.656 127.630 1.00 72.25 289 VAL E O 1
ATOM 12200 N N . PRO F 2 308 ? 98.848 140.060 127.285 1.00 65.65 290 PRO E N 1
ATOM 12201 C CA . PRO F 2 308 ? 98.636 140.197 128.733 1.00 65.65 290 PRO E CA 1
ATOM 12202 C C . PRO F 2 308 ? 97.910 138.990 129.304 1.00 65.65 290 PRO E C 1
ATOM 12203 O O . PRO F 2 308 ? 96.945 138.490 128.722 1.00 65.65 290 PRO E O 1
ATOM 12207 N N . GLY F 2 309 ? 98.383 138.531 130.455 1.00 60.12 291 GLY E N 1
ATOM 12208 C CA . GLY F 2 309 ? 97.815 137.409 131.176 1.00 60.12 291 GLY E CA 1
ATOM 12209 C C . GLY F 2 309 ? 96.871 137.851 132.272 1.00 60.12 291 GLY E C 1
ATOM 12210 O O . GLY F 2 309 ? 96.204 138.887 132.167 1.00 60.12 291 GLY E O 1
ATOM 12211 N N . VAL F 2 310 ? 96.810 137.048 133.335 1.00 56.31 292 VAL E N 1
ATOM 12212 C CA . VAL F 2 310 ? 95.951 137.288 134.491 1.00 56.31 292 VAL E CA 1
ATOM 12213 C C . VAL F 2 310 ? 96.805 137.163 135.743 1.00 56.31 292 VAL E C 1
ATOM 12214 O O . VAL F 2 310 ? 97.409 136.109 135.981 1.00 56.31 292 VAL E O 1
ATOM 12218 N N . LEU F 2 311 ? 96.843 138.231 136.544 1.00 57.22 293 LEU E N 1
ATOM 12219 C CA . LEU F 2 311 ? 97.549 138.260 137.822 1.00 57.22 293 LEU E CA 1
ATOM 12220 C C . LEU F 2 311 ? 96.511 138.147 138.931 1.00 57.22 293 LEU E C 1
ATOM 12221 O O . LEU F 2 311 ? 95.726 139.077 139.141 1.00 57.22 293 LEU E O 1
ATOM 12226 N N . PHE F 2 312 ? 96.524 137.020 139.647 1.00 54.21 294 PHE E N 1
ATOM 12227 C CA . PHE F 2 312 ? 95.587 136.754 140.733 1.00 54.21 294 PHE E CA 1
ATOM 12228 C C . PHE F 2 312 ? 96.293 136.970 142.065 1.00 54.21 294 PHE E C 1
ATOM 12229 O O . PHE F 2 312 ? 97.335 136.352 142.322 1.00 54.21 294 PHE E O 1
ATOM 12237 N N . ILE F 2 313 ? 95.731 137.852 142.896 1.00 55.14 295 ILE E N 1
ATOM 12238 C CA . ILE F 2 313 ? 96.210 138.115 144.254 1.00 55.14 295 ILE E CA 1
ATOM 12239 C C . ILE F 2 313 ? 95.142 137.593 145.209 1.00 55.14 295 ILE E C 1
ATOM 12240 O O . ILE F 2 313 ? 94.040 138.149 145.285 1.00 55.14 295 ILE E O 1
ATOM 12245 N N . ASP F 2 314 ? 95.487 136.557 145.975 1.00 58.79 296 ASP E N 1
ATOM 12246 C CA . ASP F 2 314 ? 94.489 135.785 146.711 1.00 58.79 296 ASP E CA 1
ATOM 12247 C C . ASP F 2 314 ? 93.980 136.491 147.964 1.00 58.79 296 ASP E C 1
ATOM 12248 O O . ASP F 2 314 ? 92.808 136.323 148.320 1.00 58.79 296 ASP E O 1
ATOM 12253 N N . GLU F 2 315 ? 94.826 137.270 148.641 1.00 58.74 297 GLU E N 1
ATOM 12254 C CA . GLU F 2 315 ? 94.566 137.819 149.976 1.00 58.74 297 GLU E CA 1
ATOM 12255 C C . GLU F 2 315 ? 94.887 139.310 150.002 1.00 58.74 297 GLU E C 1
ATOM 12256 O O . GLU F 2 315 ? 95.672 139.796 150.820 1.00 58.74 297 GLU E O 1
ATOM 12262 N N . VAL F 2 316 ? 94.272 140.049 149.069 1.00 55.73 298 VAL E N 1
ATOM 12263 C CA . VAL F 2 316 ? 94.596 141.456 148.817 1.00 55.73 298 VAL E CA 1
ATOM 12264 C C . VAL F 2 316 ? 94.384 142.339 150.045 1.00 55.73 298 VAL E C 1
ATOM 12265 O O . VAL F 2 316 ? 95.003 143.403 150.159 1.00 55.73 298 VAL E O 1
ATOM 12269 N N . HIS F 2 317 ? 93.502 141.938 150.966 1.00 56.71 299 HIS E N 1
ATOM 12270 C CA . HIS F 2 317 ? 93.351 142.680 152.215 1.00 56.71 299 HIS E CA 1
ATOM 12271 C C . HIS F 2 317 ? 94.639 142.680 153.034 1.00 56.71 299 HIS E C 1
ATOM 12272 O O . HIS F 2 317 ? 94.895 143.628 153.784 1.00 56.71 299 HIS E O 1
ATOM 12279 N N . MET F 2 318 ? 95.461 141.635 152.901 1.00 62.20 300 MET E N 1
ATOM 12280 C CA . MET F 2 318 ? 96.742 141.570 153.594 1.00 62.20 300 MET E CA 1
ATOM 12281 C C . MET F 2 318 ? 97.807 142.473 152.978 1.00 62.20 300 MET E C 1
ATOM 12282 O O . MET F 2 318 ? 98.888 142.599 153.563 1.00 62.20 300 MET E O 1
ATOM 12287 N N . LEU F 2 319 ? 97.552 143.079 151.819 1.00 60.31 301 LEU E N 1
ATOM 12288 C CA . LEU F 2 319 ? 98.513 143.999 151.225 1.00 60.31 301 LEU E CA 1
ATOM 12289 C C . LEU F 2 319 ? 98.498 145.334 151.959 1.00 60.31 301 LEU E C 1
ATOM 12290 O O . LEU F 2 319 ? 97.443 145.828 152.366 1.00 60.31 301 LEU E O 1
ATOM 12295 N N . ASP F 2 320 ? 99.682 145.922 152.120 1.00 64.77 302 ASP E N 1
ATOM 12296 C CA . ASP F 2 320 ? 99.820 147.202 152.796 1.00 64.77 302 ASP E CA 1
ATOM 12297 C C . ASP F 2 320 ? 99.497 148.347 151.841 1.00 64.77 302 ASP E C 1
ATOM 12298 O O . ASP F 2 320 ? 99.287 148.153 150.641 1.00 64.77 302 ASP E O 1
ATOM 12303 N N . ILE F 2 321 ? 99.471 149.563 152.392 1.00 59.25 303 ILE E N 1
ATOM 12304 C CA . ILE F 2 321 ? 99.184 150.737 151.574 1.00 59.25 303 ILE E CA 1
ATOM 12305 C C . ILE F 2 321 ? 100.297 150.974 150.561 1.00 59.25 303 ILE E C 1
ATOM 12306 O O . ILE F 2 321 ? 100.044 151.475 149.459 1.00 59.25 303 ILE E O 1
ATOM 12311 N N . GLU F 2 322 ? 101.539 150.629 150.908 1.00 63.70 304 GLU E N 1
ATOM 12312 C CA . GLU F 2 322 ? 102.624 150.720 149.940 1.00 63.70 304 GLU E CA 1
ATOM 12313 C C . GLU F 2 322 ? 102.410 149.742 148.793 1.00 63.70 304 GLU E C 1
ATOM 12314 O O . GLU F 2 322 ? 102.656 150.074 147.627 1.00 63.70 304 GLU E O 1
ATOM 12320 N N . CYS F 2 323 ? 101.933 148.534 149.105 1.00 63.55 305 CYS E N 1
ATOM 12321 C CA . CYS F 2 323 ? 101.637 147.555 148.065 1.00 63.55 305 CYS E CA 1
ATOM 12322 C C . CYS F 2 323 ? 100.512 148.035 147.155 1.00 63.55 305 CYS E C 1
ATOM 12323 O O . CYS F 2 323 ? 100.575 147.859 145.932 1.00 63.55 305 CYS E O 1
ATOM 12326 N N . PHE F 2 324 ? 99.472 148.642 147.732 1.00 55.28 306 PHE E N 1
ATOM 12327 C CA . PHE F 2 324 ? 98.380 149.163 146.916 1.00 55.28 306 PHE E CA 1
ATOM 12328 C C . PHE F 2 324 ? 98.844 150.326 146.051 1.00 55.28 306 PHE E C 1
ATOM 12329 O O . PHE F 2 324 ? 98.407 150.463 144.903 1.00 55.28 306 PHE E O 1
ATOM 12337 N N . SER F 2 325 ? 99.719 151.181 146.589 1.00 58.24 307 SER E N 1
ATOM 12338 C CA . SER F 2 325 ? 100.283 152.262 145.788 1.00 58.24 307 SER E CA 1
ATOM 12339 C C . SER F 2 325 ? 101.102 151.711 144.630 1.00 58.24 307 SER E C 1
ATOM 12340 O O . SER F 2 325 ? 101.036 152.230 143.508 1.00 58.24 307 SER E O 1
ATOM 12343 N N . PHE F 2 326 ? 101.874 150.650 144.883 1.00 64.62 308 PHE E N 1
ATOM 12344 C CA . PHE F 2 326 ? 102.639 150.024 143.811 1.00 64.62 308 PHE E CA 1
ATOM 12345 C C . PHE F 2 326 ? 101.723 149.429 142.750 1.00 64.62 308 PHE E C 1
ATOM 12346 O O . PHE F 2 326 ? 102.009 149.529 141.553 1.00 64.62 308 PHE E O 1
ATOM 12354 N N . LEU F 2 327 ? 100.633 148.781 143.170 1.00 59.40 309 LEU E N 1
ATOM 12355 C CA . LEU F 2 327 ? 99.696 148.210 142.205 1.00 59.40 309 LEU E CA 1
ATOM 12356 C C . LEU F 2 327 ? 99.038 149.298 141.368 1.00 59.40 309 LEU E C 1
ATOM 12357 O O . LEU F 2 327 ? 98.891 149.150 140.148 1.00 59.40 309 LEU E O 1
ATOM 12362 N N . ASN F 2 328 ? 98.640 150.399 142.010 1.00 56.81 310 ASN E N 1
ATOM 12363 C CA . ASN F 2 328 ? 98.026 151.506 141.286 1.00 56.81 310 ASN E CA 1
ATOM 12364 C C . ASN F 2 328 ? 99.001 152.121 140.293 1.00 56.81 310 ASN E C 1
ATOM 12365 O O . ASN F 2 328 ? 98.612 152.495 139.181 1.00 56.81 310 ASN E O 1
ATOM 12370 N N . ARG F 2 329 ? 100.275 152.236 140.676 1.00 62.19 311 ARG E N 1
ATOM 12371 C CA . ARG F 2 329 ? 101.277 152.743 139.744 1.00 62.19 311 ARG E CA 1
ATOM 12372 C C . ARG F 2 329 ? 101.494 151.774 138.586 1.00 62.19 311 ARG E C 1
ATOM 12373 O O . ARG F 2 329 ? 101.564 152.192 137.425 1.00 62.19 311 ARG E O 1
ATOM 12381 N N . ALA F 2 330 ? 101.598 150.476 138.882 1.00 63.98 312 ALA E N 1
ATOM 12382 C CA . ALA F 2 330 ? 101.955 149.505 137.854 1.00 63.98 312 ALA E CA 1
ATOM 12383 C C . ALA F 2 330 ? 100.819 149.273 136.868 1.00 63.98 312 ALA E C 1
ATOM 12384 O O . ALA F 2 330 ? 101.074 148.932 135.707 1.00 63.98 312 ALA E O 1
ATOM 12386 N N . LEU F 2 331 ? 99.566 149.440 137.301 1.00 58.38 313 LEU E N 1
ATOM 12387 C CA . LEU F 2 331 ? 98.446 149.290 136.375 1.00 58.38 313 LEU E CA 1
ATOM 12388 C C . LEU F 2 331 ? 98.448 150.362 135.290 1.00 58.38 313 LEU E C 1
ATOM 12389 O O . LEU F 2 331 ? 97.903 150.136 134.203 1.00 58.38 313 LEU E O 1
ATOM 12394 N N . GLU F 2 332 ? 99.046 151.529 135.556 1.00 67.72 314 GLU E N 1
ATOM 12395 C CA . GLU F 2 332 ? 99.076 152.606 134.570 1.00 67.72 314 GLU E CA 1
ATOM 12396 C C . GLU F 2 332 ? 99.877 152.248 133.324 1.00 67.72 314 GLU E C 1
ATOM 12397 O O . GLU F 2 332 ? 99.661 152.859 132.272 1.00 67.72 314 GLU E O 1
ATOM 12403 N N . ASN F 2 333 ? 100.801 151.293 133.415 1.00 74.77 315 ASN E N 1
ATOM 12404 C CA . ASN F 2 333 ? 101.568 150.884 132.247 1.00 74.77 315 ASN E CA 1
ATOM 12405 C C . ASN F 2 333 ? 100.660 150.226 131.217 1.00 74.77 315 ASN E C 1
ATOM 12406 O O . ASN F 2 333 ? 99.761 149.452 131.560 1.00 74.77 315 ASN E O 1
ATOM 12411 N N . GLU F 2 334 ? 100.898 150.540 129.942 1.00 83.27 316 GLU E N 1
ATOM 12412 C CA . GLU F 2 334 ? 100.188 149.865 128.860 1.00 83.27 316 GLU E CA 1
ATOM 12413 C C . GLU F 2 334 ? 100.551 148.386 128.753 1.00 83.27 316 GLU E C 1
ATOM 12414 O O . GLU F 2 334 ? 99.776 147.615 128.176 1.00 83.27 316 GLU E O 1
ATOM 12420 N N . MET F 2 335 ? 101.700 147.974 129.291 1.00 79.51 317 MET E N 1
ATOM 12421 C CA . MET F 2 335 ? 102.141 146.587 129.287 1.00 79.51 317 MET E CA 1
ATOM 12422 C C . MET F 2 335 ? 101.605 145.782 130.471 1.00 79.51 317 MET E C 1
ATOM 12423 O O . MET F 2 335 ? 102.113 144.688 130.734 1.00 79.51 317 MET E O 1
ATOM 12428 N N . SER F 2 336 ? 100.596 146.286 131.184 1.00 70.20 318 SER E N 1
ATOM 12429 C CA . SER F 2 336 ? 100.149 145.655 132.418 1.00 70.20 318 SER E CA 1
ATOM 12430 C C . SER F 2 336 ? 99.279 144.431 132.123 1.00 70.20 318 SER E C 1
ATOM 12431 O O . SER F 2 336 ? 98.677 144.338 131.050 1.00 70.20 318 SER E O 1
ATOM 12434 N N . PRO F 2 337 ? 99.186 143.461 133.075 1.00 61.46 319 PRO E N 1
ATOM 12435 C CA . PRO F 2 337 ? 98.262 142.338 132.887 1.00 61.46 319 PRO E CA 1
ATOM 12436 C C . PRO F 2 337 ? 96.874 142.684 133.398 1.00 61.46 319 PRO E C 1
ATOM 12437 O O . PRO F 2 337 ? 96.654 143.806 133.865 1.00 61.46 319 PRO E O 1
ATOM 12441 N N . ILE F 2 338 ? 95.940 141.741 133.316 1.00 54.02 320 ILE E N 1
ATOM 12442 C CA . ILE F 2 338 ? 94.613 141.913 133.900 1.00 54.02 320 ILE E CA 1
ATOM 12443 C C . ILE F 2 338 ? 94.703 141.523 135.369 1.00 54.02 320 ILE E C 1
ATOM 12444 O O . ILE F 2 338 ? 95.068 140.388 135.696 1.00 54.02 320 ILE E O 1
ATOM 12449 N N . LEU F 2 339 ? 94.363 142.459 136.254 1.00 49.96 321 LEU E N 1
ATOM 12450 C CA . LEU F 2 339 ? 94.483 142.259 137.693 1.00 49.96 321 LEU E CA 1
ATOM 12451 C C . LEU F 2 339 ? 93.171 141.721 138.247 1.00 49.96 321 LEU E C 1
ATOM 12452 O O . LEU F 2 339 ? 92.112 142.336 138.059 1.00 49.96 321 LEU E O 1
ATOM 12457 N N . VAL F 2 340 ? 93.252 140.583 138.934 1.00 49.74 322 VAL E N 1
ATOM 12458 C CA . VAL F 2 340 ? 92.161 140.020 139.719 1.00 49.74 322 VAL E CA 1
ATOM 12459 C C . VAL F 2 340 ? 92.650 139.926 141.156 1.00 49.74 322 VAL E C 1
ATOM 12460 O O . VAL F 2 340 ? 93.779 139.485 141.406 1.00 49.74 322 VAL E O 1
ATOM 12464 N N . VAL F 2 341 ? 91.816 140.374 142.089 1.00 49.94 323 VAL E N 1
ATOM 12465 C CA . VAL F 2 341 ? 92.100 140.317 143.516 1.00 49.94 323 VAL E CA 1
ATOM 12466 C C . VAL F 2 341 ? 90.949 139.583 144.185 1.00 49.94 323 VAL E C 1
ATOM 12467 O O . VAL F 2 341 ? 89.819 139.591 143.689 1.00 49.94 323 VAL E O 1
ATOM 12471 N N . ALA F 2 342 ? 91.256 138.914 145.296 1.00 51.21 324 ALA E N 1
ATOM 12472 C CA . ALA F 2 342 ? 90.296 138.110 146.037 1.00 51.21 324 ALA E CA 1
ATOM 12473 C C . ALA F 2 342 ? 90.424 138.403 147.522 1.00 51.21 324 ALA E C 1
ATOM 12474 O O . ALA F 2 342 ? 91.512 138.697 148.023 1.00 51.21 324 ALA E O 1
ATOM 12476 N N . THR F 2 343 ? 89.295 138.331 148.219 1.00 53.15 325 THR E N 1
ATOM 12477 C CA . THR F 2 343 ? 89.271 138.591 149.650 1.00 53.15 325 THR E CA 1
ATOM 12478 C C . THR F 2 343 ? 87.998 138.000 150.234 1.00 53.15 325 THR E C 1
ATOM 12479 O O . THR F 2 343 ? 87.033 137.728 149.516 1.00 53.15 325 THR E O 1
ATOM 12483 N N . ASN F 2 344 ? 88.019 137.807 151.558 1.00 55.19 326 ASN E N 1
ATOM 12484 C CA . ASN F 2 344 ? 86.865 137.343 152.323 1.00 55.19 326 ASN E CA 1
ATOM 12485 C C . ASN F 2 344 ? 86.612 138.207 153.557 1.00 55.19 326 ASN E C 1
ATOM 12486 O O . ASN F 2 344 ? 85.945 137.750 154.492 1.00 55.19 326 ASN E O 1
ATOM 12491 N N . ARG F 2 345 ? 87.112 139.445 153.571 1.00 58.10 327 ARG E N 1
ATOM 12492 C CA . ARG F 2 345 ? 86.966 140.369 154.687 1.00 58.10 327 ARG E CA 1
ATOM 12493 C C . ARG F 2 345 ? 85.932 141.429 154.339 1.00 58.10 327 ARG E C 1
ATOM 12494 O O . ARG F 2 345 ? 85.892 141.922 153.209 1.00 58.10 327 ARG E O 1
ATOM 12502 N N . GLY F 2 346 ? 85.110 141.791 155.319 1.00 57.35 328 GLY E N 1
ATOM 12503 C CA . GLY F 2 346 ? 84.162 142.872 155.140 1.00 57.35 328 GLY E CA 1
ATOM 12504 C C . GLY F 2 346 ? 84.842 144.218 155.260 1.00 57.35 328 GLY E C 1
ATOM 12505 O O . GLY F 2 346 ? 85.956 144.401 154.760 1.00 57.35 328 GLY E O 1
ATOM 12506 N N . VAL F 2 347 ? 84.188 145.176 155.914 1.00 54.37 329 VAL E N 1
ATOM 12507 C CA . VAL F 2 347 ? 84.833 146.454 156.186 1.00 54.37 329 VAL E CA 1
ATOM 12508 C C . VAL F 2 347 ? 85.961 146.229 157.184 1.00 54.37 329 VAL E C 1
ATOM 12509 O O . VAL F 2 347 ? 85.809 145.484 158.161 1.00 54.37 329 VAL E O 1
ATOM 12513 N N . THR F 2 348 ? 87.117 146.830 156.918 1.00 57.53 330 THR E N 1
ATOM 12514 C CA . THR F 2 348 ? 88.274 146.639 157.783 1.00 57.53 330 THR E CA 1
ATOM 12515 C C . THR F 2 348 ? 89.264 147.765 157.533 1.00 57.53 330 THR E C 1
ATOM 12516 O O . THR F 2 348 ? 89.093 148.582 156.627 1.00 57.53 330 THR E O 1
ATOM 12520 N N . THR F 2 349 ? 90.307 147.792 158.359 1.00 60.00 331 THR E N 1
ATOM 12521 C CA . THR F 2 349 ? 91.336 148.820 158.299 1.00 60.00 331 THR E CA 1
ATOM 12522 C C . THR F 2 349 ? 92.487 148.341 157.425 1.00 60.00 331 THR E C 1
ATOM 12523 O O . THR F 2 349 ? 92.936 147.198 157.554 1.00 60.00 331 THR E O 1
ATOM 12527 N N . ILE F 2 350 ? 92.964 149.218 156.540 1.00 58.36 332 ILE E N 1
ATOM 12528 C CA . ILE F 2 350 ? 94.068 148.852 155.659 1.00 58.36 332 ILE E CA 1
ATOM 12529 C C . ILE F 2 350 ? 95.330 148.719 156.499 1.00 58.36 332 ILE E C 1
ATOM 12530 O O . ILE F 2 350 ? 95.557 149.489 157.442 1.00 58.36 332 ILE E O 1
ATOM 12535 N N . ARG F 2 351 ? 96.149 147.724 156.172 1.00 64.43 333 ARG E N 1
ATOM 12536 C CA . ARG F 2 351 ? 97.399 147.518 156.890 1.00 64.43 333 ARG E CA 1
ATOM 12537 C C . ARG F 2 351 ? 98.340 148.693 156.665 1.00 64.43 333 ARG E C 1
ATOM 12538 O O . ARG F 2 351 ? 98.477 149.198 155.547 1.00 64.43 333 ARG E O 1
ATOM 12546 N N . GLY F 2 352 ? 98.989 149.127 157.743 1.00 65.64 334 GLY E N 1
ATOM 12547 C CA . GLY F 2 352 ? 99.816 150.315 157.710 1.00 65.64 334 GLY E CA 1
ATOM 12548 C C . GLY F 2 352 ? 99.067 151.624 157.818 1.00 65.64 334 GLY E C 1
ATOM 12549 O O . GLY F 2 352 ? 99.684 152.680 157.637 1.00 65.64 334 GLY E O 1
ATOM 12550 N N . THR F 2 353 ? 97.760 151.595 158.092 1.00 61.96 335 THR E N 1
ATOM 12551 C CA . THR F 2 353 ? 96.958 152.804 158.224 1.00 61.96 335 THR E CA 1
ATOM 12552 C C . THR F 2 353 ? 95.833 152.531 159.211 1.00 61.96 335 THR E C 1
ATOM 12553 O O . THR F 2 353 ? 95.445 151.382 159.437 1.00 61.96 335 THR E O 1
ATOM 12557 N N . ASN F 2 354 ? 95.322 153.611 159.802 1.00 64.25 336 ASN E N 1
ATOM 12558 C CA . ASN F 2 354 ? 94.216 153.558 160.749 1.00 64.25 336 ASN E CA 1
ATOM 12559 C C . ASN F 2 354 ? 92.853 153.824 160.114 1.00 64.25 336 ASN E C 1
ATOM 12560 O O . ASN F 2 354 ? 91.854 153.856 160.839 1.00 64.25 336 ASN E O 1
ATOM 12565 N N . GLN F 2 355 ? 92.778 154.008 158.793 1.00 62.94 337 GLN E N 1
ATOM 12566 C CA . GLN F 2 355 ? 91.526 154.318 158.115 1.00 62.94 337 GLN E CA 1
ATOM 12567 C C . GLN F 2 355 ? 90.786 153.035 157.767 1.00 62.94 337 GLN E C 1
ATOM 12568 O O . GLN F 2 355 ? 91.392 152.059 157.320 1.00 62.94 337 GLN E O 1
ATOM 12574 N N . LYS F 2 356 ? 89.472 153.047 157.980 1.00 58.76 338 LYS E N 1
ATOM 12575 C CA . LYS F 2 356 ? 88.605 151.912 157.694 1.00 58.76 338 LYS E CA 1
ATOM 12576 C C . LYS F 2 356 ? 87.980 152.084 156.317 1.00 58.76 338 LYS E C 1
ATOM 12577 O O . LYS F 2 356 ? 87.567 153.189 155.949 1.00 58.76 338 LYS E O 1
ATOM 12583 N N . SER F 2 357 ? 87.927 150.995 155.556 1.00 54.36 339 SER E N 1
ATOM 12584 C CA . SER F 2 357 ? 87.344 151.004 154.221 1.00 54.36 339 SER E CA 1
ATOM 12585 C C . SER F 2 357 ? 86.848 149.603 153.906 1.00 54.36 339 SER E C 1
ATOM 12586 O O . SER F 2 357 ? 87.164 148.646 154.627 1.00 54.36 339 SER E O 1
ATOM 12589 N N . PRO F 2 358 ? 86.057 149.441 152.838 1.00 52.03 340 PRO E N 1
ATOM 12590 C CA . PRO F 2 358 ? 85.640 148.087 152.438 1.00 52.03 340 PRO E CA 1
ATOM 12591 C C . PRO F 2 358 ? 86.823 147.243 151.984 1.00 52.03 340 PRO E C 1
ATOM 12592 O O . PRO F 2 358 ? 87.640 147.680 151.173 1.00 52.03 340 PRO E O 1
ATOM 12596 N N . HIS F 2 359 ? 86.912 146.029 152.525 1.00 52.93 341 HIS E N 1
ATOM 12597 C CA . HIS F 2 359 ? 87.867 144.997 152.123 1.00 52.93 341 HIS E CA 1
ATOM 12598 C C . HIS F 2 359 ? 89.326 145.359 152.380 1.00 52.93 341 HIS E C 1
ATOM 12599 O O . HIS F 2 359 ? 90.217 144.651 151.895 1.00 52.93 341 HIS E O 1
ATOM 12606 N N . GLY F 2 360 ? 89.607 146.418 153.134 1.00 52.90 342 GLY E N 1
ATOM 12607 C CA . GLY F 2 360 ? 90.983 146.828 153.346 1.00 52.90 342 GLY E CA 1
ATOM 12608 C C . GLY F 2 360 ? 91.687 147.264 152.082 1.00 52.90 342 GLY E C 1
ATOM 12609 O O . GLY F 2 360 ? 92.891 147.022 151.939 1.00 52.90 342 GLY E O 1
ATOM 12610 N N . ILE F 2 361 ? 90.961 147.899 151.164 1.00 50.74 343 ILE E N 1
ATOM 12611 C CA . ILE F 2 361 ? 91.469 148.370 149.875 1.00 50.74 343 ILE E CA 1
ATOM 12612 C C . ILE F 2 361 ? 91.291 149.888 149.893 1.00 50.74 343 ILE E C 1
ATOM 12613 O O . ILE F 2 361 ? 90.291 150.357 150.455 1.00 50.74 343 ILE E O 1
ATOM 12618 N N . PRO F 2 362 ? 92.190 150.702 149.331 1.00 50.69 344 PRO E N 1
ATOM 12619 C CA . PRO F 2 362 ? 91.906 152.140 149.260 1.00 50.69 344 PRO E CA 1
ATOM 12620 C C . PRO F 2 362 ? 90.739 152.438 148.333 1.00 50.69 344 PRO E C 1
ATOM 12621 O O . PRO F 2 362 ? 90.418 151.674 147.422 1.00 50.69 344 PRO E O 1
ATOM 12625 N N . ILE F 2 363 ? 90.096 153.579 148.591 1.00 47.95 345 ILE E N 1
ATOM 12626 C CA . ILE F 2 363 ? 88.899 153.955 147.844 1.00 47.95 345 ILE E CA 1
ATOM 12627 C C . ILE F 2 363 ? 89.231 154.212 146.379 1.00 47.95 345 ILE E C 1
ATOM 12628 O O . ILE F 2 363 ? 88.409 153.937 145.494 1.00 47.95 345 ILE E O 1
ATOM 12633 N N . ASP F 2 364 ? 90.422 154.745 146.092 1.00 49.14 346 ASP E N 1
ATOM 12634 C CA . ASP F 2 364 ? 90.791 155.039 144.712 1.00 49.14 346 ASP E CA 1
ATOM 12635 C C . ASP F 2 364 ? 90.918 153.783 143.859 1.00 49.14 346 ASP E C 1
ATOM 12636 O O . ASP F 2 364 ? 90.756 153.870 142.637 1.00 49.14 346 ASP E O 1
ATOM 12641 N N . LEU F 2 365 ? 91.204 152.628 144.470 1.00 48.49 347 LEU E N 1
ATOM 12642 C CA . LEU F 2 365 ? 91.187 151.349 143.770 1.00 48.49 347 LEU E CA 1
ATOM 12643 C C . LEU F 2 365 ? 89.808 150.706 143.784 1.00 48.49 347 LEU E C 1
ATOM 12644 O O . LEU F 2 365 ? 89.434 150.047 142.809 1.00 48.49 347 LEU E O 1
ATOM 12649 N N . LEU F 2 366 ? 89.044 150.886 144.866 1.00 48.03 348 LEU E N 1
ATOM 12650 C CA . LEU F 2 366 ? 87.694 150.335 144.922 1.00 48.03 348 LEU E CA 1
ATOM 12651 C C . LEU F 2 366 ? 86.781 150.975 143.889 1.00 48.03 348 LEU E C 1
ATOM 12652 O O . LEU F 2 366 ? 85.857 150.321 143.393 1.00 48.03 348 LEU E O 1
ATOM 12657 N N . ASP F 2 367 ? 87.062 152.221 143.512 1.00 45.63 349 ASP E N 1
ATOM 12658 C CA . ASP F 2 367 ? 86.216 152.956 142.534 1.00 45.63 349 ASP E CA 1
ATOM 12659 C C . ASP F 2 367 ? 86.417 152.376 141.136 1.00 45.63 349 ASP E C 1
ATOM 12660 O O . ASP F 2 367 ? 85.553 152.654 140.285 1.00 45.63 349 ASP E O 1
ATOM 12665 N N . ARG F 2 368 ? 87.495 151.626 140.893 1.00 47.25 350 ARG E N 1
ATOM 12666 C CA . ARG F 2 368 ? 87.764 150.986 139.611 1.00 47.25 350 ARG E CA 1
ATOM 12667 C C . ARG F 2 368 ? 87.463 149.492 139.595 1.00 47.25 350 ARG E C 1
ATOM 12668 O O . ARG F 2 368 ? 87.291 148.928 138.509 1.00 47.25 350 ARG E O 1
ATOM 12676 N N . LEU F 2 369 ? 87.392 148.838 140.753 1.00 44.41 351 LEU E N 1
ATOM 12677 C CA . LEU F 2 369 ? 87.236 147.389 140.787 1.00 44.41 351 LEU E CA 1
ATOM 12678 C C . LEU F 2 369 ? 85.813 146.983 140.423 1.00 44.41 351 LEU E C 1
ATOM 12679 O O . LEU F 2 369 ? 84.843 147.543 140.942 1.00 44.41 351 LEU E O 1
ATOM 12684 N N . LEU F 2 370 ? 85.696 146.000 139.529 1.00 44.49 352 LEU E N 1
ATOM 12685 C CA . LEU F 2 370 ? 84.432 145.323 139.251 1.00 44.49 352 LEU E CA 1
ATOM 12686 C C . LEU F 2 370 ? 84.304 144.167 140.235 1.00 44.49 352 LEU E C 1
ATOM 12687 O O . LEU F 2 370 ? 85.089 143.215 140.187 1.00 44.49 352 LEU E O 1
ATOM 12692 N N . ILE F 2 371 ? 83.313 144.245 141.116 1.00 45.48 353 ILE E N 1
ATOM 12693 C CA . ILE F 2 371 ? 83.230 143.390 142.295 1.00 45.48 353 ILE E CA 1
ATOM 12694 C C . ILE F 2 371 ? 82.313 142.222 141.947 1.00 45.48 353 ILE E C 1
ATOM 12695 O O . ILE F 2 371 ? 81.089 142.368 141.898 1.00 45.48 353 ILE E O 1
ATOM 12700 N N . ILE F 2 372 ? 82.911 141.059 141.708 1.00 48.56 354 ILE E N 1
ATOM 12701 C CA . ILE F 2 372 ? 82.174 139.800 141.672 1.00 48.56 354 ILE E CA 1
ATOM 12702 C C . ILE F 2 372 ? 81.956 139.339 143.105 1.00 48.56 354 ILE E C 1
ATOM 12703 O O . ILE F 2 372 ? 82.841 139.483 143.957 1.00 48.56 354 ILE E O 1
ATOM 12708 N N . THR F 2 373 ? 80.769 138.800 143.377 1.00 50.95 355 THR E N 1
ATOM 12709 C CA . THR F 2 373 ? 80.459 138.117 144.626 1.00 50.95 355 THR E CA 1
ATOM 12710 C C . THR F 2 373 ? 80.028 136.692 144.307 1.00 50.95 355 THR E C 1
ATOM 12711 O O . THR F 2 373 ? 79.276 136.461 143.354 1.00 50.95 355 THR E O 1
ATOM 12715 N N . THR F 2 374 ? 80.543 135.741 145.087 1.00 50.72 356 THR E N 1
ATOM 12716 C CA . THR F 2 374 ? 80.271 134.319 144.912 1.00 50.72 356 THR E CA 1
ATOM 12717 C C . THR F 2 374 ? 79.337 133.857 146.020 1.00 50.72 356 THR E C 1
ATOM 12718 O O . THR F 2 374 ? 79.621 134.067 147.203 1.00 50.72 356 THR E O 1
ATOM 12722 N N . GLN F 2 375 ? 78.233 133.229 145.633 1.00 53.47 357 GLN E N 1
ATOM 12723 C CA . GLN F 2 375 ? 77.232 132.785 146.587 1.00 53.47 357 GLN E CA 1
ATOM 12724 C C . GLN F 2 375 ? 77.691 131.497 147.270 1.00 53.47 357 GLN E C 1
ATOM 12725 O O . GLN F 2 375 ? 78.558 130.791 146.750 1.00 53.47 357 GLN E O 1
ATOM 12731 N N . PRO F 2 376 ? 77.138 131.158 148.439 1.00 53.88 358 PRO E N 1
ATOM 12732 C CA . PRO F 2 376 ? 77.449 129.848 149.020 1.00 53.88 358 PRO E CA 1
ATOM 12733 C C . PRO F 2 376 ? 76.849 128.726 148.190 1.00 53.88 358 PRO E C 1
ATOM 12734 O O . PRO F 2 376 ? 75.860 128.909 147.478 1.00 53.88 358 PRO E O 1
ATOM 12738 N N . TYR F 2 377 ? 77.471 127.555 148.283 1.00 57.46 359 TYR E N 1
ATOM 12739 C CA . TYR F 2 377 ? 76.981 126.396 147.552 1.00 57.46 359 TYR E CA 1
ATOM 12740 C C . TYR F 2 377 ? 75.626 125.964 148.097 1.00 57.46 359 TYR E C 1
ATOM 12741 O O . TYR F 2 377 ? 75.394 125.974 149.309 1.00 57.46 359 TYR E O 1
ATOM 12750 N N . THR F 2 378 ? 74.727 125.586 147.189 1.00 65.39 360 THR E N 1
ATOM 12751 C CA . THR F 2 378 ? 73.400 125.118 147.553 1.00 65.39 360 THR E CA 1
ATOM 12752 C C . THR F 2 378 ? 73.446 123.620 147.849 1.00 65.39 360 THR E C 1
ATOM 12753 O O . THR F 2 378 ? 74.504 122.987 147.820 1.00 65.39 360 THR E O 1
ATOM 12757 N N . ASP F 2 379 ? 72.278 123.045 148.143 1.00 66.84 361 ASP E N 1
ATOM 12758 C CA . ASP F 2 379 ? 72.214 121.622 148.468 1.00 66.84 361 ASP E CA 1
ATOM 12759 C C . ASP F 2 379 ? 72.561 120.764 147.259 1.00 66.84 361 ASP E C 1
ATOM 12760 O O . ASP F 2 379 ? 73.301 119.779 147.380 1.00 66.84 361 ASP E O 1
ATOM 12765 N N . ASP F 2 380 ? 72.037 121.122 146.084 1.00 68.42 362 ASP E N 1
ATOM 12766 C CA . ASP F 2 380 ? 72.371 120.386 144.871 1.00 68.42 362 ASP E CA 1
ATOM 12767 C C . ASP F 2 380 ? 73.844 120.540 144.520 1.00 68.42 362 ASP E C 1
ATOM 12768 O O . ASP F 2 380 ? 74.483 119.580 144.077 1.00 68.42 362 ASP E O 1
ATOM 12773 N N . ASP F 2 381 ? 74.397 121.743 144.703 1.00 66.27 363 ASP E N 1
ATOM 12774 C CA . ASP F 2 381 ? 75.816 121.958 144.434 1.00 66.27 363 ASP E CA 1
ATOM 12775 C C . ASP F 2 381 ? 76.688 121.133 145.370 1.00 66.27 363 ASP E C 1
ATOM 12776 O O . ASP F 2 381 ? 77.686 120.543 144.940 1.00 66.27 363 ASP E O 1
ATOM 12781 N N . ILE F 2 382 ? 76.324 121.079 146.655 1.00 61.42 364 ILE E N 1
ATOM 12782 C CA . ILE F 2 382 ? 77.082 120.280 147.614 1.00 61.42 364 ILE E CA 1
ATOM 12783 C C . ILE F 2 382 ? 76.995 118.803 147.250 1.00 61.42 364 ILE E C 1
ATOM 12784 O O . ILE F 2 382 ? 78.005 118.091 147.260 1.00 61.42 364 ILE E O 1
ATOM 12789 N N . ARG F 2 383 ? 75.793 118.330 146.906 1.00 63.41 365 ARG E N 1
ATOM 12790 C CA . ARG F 2 383 ? 75.606 116.930 146.528 1.00 63.41 365 ARG E CA 1
ATOM 12791 C C . ARG F 2 383 ? 76.423 116.578 145.288 1.00 63.41 365 ARG E C 1
ATOM 12792 O O . ARG F 2 383 ? 77.091 115.535 145.248 1.00 63.41 365 ARG E O 1
ATOM 12800 N N . LYS F 2 384 ? 76.424 117.464 144.291 1.00 63.53 366 LYS E N 1
ATOM 12801 C CA . LYS F 2 384 ? 77.190 117.221 143.074 1.00 63.53 366 LYS E CA 1
ATOM 12802 C C . LYS F 2 384 ? 78.687 117.199 143.361 1.00 63.53 366 LYS E C 1
ATOM 12803 O O . LYS F 2 384 ? 79.396 116.298 142.901 1.00 63.53 366 LYS E O 1
ATOM 12809 N N . ILE F 2 385 ? 79.181 118.180 144.127 1.00 60.43 367 ILE E N 1
ATOM 12810 C CA . ILE F 2 385 ? 80.616 118.285 144.393 1.00 60.43 367 ILE E CA 1
ATOM 12811 C C . ILE F 2 385 ? 81.093 117.077 145.185 1.00 60.43 367 ILE E C 1
ATOM 12812 O O . ILE F 2 385 ? 82.171 116.526 144.924 1.00 60.43 367 ILE E O 1
ATOM 12817 N N . LEU F 2 386 ? 80.288 116.636 146.151 1.00 59.98 368 LEU E N 1
ATOM 12818 C CA . LEU F 2 386 ? 80.612 115.420 146.881 1.00 59.98 368 LEU E CA 1
ATOM 12819 C C . LEU F 2 386 ? 80.587 114.202 145.971 1.00 59.98 368 LEU E C 1
ATOM 12820 O O . LEU F 2 386 ? 81.383 113.277 146.160 1.00 59.98 368 LEU E O 1
ATOM 12825 N N . GLU F 2 387 ? 79.708 114.187 144.962 1.00 64.52 369 GLU E N 1
ATOM 12826 C CA . GLU F 2 387 ? 79.704 113.063 144.029 1.00 64.52 369 GLU E CA 1
ATOM 12827 C C . GLU F 2 387 ? 80.989 113.009 143.204 1.00 64.52 369 GLU E C 1
ATOM 12828 O O . GLU F 2 387 ? 81.578 111.931 143.046 1.00 64.52 369 GLU E O 1
ATOM 12834 N N . ILE F 2 388 ? 81.452 114.154 142.682 1.00 63.92 370 ILE E N 1
ATOM 12835 C CA . ILE F 2 388 ? 82.698 114.126 141.901 1.00 63.92 370 ILE E CA 1
ATOM 12836 C C . ILE F 2 388 ? 83.880 113.801 142.808 1.00 63.92 370 ILE E C 1
ATOM 12837 O O . ILE F 2 388 ? 84.815 113.105 142.394 1.00 63.92 370 ILE E O 1
ATOM 12842 N N . ARG F 2 389 ? 83.866 114.291 144.052 1.00 62.02 371 ARG E N 1
ATOM 12843 C CA . ARG F 2 389 ? 84.953 113.951 144.965 1.00 62.02 371 ARG E CA 1
ATOM 12844 C C . ARG F 2 389 ? 84.937 112.470 145.322 1.00 62.02 371 ARG E C 1
ATOM 12845 O O . ARG F 2 389 ? 85.997 111.878 145.553 1.00 62.02 371 ARG E O 1
ATOM 12853 N N . CYS F 2 390 ? 83.754 111.856 145.369 1.00 64.32 372 CYS E N 1
ATOM 12854 C CA . CYS F 2 390 ? 83.671 110.421 145.612 1.00 64.32 372 CYS E CA 1
ATOM 12855 C C . CYS F 2 390 ? 84.215 109.630 144.429 1.00 64.32 372 CYS E C 1
ATOM 12856 O O . CYS F 2 390 ? 84.976 108.673 144.611 1.00 64.32 372 CYS E O 1
ATOM 12859 N N . GLN F 2 391 ? 83.825 110.007 143.206 1.00 67.57 373 GLN E N 1
ATOM 12860 C CA . GLN F 2 391 ? 84.290 109.259 142.036 1.00 67.57 373 GLN E CA 1
ATOM 12861 C C . GLN F 2 391 ? 85.788 109.437 141.820 1.00 67.57 373 GLN E C 1
ATOM 12862 O O . GLN F 2 391 ? 86.470 108.498 141.394 1.00 67.57 373 GLN E O 1
ATOM 12868 N N . GLU F 2 392 ? 86.319 110.632 142.091 1.00 68.76 374 GLU E N 1
ATOM 12869 C CA . GLU F 2 392 ? 87.763 110.826 142.002 1.00 68.76 374 GLU E CA 1
ATOM 12870 C C . GLU F 2 392 ? 88.495 109.989 143.044 1.00 68.76 374 GLU E C 1
ATOM 12871 O O . GLU F 2 392 ? 89.551 109.413 142.761 1.00 68.76 374 GLU E O 1
ATOM 12877 N N . GLU F 2 393 ? 87.946 109.910 144.255 1.00 65.07 375 GLU E N 1
ATOM 12878 C CA . GLU F 2 393 ? 88.551 109.139 145.334 1.00 65.07 375 GLU E CA 1
ATOM 12879 C C . GLU F 2 393 ? 88.326 107.634 145.214 1.00 65.07 375 GLU E C 1
ATOM 12880 O O . GLU F 2 393 ? 88.950 106.883 145.972 1.00 65.07 375 GLU E O 1
ATOM 12886 N N . ASP F 2 394 ? 87.463 107.177 144.300 1.00 66.32 376 ASP E N 1
ATOM 12887 C CA . ASP F 2 394 ? 87.092 105.765 144.181 1.00 66.32 376 ASP E CA 1
ATOM 12888 C C . ASP F 2 394 ? 86.472 105.260 145.487 1.00 66.32 376 ASP E C 1
ATOM 12889 O O . ASP F 2 394 ? 86.970 104.333 146.130 1.00 66.32 376 ASP E O 1
ATOM 12894 N N . VAL F 2 395 ? 85.368 105.906 145.866 1.00 64.08 377 VAL E N 1
ATOM 12895 C CA . VAL F 2 395 ? 84.642 105.630 147.102 1.00 64.08 377 VAL E CA 1
ATOM 12896 C C . VAL F 2 395 ? 83.175 105.434 146.746 1.00 64.08 377 VAL E C 1
ATOM 12897 O O . VAL F 2 395 ? 82.585 106.271 146.054 1.00 64.08 377 VAL E O 1
ATOM 12901 N N . GLU F 2 396 ? 82.592 104.336 147.226 1.00 68.91 378 GLU E N 1
ATOM 12902 C CA . GLU F 2 396 ? 81.209 103.965 146.943 1.00 68.91 378 GLU E CA 1
ATOM 12903 C C . GLU F 2 396 ? 80.351 104.247 148.170 1.00 68.91 378 GLU E C 1
ATOM 12904 O O . GLU F 2 396 ? 80.733 103.897 149.292 1.00 68.91 378 GLU E O 1
ATOM 12910 N N . MET F 2 397 ? 79.200 104.886 147.949 1.00 65.03 379 MET E N 1
ATOM 12911 C CA . MET F 2 397 ? 78.209 105.145 148.987 1.00 65.03 379 MET E CA 1
ATOM 12912 C C . MET F 2 397 ? 76.813 104.859 148.461 1.00 65.03 379 MET E C 1
ATOM 12913 O O . MET F 2 397 ? 76.508 105.111 147.293 1.00 65.03 379 MET E O 1
ATOM 12918 N N . ASN F 2 398 ? 75.968 104.331 149.344 1.00 68.93 380 ASN E N 1
ATOM 12919 C CA . ASN F 2 398 ? 74.539 104.293 149.077 1.00 68.93 380 ASN E CA 1
ATOM 12920 C C . ASN F 2 398 ? 73.949 105.700 149.197 1.00 68.93 380 ASN E C 1
ATOM 12921 O O . ASN F 2 398 ? 74.591 106.634 149.686 1.00 68.93 380 ASN E O 1
ATOM 12926 N N . GLU F 2 399 ? 72.706 105.848 148.735 1.00 72.05 381 GLU E N 1
ATOM 12927 C CA . GLU F 2 399 ? 72.122 107.181 148.629 1.00 72.05 381 GLU E CA 1
ATOM 12928 C C . GLU F 2 399 ? 71.803 107.777 149.996 1.00 72.05 381 GLU E C 1
ATOM 12929 O O . GLU F 2 399 ? 71.850 109.001 150.157 1.00 72.05 381 GLU E O 1
ATOM 12935 N N . GLU F 2 400 ? 71.464 106.942 150.982 1.00 68.13 382 GLU E N 1
ATOM 12936 C CA . GLU F 2 400 ? 71.200 107.463 152.322 1.00 68.13 382 GLU E CA 1
ATOM 12937 C C . GLU F 2 400 ? 72.462 108.054 152.944 1.00 68.13 382 GLU E C 1
ATOM 12938 O O . GLU F 2 400 ? 72.414 109.125 153.564 1.00 68.13 382 GLU E O 1
ATOM 12944 N N . ALA F 2 401 ? 73.604 107.385 152.772 1.00 66.99 383 ALA E N 1
ATOM 12945 C CA . ALA F 2 401 ? 74.860 107.935 153.267 1.00 66.99 383 ALA E CA 1
ATOM 12946 C C . ALA F 2 401 ? 75.220 109.217 152.532 1.00 66.99 383 ALA E C 1
ATOM 12947 O O . ALA F 2 401 ? 75.705 110.174 153.146 1.00 66.99 383 ALA E O 1
ATOM 12949 N N . LYS F 2 402 ? 74.978 109.257 151.219 1.00 65.85 384 LYS E N 1
ATOM 12950 C CA . LYS F 2 402 ? 75.297 110.454 150.444 1.00 65.85 384 LYS E CA 1
ATOM 12951 C C . LYS F 2 402 ? 74.438 111.637 150.870 1.00 65.85 384 LYS E C 1
ATOM 12952 O O . LYS F 2 402 ? 74.943 112.757 150.994 1.00 65.85 384 LYS E O 1
ATOM 12958 N N . GLN F 2 403 ? 73.143 111.415 151.118 1.00 64.09 385 GLN E N 1
ATOM 12959 C CA . GLN F 2 403 ? 72.294 112.528 151.534 1.00 64.09 385 GLN E CA 1
ATOM 12960 C C . GLN F 2 403 ? 72.593 112.951 152.969 1.00 64.09 385 GLN E C 1
ATOM 12961 O O . GLN F 2 403 ? 72.501 114.143 153.285 1.00 64.09 385 GLN E O 1
ATOM 12967 N N . LEU F 2 404 ? 72.969 112.011 153.845 1.00 58.56 386 LEU E N 1
ATOM 12968 C CA . LEU F 2 404 ? 73.409 112.409 155.181 1.00 58.56 386 LEU E CA 1
ATOM 12969 C C . LEU F 2 404 ? 74.681 113.241 155.105 1.00 58.56 386 LEU E C 1
ATOM 12970 O O . LEU F 2 404 ? 74.830 114.231 155.829 1.00 58.56 386 LEU E O 1
ATOM 12975 N N . LEU F 2 405 ? 75.612 112.851 154.235 1.00 57.81 387 LEU E N 1
ATOM 12976 C CA . LEU F 2 405 ? 76.854 113.597 154.104 1.00 57.81 387 LEU E CA 1
ATOM 12977 C C . LEU F 2 405 ? 76.593 114.968 153.487 1.00 57.81 387 LEU E C 1
ATOM 12978 O O . LEU F 2 405 ? 77.262 115.945 153.839 1.00 57.81 387 LEU E O 1
ATOM 12983 N N . THR F 2 406 ? 75.618 115.057 152.578 1.00 61.21 388 THR E N 1
ATOM 12984 C CA . THR F 2 406 ? 75.194 116.351 152.052 1.00 61.21 388 THR E CA 1
ATOM 12985 C C . THR F 2 406 ? 74.603 117.229 153.148 1.00 61.21 388 THR E C 1
ATOM 12986 O O . THR F 2 406 ? 74.850 118.439 153.185 1.00 61.21 388 THR E O 1
ATOM 12990 N N . LEU F 2 407 ? 73.801 116.637 154.036 1.00 58.56 389 LEU E N 1
ATOM 12991 C CA . LEU F 2 407 ? 73.256 117.389 155.165 1.00 58.56 389 LEU E CA 1
ATOM 12992 C C . LEU F 2 407 ? 74.371 117.870 156.084 1.00 58.56 389 LEU E C 1
ATOM 12993 O O . LEU F 2 407 ? 74.326 118.995 156.597 1.00 58.56 389 LEU E O 1
ATOM 12998 N N . ILE F 2 408 ? 75.382 117.025 156.296 1.00 54.09 390 ILE E N 1
ATOM 12999 C CA . ILE F 2 408 ? 76.534 117.396 157.118 1.00 54.09 390 ILE E CA 1
ATOM 13000 C C . ILE F 2 408 ? 77.270 118.567 156.477 1.00 54.09 390 ILE E C 1
ATOM 13001 O O . ILE F 2 408 ? 77.672 119.517 157.159 1.00 54.09 390 ILE E O 1
ATOM 13006 N N . GLY F 2 409 ? 77.466 118.511 155.160 1.00 55.85 391 GLY E N 1
ATOM 13007 C CA . GLY F 2 409 ? 78.154 119.591 154.475 1.00 55.85 391 GLY E CA 1
ATOM 13008 C C . GLY F 2 409 ? 77.369 120.888 154.494 1.00 55.85 391 GLY E C 1
ATOM 13009 O O . GLY F 2 409 ? 77.945 121.971 154.624 1.00 55.85 391 GLY E O 1
ATOM 13010 N N . ARG F 2 410 ? 76.047 120.796 154.349 1.00 59.85 392 ARG E N 1
ATOM 13011 C CA . ARG F 2 410 ? 75.203 121.982 154.441 1.00 59.85 392 ARG E CA 1
ATOM 13012 C C . ARG F 2 410 ? 75.261 122.586 155.837 1.00 59.85 392 ARG E C 1
ATOM 13013 O O . ARG F 2 410 ? 75.304 123.812 155.990 1.00 59.85 392 ARG E O 1
ATOM 13021 N N . ASP F 2 411 ? 75.258 121.739 156.868 1.00 57.73 393 ASP E N 1
ATOM 13022 C CA . ASP F 2 411 ? 75.203 122.243 158.236 1.00 57.73 393 ASP E CA 1
ATOM 13023 C C . ASP F 2 411 ? 76.498 122.944 158.626 1.00 57.73 393 ASP E C 1
ATOM 13024 O O . ASP F 2 411 ? 76.467 124.054 159.170 1.00 57.73 393 ASP E O 1
ATOM 13029 N N . THR F 2 412 ? 77.647 122.324 158.333 1.00 51.71 394 THR E N 1
ATOM 13030 C CA . THR F 2 412 ? 78.935 122.747 158.875 1.00 51.71 394 THR E CA 1
ATOM 13031 C C . THR F 2 412 ? 79.848 123.363 157.822 1.00 51.71 394 THR E C 1
ATOM 13032 O O . THR F 2 412 ? 80.169 124.550 157.914 1.00 51.71 394 THR E O 1
ATOM 13036 N N . SER F 2 413 ? 80.240 122.599 156.800 1.00 51.53 395 SER E N 1
ATOM 13037 C CA . SER F 2 413 ? 81.152 123.081 155.766 1.00 51.53 395 SER E CA 1
ATOM 13038 C C . SER F 2 413 ? 81.374 122.016 154.700 1.00 51.53 395 SER E C 1
ATOM 13039 O O . SER F 2 413 ? 81.286 120.819 154.986 1.00 51.53 395 SER E O 1
ATOM 13042 N N . LEU F 2 414 ? 81.700 122.439 153.478 1.00 53.84 396 LEU E N 1
ATOM 13043 C CA . LEU F 2 414 ? 81.948 121.477 152.409 1.00 53.84 396 LEU E CA 1
ATOM 13044 C C . LEU F 2 414 ? 83.282 120.763 152.605 1.00 53.84 396 LEU E C 1
ATOM 13045 O O . LEU F 2 414 ? 83.390 119.557 152.351 1.00 53.84 396 LEU E O 1
ATOM 13050 N N . ARG F 2 415 ? 84.309 121.491 153.052 1.00 52.45 397 ARG E N 1
ATOM 13051 C CA . ARG F 2 415 ? 85.631 120.892 153.210 1.00 52.45 397 ARG E CA 1
ATOM 13052 C C . ARG F 2 415 ? 85.639 119.859 154.330 1.00 52.45 397 ARG E C 1
ATOM 13053 O O . ARG F 2 415 ? 86.335 118.839 154.239 1.00 52.45 397 ARG E O 1
ATOM 13061 N N . TYR F 2 416 ? 84.872 120.108 155.393 1.00 47.98 398 TYR E N 1
ATOM 13062 C CA . TYR F 2 416 ? 84.734 119.127 156.464 1.00 47.98 398 TYR E CA 1
ATOM 13063 C C . TYR F 2 416 ? 84.095 117.846 155.944 1.00 47.98 398 TYR E C 1
ATOM 13064 O O . TYR F 2 416 ? 84.529 116.738 156.282 1.00 47.98 398 TYR E O 1
ATOM 13073 N N . ALA F 2 417 ? 83.082 117.983 155.089 1.00 50.40 399 ALA E N 1
ATOM 13074 C CA . ALA F 2 417 ? 82.468 116.819 154.461 1.00 50.40 399 ALA E CA 1
ATOM 13075 C C . ALA F 2 417 ? 83.456 116.093 153.553 1.00 50.40 399 ALA E C 1
ATOM 13076 O O . ALA F 2 417 ? 83.444 114.857 153.467 1.00 50.40 399 ALA E O 1
ATOM 13078 N N . ILE F 2 418 ? 84.319 116.844 152.865 1.00 52.55 400 ILE E N 1
ATOM 13079 C CA . ILE F 2 418 ? 85.316 116.220 152.000 1.00 52.55 400 ILE E CA 1
ATOM 13080 C C . ILE F 2 418 ? 86.318 115.430 152.835 1.00 52.55 400 ILE E C 1
ATOM 13081 O O . ILE F 2 418 ? 86.802 114.375 152.410 1.00 52.55 400 ILE E O 1
ATOM 13086 N N . HIS F 2 419 ? 86.655 115.932 154.024 1.00 47.63 401 HIS E N 1
ATOM 13087 C CA . HIS F 2 419 ? 87.472 115.144 154.945 1.00 47.63 401 HIS E CA 1
ATOM 13088 C C . HIS F 2 419 ? 86.736 113.882 155.383 1.00 47.63 401 HIS E C 1
ATOM 13089 O O . HIS F 2 419 ? 87.330 112.795 155.468 1.00 47.63 401 HIS E O 1
ATOM 13096 N N . LEU F 2 420 ? 85.437 114.010 155.669 1.00 47.75 402 LEU E N 1
ATOM 13097 C CA . LEU F 2 420 ? 84.669 112.858 156.120 1.00 47.75 402 LEU E CA 1
ATOM 13098 C C . LEU F 2 420 ? 84.521 111.792 155.045 1.00 47.75 402 LEU E C 1
ATOM 13099 O O . LEU F 2 420 ? 84.324 110.628 155.396 1.00 47.75 402 LEU E O 1
ATOM 13104 N N . ILE F 2 421 ? 84.605 112.155 153.759 1.00 55.57 403 ILE E N 1
ATOM 13105 C CA . ILE F 2 421 ? 84.607 111.136 152.702 1.00 55.57 403 ILE E CA 1
ATOM 13106 C C . ILE F 2 421 ? 85.794 110.194 152.882 1.00 55.57 403 ILE E C 1
ATOM 13107 O O . ILE F 2 421 ? 85.638 108.966 152.913 1.00 55.57 403 ILE E O 1
ATOM 13112 N N . THR F 2 422 ? 86.994 110.763 153.019 1.00 50.27 404 THR E N 1
ATOM 13113 C CA . THR F 2 422 ? 88.198 109.956 153.188 1.00 50.27 404 THR E CA 1
ATOM 13114 C C . THR F 2 422 ? 88.153 109.168 154.489 1.00 50.27 404 THR E C 1
ATOM 13115 O O . THR F 2 422 ? 88.523 107.984 154.527 1.00 50.27 404 THR E O 1
ATOM 13119 N N . ALA F 2 423 ? 87.696 109.813 155.565 1.00 48.68 405 ALA E N 1
ATOM 13120 C CA . ALA F 2 423 ? 87.639 109.139 156.857 1.00 48.68 405 ALA E CA 1
ATOM 13121 C C . ALA F 2 423 ? 86.650 107.977 156.843 1.00 48.68 405 ALA E C 1
ATOM 13122 O O . ALA F 2 423 ? 86.947 106.900 157.369 1.00 48.68 405 ALA E O 1
ATOM 13124 N N . ALA F 2 424 ? 85.480 108.164 156.227 1.00 53.19 406 ALA E N 1
ATOM 13125 C CA . ALA F 2 424 ? 84.500 107.087 156.152 1.00 53.19 406 ALA E CA 1
ATOM 13126 C C . ALA F 2 424 ? 84.980 105.964 155.245 1.00 53.19 406 ALA E C 1
ATOM 13127 O O . ALA F 2 424 ? 84.707 104.788 155.514 1.00 53.19 406 ALA E O 1
ATOM 13129 N N . ALA F 2 425 ? 85.695 106.304 154.167 1.00 53.82 407 ALA E N 1
ATOM 13130 C CA . ALA F 2 425 ? 86.252 105.275 153.295 1.00 53.82 407 ALA E CA 1
ATOM 13131 C C . ALA F 2 425 ? 87.255 104.407 154.045 1.00 53.82 407 ALA E C 1
ATOM 13132 O O . ALA F 2 425 ? 87.208 103.173 153.967 1.00 53.82 407 ALA E O 1
ATOM 13134 N N . LEU F 2 426 ? 88.151 105.036 154.808 1.00 50.22 408 LEU E N 1
ATOM 13135 C CA . LEU F 2 426 ? 89.112 104.251 155.579 1.00 50.22 408 LEU E CA 1
ATOM 13136 C C . LEU F 2 426 ? 88.440 103.483 156.711 1.00 50.22 408 LEU E C 1
ATOM 13137 O O . LEU F 2 426 ? 88.874 102.374 157.041 1.00 50.22 408 LEU E O 1
ATOM 13142 N N . SER F 2 427 ? 87.391 104.046 157.316 1.00 52.12 409 SER E N 1
ATOM 13143 C CA . SER F 2 427 ? 86.676 103.329 158.366 1.00 52.12 409 SER E CA 1
ATOM 13144 C C . SER F 2 427 ? 85.992 102.084 157.818 1.00 52.12 409 SER E C 1
ATOM 13145 O O . SER F 2 427 ? 86.006 101.029 158.462 1.00 52.12 409 SER E O 1
ATOM 13148 N N . CYS F 2 428 ? 85.384 102.185 156.633 1.00 61.55 410 CYS E N 1
ATOM 13149 C CA . CYS F 2 428 ? 84.763 101.009 156.029 1.00 61.55 410 CYS E CA 1
ATOM 13150 C C . CYS F 2 428 ? 85.812 99.992 155.602 1.00 61.55 410 CYS E C 1
ATOM 13151 O O . CYS F 2 428 ? 85.598 98.782 155.738 1.00 61.55 410 CYS E O 1
ATOM 13154 N N . GLN F 2 429 ? 86.945 100.461 155.070 1.00 57.81 411 GLN E N 1
ATOM 13155 C CA . GLN F 2 429 ? 88.007 99.542 154.671 1.00 57.81 411 GLN E CA 1
ATOM 13156 C C . GLN F 2 429 ? 88.592 98.812 155.872 1.00 57.81 411 GLN E C 1
ATOM 13157 O O . GLN F 2 429 ? 88.999 97.650 155.753 1.00 57.81 411 GLN E O 1
ATOM 13163 N N . LYS F 2 430 ? 88.653 99.474 157.029 1.00 53.97 412 LYS E N 1
ATOM 13164 C CA . LYS F 2 430 ? 89.156 98.818 158.233 1.00 53.97 412 LYS E CA 1
ATOM 13165 C C . LYS F 2 430 ? 88.226 97.697 158.684 1.00 53.97 412 LYS E C 1
ATOM 13166 O O . LYS F 2 430 ? 88.688 96.651 159.154 1.00 53.97 412 LYS E O 1
ATOM 13172 N N . ARG F 2 431 ? 86.915 97.895 158.545 1.00 66.25 413 ARG E N 1
ATOM 13173 C CA . ARG F 2 431 ? 85.916 96.921 158.969 1.00 66.25 413 ARG E CA 1
ATOM 13174 C C . ARG F 2 431 ? 85.693 95.796 157.944 1.00 66.25 413 ARG E C 1
ATOM 13175 O O . ARG F 2 431 ? 84.799 94.971 158.148 1.00 66.25 413 ARG E O 1
ATOM 13183 N N . LYS F 2 432 ? 86.481 95.735 156.863 1.00 74.57 414 LYS E N 1
ATOM 13184 C CA . LYS F 2 432 ? 86.392 94.745 155.787 1.00 74.57 414 LYS E CA 1
ATOM 13185 C C . LYS F 2 432 ? 85.145 94.890 154.919 1.00 74.57 414 LYS E C 1
ATOM 13186 O O . LYS F 2 432 ? 84.897 94.023 154.072 1.00 74.57 414 LYS E O 1
ATOM 13192 N N . GLY F 2 433 ? 84.353 95.957 155.089 1.00 73.85 415 GLY E N 1
ATOM 13193 C CA . GLY F 2 433 ? 83.292 96.251 154.151 1.00 73.85 415 GLY E CA 1
ATOM 13194 C C . GLY F 2 433 ? 83.842 96.849 152.872 1.00 73.85 415 GLY E C 1
ATOM 13195 O O . GLY F 2 433 ? 85.031 97.158 152.782 1.00 73.85 415 GLY E O 1
ATOM 13196 N N . LYS F 2 434 ? 82.949 96.996 151.887 1.00 72.42 416 LYS E N 1
ATOM 13197 C CA . LYS F 2 434 ? 83.266 97.566 150.580 1.00 72.42 416 LYS E CA 1
ATOM 13198 C C . LYS F 2 434 ? 82.541 98.885 150.343 1.00 72.42 416 LYS E C 1
ATOM 13199 O O . LYS F 2 434 ? 83.190 99.902 150.082 1.00 72.42 416 LYS E O 1
ATOM 13205 N N . VAL F 2 435 ? 81.213 98.897 150.441 1.00 69.18 417 VAL E N 1
ATOM 13206 C CA . VAL F 2 435 ? 80.424 100.112 150.259 1.00 69.18 417 VAL E CA 1
ATOM 13207 C C . VAL F 2 435 ? 80.359 100.843 151.593 1.00 69.18 417 VAL E C 1
ATOM 13208 O O . VAL F 2 435 ? 80.101 100.233 152.638 1.00 69.18 417 VAL E O 1
ATOM 13212 N N . VAL F 2 436 ? 80.616 102.145 151.563 1.00 62.92 418 VAL E N 1
ATOM 13213 C CA . VAL F 2 436 ? 80.609 102.961 152.771 1.00 62.92 418 VAL E CA 1
ATOM 13214 C C . VAL F 2 436 ? 79.157 103.208 153.166 1.00 62.92 418 VAL E C 1
ATOM 13215 O O . VAL F 2 436 ? 78.372 103.740 152.375 1.00 62.92 418 VAL E O 1
ATOM 13219 N N . GLU F 2 437 ? 78.809 102.834 154.393 1.00 64.11 419 GLU E N 1
ATOM 13220 C CA . GLU F 2 437 ? 77.441 102.866 154.891 1.00 64.11 419 GLU E CA 1
ATOM 13221 C C . GLU F 2 437 ? 77.212 104.103 155.757 1.00 64.11 419 GLU E C 1
ATOM 13222 O O . GLU F 2 437 ? 78.134 104.856 156.074 1.00 64.11 419 GLU E O 1
ATOM 13228 N N . VAL F 2 438 ? 75.948 104.305 156.135 1.00 61.86 420 VAL E N 1
ATOM 13229 C CA . VAL F 2 438 ? 75.574 105.456 156.951 1.00 61.86 420 VAL E CA 1
ATOM 13230 C C . VAL F 2 438 ? 76.180 105.359 158.351 1.00 61.86 420 VAL E C 1
ATOM 13231 O O . VAL F 2 438 ? 76.501 106.385 158.968 1.00 61.86 420 VAL E O 1
ATOM 13235 N N . GLU F 2 439 ? 76.340 104.140 158.877 1.00 60.74 421 GLU E N 1
ATOM 13236 C CA . GLU F 2 439 ? 76.889 103.971 160.220 1.00 60.74 421 GLU E CA 1
ATOM 13237 C C . GLU F 2 439 ? 78.343 104.421 160.286 1.00 60.74 421 GLU E C 1
ATOM 13238 O O . GLU F 2 439 ? 78.779 104.981 161.300 1.00 60.74 421 GLU E O 1
ATOM 13244 N N . ASP F 2 440 ? 79.108 104.183 159.217 1.00 58.11 422 ASP E N 1
ATOM 13245 C CA . ASP F 2 440 ? 80.485 104.665 159.168 1.00 58.11 422 ASP E CA 1
ATOM 13246 C C . ASP F 2 440 ? 80.532 106.186 159.200 1.00 58.11 422 ASP E C 1
ATOM 13247 O O . ASP F 2 440 ? 81.397 106.775 159.861 1.00 58.11 422 ASP E O 1
ATOM 13252 N N . ILE F 2 441 ? 79.603 106.840 158.502 1.00 53.37 423 ILE E N 1
ATOM 13253 C CA . ILE F 2 441 ? 79.556 108.297 158.516 1.00 53.37 423 ILE E CA 1
ATOM 13254 C C . ILE F 2 441 ? 79.182 108.802 159.902 1.00 53.37 423 ILE E C 1
ATOM 13255 O O . ILE F 2 441 ? 79.708 109.821 160.363 1.00 53.37 423 ILE E O 1
ATOM 13260 N N . GLN F 2 442 ? 78.257 108.117 160.580 1.00 54.37 424 GLN E N 1
ATOM 13261 C CA . GLN F 2 442 ? 77.891 108.530 161.933 1.00 54.37 424 GLN E CA 1
ATOM 13262 C C . GLN F 2 442 ? 79.070 108.378 162.889 1.00 54.37 424 GLN E C 1
ATOM 13263 O O . GLN F 2 442 ? 79.318 109.255 163.727 1.00 54.37 424 GLN E O 1
ATOM 13269 N N . ARG F 2 443 ? 79.823 107.281 162.754 1.00 48.08 425 ARG E N 1
ATOM 13270 C CA . ARG F 2 443 ? 81.027 107.080 163.559 1.00 48.08 425 ARG E CA 1
ATOM 13271 C C . ARG F 2 443 ? 82.052 108.179 163.299 1.00 48.08 425 ARG E C 1
ATOM 13272 O O . ARG F 2 443 ? 82.639 108.734 164.235 1.00 48.08 425 ARG E O 1
ATOM 13280 N N . VAL F 2 444 ? 82.276 108.507 162.028 1.00 44.88 426 VAL E N 1
ATOM 13281 C CA . VAL F 2 444 ? 83.297 109.492 161.685 1.00 44.88 426 VAL E CA 1
ATOM 13282 C C . VAL F 2 444 ? 82.878 110.881 162.153 1.00 44.88 426 VAL E C 1
ATOM 13283 O O . VAL F 2 444 ? 83.715 111.678 162.590 1.00 44.88 426 VAL E O 1
ATOM 13287 N N . TYR F 2 445 ? 81.586 111.201 162.061 1.00 48.71 427 TYR E N 1
ATOM 13288 C CA . TYR F 2 445 ? 81.107 112.470 162.595 1.00 48.71 427 TYR E CA 1
ATOM 13289 C C . TYR F 2 445 ? 81.249 112.515 164.110 1.00 48.71 427 TYR E C 1
ATOM 13290 O O . TYR F 2 445 ? 81.517 113.577 164.682 1.00 48.71 427 TYR E O 1
ATOM 13299 N N . ARG F 2 446 ? 81.061 111.374 164.779 1.00 45.23 428 ARG E N 1
ATOM 13300 C CA . ARG F 2 446 ? 81.278 111.327 166.220 1.00 45.23 428 ARG E CA 1
ATOM 13301 C C . ARG F 2 446 ? 82.743 111.573 166.564 1.00 45.23 428 ARG E C 1
ATOM 13302 O O . ARG F 2 446 ? 83.048 112.277 167.533 1.00 45.23 428 ARG E O 1
ATOM 13310 N N . LEU F 2 447 ? 83.664 111.007 165.779 1.00 40.27 429 LEU E N 1
ATOM 13311 C CA . LEU F 2 447 ? 85.085 111.116 166.105 1.00 40.27 429 LEU E CA 1
ATOM 13312 C C . LEU F 2 447 ? 85.653 112.480 165.725 1.00 40.27 429 LEU E C 1
ATOM 13313 O O . LEU F 2 447 ? 86.086 113.245 166.593 1.00 40.27 429 LEU E O 1
ATOM 13318 N N . PHE F 2 448 ? 85.653 112.805 164.433 1.00 37.91 430 PHE E N 1
ATOM 13319 C CA . PHE F 2 448 ? 86.279 114.025 163.934 1.00 37.91 430 PHE E CA 1
ATOM 13320 C C . PHE F 2 448 ? 85.297 115.182 164.034 1.00 37.91 430 PHE E C 1
ATOM 13321 O O . PHE F 2 448 ? 84.181 115.103 163.513 1.00 37.91 430 PHE E O 1
ATOM 13329 N N . LEU F 2 449 ? 85.726 116.259 164.687 1.00 39.35 431 LEU E N 1
ATOM 13330 C CA . LEU F 2 449 ? 84.883 117.419 164.929 1.00 39.35 431 LEU E CA 1
ATOM 13331 C C . LEU F 2 449 ? 85.050 118.447 163.819 1.00 39.35 431 LEU E C 1
ATOM 13332 O O . LEU F 2 449 ? 86.158 118.668 163.324 1.00 39.35 431 LEU E O 1
ATOM 13337 N N . ASP F 2 450 ? 83.941 119.067 163.426 1.00 44.11 432 ASP E N 1
ATOM 13338 C CA . ASP F 2 450 ? 84.025 120.271 162.606 1.00 44.11 432 ASP E CA 1
ATOM 13339 C C . ASP F 2 450 ? 84.568 121.425 163.451 1.00 44.11 432 ASP E C 1
ATOM 13340 O O . ASP F 2 450 ? 84.739 121.312 164.668 1.00 44.11 432 ASP E O 1
ATOM 13345 N N . VAL F 2 451 ? 84.854 122.545 162.784 1.00 41.73 433 VAL E N 1
ATOM 13346 C CA . VAL F 2 451 ? 85.529 123.662 163.442 1.00 41.73 433 VAL E CA 1
ATOM 13347 C C . VAL F 2 451 ? 84.629 124.282 164.507 1.00 41.73 433 VAL E C 1
ATOM 13348 O O . VAL F 2 451 ? 85.073 124.564 165.626 1.00 41.73 433 VAL E O 1
ATOM 13352 N N . ARG F 2 452 ? 83.355 124.502 164.176 1.00 46.54 434 ARG E N 1
ATOM 13353 C CA . ARG F 2 452 ? 82.469 125.210 165.095 1.00 46.54 434 ARG E CA 1
ATOM 13354 C C . ARG F 2 452 ? 82.164 124.373 166.332 1.00 46.54 434 ARG E C 1
ATOM 13355 O O . ARG F 2 452 ? 82.066 124.912 167.440 1.00 46.54 434 ARG E O 1
ATOM 13363 N N . ARG F 2 453 ? 82.014 123.058 166.169 1.00 42.67 435 ARG E N 1
ATOM 13364 C CA . ARG F 2 453 ? 81.701 122.200 167.308 1.00 42.67 435 ARG E CA 1
ATOM 13365 C C . ARG F 2 453 ? 82.863 122.148 168.291 1.00 42.67 435 ARG E C 1
ATOM 13366 O O . ARG F 2 453 ? 82.669 122.283 169.506 1.00 42.67 435 ARG E O 1
ATOM 13374 N N . SER F 2 454 ? 84.082 121.960 167.779 1.00 41.11 436 SER E N 1
ATOM 13375 C CA . SER F 2 454 ? 85.262 121.969 168.638 1.00 41.11 436 SER E CA 1
ATOM 13376 C C . SER F 2 454 ? 85.460 123.332 169.285 1.00 41.11 436 SER E C 1
ATOM 13377 O O . SER F 2 454 ? 85.848 123.420 170.458 1.00 41.11 436 SER E O 1
ATOM 13380 N N . MET F 2 455 ? 85.197 124.404 168.533 1.00 45.72 437 MET E N 1
ATOM 13381 C CA . MET F 2 455 ? 85.314 125.750 169.081 1.00 45.72 437 MET E CA 1
ATOM 13382 C C . MET F 2 455 ? 84.336 125.963 170.228 1.00 45.72 437 MET E C 1
ATOM 13383 O O . MET F 2 455 ? 84.705 126.516 171.264 1.00 45.72 437 MET E O 1
ATOM 13388 N N . GLN F 2 456 ? 83.092 125.508 170.070 1.00 47.56 438 GLN E N 1
ATOM 13389 C CA . GLN F 2 456 ? 82.107 125.648 171.138 1.00 47.56 438 GLN E CA 1
ATOM 13390 C C . GLN F 2 456 ? 82.482 124.807 172.354 1.00 47.56 438 GLN E C 1
ATOM 13391 O O . GLN F 2 456 ? 82.367 125.272 173.499 1.00 47.56 438 GLN E O 1
ATOM 13397 N N . TYR F 2 457 ? 82.940 123.570 172.123 1.00 45.18 439 TYR E N 1
ATOM 13398 C CA . TYR F 2 457 ? 83.310 122.691 173.229 1.00 45.18 439 TYR E CA 1
ATOM 13399 C C . TYR F 2 457 ? 84.475 123.262 174.026 1.00 45.18 439 TYR E C 1
ATOM 13400 O O . TYR F 2 457 ? 84.482 123.195 175.260 1.00 45.18 439 TYR E O 1
ATOM 13409 N N . LEU F 2 458 ? 85.465 123.834 173.338 1.00 43.73 440 LEU E N 1
ATOM 13410 C CA . LEU F 2 458 ? 86.604 124.427 174.029 1.00 43.73 440 LEU E CA 1
ATOM 13411 C C . LEU F 2 458 ? 86.268 125.787 174.636 1.00 43.73 440 LEU E C 1
ATOM 13412 O O . LEU F 2 458 ? 86.856 126.164 175.657 1.00 43.73 440 LEU E O 1
ATOM 13417 N N . VAL F 2 459 ? 85.329 126.529 174.039 1.00 49.25 441 VAL E N 1
ATOM 13418 C CA . VAL F 2 459 ? 84.883 127.787 174.629 1.00 49.25 441 VAL E CA 1
ATOM 13419 C C . VAL F 2 459 ? 84.169 127.520 175.943 1.00 49.25 441 VAL E C 1
ATOM 13420 O O . VAL F 2 459 ? 84.253 128.334 176.868 1.00 49.25 441 VAL E O 1
ATOM 13424 N N . GLU F 2 460 ? 83.441 126.401 176.040 1.00 51.98 442 GLU E N 1
ATOM 13425 C CA . GLU F 2 460 ? 82.794 126.044 177.302 1.00 51.98 442 GLU E CA 1
ATOM 13426 C C . GLU F 2 460 ? 83.820 125.864 178.418 1.00 51.98 442 GLU E C 1
ATOM 13427 O O . GLU F 2 460 ? 83.646 126.384 179.528 1.00 51.98 442 GLU E O 1
ATOM 13433 N N . TYR F 2 461 ? 84.913 125.152 178.130 1.00 48.01 443 TYR E N 1
ATOM 13434 C CA . TYR F 2 461 ? 85.970 124.981 179.123 1.00 48.01 443 TYR E CA 1
ATOM 13435 C C . TYR F 2 461 ? 86.635 126.311 179.453 1.00 48.01 443 TYR E C 1
ATOM 13436 O O . TYR F 2 461 ? 86.860 126.631 180.626 1.00 48.01 443 TYR E O 1
ATOM 13445 N N . GLN F 2 462 ? 86.971 127.096 178.424 1.00 52.15 444 GLN E N 1
ATOM 13446 C CA . GLN F 2 462 ? 87.721 128.326 178.654 1.00 52.15 444 GLN E CA 1
ATOM 13447 C C . GLN F 2 462 ? 86.889 129.362 179.400 1.00 52.15 444 GLN E C 1
ATOM 13448 O O . GLN F 2 462 ? 87.445 130.174 180.148 1.00 52.15 444 GLN E O 1
ATOM 13454 N N . SER F 2 463 ? 85.567 129.351 179.214 1.00 58.55 445 SER E N 1
ATOM 13455 C CA . SER F 2 463 ? 84.697 130.200 180.020 1.00 58.55 445 SER E CA 1
ATOM 13456 C C . SER F 2 463 ? 84.560 129.655 181.434 1.00 58.55 445 SER E C 1
ATOM 13457 O O . SER F 2 463 ? 84.516 130.426 182.399 1.00 58.55 445 SER E O 1
ATOM 13460 N N . GLN F 2 464 ? 84.477 128.329 181.577 1.00 60.39 446 GLN E N 1
ATOM 13461 C CA . GLN F 2 464 ? 84.394 127.736 182.908 1.00 60.39 446 GLN E CA 1
ATOM 13462 C C . GLN F 2 464 ? 85.678 127.983 183.694 1.00 60.39 446 GLN E C 1
ATOM 13463 O O . GLN F 2 464 ? 85.635 128.365 184.869 1.00 60.39 446 GLN E O 1
ATOM 13469 N N . TYR F 2 465 ? 86.830 127.780 183.051 1.00 60.89 447 TYR E N 1
ATOM 13470 C CA . TYR F 2 465 ? 88.139 127.995 183.673 1.00 60.89 447 TYR E CA 1
ATOM 13471 C C . TYR F 2 465 ? 88.539 129.437 183.365 1.00 60.89 447 TYR E C 1
ATOM 13472 O O . TYR F 2 465 ? 89.212 129.742 182.379 1.00 60.89 447 TYR E O 1
ATOM 13481 N N . MET F 2 466 ? 88.059 130.348 184.207 1.00 70.43 448 MET E N 1
ATOM 13482 C CA . MET F 2 466 ? 88.380 131.770 184.079 1.00 70.43 448 MET E CA 1
ATOM 13483 C C . MET F 2 466 ? 87.978 132.517 185.347 1.00 70.43 448 MET E C 1
ATOM 13484 O O . MET F 2 466 ? 88.664 133.442 185.782 1.00 70.43 448 MET E O 1
ATOM 13489 N N . SER G 3 377 ? 85.579 182.664 208.640 1.00 112.76 347 SER G N 1
ATOM 13490 C CA . SER G 3 377 ? 84.688 181.558 208.188 1.00 112.76 347 SER G CA 1
ATOM 13491 C C . SER G 3 377 ? 85.313 180.811 207.014 1.00 112.76 347 SER G C 1
ATOM 13492 O O . SER G 3 377 ? 85.414 179.585 207.029 1.00 112.76 347 SER G O 1
ATOM 13495 N N . LYS G 3 378 ? 85.730 181.563 205.992 1.00 111.56 348 LYS G N 1
ATOM 13496 C CA . LYS G 3 378 ? 86.373 180.955 204.833 1.00 111.56 348 LYS G CA 1
ATOM 13497 C C . LYS G 3 378 ? 87.788 180.469 205.132 1.00 111.56 348 LYS G C 1
ATOM 13498 O O . LYS G 3 378 ? 88.320 179.658 204.368 1.00 111.56 348 LYS G O 1
ATOM 13504 N N . ASN G 3 379 ? 88.412 180.950 206.213 1.00 109.03 349 ASN G N 1
ATOM 13505 C CA . ASN G 3 379 ? 89.736 180.458 206.581 1.00 109.03 349 ASN G CA 1
ATOM 13506 C C . ASN G 3 379 ? 89.685 179.054 207.182 1.00 109.03 349 ASN G C 1
ATOM 13507 O O . ASN G 3 379 ? 90.663 178.307 207.063 1.00 109.03 349 ASN G O 1
ATOM 13512 N N . ILE G 3 380 ? 88.564 178.677 207.807 1.00 107.33 350 ILE G N 1
ATOM 13513 C CA . ILE G 3 380 ? 88.397 177.389 208.486 1.00 107.33 350 ILE G CA 1
ATOM 13514 C C . ILE G 3 380 ? 87.365 176.589 207.697 1.00 107.33 350 ILE G C 1
ATOM 13515 O O . ILE G 3 380 ? 86.153 176.774 207.857 1.00 107.33 350 ILE G O 1
ATOM 13520 N N . LYS G 3 381 ? 87.854 175.688 206.846 1.00 106.55 351 LYS G N 1
ATOM 13521 C CA . LYS G 3 381 ? 87.047 174.850 205.969 1.00 106.55 351 LYS G CA 1
ATOM 13522 C C . LYS G 3 381 ? 87.387 173.383 206.200 1.00 106.55 351 LYS G C 1
ATOM 13523 O O . LYS G 3 381 ? 88.342 173.040 206.900 1.00 106.55 351 LYS G O 1
ATOM 13529 N N . THR G 3 382 ? 86.582 172.520 205.598 1.00 104.28 352 THR G N 1
ATOM 13530 C CA . THR G 3 382 ? 86.776 171.082 205.723 1.00 104.28 352 THR G CA 1
ATOM 13531 C C . THR G 3 382 ? 88.054 170.671 204.993 1.00 104.28 352 THR G C 1
ATOM 13532 O O . THR G 3 382 ? 88.168 170.949 203.791 1.00 104.28 352 THR G O 1
ATOM 13536 N N . PRO G 3 383 ? 89.033 170.022 205.640 1.00 89.74 353 PRO G N 1
ATOM 13537 C CA . PRO G 3 383 ? 90.123 169.420 204.863 1.00 89.74 353 PRO G CA 1
ATOM 13538 C C . PRO G 3 383 ? 89.667 168.143 204.178 1.00 89.74 353 PRO G C 1
ATOM 13539 O O . PRO G 3 383 ? 88.952 167.323 204.760 1.00 89.74 353 PRO G O 1
ATOM 13543 N N . LYS G 3 384 ? 90.081 167.989 202.922 1.00 81.78 354 LYS G N 1
ATOM 13544 C CA . LYS G 3 384 ? 89.811 166.787 202.144 1.00 81.78 354 LYS G CA 1
ATOM 13545 C C . LYS G 3 384 ? 90.857 165.694 202.336 1.00 81.78 354 LYS G C 1
ATOM 13546 O O . LYS G 3 384 ? 90.606 164.550 201.941 1.00 81.78 354 LYS G O 1
ATOM 13552 N N . SER G 3 385 ? 92.005 165.999 202.941 1.00 73.21 355 SER G N 1
ATOM 13553 C CA . SER G 3 385 ? 93.127 165.071 202.955 1.00 73.21 355 SER G CA 1
ATOM 13554 C C . SER G 3 385 ? 94.071 165.440 204.090 1.00 73.21 355 SER G C 1
ATOM 13555 O O . SER G 3 385 ? 93.971 166.514 204.686 1.00 73.21 355 SER G O 1
ATOM 13558 N N . ALA G 3 386 ? 94.999 164.521 204.381 1.00 69.43 356 ALA G N 1
ATOM 13559 C CA . ALA G 3 386 ? 96.025 164.789 205.384 1.00 69.43 356 ALA G CA 1
ATOM 13560 C C . ALA G 3 386 ? 96.935 165.931 204.959 1.00 69.43 356 ALA G C 1
ATOM 13561 O O . ALA G 3 386 ? 97.475 166.643 205.814 1.00 69.43 356 ALA G O 1
ATOM 13563 N N . TYR G 3 387 ? 97.134 166.104 203.650 1.00 61.44 357 TYR G N 1
ATOM 13564 C CA . TYR G 3 387 ? 97.825 167.283 203.137 1.00 61.44 357 TYR G CA 1
ATOM 13565 C C . TYR G 3 387 ? 97.103 168.557 203.557 1.00 61.44 357 TYR G C 1
ATOM 13566 O O . TYR G 3 387 ? 97.723 169.501 204.066 1.00 61.44 357 TYR G O 1
ATOM 13575 N N . GLU G 3 388 ? 95.780 168.580 203.383 1.00 74.75 358 GLU G N 1
ATOM 13576 C CA . GLU G 3 388 ? 94.998 169.755 203.751 1.00 74.75 358 GLU G CA 1
ATOM 13577 C C . GLU G 3 388 ? 95.019 169.973 205.257 1.00 74.75 358 GLU G C 1
ATOM 13578 O O . GLU G 3 388 ? 95.133 171.115 205.721 1.00 74.75 358 GLU G O 1
ATOM 13584 N N . PHE G 3 389 ? 94.920 168.888 206.032 1.00 78.82 359 PHE G N 1
ATOM 13585 C CA . PHE G 3 389 ? 94.939 169.004 207.487 1.00 78.82 359 PHE G CA 1
ATOM 13586 C C . PHE G 3 389 ? 96.272 169.558 207.968 1.00 78.82 359 PHE G C 1
ATOM 13587 O O . PHE G 3 389 ? 96.313 170.451 208.819 1.00 78.82 359 PHE G O 1
ATOM 13595 N N . GLU G 3 390 ? 97.378 169.037 207.431 1.00 73.02 360 GLU G N 1
ATOM 13596 C CA . GLU G 3 390 ? 98.691 169.478 207.888 1.00 73.02 360 GLU G CA 1
ATOM 13597 C C . GLU G 3 390 ? 98.972 170.914 207.464 1.00 73.02 360 GLU G C 1
ATOM 13598 O O . GLU G 3 390 ? 99.576 171.681 208.224 1.00 73.02 360 GLU G O 1
ATOM 13604 N N . ASN G 3 391 ? 98.532 171.308 206.265 1.00 69.40 361 ASN G N 1
ATOM 13605 C CA . ASN G 3 391 ? 98.740 172.686 205.834 1.00 69.40 361 ASN G CA 1
ATOM 13606 C C . ASN G 3 391 ? 97.825 173.667 206.555 1.00 69.40 361 ASN G C 1
ATOM 13607 O O . ASN G 3 391 ? 98.178 174.846 206.670 1.00 69.40 361 ASN G O 1
ATOM 13612 N N . SER G 3 392 ? 96.664 173.217 207.037 1.00 82.68 362 SER G N 1
ATOM 13613 C CA . SER G 3 392 ? 95.867 174.054 207.930 1.00 82.68 362 SER G CA 1
ATOM 13614 C C . SER G 3 392 ? 96.503 174.134 209.312 1.00 82.68 362 SER G C 1
ATOM 13615 O O . SER G 3 392 ? 96.457 175.183 209.965 1.00 82.68 362 SER G O 1
ATOM 13618 N N . TRP G 3 393 ? 97.095 173.030 209.774 1.00 85.45 363 TRP G N 1
ATOM 13619 C CA . TRP G 3 393 ? 97.739 173.006 211.084 1.00 85.45 363 TRP G CA 1
ATOM 13620 C C . TRP G 3 393 ? 98.951 173.929 211.118 1.00 85.45 363 TRP G C 1
ATOM 13621 O O . TRP G 3 393 ? 99.196 174.603 212.125 1.00 85.45 363 TRP G O 1
ATOM 13632 N N . ARG G 3 394 ? 99.728 173.952 210.033 1.00 66.55 364 ARG G N 1
ATOM 13633 C CA . ARG G 3 394 ? 100.923 174.796 209.985 1.00 66.55 364 ARG G CA 1
ATOM 13634 C C . ARG G 3 394 ? 100.559 176.275 210.035 1.00 66.55 364 ARG G C 1
ATOM 13635 O O . ARG G 3 394 ? 101.188 177.056 210.757 1.00 66.55 364 ARG G O 1
ATOM 13643 N N . SER G 3 395 ? 99.551 176.680 209.259 1.00 81.79 365 SER G N 1
ATOM 13644 C CA . SER G 3 395 ? 99.165 178.088 209.221 1.00 81.79 365 SER G CA 1
ATOM 13645 C C . SER G 3 395 ? 98.575 178.534 210.552 1.00 81.79 365 SER G C 1
ATOM 13646 O O . SER G 3 395 ? 98.843 179.650 211.014 1.00 81.79 365 SER G O 1
ATOM 13649 N N . PHE G 3 396 ? 97.776 177.672 211.182 1.00 94.67 366 PHE G N 1
ATOM 13650 C CA . PHE G 3 396 ? 97.132 177.947 212.463 1.00 94.67 366 PHE G CA 1
ATOM 13651 C C . PHE G 3 396 ? 97.960 177.449 213.648 1.00 94.67 366 PHE G C 1
ATOM 13652 O O . PHE G 3 396 ? 97.412 177.272 214.741 1.00 94.67 366 PHE G O 1
ATOM 13660 N N . SER G 3 397 ? 99.266 177.237 213.461 1.00 90.60 367 SER G N 1
ATOM 13661 C CA . SER G 3 397 ? 100.067 176.572 214.486 1.00 90.60 367 SER G CA 1
ATOM 13662 C C . SER G 3 397 ? 100.225 177.441 215.728 1.00 90.60 367 SER G C 1
ATOM 13663 O O . SER G 3 397 ? 100.051 176.965 216.856 1.00 90.60 367 SER G O 1
ATOM 13666 N N . GLY G 3 398 ? 100.547 178.723 215.542 1.00 98.02 368 GLY G N 1
ATOM 13667 C CA . GLY G 3 398 ? 100.823 179.583 216.679 1.00 98.02 368 GLY G CA 1
ATOM 13668 C C . GLY G 3 398 ? 99.608 180.004 217.478 1.00 98.02 368 GLY G C 1
ATOM 13669 O O . GLY G 3 398 ? 99.756 180.358 218.652 1.00 98.02 368 GLY G O 1
ATOM 13670 N N . ASP G 3 399 ? 98.412 179.957 216.879 1.00 104.31 369 ASP G N 1
ATOM 13671 C CA . ASP G 3 399 ? 97.174 180.432 217.495 1.00 104.31 369 ASP G CA 1
ATOM 13672 C C . ASP G 3 399 ? 96.292 179.225 217.794 1.00 104.31 369 ASP G C 1
ATOM 13673 O O . ASP G 3 399 ? 95.797 178.566 216.873 1.00 104.31 369 ASP G O 1
ATOM 13678 N N . SER G 3 400 ? 96.093 178.945 219.084 1.00 104.36 370 SER G N 1
ATOM 13679 C CA . SER G 3 400 ? 95.291 177.793 219.483 1.00 104.36 370 SER G CA 1
ATOM 13680 C C . SER G 3 400 ? 93.806 177.991 219.195 1.00 104.36 370 SER G C 1
ATOM 13681 O O . SER G 3 400 ? 93.078 177.003 219.037 1.00 104.36 370 SER G O 1
ATOM 13684 N N . ALA G 3 401 ? 93.339 179.246 219.135 1.00 104.84 371 ALA G N 1
ATOM 13685 C CA . ALA G 3 401 ? 91.910 179.515 218.982 1.00 104.84 371 ALA G CA 1
ATOM 13686 C C . ALA G 3 401 ? 91.376 178.988 217.656 1.00 104.84 371 ALA G C 1
ATOM 13687 O O . ALA G 3 401 ? 90.294 178.392 217.609 1.00 104.84 371 ALA G O 1
ATOM 13689 N N . LEU G 3 402 ? 92.129 179.177 216.576 1.00 103.43 372 LEU G N 1
ATOM 13690 C CA . LEU G 3 402 ? 91.780 178.617 215.276 1.00 103.43 372 LEU G CA 1
ATOM 13691 C C . LEU G 3 402 ? 92.147 177.138 215.137 1.00 103.43 372 LEU G C 1
ATOM 13692 O O . LEU G 3 402 ? 91.934 176.578 214.056 1.00 103.43 372 LEU G O 1
ATOM 13697 N N . ARG G 3 403 ? 92.687 176.503 216.184 1.00 99.41 373 ARG G N 1
ATOM 13698 C CA . ARG G 3 403 ? 92.904 175.061 216.240 1.00 99.41 373 ARG G CA 1
ATOM 13699 C C . ARG G 3 403 ? 91.841 174.347 217.055 1.00 99.41 373 ARG G C 1
ATOM 13700 O O . ARG G 3 403 ? 91.419 173.250 216.687 1.00 99.41 373 ARG G O 1
ATOM 13708 N N . SER G 3 404 ? 91.393 174.956 218.155 1.00 105.74 374 SER G N 1
ATOM 13709 C CA . SER G 3 404 ? 90.318 174.370 218.946 1.00 105.74 374 SER G CA 1
ATOM 13710 C C . SER G 3 404 ? 88.996 174.401 218.193 1.00 105.74 374 SER G C 1
ATOM 13711 O O . SER G 3 404 ? 88.177 173.487 218.344 1.00 105.74 374 SER G O 1
ATOM 13714 N N . GLN G 3 405 ? 88.767 175.432 217.381 1.00 105.07 375 GLN G N 1
ATOM 13715 C CA . GLN G 3 405 ? 87.578 175.487 216.544 1.00 105.07 375 GLN G CA 1
ATOM 13716 C C . GLN G 3 405 ? 87.766 174.804 215.193 1.00 105.07 375 GLN G C 1
ATOM 13717 O O . GLN G 3 405 ? 86.789 174.669 214.449 1.00 105.07 375 GLN G O 1
ATOM 13723 N N . LEU G 3 406 ? 88.987 174.378 214.853 1.00 101.07 376 LEU G N 1
ATOM 13724 C CA . LEU G 3 406 ? 89.190 173.639 213.609 1.00 101.07 376 LEU G CA 1
ATOM 13725 C C . LEU G 3 406 ? 88.490 172.287 213.664 1.00 101.07 376 LEU G C 1
ATOM 13726 O O . LEU G 3 406 ? 87.729 171.933 212.754 1.00 101.07 376 LEU G O 1
ATOM 13731 N N . LEU G 3 407 ? 88.665 171.553 214.771 1.00 101.42 377 LEU G N 1
ATOM 13732 C CA . LEU G 3 407 ? 88.034 170.243 214.930 1.00 101.42 377 LEU G CA 1
ATOM 13733 C C . LEU G 3 407 ? 86.503 170.232 214.857 1.00 101.42 377 LEU G C 1
ATOM 13734 O O . LEU G 3 407 ? 85.918 169.157 214.682 1.00 101.42 377 LEU G O 1
ATOM 13739 N N . LYS G 3 408 ? 85.843 171.394 214.970 1.00 105.84 378 LYS G N 1
ATOM 13740 C CA . LYS G 3 408 ? 84.393 171.446 214.860 1.00 105.84 378 LYS G CA 1
ATOM 13741 C C . LYS G 3 408 ? 83.936 171.398 213.407 1.00 105.84 378 LYS G C 1
ATOM 13742 O O . LYS G 3 408 ? 82.844 170.885 213.134 1.00 105.84 378 LYS G O 1
ATOM 13748 N N . VAL G 3 409 ? 84.747 171.900 212.462 1.00 105.32 379 VAL G N 1
ATOM 13749 C CA . VAL G 3 409 ? 84.293 171.978 211.070 1.00 105.32 379 VAL G CA 1
ATOM 13750 C C . VAL G 3 409 ? 84.488 170.681 210.298 1.00 105.32 379 VAL G C 1
ATOM 13751 O O . VAL G 3 409 ? 84.225 170.665 209.088 1.00 105.32 379 VAL G O 1
ATOM 13755 N N . THR G 3 410 ? 84.935 169.600 210.951 1.00 103.28 380 THR G N 1
ATOM 13756 C CA . THR G 3 410 ? 85.239 168.329 210.308 1.00 103.28 380 THR G CA 1
ATOM 13757 C C . THR G 3 410 ? 84.555 167.209 211.076 1.00 103.28 380 THR G C 1
ATOM 13758 O O . THR G 3 410 ? 84.440 167.260 212.304 1.00 103.28 380 THR G O 1
ATOM 13762 N N . THR G 3 411 ? 84.116 166.192 210.340 1.00 101.38 381 THR G N 1
ATOM 13763 C CA . THR G 3 411 ? 83.451 165.049 210.964 1.00 101.38 381 THR G CA 1
ATOM 13764 C C . THR G 3 411 ? 84.509 164.078 211.489 1.00 101.38 381 THR G C 1
ATOM 13765 O O . THR G 3 411 ? 85.446 163.753 210.753 1.00 101.38 381 THR G O 1
ATOM 13769 N N . PRO G 3 412 ? 84.418 163.599 212.741 1.00 98.87 382 PRO G N 1
ATOM 13770 C CA . PRO G 3 412 ? 85.395 162.588 213.182 1.00 98.87 382 PRO G CA 1
ATOM 13771 C C . PRO G 3 412 ? 85.292 161.271 212.433 1.00 98.87 382 PRO G C 1
ATOM 13772 O O . PRO G 3 412 ? 86.281 160.532 212.389 1.00 98.87 382 PRO G O 1
ATOM 13776 N N . SER G 3 413 ? 84.137 160.953 211.842 1.00 98.41 383 SER G N 1
ATOM 13777 C CA . SER G 3 413 ? 84.017 159.728 211.059 1.00 98.41 383 SER G CA 1
ATOM 13778 C C . SER G 3 413 ? 84.926 159.756 209.837 1.00 98.41 383 SER G C 1
ATOM 13779 O O . SER G 3 413 ? 85.459 158.716 209.436 1.00 98.41 383 SER G O 1
ATOM 13782 N N . SER G 3 414 ? 85.116 160.932 209.239 1.00 95.03 384 SER G N 1
ATOM 13783 C CA . SER G 3 414 ? 86.033 161.074 208.114 1.00 95.03 384 SER G CA 1
ATOM 13784 C C . SER G 3 414 ? 87.502 161.040 208.523 1.00 95.03 384 SER G C 1
ATOM 13785 O O . SER G 3 414 ? 88.356 160.963 207.635 1.00 95.03 384 SER G O 1
ATOM 13788 N N . LEU G 3 415 ? 87.814 161.097 209.824 1.00 89.13 385 LEU G N 1
ATOM 13789 C CA . LEU G 3 415 ? 89.204 161.204 210.269 1.00 89.13 385 LEU G CA 1
ATOM 13790 C C . LEU G 3 415 ? 90.075 160.021 209.851 1.00 89.13 385 LEU G C 1
ATOM 13791 O O . LEU G 3 415 ? 91.181 160.261 209.337 1.00 89.13 385 LEU G O 1
ATOM 13796 N N . PRO G 3 416 ? 89.674 158.750 210.018 1.00 86.28 386 PRO G N 1
ATOM 13797 C CA . PRO G 3 416 ? 90.521 157.667 209.483 1.00 86.28 386 PRO G CA 1
ATOM 13798 C C . PRO G 3 416 ? 90.618 157.647 207.965 1.00 86.28 386 PRO G C 1
ATOM 13799 O O . PRO G 3 416 ? 91.534 157.001 207.439 1.00 86.28 386 PRO G O 1
ATOM 13803 N N . GLN G 3 417 ? 89.702 158.303 207.245 1.00 83.27 387 GLN G N 1
ATOM 13804 C CA . GLN G 3 417 ? 89.877 158.507 205.810 1.00 83.27 387 GLN G CA 1
ATOM 13805 C C . GLN G 3 417 ? 90.838 159.654 205.517 1.00 83.27 387 GLN G C 1
ATOM 13806 O O . GLN G 3 417 ? 91.580 159.594 204.530 1.00 83.27 387 GLN G O 1
ATOM 13812 N N . ILE G 3 418 ? 90.828 160.703 206.344 1.00 80.18 388 ILE G N 1
ATOM 13813 C CA . ILE G 3 418 ? 91.745 161.825 206.146 1.00 80.18 388 ILE G CA 1
ATOM 13814 C C . ILE G 3 418 ? 93.183 161.364 206.349 1.00 80.18 388 ILE G C 1
ATOM 13815 O O . ILE G 3 418 ? 94.052 161.591 205.499 1.00 80.18 388 ILE G O 1
ATOM 13820 N N . PHE G 3 419 ? 93.446 160.697 207.471 1.00 77.11 389 PHE G N 1
ATOM 13821 C CA . PHE G 3 419 ? 94.767 160.167 207.788 1.00 77.11 389 PHE G CA 1
ATOM 13822 C C . PHE G 3 419 ? 94.861 158.745 207.252 1.00 77.11 389 PHE G C 1
ATOM 13823 O O . PHE G 3 419 ? 94.095 157.869 207.667 1.00 77.11 389 PHE G O 1
ATOM 13831 N N . LYS G 3 420 ? 95.814 158.521 206.348 1.00 67.80 390 LYS G N 1
ATOM 13832 C CA . LYS G 3 420 ? 96.019 157.248 205.657 1.00 67.80 390 LYS G CA 1
ATOM 13833 C C . LYS G 3 420 ? 97.474 156.831 205.887 1.00 67.80 390 LYS G C 1
ATOM 13834 O O . LYS G 3 420 ? 98.255 156.604 204.964 1.00 67.80 390 LYS G O 1
ATOM 13840 N N . ASN G 3 421 ? 97.833 156.757 207.174 1.00 64.99 391 ASN G N 1
ATOM 13841 C CA . ASN G 3 421 ? 99.158 156.598 207.813 1.00 64.99 391 ASN G CA 1
ATOM 13842 C C . ASN G 3 421 ? 99.951 157.901 207.922 1.00 64.99 391 ASN G C 1
ATOM 13843 O O . ASN G 3 421 ? 101.047 157.862 208.494 1.00 64.99 391 ASN G O 1
ATOM 13848 N N . ALA G 3 422 ? 99.453 159.039 207.431 1.00 65.03 392 ALA G N 1
ATOM 13849 C CA . ALA G 3 422 ? 100.159 160.320 207.564 1.00 65.03 392 ALA G CA 1
ATOM 13850 C C . ALA G 3 422 ? 99.765 160.993 208.879 1.00 65.03 392 ALA G C 1
ATOM 13851 O O . ALA G 3 422 ? 99.065 162.006 208.917 1.00 65.03 392 ALA G O 1
ATOM 13853 N N . LEU G 3 423 ? 100.244 160.405 209.974 1.00 72.96 393 LEU G N 1
ATOM 13854 C CA . LEU G 3 423 ? 100.005 160.943 211.311 1.00 72.96 393 LEU G CA 1
ATOM 13855 C C . LEU G 3 423 ? 101.197 160.589 212.186 1.00 72.96 393 LEU G C 1
ATOM 13856 O O . LEU G 3 423 ? 101.462 159.406 212.419 1.00 72.96 393 LEU G O 1
ATOM 13861 N N . THR G 3 424 ? 101.911 161.611 212.652 1.00 71.13 394 THR G N 1
ATOM 13862 C CA . THR G 3 424 ? 103.058 161.463 213.538 1.00 71.13 394 THR G CA 1
ATOM 13863 C C . THR G 3 424 ? 102.640 161.660 214.992 1.00 71.13 394 THR G C 1
ATOM 13864 O O . THR G 3 424 ? 101.578 162.212 215.288 1.00 71.13 394 THR G O 1
ATOM 13868 N N . SER G 3 425 ? 103.497 161.187 215.899 1.00 75.93 395 SER G N 1
ATOM 13869 C CA . SER G 3 425 ? 103.163 161.204 217.323 1.00 75.93 395 SER G CA 1
ATOM 13870 C C . SER G 3 425 ? 102.974 162.607 217.892 1.00 75.93 395 SER G C 1
ATOM 13871 O O . SER G 3 425 ? 102.052 162.786 218.709 1.00 75.93 395 SER G O 1
ATOM 13874 N N . PRO G 3 426 ? 103.813 163.604 217.573 1.00 73.32 396 PRO G N 1
ATOM 13875 C CA . PRO G 3 426 ? 103.495 164.981 217.994 1.00 73.32 396 PRO G CA 1
ATOM 13876 C C . PRO G 3 426 ? 102.144 165.484 217.513 1.00 73.32 396 PRO G C 1
ATOM 13877 O O . PRO G 3 426 ? 101.444 166.162 218.275 1.00 73.32 396 PRO G O 1
ATOM 13881 N N . VAL G 3 427 ? 101.743 165.159 216.282 1.00 78.40 397 VAL G N 1
ATOM 13882 C CA . VAL G 3 427 ? 100.427 165.580 215.808 1.00 78.40 397 VAL G CA 1
ATOM 13883 C C . VAL G 3 427 ? 99.332 164.851 216.577 1.00 78.40 397 VAL G C 1
ATOM 13884 O O . VAL G 3 427 ? 98.267 165.418 216.847 1.00 78.40 397 VAL G O 1
ATOM 13888 N N . LEU G 3 428 ? 99.568 163.585 216.933 1.00 83.65 398 LEU G N 1
ATOM 13889 C CA . LEU G 3 428 ? 98.599 162.840 217.732 1.00 83.65 398 LEU G CA 1
ATOM 13890 C C . LEU G 3 428 ? 98.415 163.478 219.104 1.00 83.65 398 LEU G C 1
ATOM 13891 O O . LEU G 3 428 ? 97.282 163.660 219.572 1.00 83.65 398 LEU G O 1
ATOM 13896 N N . VAL G 3 429 ? 99.526 163.837 219.755 1.00 86.14 399 VAL G N 1
ATOM 13897 C CA . VAL G 3 429 ? 99.459 164.482 221.066 1.00 86.14 399 VAL G CA 1
ATOM 13898 C C . VAL G 3 429 ? 98.770 165.834 220.953 1.00 86.14 399 VAL G C 1
ATOM 13899 O O . VAL G 3 429 ? 97.951 166.203 221.805 1.00 86.14 399 VAL G O 1
ATOM 13903 N N . ASP G 3 430 ? 99.090 166.590 219.897 1.00 87.63 400 ASP G N 1
ATOM 13904 C CA . ASP G 3 430 ? 98.466 167.892 219.685 1.00 87.63 400 ASP G CA 1
ATOM 13905 C C . ASP G 3 430 ? 96.963 167.761 219.484 1.00 87.63 400 ASP G C 1
ATOM 13906 O O . ASP G 3 430 ? 96.190 168.539 220.048 1.00 87.63 400 ASP G O 1
ATOM 13911 N N . ILE G 3 431 ? 96.529 166.774 218.696 1.00 90.98 401 ILE G N 1
ATOM 13912 C CA . ILE G 3 431 ? 95.107 166.650 218.392 1.00 90.98 401 ILE G CA 1
ATOM 13913 C C . ILE G 3 431 ? 94.352 166.175 219.630 1.00 90.98 401 ILE G C 1
ATOM 13914 O O . ILE G 3 431 ? 93.223 166.612 219.885 1.00 90.98 401 ILE G O 1
ATOM 13919 N N . ILE G 3 432 ? 94.953 165.267 220.412 1.00 94.22 402 ILE G N 1
ATOM 13920 C CA . ILE G 3 432 ? 94.325 164.831 221.662 1.00 94.22 402 ILE G CA 1
ATOM 13921 C C . ILE G 3 432 ? 94.196 166.005 222.625 1.00 94.22 402 ILE G C 1
ATOM 13922 O O . ILE G 3 432 ? 93.153 166.193 223.265 1.00 94.22 402 ILE G O 1
ATOM 13927 N N . LYS G 3 433 ? 95.254 166.813 222.742 1.00 94.37 403 LYS G N 1
ATOM 13928 C CA . LYS G 3 433 ? 95.209 167.979 223.617 1.00 94.37 403 LYS G CA 1
ATOM 13929 C C . LYS G 3 433 ? 94.197 169.007 223.130 1.00 94.37 403 LYS G C 1
ATOM 13930 O O . LYS G 3 433 ? 93.579 169.703 223.943 1.00 94.37 403 LYS G O 1
ATOM 13936 N N . CYS G 3 434 ? 94.019 169.116 221.813 1.00 99.38 404 CYS G N 1
ATOM 13937 C CA . CYS G 3 434 ? 93.048 170.056 221.268 1.00 99.38 404 CYS G CA 1
ATOM 13938 C C . CYS G 3 434 ? 91.626 169.570 221.516 1.00 99.38 404 CYS G C 1
ATOM 13939 O O . CYS G 3 434 ? 90.720 170.376 221.757 1.00 99.38 404 CYS G O 1
ATOM 13942 N N . VAL G 3 435 ? 91.413 168.252 221.454 1.00 102.53 405 VAL G N 1
ATOM 13943 C CA . VAL G 3 435 ? 90.122 167.683 221.832 1.00 102.53 405 VAL G CA 1
ATOM 13944 C C . VAL G 3 435 ? 89.872 167.918 223.316 1.00 102.53 405 VAL G C 1
ATOM 13945 O O . VAL G 3 435 ? 88.729 168.133 223.736 1.00 102.53 405 VAL G O 1
ATOM 13949 N N . ALA G 3 436 ? 90.929 167.873 224.134 1.00 104.88 406 ALA G N 1
ATOM 13950 C CA . ALA G 3 436 ? 90.784 168.190 225.552 1.00 104.88 406 ALA G CA 1
ATOM 13951 C C . ALA G 3 436 ? 90.390 169.647 225.775 1.00 104.88 406 ALA G C 1
ATOM 13952 O O . ALA G 3 436 ? 89.787 169.970 226.805 1.00 104.88 406 ALA G O 1
ATOM 13954 N N . SER G 3 437 ? 90.736 170.541 224.841 1.00 104.45 407 SER G N 1
ATOM 13955 C CA . SER G 3 437 ? 90.405 171.955 224.999 1.00 104.45 407 SER G CA 1
ATOM 13956 C C . SER G 3 437 ? 88.897 172.181 224.990 1.00 104.45 407 SER G C 1
ATOM 13957 O O . SER G 3 437 ? 88.383 172.985 225.777 1.00 104.45 407 SER G O 1
ATOM 13960 N N . PHE G 3 438 ? 88.179 171.491 224.102 1.00 109.02 408 PHE G N 1
ATOM 13961 C CA . PHE G 3 438 ? 86.720 171.501 224.034 1.00 109.02 408 PHE G CA 1
ATOM 13962 C C . PHE G 3 438 ? 86.172 170.117 224.361 1.00 109.02 408 PHE G C 1
ATOM 13963 O O . PHE G 3 438 ? 85.280 169.598 223.686 1.00 109.02 408 PHE G O 1
ATOM 13971 N N . PHE G 3 439 ? 86.714 169.494 225.407 1.00 112.20 409 PHE G N 1
ATOM 13972 C CA . PHE G 3 439 ? 86.100 168.281 225.933 1.00 112.20 409 PHE G CA 1
ATOM 13973 C C . PHE G 3 439 ? 84.722 168.588 226.503 1.00 112.20 409 PHE G C 1
ATOM 13974 O O . PHE G 3 439 ? 83.709 168.070 226.024 1.00 112.20 409 PHE G O 1
ATOM 13982 N N . THR G 3 440 ? 84.663 169.465 227.510 1.00 113.46 410 THR G N 1
ATOM 13983 C CA . THR G 3 440 ? 83.407 169.753 228.196 1.00 113.46 410 THR G CA 1
ATOM 13984 C C . THR G 3 440 ? 82.369 170.425 227.299 1.00 113.46 410 THR G C 1
ATOM 13985 O O . THR G 3 440 ? 81.177 170.378 227.622 1.00 113.46 410 THR G O 1
ATOM 13989 N N . GLU G 3 441 ? 82.785 171.055 226.197 1.00 109.97 411 GLU G N 1
ATOM 13990 C CA . GLU G 3 441 ? 81.828 171.750 225.338 1.00 109.97 411 GLU G CA 1
ATOM 13991 C C . GLU G 3 441 ? 80.880 170.771 224.651 1.00 109.97 411 GLU G C 1
ATOM 13992 O O . GLU G 3 441 ? 79.657 170.949 224.699 1.00 109.97 411 GLU G O 1
ATOM 13998 N N . ASP G 3 442 ? 81.429 169.724 223.990 1.00 110.69 412 ASP G N 1
ATOM 13999 C CA . ASP G 3 442 ? 80.627 168.667 223.347 1.00 110.69 412 ASP G CA 1
ATOM 14000 C C . ASP G 3 442 ? 81.294 167.332 223.701 1.00 110.69 412 ASP G C 1
ATOM 14001 O O . ASP G 3 442 ? 82.041 166.761 222.895 1.00 110.69 412 ASP G O 1
ATOM 14006 N N . MET G 3 443 ? 80.930 166.810 224.880 1.00 112.26 413 MET G N 1
ATOM 14007 C CA . MET G 3 443 ? 81.639 165.680 225.480 1.00 112.26 413 MET G CA 1
ATOM 14008 C C . MET G 3 443 ? 81.543 164.435 224.612 1.00 112.26 413 MET G C 1
ATOM 14009 O O . MET G 3 443 ? 82.558 163.764 224.371 1.00 112.26 413 MET G O 1
ATOM 14014 N N . ASP G 3 444 ? 80.340 164.148 224.101 1.00 110.08 414 ASP G N 1
ATOM 14015 C CA . ASP G 3 444 ? 80.128 163.026 223.190 1.00 110.08 414 ASP G CA 1
ATOM 14016 C C . ASP G 3 444 ? 81.038 163.130 221.975 1.00 110.08 414 ASP G C 1
ATOM 14017 O O . ASP G 3 444 ? 81.726 162.164 221.618 1.00 110.08 414 ASP G O 1
ATOM 14022 N N . LEU G 3 445 ? 81.115 164.330 221.383 1.00 105.81 415 LEU G N 1
ATOM 14023 C CA . LEU G 3 445 ? 81.967 164.519 220.216 1.00 105.81 415 LEU G CA 1
ATOM 14024 C C . LEU G 3 445 ? 83.423 164.271 220.577 1.00 105.81 415 LEU G C 1
ATOM 14025 O O . LEU G 3 445 ? 84.145 163.603 219.823 1.00 105.81 415 LEU G O 1
ATOM 14030 N N . ALA G 3 446 ? 83.826 164.690 221.786 1.00 107.01 416 ALA G N 1
ATOM 14031 C CA . ALA G 3 446 ? 85.181 164.413 222.247 1.00 107.01 416 ALA G CA 1
ATOM 14032 C C . ALA G 3 446 ? 85.410 162.913 222.362 1.00 107.01 416 ALA G C 1
ATOM 14033 O O . ALA G 3 446 ? 86.356 162.380 221.766 1.00 107.01 416 ALA G O 1
ATOM 14035 N N . VAL G 3 447 ? 84.480 162.195 223.007 1.00 107.67 417 VAL G N 1
ATOM 14036 C CA . VAL G 3 447 ? 84.672 160.752 223.116 1.00 107.67 417 VAL G CA 1
ATOM 14037 C C . VAL G 3 447 ? 84.394 160.068 221.791 1.00 107.67 417 VAL G C 1
ATOM 14038 O O . VAL G 3 447 ? 84.753 158.895 221.634 1.00 107.67 417 VAL G O 1
ATOM 14042 N N . LYS G 3 448 ? 83.758 160.755 220.832 1.00 103.11 418 LYS G N 1
ATOM 14043 C CA . LYS G 3 448 ? 83.748 160.230 219.475 1.00 103.11 418 LYS G CA 1
ATOM 14044 C C . LYS G 3 448 ? 85.099 160.462 218.807 1.00 103.11 418 LYS G C 1
ATOM 14045 O O . LYS G 3 448 ? 85.677 159.525 218.237 1.00 103.11 418 LYS G O 1
ATOM 14051 N N . TYR G 3 449 ? 85.652 161.678 218.955 1.00 102.38 419 TYR G N 1
ATOM 14052 C CA . TYR G 3 449 ? 86.872 162.060 218.234 1.00 102.38 419 TYR G CA 1
ATOM 14053 C C . TYR G 3 449 ? 88.048 161.181 218.631 1.00 102.38 419 TYR G C 1
ATOM 14054 O O . TYR G 3 449 ? 88.718 160.598 217.767 1.00 102.38 419 TYR G O 1
ATOM 14063 N N . ILE G 3 450 ? 88.270 161.036 219.942 1.00 100.16 420 ILE G N 1
ATOM 14064 C CA . ILE G 3 450 ? 89.316 160.158 220.454 1.00 100.16 420 ILE G CA 1
ATOM 14065 C C . ILE G 3 450 ? 89.066 158.728 219.989 1.00 100.16 420 ILE G C 1
ATOM 14066 O O . ILE G 3 450 ? 90.000 158.027 219.574 1.00 100.16 420 ILE G O 1
ATOM 14071 N N . GLU G 3 451 ? 87.797 158.295 220.000 1.00 100.09 421 GLU G N 1
ATOM 14072 C CA . GLU G 3 451 ? 87.474 156.962 219.497 1.00 100.09 421 GLU G CA 1
ATOM 14073 C C . GLU G 3 451 ? 87.803 156.868 218.017 1.00 100.09 421 GLU G C 1
ATOM 14074 O O . GLU G 3 451 ? 88.391 155.879 217.561 1.00 100.09 421 GLU G O 1
ATOM 14080 N N . ASN G 3 452 ? 87.483 157.919 217.263 1.00 97.29 422 ASN G N 1
ATOM 14081 C CA . ASN G 3 452 ? 87.829 157.912 215.852 1.00 97.29 422 ASN G CA 1
ATOM 14082 C C . ASN G 3 452 ? 89.339 157.994 215.665 1.00 97.29 422 ASN G C 1
ATOM 14083 O O . ASN G 3 452 ? 89.867 157.453 214.685 1.00 97.29 422 ASN G O 1
ATOM 14088 N N . LEU G 3 453 ? 90.059 158.601 216.624 1.00 92.30 423 LEU G N 1
ATOM 14089 C CA . LEU G 3 453 ? 91.518 158.568 216.552 1.00 92.30 423 LEU G CA 1
ATOM 14090 C C . LEU G 3 453 ? 92.050 157.147 216.695 1.00 92.30 423 LEU G C 1
ATOM 14091 O O . LEU G 3 453 ? 93.131 156.840 216.182 1.00 92.30 423 LEU G O 1
ATOM 14096 N N . THR G 3 454 ? 91.318 156.271 217.390 1.00 92.78 424 THR G N 1
ATOM 14097 C CA . THR G 3 454 ? 91.723 154.874 217.455 1.00 92.78 424 THR G CA 1
ATOM 14098 C C . THR G 3 454 ? 91.608 154.169 216.110 1.00 92.78 424 THR G C 1
ATOM 14099 O O . THR G 3 454 ? 92.305 153.170 215.899 1.00 92.78 424 THR G O 1
ATOM 14103 N N . LYS G 3 455 ? 90.772 154.664 215.194 1.00 89.42 425 LYS G N 1
ATOM 14104 C CA . LYS G 3 455 ? 90.567 153.995 213.915 1.00 89.42 425 LYS G CA 1
ATOM 14105 C C . LYS G 3 455 ? 91.581 154.394 212.846 1.00 89.42 425 LYS G C 1
ATOM 14106 O O . LYS G 3 455 ? 91.495 153.884 211.724 1.00 89.42 425 LYS G O 1
ATOM 14112 N N . VAL G 3 456 ? 92.536 155.270 213.150 1.00 80.85 426 VAL G N 1
ATOM 14113 C CA . VAL G 3 456 ? 93.551 155.659 212.173 1.00 80.85 426 VAL G CA 1
ATOM 14114 C C . VAL G 3 456 ? 94.510 154.490 211.956 1.00 80.85 426 VAL G C 1
ATOM 14115 O O . VAL G 3 456 ? 94.689 153.678 212.875 1.00 80.85 426 VAL G O 1
ATOM 14119 N N . PRO G 3 457 ? 95.147 154.347 210.791 1.00 72.48 427 PRO G N 1
ATOM 14120 C CA . PRO G 3 457 ? 96.214 153.350 210.669 1.00 72.48 427 PRO G CA 1
ATOM 14121 C C . PRO G 3 457 ? 97.435 153.703 211.506 1.00 72.48 427 PRO G C 1
ATOM 14122 O O . PRO G 3 457 ? 97.676 154.860 211.857 1.00 72.48 427 PRO G O 1
ATOM 14126 N N . ARG G 3 458 ? 98.222 152.661 211.802 1.00 65.59 428 ARG G N 1
ATOM 14127 C CA . ARG G 3 458 ? 99.484 152.756 212.555 1.00 65.59 428 ARG G CA 1
ATOM 14128 C C . ARG G 3 458 ? 99.277 153.434 213.917 1.00 65.59 428 ARG G C 1
ATOM 14129 O O . ARG G 3 458 ? 100.141 154.144 214.437 1.00 65.59 428 ARG G O 1
ATOM 14137 N N . PHE G 3 459 ? 98.124 153.175 214.534 1.00 80.90 429 PHE G N 1
ATOM 14138 C CA . PHE G 3 459 ? 97.828 153.770 215.832 1.00 80.90 429 PHE G CA 1
ATOM 14139 C C . PHE G 3 459 ? 98.675 153.150 216.937 1.00 80.90 429 PHE G C 1
ATOM 14140 O O . PHE G 3 459 ? 99.126 153.856 217.848 1.00 80.90 429 PHE G O 1
ATOM 14148 N N . ASN G 3 460 ? 98.885 151.830 216.876 1.00 75.04 430 ASN G N 1
ATOM 14149 C CA . ASN G 3 460 ? 99.515 151.104 217.980 1.00 75.04 430 ASN G CA 1
ATOM 14150 C C . ASN G 3 460 ? 100.971 151.542 218.103 1.00 75.04 430 ASN G C 1
ATOM 14151 O O . ASN G 3 460 ? 101.443 151.869 219.200 1.00 75.04 430 ASN G O 1
ATOM 14156 N N . MET G 3 461 ? 101.700 151.554 216.985 1.00 69.42 431 MET G N 1
ATOM 14157 C CA . MET G 3 461 ? 103.068 152.055 217.012 1.00 69.42 431 MET G CA 1
ATOM 14158 C C . MET G 3 461 ? 103.108 153.534 217.369 1.00 69.42 431 MET G C 1
ATOM 14159 O O . MET G 3 461 ? 104.074 153.990 217.988 1.00 69.42 431 MET G O 1
ATOM 14164 N N . LEU G 3 462 ? 102.070 154.291 216.996 1.00 75.70 432 LEU G N 1
ATOM 14165 C CA . LEU G 3 462 ? 102.028 155.717 217.313 1.00 75.70 432 LEU G CA 1
ATOM 14166 C C . LEU G 3 462 ? 101.990 155.945 218.820 1.00 75.70 432 LEU G C 1
ATOM 14167 O O . LEU G 3 462 ? 102.761 156.752 219.353 1.00 75.70 432 LEU G O 1
ATOM 14172 N N . VAL G 3 463 ? 101.096 155.244 219.527 1.00 82.58 433 VAL G N 1
ATOM 14173 C CA . VAL G 3 463 ? 101.066 155.395 220.983 1.00 82.58 433 VAL G CA 1
ATOM 14174 C C . VAL G 3 463 ? 102.316 154.785 221.605 1.00 82.58 433 VAL G C 1
ATOM 14175 O O . VAL G 3 463 ? 102.790 155.256 222.645 1.00 82.58 433 VAL G O 1
ATOM 14179 N N . MET G 3 464 ? 102.874 153.738 220.989 1.00 75.12 434 MET G N 1
ATOM 14180 C CA . MET G 3 464 ? 104.166 153.227 221.437 1.00 75.12 434 MET G CA 1
ATOM 14181 C C . MET G 3 464 ? 105.304 154.218 221.206 1.00 75.12 434 MET G C 1
ATOM 14182 O O . MET G 3 464 ? 106.329 154.128 221.890 1.00 75.12 434 MET G O 1
ATOM 14187 N N . CYS G 3 465 ? 105.153 155.157 220.271 1.00 73.42 435 CYS G N 1
ATOM 14188 C CA . CYS G 3 465 ? 106.208 156.109 219.942 1.00 73.42 435 CYS G CA 1
ATOM 14189 C C . CYS G 3 465 ? 106.254 157.315 220.879 1.00 73.42 435 CYS G C 1
ATOM 14190 O O . CYS G 3 465 ? 107.128 158.170 220.706 1.00 73.42 435 CYS G O 1
ATOM 14193 N N . LEU G 3 466 ? 105.355 157.412 221.857 1.00 82.09 436 LEU G N 1
ATOM 14194 C CA . LEU G 3 466 ? 105.310 158.585 222.719 1.00 82.09 436 LEU G CA 1
ATOM 14195 C C . LEU G 3 466 ? 106.526 158.638 223.636 1.00 82.09 436 LEU G C 1
ATOM 14196 O O . LEU G 3 466 ? 106.959 157.619 224.182 1.00 82.09 436 LEU G O 1
ATOM 14201 N N . THR G 3 467 ? 107.072 159.841 223.806 1.00 80.35 437 THR G N 1
ATOM 14202 C CA . THR G 3 467 ? 108.135 160.076 224.770 1.00 80.35 437 THR G CA 1
ATOM 14203 C C . THR G 3 467 ? 107.544 160.220 226.172 1.00 80.35 437 THR G C 1
ATOM 14204 O O . THR G 3 467 ? 106.334 160.378 226.352 1.00 80.35 437 THR G O 1
ATOM 14208 N N . SER G 3 468 ? 108.424 160.158 227.176 1.00 88.87 438 SER G N 1
ATOM 14209 C CA . SER G 3 468 ? 107.974 160.131 228.566 1.00 88.87 438 SER G CA 1
ATOM 14210 C C . SER G 3 468 ? 107.291 161.432 228.974 1.00 88.87 438 SER G C 1
ATOM 14211 O O . SER G 3 468 ? 106.382 161.411 229.812 1.00 88.87 438 SER G O 1
ATOM 14214 N N . THR G 3 469 ? 107.711 162.563 228.401 1.00 89.08 439 THR G N 1
ATOM 14215 C CA . THR G 3 469 ? 107.081 163.842 228.718 1.00 89.08 439 THR G CA 1
ATOM 14216 C C . THR G 3 469 ? 105.625 163.861 228.268 1.00 89.08 439 THR G C 1
ATOM 14217 O O . THR G 3 469 ? 104.725 164.243 229.032 1.00 89.08 439 THR G O 1
ATOM 14221 N N . GLU G 3 470 ? 105.377 163.446 227.024 1.00 89.17 440 GLU G N 1
ATOM 14222 C CA . GLU G 3 470 ? 104.010 163.388 226.523 1.00 89.17 440 GLU G CA 1
ATOM 14223 C C . GLU G 3 470 ? 103.190 162.355 227.283 1.00 89.17 440 GLU G C 1
ATOM 14224 O O . GLU G 3 470 ? 102.004 162.576 227.537 1.00 89.17 440 GLU G O 1
ATOM 14230 N N . LYS G 3 471 ? 103.805 161.230 227.664 1.00 91.05 441 LYS G N 1
ATOM 14231 C CA . LYS G 3 471 ? 103.097 160.221 228.450 1.00 91.05 441 LYS G CA 1
ATOM 14232 C C . LYS G 3 471 ? 102.652 160.783 229.796 1.00 91.05 441 LYS G C 1
ATOM 14233 O O . LYS G 3 471 ? 101.491 160.621 230.202 1.00 91.05 441 LYS G O 1
ATOM 14239 N N . ASN G 3 472 ? 103.561 161.475 230.490 1.00 94.78 442 ASN G N 1
ATOM 14240 C CA . ASN G 3 472 ? 103.227 162.056 231.785 1.00 94.78 442 ASN G CA 1
ATOM 14241 C C . ASN G 3 472 ? 102.148 163.122 231.654 1.00 94.78 442 ASN G C 1
ATOM 14242 O O . ASN G 3 472 ? 101.220 163.175 232.471 1.00 94.78 442 ASN G O 1
ATOM 14247 N N . GLU G 3 473 ? 102.231 163.967 230.618 1.00 98.89 443 GLU G N 1
ATOM 14248 C CA . GLU G 3 473 ? 101.260 165.053 230.529 1.00 98.89 443 GLU G CA 1
ATOM 14249 C C . GLU G 3 473 ? 99.907 164.504 230.075 1.00 98.89 443 GLU G C 1
ATOM 14250 O O . GLU G 3 473 ? 98.868 165.062 230.437 1.00 98.89 443 GLU G O 1
ATOM 14256 N N . LEU G 3 474 ? 99.889 163.425 229.278 1.00 97.88 444 LEU G N 1
ATOM 14257 C CA . LEU G 3 474 ? 98.622 162.761 228.966 1.00 97.88 444 LEU G CA 1
ATOM 14258 C C . LEU G 3 474 ? 97.994 162.159 230.213 1.00 97.88 444 LEU G C 1
ATOM 14259 O O . LEU G 3 474 ? 96.771 162.200 230.372 1.00 97.88 444 LEU G O 1
ATOM 14264 N N . LEU G 3 475 ? 98.809 161.583 231.101 1.00 104.58 445 LEU G N 1
ATOM 14265 C CA . LEU G 3 475 ? 98.276 161.112 232.381 1.00 104.58 445 LEU G CA 1
ATOM 14266 C C . LEU G 3 475 ? 97.706 162.272 233.196 1.00 104.58 445 LEU G C 1
ATOM 14267 O O . LEU G 3 475 ? 96.647 162.143 233.835 1.00 104.58 445 LEU G O 1
ATOM 14272 N N . LYS G 3 476 ? 98.399 163.415 233.178 1.00 103.46 446 LYS G N 1
ATOM 14273 C CA . LYS G 3 476 ? 97.901 164.595 233.880 1.00 103.46 446 LYS G CA 1
ATOM 14274 C C . LYS G 3 476 ? 96.573 165.065 233.293 1.00 103.46 446 LYS G C 1
ATOM 14275 O O . LYS G 3 476 ? 95.639 165.381 234.036 1.00 103.46 446 LYS G O 1
ATOM 14281 N N . ILE G 3 477 ? 96.466 165.085 231.962 1.00 105.30 447 ILE G N 1
ATOM 14282 C CA . ILE G 3 477 ? 95.226 165.491 231.300 1.00 105.30 447 ILE G CA 1
ATOM 14283 C C . ILE G 3 477 ? 94.114 164.492 231.604 1.00 105.30 447 ILE G C 1
ATOM 14284 O O . ILE G 3 477 ? 92.939 164.873 231.688 1.00 105.30 447 ILE G O 1
ATOM 14289 N N . TRP G 3 478 ? 94.453 163.205 231.724 1.00 108.81 448 TRP G N 1
ATOM 14290 C CA . TRP G 3 478 ? 93.463 162.196 232.088 1.00 108.81 448 TRP G CA 1
ATOM 14291 C C . TRP G 3 478 ? 92.871 162.487 233.459 1.00 108.81 448 TRP G C 1
ATOM 14292 O O . TRP G 3 478 ? 91.645 162.524 233.622 1.00 108.81 448 TRP G O 1
ATOM 14303 N N . GLU G 3 479 ? 93.728 162.695 234.463 1.00 109.11 449 GLU G N 1
ATOM 14304 C CA . GLU G 3 479 ? 93.189 162.952 235.801 1.00 109.11 449 GLU G CA 1
ATOM 14305 C C . GLU G 3 479 ? 92.499 164.313 235.884 1.00 109.11 449 GLU G C 1
ATOM 14306 O O . GLU G 3 479 ? 91.560 164.472 236.672 1.00 109.11 449 GLU G O 1
ATOM 14312 N N . ASP G 3 480 ? 92.928 165.293 235.077 1.00 109.81 450 ASP G N 1
ATOM 14313 C CA . ASP G 3 480 ? 92.349 166.636 235.143 1.00 109.81 450 ASP G CA 1
ATOM 14314 C C . ASP G 3 480 ? 91.045 166.720 234.357 1.00 109.81 450 ASP G C 1
ATOM 14315 O O . ASP G 3 480 ? 89.985 167.002 234.924 1.00 109.81 450 ASP G O 1
ATOM 14320 N N . VAL G 3 481 ? 91.107 166.466 233.049 1.00 110.02 451 VAL G N 1
ATOM 14321 C CA . VAL G 3 481 ? 90.039 166.840 232.125 1.00 110.02 451 VAL G CA 1
ATOM 14322 C C . VAL G 3 481 ? 89.128 165.649 231.860 1.00 110.02 451 VAL G C 1
ATOM 14323 O O . VAL G 3 481 ? 87.926 165.695 232.146 1.00 110.02 451 VAL G O 1
ATOM 14327 N N . PHE G 3 482 ? 89.691 164.577 231.308 1.00 108.00 452 PHE G N 1
ATOM 14328 C CA . PHE G 3 482 ? 88.894 163.463 230.811 1.00 108.00 452 PHE G CA 1
ATOM 14329 C C . PHE G 3 482 ? 88.361 162.546 231.909 1.00 108.00 452 PHE G C 1
ATOM 14330 O O . PHE G 3 482 ? 87.583 161.641 231.591 1.00 108.00 452 PHE G O 1
ATOM 14338 N N . CYS G 3 483 ? 88.758 162.733 233.170 1.00 112.14 453 CYS G N 1
ATOM 14339 C CA . CYS G 3 483 ? 88.248 161.956 234.298 1.00 112.14 453 CYS G CA 1
ATOM 14340 C C . CYS G 3 483 ? 87.894 162.871 235.461 1.00 112.14 453 CYS G C 1
ATOM 14341 O O . CYS G 3 483 ? 88.170 162.565 236.626 1.00 112.14 453 CYS G O 1
ATOM 14344 N N . ASN G 3 484 ? 87.270 164.008 235.155 1.00 112.46 454 ASN G N 1
ATOM 14345 C CA . ASN G 3 484 ? 86.778 164.916 236.188 1.00 112.46 454 ASN G CA 1
ATOM 14346 C C . ASN G 3 484 ? 85.421 164.425 236.694 1.00 112.46 454 ASN G C 1
ATOM 14347 O O . ASN G 3 484 ? 84.814 163.506 236.140 1.00 112.46 454 ASN G O 1
ATOM 14352 N N . LYS G 3 485 ? 84.949 165.046 237.774 1.00 111.63 455 LYS G N 1
ATOM 14353 C CA . LYS G 3 485 ? 83.640 164.717 238.322 1.00 111.63 455 LYS G CA 1
ATOM 14354 C C . LYS G 3 485 ? 82.489 165.274 237.490 1.00 111.63 455 LYS G C 1
ATOM 14355 O O . LYS G 3 485 ? 81.353 164.816 237.652 1.00 111.63 455 LYS G O 1
ATOM 14361 N N . ALA G 3 486 ? 82.748 166.249 236.611 1.00 111.91 456 ALA G N 1
ATOM 14362 C CA . ALA G 3 486 ? 81.666 166.881 235.863 1.00 111.91 456 ALA G CA 1
ATOM 14363 C C . ALA G 3 486 ? 81.052 165.928 234.843 1.00 111.91 456 ALA G C 1
ATOM 14364 O O . ALA G 3 486 ? 79.832 165.928 234.644 1.00 111.91 456 ALA G O 1
ATOM 14366 N N . THR G 3 487 ? 81.877 165.119 234.182 1.00 114.51 457 THR G N 1
ATOM 14367 C CA . THR G 3 487 ? 81.384 164.275 233.105 1.00 114.51 457 THR G CA 1
ATOM 14368 C C . THR G 3 487 ? 80.507 163.152 233.672 1.00 114.51 457 THR G C 1
ATOM 14369 O O . THR G 3 487 ? 80.728 162.706 234.802 1.00 114.51 457 THR G O 1
ATOM 14373 N N . PRO G 3 488 ? 79.509 162.668 232.923 1.00 117.92 458 PRO G N 1
ATOM 14374 C CA . PRO G 3 488 ? 78.738 161.520 233.409 1.00 117.92 458 PRO G CA 1
ATOM 14375 C C . PRO G 3 488 ? 79.502 160.219 233.223 1.00 117.92 458 PRO G C 1
ATOM 14376 O O . PRO G 3 488 ? 80.483 160.138 232.482 1.00 117.92 458 PRO G O 1
ATOM 14380 N N . MET G 3 489 ? 79.018 159.182 233.911 1.00 118.07 459 MET G N 1
ATOM 14381 C CA . MET G 3 489 ? 79.652 157.870 233.821 1.00 118.07 459 MET G CA 1
ATOM 14382 C C . MET G 3 489 ? 79.534 157.267 232.425 1.00 118.07 459 MET G C 1
ATOM 14383 O O . MET G 3 489 ? 80.364 156.431 232.046 1.00 118.07 459 MET G O 1
ATOM 14388 N N . GLU G 3 490 ? 78.519 157.671 231.651 1.00 119.64 460 GLU G N 1
ATOM 14389 C CA . GLU G 3 490 ? 78.310 157.107 230.319 1.00 119.64 460 GLU G CA 1
ATOM 14390 C C . GLU G 3 490 ? 79.478 157.422 229.390 1.00 119.64 460 GLU G C 1
ATOM 14391 O O . GLU G 3 490 ? 80.001 156.532 228.709 1.00 119.64 460 GLU G O 1
ATOM 14397 N N . TYR G 3 491 ? 79.905 158.688 229.351 1.00 113.95 461 TYR G N 1
ATOM 14398 C CA . TYR G 3 491 ? 81.095 159.058 228.590 1.00 113.95 461 TYR G CA 1
ATOM 14399 C C . TYR G 3 491 ? 82.378 158.669 229.313 1.00 113.95 461 TYR G C 1
ATOM 14400 O O . TYR G 3 491 ? 83.387 158.380 228.656 1.00 113.95 461 TYR G O 1
ATOM 14409 N N . ALA G 3 492 ? 82.364 158.673 230.651 1.00 113.44 462 ALA G N 1
ATOM 14410 C CA . ALA G 3 492 ? 83.575 158.376 231.411 1.00 113.44 462 ALA G CA 1
ATOM 14411 C C . ALA G 3 492 ? 84.032 156.942 231.194 1.00 113.44 462 ALA G C 1
ATOM 14412 O O . ALA G 3 492 ? 85.236 156.681 231.107 1.00 113.44 462 ALA G O 1
ATOM 14414 N N . GLU G 3 493 ? 83.087 155.998 231.124 1.00 112.07 463 GLU G N 1
ATOM 14415 C CA . GLU G 3 493 ? 83.452 154.600 230.910 1.00 112.07 463 GLU G CA 1
ATOM 14416 C C . GLU G 3 493 ? 84.131 154.411 229.560 1.00 112.07 463 GLU G C 1
ATOM 14417 O O . GLU G 3 493 ? 85.154 153.726 229.464 1.00 112.07 463 GLU G O 1
ATOM 14423 N N . VAL G 3 494 ? 83.600 155.049 228.515 1.00 109.98 464 VAL G N 1
ATOM 14424 C CA . VAL G 3 494 ? 84.196 154.926 227.188 1.00 109.98 464 VAL G CA 1
ATOM 14425 C C . VAL G 3 494 ? 85.561 155.607 227.157 1.00 109.98 464 VAL G C 1
ATOM 14426 O O . VAL G 3 494 ? 86.513 155.090 226.553 1.00 109.98 464 VAL G O 1
ATOM 14430 N N . LEU G 3 495 ? 85.678 156.776 227.799 1.00 108.34 465 LEU G N 1
ATOM 14431 C CA . LEU G 3 495 ? 86.958 157.481 227.802 1.00 108.34 465 LEU G CA 1
ATOM 14432 C C . LEU G 3 495 ? 88.027 156.690 228.545 1.00 108.34 465 LEU G C 1
ATOM 14433 O O . LEU G 3 495 ? 89.166 156.602 228.081 1.00 108.34 465 LEU G O 1
ATOM 14438 N N . ASP G 3 496 ? 87.680 156.093 229.688 1.00 110.29 466 ASP G N 1
ATOM 14439 C CA . ASP G 3 496 ? 88.651 155.279 230.412 1.00 110.29 466 ASP G CA 1
ATOM 14440 C C . ASP G 3 496 ? 88.961 153.982 229.676 1.00 110.29 466 ASP G C 1
ATOM 14441 O O . ASP G 3 496 ? 90.095 153.495 229.747 1.00 110.29 466 ASP G O 1
ATOM 14446 N N . LYS G 3 497 ? 87.984 153.415 228.960 1.00 108.64 467 LYS G N 1
ATOM 14447 C CA . LYS G 3 497 ? 88.257 152.227 228.153 1.00 108.64 467 LYS G CA 1
ATOM 14448 C C . LYS G 3 497 ? 89.262 152.536 227.051 1.00 108.64 467 LYS G C 1
ATOM 14449 O O . LYS G 3 497 ? 90.173 151.742 226.790 1.00 108.64 467 LYS G O 1
ATOM 14455 N N . LEU G 3 498 ? 89.112 153.688 226.394 1.00 103.77 468 LEU G N 1
ATOM 14456 C CA . LEU G 3 498 ? 90.084 154.080 225.378 1.00 103.77 468 LEU G CA 1
ATOM 14457 C C . LEU G 3 498 ? 91.428 154.431 226.007 1.00 103.77 468 LEU G C 1
ATOM 14458 O O . LEU G 3 498 ? 92.487 154.082 225.468 1.00 103.77 468 LEU G O 1
ATOM 14463 N N . ARG G 3 499 ? 91.408 155.106 227.159 1.00 104.13 469 ARG G N 1
ATOM 14464 C CA . ARG G 3 499 ? 92.643 155.525 227.804 1.00 104.13 469 ARG G CA 1
ATOM 14465 C C . ARG G 3 499 ? 93.421 154.357 228.392 1.00 104.13 469 ARG G C 1
ATOM 14466 O O . ARG G 3 499 ? 94.624 154.494 228.635 1.00 104.13 469 ARG G O 1
ATOM 14474 N N . SER G 3 500 ? 92.760 153.226 228.646 1.00 105.26 470 SER G N 1
ATOM 14475 C CA . SER G 3 500 ? 93.487 152.021 229.023 1.00 105.26 470 SER G CA 1
ATOM 14476 C C . SER G 3 500 ? 94.438 151.581 227.919 1.00 105.26 470 SER G C 1
ATOM 14477 O O . SER G 3 500 ? 95.528 151.074 228.210 1.00 105.26 470 SER G O 1
ATOM 14480 N N . ARG G 3 501 ? 94.053 151.782 226.652 1.00 100.30 471 ARG G N 1
ATOM 14481 C CA . ARG G 3 501 ? 94.863 151.388 225.504 1.00 100.30 471 ARG G CA 1
ATOM 14482 C C . ARG G 3 501 ? 95.688 152.526 224.910 1.00 100.30 471 ARG G C 1
ATOM 14483 O O . ARG G 3 501 ? 96.594 152.251 224.117 1.00 100.30 471 ARG G O 1
ATOM 14491 N N . TYR G 3 502 ? 95.410 153.787 225.263 1.00 94.93 472 TYR G N 1
ATOM 14492 C CA . TYR G 3 502 ? 96.268 154.882 224.802 1.00 94.93 472 TYR G CA 1
ATOM 14493 C C . TYR G 3 502 ? 97.578 154.929 225.580 1.00 94.93 472 TYR G C 1
ATOM 14494 O O . TYR G 3 502 ? 98.660 154.757 225.008 1.00 94.93 472 TYR G O 1
ATOM 14503 N N . CYS G 3 503 ? 97.493 155.181 226.891 1.00 102.38 473 CYS G N 1
ATOM 14504 C CA . CYS G 3 503 ? 98.693 155.412 227.689 1.00 102.38 473 CYS G CA 1
ATOM 14505 C C . CYS G 3 503 ? 99.541 154.152 227.798 1.00 102.38 473 CYS G C 1
ATOM 14506 O O . CYS G 3 503 ? 100.770 154.216 227.673 1.00 102.38 473 CYS G O 1
ATOM 14509 N N . LEU G 3 504 ? 98.897 153.002 228.018 1.00 100.76 474 LEU G N 1
ATOM 14510 C CA . LEU G 3 504 ? 99.572 151.706 228.123 1.00 100.76 474 LEU G CA 1
ATOM 14511 C C . LEU G 3 504 ? 100.603 151.704 229.250 1.00 100.76 474 LEU G C 1
ATOM 14512 O O . LEU G 3 504 ? 101.710 151.183 229.105 1.00 100.76 474 LEU G O 1
ATOM 14517 N N . LYS G 3 505 ? 100.238 152.312 230.378 1.00 107.77 475 LYS G N 1
ATOM 14518 C CA . LYS G 3 505 ? 101.112 152.326 231.543 1.00 107.77 475 LYS G CA 1
ATOM 14519 C C . LYS G 3 505 ? 101.293 150.908 232.073 1.00 107.77 475 LYS G C 1
ATOM 14520 O O . LYS G 3 505 ? 100.323 150.159 232.226 1.00 107.77 475 LYS G O 1
ATOM 14526 N N . GLN G 3 506 ? 102.539 150.541 232.350 1.00 113.83 476 GLN G N 1
ATOM 14527 C CA . GLN G 3 506 ? 102.855 149.197 232.821 1.00 113.83 476 GLN G CA 1
ATOM 14528 C C . GLN G 3 506 ? 104.241 149.157 233.454 1.00 113.83 476 GLN G C 1
ATOM 14529 O O . GLN G 3 506 ? 105.100 149.986 233.156 1.00 113.83 476 GLN G O 1
#

Nearest PDB structures (foldseek):
  7p6x-assembly1_F  TM=9.717E-01  e=9.131E-42  Homo sapiens
  7p6x-assembly1_E  TM=9.672E-01  e=4.574E-41  Homo sapiens
  6k0r-assembly1_D  TM=8.916E-01  e=1.170E-41  Homo sapiens
  6k0r-assembly1_E  TM=8.986E-01  e=4.821E-40  Homo sapiens
  6fo1-assembly1_E  TM=8.925E-01  e=2.760E-40  Homo sapiens

GO terms:
  GO:0000812 Swr1 complex (C, IDA)
  GO:0005634 nucleus (C, HDA)
  GO:0005730 nucleolus (C, HDA)
  GO:1905323 telomerase holoenzyme complex assembly (P, IMP)
  GO:1900150 regulation of defense response to fungus (P, IMP)
  GO:0048507 meristem development (P, IMP)
  GO:0005515 protein binding (F, IPI)

InterPro domains:
  IPR003593 AAA+ ATPase domain [SM00382] (65-372)
  IPR010339 TIP49, P-loop domain [PF06068] (17-369)
  IPR027238 RuvB-like [PTHR11093] (1-458)
  IPR027417 P-loop containing nucleoside triphosphate hydrolase [G3DSA:3.40.50.300] (14-365)
  IPR027417 P-loop containing nucleoside triphosphate hydrolase [SSF52540] (40-439)
  IPR041048 RuvB-like, AAA-lid domain [PF17856] (376-441)
  IPR042487 RuvBL1/2, DNA/RNA binding domain [G3DSA:2.40.50.360] (122-247)

Organism: Arabidopsis thaliana (NCBI:txid3702)

Radius of gyration: 41.55 Å; Cα contacts (8 Å, |Δi|>4): 3274; chains: 7; bounding box: 85×112×124 Å

Secondary structure (DSSP, 8-state):
--S--S--S--B-TTSPBPSEETTEES-HHHHHHHHHHHHHHHTTTTTT-EEEEE--SSSSHHHHHHHHHHHH-TT--EEEEEGGGGG-SSS-HHHHHHHHHHHHEEEEE--EEEEHHHHHHHT---HHHHHHHHHHHHHHTSEEEEE-EEEEE-GGGSBHHHHHHHHHHTTSTT--EEEEEE--SEEEPBTS-SEEETT--HHHHTTEEEEE-PPPPHHHHHHHHHHHHHHTT----HHHHHHHHHHHHHT-HHHHHHTHHHHHHHHHHTT-SS--HHHHHHHHHHSB-HHHHHHHHH--/-GGGTT-----B-TTSPBPSEETTEES-HHHHHHHHHHHHHHHTGGGTT-EEEEES-TTSSHHHHHHHHHHHHSSS--B--EEGGGT--SSS-HHHHHHHHHHHTEEEEE--EEEEHHHHHHHT--HHHHHHHHHHHHHHTTSEEEEE-EEEEE-GGGSBHHHHHHHHHHTTSTT--EEEEEE--SEEEPBTS--EEETT--HHHHTTEEEEE-PPPPHHHHHHHHHHHHHHTT--B-HHHHHHHHHHHHHT-HHHHHHTHHHHHHHHHTTT-SSB-HHHHHHHHHHEE-HHHHHHHHHH-/--TTTT-----B-TTSPBPSEETTEES-HHHHHHHHHHHHHHHTTTTTT-EEEEE--TTSSHHHHHHHHHHHH-SS--EEEEEHHHH--SSS-HHHHHHHHHHHTEEEEE--EEEEHHHHHHHH---HHHHHHHHHHHHHHTSEEEEE-EEEEE-GGGSBHHHHHHHHHHTTSTT--EEEEEES--EEEPBTS--EEETT--HHHHTTEEEEE--PPPHHHHHHHHHHHHHHTT----HHHHHHHHHHHHHT-TTTTTTSHHHHHHHHHHTT-SS--HHHHHHHHHHSB-HHHHHHHHHH-/--HHHHHHHHHHHHHHTT--TT-EEEEEESTTSSHHHHHHHHHHHH-TTS-EEEEETTGGGGSSS-HHHHHHHHHHHTEEE--EEHHHHHHHT------THHHHHHHHHHHHHHHTTS--EEE-EEEEE-GGG--HHHHHHHHHHHHSTT--EEEEEE---SEEPTTSS-EEGGG--HHHHTTEEEEEEPPP-HHHHHHHHHHHHHHTT--B-HHHHHHHHHHHHHT-HHHHHHHHHHHHHHHHHTT-SSB-HHHHHHHHHHEE-HHHHHHHHHHHHHHH-/--HHHHHHHHHHHHHHTT--TT-EEEE-S-SSSSHHHHHHHHHHHH-TTS-EEEE-TTTTT-TTS-HHHHHHHHHHHTEEE--EEHHHHHHHH------SHHHHHHHHHHHHHHHHTSS-EEE-EEEETTGGGSBHHHHHHHHHHHTSTT--EEEEE----EEEPBTS--EEETT--HHHHTTEEEE--PPP-HHHHHHHHHHHHHHHT--B-HHHHHHHHHHHHHT-HHHHHHHHHHHHHHHHHTT-SSBPHHHHHHHHHHEEPHHHHHHHHHHHHHH--/--HHHHHHHHHHHHHHHT---S-EEEEESSTTSSHHHHHHHHHHHH-TTS-EEE--SSSTTTSSS-HHHHHHHHHHHTE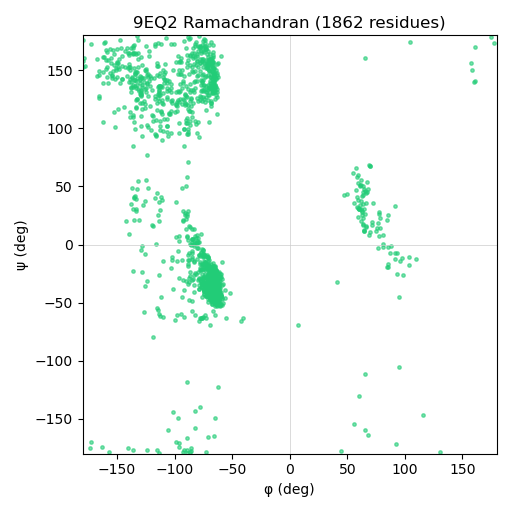EE--EEHHHHHHHH------THHHHHHHHHHHHS-SSSSS-EEE-EEEE-SGGGSBHHHHHHHHHHHSSTT----EEE---SEEEPBTSS-EEETT--HHHHTTEEEEEPPPP-HHHHHHHHHHHHHHTT--B-HHHHHHHHHHHHHT-HHHHHHHHHHHHHHHHHTT-SSB-HHHHHHHHHHS--HHHHHHHHHHHHHHH-/-TTS---SSHHHHHHHHHHTSS-SHHHHTTGGGS-GGGHHHH-SS---HHHHHHHHHHHHHTTTTSHHHHHHHHHHHHTSTTHHHHHHT--HHHHHHHHHHIIIIIT-SSS-HHHHHHHHHHHHHHH---

Sequence (1876 aa):
IATHTHIKGLGLEPTGIPIKLAAGFVGQLEAREAAGLVVDMIKQKKMAGKALLLAGPPGTGKTALALGISQELGSKVPFCPMVGSEVYSSEVKKTEVLMENFRRAIGLRIKVQDVTLQDLDAANAKLRQEINKVVNRYIDEGVAELVPGVLFIDEVHMLDMECFSYLNRALESSLSPIVIFATNRGVCNVRGTDMPSPHGVPIDLLDRLVIIRTQIYDPSEMIQIIAIRAQVEELTVDEECLVLLGEIGQRTSLRHAVQLLSPASIVAKMNGRDNICKADIEEVTSLYLDAKSSAKLLHEQQVKARKAAGVILQMIREGKIAGRAILIAGQPGTGKTAIAMGMAKSLGLETPFAMIAGSEIFSLEMSKTEALTQSFRKAIGVRCVTLHEIDVINSTGEIRSEVREQIDTKVAEWREEGKAEIVPGVLFIDEVHMLDIECFSFLNRALENEMSPILVVATNRGVTTIRGTNQKSPHGIPIDLLDRLLIITTQPYTDDDIRKILEIRCQEEDVEMNEEAKQLLTLIGRDTSLRYAIHLITAAALSCQKRKGKVVEVEDIQRVYRLFLDVRRSMQYLVEYQSQYMIATHTHIKGLGLEPTGIPIKLAAGFVGQLEAREAAGLVVDMIKQKKMAGKALLLAGPPGTGKTALALGISQELGSKVPFCPMVGSEVYSSEVKKTEVLMENFRRAIGLRIKVQDVTLQDLDAANAKLRQEINKVVNRYIDEGVAELVPGVLFIDEVHMLDMECFSYLNRALESSLSPIVIFATNRGVCNVRGTDMPSPHGVPIDLLDRLVIIRTQIYDPSEMIQIIAIRAQVEELTVDEECLVLLGEIGQRTSLRHAVQLLSPASIVAKMNGRDNICKADIEEVTSLYLDAKSSAKLLHEQIATHTHIKGLGLEPTGIPIKLAAGFVGQLEAREAAGLVVDMIKQKKMAGKALLLAGPPGTGKTALALGISQELGSKVPFCPMVGSEVYSSEVKKTEVLMENFRRAIGLRIKVQDVTLQDLDAANAKLRQEINKVVNRYIDEGVAELVPGVLFIDEVHMLDMECFSYLNRALESSLSPIVIFATNRGVCNVRGTDMPSPHGVPIDLLDRLVIIRTQIYDPSEMIQIIAIRAQVEELTVDEECLVLLGEIGQRTSLRHAVQLLSPASIVAKMNGRDNICKADIEEVTSLYLDAKSSAKLLHEQQVKARKAAGVILQMIREGKIAGRAILIAGQPGTGKTAIAMGMAKSLGLETPFAMIAGSEIFSLEMSKTEALTQSFRKAIGVRCVTLHEIDVINSTGEIRSEVREQIDTKVAEWREEGKAEIVPGVLFIDEVHMLDIECFSFLNRALENEMSPILVVATNRGVTTIRGTNQKSPHGIPIDLLDRLLIITTQPYTDDDIRKILEIRCQEEDVEMNEEAKQLLTLIGRDTSLRYAIHLITAAALSCQKRKGKVVEVEDIQRVYRLFLDVRRSMQYLVEYQSQYMQVKARKAAGVILQMIREGKIAGRAILIAGQPGTGKTAIAMGMAKSLGLETPFAMIAGSEIFSLEMSKTEALTQSFRKAIGVRCVTLHEIDVINSTGEIRSEVREQIDTKVAEWREEGKAEIVPGVLFIDEVHMLDIECFSFLNRALENEMSPILVVATNRGVTTIRGTNQKSPHGIPIDLLDRLLIITTQPYTDDDIRKILEIRCQEEDVEMNEEAKQLLTLIGRDTSLRYAIHLITAAALSCQKRKGKVVEVEDIQRVYRLFLDVRRSMQYLVEYQSQYMSKNIKTPKSAYEFENSWRSFSGDSALRSQLLKVTTPSSLPQIFKNALTSPVLVDIIKCVASFFTEDMDLAVKYIENLTKVPRFNMLVMCLTSTEKNELLKIWEDVFCNKATPMEYAEVLDKLRSRYCLKQ

Foldseek 3Di:
DVPLPQAQALCDDPVQQHDCDGRLDHDQRQLSSVLSVVLVCVVVVNLQLFAAEEEEAPQQCQVSSQVNSQNVLDPLQDAQEDELVVLPDPVDHSLVVVVLLFQQRKWKAFQHDIDTSNVVCVVVPVPNVVSVVVVVVCVVVPRMDIRGHEYEYEHCLSHAPVSLVSVSVVSNDSRTHHYYYYAHDAWDDQPPGDDTDGRNHDVSNVVRYDYGYGYDDDLVSLLVSLVSLCVVVVAAEDVVLSSVLSVVCVVAHSVVSSVLNVQLCVQCVVVPHRHRDNVSSVVSCVPDPDPVVVVVVVVPD/DVQLLVVLVVVLVCVVVVNLQLFAAEEEEAPPQCQVVSQVVSQCVNHVPQFEFEDELCVCVPPPDHNLLVVVLLFQRQKAKLHDTSNRVCVVVHVDDPDCVSVVVVVVVQVVCVVVVRMHIDGGEGEYEANLSHAPVVLVSVSVQSVDPRTHHYYYYAHDAWDDQPPDRDTDGRSHDVVNVVRYDYRYRDDDDLVRLLVVVVVLCVVVVAAADPQLSSVLSVCCVVQNSVVSSVLSVQLSVVVVVVVHRHRYPVSSVVSPVPDDGPVVVVVVVVVVVVVPD/DVQLPQQQALQADPVLFHDCDPNLDHDFRQLSSVLSVVLVCVQVVVLQQFAAEEEEAPQQCLVSSQVRSQNVNDPCQDEQEDEQVVLDDDPDHSVVVLVLLFQQRKWKAAQHDIHTLSVVCVVPDVPSVVSVVVVVVVVVVVRMDIRAGEYEYEHVLSHAPVSLVVVNVVSNDPRTHHYYYYAHDFWDDQHPDRDTDGRNHDPSNVVRYDYGYGDDDDLVSLLVSLVSLCVVVVAAADPQQSSVLSVVCVVAHSVVSSVLNVQLQVVCVVVVHRHRDNVSSVVSPVVDDDPVVVVVVVVVD/DVLLPQAQALQADPVQQHDCDDRLDHDQRQLSSVLSVVLVCVLDPNLALFAAEEEEAPQLQLVVSQVNSQNVNDPCQDDQEDELVVLDDDVDHSVVVVVLSFQQQKKKAFPHDIDTVSCVLPPVDVSVVVVLVVVVVVVVVVGMDIRGGEYEYEHPLSAAPVSLVVCSVVSNDPRTHHYYYYAHDAWDDHPPDRDIDGRNHDPVRVVRYDYGYGDDDDLVSLLVSLVVLCVVVPAAEDSVLSSVLSVVCVVAHSVVSSVLSVQQCVVCPPVPHRHRDNVSVVVSCVVDDDPVVVVVVVVVD/DPQLLVVLVVVLVCVVVVVQALFAAEEEEAPPLCPVVSLVVSQCVNHPQFFEAEQAAVNAVPDPDHNLLSVVLLFQRRKQFLNDTSSNVQVVPDSPPGDPVSVVVLVVCCVPDDPPSGGDIDGGEYEHEACLPPAPVVLVSVSVQRNDPSTHHYYYYAYFAKDDQHPDGDIDGRNHDPVNVVRYHYRYRDDDDLVRLLVVLVVLCVVVVAAADPVLSNVLSVCCVVANSVVSSVLRVQQRVVCVVVVDPHRYNVSSVVVCVPDDGPVVVVVVVCVCPVPVD/DPVLLVVLVVVLVCVVVVNQQQFAAEEAEAPPQCPVVSQVVSQPVNHPQQDEQEEELVPLPPPVHHNLLVVVLSFQQRKAKQHDTRNRVLVVVPVPSPDVVVVVVSVVVVVVCCVVVVMHMDGGEYEYEACQSHAPVNLVSVSVQSNDPRTHHYYYYHHDAWDDAPPDDDIDGSNHDPSRVVRYDYRYGDDADLVRLLVVVVVLCVVVVAAEDPVLSSVLSVVCVVAHSVVSSVLRVQQRVQCVVVVHHHRYNVSSVVSPVPDDGPVVVVVVVVVVVVVVD/DVLQAEDPALVSVVVSCVVCVVPLVSVLCNVVRYQLLCVLVRAAPPDALVNVLVNLVSLLVCCVVCVVSSLSNLVSLVVHPPLLVSLVPDDPVSLVVVVVSCVPGLQDPPDDPVSNVSSVVSVCRRSVDD